Protein 4MIF (pdb70)

B-factor: mean 29.71, std 11.87, range [14.81, 108.56]

Nearest PDB structures (foldseek):
  4mif-assembly1_D  TM=1.000E+00  e=0.000E+00  Phanerodontia chrysosporium
  4mig-assembly1_D  TM=9.969E-01  e=0.000E+00  Phanerodontia chrysosporium
  4mig-assembly1_B  TM=9.946E-01  e=0.000E+00  Phanerodontia chrysosporium
  4mig-assembly1_C  TM=9.945E-01  e=0.000E+00  Phanerodontia chrysosporium
  4mih-assembly2_H  TM=9.963E-01  e=0.000E+00  Phanerodontia chrysosporium

Sequence (2297 aa):
PYDVFIAGSGPIGATFAKLCVDANLRVCMVEIGAADSFTSKPMKVQFGPGQVPIPGYHKKNEIEYQKDIDRFVNVIKGALSTCSIPTSNNHIATLDPSVVSNSLDKPFISLGKNPAQNPFVNLGAEAVTRGVGGMSTHWTCATPEFFAPADFNAPHRERPKLSTDAAEDARRIWKDDLYAQAKEIIGTSTTEFDHSIRHNLVLRKYNDIFQKENVIREFSPLPLACHRLTDPDYVEWHATDRILEELFTDPVKRGRFTLLTNHRCTKLVFKHYRPGEENEVDYALVEDLLPHSVKKIYARSYVVACGAVATAQVLANSHIPPERDATIPTPLMPMLGKYITEQPMTFCQVVLDSSLMEVVRRNPPWPGLDWWKEKVARHVEAFPNDPIPIPFRDPEPQVTIKFTEEHPWHVQIHRDAFSYGAVAENMDTRVIVDYRFFGYTEPQEANELVFQQHYRDAYDMPQPTFKFTMSQDDRARARRMMDDMCNIALKIGGYLPGSEPQFMTPGLALHLAGTTRCGLDTQKTVGNTHCKVHNFNNLYVGGNGVIETGFAANPTLTSICYAIRASNDIIAKFGPYDVFIAGSGPIGATFAKLCVDANLRVCMVEIGAADSFTSKPMKGDPNAPRSVQFGPGQVPIPGYHKKNEIEYQKDIDRFVNVIKGALSTCSIPTSNNHIATLDPSVVSNSLDKPFISLGKNPAQNPFVNLGAEAVTRGVGGMSTHWTCATPEFFAPADFNAPHRERPKLSTDAAEDARRIWKDLYAQAKEIIGTSTTEFDHSIRHNLVLRKYNDIFQKENVIREFSPLPLACHRLTDPDYVEWHATDRILEELFTDPVKRGRFTLLTNHRCTKLVFKHYRPGEENEVDYALVEDLLPHSVKKIYARSYVVACGAVATAQVLANSHIPPDERDATIPTPLMPMLGKYITEQPMTFCQVVLDSSLMEVVRNPPWPGLDWWKEKVARHVEAFPNDPIPIPFRDPEPQVTIKFTEEHPWHVQIHRDAFSYGAVAENMDTRVIVDYRFFGYTEPQEANELVFQQHYRDAYDMPQPTFKFTMSQDDRARARRMMDDMCNIALKIGGYLPGSEPQFMTPGLALHLAGTTRCGLDTQKTVGNTHCKVHNFNNLYVGGNGVIETGFAANPTLTSICYAIRASNDIIAKFGPYDVFIAGSGPIGATFAKLCVDANLRVCMVEIGAADSFTSKPMKVQFGPGQVPIPGYHKKNEIEYQKDIDRFVNVIKGALSTCSIPTSNNHIATLDPSVVSNSLDKPFISLGKNPAQNPFVNLGAEAVTRGVGGMSTHWTCATPEFFAPADFNAPHRERPKLSTDAAEDARIWKDLYAQAKEIIGTSTTEFDHSIRHNLVLRKYNDIFQKENVIREFSPLPLACHRLTDPDYVEWHATDRILEELFTDPVKRGRFTLLTNHRCTKLVFKHYRPGEENEVDYALVEDLLPHSVKKIYARSYVVACGAVATAQVLANSHIPPERDATIPTPLMPMLGKYITEQPMTFCQVVLDSSLMEVVRRNPPWPGLDWWKEKVARHVEAFPNDPIPIPFRDPEPQVTIKFTEEHPWHVQIHRDAFSYGAVAENMDTRVIVDYRFFGYTEPQEANELVFQQHYRDAYDMPQPTFKFTMSQDDRARARRMMDDMCNIALKIGGYLPGSEPQFMTPGLALHLAGTTRCGLDTQKTVGNTHCKVHNFNNLYVGGNGVIETGFAANPTLTSICYAIRASNDIIAKFGPYDVFIAGSGPIGATFAKLCVDANLRVCMVEIGAADSFTSKPMKVQFGPGQVPIPGYHKKNEIEYQKDIDRFVNVIKGALSTCSIPTSNNHIATLDPSVVSNSLDKPFISLGKNPAQNPFVNLGAEAVTRGVGGMSTHWTCATPEFFAPADFNAPHRERPKLSTDAAEDARIWKDDLYAQAKEIIGTSTTEFDHSIRHNLVLRKYNDIFQKENVIREFSPLPLACHRLTDPDYVEWHATDRILEELFTDPVKRGRFTLLTNHRCTKLVFKHYRPGEENEVDYALVEDLLPHSVKKIYARSYVVACGAVATAQVLANSHIPPERDATIPTPLMPMLGKYITEQPMTFCQVVLDSSLMEVVRRNPPWPGLDWWKEKVARHVEAFPNDPIPIPFRDPEPQVTIKFTEEHPWHVQIHRDAFSYGAVAENMDTRVIVDYRFFGYTEPQEANELVFQQHYRDAYDMPQPTFKFTMSQDDRARARRMMDDMCNIALKIGGYLPGSEPQFMTPGLALHLAGTTRCGLDTQKTVGNTHCKVHNFNNNLYVGGNGVIETGFAANPTLTSICYAIRASNDIIAKFG

Organism: Phanerodontia chrysosporium (NCBI:txid2822231)

InterPro domains:
  IPR007867 Glucose-methanol-choline oxidoreductase, C-terminal [PF05199] (492-604)
  IPR012814 Pyranose 2-oxidase [TIGR02462] (14-617)
  IPR036188 FAD/NAD(P)-binding domain superfamily [G3DSA:3.50.50.60] (3-357)
  IPR036188 FAD/NAD(P)-binding domain superfamily [G3DSA:3.50.50.60] (523-618)
  IPR036188 FAD/NAD(P)-binding domain superfamily [SSF51905] (12-617)
  IPR051473 Pyranose 2-oxidase-like [PTHR42784] (11-615)

Solvent-accessible surface area: 80624 Å² total; per-residue (Å²): 122,57,23,0,0,0,0,9,0,14,16,17,0,0,0,0,0,44,33,0,0,59,39,106,10,112,0,0,0,2,10,38,4,16,4,27,9,10,8,5,60,89,97,193,106,48,22,13,101,61,45,23,29,1,1,0,48,1,39,21,15,29,7,7,13,38,46,60,68,34,21,1,28,29,22,41,118,1,2,39,20,60,16,2,72,34,70,70,48,71,67,9,33,41,18,4,22,20,8,7,53,7,44,96,132,107,54,30,59,35,101,54,60,0,60,24,8,39,42,34,33,13,1,30,21,5,5,24,18,40,3,1,0,11,59,2,2,10,32,48,0,4,1,14,79,6,55,34,18,120,84,34,118,25,144,30,24,0,29,0,55,5,11,118,72,48,61,65,1,50,142,36,1,154,83,11,5,64,82,0,71,128,19,0,12,31,24,59,81,34,8,56,110,1,0,13,2,6,1,1,28,76,62,0,30,60,20,7,109,165,73,162,96,104,20,121,5,17,39,4,21,5,0,1,69,56,45,119,50,87,85,18,11,30,15,4,0,0,2,72,1,0,50,78,0,9,14,26,70,102,39,34,67,44,6,40,11,14,10,9,9,23,8,18,21,0,10,5,137,17,66,129,72,66,82,123,5,61,5,60,26,0,32,0,44,19,26,43,23,158,107,82,76,114,16,111,12,102,0,1,0,0,8,36,37,13,10,24,1,0,10,5,0,0,2,0,21,67,70,108,155,144,77,29,45,12,93,26,69,12,5,78,28,13,1,55,25,0,6,4,6,17,13,0,14,0,0,0,0,0,18,59,81,7,6,92,28,0,116,104,16,90,32,127,62,14,100,59,0,108,102,58,10,55,146,9,67,145,59,79,95,110,14,23,0,2,0,20,33,92,11,26,40,0,10,0,3,10,148,11,52,58,124,40,4,5,3,0,4,0,3,21,28,17,52,95,26,45,100,89,5,87,35,6,6,53,5,0,1,2,0,0,36,0,10,6,10,1,56,44,69,89,86,6,30,4,30,6,2,64,80,38,98,30,56,9,80,6,0,12,5,4,0,93,18,70,27,20,144,70,1,51,54,16,3,24,110,1,4,47,14,0,2,47,0,0,7,63,2,0,0,11,0,13,55,2,19,0,48,11,33,45,47,1,85,11,36,25,3,0,1,0,0,18,0,2,78,68,72,143,101,5,4,0,46,10,59,0,36,1,36,46,2,63,9,0,0,0,2,5,31,1,0,0,31,15,1,5,0,2,12,1,24,0,0,0,0,0,2,0,1,31,0,0,73,27,0,48,82,87,28,83,111,70,19,0,0,0,1,10,0,12,17,15,0,0,0,0,0,47,33,0,0,59,37,108,8,106,1,0,0,2,10,41,5,16,6,30,7,11,8,5,61,68,34,133,75,42,121,69,15,124,206,25,52,48,30,7,76,6,36,10,17,1,1,0,40,1,38,22,13,28,6,9,12,42,50,60,64,39,23,2,21,23,22,44,105,1,2,34,19,60,17,1,73,33,71,66,50,64,66,12,36,43,19,4,21,21,7,6,52,6,40,96,121,123,51,30,60,34,86,57,68,1,64,22,8,40,34,36,34,14,1,29,20,5,5,26,17,34,3,0,0,13,58,3,1,10,34,43,0,3,1,14,74,6,56,36,17,122,87,34,116,23,148,31,25,1,29,1,51,5,19,115,78,47,78,65,1,32,135,16,0,152,73,8,4,60,61,0,72,135,22,0,15,36,21,56,82,35,9,58,110,1,0,13,3,8,0,2,28,76,56,0,38,56,26,6,114,177,69,154,92,108,19,130,9,26,41,4,23,4,0,1,69,55,40,119,54,87,61,21,10,37,16,7,0,0,5,83,2,0,50,81,2,7,14,20,69,102,38,33,69,46,17,42,19,18,12,9,13,23,9,22,22,0,12,5,142,21,67,124,74,65,77,127,6,57,4,59,27,0,29,0,45,15,26,40,30,163,94,91,80,118,14,107,11,109,0,0,0,0,7,37,36,14,9,25,1,0,11,5,0,1,9,0,21,62,66,53,199,181,168,73,29,44,13,93,25,70,9,4,80,27,13,0,54,25,0,5,5,7,15,14,0,10,0,0,0,0,0,18,60,80,8,7,99,31,0,111,104,8,98,32,122,71,2,97,54,0,94,103,54,9,62,153,10,61,144,63,73,94,108,6,20,0,1,0,21,43,158,11,28,40,0,8,0,4,10,144,9,53,57,125,40,4,6,4,1,3,0,4,21,29,14,49,73,31,42,107,68,5,105,33,16,5,59,5,0,2,1,0,0,36,0,11,5,10,2,57,42,67,90,86,6,30,4,27,6,3,66,83,47,92,28,43,8,90,5,0,13,5,3,0,94,18,71,27,18,164,67,1,65,50,14,3,23,108,0,3,45,13,0,2,47,0,0,6,60,2,0,0,10,0,12,55,2,19,0,47,12,51,39,51,0,71,10,31,26,3,0,1,0,1,18,0,2,81,68,78,148,96,6,4,0,45,10,59,0,38,1,34,46,2,64,8,0,0,0,2,5,29,2,0,0,28,16,2,5,0,2,11,0,22,0,0,0,0,0,2,1,0,36,0,0,73,27,0,46,87,94,29,76,119,50,26,0,0,0,0,8,0,13,18,15,0,0,0,0,0,46,31,0,0,55,36,104,9,113,0,0,0,2,10,40,6,17,3,28,9,12,8,2,61,87,82,187,88,40,36,26,111,60,41,19,33,0,2,0,42,1,39,22,12,25,5,10,13,42,74,60,66,39,24,1,25,20,26,44,89,2,3,34,19,61,17,1,70,35,74,67,49,66,67,9,37,42,20,4,23,15,8,5,52,6,36,104,125,116,48,25,66,38,116,59,67,1,62,21,8,41,34,36,34,13,1,28,20,4,6,25,19,38,3,1,0,11,59,3,2,10,31,46,0,3,1,14,78,6,55,37,19,118,88,33,114,26,146,29,23,1,29,0,50,6,18,117,76,49,61,64,1,52,146,27,0,167,76,8,4,65,64,0,70,132,16,0,14,32,25,61,80,34,8,56,112,1,0,14,3,7,1,1,26,76,60,0,37,50,33,5,99,174,68,159,90,95,17,126,10,28,41,4,22,5,0,1,69,55,44,118,55,84,70,23,11,33,14,7,0,0,6,78,4,0,48,84,0,12,11,15,78,100,34,60,62,45,5,38,15,12,10,10,12,21,9,22,21,0,11,5,140,18,64,124,77,59,79,168,6,58,4,58,28,0,27,0,37,39,24,63,34,127,75,86,83,117,14,109,11,114,0,0,0,0,7,36,36,14,9,25,1,0,11,5,0,1,11,0,20,65,72,103,164,175,72,28,42,13,95,23,72,10,5,79,21,14,0,55,27,0,6,5,5,16,14,0,10,0,0,0,0,1,16,61,82,8,14,107,30,1,108,107,8,98,30,122,70,1,98,51,0,97,106,57,10,64,156,11,48,146,66,63,101,118,7,26,0,0,0,20,32,160,10,30,41,0,9,0,4,10,152,10,53,60,125,40,4,6,4,1,4,0,4,21,31,16,49,76,45,44,86,58,4,94,26,15,6,61,6,0,2,1,0,0,33,0,10,6,10,2,55,42,67,68,85,7,30,2,27,6,3,63,97,47,98,29,62,10,88,6,0,13,5,3,0,94,17,69,30,19,161,68,1,69,50,14,2,24,110,1,3,42,12,0,1,47,0,0,7,62,3,0,0,12,0,12,52,2,20,0,45,11,51,42,48,0,71,11,32,25,3,0,0,0,0,20,0,2,79,82,82,137,66,5,4,0,45,11,60,0,40,1,32,64,2,74,7,0,0,0,3,6,31,1,0,0,31,16,2,5,0,2,12,1,23,0,0,0,0,0,2,1,0,33,0,0,72,27,0,46,89,93,32,73,114,59,22,0,0,0,0,9,0,13,17,14,0,0,0,0,0,47,33,0,0,57,34,101,9,109,1,0,0,2,10,39,5,14,7,32,8,14,9,2,59,81,71,138,83,53,36,11,107,54,47,7,24,0,4,0,41,0,35,24,16,28,8,10,14,30,73,56,84,49,23,2,24,16,26,30,90,2,4,38,21,62,16,1,72,33,69,66,48,73,66,10,33,41,17,4,24,23,9,6,53,6,39,102,132,125,53,29,59,34,111,60,71,1,62,24,9,37,42,35,32,14,2,29,21,6,6,25,18,35,3,1,0,12,58,2,2,12,33,50,0,3,1,14,76,5,51,35,16,120,85,30,118,21,148,30,23,1,28,0,53,7,10,116,78,47,78,85,1,43,150,22,1,158,73,8,4,66,67,0,69,129,20,0,13,29,24,60,84,34,8,50,116,1,0,13,2,7,0,1,27,83,63,0,36,58,31,5,107,182,65,154,91,101,20,124,5,16,40,5,20,5,0,1,70,54,46,125,35,85,65,24,13,40,12,6,0,0,5,80,2,0,50,56,1,13,3,28,75,99,35,71,69,44,19,44,21,14,9,10,10,25,7,20,20,0,10,6,133,17,65,124,74,64,76,111,3,77,6,63,27,0,32,0,46,14,25,37,27,158,95,89,79,114,15,108,11,104,0,0,0,0,7,37,37,14,9,24,1,0,11,6,0,0,9,0,20,64,73,101,166,137,79,31,46,12,92,26,69,9,5,82,30,12,0,56,22,0,6,5,7,18,12,0,10,0,0,0,0,0,16,56,74,8,14,102,29,1,107,98,9,90,31,127,66,4,98,68,0,102,112,61,9,59,153,10,49,148,66,84,96,119,10,25,0,1,0,21,34,169,11,25,28,0,9,0,4,10,147,10,50,57,126,42,4,6,3,1,4,0,4,25,26,12,50,70,21,49,98,83,7,96,31,11,6,65,5,0,1,0,0,0,34,0,10,7,10,2,62,42,70,88,86,7,30,4,26,5,1,64,81,33,88,27,61,8,92,6,0,14,5,2,0,90,17,73,30,19,145,71,1,51,52,15,4,23,106,1,3,44,13,0,1,42,0,0,6,61,2,0,0,11,0,18,62,3,20,0,47,13,47,46,49,1,75,11,34,25,3,0,1,0,0,18,0,2,84,72,84,158,103,5,4,0,46,10,60,0,37,0,34,48,2,62,14,0,0,0,2,6,32,2,0,0,28,17,1,4,0,1,12,1,22,0,0,1,0,0,2,0,0,32,0,0,74,28,0,47,84,79,19,79

Structure (mmCIF, N/CA/C/O backbone):
data_4MIF
#
_entry.id   4MIF
#
_cell.length_a   164.034
_cell.length_b   164.034
_cell.length_c   232.521
_cell.angle_alpha   90.00
_cell.angle_beta   90.00
_cell.angle_gamma   120.00
#
_symmetry.space_group_name_H-M   'P 32 2 1'
#
loop_
_entity.id
_entity.type
_entity.pdbx_description
1 polymer 'Pyranose 2-oxidase'
2 non-polymer 'DIHYDROFLAVINE-ADENINE DINUCLEOTIDE'
3 non-polymer 'MAGNESIUM ION'
4 water water
#
loop_
_atom_site.group_PDB
_atom_site.id
_atom_site.type_symbol
_atom_site.label_atom_id
_atom_site.label_alt_id
_atom_site.label_comp_id
_atom_site.label_asym_id
_atom_site.label_entity_id
_atom_site.label_seq_id
_atom_site.pdbx_PDB_ins_code
_atom_site.Cartn_x
_atom_site.Cartn_y
_atom_site.Cartn_z
_atom_site.occupancy
_atom_site.B_iso_or_equiv
_atom_site.auth_seq_id
_atom_site.auth_comp_id
_atom_site.auth_asym_id
_atom_site.auth_atom_id
_atom_site.pdbx_PDB_model_num
ATOM 1 N N . PRO A 1 13 ? -17.649 -81.559 -12.588 1.00 54.53 13 PRO A N 1
ATOM 2 C CA . PRO A 1 13 ? -17.146 -80.510 -11.711 1.00 54.27 13 PRO A CA 1
ATOM 3 C C . PRO A 1 13 ? -17.653 -80.662 -10.256 1.00 50.56 13 PRO A C 1
ATOM 4 O O . PRO A 1 13 ? -18.833 -80.964 -10.019 1.00 50.91 13 PRO A O 1
ATOM 8 N N . TYR A 1 14 ? -16.781 -80.418 -9.291 1.00 42.20 14 TYR A N 1
ATOM 9 C CA . TYR A 1 14 ? -17.228 -80.199 -7.915 1.00 36.79 14 TYR A CA 1
ATOM 10 C C . TYR A 1 14 ? -18.167 -79.015 -7.821 1.00 34.26 14 TYR A C 1
ATOM 11 O O . TYR A 1 14 ? -18.185 -78.133 -8.666 1.00 34.89 14 TYR A O 1
ATOM 20 N N . ASP A 1 15 ? -18.927 -78.914 -6.733 1.00 32.75 15 ASP A N 1
ATOM 21 C CA . ASP A 1 15 ? -19.662 -77.688 -6.529 1.00 31.91 15 ASP A CA 1
ATOM 22 C C . ASP A 1 15 ? -18.795 -76.577 -5.992 1.00 31.25 15 ASP A C 1
ATOM 23 O O . ASP A 1 15 ? -18.990 -75.385 -6.318 1.00 32.02 15 ASP A O 1
ATOM 28 N N . VAL A 1 16 ? -17.863 -76.925 -5.107 1.00 29.57 16 VAL A N 1
ATOM 29 C CA . VAL A 1 16 ? -17.030 -75.891 -4.508 1.00 28.02 16 VAL A CA 1
ATOM 30 C C . VAL A 1 16 ? -15.615 -76.438 -4.445 1.00 27.99 16 VAL A C 1
ATOM 31 O O . VAL A 1 16 ? -15.394 -77.574 -4.009 1.00 28.79 16 VAL A O 1
ATOM 35 N N . PHE A 1 17 ? -14.679 -75.604 -4.843 1.00 27.42 17 PHE A N 1
ATOM 36 C CA . PHE A 1 17 ? -13.248 -75.876 -4.711 1.00 26.42 17 PHE A CA 1
ATOM 37 C C . PHE A 1 17 ? -12.747 -74.932 -3.582 1.00 26.15 17 PHE A C 1
ATOM 38 O O . PHE A 1 17 ? -13.029 -73.717 -3.635 1.00 24.59 17 PHE A O 1
ATOM 46 N N . ILE A 1 18 ? -11.928 -75.430 -2.654 1.00 24.95 18 ILE A N 1
ATOM 47 C CA . ILE A 1 18 ? -11.447 -74.571 -1.552 1.00 24.11 18 ILE A CA 1
ATOM 48 C C . ILE A 1 18 ? -9.915 -74.772 -1.464 1.00 23.64 18 ILE A C 1
ATOM 49 O O . ILE A 1 18 ? -9.440 -75.918 -1.409 1.00 27.20 18 ILE A O 1
ATOM 54 N N . ALA A 1 19 ? -9.192 -73.686 -1.561 1.00 22.59 19 ALA A N 1
ATOM 55 C CA . ALA A 1 19 ? -7.756 -73.675 -1.345 1.00 21.38 19 ALA A CA 1
ATOM 56 C C . ALA A 1 19 ? -7.578 -73.232 0.135 1.00 21.59 19 ALA A C 1
ATOM 57 O O . ALA A 1 19 ? -7.931 -72.081 0.523 1.00 22.73 19 ALA A O 1
ATOM 59 N N . GLY A 1 20 ? -6.936 -74.137 0.861 1.00 23.58 20 GLY A N 1
ATOM 60 C CA . GLY A 1 20 ? -6.590 -73.940 2.266 1.00 24.36 20 GLY A CA 1
ATOM 61 C C . GLY A 1 20 ? -7.453 -74.715 3.219 1.00 24.61 20 GLY A C 1
ATOM 62 O O . GLY A 1 20 ? -8.678 -74.752 3.109 1.00 22.78 20 GLY A O 1
ATOM 63 N N . SER A 1 21 ? -6.818 -75.338 4.233 1.00 24.35 21 SER A N 1
ATOM 64 C CA . SER A 1 21 ? -7.544 -76.110 5.219 1.00 23.29 21 SER A CA 1
ATOM 65 C C . SER A 1 21 ? -7.407 -75.648 6.666 1.00 23.92 21 SER A C 1
ATOM 66 O O . SER A 1 21 ? -7.531 -76.436 7.627 1.00 23.58 21 SER A O 1
ATOM 69 N N . GLY A 1 22 ? -7.273 -74.357 6.835 1.00 22.31 22 GLY A N 1
ATOM 70 C CA . GLY A 1 22 ? -7.361 -73.773 8.109 1.00 22.24 22 GLY A CA 1
ATOM 71 C C . GLY A 1 22 ? -8.800 -73.736 8.579 1.00 22.07 22 GLY A C 1
ATOM 72 O O . GLY A 1 22 ? -9.699 -74.251 7.861 1.00 21.80 22 GLY A O 1
ATOM 73 N N . PRO A 1 23 ? -9.054 -73.108 9.742 1.00 22.75 23 PRO A N 1
ATOM 74 C CA . PRO A 1 23 ? -10.374 -73.127 10.265 1.00 23.06 23 PRO A CA 1
ATOM 75 C C . PRO A 1 23 ? -11.387 -72.404 9.341 1.00 23.66 23 PRO A C 1
ATOM 76 O O . PRO A 1 23 ? -12.584 -72.774 9.359 1.00 23.96 23 PRO A O 1
ATOM 80 N N . ILE A 1 24 ? -10.927 -71.372 8.618 1.00 22.51 24 ILE A N 1
ATOM 81 C CA . ILE A 1 24 ? -11.810 -70.723 7.628 1.00 23.04 24 ILE A CA 1
ATOM 82 C C . ILE A 1 24 ? -12.173 -71.651 6.458 1.00 22.36 24 ILE A C 1
ATOM 83 O O . ILE A 1 24 ? -13.386 -71.852 6.190 1.00 22.62 24 ILE A O 1
ATOM 88 N N . GLY A 1 25 ? -11.213 -72.225 5.775 1.00 21.32 25 GLY A N 1
ATOM 89 C CA . GLY A 1 25 ? -11.498 -73.138 4.738 1.00 23.00 25 GLY A CA 1
ATOM 90 C C . GLY A 1 25 ? -12.400 -74.259 5.228 1.00 24.30 25 GLY A C 1
ATOM 91 O O . GLY A 1 25 ? -13.344 -74.748 4.501 1.00 23.39 25 GLY A O 1
ATOM 92 N N . ALA A 1 26 ? -12.085 -74.725 6.439 1.00 23.15 26 ALA A N 1
ATOM 93 C CA . ALA A 1 26 ? -12.873 -75.821 7.033 1.00 24.66 26 ALA A CA 1
ATOM 94 C C . ALA A 1 26 ? -14.317 -75.422 7.274 1.00 24.13 26 ALA A C 1
ATOM 95 O O . ALA A 1 26 ? -15.192 -76.260 7.095 1.00 22.78 26 ALA A O 1
ATOM 97 N N . THR A 1 27 ? -14.590 -74.145 7.620 1.00 21.72 27 THR A N 1
ATOM 98 C CA . THR A 1 27 ? -15.922 -73.708 7.880 1.00 23.59 27 THR A CA 1
ATOM 99 C C . THR A 1 27 ? -16.690 -73.780 6.531 1.00 24.95 27 THR A C 1
ATOM 100 O O . THR A 1 27 ? -17.809 -74.245 6.488 1.00 23.47 27 THR A O 1
ATOM 104 N N . PHE A 1 28 ? -16.047 -73.286 5.476 1.00 24.39 28 PHE A N 1
ATOM 105 C CA . PHE A 1 28 ? -16.749 -73.342 4.139 1.00 24.06 28 PHE A CA 1
ATOM 106 C C . PHE A 1 28 ? -17.032 -74.813 3.798 1.00 24.92 28 PHE A C 1
ATOM 107 O O . PHE A 1 28 ? -18.111 -75.164 3.339 1.00 27.40 28 PHE A O 1
ATOM 115 N N . ALA A 1 29 ? -16.031 -75.702 3.980 1.00 24.93 29 ALA A N 1
ATOM 116 C CA . ALA A 1 29 ? -16.220 -77.128 3.706 1.00 24.52 29 ALA A CA 1
ATOM 117 C C . ALA A 1 29 ? -17.410 -77.709 4.512 1.00 25.45 29 ALA A C 1
ATOM 118 O O . ALA A 1 29 ? -18.337 -78.380 3.944 1.00 27.13 29 ALA A O 1
ATOM 120 N N . LYS A 1 30 ? -17.423 -77.459 5.832 1.00 24.60 30 LYS A N 1
ATOM 121 C CA . LYS A 1 30 ? -18.448 -78.010 6.646 1.00 26.22 30 LYS A CA 1
ATOM 122 C C . LYS A 1 30 ? -19.837 -77.513 6.163 1.00 27.68 30 LYS A C 1
ATOM 123 O O . LYS A 1 30 ? -20.811 -78.293 6.076 1.00 27.13 30 LYS A O 1
ATOM 129 N N . LEU A 1 31 ? -19.971 -76.209 6.024 1.00 27.03 31 LEU A N 1
ATOM 130 C CA . LEU A 1 31 ? -21.325 -75.697 5.712 1.00 28.56 31 LEU A CA 1
ATOM 131 C C . LEU A 1 31 ? -21.772 -76.128 4.296 1.00 29.14 31 LEU A C 1
ATOM 132 O O . LEU A 1 31 ? -22.930 -76.445 4.098 1.00 30.18 31 LEU A O 1
ATOM 137 N N . CYS A 1 32 ? -20.842 -76.138 3.347 1.00 27.93 32 CYS A N 1
ATOM 138 C CA . CYS A 1 32 ? -21.211 -76.513 1.985 1.00 29.35 32 CYS A CA 1
ATOM 139 C C . CYS A 1 32 ? -21.566 -78.026 1.926 1.00 29.05 32 CYS A C 1
ATOM 140 O O . CYS A 1 32 ? -22.561 -78.397 1.330 1.00 29.60 32 CYS A O 1
ATOM 143 N N . VAL A 1 33 ? -20.753 -78.892 2.524 1.00 28.84 33 VAL A N 1
ATOM 144 C CA . VAL A 1 33 ? -21.080 -80.290 2.576 1.00 30.12 33 VAL A CA 1
ATOM 145 C C . VAL A 1 33 ? -22.379 -80.571 3.284 1.00 31.33 33 VAL A C 1
ATOM 146 O O . VAL A 1 33 ? -23.207 -81.336 2.789 1.00 34.22 33 VAL A O 1
ATOM 150 N N . ASP A 1 34 ? -22.623 -79.888 4.381 1.00 31.95 34 ASP A N 1
ATOM 151 C CA . ASP A 1 34 ? -23.892 -79.978 5.085 1.00 34.13 34 ASP A CA 1
ATOM 152 C C . ASP A 1 34 ? -25.070 -79.609 4.189 1.00 34.79 34 ASP A C 1
ATOM 153 O O . ASP A 1 34 ? -26.182 -80.121 4.362 1.00 33.03 34 ASP A O 1
ATOM 158 N N . ALA A 1 35 ? -24.830 -78.701 3.248 1.00 33.69 35 ALA A N 1
ATOM 159 C CA . ALA A 1 35 ? -25.919 -78.269 2.293 1.00 34.97 35 ALA A CA 1
ATOM 160 C C . ALA A 1 35 ? -25.976 -79.171 1.042 1.00 35.73 35 ALA A C 1
ATOM 161 O O . ALA A 1 35 ? -26.537 -78.803 0.007 1.00 34.98 35 ALA A O 1
ATOM 163 N N . ASN A 1 36 ? -25.316 -80.328 1.117 1.00 36.38 36 ASN A N 1
ATOM 164 C CA . ASN A 1 36 ? -25.315 -81.320 0.065 1.00 38.62 36 ASN A CA 1
ATOM 165 C C . ASN A 1 36 ? -24.505 -80.904 -1.185 1.00 38.06 36 ASN A C 1
ATOM 166 O O . ASN A 1 36 ? -24.796 -81.334 -2.308 1.00 38.41 36 ASN A O 1
ATOM 171 N N . LEU A 1 37 ? -23.505 -80.065 -1.010 1.00 33.20 37 LEU A N 1
ATOM 172 C CA . LEU A 1 37 ? -22.605 -79.722 -2.076 1.00 32.55 37 LEU A CA 1
ATOM 173 C C . LEU A 1 37 ? -21.362 -80.600 -2.007 1.00 35.08 37 LEU A C 1
ATOM 174 O O . LEU A 1 37 ? -20.952 -81.006 -0.890 1.00 36.00 37 LEU A O 1
ATOM 179 N N . ARG A 1 38 ? -20.778 -80.908 -3.168 1.00 34.13 38 ARG A N 1
ATOM 180 C CA . ARG A 1 38 ? -19.557 -81.734 -3.283 1.00 35.67 38 ARG A CA 1
ATOM 181 C C . ARG A 1 38 ? -18.385 -80.776 -3.278 1.00 33.34 38 ARG A C 1
ATOM 182 O O . ARG A 1 38 ? -18.349 -79.801 -4.067 1.00 32.96 38 ARG A O 1
ATOM 190 N N . VAL A 1 39 ? -17.451 -81.007 -2.337 1.00 30.02 39 VAL A N 1
ATOM 191 C CA . VAL A 1 39 ? -16.385 -80.068 -2.049 1.00 28.74 39 VAL A CA 1
ATOM 192 C C . VAL A 1 39 ? -15.024 -80.756 -2.265 1.00 26.69 39 VAL A C 1
ATOM 193 O O . VAL A 1 39 ? -14.853 -81.932 -1.916 1.00 25.81 39 VAL A O 1
ATOM 197 N N . CYS A 1 40 ? -14.158 -80.076 -2.984 1.00 28.38 40 CYS A N 1
ATOM 198 C CA . CYS A 1 40 ? -12.702 -80.433 -3.080 1.00 28.87 40 CYS A CA 1
ATOM 199 C C . CYS A 1 40 ? -11.878 -79.372 -2.424 1.00 27.77 40 CYS A C 1
ATOM 200 O O . CYS A 1 40 ? -11.922 -78.210 -2.772 1.00 27.67 40 CYS A O 1
ATOM 203 N N . MET A 1 41 ? -11.159 -79.750 -1.380 1.00 27.31 41 MET A N 1
ATOM 204 C CA . MET A 1 41 ? -10.310 -78.847 -0.656 1.00 25.27 41 MET A CA 1
ATOM 205 C C . MET A 1 41 ? -8.871 -79.298 -0.926 1.00 24.48 41 MET A C 1
ATOM 206 O O . MET A 1 41 ? -8.544 -80.490 -0.898 1.00 25.59 41 MET A O 1
ATOM 211 N N . VAL A 1 42 ? -7.997 -78.350 -1.173 1.00 24.39 42 VAL A N 1
ATOM 212 C CA . VAL A 1 42 ? -6.575 -78.652 -1.359 1.00 24.30 42 VAL A CA 1
ATOM 213 C C . VAL A 1 42 ? -5.812 -77.891 -0.274 1.00 23.36 42 VAL A C 1
ATOM 214 O O . VAL A 1 42 ? -6.170 -76.804 0.127 1.00 23.68 42 VAL A O 1
ATOM 218 N N . GLU A 1 43 ? -4.733 -78.505 0.245 1.00 23.23 43 GLU A N 1
ATOM 219 C CA . GLU A 1 43 ? -3.945 -77.975 1.342 1.00 22.94 43 GLU A CA 1
ATOM 220 C C . GLU A 1 43 ? -2.482 -78.228 0.966 1.00 22.93 43 GLU A C 1
ATOM 221 O O . GLU A 1 43 ? -2.078 -79.355 0.660 1.00 23.35 43 GLU A O 1
ATOM 227 N N . ILE A 1 44 ? -1.717 -77.156 0.930 1.00 21.99 44 ILE A N 1
ATOM 228 C CA . ILE A 1 44 ? -0.331 -77.198 0.538 1.00 22.83 44 ILE A CA 1
ATOM 229 C C . ILE A 1 44 ? 0.563 -78.035 1.469 1.00 21.23 44 ILE A C 1
ATOM 230 O O . ILE A 1 44 ? 1.488 -78.631 1.017 1.00 22.41 44 ILE A O 1
ATOM 235 N N . GLY A 1 45 ? 0.260 -78.047 2.752 1.00 20.73 45 GLY A N 1
ATOM 236 C CA . GLY A 1 45 ? 0.978 -78.792 3.692 1.00 22.69 45 GLY A CA 1
ATOM 237 C C . GLY A 1 45 ? 0.458 -80.188 3.918 1.00 24.55 45 GLY A C 1
ATOM 238 O O . GLY A 1 45 ? -0.516 -80.676 3.245 1.00 25.45 45 GLY A O 1
ATOM 239 N N . ALA A 1 46 ? 1.070 -80.809 4.925 1.00 23.80 46 ALA A N 1
ATOM 240 C CA . ALA A 1 46 ? 0.726 -82.192 5.307 1.00 25.80 46 ALA A CA 1
ATOM 241 C C . ALA A 1 46 ? -0.413 -82.247 6.361 1.00 25.40 46 ALA A C 1
ATOM 242 O O . ALA A 1 46 ? -0.588 -81.333 7.136 1.00 22.18 46 ALA A O 1
ATOM 244 N N . ALA A 1 47 ? -1.073 -83.388 6.430 1.00 25.24 47 ALA A N 1
ATOM 245 C CA . ALA A 1 47 ? -1.876 -83.725 7.624 1.00 25.82 47 ALA A CA 1
ATOM 246 C C . ALA A 1 47 ? -0.909 -84.203 8.591 1.00 26.68 47 ALA A C 1
ATOM 247 O O . ALA A 1 47 ? -0.372 -85.311 8.449 1.00 28.63 47 ALA A O 1
ATOM 249 N N . ASP A 1 48 ? -0.680 -83.471 9.651 1.00 25.75 48 ASP A N 1
ATOM 250 C CA . ASP A 1 48 ? 0.355 -83.878 10.565 1.00 28.10 48 ASP A CA 1
ATOM 251 C C . ASP A 1 48 ? -0.066 -83.844 12.022 1.00 28.93 48 ASP A C 1
ATOM 252 O O . ASP A 1 48 ? 0.798 -83.917 12.945 1.00 28.63 48 ASP A O 1
ATOM 257 N N . SER A 1 49 ? -1.354 -83.647 12.319 1.00 23.63 49 SER A N 1
ATOM 258 C CA . SER A 1 49 ? -1.776 -83.679 13.732 1.00 24.12 49 SER A CA 1
ATOM 259 C C . SER A 1 49 ? -3.201 -84.283 13.731 1.00 25.46 49 SER A C 1
ATOM 260 O O . SER A 1 49 ? -4.044 -83.717 13.057 1.00 25.59 49 SER A O 1
ATOM 263 N N . PHE A 1 50 ? -3.466 -85.340 14.464 1.00 26.01 50 PHE A N 1
ATOM 264 C CA . PHE A 1 50 ? -4.736 -86.119 14.333 1.00 25.94 50 PHE A CA 1
ATOM 265 C C . PHE A 1 50 ? -5.341 -86.429 15.696 1.00 26.46 50 PHE A C 1
ATOM 266 O O . PHE A 1 50 ? -4.648 -86.727 16.650 1.00 24.70 50 PHE A O 1
ATOM 274 N N . THR A 1 51 ? -6.667 -86.504 15.726 1.00 24.44 51 THR A N 1
ATOM 275 C CA . THR A 1 51 ? -7.323 -87.274 16.721 1.00 25.06 51 THR A CA 1
ATOM 276 C C . THR A 1 51 ? -8.111 -88.387 16.090 1.00 26.52 51 THR A C 1
ATOM 277 O O . THR A 1 51 ? -7.948 -88.648 14.884 1.00 25.73 51 THR A O 1
ATOM 281 N N . SER A 1 52 ? -8.928 -89.081 16.846 1.00 28.49 52 SER A N 1
ATOM 282 C CA . SER A 1 52 ? -9.733 -90.155 16.202 1.00 32.43 52 SER A CA 1
ATOM 283 C C . SER A 1 52 ? -11.098 -90.089 16.863 1.00 35.62 52 SER A C 1
ATOM 284 O O . SER A 1 52 ? -11.203 -89.723 18.050 1.00 31.75 52 SER A O 1
ATOM 287 N N . LYS A 1 53 ? -12.151 -90.396 16.095 1.00 34.62 53 LYS A N 1
ATOM 288 C CA . LYS A 1 53 ? -13.543 -90.363 16.639 1.00 37.47 53 LYS A CA 1
ATOM 289 C C . LYS A 1 53 ? -14.284 -91.570 16.071 1.00 40.21 53 LYS A C 1
ATOM 290 O O . LYS A 1 53 ? -13.854 -92.129 15.045 1.00 35.70 53 LYS A O 1
ATOM 296 N N . PRO A 1 54 ? -15.349 -92.011 16.766 1.00 42.80 54 PRO A N 1
ATOM 297 C CA . PRO A 1 54 ? -16.042 -93.158 16.159 1.00 48.96 54 PRO A CA 1
ATOM 298 C C . PRO A 1 54 ? -16.845 -92.737 14.932 1.00 45.53 54 PRO A C 1
ATOM 299 O O . PRO A 1 54 ? -17.372 -91.647 14.926 1.00 42.95 54 PRO A O 1
ATOM 303 N N . MET A 1 55 ? -16.791 -93.549 13.898 1.00 49.75 55 MET A N 1
ATOM 304 C CA . MET A 1 55 ? -17.807 -93.584 12.798 1.00 56.29 55 MET A CA 1
ATOM 305 C C . MET A 1 55 ? -19.273 -93.413 13.210 1.00 59.21 55 MET A C 1
ATOM 306 O O . MET A 1 55 ? -19.697 -94.016 14.210 1.00 62.21 55 MET A O 1
ATOM 311 N N . LYS A 1 56 ? -20.074 -92.664 12.451 1.00 58.94 56 LYS A N 1
ATOM 312 C CA . LYS A 1 56 ? -21.502 -92.553 12.754 1.00 62.27 56 LYS A CA 1
ATOM 313 C C . LYS A 1 56 ? -22.132 -93.947 12.502 1.00 65.20 56 LYS A C 1
ATOM 314 O O . LYS A 1 56 ? -21.593 -94.764 11.720 1.00 62.40 56 LYS A O 1
ATOM 320 N N . VAL A 1 65 ? -11.205 -98.078 20.418 1.00 59.35 65 VAL A N 1
ATOM 321 C CA . VAL A 1 65 ? -9.931 -97.464 20.955 1.00 59.67 65 VAL A CA 1
ATOM 322 C C . VAL A 1 65 ? -9.281 -96.562 19.905 1.00 56.76 65 VAL A C 1
ATOM 323 O O . VAL A 1 65 ? -9.194 -96.927 18.704 1.00 51.25 65 VAL A O 1
ATOM 327 N N . GLN A 1 66 ? -8.770 -95.417 20.343 1.00 57.29 66 GLN A N 1
ATOM 328 C CA . GLN A 1 66 ? -8.265 -94.422 19.374 1.00 58.55 66 GLN A CA 1
ATOM 329 C C . GLN A 1 66 ? -7.350 -95.072 18.384 1.00 56.67 66 GLN A C 1
ATOM 330 O O . GLN A 1 66 ? -6.515 -95.859 18.786 1.00 54.93 66 GLN A O 1
ATOM 336 N N . PHE A 1 67 ? -7.542 -94.755 17.104 1.00 49.85 67 PHE A N 1
ATOM 337 C CA . PHE A 1 67 ? -6.635 -95.196 15.989 1.00 56.03 67 PHE A CA 1
ATOM 338 C C . PHE A 1 67 ? -6.577 -96.740 15.786 1.00 56.71 67 PHE A C 1
ATOM 339 O O . PHE A 1 67 ? -5.635 -97.287 15.155 1.00 64.20 67 PHE A O 1
ATOM 347 N N . GLY A 1 68 ? -7.572 -97.411 16.295 1.00 56.10 68 GLY A N 1
ATOM 348 C CA . GLY A 1 68 ? -7.784 -98.829 15.973 1.00 64.07 68 GLY A CA 1
ATOM 349 C C . GLY A 1 68 ? -8.820 -99.029 14.874 1.00 68.67 68 GLY A C 1
ATOM 350 O O . GLY A 1 68 ? -9.259 -98.073 14.248 1.00 67.54 68 GLY A O 1
ATOM 351 N N . PRO A 1 69 ? -9.239 -100.278 14.628 1.00 75.20 69 PRO A N 1
ATOM 352 C CA . PRO A 1 69 ? -10.423 -100.416 13.713 1.00 76.68 69 PRO A CA 1
ATOM 353 C C . PRO A 1 69 ? -11.741 -99.924 14.394 1.00 73.34 69 PRO A C 1
ATOM 354 O O . PRO A 1 69 ? -11.804 -99.978 15.631 1.00 74.63 69 PRO A O 1
ATOM 358 N N . GLY A 1 70 ? -12.743 -99.446 13.617 1.00 66.39 70 GLY A N 1
ATOM 359 C CA . GLY A 1 70 ? -13.946 -98.714 14.150 1.00 59.24 70 GLY A CA 1
ATOM 360 C C . GLY A 1 70 ? -13.805 -97.166 14.291 1.00 55.01 70 GLY A C 1
ATOM 361 O O . GLY A 1 70 ? -14.770 -96.411 14.299 1.00 49.75 70 GLY A O 1
ATOM 362 N N . GLN A 1 71 ? -12.588 -96.665 14.417 1.00 49.96 71 GLN A N 1
ATOM 363 C CA . GLN A 1 71 ? -12.404 -95.226 14.716 1.00 46.60 71 GLN A CA 1
ATOM 364 C C . GLN A 1 71 ? -12.019 -94.537 13.440 1.00 42.51 71 GLN A C 1
ATOM 365 O O . GLN A 1 71 ? -11.498 -95.180 12.533 1.00 44.87 71 GLN A O 1
ATOM 371 N N . VAL A 1 72 ? -12.265 -93.243 13.309 1.00 37.39 72 VAL A N 1
ATOM 372 C CA . VAL A 1 72 ? -11.817 -92.597 12.121 1.00 35.71 72 VAL A CA 1
ATOM 373 C C . VAL A 1 72 ? -10.808 -91.503 12.514 1.00 35.09 72 VAL A C 1
ATOM 374 O O . VAL A 1 72 ? -11.084 -90.788 13.434 1.00 33.93 72 VAL A O 1
ATOM 378 N N . PRO A 1 73 ? -9.686 -91.372 11.812 1.00 33.10 73 PRO A N 1
ATOM 379 C CA . PRO A 1 73 ? -8.695 -90.328 12.071 1.00 32.68 73 PRO A CA 1
ATOM 380 C C . PRO A 1 73 ? -9.143 -88.992 11.547 1.00 30.70 73 PRO A C 1
ATOM 381 O O . PRO A 1 73 ? -9.645 -88.903 10.430 1.00 31.43 73 PRO A O 1
ATOM 385 N N . ILE A 1 74 ? -8.989 -87.979 12.357 1.00 26.59 74 ILE A N 1
ATOM 386 C CA . ILE A 1 74 ? -9.364 -86.637 11.976 1.00 25.84 74 ILE A CA 1
ATOM 387 C C . ILE A 1 74 ? -8.183 -85.694 12.074 1.00 24.22 74 ILE A C 1
ATOM 388 O O . ILE A 1 74 ? -7.588 -85.567 13.114 1.00 24.36 74 ILE A O 1
ATOM 393 N N . PRO A 1 75 ? -7.794 -85.098 10.963 1.00 23.29 75 PRO A N 1
ATOM 394 C CA . PRO A 1 75 ? -6.643 -84.199 10.902 1.00 24.67 75 PRO A CA 1
ATOM 395 C C . PRO A 1 75 ? -6.975 -82.827 11.389 1.00 22.00 75 PRO A C 1
ATOM 396 O O . PRO A 1 75 ? -8.147 -82.459 11.644 1.00 22.62 75 PRO A O 1
ATOM 400 N N . GLY A 1 76 ? -5.949 -82.037 11.618 1.00 21.37 76 GLY A N 1
ATOM 401 C CA . GLY A 1 76 ? -6.140 -80.638 12.013 1.00 20.44 76 GLY A CA 1
ATOM 402 C C . GLY A 1 76 ? -6.402 -80.509 13.535 1.00 20.35 76 GLY A C 1
ATOM 403 O O . GLY A 1 76 ? -6.952 -79.548 13.973 1.00 22.08 76 GLY A O 1
ATOM 404 N N . TYR A 1 77 ? -5.913 -81.463 14.303 1.00 20.55 77 TYR A N 1
ATOM 405 C CA . TYR A 1 77 ? -6.111 -81.493 15.766 1.00 20.61 77 TYR A CA 1
ATOM 406 C C . TYR A 1 77 ? -5.076 -80.590 16.438 1.00 19.60 77 TYR A C 1
ATOM 407 O O . TYR A 1 77 ? -3.923 -80.465 16.020 1.00 20.59 77 TYR A O 1
ATOM 416 N N . HIS A 1 78 ? -5.488 -79.960 17.494 1.00 19.24 78 HIS A N 1
ATOM 417 C CA . HIS A 1 78 ? -4.591 -79.055 18.217 1.00 18.65 78 HIS A CA 1
ATOM 418 C C . HIS A 1 78 ? -3.400 -79.820 18.823 1.00 18.54 78 HIS A C 1
ATOM 419 O O . HIS A 1 78 ? -3.538 -80.748 19.612 1.00 19.22 78 HIS A O 1
ATOM 426 N N . LYS A 1 79 ? -2.172 -79.335 18.487 1.00 17.96 79 LYS A N 1
ATOM 427 C CA . LYS A 1 79 ? -0.971 -79.938 18.985 1.00 18.74 79 LYS A CA 1
ATOM 428 C C . LYS A 1 79 ? -0.779 -79.879 20.477 1.00 18.63 79 LYS A C 1
ATOM 429 O O . LYS A 1 79 ? -0.070 -80.751 21.062 1.00 19.31 79 LYS A O 1
ATOM 435 N N . LYS A 1 80 ? -1.340 -78.939 21.141 1.00 18.29 80 LYS A N 1
ATOM 436 C CA . LYS A 1 80 ? -1.199 -78.800 22.561 1.00 19.09 80 LYS A CA 1
ATOM 437 C C . LYS A 1 80 ? -2.055 -79.815 23.294 1.00 19.25 80 LYS A C 1
ATOM 438 O O . LYS A 1 80 ? -1.981 -79.917 24.534 1.00 19.71 80 LYS A O 1
ATOM 444 N N . ASN A 1 81 ? -2.956 -80.526 22.586 1.00 18.68 81 ASN A N 1
ATOM 445 C CA . ASN A 1 81 ? -3.767 -81.518 23.267 1.00 19.65 81 ASN A CA 1
ATOM 446 C C . ASN A 1 81 ? -3.050 -82.770 23.693 1.00 21.28 81 ASN A C 1
ATOM 447 O O . ASN A 1 81 ? -3.536 -83.458 24.595 1.00 22.32 81 ASN A O 1
ATOM 452 N N . GLU A 1 82 ? -1.854 -82.974 23.195 1.00 20.29 82 GLU A N 1
ATOM 453 C CA . GLU A 1 82 ? -1.024 -84.089 23.596 1.00 22.33 82 GLU A CA 1
ATOM 454 C C . GLU A 1 82 ? -0.685 -83.951 25.093 1.00 22.04 82 GLU A C 1
ATOM 455 O O . GLU A 1 82 ? -0.258 -82.865 25.546 1.00 23.95 82 GLU A O 1
ATOM 461 N N . ILE A 1 83 ? -0.865 -84.965 25.893 1.00 22.97 83 ILE A N 1
ATOM 462 C CA . ILE A 1 83 ? -0.722 -84.870 27.291 1.00 25.49 83 ILE A CA 1
ATOM 463 C C . ILE A 1 83 ? 0.682 -84.283 27.691 1.00 24.85 83 ILE A C 1
ATOM 464 O O . ILE A 1 83 ? 0.802 -83.569 28.702 1.00 24.76 83 ILE A O 1
ATOM 469 N N . GLU A 1 84 ? 1.728 -84.670 26.943 1.00 24.97 84 GLU A N 1
ATOM 470 C CA . GLU A 1 84 ? 3.144 -84.241 27.164 1.00 28.07 84 GLU A CA 1
ATOM 471 C C . GLU A 1 84 ? 3.118 -82.714 27.335 1.00 26.81 84 GLU A C 1
ATOM 472 O O . GLU A 1 84 ? 3.844 -82.157 28.171 1.00 27.29 84 GLU A O 1
ATOM 478 N N . TYR A 1 85 ? 2.330 -82.015 26.516 1.00 24.28 85 TYR A N 1
ATOM 479 C CA . TYR A 1 85 ? 2.370 -80.522 26.503 1.00 24.13 85 TYR A CA 1
ATOM 480 C C . TYR A 1 85 ? 1.438 -79.941 27.590 1.00 28.94 85 TYR A C 1
ATOM 481 O O . TYR A 1 85 ? 1.547 -78.778 27.973 1.00 31.49 85 TYR A O 1
ATOM 490 N N . GLN A 1 86 ? 0.499 -80.731 28.037 1.00 27.56 86 GLN A N 1
ATOM 491 C CA . GLN A 1 86 ? -0.322 -80.280 29.193 1.00 30.64 86 GLN A CA 1
ATOM 492 C C . GLN A 1 86 ? 0.452 -80.435 30.495 1.00 30.86 86 GLN A C 1
ATOM 493 O O . GLN A 1 86 ? 0.251 -79.681 31.489 1.00 31.88 86 GLN A O 1
ATOM 499 N N . LYS A 1 87 ? 1.431 -81.347 30.513 1.00 29.34 87 LYS A N 1
ATOM 500 C CA . LYS A 1 87 ? 2.206 -81.626 31.719 1.00 31.48 87 LYS A CA 1
ATOM 501 C C . LYS A 1 87 ? 3.446 -80.715 31.703 1.00 37.16 87 LYS A C 1
ATOM 502 O O . LYS A 1 87 ? 3.973 -80.433 32.714 1.00 35.96 87 LYS A O 1
ATOM 508 N N . ASP A 1 88 ? 3.969 -80.341 30.527 1.00 35.57 88 ASP A N 1
ATOM 509 C CA . ASP A 1 88 ? 5.204 -79.536 30.417 1.00 38.39 88 ASP A CA 1
ATOM 510 C C . ASP A 1 88 ? 4.878 -78.381 29.427 1.00 38.05 88 ASP A C 1
ATOM 511 O O . ASP A 1 88 ? 5.274 -78.429 28.307 1.00 33.38 88 ASP A O 1
ATOM 516 N N . ILE A 1 89 ? 4.098 -77.398 29.849 1.00 37.27 89 ILE A N 1
ATOM 517 C CA . ILE A 1 89 ? 3.562 -76.391 28.968 1.00 36.81 89 ILE A CA 1
ATOM 518 C C . ILE A 1 89 ? 4.654 -75.504 28.312 1.00 33.28 89 ILE A C 1
ATOM 519 O O . ILE A 1 89 ? 4.529 -75.161 27.142 1.00 31.69 89 ILE A O 1
ATOM 524 N N . ASP A 1 90 ? 5.773 -75.340 28.973 1.00 32.10 90 ASP A N 1
ATOM 525 C CA . ASP A 1 90 ? 6.820 -74.442 28.385 1.00 33.12 90 ASP A CA 1
ATOM 526 C C . ASP A 1 90 ? 7.507 -75.109 27.189 1.00 29.00 90 ASP A C 1
ATOM 527 O O . ASP A 1 90 ? 7.984 -74.444 26.301 1.00 27.72 90 ASP A O 1
ATOM 532 N N . ARG A 1 91 ? 7.320 -76.440 27.046 1.00 27.84 91 ARG A N 1
ATOM 533 C CA . ARG A 1 91 ? 7.894 -77.120 25.902 1.00 27.00 91 ARG A CA 1
ATOM 534 C C . ARG A 1 91 ? 7.176 -76.804 24.620 1.00 22.37 91 ARG A C 1
ATOM 535 O O . ARG A 1 91 ? 7.699 -76.970 23.520 1.00 22.14 91 ARG A O 1
ATOM 543 N N . PHE A 1 92 ? 5.915 -76.387 24.731 1.00 22.01 92 PHE A N 1
ATOM 544 C CA . PHE A 1 92 ? 5.130 -76.133 23.572 1.00 21.71 92 PHE A CA 1
ATOM 545 C C . PHE A 1 92 ? 5.611 -74.911 22.768 1.00 21.33 92 PHE A C 1
ATOM 546 O O . PHE A 1 92 ? 5.352 -74.849 21.565 1.00 20.93 92 PHE A O 1
ATOM 554 N N . VAL A 1 93 ? 6.452 -74.061 23.375 1.00 20.97 93 VAL A N 1
ATOM 555 C CA . VAL A 1 93 ? 7.018 -72.966 22.571 1.00 22.28 93 VAL A CA 1
ATOM 556 C C . VAL A 1 93 ? 7.806 -73.527 21.355 1.00 20.46 93 VAL A C 1
ATOM 557 O O . VAL A 1 93 ? 7.836 -72.930 20.294 1.00 21.50 93 VAL A O 1
ATOM 561 N N . ASN A 1 94 ? 8.445 -74.701 21.528 1.00 20.41 94 ASN A N 1
ATOM 562 C CA . ASN A 1 94 ? 9.230 -75.279 20.419 1.00 20.22 94 ASN A CA 1
ATOM 563 C C . ASN A 1 94 ? 8.378 -75.710 19.287 1.00 20.84 94 ASN A C 1
ATOM 564 O O . ASN A 1 94 ? 8.736 -75.631 18.137 1.00 20.22 94 ASN A O 1
ATOM 569 N N . VAL A 1 95 ? 7.193 -76.232 19.603 1.00 19.42 95 VAL A N 1
ATOM 570 C CA . VAL A 1 95 ? 6.219 -76.608 18.583 1.00 20.84 95 VAL A CA 1
ATOM 571 C C . VAL A 1 95 ? 5.759 -75.445 17.763 1.00 21.19 95 VAL A C 1
ATOM 572 O O . VAL A 1 95 ? 5.735 -75.527 16.539 1.00 22.15 95 VAL A O 1
ATOM 576 N N . ILE A 1 96 ? 5.425 -74.339 18.409 1.00 20.64 96 ILE A N 1
ATOM 577 C CA . ILE A 1 96 ? 5.087 -73.102 17.701 1.00 21.36 96 ILE A CA 1
ATOM 578 C C . ILE A 1 96 ? 6.227 -72.576 16.804 1.00 20.94 96 ILE A C 1
ATOM 579 O O . ILE A 1 96 ? 6.003 -72.345 15.617 1.00 23.54 96 ILE A O 1
ATOM 584 N N . LYS A 1 97 ? 7.415 -72.529 17.353 1.00 21.49 97 LYS A N 1
ATOM 585 C CA . LYS A 1 97 ? 8.565 -72.077 16.550 1.00 23.78 97 LYS A CA 1
ATOM 586 C C . LYS A 1 97 ? 8.736 -73.067 15.381 1.00 23.33 97 LYS A C 1
ATOM 587 O O . LYS A 1 97 ? 9.064 -72.663 14.302 1.00 24.59 97 LYS A O 1
ATOM 593 N N . GLY A 1 98 ? 8.555 -74.341 15.589 1.00 21.63 98 GLY A N 1
ATOM 594 C CA . GLY A 1 98 ? 8.706 -75.235 14.480 1.00 23.58 98 GLY A CA 1
ATOM 595 C C . GLY A 1 98 ? 7.670 -75.101 13.387 1.00 24.77 98 GLY A C 1
ATOM 596 O O . GLY A 1 98 ? 7.873 -75.559 12.291 1.00 26.84 98 GLY A O 1
ATOM 597 N N . ALA A 1 99 ? 6.543 -74.520 13.711 1.00 22.36 99 ALA A N 1
ATOM 598 C CA . ALA A 1 99 ? 5.407 -74.447 12.830 1.00 22.66 99 ALA A CA 1
ATOM 599 C C . ALA A 1 99 ? 5.441 -73.186 11.966 1.00 22.82 99 ALA A C 1
ATOM 600 O O . ALA A 1 99 ? 4.604 -73.026 11.072 1.00 25.35 99 ALA A O 1
ATOM 602 N N . LEU A 1 100 ? 6.229 -72.193 12.317 1.00 21.16 100 LEU A N 1
ATOM 603 C CA . LEU A 1 100 ? 6.113 -70.816 11.671 1.00 21.93 100 LEU A CA 1
ATOM 604 C C . LEU A 1 100 ? 7.226 -70.551 10.700 1.00 22.98 100 LEU A C 1
ATOM 605 O O . LEU A 1 100 ? 8.392 -70.760 10.993 1.00 23.77 100 LEU A O 1
ATOM 610 N N . SER A 1 101 ? 6.829 -70.216 9.489 1.00 20.79 101 SER A N 1
ATOM 611 C CA . SER A 1 101 ? 7.718 -69.928 8.399 1.00 21.98 101 SER A CA 1
ATOM 612 C C . SER A 1 101 ? 7.640 -68.424 8.116 1.00 21.31 101 SER A C 1
ATOM 613 O O . SER A 1 101 ? 6.599 -67.900 7.692 1.00 21.58 101 SER A O 1
ATOM 616 N N . THR A 1 102 ? 8.727 -67.720 8.344 1.00 21.54 102 THR A N 1
ATOM 617 C CA . THR A 1 102 ? 8.793 -66.258 8.233 1.00 20.97 102 THR A CA 1
ATOM 618 C C . THR A 1 102 ? 8.547 -65.829 6.769 1.00 23.24 102 THR A C 1
ATOM 619 O O . THR A 1 102 ? 9.043 -66.422 5.843 1.00 21.42 102 THR A O 1
ATOM 623 N N . CYS A 1 103 ? 7.660 -64.870 6.574 1.00 21.76 103 CYS A N 1
ATOM 624 C CA . CYS A 1 103 ? 7.261 -64.469 5.235 1.00 22.28 103 CYS A CA 1
ATOM 625 C C . CYS A 1 103 ? 8.329 -63.759 4.412 1.00 23.44 103 CYS A C 1
ATOM 626 O O . CYS A 1 103 ? 8.588 -64.100 3.223 1.00 24.30 103 CYS A O 1
ATOM 629 N N . SER A 1 104 ? 8.951 -62.743 4.979 1.00 19.86 104 SER A N 1
ATOM 630 C CA . SER A 1 104 ? 9.856 -61.878 4.198 1.00 20.46 104 SER A CA 1
ATOM 631 C C . SER A 1 104 ? 11.082 -61.481 5.099 1.00 20.17 104 SER A C 1
ATOM 632 O O . SER A 1 104 ? 10.987 -60.753 6.102 1.00 20.47 104 SER A O 1
ATOM 635 N N . ILE A 1 105 ? 12.206 -62.015 4.724 1.00 22.23 105 ILE A N 1
ATOM 636 C CA . ILE A 1 105 ? 13.463 -61.845 5.477 1.00 20.92 105 ILE A CA 1
ATOM 637 C C . ILE A 1 105 ? 14.403 -61.065 4.563 1.00 22.83 105 ILE A C 1
ATOM 638 O O . ILE A 1 105 ? 14.748 -61.566 3.508 1.00 23.37 105 ILE A O 1
ATOM 643 N N . PRO A 1 106 ? 14.756 -59.842 4.943 1.00 23.31 106 PRO A N 1
ATOM 644 C CA . PRO A 1 106 ? 15.545 -59.045 3.993 1.00 22.39 106 PRO A CA 1
ATOM 645 C C . PRO A 1 106 ? 16.961 -59.592 3.876 1.00 22.76 106 PRO A C 1
ATOM 646 O O . PRO A 1 106 ? 17.388 -60.279 4.759 1.00 20.60 106 PRO A O 1
ATOM 650 N N . THR A 1 107 ? 17.594 -59.313 2.783 1.00 23.21 107 THR A N 1
ATOM 651 C CA . THR A 1 107 ? 19.043 -59.731 2.630 1.00 25.21 107 THR A CA 1
ATOM 652 C C . THR A 1 107 ? 19.886 -58.873 3.510 1.00 27.15 107 THR A C 1
ATOM 653 O O . THR A 1 107 ? 19.492 -57.765 3.939 1.00 26.59 107 THR A O 1
ATOM 657 N N . SER A 1 108 ? 21.099 -59.366 3.837 1.00 24.98 108 SER A N 1
ATOM 658 C CA . SER A 1 108 ? 22.041 -58.548 4.539 1.00 25.88 108 SER A CA 1
ATOM 659 C C . SER A 1 108 ? 23.445 -59.012 4.119 1.00 24.49 108 SER A C 1
ATOM 660 O O . SER A 1 108 ? 23.620 -60.075 3.534 1.00 24.27 108 SER A O 1
ATOM 663 N N . ASN A 1 109 ? 24.417 -58.157 4.385 1.00 24.85 109 ASN A N 1
ATOM 664 C CA . ASN A 1 109 ? 25.762 -58.462 3.977 1.00 23.30 109 ASN A CA 1
ATOM 665 C C . ASN A 1 109 ? 26.744 -58.062 5.100 1.00 25.41 109 ASN A C 1
ATOM 666 O O . ASN A 1 109 ? 27.643 -57.318 4.809 1.00 27.55 109 ASN A O 1
ATOM 671 N N . ASN A 1 110 ? 26.525 -58.586 6.272 1.00 24.70 110 ASN A N 1
ATOM 672 C CA . ASN A 1 110 ? 27.296 -58.233 7.489 1.00 27.41 110 ASN A CA 1
ATOM 673 C C . ASN A 1 110 ? 28.640 -58.921 7.420 1.00 24.59 110 ASN A C 1
ATOM 674 O O . ASN A 1 110 ? 28.730 -60.077 7.033 1.00 24.84 110 ASN A O 1
ATOM 679 N N . HIS A 1 111 ? 29.702 -58.174 7.768 1.00 25.75 111 HIS A N 1
ATOM 680 C CA . HIS A 1 111 ? 31.046 -58.735 7.890 1.00 24.91 111 HIS A CA 1
ATOM 681 C C . HIS A 1 111 ? 31.187 -59.501 9.143 1.00 25.04 111 HIS A C 1
ATOM 682 O O . HIS A 1 111 ? 30.785 -59.001 10.194 1.00 25.01 111 HIS A O 1
ATOM 689 N N . ILE A 1 112 ? 31.622 -60.762 9.068 1.00 22.03 112 ILE A N 1
ATOM 690 C CA . ILE A 1 112 ? 31.905 -61.592 10.271 1.00 21.76 112 ILE A CA 1
ATOM 691 C C . ILE A 1 112 ? 33.422 -61.531 10.505 1.00 22.59 112 ILE A C 1
ATOM 692 O O . ILE A 1 112 ? 34.196 -62.186 9.771 1.00 22.06 112 ILE A O 1
ATOM 697 N N . ALA A 1 113 ? 33.858 -60.681 11.426 1.00 22.53 113 ALA A N 1
ATOM 698 C CA . ALA A 1 113 ? 35.287 -60.332 11.552 1.00 22.35 113 ALA A CA 1
ATOM 699 C C . ALA A 1 113 ? 36.153 -61.464 12.018 1.00 20.29 113 ALA A C 1
ATOM 700 O O . ALA A 1 113 ? 37.328 -61.482 11.780 1.00 22.89 113 ALA A O 1
ATOM 702 N N . THR A 1 114 ? 35.537 -62.442 12.688 1.00 19.80 114 THR A N 1
ATOM 703 C CA . THR A 1 114 ? 36.319 -63.568 13.327 1.00 19.89 114 THR A CA 1
ATOM 704 C C . THR A 1 114 ? 36.236 -64.875 12.584 1.00 20.30 114 THR A C 1
ATOM 705 O O . THR A 1 114 ? 36.621 -65.898 13.102 1.00 19.54 114 THR A O 1
ATOM 709 N N . LEU A 1 115 ? 35.817 -64.834 11.321 1.00 20.28 115 LEU A N 1
ATOM 710 C CA . LEU A 1 115 ? 35.951 -66.057 10.517 1.00 20.32 115 LEU A CA 1
ATOM 711 C C . LEU A 1 115 ? 37.398 -66.422 10.415 1.00 19.49 115 LEU A C 1
ATOM 712 O O . LEU A 1 115 ? 38.342 -65.587 10.338 1.00 19.52 115 LEU A O 1
ATOM 717 N N . ASP A 1 116 ? 37.670 -67.717 10.362 1.00 17.34 116 ASP A N 1
ATOM 718 C CA . ASP A 1 116 ? 39.011 -68.178 10.031 1.00 18.48 116 ASP A CA 1
ATOM 719 C C . ASP A 1 116 ? 39.376 -67.630 8.621 1.00 20.33 116 ASP A C 1
ATOM 720 O O . ASP A 1 116 ? 38.551 -67.728 7.710 1.00 20.41 116 ASP A O 1
ATOM 725 N N . PRO A 1 117 ? 40.563 -67.083 8.438 1.00 20.81 117 PRO A N 1
ATOM 726 C CA . PRO A 1 117 ? 40.866 -66.307 7.186 1.00 21.59 117 PRO A CA 1
ATOM 727 C C . PRO A 1 117 ? 40.872 -67.190 5.937 1.00 21.06 117 PRO A C 1
ATOM 728 O O . PRO A 1 117 ? 40.910 -66.658 4.818 1.00 22.41 117 PRO A O 1
ATOM 732 N N . SER A 1 118 ? 40.911 -68.505 6.052 1.00 20.33 118 SER A N 1
ATOM 733 C CA . SER A 1 118 ? 40.896 -69.375 4.853 1.00 21.12 118 SER A CA 1
ATOM 734 C C . SER A 1 118 ? 39.491 -69.827 4.329 1.00 21.73 118 SER A C 1
ATOM 735 O O . SER A 1 118 ? 39.422 -70.461 3.238 1.00 23.09 118 SER A O 1
ATOM 738 N N . VAL A 1 119 ? 38.449 -69.493 5.041 1.00 19.30 119 VAL A N 1
ATOM 739 C CA . VAL A 1 119 ? 37.109 -70.044 4.764 1.00 19.16 119 VAL A CA 1
ATOM 740 C C . VAL A 1 119 ? 36.389 -69.119 3.735 1.00 20.26 119 VAL A C 1
ATOM 741 O O . VAL A 1 119 ? 36.763 -67.931 3.523 1.00 20.52 119 VAL A O 1
ATOM 745 N N . VAL A 1 120 ? 35.416 -69.719 3.105 1.00 20.68 120 VAL A N 1
ATOM 746 C CA . VAL A 1 120 ? 34.474 -69.013 2.219 1.00 21.77 120 VAL A CA 1
ATOM 747 C C . VAL A 1 120 ? 33.893 -67.832 2.986 1.00 22.49 120 VAL A C 1
ATOM 748 O O . VAL A 1 120 ? 33.409 -67.962 4.123 1.00 20.41 120 VAL A O 1
ATOM 752 N N . SER A 1 121 ? 33.885 -66.657 2.329 1.00 22.57 121 SER A N 1
ATOM 753 C CA . SER A 1 121 ? 33.347 -65.453 3.000 1.00 24.34 121 SER A CA 1
ATOM 754 C C . SER A 1 121 ? 32.657 -64.554 2.003 1.00 24.34 121 SER A C 1
ATOM 755 O O . SER A 1 121 ? 32.985 -64.621 0.833 1.00 24.33 121 SER A O 1
ATOM 758 N N . ASN A 1 122 ? 31.690 -63.812 2.477 1.00 25.87 122 ASN A N 1
ATOM 759 C CA . ASN A 1 122 ? 31.132 -62.668 1.769 1.00 24.20 122 ASN A CA 1
ATOM 760 C C . ASN A 1 122 ? 32.128 -61.524 1.695 1.00 27.39 122 ASN A C 1
ATOM 761 O O . ASN A 1 122 ? 33.151 -61.504 2.432 1.00 24.66 122 ASN A O 1
ATOM 766 N N . SER A 1 123 ? 31.901 -60.597 0.737 1.00 25.73 123 SER A N 1
ATOM 767 C CA . SER A 1 123 ? 32.756 -59.413 0.610 1.00 25.28 123 SER A CA 1
ATOM 768 C C . SER A 1 123 ? 31.800 -58.241 0.285 1.00 27.21 123 SER A C 1
ATOM 769 O O . SER A 1 123 ? 30.649 -58.469 -0.051 1.00 25.16 123 SER A O 1
ATOM 772 N N . LEU A 1 124 ? 32.336 -57.024 0.178 1.00 26.60 124 LEU A N 1
ATOM 773 C CA . LEU A 1 124 ? 31.518 -55.869 -0.086 1.00 30.56 124 LEU A CA 1
ATOM 774 C C . LEU A 1 124 ? 30.883 -55.990 -1.446 1.00 34.29 124 LEU A C 1
ATOM 775 O O . LEU A 1 124 ? 29.699 -55.772 -1.551 1.00 36.43 124 LEU A O 1
ATOM 780 N N . ASP A 1 125 ? 31.642 -56.459 -2.408 1.00 34.31 125 ASP A N 1
ATOM 781 C CA . ASP A 1 125 ? 31.173 -56.601 -3.787 1.00 42.28 125 ASP A CA 1
ATOM 782 C C . ASP A 1 125 ? 30.649 -57.955 -4.187 1.00 39.20 125 ASP A C 1
ATOM 783 O O . ASP A 1 125 ? 30.051 -58.086 -5.282 1.00 34.09 125 ASP A O 1
ATOM 788 N N . LYS A 1 126 ? 30.921 -58.998 -3.392 1.00 32.02 126 LYS A N 1
ATOM 789 C CA . LYS A 1 126 ? 30.342 -60.348 -3.662 1.00 31.92 126 LYS A CA 1
ATOM 790 C C . LYS A 1 126 ? 29.622 -60.858 -2.392 1.00 29.92 126 LYS A C 1
ATOM 791 O O . LYS A 1 126 ? 30.163 -61.703 -1.670 1.00 25.94 126 LYS A O 1
ATOM 797 N N . PRO A 1 127 ? 28.412 -60.362 -2.107 1.00 27.06 127 PRO A N 1
ATOM 798 C CA . PRO A 1 127 ? 27.616 -60.924 -1.010 1.00 26.58 127 PRO A CA 1
ATOM 799 C C . PRO A 1 127 ? 27.160 -62.304 -1.329 1.00 25.96 127 PRO A C 1
ATOM 800 O O . PRO A 1 127 ? 27.205 -62.744 -2.517 1.00 26.76 127 PRO A O 1
ATOM 804 N N . PHE A 1 128 ? 26.779 -63.019 -0.322 1.00 25.57 128 PHE A N 1
ATOM 805 C CA . PHE A 1 128 ? 26.164 -64.314 -0.480 1.00 24.72 128 PHE A CA 1
ATOM 806 C C . PHE A 1 128 ? 24.824 -64.140 -1.174 1.00 28.17 128 PHE A C 1
ATOM 807 O O . PHE A 1 128 ? 24.172 -63.097 -1.052 1.00 25.41 128 PHE A O 1
ATOM 815 N N . ILE A 1 129 ? 24.458 -65.179 -1.900 1.00 26.45 129 ILE A N 1
ATOM 816 C CA . ILE A 1 129 ? 23.159 -65.279 -2.535 1.00 27.58 129 ILE A CA 1
ATOM 817 C C . ILE A 1 129 ? 22.549 -66.484 -1.807 1.00 30.83 129 ILE A C 1
ATOM 818 O O . ILE A 1 129 ? 22.974 -67.590 -1.967 1.00 30.97 129 ILE A O 1
ATOM 823 N N . SER A 1 130 ? 21.578 -66.225 -0.981 1.00 32.04 130 SER A N 1
ATOM 824 C CA . SER A 1 130 ? 21.172 -67.242 -0.027 1.00 40.29 130 SER A CA 1
ATOM 825 C C . SER A 1 130 ? 19.723 -67.524 -0.167 1.00 36.42 130 SER A C 1
ATOM 826 O O . SER A 1 130 ? 18.906 -66.638 -0.423 1.00 38.52 130 SER A O 1
ATOM 829 N N . LEU A 1 131 ? 19.447 -68.830 -0.132 1.00 38.53 131 LEU A N 1
ATOM 830 C CA . LEU A 1 131 ? 18.122 -69.329 -0.264 1.00 42.19 131 LEU A CA 1
ATOM 831 C C . LEU A 1 131 ? 17.311 -68.769 0.952 1.00 40.86 131 LEU A C 1
ATOM 832 O O . LEU A 1 131 ? 17.779 -68.721 2.098 1.00 37.25 131 LEU A O 1
ATOM 837 N N . GLY A 1 132 ? 16.163 -68.224 0.649 1.00 37.30 132 GLY A N 1
ATOM 838 C CA . GLY A 1 132 ? 15.203 -67.908 1.670 1.00 39.31 132 GLY A CA 1
ATOM 839 C C . GLY A 1 132 ? 15.116 -66.419 2.061 1.00 36.46 132 GLY A C 1
ATOM 840 O O . GLY A 1 132 ? 14.388 -66.076 2.994 1.00 42.60 132 GLY A O 1
ATOM 841 N N . LYS A 1 133 ? 15.866 -65.579 1.373 1.00 30.02 133 LYS A N 1
ATOM 842 C CA . LYS A 1 133 ? 15.894 -64.156 1.640 1.00 28.98 133 LYS A CA 1
ATOM 843 C C . LYS A 1 133 ? 15.208 -63.410 0.514 1.00 28.76 133 LYS A C 1
ATOM 844 O O . LYS A 1 133 ? 15.163 -63.886 -0.595 1.00 34.22 133 LYS A O 1
ATOM 850 N N . ASN A 1 134 ? 14.713 -62.219 0.824 1.00 24.98 134 ASN A N 1
ATOM 851 C CA . ASN A 1 134 ? 13.942 -61.409 -0.099 1.00 24.80 134 ASN A CA 1
ATOM 852 C C . ASN A 1 134 ? 14.686 -60.146 -0.422 1.00 25.57 134 ASN A C 1
ATOM 853 O O . ASN A 1 134 ? 14.625 -59.195 0.352 1.00 24.90 134 ASN A O 1
ATOM 858 N N . PRO A 1 135 ? 15.376 -60.079 -1.593 1.00 27.64 135 PRO A N 1
ATOM 859 C CA . PRO A 1 135 ? 16.199 -58.904 -1.870 1.00 25.81 135 PRO A CA 1
ATOM 860 C C . PRO A 1 135 ? 15.419 -57.653 -2.014 1.00 26.32 135 PRO A C 1
ATOM 861 O O . PRO A 1 135 ? 15.988 -56.596 -1.989 1.00 26.80 135 PRO A O 1
ATOM 865 N N . ALA A 1 136 ? 14.115 -57.759 -2.342 1.00 26.71 136 ALA A N 1
ATOM 866 C CA . ALA A 1 136 ? 13.299 -56.599 -2.491 1.00 26.21 136 ALA A CA 1
ATOM 867 C C . ALA A 1 136 ? 12.764 -55.993 -1.218 1.00 25.52 136 ALA A C 1
ATOM 868 O O . ALA A 1 136 ? 12.233 -54.852 -1.268 1.00 23.73 136 ALA A O 1
ATOM 870 N N . GLN A 1 137 ? 12.939 -56.638 -0.064 1.00 25.38 137 GLN A N 1
ATOM 871 C CA . GLN A 1 137 ? 12.311 -56.089 1.163 1.00 23.02 137 GLN A CA 1
ATOM 872 C C . GLN A 1 137 ? 13.149 -55.010 1.816 1.00 23.62 137 GLN A C 1
ATOM 873 O O . GLN A 1 137 ? 14.310 -55.251 2.194 1.00 24.71 137 GLN A O 1
ATOM 879 N N . ASN A 1 138 ? 12.591 -53.850 1.991 1.00 22.89 138 ASN A N 1
ATOM 880 C CA . ASN A 1 138 ? 13.204 -52.799 2.804 1.00 22.82 138 ASN A CA 1
ATOM 881 C C . ASN A 1 138 ? 12.931 -53.178 4.273 1.00 22.93 138 ASN A C 1
ATOM 882 O O . ASN A 1 138 ? 11.746 -53.342 4.657 1.00 20.64 138 ASN A O 1
ATOM 887 N N . PRO A 1 139 ? 13.985 -53.371 5.094 1.00 23.47 139 PRO A N 1
ATOM 888 C CA . PRO A 1 139 ? 13.706 -53.763 6.477 1.00 24.45 139 PRO A CA 1
ATOM 889 C C . PRO A 1 139 ? 12.947 -52.755 7.290 1.00 24.36 139 PRO A C 1
ATOM 890 O O . PRO A 1 139 ? 12.237 -53.172 8.178 1.00 26.42 139 PRO A O 1
ATOM 894 N N . PHE A 1 140 ? 13.001 -51.469 6.960 1.00 22.25 140 PHE A N 1
ATOM 895 C CA . PHE A 1 140 ? 12.380 -50.434 7.802 1.00 21.62 140 PHE A CA 1
ATOM 896 C C . PHE A 1 140 ? 10.864 -50.374 7.591 1.00 23.81 140 PHE A C 1
ATOM 897 O O . PHE A 1 140 ? 10.173 -49.669 8.336 1.00 22.87 140 PHE A O 1
ATOM 905 N N . VAL A 1 141 ? 10.354 -51.069 6.584 1.00 21.92 141 VAL A N 1
ATOM 906 C CA . VAL A 1 141 ? 8.898 -51.053 6.343 1.00 21.17 141 VAL A CA 1
ATOM 907 C C . VAL A 1 141 ? 8.362 -52.481 6.297 1.00 21.77 141 VAL A C 1
ATOM 908 O O . VAL A 1 141 ? 7.247 -52.737 5.841 1.00 21.96 141 VAL A O 1
ATOM 912 N N . ASN A 1 142 ? 9.091 -53.385 6.857 1.00 20.23 142 ASN A N 1
ATOM 913 C CA . ASN A 1 142 ? 8.714 -54.777 6.914 1.00 21.83 142 ASN A CA 1
ATOM 914 C C . ASN A 1 142 ? 7.730 -55.051 8.090 1.00 22.00 142 ASN A C 1
ATOM 915 O O . ASN A 1 142 ? 7.652 -54.315 9.060 1.00 23.02 142 ASN A O 1
ATOM 920 N N . LEU A 1 143 ? 7.167 -56.246 8.000 1.00 21.73 143 LEU A N 1
ATOM 921 C CA . LEU A 1 143 ? 6.518 -56.941 9.168 1.00 20.96 143 LEU A CA 1
ATOM 922 C C . LEU A 1 143 ? 7.384 -58.154 9.316 1.00 21.76 143 LEU A C 1
ATOM 923 O O . LEU A 1 143 ? 7.087 -59.242 8.830 1.00 20.54 143 LEU A O 1
ATOM 928 N N . GLY A 1 144 ? 8.521 -57.941 9.963 1.00 20.82 144 GLY A N 1
ATOM 929 C CA . GLY A 1 144 ? 9.571 -58.925 10.016 1.00 21.37 144 GLY A CA 1
ATOM 930 C C . GLY A 1 144 ? 9.283 -60.247 10.745 1.00 21.23 144 GLY A C 1
ATOM 931 O O . GLY A 1 144 ? 9.931 -61.274 10.490 1.00 19.28 144 GLY A O 1
ATOM 932 N N . ALA A 1 145 ? 8.253 -60.279 11.610 1.00 20.70 145 ALA A N 1
ATOM 933 C CA . ALA A 1 145 ? 7.892 -61.453 12.306 1.00 21.94 145 ALA A CA 1
ATOM 934 C C . ALA A 1 145 ? 6.611 -62.071 11.722 1.00 19.49 145 ALA A C 1
ATOM 935 O O . ALA A 1 145 ? 6.134 -63.105 12.242 1.00 20.38 145 ALA A O 1
ATOM 937 N N . GLU A 1 146 ? 6.020 -61.461 10.657 1.00 19.86 146 GLU A N 1
ATOM 938 C CA . GLU A 1 146 ? 4.878 -62.104 9.987 1.00 20.71 146 GLU A CA 1
ATOM 939 C C . GLU A 1 146 ? 5.345 -63.455 9.507 1.00 20.38 146 GLU A C 1
ATOM 940 O O . GLU A 1 146 ? 6.408 -63.563 8.934 1.00 21.18 146 GLU A O 1
ATOM 946 N N . ALA A 1 147 ? 4.508 -64.464 9.697 1.00 20.12 147 ALA A N 1
ATOM 947 C CA . ALA A 1 147 ? 4.824 -65.878 9.371 1.00 19.22 147 ALA A CA 1
ATOM 948 C C . ALA A 1 147 ? 3.570 -66.627 9.006 1.00 21.17 147 ALA A C 1
ATOM 949 O O . ALA A 1 147 ? 2.455 -66.168 9.324 1.00 20.78 147 ALA A O 1
ATOM 951 N N . VAL A 1 148 ? 3.744 -67.778 8.377 1.00 19.39 148 VAL A N 1
ATOM 952 C CA . VAL A 1 148 ? 2.671 -68.684 8.044 1.00 19.99 148 VAL A CA 1
ATOM 953 C C . VAL A 1 148 ? 2.907 -70.066 8.583 1.00 21.55 148 VAL A C 1
ATOM 954 O O . VAL A 1 148 ? 4.053 -70.427 8.871 1.00 20.60 148 VAL A O 1
ATOM 958 N N . THR A 1 149 ? 1.836 -70.850 8.669 1.00 20.63 149 THR A N 1
ATOM 959 C CA . THR A 1 149 ? 1.936 -72.319 9.004 1.00 19.33 149 THR A CA 1
ATOM 960 C C . THR A 1 149 ? 1.286 -73.065 7.898 1.00 20.55 149 THR A C 1
ATOM 961 O O . THR A 1 149 ? 0.101 -72.738 7.536 1.00 24.32 149 THR A O 1
ATOM 965 N N . ARG A 1 150 ? 1.994 -74.081 7.366 1.00 19.74 150 ARG A N 1
ATOM 966 C CA . ARG A 1 150 ? 1.435 -74.880 6.294 1.00 20.14 150 ARG A CA 1
ATOM 967 C C . ARG A 1 150 ? 1.209 -76.281 6.812 1.00 23.38 150 ARG A C 1
ATOM 968 O O . ARG A 1 150 ? 2.137 -76.942 7.209 1.00 22.86 150 ARG A O 1
ATOM 976 N N . GLY A 1 151 ? -0.029 -76.708 6.831 1.00 22.00 151 GLY A N 1
ATOM 977 C CA . GLY A 1 151 ? -0.388 -78.059 7.321 1.00 23.13 151 GLY A CA 1
ATOM 978 C C . GLY A 1 151 ? -1.907 -78.099 7.422 1.00 21.97 151 GLY A C 1
ATOM 979 O O . GLY A 1 151 ? -2.556 -77.038 7.403 1.00 21.40 151 GLY A O 1
ATOM 980 N N . VAL A 1 152 ? -2.487 -79.291 7.509 1.00 20.54 152 VAL A N 1
ATOM 981 C CA . VAL A 1 152 ? -3.951 -79.345 7.678 1.00 20.63 152 VAL A CA 1
ATOM 982 C C . VAL A 1 152 ? -4.308 -78.648 8.983 1.00 22.94 152 VAL A C 1
ATOM 983 O O . VAL A 1 152 ? -3.669 -78.853 10.018 1.00 21.37 152 VAL A O 1
ATOM 987 N N . GLY A 1 153 ? -5.304 -77.743 8.893 1.00 20.72 153 GLY A N 1
ATOM 988 C CA . GLY A 1 153 ? -5.662 -76.899 9.997 1.00 20.92 153 GLY A CA 1
ATOM 989 C C . GLY A 1 153 ? -4.918 -75.617 10.113 1.00 21.17 153 GLY A C 1
ATOM 990 O O . GLY A 1 153 ? -5.256 -74.780 10.980 1.00 20.72 153 GLY A O 1
ATOM 991 N N . GLY A 1 154 ? -3.948 -75.362 9.206 1.00 19.56 154 GLY A N 1
ATOM 992 C CA . GLY A 1 154 ? -3.184 -74.118 9.245 1.00 19.26 154 GLY A CA 1
ATOM 993 C C . GLY A 1 154 ? -2.714 -73.776 10.653 1.00 19.78 154 GLY A C 1
ATOM 994 O O . GLY A 1 154 ? -2.177 -74.631 11.342 1.00 19.70 154 GLY A O 1
ATOM 995 N N . MET A 1 155 ? -2.891 -72.522 11.079 1.00 18.92 155 MET A N 1
ATOM 996 C CA . MET A 1 155 ? -2.315 -72.104 12.353 1.00 19.23 155 MET A CA 1
ATOM 997 C C . MET A 1 155 ? -3.166 -72.610 13.503 1.00 18.82 155 MET A C 1
ATOM 998 O O . MET A 1 155 ? -2.755 -72.453 14.678 1.00 18.64 155 MET A O 1
ATOM 1003 N N . SER A 1 156 ? -4.348 -73.149 13.206 1.00 19.40 156 SER A N 1
ATOM 1004 C CA . SER A 1 156 ? -5.222 -73.600 14.292 1.00 18.89 156 SER A CA 1
ATOM 1005 C C . SER A 1 156 ? -4.673 -74.818 14.992 1.00 21.12 156 SER A C 1
ATOM 1006 O O . SER A 1 156 ? -5.202 -75.166 16.023 1.00 21.39 156 SER A O 1
ATOM 1009 N N . THR A 1 157 ? -3.566 -75.433 14.510 1.00 20.25 157 THR A N 1
ATOM 1010 C CA . THR A 1 157 ? -3.038 -76.549 15.237 1.00 18.75 157 THR A CA 1
ATOM 1011 C C . THR A 1 157 ? -2.105 -76.067 16.375 1.00 19.47 157 THR A C 1
ATOM 1012 O O . THR A 1 157 ? -1.588 -76.869 17.112 1.00 19.24 157 THR A O 1
ATOM 1016 N N . HIS A 1 158 ? -1.804 -74.779 16.459 1.00 18.50 158 HIS A N 1
ATOM 1017 C CA . HIS A 1 158 ? -1.000 -74.283 17.573 1.00 19.03 158 HIS A CA 1
ATOM 1018 C C . HIS A 1 158 ? -1.535 -72.957 18.203 1.00 20.59 158 HIS A C 1
ATOM 1019 O O . HIS A 1 158 ? -0.994 -72.571 19.206 1.00 19.57 158 HIS A O 1
ATOM 1026 N N . TRP A 1 159 ? -2.640 -72.338 17.700 1.00 19.37 159 TRP A N 1
ATOM 1027 C CA . TRP A 1 159 ? -3.057 -71.021 18.192 1.00 18.21 159 TRP A CA 1
ATOM 1028 C C . TRP A 1 159 ? -3.486 -71.018 19.657 1.00 18.34 159 TRP A C 1
ATOM 1029 O O . TRP A 1 159 ? -3.723 -72.081 20.237 1.00 17.73 159 TRP A O 1
ATOM 1040 N N . THR A 1 160 ? -3.561 -69.860 20.260 1.00 19.27 160 THR A N 1
ATOM 1041 C CA . THR A 1 160 ? -3.937 -69.778 21.680 1.00 19.69 160 THR A CA 1
ATOM 1042 C C . THR A 1 160 ? -5.411 -69.719 21.924 1.00 21.54 160 THR A C 1
ATOM 1043 O O . THR A 1 160 ? -5.860 -69.742 23.073 1.00 21.20 160 THR A O 1
ATOM 1047 N N . CYS A 1 161 ? -6.201 -69.774 20.869 1.00 18.45 161 CYS A N 1
ATOM 1048 C CA . CYS A 1 161 ? -7.618 -70.035 20.968 1.00 19.33 161 CYS A CA 1
ATOM 1049 C C . CYS A 1 161 ? -8.485 -68.893 21.529 1.00 19.04 161 CYS A C 1
ATOM 1050 O O . CYS A 1 161 ? -9.698 -69.108 21.819 1.00 18.53 161 CYS A O 1
ATOM 1053 N N . ALA A 1 162 ? -7.943 -67.698 21.547 1.00 18.93 162 ALA A N 1
ATOM 1054 C CA . ALA A 1 162 ? -8.704 -66.549 22.006 1.00 21.21 162 ALA A CA 1
ATOM 1055 C C . ALA A 1 162 ? -9.717 -66.089 20.984 1.00 22.87 162 ALA A C 1
ATOM 1056 O O . ALA A 1 162 ? -9.344 -65.808 19.810 1.00 22.02 162 ALA A O 1
ATOM 1058 N N . THR A 1 163 ? -10.978 -65.985 21.411 1.00 20.83 163 THR A N 1
ATOM 1059 C CA . THR A 1 163 ? -12.028 -65.695 20.431 1.00 20.69 163 THR A CA 1
ATOM 1060 C C . THR A 1 163 ? -12.962 -64.630 20.955 1.00 21.14 163 THR A C 1
ATOM 1061 O O . THR A 1 163 ? -14.129 -64.876 21.247 1.00 21.36 163 THR A O 1
ATOM 1065 N N . PRO A 1 164 ? -12.443 -63.436 21.132 1.00 20.48 164 PRO A N 1
ATOM 1066 C CA . PRO A 1 164 ? -13.315 -62.292 21.424 1.00 20.58 164 PRO A CA 1
ATOM 1067 C C . PRO A 1 164 ? -14.092 -61.787 20.212 1.00 21.54 164 PRO A C 1
ATOM 1068 O O . PRO A 1 164 ? -13.675 -61.972 19.065 1.00 22.11 164 PRO A O 1
ATOM 1072 N N . GLU A 1 165 ? -15.196 -61.118 20.505 1.00 21.13 165 GLU A N 1
ATOM 1073 C CA . GLU A 1 165 ? -15.842 -60.258 19.482 1.00 24.12 165 GLU A CA 1
ATOM 1074 C C . GLU A 1 165 ? -15.109 -58.947 19.286 1.00 24.19 165 GLU A C 1
ATOM 1075 O O . GLU A 1 165 ? -14.477 -58.404 20.215 1.00 24.38 165 GLU A O 1
ATOM 1081 N N . PHE A 1 166 ? -15.331 -58.321 18.126 1.00 22.91 166 PHE A N 1
ATOM 1082 C CA . PHE A 1 166 ? -14.896 -56.991 17.875 1.00 21.77 166 PHE A CA 1
ATOM 1083 C C . PHE A 1 166 ? -15.847 -55.939 18.391 1.00 23.25 166 PHE A C 1
ATOM 1084 O O . PHE A 1 166 ? -17.089 -56.115 18.340 1.00 24.42 166 PHE A O 1
ATOM 1092 N N . PHE A 1 167 ? -15.284 -54.812 18.786 1.00 25.14 167 PHE A N 1
ATOM 1093 C CA . PHE A 1 167 ? -16.029 -53.658 19.342 1.00 25.19 167 PHE A CA 1
ATOM 1094 C C . PHE A 1 167 ? -16.860 -52.927 18.297 1.00 25.28 167 PHE A C 1
ATOM 1095 O O . PHE A 1 167 ? -16.362 -52.556 17.242 1.00 24.38 167 PHE A O 1
ATOM 1103 N N . ALA A 1 168 ? -18.124 -52.702 18.593 1.00 28.34 168 ALA A N 1
ATOM 1104 C CA . ALA A 1 168 ? -18.989 -51.886 17.776 1.00 28.80 168 ALA A CA 1
ATOM 1105 C C . ALA A 1 168 ? -19.441 -50.709 18.635 1.00 30.03 168 ALA A C 1
ATOM 1106 O O . ALA A 1 168 ? -20.108 -50.948 19.621 1.00 28.62 168 ALA A O 1
ATOM 1108 N N . PRO A 1 169 ? -19.048 -49.504 18.291 1.00 29.40 169 PRO A N 1
ATOM 1109 C CA . PRO A 1 169 ? -19.498 -48.366 19.168 1.00 34.00 169 PRO A CA 1
ATOM 1110 C C . PRO A 1 169 ? -20.970 -48.079 19.073 1.00 33.08 169 PRO A C 1
ATOM 1111 O O . PRO A 1 169 ? -21.546 -48.386 18.053 1.00 36.41 169 PRO A O 1
ATOM 1115 N N . ALA A 1 170 ? -21.513 -47.448 20.136 1.00 38.64 170 ALA A N 1
ATOM 1116 C CA . ALA A 1 170 ? -22.932 -47.036 20.248 1.00 40.38 170 ALA A CA 1
ATOM 1117 C C . ALA A 1 170 ? -23.333 -46.170 19.086 1.00 40.37 170 ALA A C 1
ATOM 1118 O O . ALA A 1 170 ? -24.354 -46.377 18.465 1.00 45.72 170 ALA A O 1
ATOM 1120 N N . ASP A 1 171 ? -22.498 -45.223 18.713 1.00 41.58 171 ASP A N 1
ATOM 1121 C CA . ASP A 1 171 ? -22.793 -44.437 17.531 1.00 40.56 171 ASP A CA 1
ATOM 1122 C C . ASP A 1 171 ? -22.294 -45.119 16.214 1.00 40.38 171 ASP A C 1
ATOM 1123 O O . ASP A 1 171 ? -21.066 -45.301 15.956 1.00 40.38 171 ASP A O 1
ATOM 1128 N N . PHE A 1 172 ? -23.233 -45.460 15.351 1.00 37.37 172 PHE A N 1
ATOM 1129 C CA . PHE A 1 172 ? -22.923 -46.156 14.131 1.00 38.78 172 PHE A CA 1
ATOM 1130 C C . PHE A 1 172 ? -22.007 -45.325 13.220 1.00 37.80 172 PHE A C 1
ATOM 1131 O O . PHE A 1 172 ? -21.324 -45.873 12.349 1.00 36.13 172 PHE A O 1
ATOM 1139 N N . ASN A 1 173 ? -21.980 -44.006 13.417 1.00 38.04 173 ASN A N 1
ATOM 1140 C CA . ASN A 1 173 ? -21.078 -43.145 12.635 1.00 41.08 173 ASN A CA 1
ATOM 1141 C C . ASN A 1 173 ? -19.872 -42.684 13.394 1.00 41.75 173 ASN A C 1
ATOM 1142 O O . ASN A 1 173 ? -19.182 -41.779 12.962 1.00 39.46 173 ASN A O 1
ATOM 1147 N N . ALA A 1 174 ? -19.559 -43.355 14.506 1.00 39.75 174 ALA A N 1
ATOM 1148 C CA . ALA A 1 174 ? -18.245 -43.130 15.181 1.00 39.09 174 ALA A CA 1
ATOM 1149 C C . ALA A 1 174 ? -17.036 -43.142 14.218 1.00 39.35 174 ALA A C 1
ATOM 1150 O O . ALA A 1 174 ? -16.977 -43.911 13.257 1.00 37.93 174 ALA A O 1
ATOM 1152 N N . PRO A 1 175 ? -16.045 -42.313 14.486 1.00 38.78 175 PRO A N 1
ATOM 1153 C CA . PRO A 1 175 ? -14.909 -42.317 13.569 1.00 38.20 175 PRO A CA 1
ATOM 1154 C C . PRO A 1 175 ? -14.115 -43.597 13.547 1.00 35.29 175 PRO A C 1
ATOM 1155 O O . PRO A 1 175 ? -13.440 -43.804 12.629 1.00 33.98 175 PRO A O 1
ATOM 1159 N N . HIS A 1 176 ? -14.129 -44.383 14.604 1.00 32.92 176 HIS A N 1
ATOM 1160 C CA . HIS A 1 176 ? -13.455 -45.726 14.535 1.00 30.07 176 HIS A CA 1
ATOM 1161 C C . HIS A 1 176 ? -14.401 -46.812 15.023 1.00 29.24 176 HIS A C 1
ATOM 1162 O O . HIS A 1 176 ? -15.122 -46.658 16.016 1.00 29.71 176 HIS A O 1
ATOM 1169 N N . ARG A 1 177 ? -14.316 -47.964 14.407 1.00 28.70 177 ARG A N 1
ATOM 1170 C CA . ARG A 1 177 ? -14.919 -49.161 14.921 1.00 28.99 177 ARG A CA 1
ATOM 1171 C C . ARG A 1 177 ? -14.025 -50.328 14.698 1.00 28.10 177 ARG A C 1
ATOM 1172 O O . ARG A 1 177 ? -13.270 -50.376 13.702 1.00 25.99 177 ARG A O 1
ATOM 1180 N N . GLU A 1 178 ? -14.061 -51.336 15.550 1.00 26.86 178 GLU A N 1
ATOM 1181 C CA . GLU A 1 178 ? -13.365 -52.575 15.178 1.00 26.42 178 GLU A CA 1
ATOM 1182 C C . GLU A 1 178 ? -14.203 -53.462 14.288 1.00 25.41 178 GLU A C 1
ATOM 1183 O O . GLU A 1 178 ? -13.687 -54.069 13.363 1.00 22.46 178 GLU A O 1
ATOM 1189 N N . ARG A 1 179 ? -15.509 -53.571 14.589 1.00 25.14 179 ARG A N 1
ATOM 1190 C CA . ARG A 1 179 ? -16.337 -54.533 13.870 1.00 24.07 179 ARG A CA 1
ATOM 1191 C C . ARG A 1 179 ? -16.776 -53.924 12.540 1.00 24.42 179 ARG A C 1
ATOM 1192 O O . ARG A 1 179 ? -17.345 -52.818 12.506 1.00 26.66 179 ARG A O 1
ATOM 1200 N N . PRO A 1 180 ? -16.480 -54.587 11.413 1.00 24.97 180 PRO A N 1
ATOM 1201 C CA . PRO A 1 180 ? -16.800 -53.911 10.146 1.00 23.89 180 PRO A CA 1
ATOM 1202 C C . PRO A 1 180 ? -18.331 -53.786 9.957 1.00 24.87 180 PRO A C 1
ATOM 1203 O O . PRO A 1 180 ? -19.056 -54.560 10.533 1.00 24.49 180 PRO A O 1
ATOM 1207 N N . LYS A 1 181 ? -18.766 -52.919 9.058 1.00 24.92 181 LYS A N 1
ATOM 1208 C CA . LYS A 1 181 ? -20.209 -52.833 8.767 1.00 26.66 181 LYS A CA 1
ATOM 1209 C C . LYS A 1 181 ? -20.532 -53.820 7.652 1.00 27.67 181 LYS A C 1
ATOM 1210 O O . LYS A 1 181 ? -19.815 -53.899 6.610 1.00 31.30 181 LYS A O 1
ATOM 1216 N N . LEU A 1 182 ? -21.590 -54.523 7.854 1.00 27.81 182 LEU A N 1
ATOM 1217 C CA . LEU A 1 182 ? -22.175 -55.469 6.843 1.00 28.34 182 LEU A CA 1
ATOM 1218 C C . LEU A 1 182 ? -23.468 -54.905 6.233 1.00 31.19 182 LEU A C 1
ATOM 1219 O O . LEU A 1 182 ? -23.944 -55.470 5.274 1.00 29.20 182 LEU A O 1
ATOM 1224 N N . SER A 1 183 ? -23.949 -53.809 6.764 1.00 31.30 183 SER A N 1
ATOM 1225 C CA . SER A 1 183 ? -25.106 -53.070 6.152 1.00 33.31 183 SER A CA 1
ATOM 1226 C C . SER A 1 183 ? -24.916 -51.600 6.451 1.00 35.36 183 SER A C 1
ATOM 1227 O O . SER A 1 183 ? -24.242 -51.199 7.424 1.00 33.75 183 SER A O 1
ATOM 1230 N N . THR A 1 184 ? -25.514 -50.754 5.620 1.00 36.80 184 THR A N 1
ATOM 1231 C CA . THR A 1 184 ? -25.505 -49.326 5.943 1.00 39.34 184 THR A CA 1
ATOM 1232 C C . THR A 1 184 ? -26.587 -49.008 6.965 1.00 38.08 184 THR A C 1
ATOM 1233 O O . THR A 1 184 ? -26.613 -47.912 7.515 1.00 36.70 184 THR A O 1
ATOM 1237 N N . ASP A 1 185 ? -27.429 -49.974 7.276 1.00 38.28 185 ASP A N 1
ATOM 1238 C CA . ASP A 1 185 ? -28.416 -49.808 8.325 1.00 39.04 185 ASP A CA 1
ATOM 1239 C C . ASP A 1 185 ? -27.983 -50.327 9.700 1.00 37.09 185 ASP A C 1
ATOM 1240 O O . ASP A 1 185 ? -27.665 -51.519 9.796 1.00 35.32 185 ASP A O 1
ATOM 1245 N N . ALA A 1 186 ? -27.985 -49.482 10.750 1.00 35.26 186 ALA A N 1
ATOM 1246 C CA . ALA A 1 186 ? -27.405 -49.877 12.026 1.00 35.72 186 ALA A CA 1
ATOM 1247 C C . ALA A 1 186 ? -28.072 -51.082 12.618 1.00 35.12 186 ALA A C 1
ATOM 1248 O O . ALA A 1 186 ? -27.434 -51.986 13.198 1.00 30.82 186 ALA A O 1
ATOM 1250 N N . ALA A 1 187 ? -29.400 -51.056 12.634 1.00 33.21 187 ALA A N 1
ATOM 1251 C CA . ALA A 1 187 ? -30.118 -52.145 13.295 1.00 34.99 187 ALA A CA 1
ATOM 1252 C C . ALA A 1 187 ? -29.883 -53.460 12.545 1.00 32.90 187 ALA A C 1
ATOM 1253 O O . ALA A 1 187 ? -29.803 -54.552 13.136 1.00 31.85 187 ALA A O 1
ATOM 1255 N N . GLU A 1 188 ? -29.894 -53.369 11.230 1.00 30.98 188 GLU A N 1
ATOM 1256 C CA . GLU A 1 188 ? -29.706 -54.558 10.450 1.00 33.55 188 GLU A CA 1
ATOM 1257 C C . GLU A 1 188 ? -28.267 -55.143 10.644 1.00 31.06 188 GLU A C 1
ATOM 1258 O O . GLU A 1 188 ? -28.059 -56.371 10.771 1.00 32.42 188 GLU A O 1
ATOM 1264 N N . ASP A 1 189 ? -27.321 -54.246 10.666 1.00 29.25 189 ASP A N 1
ATOM 1265 C CA . ASP A 1 189 ? -25.895 -54.615 10.926 1.00 30.40 189 ASP A CA 1
ATOM 1266 C C . ASP A 1 189 ? -25.817 -55.307 12.242 1.00 30.49 189 ASP A C 1
ATOM 1267 O O . ASP A 1 189 ? -25.235 -56.394 12.362 1.00 30.50 189 ASP A O 1
ATOM 1272 N N . ALA A 1 190 ? -26.413 -54.731 13.274 1.00 31.76 190 ALA A N 1
ATOM 1273 C CA . ALA A 1 190 ? -26.400 -55.408 14.563 1.00 31.98 190 ALA A CA 1
ATOM 1274 C C . ALA A 1 190 ? -27.059 -56.815 14.567 1.00 32.37 190 ALA A C 1
ATOM 1275 O O . ALA A 1 190 ? -26.605 -57.705 15.233 1.00 30.11 190 ALA A O 1
ATOM 1277 N N . ARG A 1 191 ? -28.151 -56.972 13.860 1.00 33.54 191 ARG A N 1
ATOM 1278 C CA A ARG A 1 191 ? -28.865 -58.239 13.768 0.50 32.93 191 ARG A CA 1
ATOM 1279 C CA B ARG A 1 191 ? -28.856 -58.264 13.788 0.50 32.72 191 ARG A CA 1
ATOM 1280 C C . ARG A 1 191 ? -28.001 -59.297 13.097 1.00 30.62 191 ARG A C 1
ATOM 1281 O O . ARG A 1 191 ? -27.896 -60.404 13.575 1.00 30.09 191 ARG A O 1
ATOM 1296 N N . ILE A 1 192 ? -27.381 -58.924 11.967 1.00 30.53 192 ILE A N 1
ATOM 1297 C CA . ILE A 1 192 ? -26.560 -59.836 11.219 1.00 30.00 192 ILE A CA 1
ATOM 1298 C C . ILE A 1 192 ? -25.391 -60.360 12.111 1.00 28.20 192 ILE A C 1
ATOM 1299 O O . ILE A 1 192 ? -25.170 -61.567 12.214 1.00 28.34 192 ILE A O 1
ATOM 1304 N N . TRP A 1 193 ? -24.694 -59.430 12.726 1.00 26.14 193 TRP A N 1
ATOM 1305 C CA . TRP A 1 193 ? -23.550 -59.789 13.596 1.00 27.80 193 TRP A CA 1
ATOM 1306 C C . TRP A 1 193 ? -23.947 -60.599 14.811 1.00 27.84 193 TRP A C 1
ATOM 1307 O O . TRP A 1 193 ? -23.238 -61.504 15.204 1.00 26.35 193 TRP A O 1
ATOM 1318 N N . LYS A 1 194 ? -25.073 -60.322 15.421 1.00 27.04 194 LYS A N 1
ATOM 1319 C CA . LYS A 1 194 ? -25.568 -61.146 16.478 1.00 29.38 194 LYS A CA 1
ATOM 1320 C C . LYS A 1 194 ? -25.770 -62.588 16.041 1.00 28.17 194 LYS A C 1
ATOM 1321 O O . LYS A 1 194 ? -25.396 -63.489 16.787 1.00 26.22 194 LYS A O 1
ATOM 1327 N N . ASP A 1 195 ? -26.317 -62.796 14.852 1.00 27.89 195 ASP A N 1
ATOM 1328 C CA A ASP A 1 195 ? -26.527 -64.148 14.417 0.50 29.64 195 ASP A CA 1
ATOM 1329 C CA B ASP A 1 195 ? -26.547 -64.115 14.261 0.50 29.74 195 ASP A CA 1
ATOM 1330 C C . ASP A 1 195 ? -25.182 -64.779 14.028 1.00 27.62 195 ASP A C 1
ATOM 1331 O O . ASP A 1 195 ? -24.931 -65.936 14.426 1.00 27.51 195 ASP A O 1
ATOM 1340 N N . LEU A 1 196 ? -24.340 -64.054 13.312 1.00 26.34 196 LEU A N 1
ATOM 1341 C CA . LEU A 1 196 ? -23.090 -64.651 12.830 1.00 25.41 196 LEU A CA 1
ATOM 1342 C C . LEU A 1 196 ? -22.216 -65.044 14.048 1.00 24.52 196 LEU A C 1
ATOM 1343 O O . LEU A 1 196 ? -21.617 -66.173 14.089 1.00 24.36 196 LEU A O 1
ATOM 1348 N N . TYR A 1 197 ? -22.087 -64.122 15.004 1.00 24.50 197 TYR A N 1
ATOM 1349 C CA . TYR A 1 197 ? -21.177 -64.430 16.133 1.00 25.25 197 TYR A CA 1
ATOM 1350 C C . TYR A 1 197 ? -21.685 -65.613 16.979 1.00 24.75 197 TYR A C 1
ATOM 1351 O O . TYR A 1 197 ? -20.924 -66.449 17.454 1.00 24.99 197 TYR A O 1
ATOM 1360 N N . ALA A 1 198 ? -22.992 -65.778 17.042 1.00 23.26 198 ALA A N 1
ATOM 1361 C CA . ALA A 1 198 ? -23.518 -66.926 17.757 1.00 25.18 198 ALA A CA 1
ATOM 1362 C C . ALA A 1 198 ? -23.198 -68.214 17.072 1.00 24.00 198 ALA A C 1
ATOM 1363 O O . ALA A 1 198 ? -22.811 -69.177 17.712 1.00 26.45 198 ALA A O 1
ATOM 1365 N N . GLN A 1 199 ? -23.285 -68.226 15.758 1.00 24.33 199 GLN A N 1
ATOM 1366 C CA . GLN A 1 199 ? -23.029 -69.397 15.022 1.00 24.52 199 GLN A CA 1
ATOM 1367 C C . GLN A 1 199 ? -21.482 -69.683 14.993 1.00 23.87 199 GLN A C 1
ATOM 1368 O O . GLN A 1 199 ? -21.082 -70.857 15.117 1.00 22.83 199 GLN A O 1
ATOM 1374 N N . ALA A 1 200 ? -20.693 -68.604 14.861 1.00 23.28 200 ALA A N 1
ATOM 1375 C CA . ALA A 1 200 ? -19.198 -68.707 14.869 1.00 23.79 200 ALA A CA 1
ATOM 1376 C C . ALA A 1 200 ? -18.734 -69.359 16.158 1.00 23.62 200 ALA A C 1
ATOM 1377 O O . ALA A 1 200 ? -17.826 -70.260 16.212 1.00 22.77 200 ALA A O 1
ATOM 1379 N N . LYS A 1 201 ? -19.258 -68.850 17.263 1.00 22.42 201 LYS A N 1
ATOM 1380 C CA . LYS A 1 201 ? -18.957 -69.417 18.608 1.00 21.84 201 LYS A CA 1
ATOM 1381 C C . LYS A 1 201 ? -19.314 -70.868 18.754 1.00 25.09 201 LYS A C 1
ATOM 1382 O O . LYS A 1 201 ? -18.603 -71.628 19.402 1.00 24.64 201 LYS A O 1
ATOM 1388 N N . GLU A 1 202 ? -20.389 -71.299 18.153 1.00 24.60 202 GLU A N 1
ATOM 1389 C CA . GLU A 1 202 ? -20.757 -72.707 18.191 1.00 27.90 202 GLU A CA 1
ATOM 1390 C C . GLU A 1 202 ? -19.807 -73.533 17.302 1.00 25.57 202 GLU A C 1
ATOM 1391 O O . GLU A 1 202 ? -19.410 -74.626 17.694 1.00 27.73 202 GLU A O 1
ATOM 1397 N N . ILE A 1 203 ? -19.418 -73.015 16.144 1.00 24.15 203 ILE A N 1
ATOM 1398 C CA . ILE A 1 203 ? -18.531 -73.721 15.242 1.00 23.91 203 ILE A CA 1
ATOM 1399 C C . ILE A 1 203 ? -17.192 -73.958 15.870 1.00 24.44 203 ILE A C 1
ATOM 1400 O O . ILE A 1 203 ? -16.735 -75.102 15.887 1.00 24.13 203 ILE A O 1
ATOM 1405 N N . ILE A 1 204 ? -16.622 -72.934 16.503 1.00 23.59 204 ILE A N 1
ATOM 1406 C CA . ILE A 1 204 ? -15.286 -73.068 17.005 1.00 22.56 204 ILE A CA 1
ATOM 1407 C C . ILE A 1 204 ? -15.290 -73.494 18.561 1.00 23.88 204 ILE A C 1
ATOM 1408 O O . ILE A 1 204 ? -14.274 -73.846 19.138 1.00 23.17 204 ILE A O 1
ATOM 1413 N N . GLY A 1 205 ? -16.433 -73.434 19.199 1.00 23.17 205 GLY A N 1
ATOM 1414 C CA . GLY A 1 205 ? -16.614 -73.847 20.633 1.00 23.94 205 GLY A CA 1
ATOM 1415 C C . GLY A 1 205 ? -16.108 -72.875 21.665 1.00 22.85 205 GLY A C 1
ATOM 1416 O O . GLY A 1 205 ? -15.504 -73.281 22.656 1.00 22.87 205 GLY A O 1
ATOM 1417 N N . THR A 1 206 ? -16.370 -71.615 21.472 1.00 20.73 206 THR A N 1
ATOM 1418 C CA . THR A 1 206 ? -15.988 -70.614 22.419 1.00 20.54 206 THR A CA 1
ATOM 1419 C C . THR A 1 206 ? -16.579 -70.803 23.808 1.00 22.98 206 THR A C 1
ATOM 1420 O O . THR A 1 206 ? -17.806 -71.042 23.970 1.00 21.10 206 THR A O 1
ATOM 1424 N N . SER A 1 207 ? -15.765 -70.624 24.814 1.00 21.08 207 SER A N 1
ATOM 1425 C CA . SER A 1 207 ? -16.259 -70.637 26.206 1.00 22.15 207 SER A CA 1
ATOM 1426 C C . SER A 1 207 ? -15.519 -69.660 27.082 1.00 21.50 207 SER A C 1
ATOM 1427 O O . SER A 1 207 ? -14.297 -69.469 26.923 1.00 21.60 207 SER A O 1
ATOM 1430 N N . THR A 1 208 ? -16.177 -69.062 28.069 1.00 19.92 208 THR A N 1
ATOM 1431 C CA . THR A 1 208 ? -15.513 -68.179 28.997 1.00 19.64 208 THR A CA 1
ATOM 1432 C C . THR A 1 208 ? -15.387 -68.787 30.406 1.00 21.43 208 THR A C 1
ATOM 1433 O O . THR A 1 208 ? -14.963 -68.083 31.332 1.00 22.56 208 THR A O 1
ATOM 1437 N N . THR A 1 209 ? -15.674 -70.080 30.557 1.00 21.49 209 THR A N 1
ATOM 1438 C CA . THR A 1 209 ? -15.736 -70.664 31.863 1.00 21.89 209 THR A CA 1
ATOM 1439 C C . THR A 1 209 ? -14.675 -71.728 32.172 1.00 23.53 209 THR A C 1
ATOM 1440 O O . THR A 1 209 ? -14.644 -72.257 33.291 1.00 22.78 209 THR A O 1
ATOM 1444 N N . GLU A 1 210 ? -13.749 -71.952 31.282 1.00 21.74 210 GLU A N 1
ATOM 1445 C CA . GLU A 1 210 ? -12.868 -73.145 31.414 1.00 21.94 210 GLU A CA 1
ATOM 1446 C C . GLU A 1 210 ? -11.760 -72.909 32.429 1.00 21.23 210 GLU A C 1
ATOM 1447 O O . GLU A 1 210 ? -11.115 -73.897 32.814 1.00 21.17 210 GLU A O 1
ATOM 1453 N N . PHE A 1 211 ? -11.557 -71.665 32.876 1.00 20.10 211 PHE A N 1
ATOM 1454 C CA . PHE A 1 211 ? -10.599 -71.332 33.948 1.00 20.37 211 PHE A CA 1
ATOM 1455 C C . PHE A 1 211 ? -11.217 -70.862 35.269 1.00 20.46 211 PHE A C 1
ATOM 1456 O O . PHE A 1 211 ? -10.539 -70.381 36.171 1.00 21.34 211 PHE A O 1
ATOM 1464 N N . ASP A 1 212 ? -12.509 -71.133 35.431 1.00 20.77 212 ASP A N 1
ATOM 1465 C CA . ASP A 1 212 ? -13.212 -70.582 36.592 1.00 21.74 212 ASP A CA 1
ATOM 1466 C C . ASP A 1 212 ? -12.860 -71.206 37.908 1.00 20.61 212 ASP A C 1
ATOM 1467 O O . ASP A 1 212 ? -13.150 -70.580 38.954 1.00 20.19 212 ASP A O 1
ATOM 1472 N N . HIS A 1 213 ? -12.230 -72.367 37.912 1.00 19.80 213 HIS A N 1
ATOM 1473 C CA . HIS A 1 213 ? -11.708 -72.978 39.131 1.00 19.07 213 HIS A CA 1
ATOM 1474 C C . HIS A 1 213 ? -10.193 -72.998 39.185 1.00 21.21 213 HIS A C 1
ATOM 1475 O O . HIS A 1 213 ? -9.620 -73.765 39.893 1.00 21.01 213 HIS A O 1
ATOM 1482 N N . SER A 1 214 ? -9.601 -72.020 38.539 1.00 18.90 214 SER A N 1
ATOM 1483 C CA . SER A 1 214 ? -8.174 -71.768 38.754 1.00 18.23 214 SER A CA 1
ATOM 1484 C C . SER A 1 214 ? -7.963 -70.721 39.792 1.00 18.49 214 SER A C 1
ATOM 1485 O O . SER A 1 214 ? -8.549 -69.611 39.692 1.00 19.94 214 SER A O 1
ATOM 1488 N N . ILE A 1 215 ? -7.061 -71.036 40.752 1.00 19.88 215 ILE A N 1
ATOM 1489 C CA . ILE A 1 215 ? -6.737 -70.067 41.777 1.00 19.19 215 ILE A CA 1
ATOM 1490 C C . ILE A 1 215 ? -6.073 -68.809 41.163 1.00 19.68 215 ILE A C 1
ATOM 1491 O O . ILE A 1 215 ? -6.485 -67.622 41.389 1.00 18.15 215 ILE A O 1
ATOM 1496 N N . ARG A 1 216 ? -5.090 -69.064 40.310 1.00 19.92 216 ARG A N 1
ATOM 1497 C CA . ARG A 1 216 ? -4.413 -67.941 39.637 1.00 19.41 216 ARG A CA 1
ATOM 1498 C C . ARG A 1 216 ? -5.326 -67.077 38.784 1.00 18.24 216 ARG A C 1
ATOM 1499 O O . ARG A 1 216 ? -5.269 -65.856 38.897 1.00 17.92 216 ARG A O 1
ATOM 1507 N N . HIS A 1 217 ? -6.214 -67.687 38.009 1.00 17.97 217 HIS A N 1
ATOM 1508 C CA . HIS A 1 217 ? -7.153 -66.948 37.199 1.00 18.73 217 HIS A CA 1
ATOM 1509 C C . HIS A 1 217 ? -8.039 -66.086 38.093 1.00 18.09 217 HIS A C 1
ATOM 1510 O O . HIS A 1 217 ? -8.218 -64.862 37.876 1.00 17.57 217 HIS A O 1
ATOM 1517 N N . ASN A 1 218 ? -8.604 -66.691 39.134 1.00 20.35 218 ASN A N 1
ATOM 1518 C CA . ASN A 1 218 ? -9.494 -65.935 40.040 1.00 20.14 218 ASN A CA 1
ATOM 1519 C C . ASN A 1 218 ? -8.778 -64.869 40.851 1.00 18.42 218 ASN A C 1
ATOM 1520 O O . ASN A 1 218 ? -9.356 -63.798 41.063 1.00 19.11 218 ASN A O 1
ATOM 1525 N N . LEU A 1 219 ? -7.563 -65.099 41.298 1.00 20.54 219 LEU A N 1
ATOM 1526 C CA . LEU A 1 219 ? -6.828 -64.070 42.043 1.00 19.79 219 LEU A CA 1
ATOM 1527 C C . LEU A 1 219 ? -6.607 -62.864 41.180 1.00 20.24 219 LEU A C 1
ATOM 1528 O O . LEU A 1 219 ? -6.858 -61.735 41.582 1.00 21.01 219 LEU A O 1
ATOM 1533 N N . VAL A 1 220 ? -6.134 -63.112 39.930 1.00 19.42 220 VAL A N 1
ATOM 1534 C CA . VAL A 1 220 ? -5.915 -61.996 38.987 1.00 18.64 220 VAL A CA 1
ATOM 1535 C C . VAL A 1 220 ? -7.153 -61.225 38.648 1.00 20.09 220 VAL A C 1
ATOM 1536 O O . VAL A 1 220 ? -7.204 -59.994 38.779 1.00 18.85 220 VAL A O 1
ATOM 1540 N N . LEU A 1 221 ? -8.215 -61.948 38.248 1.00 19.98 221 LEU A N 1
ATOM 1541 C CA . LEU A 1 221 ? -9.476 -61.316 37.795 1.00 21.07 221 LEU A CA 1
ATOM 1542 C C . LEU A 1 221 ? -10.101 -60.570 38.943 1.00 21.32 221 LEU A C 1
ATOM 1543 O O . LEU A 1 221 ? -10.440 -59.411 38.835 1.00 20.39 221 LEU A O 1
ATOM 1548 N N . ARG A 1 222 ? -10.206 -61.221 40.141 1.00 19.74 222 ARG A N 1
ATOM 1549 C CA . ARG A 1 222 ? -10.899 -60.581 41.207 1.00 21.31 222 ARG A CA 1
ATOM 1550 C C . ARG A 1 222 ? -10.143 -59.455 41.867 1.00 20.33 222 ARG A C 1
ATOM 1551 O O . ARG A 1 222 ? -10.723 -58.400 42.223 1.00 22.56 222 ARG A O 1
ATOM 1559 N N . LYS A 1 223 ? -8.800 -59.621 41.967 1.00 20.06 223 LYS A N 1
ATOM 1560 C CA . LYS A 1 223 ? -7.963 -58.529 42.438 1.00 21.13 223 LYS A CA 1
ATOM 1561 C C . LYS A 1 223 ? -8.041 -57.277 41.543 1.00 19.77 223 LYS A C 1
ATOM 1562 O O . LYS A 1 223 ? -8.209 -56.194 42.011 1.00 20.62 223 LYS A O 1
ATOM 1568 N N . TYR A 1 224 ? -7.918 -57.442 40.246 1.00 19.87 224 TYR A N 1
ATOM 1569 C CA . TYR A 1 224 ? -7.943 -56.315 39.334 1.00 20.04 224 TYR A CA 1
ATOM 1570 C C . TYR A 1 224 ? -9.295 -55.643 39.357 1.00 20.43 224 TYR A C 1
ATOM 1571 O O . TYR A 1 224 ? -9.368 -54.425 39.384 1.00 22.98 224 TYR A O 1
ATOM 1580 N N . ASN A 1 225 ? -10.389 -56.429 39.370 1.00 21.40 225 ASN A N 1
ATOM 1581 C CA . ASN A 1 225 ? -11.694 -55.777 39.468 1.00 21.93 225 ASN A CA 1
ATOM 1582 C C . ASN A 1 225 ? -11.815 -54.977 40.772 1.00 24.88 225 ASN A C 1
ATOM 1583 O O . ASN A 1 225 ? -12.348 -53.833 40.736 1.00 27.00 225 ASN A O 1
ATOM 1588 N N . ASP A 1 226 ? -11.316 -55.528 41.895 1.00 24.68 226 ASP A N 1
ATOM 1589 C CA . ASP A 1 226 ? -11.391 -54.837 43.235 1.00 24.03 226 ASP A CA 1
ATOM 1590 C C . ASP A 1 226 ? -10.592 -53.522 43.169 1.00 26.48 226 ASP A C 1
ATOM 1591 O O . ASP A 1 226 ? -11.005 -52.468 43.687 1.00 26.83 226 ASP A O 1
ATOM 1596 N N . ILE A 1 227 ? -9.443 -53.591 42.493 1.00 25.93 227 ILE A N 1
ATOM 1597 C CA . ILE A 1 227 ? -8.559 -52.420 42.400 1.00 27.78 227 ILE A CA 1
ATOM 1598 C C . ILE A 1 227 ? -9.235 -51.373 41.549 1.00 29.24 227 ILE A C 1
ATOM 1599 O O . ILE A 1 227 ? -9.330 -50.187 41.964 1.00 34.48 227 ILE A O 1
ATOM 1604 N N . PHE A 1 228 ? -9.737 -51.771 40.377 1.00 27.19 228 PHE A N 1
ATOM 1605 C CA . PHE A 1 228 ? -10.176 -50.773 39.390 1.00 31.59 228 PHE A CA 1
ATOM 1606 C C . PHE A 1 228 ? -11.649 -50.339 39.631 1.00 41.94 228 PHE A C 1
ATOM 1607 O O . PHE A 1 228 ? -12.128 -49.413 38.944 1.00 44.69 228 PHE A O 1
ATOM 1615 N N . GLN A 1 229 ? -12.336 -50.980 40.563 1.00 60.21 229 GLN A N 1
ATOM 1616 C CA . GLN A 1 229 ? -13.596 -50.395 41.039 1.00 67.98 229 GLN A CA 1
ATOM 1617 C C . GLN A 1 229 ? -13.365 -49.193 41.919 1.00 70.01 229 GLN A C 1
ATOM 1618 O O . GLN A 1 229 ? -14.217 -48.340 41.962 1.00 76.97 229 GLN A O 1
ATOM 1624 N N . LYS A 1 230 ? -12.213 -49.093 42.597 1.00 73.77 230 LYS A N 1
ATOM 1625 C CA . LYS A 1 230 ? -11.856 -47.906 43.420 1.00 76.64 230 LYS A CA 1
ATOM 1626 C C . LYS A 1 230 ? -11.148 -46.745 42.662 1.00 79.07 230 LYS A C 1
ATOM 1627 O O . LYS A 1 230 ? -10.594 -45.849 43.281 1.00 76.90 230 LYS A O 1
ATOM 1633 N N . GLU A 1 231 ? -11.120 -46.762 41.336 1.00 81.58 231 GLU A N 1
ATOM 1634 C CA . GLU A 1 231 ? -10.431 -45.701 40.612 1.00 78.65 231 GLU A CA 1
ATOM 1635 C C . GLU A 1 231 ? -11.421 -44.868 39.779 1.00 76.69 231 GLU A C 1
ATOM 1636 O O . GLU A 1 231 ? -12.546 -45.281 39.432 1.00 74.59 231 GLU A O 1
ATOM 1642 N N . ASN A 1 232 ? -10.999 -43.648 39.512 1.00 79.29 232 ASN A N 1
ATOM 1643 C CA . ASN A 1 232 ? -11.910 -42.659 38.945 1.00 80.57 232 ASN A CA 1
ATOM 1644 C C . ASN A 1 232 ? -12.203 -42.916 37.473 1.00 74.50 232 ASN A C 1
ATOM 1645 O O . ASN A 1 232 ? -13.239 -42.496 36.943 1.00 76.50 232 ASN A O 1
ATOM 1650 N N . VAL A 1 233 ? -11.293 -43.660 36.847 1.00 66.63 233 VAL A N 1
ATOM 1651 C CA . VAL A 1 233 ? -11.520 -44.251 35.542 1.00 57.77 233 VAL A CA 1
ATOM 1652 C C . VAL A 1 233 ? -11.637 -45.787 35.789 1.00 53.62 233 VAL A C 1
ATOM 1653 O O . VAL A 1 233 ? -10.611 -46.466 36.055 1.00 52.50 233 VAL A O 1
ATOM 1657 N N . ILE A 1 234 ? -12.872 -46.295 35.665 1.00 49.08 234 ILE A N 1
ATOM 1658 C CA . ILE A 1 234 ? -13.231 -47.672 35.800 1.00 46.81 234 ILE A CA 1
ATOM 1659 C C . ILE A 1 234 ? -12.705 -48.516 34.605 1.00 41.33 234 ILE A C 1
ATOM 1660 O O . ILE A 1 234 ? -12.755 -48.086 33.462 1.00 40.66 234 ILE A O 1
ATOM 1665 N N . ARG A 1 235 ? -12.192 -49.710 34.879 1.00 36.64 235 ARG A N 1
ATOM 1666 C CA . ARG A 1 235 ? -11.768 -50.604 33.857 1.00 31.99 235 ARG A CA 1
ATOM 1667 C C . ARG A 1 235 ? -12.317 -51.966 34.286 1.00 31.55 235 ARG A C 1
ATOM 1668 O O . ARG A 1 235 ? -12.300 -52.307 35.467 1.00 33.65 235 ARG A O 1
ATOM 1676 N N . GLU A 1 236 ? -12.852 -52.714 33.373 1.00 29.05 236 GLU A N 1
ATOM 1677 C CA . GLU A 1 236 ? -13.447 -54.020 33.703 1.00 29.60 236 GLU A CA 1
ATOM 1678 C C . GLU A 1 236 ? -12.682 -55.179 33.202 1.00 25.28 236 GLU A C 1
ATOM 1679 O O . GLU A 1 236 ? -12.407 -55.264 32.021 1.00 24.89 236 GLU A O 1
ATOM 1685 N N . PHE A 1 237 ? -12.360 -56.102 34.088 1.00 22.84 237 PHE A N 1
ATOM 1686 C CA . PHE A 1 237 ? -11.614 -57.324 33.701 1.00 21.48 237 PHE A CA 1
ATOM 1687 C C . PHE A 1 237 ? -12.573 -58.460 33.575 1.00 21.02 237 PHE A C 1
ATOM 1688 O O . PHE A 1 237 ? -13.487 -58.562 34.392 1.00 20.95 237 PHE A O 1
ATOM 1696 N N . SER A 1 238 ? -12.338 -59.342 32.604 1.00 20.83 238 SER A N 1
ATOM 1697 C CA . SER A 1 238 ? -13.270 -60.406 32.353 1.00 21.05 238 SER A CA 1
ATOM 1698 C C . SER A 1 238 ? -12.460 -61.596 31.907 1.00 20.13 238 SER A C 1
ATOM 1699 O O . SER A 1 238 ? -11.298 -61.468 31.447 1.00 19.48 238 SER A O 1
ATOM 1702 N N . PRO A 1 239 ? -13.066 -62.756 31.941 1.00 21.06 239 PRO A N 1
ATOM 1703 C CA . PRO A 1 239 ? -12.344 -63.934 31.402 1.00 20.05 239 PRO A CA 1
ATOM 1704 C C . PRO A 1 239 ? -12.229 -63.852 29.887 1.00 21.12 239 PRO A C 1
ATOM 1705 O O . PRO A 1 239 ? -13.140 -63.442 29.171 1.00 19.52 239 PRO A O 1
ATOM 1709 N N . LEU A 1 240 ? -11.092 -64.272 29.418 1.00 19.64 240 LEU A N 1
ATOM 1710 C CA . LEU A 1 240 ? -10.801 -64.259 27.964 1.00 20.55 240 LEU A CA 1
ATOM 1711 C C . LEU A 1 240 ? -11.661 -65.385 27.354 1.00 22.41 240 LEU A C 1
ATOM 1712 O O . LEU A 1 240 ? -11.675 -66.523 27.853 1.00 23.27 240 LEU A O 1
ATOM 1717 N N . PRO A 1 241 ? -12.454 -65.088 26.315 1.00 20.93 241 PRO A N 1
ATOM 1718 C CA . PRO A 1 241 ? -13.173 -66.206 25.625 1.00 20.81 241 PRO A CA 1
ATOM 1719 C C . PRO A 1 241 ? -12.162 -67.067 24.824 1.00 20.05 241 PRO A C 1
ATOM 1720 O O . PRO A 1 241 ? -11.321 -66.505 24.120 1.00 20.76 241 PRO A O 1
ATOM 1724 N N . LEU A 1 242 ? -12.238 -68.353 25.066 1.00 20.83 242 LEU A N 1
ATOM 1725 C CA . LEU A 1 242 ? -11.312 -69.397 24.506 1.00 19.19 242 LEU A CA 1
ATOM 1726 C C . LEU A 1 242 ? -12.042 -70.537 23.872 1.00 20.35 242 LEU A C 1
ATOM 1727 O O . LEU A 1 242 ? -13.033 -71.027 24.435 1.00 23.58 242 LEU A O 1
ATOM 1732 N N . ALA A 1 243 ? -11.604 -70.928 22.669 1.00 19.24 243 ALA A N 1
ATOM 1733 C CA . ALA A 1 243 ? -12.150 -72.089 21.948 1.00 20.78 243 ALA A CA 1
ATOM 1734 C C . ALA A 1 243 ? -11.501 -73.330 22.553 1.00 20.51 243 ALA A C 1
ATOM 1735 O O . ALA A 1 243 ? -10.445 -73.788 22.107 1.00 20.46 243 ALA A O 1
ATOM 1737 N N . CYS A 1 244 ? -12.027 -73.780 23.677 1.00 20.74 244 CYS A N 1
ATOM 1738 C CA . CYS A 1 244 ? -11.458 -74.936 24.390 1.00 21.23 244 CYS A CA 1
ATOM 1739 C C . CYS A 1 244 ? -12.520 -75.474 25.336 1.00 21.13 244 CYS A C 1
ATOM 1740 O O . CYS A 1 244 ? -13.588 -74.798 25.593 1.00 22.71 244 CYS A O 1
ATOM 1743 N N . HIS A 1 245 ? -12.323 -76.683 25.857 1.00 22.34 245 HIS A N 1
ATOM 1744 C CA . HIS A 1 245 ? -13.100 -77.153 26.970 1.00 22.29 245 HIS A CA 1
ATOM 1745 C C . HIS A 1 245 ? -12.270 -77.975 27.909 1.00 22.44 245 HIS A C 1
ATOM 1746 O O . HIS A 1 245 ? -11.502 -78.859 27.463 1.00 20.44 245 HIS A O 1
ATOM 1753 N N . ARG A 1 246 ? -12.424 -77.716 29.188 1.00 22.57 246 ARG A N 1
ATOM 1754 C CA . ARG A 1 246 ? -11.752 -78.509 30.204 1.00 22.33 246 ARG A CA 1
ATOM 1755 C C . ARG A 1 246 ? -12.376 -79.866 30.246 1.00 23.46 246 ARG A C 1
ATOM 1756 O O . ARG A 1 246 ? -13.614 -80.064 30.188 1.00 22.77 246 ARG A O 1
ATOM 1764 N N . LEU A 1 247 ? -11.551 -80.877 30.349 1.00 21.93 247 LEU A N 1
ATOM 1765 C CA . LEU A 1 247 ? -12.047 -82.243 30.364 1.00 24.47 247 LEU A CA 1
ATOM 1766 C C . LEU A 1 247 ? -12.504 -82.706 31.690 1.00 26.47 247 LEU A C 1
ATOM 1767 O O . LEU A 1 247 ? -12.353 -82.001 32.680 1.00 27.06 247 LEU A O 1
ATOM 1772 N N . THR A 1 248 ? -13.118 -83.888 31.750 1.00 29.95 248 THR A N 1
ATOM 1773 C CA . THR A 1 248 ? -13.678 -84.410 33.010 1.00 32.57 248 THR A CA 1
ATOM 1774 C C . THR A 1 248 ? -12.576 -84.664 34.047 1.00 33.47 248 THR A C 1
ATOM 1775 O O . THR A 1 248 ? -12.825 -84.700 35.245 1.00 32.12 248 THR A O 1
ATOM 1779 N N . ASP A 1 249 ? -11.376 -84.941 33.583 1.00 32.63 249 ASP A N 1
ATOM 1780 C CA . ASP A 1 249 ? -10.157 -84.873 34.417 1.00 33.68 249 ASP A CA 1
ATOM 1781 C C . ASP A 1 249 ? -9.646 -83.456 34.305 1.00 31.89 249 ASP A C 1
ATOM 1782 O O . ASP A 1 249 ? -9.160 -83.070 33.264 1.00 30.21 249 ASP A O 1
ATOM 1787 N N . PRO A 1 250 ? -9.923 -82.618 35.330 1.00 32.29 250 PRO A N 1
ATOM 1788 C CA . PRO A 1 250 ? -9.703 -81.187 35.144 1.00 30.25 250 PRO A CA 1
ATOM 1789 C C . PRO A 1 250 ? -8.267 -80.782 35.005 1.00 31.92 250 PRO A C 1
ATOM 1790 O O . PRO A 1 250 ? -8.039 -79.639 34.831 1.00 30.44 250 PRO A O 1
ATOM 1794 N N . ASP A 1 251 ? -7.256 -81.671 35.146 1.00 28.49 251 ASP A N 1
ATOM 1795 C CA . ASP A 1 251 ? -5.882 -81.272 34.801 1.00 29.04 251 ASP A CA 1
ATOM 1796 C C . ASP A 1 251 ? -5.683 -81.024 33.268 1.00 27.34 251 ASP A C 1
ATOM 1797 O O . ASP A 1 251 ? -4.562 -80.715 32.818 1.00 28.66 251 ASP A O 1
ATOM 1802 N N . TYR A 1 252 ? -6.642 -81.438 32.496 1.00 24.37 252 TYR A N 1
ATOM 1803 C CA . TYR A 1 252 ? -6.553 -81.400 31.004 1.00 24.06 252 TYR A CA 1
ATOM 1804 C C . TYR A 1 252 ? -7.593 -80.543 30.323 1.00 23.12 252 TYR A C 1
ATOM 1805 O O . TYR A 1 252 ? -8.711 -80.467 30.790 1.00 23.22 252 TYR A O 1
ATOM 1814 N N . VAL A 1 253 ? -7.179 -79.892 29.242 1.00 22.72 253 VAL A N 1
ATOM 1815 C CA . VAL A 1 253 ? -8.014 -79.054 28.375 1.00 21.74 253 VAL A CA 1
ATOM 1816 C C . VAL A 1 253 ? -7.885 -79.514 26.947 1.00 21.74 253 VAL A C 1
ATOM 1817 O O . VAL A 1 253 ? -6.766 -79.893 26.479 1.00 23.25 253 VAL A O 1
ATOM 1821 N N . GLU A 1 254 ? -9.020 -79.665 26.274 1.00 21.28 254 GLU A N 1
ATOM 1822 C CA . GLU A 1 254 ? -8.997 -79.862 24.871 1.00 23.58 254 GLU A CA 1
ATOM 1823 C C . GLU A 1 254 ? -9.083 -78.471 24.201 1.00 22.60 254 GLU A C 1
ATOM 1824 O O . GLU A 1 254 ? -10.132 -77.780 24.309 1.00 21.18 254 GLU A O 1
ATOM 1830 N N . TRP A 1 255 ? -7.988 -78.058 23.570 1.00 19.04 255 TRP A N 1
ATOM 1831 C CA . TRP A 1 255 ? -7.886 -76.820 22.762 1.00 19.72 255 TRP A CA 1
ATOM 1832 C C . TRP A 1 255 ? -8.510 -77.092 21.413 1.00 18.66 255 TRP A C 1
ATOM 1833 O O . TRP A 1 255 ? -8.235 -78.120 20.817 1.00 20.22 255 TRP A O 1
ATOM 1844 N N . HIS A 1 256 ? -9.384 -76.213 20.905 1.00 20.33 256 HIS A N 1
ATOM 1845 C CA . HIS A 1 256 ? -10.124 -76.549 19.666 1.00 19.51 256 HIS A CA 1
ATOM 1846 C C . HIS A 1 256 ? -9.344 -76.095 18.475 1.00 20.74 256 HIS A C 1
ATOM 1847 O O . HIS A 1 256 ? -8.611 -75.133 18.536 1.00 23.01 256 HIS A O 1
ATOM 1854 N N . ALA A 1 257 ? -9.585 -76.779 17.378 1.00 19.70 257 ALA A N 1
ATOM 1855 C CA . ALA A 1 257 ? -8.902 -76.519 16.139 1.00 20.18 257 ALA A CA 1
ATOM 1856 C C . ALA A 1 257 ? -9.776 -76.979 15.016 1.00 22.64 257 ALA A C 1
ATOM 1857 O O . ALA A 1 257 ? -10.990 -77.279 15.180 1.00 23.44 257 ALA A O 1
ATOM 1859 N N . THR A 1 258 ? -9.201 -77.097 13.826 1.00 22.43 258 THR A N 1
ATOM 1860 C CA . THR A 1 258 ? -9.956 -77.410 12.625 1.00 21.06 258 THR A CA 1
ATOM 1861 C C . THR A 1 258 ? -10.576 -78.800 12.678 1.00 21.87 258 THR A C 1
ATOM 1862 O O . THR A 1 258 ? -11.640 -79.019 12.076 1.00 23.47 258 THR A O 1
ATOM 1866 N N . ASP A 1 259 ? -9.997 -79.731 13.462 1.00 23.73 259 ASP A N 1
ATOM 1867 C CA . ASP A 1 259 ? -10.601 -81.013 13.625 1.00 24.18 259 ASP A CA 1
ATOM 1868 C C . ASP A 1 259 ? -12.063 -80.966 14.035 1.00 25.71 259 ASP A C 1
ATOM 1869 O O . ASP A 1 259 ? -12.870 -81.795 13.584 1.00 25.54 259 ASP A O 1
ATOM 1874 N N . ARG A 1 260 ? -12.394 -80.033 14.901 1.00 23.20 260 ARG A N 1
ATOM 1875 C CA . ARG A 1 260 ? -13.767 -79.964 15.363 1.00 27.06 260 ARG A CA 1
ATOM 1876 C C . ARG A 1 260 ? -14.713 -79.507 14.255 1.00 23.70 260 ARG A C 1
ATOM 1877 O O . ARG A 1 260 ? -15.892 -79.806 14.265 1.00 26.77 260 ARG A O 1
ATOM 1885 N N . ILE A 1 261 ? -14.208 -78.768 13.304 1.00 24.29 261 ILE A N 1
ATOM 1886 C CA . ILE A 1 261 ? -15.002 -78.230 12.241 1.00 23.79 261 ILE A CA 1
ATOM 1887 C C . ILE A 1 261 ? -15.191 -79.295 11.205 1.00 27.30 261 ILE A C 1
ATOM 1888 O O . ILE A 1 261 ? -16.267 -79.424 10.583 1.00 26.86 261 ILE A O 1
ATOM 1893 N N . LEU A 1 262 ? -14.110 -80.006 10.927 1.00 23.81 262 LEU A N 1
ATOM 1894 C CA . LEU A 1 262 ? -14.166 -81.086 9.914 1.00 27.84 262 LEU A CA 1
ATOM 1895 C C . LEU A 1 262 ? -14.723 -82.386 10.380 1.00 26.67 262 LEU A C 1
ATOM 1896 O O . LEU A 1 262 ? -15.057 -83.210 9.562 1.00 29.06 262 LEU A O 1
ATOM 1901 N N . GLU A 1 263 ? -14.946 -82.580 11.689 1.00 27.76 263 GLU A N 1
ATOM 1902 C CA . GLU A 1 263 ? -15.213 -83.898 12.264 1.00 30.15 263 GLU A CA 1
ATOM 1903 C C . GLU A 1 263 ? -16.244 -84.697 11.515 1.00 31.45 263 GLU A C 1
ATOM 1904 O O . GLU A 1 263 ? -16.009 -85.867 11.103 1.00 31.00 263 GLU A O 1
ATOM 1910 N N . GLU A 1 264 ? -17.406 -84.087 11.316 1.00 31.38 264 GLU A N 1
ATOM 1911 C CA . GLU A 1 264 ? -18.515 -84.806 10.637 1.00 37.17 264 GLU A CA 1
ATOM 1912 C C . GLU A 1 264 ? -18.262 -85.156 9.221 1.00 34.60 264 GLU A C 1
ATOM 1913 O O . GLU A 1 264 ? -18.851 -86.120 8.696 1.00 38.18 264 GLU A O 1
ATOM 1919 N N . LEU A 1 265 ? -17.429 -84.387 8.575 1.00 32.00 265 LEU A N 1
ATOM 1920 C CA . LEU A 1 265 ? -17.013 -84.705 7.232 1.00 32.48 265 LEU A CA 1
ATOM 1921 C C . LEU A 1 265 ? -16.174 -85.983 7.153 1.00 35.13 265 LEU A C 1
ATOM 1922 O O . LEU A 1 265 ? -16.058 -86.546 6.083 1.00 36.87 265 LEU A O 1
ATOM 1927 N N . PHE A 1 266 ? -15.616 -86.404 8.297 1.00 31.37 266 PHE A N 1
ATOM 1928 C CA . PHE A 1 266 ? -14.886 -87.646 8.417 1.00 33.14 266 PHE A CA 1
ATOM 1929 C C . PHE A 1 266 ? -15.743 -88.744 9.064 1.00 32.15 266 PHE A C 1
ATOM 1930 O O . PHE A 1 266 ? -15.608 -89.878 8.627 1.00 34.08 266 PHE A O 1
ATOM 1938 N N . THR A 1 267 ? -16.615 -88.429 10.032 1.00 32.08 267 THR A N 1
ATOM 1939 C CA . THR A 1 267 ? -17.231 -89.475 10.812 1.00 32.12 267 THR A CA 1
ATOM 1940 C C . THR A 1 267 ? -18.560 -89.973 10.165 1.00 34.17 267 THR A C 1
ATOM 1941 O O . THR A 1 267 ? -18.987 -91.131 10.367 1.00 34.08 267 THR A O 1
ATOM 1945 N N . ASP A 1 268 ? -19.157 -89.115 9.352 1.00 31.93 268 ASP A N 1
ATOM 1946 C CA . ASP A 1 268 ? -20.427 -89.474 8.661 1.00 34.55 268 ASP A CA 1
ATOM 1947 C C . ASP A 1 268 ? -20.139 -89.849 7.266 1.00 34.82 268 ASP A C 1
ATOM 1948 O O . ASP A 1 268 ? -19.778 -88.981 6.480 1.00 36.19 268 ASP A O 1
ATOM 1953 N N . PRO A 1 269 ? -20.285 -91.141 6.913 1.00 39.60 269 PRO A N 1
ATOM 1954 C CA . PRO A 1 269 ? -19.876 -91.663 5.566 1.00 43.14 269 PRO A CA 1
ATOM 1955 C C . PRO A 1 269 ? -20.606 -91.013 4.396 1.00 42.61 269 PRO A C 1
ATOM 1956 O O . PRO A 1 269 ? -20.042 -90.904 3.312 1.00 43.94 269 PRO A O 1
ATOM 1960 N N . VAL A 1 270 ? -21.823 -90.548 4.630 1.00 42.52 270 VAL A N 1
ATOM 1961 C CA . VAL A 1 270 ? -22.563 -89.779 3.585 1.00 43.52 270 VAL A CA 1
ATOM 1962 C C . VAL A 1 270 ? -21.887 -88.445 3.298 1.00 39.45 270 VAL A C 1
ATOM 1963 O O . VAL A 1 270 ? -21.664 -88.015 2.152 1.00 38.44 270 VAL A O 1
ATOM 1967 N N . LYS A 1 271 ? -21.464 -87.785 4.361 1.00 38.09 271 LYS A N 1
ATOM 1968 C CA . LYS A 1 271 ? -20.747 -86.524 4.206 1.00 36.09 271 LYS A CA 1
ATOM 1969 C C . LYS A 1 271 ? -19.341 -86.731 3.699 1.00 33.93 271 LYS A C 1
ATOM 1970 O O . LYS A 1 271 ? -18.898 -85.978 2.820 1.00 32.81 271 LYS A O 1
ATOM 1976 N N . ARG A 1 272 ? -18.694 -87.802 4.149 1.00 34.46 272 ARG A N 1
ATOM 1977 C CA . ARG A 1 272 ? -17.344 -88.143 3.714 1.00 35.43 272 ARG A CA 1
ATOM 1978 C C . ARG A 1 272 ? -17.328 -88.325 2.204 1.00 35.96 272 ARG A C 1
ATOM 1979 O O . ARG A 1 272 ? -16.397 -87.951 1.541 1.00 35.51 272 ARG A O 1
ATOM 1987 N N . GLY A 1 273 ? -18.387 -88.917 1.684 1.00 36.87 273 GLY A N 1
ATOM 1988 C CA . GLY A 1 273 ? -18.544 -89.129 0.267 1.00 37.18 273 GLY A CA 1
ATOM 1989 C C . GLY A 1 273 ? -18.663 -87.856 -0.577 1.00 38.56 273 GLY A C 1
ATOM 1990 O O . GLY A 1 273 ? -18.510 -87.932 -1.781 1.00 37.85 273 GLY A O 1
ATOM 1991 N N . ARG A 1 274 ? -18.938 -86.688 0.015 1.00 34.86 274 ARG A N 1
ATOM 1992 C CA . ARG A 1 274 ? -19.000 -85.468 -0.752 1.00 34.77 274 ARG A CA 1
ATOM 1993 C C . ARG A 1 274 ? -17.781 -84.576 -0.535 1.00 32.58 274 ARG A C 1
ATOM 1994 O O . ARG A 1 274 ? -17.832 -83.396 -0.857 1.00 34.00 274 ARG A O 1
ATOM 2002 N N . PHE A 1 275 ? -16.759 -85.071 0.139 1.00 31.13 275 PHE A N 1
ATOM 2003 C CA . PHE A 1 275 ? -15.637 -84.165 0.584 1.00 30.78 275 PHE A CA 1
ATOM 2004 C C . PHE A 1 275 ? -14.350 -84.862 0.191 1.00 31.52 275 PHE A C 1
ATOM 2005 O O . PHE A 1 275 ? -14.196 -86.007 0.553 1.00 35.07 275 PHE A O 1
ATOM 2013 N N . THR A 1 276 ? -13.489 -84.171 -0.536 1.00 30.44 276 THR A N 1
ATOM 2014 C CA . THR A 1 276 ? -12.177 -84.655 -0.875 1.00 31.27 276 THR A CA 1
ATOM 2015 C C . THR A 1 276 ? -11.192 -83.667 -0.348 1.00 27.68 276 THR A C 1
ATOM 2016 O O . THR A 1 276 ? -11.380 -82.496 -0.580 1.00 25.06 276 THR A O 1
ATOM 2020 N N . LEU A 1 277 ? -10.149 -84.169 0.313 1.00 27.85 277 LEU A N 1
ATOM 2021 C CA . LEU A 1 277 ? -9.097 -83.304 0.856 1.00 26.27 277 LEU A CA 1
ATOM 2022 C C . LEU A 1 277 ? -7.758 -83.773 0.287 1.00 27.15 277 LEU A C 1
ATOM 2023 O O . LEU A 1 277 ? -7.344 -84.954 0.520 1.00 31.19 277 LEU A O 1
ATOM 2028 N N . LEU A 1 278 ? -7.128 -82.953 -0.521 1.00 24.97 278 LEU A N 1
ATOM 2029 C CA . LEU A 1 278 ? -5.898 -83.317 -1.135 1.00 25.44 278 LEU A CA 1
ATOM 2030 C C . LEU A 1 278 ? -4.764 -82.562 -0.323 1.00 26.92 278 LEU A C 1
ATOM 2031 O O . LEU A 1 278 ? -4.699 -81.345 -0.375 1.00 26.90 278 LEU A O 1
ATOM 2036 N N . THR A 1 279 ? -3.908 -83.302 0.342 1.00 25.77 279 THR A N 1
ATOM 2037 C CA . THR A 1 279 ? -2.838 -82.703 1.159 1.00 24.54 279 THR A CA 1
ATOM 2038 C C . THR A 1 279 ? -1.585 -82.679 0.331 1.00 23.88 279 THR A C 1
ATOM 2039 O O . THR A 1 279 ? -1.490 -83.384 -0.727 1.00 26.18 279 THR A O 1
ATOM 2043 N N . ASN A 1 280 ? -0.637 -81.852 0.734 1.00 23.96 280 ASN A N 1
ATOM 2044 C CA . ASN A 1 280 ? 0.602 -81.599 -0.064 1.00 24.21 280 ASN A CA 1
ATOM 2045 C C . ASN A 1 280 ? 0.271 -81.195 -1.516 1.00 24.82 280 ASN A C 1
ATOM 2046 O O . ASN A 1 280 ? 0.987 -81.545 -2.448 1.00 25.22 280 ASN A O 1
ATOM 2051 N N . HIS A 1 281 ? -0.847 -80.511 -1.718 1.00 24.68 281 HIS A N 1
ATOM 2052 C CA . HIS A 1 281 ? -1.248 -80.034 -3.021 1.00 25.32 281 HIS A CA 1
ATOM 2053 C C . HIS A 1 281 ? -1.309 -78.504 -3.000 1.00 26.35 281 HIS A C 1
ATOM 2054 O O . HIS A 1 281 ? -2.068 -77.897 -2.225 1.00 24.20 281 HIS A O 1
ATOM 2061 N N . ARG A 1 282 ? -0.466 -77.882 -3.827 1.00 24.46 282 ARG A N 1
ATOM 2062 C CA . ARG A 1 282 ? -0.416 -76.406 -3.906 1.00 25.04 282 ARG A CA 1
ATOM 2063 C C . ARG A 1 282 ? -1.492 -75.905 -4.903 1.00 27.46 282 ARG A C 1
ATOM 2064 O O . ARG A 1 282 ? -1.613 -76.411 -6.011 1.00 27.10 282 ARG A O 1
ATOM 2072 N N . CYS A 1 283 ? -2.325 -74.981 -4.467 1.00 25.15 283 CYS A N 1
ATOM 2073 C CA . CYS A 1 283 ? -3.103 -74.179 -5.413 1.00 26.54 283 CYS A CA 1
ATOM 2074 C C . CYS A 1 283 ? -2.183 -73.143 -5.976 1.00 28.03 283 CYS A C 1
ATOM 2075 O O . CYS A 1 283 ? -1.832 -72.147 -5.284 1.00 27.42 283 CYS A O 1
ATOM 2078 N N . THR A 1 284 ? -1.717 -73.401 -7.188 1.00 26.89 284 THR A N 1
ATOM 2079 C CA . THR A 1 284 ? -0.685 -72.536 -7.777 1.00 27.62 284 THR A CA 1
ATOM 2080 C C . THR A 1 284 ? -1.344 -71.269 -8.220 1.00 29.10 284 THR A C 1
ATOM 2081 O O . THR A 1 284 ? -0.812 -70.153 -7.984 1.00 28.84 284 THR A O 1
ATOM 2085 N N . LYS A 1 285 ? -2.490 -71.396 -8.897 1.00 28.50 285 LYS A N 1
ATOM 2086 C CA . LYS A 1 285 ? -3.200 -70.219 -9.374 1.00 29.64 285 LYS A CA 1
ATOM 2087 C C . LYS A 1 285 ? -4.562 -70.621 -9.821 1.00 29.36 285 LYS A C 1
ATOM 2088 O O . LYS A 1 285 ? -4.851 -71.823 -9.961 1.00 29.14 285 LYS A O 1
ATOM 2094 N N . LEU A 1 286 ? -5.420 -69.624 -9.936 1.00 28.75 286 LEU A N 1
ATOM 2095 C CA . LEU A 1 286 ? -6.730 -69.838 -10.576 1.00 28.91 286 LEU A CA 1
ATOM 2096 C C . LEU A 1 286 ? -6.583 -69.327 -11.998 1.00 28.85 286 LEU A C 1
ATOM 2097 O O . LEU A 1 286 ? -5.848 -68.365 -12.255 1.00 29.63 286 LEU A O 1
ATOM 2102 N N . VAL A 1 287 ? -7.302 -69.930 -12.921 1.00 31.12 287 VAL A N 1
ATOM 2103 C CA . VAL A 1 287 ? -7.268 -69.472 -14.336 1.00 30.41 287 VAL A CA 1
ATOM 2104 C C . VAL A 1 287 ? -8.625 -68.936 -14.651 1.00 33.38 287 VAL A C 1
ATOM 2105 O O . VAL A 1 287 ? -9.656 -69.584 -14.357 1.00 31.73 287 VAL A O 1
ATOM 2109 N N . PHE A 1 288 ? -8.640 -67.741 -15.231 1.00 32.95 288 PHE A N 1
ATOM 2110 C CA . PHE A 1 288 ? -9.912 -66.979 -15.462 1.00 33.22 288 PHE A CA 1
ATOM 2111 C C . PHE A 1 288 ? -10.350 -67.086 -16.920 1.00 36.15 288 PHE A C 1
ATOM 2112 O O . PHE A 1 288 ? -9.530 -67.435 -17.813 1.00 33.57 288 PHE A O 1
ATOM 2120 N N . LYS A 1 289 ? -11.645 -66.825 -17.150 1.00 37.87 289 LYS A N 1
ATOM 2121 C CA . LYS A 1 289 ? -12.237 -66.820 -18.501 1.00 37.34 289 LYS A CA 1
ATOM 2122 C C . LYS A 1 289 ? -11.501 -65.832 -19.397 1.00 37.77 289 LYS A C 1
ATOM 2123 O O . LYS A 1 289 ? -11.233 -66.079 -20.582 1.00 37.60 289 LYS A O 1
ATOM 2129 N N . HIS A 1 290 ? -11.157 -64.706 -18.861 1.00 36.28 290 HIS A N 1
ATOM 2130 C CA . HIS A 1 290 ? -10.312 -63.807 -19.558 1.00 37.92 290 HIS A CA 1
ATOM 2131 C C . HIS A 1 290 ? -9.533 -62.898 -18.597 1.00 35.71 290 HIS A C 1
ATOM 2132 O O . HIS A 1 290 ? -9.708 -62.944 -17.333 1.00 33.91 290 HIS A O 1
ATOM 2139 N N . TYR A 1 291 ? -8.722 -61.989 -19.184 1.00 36.81 291 TYR A N 1
ATOM 2140 C CA . TYR A 1 291 ? -7.840 -61.108 -18.441 1.00 36.13 291 TYR A CA 1
ATOM 2141 C C . TYR A 1 291 ? -8.039 -59.652 -18.705 1.00 37.83 291 TYR A C 1
ATOM 2142 O O . TYR A 1 291 ? -7.049 -58.876 -18.614 1.00 38.26 291 TYR A O 1
ATOM 2151 N N . ARG A 1 292 ? -9.315 -59.255 -18.881 1.00 39.17 292 ARG A N 1
ATOM 2152 C CA . ARG A 1 292 ? -9.672 -57.861 -19.121 1.00 39.70 292 ARG A CA 1
ATOM 2153 C C . ARG A 1 292 ? -10.156 -57.225 -17.847 1.00 40.98 292 ARG A C 1
ATOM 2154 O O . ARG A 1 292 ? -11.169 -57.660 -17.302 1.00 39.40 292 ARG A O 1
ATOM 2162 N N . PRO A 1 293 ? -9.462 -56.194 -17.376 1.00 42.16 293 PRO A N 1
ATOM 2163 C CA . PRO A 1 293 ? -9.892 -55.550 -16.115 1.00 43.57 293 PRO A CA 1
ATOM 2164 C C . PRO A 1 293 ? -11.225 -54.843 -16.212 1.00 46.09 293 PRO A C 1
ATOM 2165 O O . PRO A 1 293 ? -11.609 -54.427 -17.275 1.00 43.17 293 PRO A O 1
ATOM 2169 N N . GLY A 1 294 ? -11.941 -54.736 -15.110 1.00 41.58 294 GLY A N 1
ATOM 2170 C CA . GLY A 1 294 ? -13.188 -53.964 -15.096 1.00 48.78 294 GLY A CA 1
ATOM 2171 C C . GLY A 1 294 ? -14.437 -54.603 -15.707 1.00 48.88 294 GLY A C 1
ATOM 2172 O O . GLY A 1 294 ? -15.483 -53.945 -15.756 1.00 57.05 294 GLY A O 1
ATOM 2173 N N . GLU A 1 295 ? -14.333 -55.844 -16.198 1.00 45.38 295 GLU A N 1
ATOM 2174 C CA . GLU A 1 295 ? -15.421 -56.506 -16.875 1.00 44.18 295 GLU A CA 1
ATOM 2175 C C . GLU A 1 295 ? -15.755 -57.732 -16.140 1.00 41.13 295 GLU A C 1
ATOM 2176 O O . GLU A 1 295 ? -14.823 -58.376 -15.573 1.00 38.10 295 GLU A O 1
ATOM 2182 N N . GLU A 1 296 ? -17.012 -58.155 -16.223 1.00 41.06 296 GLU A N 1
ATOM 2183 C CA . GLU A 1 296 ? -17.475 -59.394 -15.577 1.00 41.67 296 GLU A CA 1
ATOM 2184 C C . GLU A 1 296 ? -16.658 -60.595 -16.045 1.00 39.81 296 GLU A C 1
ATOM 2185 O O . GLU A 1 296 ? -16.305 -60.692 -17.254 1.00 36.71 296 GLU A O 1
ATOM 2191 N N . ASN A 1 297 ? -16.368 -61.492 -15.094 1.00 34.74 297 ASN A N 1
ATOM 2192 C CA . ASN A 1 297 ? -15.397 -62.565 -15.333 1.00 35.07 297 ASN A CA 1
ATOM 2193 C C . ASN A 1 297 ? -15.818 -63.742 -14.491 1.00 34.49 297 ASN A C 1
ATOM 2194 O O . ASN A 1 297 ? -16.788 -63.666 -13.726 1.00 35.00 297 ASN A O 1
ATOM 2199 N N . GLU A 1 298 ? -15.064 -64.824 -14.594 1.00 34.60 298 GLU A N 1
ATOM 2200 C CA . GLU A 1 298 ? -15.250 -65.994 -13.797 1.00 37.83 298 GLU A CA 1
ATOM 2201 C C . GLU A 1 298 ? -13.980 -66.834 -13.775 1.00 36.67 298 GLU A C 1
ATOM 2202 O O . GLU A 1 298 ? -13.112 -66.700 -14.654 1.00 34.32 298 GLU A O 1
ATOM 2208 N N . VAL A 1 299 ? -13.897 -67.665 -12.749 1.00 32.93 299 VAL A N 1
ATOM 2209 C CA . VAL A 1 299 ? -12.871 -68.642 -12.701 1.00 32.16 299 VAL A CA 1
ATOM 2210 C C . VAL A 1 299 ? -13.264 -69.846 -13.542 1.00 33.93 299 VAL A C 1
ATOM 2211 O O . VAL A 1 299 ? -14.360 -70.392 -13.387 1.00 33.27 299 VAL A O 1
ATOM 2215 N N . ASP A 1 300 ? -12.320 -70.267 -14.403 1.00 34.10 300 ASP A N 1
ATOM 2216 C CA . ASP A 1 300 ? -12.481 -71.444 -15.255 1.00 36.73 300 ASP A CA 1
ATOM 2217 C C . ASP A 1 300 ? -12.017 -72.730 -14.583 1.00 35.85 300 ASP A C 1
ATOM 2218 O O . ASP A 1 300 ? -12.684 -73.737 -14.633 1.00 36.40 300 ASP A O 1
ATOM 2223 N N . TYR A 1 301 ? -10.815 -72.700 -13.988 1.00 32.79 301 TYR A N 1
ATOM 2224 C CA . TYR A 1 301 ? -10.357 -73.805 -13.205 1.00 31.71 301 TYR A CA 1
ATOM 2225 C C . TYR A 1 301 ? -9.211 -73.443 -12.230 1.00 30.72 301 TYR A C 1
ATOM 2226 O O . TYR A 1 301 ? -8.614 -72.391 -12.348 1.00 30.96 301 TYR A O 1
ATOM 2235 N N . ALA A 1 302 ? -8.951 -74.332 -11.253 1.00 29.76 302 ALA A N 1
ATOM 2236 C CA . ALA A 1 302 ? -7.771 -74.166 -10.363 1.00 29.28 302 ALA A CA 1
ATOM 2237 C C . ALA A 1 302 ? -6.610 -74.995 -10.909 1.00 30.27 302 ALA A C 1
ATOM 2238 O O . ALA A 1 302 ? -6.787 -76.157 -11.256 1.00 31.72 302 ALA A O 1
ATOM 2240 N N . LEU A 1 303 ? -5.405 -74.408 -10.935 1.00 29.45 303 LEU A N 1
ATOM 2241 C CA . LEU A 1 303 ? -4.185 -75.127 -11.308 1.00 29.67 303 LEU A CA 1
ATOM 2242 C C . LEU A 1 303 ? -3.543 -75.605 -9.988 1.00 30.04 303 LEU A C 1
ATOM 2243 O O . LEU A 1 303 ? -3.166 -74.757 -9.164 1.00 29.80 303 LEU A O 1
ATOM 2248 N N . VAL A 1 304 ? -3.442 -76.912 -9.777 1.00 29.77 304 VAL A N 1
ATOM 2249 C CA . VAL A 1 304 ? -3.026 -77.497 -8.494 1.00 30.10 304 VAL A CA 1
ATOM 2250 C C . VAL A 1 304 ? -1.860 -78.452 -8.758 1.00 31.44 304 VAL A C 1
ATOM 2251 O O . VAL A 1 304 ? -1.791 -79.118 -9.819 1.00 34.38 304 VAL A O 1
ATOM 2255 N N . GLU A 1 305 ? -0.856 -78.437 -7.901 1.00 29.84 305 GLU A N 1
ATOM 2256 C CA . GLU A 1 305 ? 0.247 -79.323 -8.099 1.00 31.28 305 GLU A CA 1
ATOM 2257 C C . GLU A 1 305 ? 0.439 -80.214 -6.916 1.00 29.87 305 GLU A C 1
ATOM 2258 O O . GLU A 1 305 ? 0.524 -79.706 -5.805 1.00 28.61 305 GLU A O 1
ATOM 2264 N N . ASP A 1 306 ? 0.564 -81.509 -7.136 1.00 29.38 306 ASP A N 1
ATOM 2265 C CA . ASP A 1 306 ? 0.900 -82.477 -6.097 1.00 30.27 306 ASP A CA 1
ATOM 2266 C C . ASP A 1 306 ? 2.393 -82.365 -5.800 1.00 28.16 306 ASP A C 1
ATOM 2267 O O . ASP A 1 306 ? 3.234 -82.556 -6.656 1.00 29.64 306 ASP A O 1
ATOM 2272 N N . LEU A 1 307 ? 2.715 -81.936 -4.595 1.00 27.55 307 LEU A N 1
ATOM 2273 C CA . LEU A 1 307 ? 4.137 -81.676 -4.226 1.00 28.03 307 LEU A CA 1
ATOM 2274 C C . LEU A 1 307 ? 4.864 -82.941 -3.710 1.00 33.61 307 LEU A C 1
ATOM 2275 O O . LEU A 1 307 ? 6.093 -82.919 -3.629 1.00 33.60 307 LEU A O 1
ATOM 2280 N N . LEU A 1 308 ? 4.134 -84.019 -3.420 1.00 35.71 308 LEU A N 1
ATOM 2281 C CA . LEU A 1 308 ? 4.746 -85.206 -2.833 1.00 39.93 308 LEU A CA 1
ATOM 2282 C C . LEU A 1 308 ? 5.230 -86.093 -3.931 1.00 40.54 308 LEU A C 1
ATOM 2283 O O . LEU A 1 308 ? 4.520 -86.351 -4.920 1.00 38.48 308 LEU A O 1
ATOM 2288 N N . PRO A 1 309 ? 6.437 -86.652 -3.776 1.00 43.20 309 PRO A N 1
ATOM 2289 C CA . PRO A 1 309 ? 6.717 -87.727 -4.716 1.00 45.21 309 PRO A CA 1
ATOM 2290 C C . PRO A 1 309 ? 6.024 -89.019 -4.292 1.00 52.24 309 PRO A C 1
ATOM 2291 O O . PRO A 1 309 ? 5.869 -89.245 -3.076 1.00 55.17 309 PRO A O 1
ATOM 2295 N N . HIS A 1 310 ? 5.692 -89.887 -5.256 1.00 54.51 310 HIS A N 1
ATOM 2296 C CA . HIS A 1 310 ? 5.078 -91.210 -4.967 1.00 60.13 310 HIS A CA 1
ATOM 2297 C C . HIS A 1 310 ? 5.941 -92.424 -5.279 1.00 60.91 310 HIS A C 1
ATOM 2298 O O . HIS A 1 310 ? 6.798 -92.365 -6.152 1.00 67.64 310 HIS A O 1
ATOM 2305 N N . SER A 1 319 ? 2.966 -83.976 -10.075 1.00 53.84 319 SER A N 1
ATOM 2306 C CA . SER A 1 319 ? 2.342 -83.427 -11.291 1.00 60.13 319 SER A CA 1
ATOM 2307 C C . SER A 1 319 ? 1.050 -82.518 -11.075 1.00 51.73 319 SER A C 1
ATOM 2308 O O . SER A 1 319 ? 0.495 -82.306 -9.918 1.00 46.74 319 SER A O 1
ATOM 2311 N N . VAL A 1 320 ? 0.666 -81.916 -12.199 1.00 50.10 320 VAL A N 1
ATOM 2312 C CA . VAL A 1 320 ? -0.203 -80.711 -12.265 1.00 50.50 320 VAL A CA 1
ATOM 2313 C C . VAL A 1 320 ? -1.563 -81.133 -12.737 1.00 49.97 320 VAL A C 1
ATOM 2314 O O . VAL A 1 320 ? -1.643 -81.775 -13.743 1.00 50.85 320 VAL A O 1
ATOM 2318 N N . LYS A 1 321 ? -2.615 -80.763 -12.016 1.00 44.29 321 LYS A N 1
ATOM 2319 C CA . LYS A 1 321 ? -4.009 -81.136 -12.292 1.00 46.20 321 LYS A CA 1
ATOM 2320 C C . LYS A 1 321 ? -4.803 -79.837 -12.511 1.00 43.13 321 LYS A C 1
ATOM 2321 O O . LYS A 1 321 ? -4.579 -78.849 -11.831 1.00 36.75 321 LYS A O 1
ATOM 2327 N N . LYS A 1 322 ? -5.742 -79.812 -13.439 1.00 38.81 322 LYS A N 1
ATOM 2328 C CA . LYS A 1 322 ? -6.764 -78.755 -13.465 1.00 37.28 322 LYS A CA 1
ATOM 2329 C C . LYS A 1 322 ? -7.973 -79.280 -12.664 1.00 36.45 322 LYS A C 1
ATOM 2330 O O . LYS A 1 322 ? -8.480 -80.356 -12.966 1.00 39.86 322 LYS A O 1
ATOM 2336 N N . ILE A 1 323 ? -8.485 -78.523 -11.700 1.00 33.76 323 ILE A N 1
ATOM 2337 C CA . ILE A 1 323 ? -9.615 -78.963 -10.911 1.00 33.08 323 ILE A CA 1
ATOM 2338 C C . ILE A 1 323 ? -10.702 -77.928 -11.217 1.00 32.09 323 ILE A C 1
ATOM 2339 O O . ILE A 1 323 ? -10.506 -76.698 -11.063 1.00 31.14 323 ILE A O 1
ATOM 2344 N N . TYR A 1 324 ? -11.827 -78.452 -11.683 1.00 32.96 324 TYR A N 1
ATOM 2345 C CA . TYR A 1 324 ? -12.983 -77.678 -12.124 1.00 35.04 324 TYR A CA 1
ATOM 2346 C C . TYR A 1 324 ? -14.059 -77.777 -11.039 1.00 34.76 324 TYR A C 1
ATOM 2347 O O . TYR A 1 324 ? -14.330 -78.861 -10.507 1.00 33.64 324 TYR A O 1
ATOM 2356 N N . ALA A 1 325 ? -14.682 -76.641 -10.754 1.00 32.61 325 ALA A N 1
ATOM 2357 C CA . ALA A 1 325 ? -15.765 -76.579 -9.783 1.00 33.71 325 ALA A CA 1
ATOM 2358 C C . ALA A 1 325 ? -16.699 -75.465 -10.234 1.00 33.75 325 ALA A C 1
ATOM 2359 O O . ALA A 1 325 ? -16.301 -74.568 -11.008 1.00 33.10 325 ALA A O 1
ATOM 2361 N N . ARG A 1 326 ? -17.887 -75.460 -9.659 1.00 34.30 326 ARG A N 1
ATOM 2362 C CA . ARG A 1 326 ? -18.781 -74.364 -9.930 1.00 36.67 326 ARG A CA 1
ATOM 2363 C C . ARG A 1 326 ? -18.416 -73.078 -9.195 1.00 34.98 326 ARG A C 1
ATOM 2364 O O . ARG A 1 326 ? -18.681 -72.003 -9.687 1.00 31.64 326 ARG A O 1
ATOM 2372 N N . SER A 1 327 ? -17.796 -73.178 -8.026 1.00 31.91 327 SER A N 1
ATOM 2373 C CA . SER A 1 327 ? -17.358 -71.987 -7.343 1.00 30.98 327 SER A CA 1
ATOM 2374 C C . SER A 1 327 ? -15.998 -72.298 -6.687 1.00 28.33 327 SER A C 1
ATOM 2375 O O . SER A 1 327 ? -15.659 -73.469 -6.408 1.00 29.11 327 SER A O 1
ATOM 2378 N N . TYR A 1 328 ? -15.275 -71.215 -6.420 1.00 29.19 328 TYR A N 1
ATOM 2379 C CA . TYR A 1 328 ? -13.911 -71.293 -5.913 1.00 25.98 328 TYR A CA 1
ATOM 2380 C C . TYR A 1 328 ? -13.785 -70.405 -4.669 1.00 26.65 328 TYR A C 1
ATOM 2381 O O . TYR A 1 328 ? -14.166 -69.286 -4.662 1.00 26.89 328 TYR A O 1
ATOM 2390 N N . VAL A 1 329 ? -13.116 -70.930 -3.649 1.00 25.53 329 VAL A N 1
ATOM 2391 C CA . VAL A 1 329 ? -12.856 -70.175 -2.440 1.00 23.67 329 VAL A CA 1
ATOM 2392 C C . VAL A 1 329 ? -11.361 -70.275 -2.137 1.00 23.17 329 VAL A C 1
ATOM 2393 O O . VAL A 1 329 ? -10.834 -71.376 -2.096 1.00 24.24 329 VAL A O 1
ATOM 2397 N N . VAL A 1 330 ? -10.718 -69.135 -1.987 1.00 23.60 330 VAL A N 1
ATOM 2398 C CA . VAL A 1 330 ? -9.343 -69.017 -1.592 1.00 21.65 330 VAL A CA 1
ATOM 2399 C C . VAL A 1 330 ? -9.364 -68.627 -0.113 1.00 22.22 330 VAL A C 1
ATOM 2400 O O . VAL A 1 330 ? -9.690 -67.506 0.256 1.00 21.81 330 VAL A O 1
ATOM 2404 N N . ALA A 1 331 ? -8.967 -69.584 0.713 1.00 22.93 331 ALA A N 1
ATOM 2405 C CA . ALA A 1 331 ? -8.935 -69.372 2.191 1.00 21.47 331 ALA A CA 1
ATOM 2406 C C . ALA A 1 331 ? -7.506 -69.822 2.624 1.00 21.75 331 ALA A C 1
ATOM 2407 O O . ALA A 1 331 ? -7.339 -70.848 3.327 1.00 22.13 331 ALA A O 1
ATOM 2409 N N . CYS A 1 332 ? -6.496 -69.106 2.183 1.00 23.94 332 CYS A N 1
ATOM 2410 C CA . CYS A 1 332 ? -5.109 -69.534 2.425 1.00 23.24 332 CYS A CA 1
ATOM 2411 C C . CYS A 1 332 ? -4.379 -68.720 3.481 1.00 23.27 332 CYS A C 1
ATOM 2412 O O . CYS A 1 332 ? -3.163 -68.814 3.539 1.00 23.84 332 CYS A O 1
ATOM 2415 N N . GLY A 1 333 ? -5.117 -67.973 4.257 1.00 23.17 333 GLY A N 1
ATOM 2416 C CA . GLY A 1 333 ? -4.560 -66.982 5.209 1.00 24.40 333 GLY A CA 1
ATOM 2417 C C . GLY A 1 333 ? -4.343 -65.666 4.546 1.00 23.53 333 GLY A C 1
ATOM 2418 O O . GLY A 1 333 ? -4.430 -65.540 3.305 1.00 23.46 333 GLY A O 1
ATOM 2419 N N . ALA A 1 334 ? -3.993 -64.687 5.355 1.00 21.86 334 ALA A N 1
ATOM 2420 C CA . ALA A 1 334 ? -3.960 -63.278 4.900 1.00 22.29 334 ALA A CA 1
ATOM 2421 C C . ALA A 1 334 ? -2.877 -63.082 3.800 1.00 22.64 334 ALA A C 1
ATOM 2422 O O . ALA A 1 334 ? -3.119 -62.481 2.727 1.00 24.31 334 ALA A O 1
ATOM 2424 N N . VAL A 1 335 ? -1.681 -63.687 3.994 1.00 19.67 335 VAL A N 1
ATOM 2425 C CA . VAL A 1 335 ? -0.671 -63.501 2.995 1.00 20.55 335 VAL A CA 1
ATOM 2426 C C . VAL A 1 335 ? -0.945 -64.346 1.783 1.00 20.70 335 VAL A C 1
ATOM 2427 O O . VAL A 1 335 ? -0.861 -63.853 0.640 1.00 22.29 335 VAL A O 1
ATOM 2431 N N . ALA A 1 336 ? -1.211 -65.647 2.000 1.00 21.17 336 ALA A N 1
ATOM 2432 C CA . ALA A 1 336 ? -1.159 -66.624 0.911 1.00 20.08 336 ALA A CA 1
ATOM 2433 C C . ALA A 1 336 ? -2.447 -66.493 0.098 1.00 22.14 336 ALA A C 1
ATOM 2434 O O . ALA A 1 336 ? -2.383 -66.835 -1.124 1.00 21.27 336 ALA A O 1
ATOM 2436 N N . THR A 1 337 ? -3.526 -65.930 0.686 1.00 21.43 337 THR A N 1
ATOM 2437 C CA . THR A 1 337 ? -4.718 -65.664 -0.174 1.00 23.18 337 THR A CA 1
ATOM 2438 C C . THR A 1 337 ? -4.428 -64.668 -1.277 1.00 22.70 337 THR A C 1
ATOM 2439 O O . THR A 1 337 ? -4.704 -64.909 -2.507 1.00 23.67 337 THR A O 1
ATOM 2443 N N . ALA A 1 338 ? -3.831 -63.571 -0.879 1.00 21.49 338 ALA A N 1
ATOM 2444 C CA . ALA A 1 338 ? -3.406 -62.551 -1.804 1.00 23.15 338 ALA A CA 1
ATOM 2445 C C . ALA A 1 338 ? -2.341 -63.110 -2.723 1.00 24.26 338 ALA A C 1
ATOM 2446 O O . ALA A 1 338 ? -2.303 -62.748 -3.890 1.00 23.75 338 ALA A O 1
ATOM 2448 N N . GLN A 1 339 ? -1.477 -64.016 -2.235 1.00 22.79 339 GLN A N 1
ATOM 2449 C CA . GLN A 1 339 ? -0.436 -64.569 -3.070 1.00 24.10 339 GLN A CA 1
ATOM 2450 C C . GLN A 1 339 ? -1.023 -65.384 -4.237 1.00 25.77 339 GLN A C 1
ATOM 2451 O O . GLN A 1 339 ? -0.561 -65.265 -5.378 1.00 24.52 339 GLN A O 1
ATOM 2457 N N . VAL A 1 340 ? -2.013 -66.208 -3.927 1.00 23.98 340 VAL A N 1
ATOM 2458 C CA . VAL A 1 340 ? -2.632 -67.090 -4.990 1.00 26.31 340 VAL A CA 1
ATOM 2459 C C . VAL A 1 340 ? -3.282 -66.157 -6.004 1.00 25.77 340 VAL A C 1
ATOM 2460 O O . VAL A 1 340 ? -3.139 -66.313 -7.229 1.00 26.58 340 VAL A O 1
ATOM 2464 N N . LEU A 1 341 ? -3.949 -65.132 -5.500 1.00 24.77 341 LEU A N 1
ATOM 2465 C CA . LEU A 1 341 ? -4.700 -64.293 -6.424 1.00 26.64 341 LEU A CA 1
ATOM 2466 C C . LEU A 1 341 ? -3.798 -63.412 -7.284 1.00 27.00 341 LEU A C 1
ATOM 2467 O O . LEU A 1 341 ? -4.126 -63.157 -8.440 1.00 26.14 341 LEU A O 1
ATOM 2472 N N . ALA A 1 342 ? -2.663 -62.936 -6.715 1.00 24.57 342 ALA A N 1
ATOM 2473 C CA . ALA A 1 342 ? -1.619 -62.269 -7.480 1.00 24.42 342 ALA A CA 1
ATOM 2474 C C . ALA A 1 342 ? -1.049 -63.168 -8.571 1.00 27.32 342 ALA A C 1
ATOM 2475 O O . ALA A 1 342 ? -0.884 -62.716 -9.708 1.00 29.35 342 ALA A O 1
ATOM 2477 N N . ASN A 1 343 ? -0.750 -64.429 -8.222 1.00 25.65 343 ASN A N 1
ATOM 2478 C CA . ASN A 1 343 ? -0.113 -65.360 -9.138 1.00 28.08 343 ASN A CA 1
ATOM 2479 C C . ASN A 1 343 ? -1.121 -65.608 -10.260 1.00 28.57 343 ASN A C 1
ATOM 2480 O O . ASN A 1 343 ? -0.713 -65.915 -11.370 1.00 31.70 343 ASN A O 1
ATOM 2485 N N . SER A 1 344 ? -2.387 -65.469 -9.947 1.00 28.02 344 SER A N 1
ATOM 2486 C CA . SER A 1 344 ? -3.446 -65.766 -10.980 1.00 28.97 344 SER A CA 1
ATOM 2487 C C . SER A 1 344 ? -3.507 -64.648 -12.013 1.00 33.22 344 SER A C 1
ATOM 2488 O O . SER A 1 344 ? -4.039 -64.865 -13.120 1.00 34.81 344 SER A O 1
ATOM 2491 N N . HIS A 1 345 ? -2.962 -63.466 -11.734 1.00 31.18 345 HIS A N 1
ATOM 2492 C CA . HIS A 1 345 ? -2.886 -62.454 -12.728 1.00 35.62 345 HIS A CA 1
ATOM 2493 C C . HIS A 1 345 ? -1.987 -62.781 -13.891 1.00 38.65 345 HIS A C 1
ATOM 2494 O O . HIS A 1 345 ? -2.081 -62.096 -14.915 1.00 42.83 345 HIS A O 1
ATOM 2501 N N . ILE A 1 346 ? -1.149 -63.812 -13.749 1.00 38.87 346 ILE A N 1
ATOM 2502 C CA . ILE A 1 346 ? -0.357 -64.372 -14.817 1.00 40.97 346 ILE A CA 1
ATOM 2503 C C . ILE A 1 346 ? -1.115 -65.570 -15.501 1.00 40.77 346 ILE A C 1
ATOM 2504 O O . ILE A 1 346 ? -1.326 -66.594 -14.940 1.00 40.46 346 ILE A O 1
ATOM 2509 N N . PRO A 1 347 ? -1.553 -65.386 -16.770 1.00 44.16 347 PRO A N 1
ATOM 2510 C CA . PRO A 1 347 ? -2.134 -66.448 -17.575 1.00 48.93 347 PRO A CA 1
ATOM 2511 C C . PRO A 1 347 ? -1.205 -67.621 -17.666 1.00 53.76 347 PRO A C 1
ATOM 2512 O O . PRO A 1 347 ? -0.011 -67.427 -17.607 1.00 53.50 347 PRO A O 1
ATOM 2516 N N . PRO A 1 348 ? -1.727 -68.845 -17.837 1.00 63.20 348 PRO A N 1
ATOM 2517 C CA . PRO A 1 348 ? -0.767 -69.986 -17.762 1.00 66.30 348 PRO A CA 1
ATOM 2518 C C . PRO A 1 348 ? 0.080 -70.312 -19.031 1.00 60.49 348 PRO A C 1
ATOM 2519 O O . PRO A 1 348 ? -0.001 -69.614 -20.049 1.00 56.49 348 PRO A O 1
ATOM 2523 N N . GLU A 1 366 ? 13.930 -53.575 -13.149 1.00 62.37 366 GLU A N 1
ATOM 2524 C CA . GLU A 1 366 ? 13.234 -54.805 -13.506 1.00 61.79 366 GLU A CA 1
ATOM 2525 C C . GLU A 1 366 ? 13.403 -55.960 -12.468 1.00 56.03 366 GLU A C 1
ATOM 2526 O O . GLU A 1 366 ? 12.496 -56.815 -12.333 1.00 44.67 366 GLU A O 1
ATOM 2532 N N . ARG A 1 367 ? 14.532 -56.028 -11.769 1.00 53.15 367 ARG A N 1
ATOM 2533 C CA . ARG A 1 367 ? 14.748 -57.200 -10.930 1.00 55.12 367 ARG A CA 1
ATOM 2534 C C . ARG A 1 367 ? 13.716 -57.267 -9.781 1.00 42.68 367 ARG A C 1
ATOM 2535 O O . ARG A 1 367 ? 13.199 -58.348 -9.444 1.00 37.41 367 ARG A O 1
ATOM 2543 N N . ASP A 1 368 ? 13.491 -56.100 -9.187 1.00 39.03 368 ASP A N 1
ATOM 2544 C CA . ASP A 1 368 ? 12.554 -55.929 -8.118 1.00 36.86 368 ASP A CA 1
ATOM 2545 C C . ASP A 1 368 ? 11.104 -55.670 -8.553 1.00 34.23 368 ASP A C 1
ATOM 2546 O O . ASP A 1 368 ? 10.314 -55.380 -7.718 1.00 31.25 368 ASP A O 1
ATOM 2551 N N . ALA A 1 369 ? 10.753 -55.897 -9.800 1.00 34.94 369 ALA A N 1
ATOM 2552 C CA . ALA A 1 369 ? 9.340 -55.641 -10.223 1.00 33.23 369 ALA A CA 1
ATOM 2553 C C . ALA A 1 369 ? 8.323 -56.543 -9.560 1.00 31.23 369 ALA A C 1
ATOM 2554 O O . ALA A 1 369 ? 8.550 -57.751 -9.408 1.00 30.25 369 ALA A O 1
ATOM 2556 N N . THR A 1 370 ? 7.157 -55.993 -9.227 1.00 31.82 370 THR A N 1
ATOM 2557 C CA . THR A 1 370 ? 6.131 -56.759 -8.654 1.00 30.09 370 THR A CA 1
ATOM 2558 C C . THR A 1 370 ? 5.046 -57.129 -9.663 1.00 31.35 370 THR A C 1
ATOM 2559 O O . THR A 1 370 ? 4.966 -56.598 -10.766 1.00 30.52 370 THR A O 1
ATOM 2563 N N . ILE A 1 371 ? 4.198 -58.074 -9.286 1.00 30.01 371 ILE A N 1
ATOM 2564 C CA . ILE A 1 371 ? 3.130 -58.497 -10.191 1.00 31.97 371 ILE A CA 1
ATOM 2565 C C . ILE A 1 371 ? 2.001 -57.438 -10.132 1.00 30.95 371 ILE A C 1
ATOM 2566 O O . ILE A 1 371 ? 1.437 -57.174 -9.087 1.00 29.93 371 ILE A O 1
ATOM 2571 N N . PRO A 1 372 ? 1.671 -56.845 -11.277 1.00 32.70 372 PRO A N 1
ATOM 2572 C CA . PRO A 1 372 ? 0.520 -55.900 -11.222 1.00 33.20 372 PRO A CA 1
ATOM 2573 C C . PRO A 1 372 ? -0.790 -56.735 -11.079 1.00 32.40 372 PRO A C 1
ATOM 2574 O O . PRO A 1 372 ? -0.884 -57.841 -11.666 1.00 30.73 372 PRO A O 1
ATOM 2578 N N . THR A 1 373 ? -1.787 -56.209 -10.365 1.00 29.88 373 THR A N 1
ATOM 2579 C CA . THR A 1 373 ? -2.990 -56.923 -10.178 1.00 31.86 373 THR A CA 1
ATOM 2580 C C . THR A 1 373 ? -4.204 -56.037 -10.612 1.00 34.30 373 THR A C 1
ATOM 2581 O O . THR A 1 373 ? -5.083 -55.698 -9.808 1.00 38.10 373 THR A O 1
ATOM 2585 N N . PRO A 1 374 ? -4.261 -55.713 -11.910 1.00 33.06 374 PRO A N 1
ATOM 2586 C CA . PRO A 1 374 ? -5.344 -54.873 -12.338 1.00 34.97 374 PRO A CA 1
ATOM 2587 C C . PRO A 1 374 ? -6.731 -55.503 -12.373 1.00 35.18 374 PRO A C 1
ATOM 2588 O O . PRO A 1 374 ? -7.716 -54.766 -12.470 1.00 36.13 374 PRO A O 1
ATOM 2592 N N . LEU A 1 375 ? -6.854 -56.812 -12.340 1.00 34.31 375 LEU A N 1
ATOM 2593 C CA . LEU A 1 375 ? -8.155 -57.421 -12.308 1.00 33.31 375 LEU A CA 1
ATOM 2594 C C . LEU A 1 375 ? -8.767 -57.255 -10.911 1.00 35.19 375 LEU A C 1
ATOM 2595 O O . LEU A 1 375 ? -10.000 -57.324 -10.776 1.00 33.23 375 LEU A O 1
ATOM 2600 N N . MET A 1 376 ? -7.894 -57.080 -9.896 1.00 33.78 376 MET A N 1
ATOM 2601 C CA . MET A 1 376 ? -8.272 -56.917 -8.455 1.00 33.11 376 MET A CA 1
ATOM 2602 C C . MET A 1 376 ? -7.437 -55.795 -7.880 1.00 32.85 376 MET A C 1
ATOM 2603 O O . MET A 1 376 ? -6.469 -56.022 -7.178 1.00 28.79 376 MET A O 1
ATOM 2608 N N . PRO A 1 377 ? -7.748 -54.579 -8.253 1.00 32.58 377 PRO A N 1
ATOM 2609 C CA . PRO A 1 377 ? -6.769 -53.505 -8.046 1.00 33.10 377 PRO A CA 1
ATOM 2610 C C . PRO A 1 377 ? -6.550 -53.126 -6.574 1.00 31.25 377 PRO A C 1
ATOM 2611 O O . PRO A 1 377 ? -5.555 -52.522 -6.285 1.00 30.66 377 PRO A O 1
ATOM 2615 N N . MET A 1 378 ? -7.420 -53.511 -5.678 1.00 29.26 378 MET A N 1
ATOM 2616 C CA . MET A 1 378 ? -7.193 -53.229 -4.243 1.00 28.95 378 MET A CA 1
ATOM 2617 C C . MET A 1 378 ? -6.532 -54.411 -3.514 1.00 25.61 378 MET A C 1
ATOM 2618 O O . MET A 1 378 ? -6.362 -54.353 -2.295 1.00 26.42 378 MET A O 1
ATOM 2623 N N . LEU A 1 379 ? -6.116 -55.457 -4.255 1.00 25.61 379 LEU A N 1
ATOM 2624 C CA . LEU A 1 379 ? -5.467 -56.623 -3.631 1.00 24.99 379 LEU A CA 1
ATOM 2625 C C . LEU A 1 379 ? -4.188 -56.168 -2.928 1.00 23.82 379 LEU A C 1
ATOM 2626 O O . LEU A 1 379 ? -3.423 -55.365 -3.467 1.00 23.96 379 LEU A O 1
ATOM 2631 N N . GLY A 1 380 ? -4.030 -56.589 -1.686 1.00 24.89 380 GLY A N 1
ATOM 2632 C CA . GLY A 1 380 ? -2.879 -56.162 -0.911 1.00 23.59 380 GLY A CA 1
ATOM 2633 C C . GLY A 1 380 ? -2.770 -54.720 -0.479 1.00 25.90 380 GLY A C 1
ATOM 2634 O O . GLY A 1 380 ? -1.713 -54.338 0.004 1.00 28.87 380 GLY A O 1
ATOM 2635 N N . LYS A 1 381 ? -3.815 -53.902 -0.654 1.00 23.60 381 LYS A N 1
ATOM 2636 C CA . LYS A 1 381 ? -3.733 -52.497 -0.243 1.00 24.01 381 LYS A CA 1
ATOM 2637 C C . LYS A 1 381 ? -4.560 -52.333 1.048 1.00 24.60 381 LYS A C 1
ATOM 2638 O O . LYS A 1 381 ? -5.393 -53.141 1.355 1.00 23.95 381 LYS A O 1
ATOM 2644 N N . TYR A 1 382 ? -4.230 -51.321 1.839 1.00 23.03 382 TYR A N 1
ATOM 2645 C CA . TYR A 1 382 ? -4.876 -51.033 3.127 1.00 24.96 382 TYR A CA 1
ATOM 2646 C C . TYR A 1 382 ? -4.568 -52.102 4.211 1.00 23.18 382 TYR A C 1
ATOM 2647 O O . TYR A 1 382 ? -5.415 -52.401 5.073 1.00 25.29 382 TYR A O 1
ATOM 2656 N N . ILE A 1 383 ? -3.412 -52.770 4.130 1.00 24.00 383 ILE A N 1
ATOM 2657 C CA . ILE A 1 383 ? -3.109 -53.839 5.075 1.00 21.52 383 ILE A CA 1
ATOM 2658 C C . ILE A 1 383 ? -2.946 -53.268 6.469 1.00 20.65 383 ILE A C 1
ATOM 2659 O O . ILE A 1 383 ? -2.548 -52.114 6.642 1.00 23.47 383 ILE A O 1
ATOM 2664 N N . THR A 1 384 ? -3.339 -54.068 7.432 1.00 20.57 384 THR A N 1
ATOM 2665 C CA . THR A 1 384 ? -3.276 -53.651 8.882 1.00 22.42 384 THR A CA 1
ATOM 2666 C C . THR A 1 384 ? -2.553 -54.795 9.627 1.00 22.89 384 THR A C 1
ATOM 2667 O O . THR A 1 384 ? -2.720 -56.017 9.308 1.00 23.63 384 THR A O 1
ATOM 2671 N N . GLU A 1 385 ? -1.821 -54.403 10.658 1.00 21.77 385 GLU A N 1
ATOM 2672 C CA . GLU A 1 385 ? -1.232 -55.389 11.574 1.00 22.85 385 GLU A CA 1
ATOM 2673 C C . GLU A 1 385 ? -1.184 -54.698 12.933 1.00 22.12 385 GLU A C 1
ATOM 2674 O O . GLU A 1 385 ? -1.219 -53.488 13.043 1.00 27.43 385 GLU A O 1
ATOM 2680 N N . GLN A 1 386 ? -1.073 -55.439 13.971 1.00 20.76 386 GLN A N 1
ATOM 2681 C CA . GLN A 1 386 ? -1.198 -54.895 15.307 1.00 21.24 386 GLN A CA 1
ATOM 2682 C C . GLN A 1 386 ? 0.154 -54.715 15.983 1.00 23.11 386 GLN A C 1
ATOM 2683 O O . GLN A 1 386 ? 0.839 -55.693 16.146 1.00 22.70 386 GLN A O 1
ATOM 2689 N N . PRO A 1 387 ? 0.445 -53.538 16.471 1.00 21.88 387 PRO A N 1
ATOM 2690 C CA . PRO A 1 387 ? 1.617 -53.317 17.376 1.00 21.94 387 PRO A CA 1
ATOM 2691 C C . PRO A 1 387 ? 1.337 -54.032 18.687 1.00 20.79 387 PRO A C 1
ATOM 2692 O O . PRO A 1 387 ? 0.157 -54.194 19.058 1.00 19.55 387 PRO A O 1
ATOM 2696 N N . MET A 1 388 ? 2.382 -54.539 19.332 1.00 18.65 388 MET A N 1
ATOM 2697 C CA . MET A 1 388 ? 2.136 -55.322 20.522 1.00 20.39 388 MET A CA 1
ATOM 2698 C C . MET A 1 388 ? 3.200 -54.912 21.521 1.00 21.23 388 MET A C 1
ATOM 2699 O O . MET A 1 388 ? 4.430 -54.792 21.193 1.00 20.74 388 MET A O 1
ATOM 2704 N N . THR A 1 389 ? 2.751 -54.775 22.764 1.00 19.38 389 THR A N 1
ATOM 2705 C CA . THR A 1 389 ? 3.684 -54.628 23.908 1.00 18.17 389 THR A CA 1
ATOM 2706 C C . THR A 1 389 ? 3.577 -55.867 24.786 1.00 19.54 389 THR A C 1
ATOM 2707 O O . THR A 1 389 ? 2.527 -56.536 24.805 1.00 19.76 389 THR A O 1
ATOM 2711 N N . PHE A 1 390 ? 4.600 -56.144 25.568 1.00 17.57 390 PHE A N 1
ATOM 2712 C CA . PHE A 1 390 ? 4.683 -57.378 26.328 1.00 19.43 390 PHE A CA 1
ATOM 2713 C C . PHE A 1 390 ? 5.486 -57.118 27.589 1.00 18.73 390 PHE A C 1
ATOM 2714 O O . PHE A 1 390 ? 6.433 -56.359 27.612 1.00 18.09 390 PHE A O 1
ATOM 2722 N N . CYS A 1 391 ? 5.113 -57.757 28.688 1.00 17.80 391 CYS A N 1
ATOM 2723 C CA . CYS A 1 391 ? 5.976 -57.907 29.833 1.00 17.80 391 CYS A CA 1
ATOM 2724 C C . CYS A 1 391 ? 5.483 -59.100 30.672 1.00 17.57 391 CYS A C 1
ATOM 2725 O O . CYS A 1 391 ? 4.420 -59.682 30.355 1.00 17.42 391 CYS A O 1
ATOM 2728 N N . GLN A 1 392 ? 6.281 -59.523 31.598 1.00 17.12 392 GLN A N 1
ATOM 2729 C CA . GLN A 1 392 ? 5.882 -60.476 32.593 1.00 17.28 392 GLN A CA 1
ATOM 2730 C C . GLN A 1 392 ? 6.161 -59.901 33.988 1.00 17.03 392 GLN A C 1
ATOM 2731 O O . GLN A 1 392 ? 7.125 -59.182 34.174 1.00 18.50 392 GLN A O 1
ATOM 2737 N N . VAL A 1 393 ? 5.323 -60.251 34.950 1.00 16.68 393 VAL A N 1
ATOM 2738 C CA . VAL A 1 393 ? 5.520 -59.929 36.332 1.00 17.58 393 VAL A CA 1
ATOM 2739 C C . VAL A 1 393 ? 5.620 -61.168 37.189 1.00 17.71 393 VAL A C 1
ATOM 2740 O O . VAL A 1 393 ? 5.120 -62.209 36.831 1.00 18.15 393 VAL A O 1
ATOM 2744 N N . VAL A 1 394 ? 6.210 -60.971 38.345 1.00 17.37 394 VAL A N 1
ATOM 2745 C CA . VAL A 1 394 ? 6.122 -61.859 39.428 1.00 17.59 394 VAL A CA 1
ATOM 2746 C C . VAL A 1 394 ? 5.089 -61.295 40.386 1.00 18.48 394 VAL A C 1
ATOM 2747 O O . VAL A 1 394 ? 5.182 -60.117 40.740 1.00 17.69 394 VAL A O 1
ATOM 2751 N N . LEU A 1 395 ? 4.159 -62.114 40.832 1.00 17.64 395 LEU A N 1
ATOM 2752 C CA . LEU A 1 395 ? 3.128 -61.625 41.757 1.00 18.10 395 LEU A CA 1
ATOM 2753 C C . LEU A 1 395 ? 3.682 -61.088 43.096 1.00 18.85 395 LEU A C 1
ATOM 2754 O O . LEU A 1 395 ? 4.713 -61.561 43.611 1.00 19.63 395 LEU A O 1
ATOM 2759 N N . ASP A 1 396 ? 2.998 -60.087 43.655 1.00 18.48 396 ASP A N 1
ATOM 2760 C CA . ASP A 1 396 ? 3.375 -59.550 44.930 1.00 20.84 396 ASP A CA 1
ATOM 2761 C C . ASP A 1 396 ? 3.243 -60.628 46.052 1.00 19.80 396 ASP A C 1
ATOM 2762 O O . ASP A 1 396 ? 2.317 -61.408 46.057 1.00 18.94 396 ASP A O 1
ATOM 2767 N N . SER A 1 397 ? 4.218 -60.597 46.937 1.00 20.66 397 SER A N 1
ATOM 2768 C CA . SER A 1 397 ? 4.317 -61.488 48.075 1.00 22.87 397 SER A CA 1
ATOM 2769 C C . SER A 1 397 ? 3.029 -61.384 48.914 1.00 22.97 397 SER A C 1
ATOM 2770 O O . SER A 1 397 ? 2.508 -62.390 49.410 1.00 22.76 397 SER A O 1
ATOM 2773 N N . SER A 1 398 ? 2.451 -60.200 49.010 1.00 21.54 398 SER A N 1
ATOM 2774 C CA . SER A 1 398 ? 1.218 -60.012 49.818 1.00 23.95 398 SER A CA 1
ATOM 2775 C C . SER A 1 398 ? 0.049 -60.783 49.240 1.00 24.83 398 SER A C 1
ATOM 2776 O O . SER A 1 398 ? -0.897 -61.121 49.994 1.00 22.16 398 SER A O 1
ATOM 2779 N N . LEU A 1 399 ? 0.081 -61.107 47.956 1.00 21.73 399 LEU A N 1
ATOM 2780 C CA . LEU A 1 399 ? -0.972 -61.907 47.336 1.00 23.68 399 LEU A CA 1
ATOM 2781 C C . LEU A 1 399 ? -0.987 -63.355 47.762 1.00 22.09 399 LEU A C 1
ATOM 2782 O O . LEU A 1 399 ? -2.051 -64.024 47.634 1.00 22.12 399 LEU A O 1
ATOM 2787 N N . MET A 1 400 ? 0.138 -63.868 48.278 1.00 22.88 400 MET A N 1
ATOM 2788 C CA . MET A 1 400 ? 0.188 -65.224 48.751 1.00 22.64 400 MET A CA 1
ATOM 2789 C C . MET A 1 400 ? -0.704 -65.340 50.034 1.00 24.27 400 MET A C 1
ATOM 2790 O O . MET A 1 400 ? -1.267 -66.376 50.300 1.00 24.62 400 MET A O 1
ATOM 2795 N N . GLU A 1 401 ? -0.773 -64.275 50.816 1.00 24.51 401 GLU A N 1
ATOM 2796 C CA . GLU A 1 401 ? -1.612 -64.287 52.022 1.00 26.34 401 GLU A CA 1
ATOM 2797 C C . GLU A 1 401 ? -3.103 -64.265 51.541 1.00 25.46 401 GLU A C 1
ATOM 2798 O O . GLU A 1 401 ? -3.936 -64.875 52.207 1.00 25.15 401 GLU A O 1
ATOM 2804 N N . VAL A 1 402 ? -3.365 -63.622 50.394 1.00 22.38 402 VAL A N 1
ATOM 2805 C CA . VAL A 1 402 ? -4.711 -63.677 49.707 1.00 21.65 402 VAL A CA 1
ATOM 2806 C C . VAL A 1 402 ? -5.024 -65.084 49.341 1.00 22.33 402 VAL A C 1
ATOM 2807 O O . VAL A 1 402 ? -6.150 -65.577 49.594 1.00 22.21 402 VAL A O 1
ATOM 2811 N N . VAL A 1 403 ? -4.045 -65.815 48.738 1.00 19.56 403 VAL A N 1
ATOM 2812 C CA . VAL A 1 403 ? -4.269 -67.166 48.379 1.00 20.01 403 VAL A CA 1
ATOM 2813 C C . VAL A 1 403 ? -4.602 -67.979 49.632 1.00 22.09 403 VAL A C 1
ATOM 2814 O O . VAL A 1 403 ? -5.513 -68.876 49.623 1.00 21.25 403 VAL A O 1
ATOM 2818 N N . ARG A 1 404 ? -3.873 -67.739 50.731 1.00 21.42 404 ARG A N 1
ATOM 2819 C CA A ARG A 1 404 ? -4.080 -68.477 51.986 0.50 23.30 404 ARG A CA 1
ATOM 2820 C CA B ARG A 1 404 ? -4.122 -68.513 51.952 0.50 23.27 404 ARG A CA 1
ATOM 2821 C C . ARG A 1 404 ? -5.462 -68.178 52.605 1.00 24.31 404 ARG A C 1
ATOM 2822 O O . ARG A 1 404 ? -6.041 -69.042 53.297 1.00 25.46 404 ARG A O 1
ATOM 2837 N N . ASN A 1 405 ? -5.990 -66.986 52.374 1.00 24.96 405 ASN A N 1
ATOM 2838 C CA . ASN A 1 405 ? -7.205 -66.521 53.078 1.00 29.18 405 ASN A CA 1
ATOM 2839 C C . ASN A 1 405 ? -7.951 -65.609 52.239 1.00 27.08 405 ASN A C 1
ATOM 2840 O O . ASN A 1 405 ? -7.829 -64.403 52.395 1.00 26.45 405 ASN A O 1
ATOM 2845 N N . PRO A 1 406 ? -8.616 -66.112 51.170 1.00 25.09 406 PRO A N 1
ATOM 2846 C CA . PRO A 1 406 ? -9.188 -65.173 50.216 1.00 26.46 406 PRO A CA 1
ATOM 2847 C C . PRO A 1 406 ? -10.309 -64.323 50.848 1.00 28.56 406 PRO A C 1
ATOM 2848 O O . PRO A 1 406 ? -11.050 -64.865 51.687 1.00 26.16 406 PRO A O 1
ATOM 2852 N N . PRO A 1 407 ? -10.397 -63.057 50.461 1.00 25.66 407 PRO A N 1
ATOM 2853 C CA . PRO A 1 407 ? -11.393 -62.198 51.118 1.00 31.29 407 PRO A CA 1
ATOM 2854 C C . PRO A 1 407 ? -12.766 -62.286 50.398 1.00 33.21 407 PRO A C 1
ATOM 2855 O O . PRO A 1 407 ? -13.742 -61.733 50.842 1.00 39.70 407 PRO A O 1
ATOM 2859 N N . TRP A 1 408 ? -12.873 -62.984 49.299 1.00 27.33 408 TRP A N 1
ATOM 2860 C CA . TRP A 1 408 ? -14.181 -63.156 48.654 1.00 26.44 408 TRP A CA 1
ATOM 2861 C C . TRP A 1 408 ? -14.853 -64.381 49.245 1.00 28.31 408 TRP A C 1
ATOM 2862 O O . TRP A 1 408 ? -14.241 -65.434 49.305 1.00 27.72 408 TRP A O 1
ATOM 2873 N N . PRO A 1 409 ? -16.138 -64.276 49.657 1.00 25.98 409 PRO A N 1
ATOM 2874 C CA . PRO A 1 409 ? -16.783 -65.353 50.369 1.00 24.68 409 PRO A CA 1
ATOM 2875 C C . PRO A 1 409 ? -17.167 -66.502 49.429 1.00 24.29 409 PRO A C 1
ATOM 2876 O O . PRO A 1 409 ? -17.345 -66.313 48.201 1.00 22.53 409 PRO A O 1
ATOM 2880 N N . GLY A 1 410 ? -17.282 -67.713 50.018 1.00 23.74 410 GLY A N 1
ATOM 2881 C CA . GLY A 1 410 ? -17.913 -68.800 49.334 1.00 25.22 410 GLY A CA 1
ATOM 2882 C C . GLY A 1 410 ? -17.001 -69.578 48.400 1.00 27.44 410 GLY A C 1
ATOM 2883 O O . GLY A 1 410 ? -17.466 -70.416 47.658 1.00 27.20 410 GLY A O 1
ATOM 2884 N N . LEU A 1 411 ? -15.668 -69.375 48.482 1.00 22.30 411 LEU A N 1
ATOM 2885 C CA . LEU A 1 411 ? -14.794 -70.025 47.498 1.00 24.58 411 LEU A CA 1
ATOM 2886 C C . LEU A 1 411 ? -14.244 -71.295 48.097 1.00 22.90 411 LEU A C 1
ATOM 2887 O O . LEU A 1 411 ? -13.067 -71.472 48.269 1.00 22.32 411 LEU A O 1
ATOM 2892 N N . ASP A 1 412 ? -15.133 -72.215 48.406 1.00 23.54 412 ASP A N 1
ATOM 2893 C CA . ASP A 1 412 ? -14.768 -73.463 49.015 1.00 23.81 412 ASP A CA 1
ATOM 2894 C C . ASP A 1 412 ? -13.767 -74.213 48.094 1.00 22.84 412 ASP A C 1
ATOM 2895 O O . ASP A 1 412 ? -12.889 -74.825 48.625 1.00 21.41 412 ASP A O 1
ATOM 2900 N N . TRP A 1 413 ? -13.982 -74.188 46.787 1.00 21.06 413 TRP A N 1
ATOM 2901 C CA . TRP A 1 413 ? -13.105 -74.995 45.914 1.00 22.82 413 TRP A CA 1
ATOM 2902 C C . TRP A 1 413 ? -11.681 -74.517 46.047 1.00 22.70 413 TRP A C 1
ATOM 2903 O O . TRP A 1 413 ? -10.713 -75.286 45.991 1.00 23.14 413 TRP A O 1
ATOM 2914 N N . TRP A 1 414 ? -11.527 -73.204 46.172 1.00 21.06 414 TRP A N 1
ATOM 2915 C CA . TRP A 1 414 ? -10.174 -72.620 46.395 1.00 20.20 414 TRP A CA 1
ATOM 2916 C C . TRP A 1 414 ? -9.577 -72.982 47.700 1.00 22.03 414 TRP A C 1
ATOM 2917 O O . TRP A 1 414 ? -8.401 -73.408 47.790 1.00 21.86 414 TRP A O 1
ATOM 2928 N N . LYS A 1 415 ? -10.342 -72.822 48.777 1.00 20.96 415 LYS A N 1
ATOM 2929 C CA . LYS A 1 415 ? -9.805 -73.098 50.073 1.00 22.05 415 LYS A CA 1
ATOM 2930 C C . LYS A 1 415 ? -9.455 -74.603 50.178 1.00 23.68 415 LYS A C 1
ATOM 2931 O O . LYS A 1 415 ? -8.483 -74.946 50.868 1.00 25.05 415 LYS A O 1
ATOM 2937 N N . GLU A 1 416 ? -10.245 -75.492 49.568 1.00 23.24 416 GLU A N 1
ATOM 2938 C CA . GLU A 1 416 ? -9.942 -76.893 49.651 1.00 27.07 416 GLU A CA 1
ATOM 2939 C C . GLU A 1 416 ? -8.611 -77.213 48.902 1.00 26.21 416 GLU A C 1
ATOM 2940 O O . GLU A 1 416 ? -7.799 -77.973 49.424 1.00 24.76 416 GLU A O 1
ATOM 2946 N N . LYS A 1 417 ? -8.445 -76.637 47.721 1.00 22.96 417 LYS A N 1
ATOM 2947 C CA . LYS A 1 417 ? -7.187 -76.916 46.964 1.00 24.76 417 LYS A CA 1
ATOM 2948 C C . LYS A 1 417 ? -5.962 -76.363 47.695 1.00 23.87 417 LYS A C 1
ATOM 2949 O O . LYS A 1 417 ? -4.910 -76.996 47.711 1.00 23.65 417 LYS A O 1
ATOM 2955 N N . VAL A 1 418 ? -6.086 -75.189 48.262 1.00 21.48 418 VAL A N 1
ATOM 2956 C CA . VAL A 1 418 ? -4.986 -74.563 49.039 1.00 23.75 418 VAL A CA 1
ATOM 2957 C C . VAL A 1 418 ? -4.669 -75.416 50.267 1.00 26.34 418 VAL A C 1
ATOM 2958 O O . VAL A 1 418 ? -3.486 -75.764 50.537 1.00 25.17 418 VAL A O 1
ATOM 2962 N N . ALA A 1 419 ? -5.688 -75.865 50.947 1.00 23.79 419 ALA A N 1
ATOM 2963 C CA . ALA A 1 419 ? -5.526 -76.722 52.160 1.00 27.21 419 ALA A CA 1
ATOM 2964 C C . ALA A 1 419 ? -4.822 -78.003 51.825 1.00 27.97 419 ALA A C 1
ATOM 2965 O O . ALA A 1 419 ? -3.922 -78.399 52.596 1.00 29.96 419 ALA A O 1
ATOM 2967 N N . ARG A 1 420 ? -5.183 -78.652 50.723 1.00 26.23 420 ARG A N 1
ATOM 2968 C CA . ARG A 1 420 ? -4.536 -79.915 50.332 1.00 29.98 420 ARG A CA 1
ATOM 2969 C C . ARG A 1 420 ? -3.047 -79.630 50.029 1.00 29.25 420 ARG A C 1
ATOM 2970 O O . ARG A 1 420 ? -2.180 -80.435 50.375 1.00 28.95 420 ARG A O 1
ATOM 2978 N N . HIS A 1 421 ? -2.787 -78.523 49.316 1.00 27.17 421 HIS A N 1
ATOM 2979 C CA . HIS A 1 421 ? -1.372 -78.172 48.956 1.00 26.12 421 HIS A CA 1
ATOM 2980 C C . HIS A 1 421 ? -0.509 -77.933 50.170 1.00 26.92 421 HIS A C 1
ATOM 2981 O O . HIS A 1 421 ? 0.630 -78.449 50.296 1.00 29.60 421 HIS A O 1
ATOM 2988 N N . VAL A 1 422 ? -1.019 -77.129 51.072 1.00 27.27 422 VAL A N 1
ATOM 2989 C CA . VAL A 1 422 ? -0.319 -76.712 52.232 1.00 33.71 422 VAL A CA 1
ATOM 2990 C C . VAL A 1 422 ? -0.044 -77.890 53.177 1.00 36.59 422 VAL A C 1
ATOM 2991 O O . VAL A 1 422 ? 1.017 -77.929 53.752 1.00 36.84 422 VAL A O 1
ATOM 2995 N N . GLU A 1 423 ? -0.931 -78.866 53.191 1.00 35.81 423 GLU A N 1
ATOM 2996 C CA . GLU A 1 423 ? -0.775 -80.079 53.987 1.00 40.02 423 GLU A CA 1
ATOM 2997 C C . GLU A 1 423 ? 0.259 -80.990 53.328 1.00 37.30 423 GLU A C 1
ATOM 2998 O O . GLU A 1 423 ? 1.059 -81.584 54.016 1.00 38.74 423 GLU A O 1
ATOM 3004 N N . ALA A 1 424 ? 0.246 -81.138 52.005 1.00 30.88 424 ALA A N 1
ATOM 3005 C CA . ALA A 1 424 ? 1.166 -82.016 51.369 1.00 32.67 424 ALA A CA 1
ATOM 3006 C C . ALA A 1 424 ? 2.579 -81.382 51.302 1.00 33.85 424 ALA A C 1
ATOM 3007 O O . ALA A 1 424 ? 3.518 -82.123 51.385 1.00 36.44 424 ALA A O 1
ATOM 3009 N N . PHE A 1 425 ? 2.717 -80.055 51.183 1.00 29.96 425 PHE A N 1
ATOM 3010 C CA . PHE A 1 425 ? 4.003 -79.320 50.949 1.00 31.34 425 PHE A CA 1
ATOM 3011 C C . PHE A 1 425 ? 4.060 -78.190 51.894 1.00 28.91 425 PHE A C 1
ATOM 3012 O O . PHE A 1 425 ? 3.963 -77.002 51.563 1.00 30.63 425 PHE A O 1
ATOM 3020 N N . PRO A 1 426 ? 4.174 -78.522 53.151 1.00 31.15 426 PRO A N 1
ATOM 3021 C CA . PRO A 1 426 ? 4.206 -77.480 54.199 1.00 32.61 426 PRO A CA 1
ATOM 3022 C C . PRO A 1 426 ? 5.366 -76.508 54.136 1.00 33.73 426 PRO A C 1
ATOM 3023 O O . PRO A 1 426 ? 5.226 -75.341 54.499 1.00 37.11 426 PRO A O 1
ATOM 3027 N N . ASN A 1 427 ? 6.476 -76.904 53.574 1.00 36.39 427 ASN A N 1
ATOM 3028 C CA . ASN A 1 427 ? 7.529 -75.883 53.410 1.00 36.58 427 ASN A CA 1
ATOM 3029 C C . ASN A 1 427 ? 7.569 -75.170 52.057 1.00 35.44 427 ASN A C 1
ATOM 3030 O O . ASN A 1 427 ? 8.528 -74.496 51.763 1.00 33.50 427 ASN A O 1
ATOM 3035 N N . ASP A 1 428 ? 6.550 -75.334 51.225 1.00 30.31 428 ASP A N 1
ATOM 3036 C CA . ASP A 1 428 ? 6.475 -74.539 49.965 1.00 28.00 428 ASP A CA 1
ATOM 3037 C C . ASP A 1 428 ? 6.120 -73.124 50.336 1.00 30.50 428 ASP A C 1
ATOM 3038 O O . ASP A 1 428 ? 5.050 -72.868 50.908 1.00 32.00 428 ASP A O 1
ATOM 3043 N N . PRO A 1 429 ? 6.958 -72.159 50.015 1.00 28.23 429 PRO A N 1
ATOM 3044 C CA . PRO A 1 429 ? 6.509 -70.776 50.181 1.00 29.26 429 PRO A CA 1
ATOM 3045 C C . PRO A 1 429 ? 5.375 -70.259 49.290 1.00 27.65 429 PRO A C 1
ATOM 3046 O O . PRO A 1 429 ? 4.828 -69.237 49.543 1.00 29.55 429 PRO A O 1
ATOM 3050 N N . ILE A 1 430 ? 5.025 -70.979 48.242 1.00 24.81 430 ILE A N 1
ATOM 3051 C CA . ILE A 1 430 ? 3.945 -70.619 47.436 1.00 21.94 430 ILE A CA 1
ATOM 3052 C C . ILE A 1 430 ? 2.768 -71.537 47.768 1.00 21.55 430 ILE A C 1
ATOM 3053 O O . ILE A 1 430 ? 2.852 -72.758 47.688 1.00 21.01 430 ILE A O 1
ATOM 3058 N N . PRO A 1 431 ? 1.637 -70.972 48.175 1.00 22.63 431 PRO A N 1
ATOM 3059 C CA . PRO A 1 431 ? 0.515 -71.814 48.564 1.00 22.25 431 PRO A CA 1
ATOM 3060 C C . PRO A 1 431 ? -0.447 -72.157 47.451 1.00 22.43 431 PRO A C 1
ATOM 3061 O O . PRO A 1 431 ? -1.467 -72.829 47.681 1.00 23.71 431 PRO A O 1
ATOM 3065 N N . ILE A 1 432 ? -0.173 -71.682 46.225 1.00 22.47 432 ILE A N 1
ATOM 3066 C CA . ILE A 1 432 ? -0.950 -72.053 45.041 1.00 20.93 432 ILE A CA 1
ATOM 3067 C C . ILE A 1 432 ? -0.634 -73.527 44.738 1.00 21.73 432 ILE A C 1
ATOM 3068 O O . ILE A 1 432 ? 0.555 -73.977 44.730 1.00 22.87 432 ILE A O 1
ATOM 3073 N N . PRO A 1 433 ? -1.649 -74.359 44.432 1.00 22.61 433 PRO A N 1
ATOM 3074 C CA . PRO A 1 433 ? -1.360 -75.721 44.110 1.00 23.26 433 PRO A CA 1
ATOM 3075 C C . PRO A 1 433 ? -0.588 -75.942 42.866 1.00 21.94 433 PRO A C 1
ATOM 3076 O O . PRO A 1 433 ? -0.623 -75.123 41.952 1.00 20.22 433 PRO A O 1
ATOM 3080 N N . PHE A 1 434 ? 0.117 -77.062 42.816 1.00 22.84 434 PHE A N 1
ATOM 3081 C CA . PHE A 1 434 ? 0.952 -77.367 41.703 1.00 24.29 434 PHE A CA 1
ATOM 3082 C C . PHE A 1 434 ? 0.283 -77.401 40.323 1.00 29.26 434 PHE A C 1
ATOM 3083 O O . PHE A 1 434 ? 0.808 -76.957 39.296 1.00 32.59 434 PHE A O 1
ATOM 3091 N N . ARG A 1 435 ? -0.858 -77.904 40.206 1.00 32.33 435 ARG A N 1
ATOM 3092 C CA . ARG A 1 435 ? -1.080 -77.918 38.694 1.00 33.15 435 ARG A CA 1
ATOM 3093 C C . ARG A 1 435 ? -2.154 -76.848 38.369 1.00 28.12 435 ARG A C 1
ATOM 3094 O O . ARG A 1 435 ? -2.928 -76.980 37.399 1.00 27.60 435 ARG A O 1
ATOM 3102 N N . ASP A 1 436 ? -2.200 -75.835 39.193 1.00 23.77 436 ASP A N 1
ATOM 3103 C CA . ASP A 1 436 ? -3.251 -74.754 39.074 1.00 22.70 436 ASP A CA 1
ATOM 3104 C C . ASP A 1 436 ? -3.075 -74.052 37.684 1.00 23.93 436 ASP A C 1
ATOM 3105 O O . ASP A 1 436 ? -1.942 -73.586 37.314 1.00 22.39 436 ASP A O 1
ATOM 3110 N N . PRO A 1 437 ? -4.158 -74.003 36.896 1.00 22.75 437 PRO A N 1
ATOM 3111 C CA . PRO A 1 437 ? -4.120 -73.416 35.566 1.00 22.18 437 PRO A CA 1
ATOM 3112 C C . PRO A 1 437 ? -3.759 -71.944 35.584 1.00 21.56 437 PRO A C 1
ATOM 3113 O O . PRO A 1 437 ? -3.985 -71.215 36.515 1.00 20.11 437 PRO A O 1
ATOM 3117 N N . GLU A 1 438 ? -3.200 -71.474 34.463 1.00 21.73 438 GLU A N 1
ATOM 3118 C CA . GLU A 1 438 ? -2.856 -70.072 34.335 1.00 23.12 438 GLU A CA 1
ATOM 3119 C C . GLU A 1 438 ? -4.087 -69.168 34.316 1.00 22.18 438 GLU A C 1
ATOM 3120 O O . GLU A 1 438 ? -5.179 -69.595 33.991 1.00 21.90 438 GLU A O 1
ATOM 3126 N N . PRO A 1 439 ? -3.896 -67.918 34.508 1.00 22.29 439 PRO A N 1
ATOM 3127 C CA . PRO A 1 439 ? -4.928 -66.976 34.376 1.00 22.43 439 PRO A CA 1
ATOM 3128 C C . PRO A 1 439 ? -5.251 -66.760 32.932 1.00 21.42 439 PRO A C 1
ATOM 3129 O O . PRO A 1 439 ? -4.419 -67.003 32.038 1.00 18.24 439 PRO A O 1
ATOM 3133 N N . GLN A 1 440 ? -6.512 -66.449 32.650 1.00 20.72 440 GLN A N 1
ATOM 3134 C CA . GLN A 1 440 ? -6.952 -66.204 31.263 1.00 20.46 440 GLN A CA 1
ATOM 3135 C C . GLN A 1 440 ? -7.877 -65.010 31.287 1.00 20.74 440 GLN A C 1
ATOM 3136 O O . GLN A 1 440 ? -9.142 -65.149 31.258 1.00 20.28 440 GLN A O 1
ATOM 3142 N N . VAL A 1 441 ? -7.312 -63.844 31.368 1.00 18.39 441 VAL A N 1
ATOM 3143 C CA . VAL A 1 441 ? -8.020 -62.610 31.692 1.00 18.43 441 VAL A CA 1
ATOM 3144 C C . VAL A 1 441 ? -7.903 -61.589 30.554 1.00 18.68 441 VAL A C 1
ATOM 3145 O O . VAL A 1 441 ? -6.837 -61.565 29.859 1.00 20.43 441 VAL A O 1
ATOM 3149 N N . THR A 1 442 ? -8.923 -60.775 30.309 1.00 19.79 442 THR A N 1
ATOM 3150 C CA . THR A 1 442 ? -8.902 -59.730 29.265 1.00 19.09 442 THR A CA 1
ATOM 3151 C C . THR A 1 442 ? -9.551 -58.478 29.810 1.00 21.75 442 THR A C 1
ATOM 3152 O O . THR A 1 442 ? -10.228 -58.495 30.868 1.00 19.50 442 THR A O 1
ATOM 3156 N N . ILE A 1 443 ? -9.231 -57.379 29.170 1.00 20.59 443 ILE A N 1
ATOM 3157 C CA . ILE A 1 443 ? -10.046 -56.127 29.227 1.00 21.75 443 ILE A CA 1
ATOM 3158 C C . ILE A 1 443 ? -10.520 -55.910 27.764 1.00 22.12 443 ILE A C 1
ATOM 3159 O O . ILE A 1 443 ? -9.752 -55.794 26.821 1.00 24.46 443 ILE A O 1
ATOM 3164 N N . LYS A 1 444 ? -11.812 -55.876 27.603 1.00 22.86 444 LYS A N 1
ATOM 3165 C CA . LYS A 1 444 ? -12.410 -55.677 26.282 1.00 24.80 444 LYS A CA 1
ATOM 3166 C C . LYS A 1 444 ? -12.087 -54.264 25.797 1.00 24.31 444 LYS A C 1
ATOM 3167 O O . LYS A 1 444 ? -12.135 -53.303 26.570 1.00 25.31 444 LYS A O 1
ATOM 3173 N N . PHE A 1 445 ? -11.688 -54.210 24.526 1.00 23.29 445 PHE A N 1
ATOM 3174 C CA . PHE A 1 445 ? -11.437 -52.981 23.791 1.00 22.38 445 PHE A CA 1
ATOM 3175 C C . PHE A 1 445 ? -12.602 -51.995 24.039 1.00 23.32 445 PHE A C 1
ATOM 3176 O O . PHE A 1 445 ? -13.751 -52.381 23.999 1.00 25.42 445 PHE A O 1
ATOM 3184 N N . THR A 1 446 ? -12.244 -50.742 24.303 1.00 24.09 446 THR A N 1
ATOM 3185 C CA . THR A 1 446 ? -13.240 -49.617 24.326 1.00 26.92 446 THR A CA 1
ATOM 3186 C C . THR A 1 446 ? -12.634 -48.494 23.541 1.00 29.06 446 THR A C 1
ATOM 3187 O O . THR A 1 446 ? -11.394 -48.460 23.340 1.00 25.82 446 THR A O 1
ATOM 3191 N N . GLU A 1 447 ? -13.427 -47.503 23.136 1.00 27.96 447 GLU A N 1
ATOM 3192 C CA . GLU A 1 447 ? -12.788 -46.386 22.473 1.00 30.69 447 GLU A CA 1
ATOM 3193 C C . GLU A 1 447 ? -11.977 -45.505 23.372 1.00 28.77 447 GLU A C 1
ATOM 3194 O O . GLU A 1 447 ? -11.081 -44.843 22.870 1.00 29.37 447 GLU A O 1
ATOM 3200 N N . GLU A 1 448 ? -12.238 -45.488 24.663 1.00 28.76 448 GLU A N 1
ATOM 3201 C CA . GLU A 1 448 ? -11.414 -44.694 25.599 1.00 31.32 448 GLU A CA 1
ATOM 3202 C C . GLU A 1 448 ? -10.020 -45.330 25.824 1.00 31.06 448 GLU A C 1
ATOM 3203 O O . GLU A 1 448 ? -9.072 -44.633 26.123 1.00 29.47 448 GLU A O 1
ATOM 3209 N N . HIS A 1 449 ? -9.902 -46.667 25.691 1.00 27.78 449 HIS A N 1
ATOM 3210 C CA . HIS A 1 449 ? -8.580 -47.365 25.810 1.00 25.30 449 HIS A CA 1
ATOM 3211 C C . HIS A 1 449 ? -8.549 -48.377 24.695 1.00 22.81 449 HIS A C 1
ATOM 3212 O O . HIS A 1 449 ? -8.802 -49.591 24.892 1.00 22.76 449 HIS A O 1
ATOM 3219 N N . PRO A 1 450 ? -8.211 -47.888 23.509 1.00 22.66 450 PRO A N 1
ATOM 3220 C CA . PRO A 1 450 ? -8.457 -48.661 22.299 1.00 23.58 450 PRO A CA 1
ATOM 3221 C C . PRO A 1 450 ? -7.331 -49.628 21.921 1.00 22.62 450 PRO A C 1
ATOM 3222 O O . PRO A 1 450 ? -6.703 -49.473 20.902 1.00 22.09 450 PRO A O 1
ATOM 3226 N N . TRP A 1 451 ? -7.228 -50.659 22.723 1.00 22.71 451 TRP A N 1
ATOM 3227 C CA . TRP A 1 451 ? -6.358 -51.785 22.519 1.00 21.16 451 TRP A CA 1
ATOM 3228 C C . TRP A 1 451 ? -6.987 -52.963 23.140 1.00 20.96 451 TRP A C 1
ATOM 3229 O O . TRP A 1 451 ? -7.986 -52.845 23.883 1.00 22.03 451 TRP A O 1
ATOM 3240 N N . HIS A 1 452 ? -6.396 -54.147 22.952 1.00 20.48 452 HIS A N 1
ATOM 3241 C CA . HIS A 1 452 ? -6.914 -55.422 23.425 1.00 19.36 452 HIS A CA 1
ATOM 3242 C C . HIS A 1 452 ? -5.874 -55.970 24.403 1.00 20.31 452 HIS A C 1
ATOM 3243 O O . HIS A 1 452 ? -4.654 -56.028 24.040 1.00 21.49 452 HIS A O 1
ATOM 3250 N N . VAL A 1 453 ? -6.305 -56.366 25.554 1.00 20.48 453 VAL A N 1
ATOM 3251 C CA . VAL A 1 453 ? -5.394 -56.767 26.695 1.00 20.10 453 VAL A CA 1
ATOM 3252 C C . VAL A 1 453 ? -5.603 -58.199 26.968 1.00 21.44 453 VAL A C 1
ATOM 3253 O O . VAL A 1 453 ? -6.797 -58.667 27.119 1.00 21.83 453 VAL A O 1
ATOM 3257 N N . GLN A 1 454 ? -4.517 -58.994 27.004 1.00 19.88 454 GLN A N 1
ATOM 3258 C CA . GLN A 1 454 ? -4.578 -60.355 27.511 1.00 20.88 454 GLN A CA 1
ATOM 3259 C C . GLN A 1 454 ? -3.613 -60.441 28.717 1.00 22.56 454 GLN A C 1
ATOM 3260 O O . GLN A 1 454 ? -2.430 -59.983 28.627 1.00 20.87 454 GLN A O 1
ATOM 3266 N N . ILE A 1 455 ? -4.108 -61.051 29.787 1.00 19.97 455 ILE A N 1
ATOM 3267 C CA . ILE A 1 455 ? -3.352 -61.231 31.069 1.00 21.09 455 ILE A CA 1
ATOM 3268 C C . ILE A 1 455 ? -3.438 -62.715 31.310 1.00 23.88 455 ILE A C 1
ATOM 3269 O O . ILE A 1 455 ? -4.526 -63.261 31.616 1.00 25.00 455 ILE A O 1
ATOM 3274 N N . HIS A 1 456 ? -2.342 -63.411 31.083 1.00 22.17 456 HIS A N 1
ATOM 3275 C CA . HIS A 1 456 ? -2.398 -64.894 30.969 1.00 23.05 456 HIS A CA 1
ATOM 3276 C C . HIS A 1 456 ? -1.017 -65.479 31.044 1.00 27.87 456 HIS A C 1
ATOM 3277 O O . HIS A 1 456 ? -0.169 -64.860 31.658 1.00 26.85 456 HIS A O 1
ATOM 3284 N N . ARG A 1 457 ? -0.818 -66.730 30.636 1.00 28.54 457 ARG A N 1
ATOM 3285 C CA . ARG A 1 457 ? 0.485 -67.327 30.444 1.00 40.19 457 ARG A CA 1
ATOM 3286 C C . ARG A 1 457 ? 0.438 -67.975 29.127 1.00 51.82 457 ARG A C 1
ATOM 3287 O O . ARG A 1 457 ? -0.557 -68.688 28.830 1.00 62.30 457 ARG A O 1
ATOM 3295 N N . ASP A 1 458 ? 1.387 -67.558 28.308 1.00 48.55 458 ASP A N 1
ATOM 3296 C CA . ASP A 1 458 ? 1.768 -68.298 27.117 1.00 61.64 458 ASP A CA 1
ATOM 3297 C C . ASP A 1 458 ? 3.005 -69.074 27.480 1.00 61.99 458 ASP A C 1
ATOM 3298 O O . ASP A 1 458 ? 3.870 -68.620 28.327 1.00 58.75 458 ASP A O 1
ATOM 3303 N N . ALA A 1 459 ? 3.070 -70.269 26.892 1.00 62.75 459 ALA A N 1
ATOM 3304 C CA . ALA A 1 459 ? 4.335 -70.994 26.752 1.00 60.78 459 ALA A CA 1
ATOM 3305 C C . ALA A 1 459 ? 5.487 -69.954 26.549 1.00 61.62 459 ALA A C 1
ATOM 3306 O O . ALA A 1 459 ? 5.308 -69.008 25.716 1.00 49.26 459 ALA A O 1
ATOM 3308 N N . PHE A 1 460 ? 6.611 -70.110 27.303 1.00 53.81 460 PHE A N 1
ATOM 3309 C CA . PHE A 1 460 ? 7.766 -69.154 27.276 1.00 55.01 460 PHE A CA 1
ATOM 3310 C C . PHE A 1 460 ? 9.082 -69.820 27.689 1.00 60.12 460 PHE A C 1
ATOM 3311 O O . PHE A 1 460 ? 9.142 -70.573 28.680 1.00 55.86 460 PHE A O 1
ATOM 3319 N N . SER A 1 461 ? 10.133 -69.519 26.917 1.00 58.53 461 SER A N 1
ATOM 3320 C CA . SER A 1 461 ? 11.486 -69.988 27.200 1.00 59.72 461 SER A CA 1
ATOM 3321 C C . SER A 1 461 ? 12.299 -68.933 28.050 1.00 66.44 461 SER A C 1
ATOM 3322 O O . SER A 1 461 ? 12.737 -67.875 27.494 1.00 57.98 461 SER A O 1
ATOM 3325 N N . TYR A 1 462 ? 12.418 -69.219 29.377 1.00 59.41 462 TYR A N 1
ATOM 3326 C CA . TYR A 1 462 ? 13.093 -68.360 30.395 1.00 58.24 462 TYR A CA 1
ATOM 3327 C C . TYR A 1 462 ? 14.584 -68.351 30.325 1.00 56.77 462 TYR A C 1
ATOM 3328 O O . TYR A 1 462 ? 15.209 -69.409 30.313 1.00 57.33 462 TYR A O 1
ATOM 3337 N N . GLY A 1 463 ? 15.159 -67.157 30.354 1.00 56.32 463 GLY A N 1
ATOM 3338 C CA . GLY A 1 463 ? 16.612 -67.038 30.383 1.00 56.95 463 GLY A CA 1
ATOM 3339 C C . GLY A 1 463 ? 17.191 -67.554 31.681 1.00 53.88 463 GLY A C 1
ATOM 3340 O O . GLY A 1 463 ? 16.443 -68.018 32.614 1.00 56.50 463 GLY A O 1
ATOM 3341 N N . ALA A 1 464 ? 18.521 -67.386 31.749 1.00 56.71 464 ALA A N 1
ATOM 3342 C CA . ALA A 1 464 ? 19.372 -67.786 32.887 1.00 67.05 464 ALA A CA 1
ATOM 3343 C C . ALA A 1 464 ? 18.952 -67.064 34.209 1.00 70.65 464 ALA A C 1
ATOM 3344 O O . ALA A 1 464 ? 18.951 -67.711 35.250 1.00 70.30 464 ALA A O 1
ATOM 3346 N N . VAL A 1 465 ? 18.561 -65.766 34.161 1.00 76.20 465 VAL A N 1
ATOM 3347 C CA . VAL A 1 465 ? 18.065 -65.028 35.379 1.00 72.32 465 VAL A CA 1
ATOM 3348 C C . VAL A 1 465 ? 16.596 -65.490 35.673 1.00 67.78 465 VAL A C 1
ATOM 3349 O O . VAL A 1 465 ? 16.341 -66.108 36.711 1.00 54.90 465 VAL A O 1
ATOM 3353 N N . ALA A 1 466 ? 15.685 -65.288 34.718 1.00 58.32 466 ALA A N 1
ATOM 3354 C CA . ALA A 1 466 ? 14.295 -65.594 34.903 1.00 53.54 466 ALA A CA 1
ATOM 3355 C C . ALA A 1 466 ? 13.996 -67.049 35.316 1.00 51.41 466 ALA A C 1
ATOM 3356 O O . ALA A 1 466 ? 13.133 -67.219 36.205 1.00 49.15 466 ALA A O 1
ATOM 3358 N N . GLU A 1 467 ? 14.606 -68.131 34.782 1.00 57.25 467 GLU A N 1
ATOM 3359 C CA . GLU A 1 467 ? 13.993 -69.439 35.234 1.00 63.18 467 GLU A CA 1
ATOM 3360 C C . GLU A 1 467 ? 14.378 -69.959 36.618 1.00 51.25 467 GLU A C 1
ATOM 3361 O O . GLU A 1 467 ? 14.094 -71.104 36.989 1.00 50.26 467 GLU A O 1
ATOM 3367 N N . ASN A 1 468 ? 14.949 -69.081 37.417 1.00 41.98 468 ASN A N 1
ATOM 3368 C CA . ASN A 1 468 ? 15.013 -69.384 38.839 1.00 40.44 468 ASN A CA 1
ATOM 3369 C C . ASN A 1 468 ? 13.717 -69.101 39.564 1.00 32.14 468 ASN A C 1
ATOM 3370 O O . ASN A 1 468 ? 13.694 -69.207 40.760 1.00 36.50 468 ASN A O 1
ATOM 3375 N N . MET A 1 469 ? 12.655 -68.707 38.867 1.00 31.99 469 MET A N 1
ATOM 3376 C CA . MET A 1 469 ? 11.435 -68.196 39.533 1.00 29.32 469 MET A CA 1
ATOM 3377 C C . MET A 1 469 ? 10.440 -69.319 39.284 1.00 32.86 469 MET A C 1
ATOM 3378 O O . MET A 1 469 ? 10.412 -69.858 38.225 1.00 33.19 469 MET A O 1
ATOM 3383 N N . ASP A 1 470 ? 9.568 -69.581 40.224 1.00 29.22 470 ASP A N 1
ATOM 3384 C CA . ASP A 1 470 ? 8.489 -70.567 40.091 1.00 26.20 470 ASP A CA 1
ATOM 3385 C C . ASP A 1 470 ? 7.336 -70.022 39.198 1.00 25.50 470 ASP A C 1
ATOM 3386 O O . ASP A 1 470 ? 6.822 -68.877 39.309 1.00 23.67 470 ASP A O 1
ATOM 3391 N N . THR A 1 471 ? 6.977 -70.857 38.247 1.00 23.39 471 THR A N 1
ATOM 3392 C CA . THR A 1 471 ? 5.959 -70.561 37.283 1.00 26.38 471 THR A CA 1
ATOM 3393 C C . THR A 1 471 ? 4.560 -70.167 37.799 1.00 22.49 471 THR A C 1
ATOM 3394 O O . THR A 1 471 ? 3.754 -69.399 37.229 1.00 23.49 471 THR A O 1
ATOM 3398 N N . ARG A 1 472 ? 4.231 -70.624 39.005 1.00 22.20 472 ARG A N 1
ATOM 3399 C CA . ARG A 1 472 ? 2.966 -70.314 39.577 1.00 19.50 472 ARG A CA 1
ATOM 3400 C C . ARG A 1 472 ? 2.711 -68.843 39.885 1.00 19.44 472 ARG A C 1
ATOM 3401 O O . ARG A 1 472 ? 1.576 -68.397 40.001 1.00 19.70 472 ARG A O 1
ATOM 3409 N N . VAL A 1 473 ? 3.808 -68.112 40.046 1.00 18.32 473 VAL A N 1
ATOM 3410 C CA . VAL A 1 473 ? 3.712 -66.711 40.409 1.00 18.17 473 VAL A CA 1
ATOM 3411 C C . VAL A 1 473 ? 4.075 -65.782 39.258 1.00 19.61 473 VAL A C 1
ATOM 3412 O O . VAL A 1 473 ? 4.249 -64.587 39.506 1.00 19.64 473 VAL A O 1
ATOM 3416 N N . ILE A 1 474 ? 4.188 -66.273 38.033 1.00 19.13 474 ILE A N 1
ATOM 3417 C CA . ILE A 1 474 ? 4.458 -65.407 36.886 1.00 19.37 474 ILE A CA 1
ATOM 3418 C C . ILE A 1 474 ? 3.196 -65.181 36.129 1.00 20.70 474 ILE A C 1
ATOM 3419 O O . ILE A 1 474 ? 2.383 -66.083 35.955 1.00 20.68 474 ILE A O 1
ATOM 3424 N N . VAL A 1 475 ? 2.985 -63.926 35.685 1.00 17.89 475 VAL A N 1
ATOM 3425 C CA . VAL A 1 475 ? 1.808 -63.580 34.809 1.00 17.95 475 VAL A CA 1
ATOM 3426 C C . VAL A 1 475 ? 2.312 -62.741 33.666 1.00 19.08 475 VAL A C 1
ATOM 3427 O O . VAL A 1 475 ? 3.244 -61.914 33.865 1.00 20.45 475 VAL A O 1
ATOM 3431 N N . ASP A 1 476 ? 1.794 -63.002 32.439 1.00 17.43 476 ASP A N 1
ATOM 3432 C CA . ASP A 1 476 ? 2.246 -62.354 31.234 1.00 19.33 476 ASP A CA 1
ATOM 3433 C C . ASP A 1 476 ? 1.165 -61.349 30.824 1.00 19.16 476 ASP A C 1
ATOM 3434 O O . ASP A 1 476 ? -0.035 -61.595 31.076 1.00 20.33 476 ASP A O 1
ATOM 3439 N N . TYR A 1 477 ? 1.580 -60.283 30.109 1.00 17.17 477 TYR A N 1
ATOM 3440 C CA . TYR A 1 477 ? 0.744 -59.206 29.690 1.00 17.58 477 TYR A CA 1
ATOM 3441 C C . TYR A 1 477 ? 1.077 -59.084 28.198 1.00 18.20 477 TYR A C 1
ATOM 3442 O O . TYR A 1 477 ? 2.280 -58.940 27.796 1.00 18.16 477 TYR A O 1
ATOM 3451 N N . ARG A 1 478 ? 0.054 -59.140 27.360 1.00 18.72 478 ARG A N 1
ATOM 3452 C CA . ARG A 1 478 ? 0.185 -58.825 25.960 1.00 20.02 478 ARG A CA 1
ATOM 3453 C C . ARG A 1 478 ? -0.854 -57.807 25.537 1.00 20.46 478 ARG A C 1
ATOM 3454 O O . ARG A 1 478 ? -2.055 -58.036 25.782 1.00 19.54 478 ARG A O 1
ATOM 3462 N N . PHE A 1 479 ? -0.398 -56.614 25.101 1.00 18.68 479 PHE A N 1
ATOM 3463 C CA . PHE A 1 479 ? -1.354 -55.576 24.738 1.00 19.77 479 PHE A CA 1
ATOM 3464 C C . PHE A 1 479 ? -1.211 -55.412 23.218 1.00 22.24 479 PHE A C 1
ATOM 3465 O O . PHE A 1 479 ? -0.083 -55.214 22.743 1.00 18.34 479 PHE A O 1
ATOM 3473 N N . PHE A 1 480 ? -2.327 -55.480 22.495 1.00 18.48 480 PHE A N 1
ATOM 3474 C CA . PHE A 1 480 ? -2.362 -55.372 21.061 1.00 18.57 480 PHE A CA 1
ATOM 3475 C C . PHE A 1 480 ? -3.071 -54.116 20.689 1.00 19.82 480 PHE A C 1
ATOM 3476 O O . PHE A 1 480 ? -4.181 -53.874 21.166 1.00 18.76 480 PHE A O 1
ATOM 3484 N N . GLY A 1 481 ? -2.476 -53.321 19.856 1.00 19.06 481 GLY A N 1
ATOM 3485 C CA . GLY A 1 481 ? -3.106 -52.074 19.357 1.00 21.84 481 GLY A CA 1
ATOM 3486 C C . GLY A 1 481 ? -3.659 -52.293 17.924 1.00 20.95 481 GLY A C 1
ATOM 3487 O O . GLY A 1 481 ? -3.699 -53.452 17.446 1.00 21.92 481 GLY A O 1
ATOM 3488 N N . TYR A 1 482 ? -4.242 -51.240 17.354 1.00 21.48 482 TYR A N 1
ATOM 3489 C CA . TYR A 1 482 ? -4.650 -51.365 15.975 1.00 20.77 482 TYR A CA 1
ATOM 3490 C C . TYR A 1 482 ? -3.945 -50.345 15.140 1.00 22.03 482 TYR A C 1
ATOM 3491 O O . TYR A 1 482 ? -3.401 -49.376 15.651 1.00 22.87 482 TYR A O 1
ATOM 3500 N N . THR A 1 483 ? -3.979 -50.586 13.822 1.00 21.61 483 THR A N 1
ATOM 3501 C CA . THR A 1 483 ? -3.480 -49.636 12.859 1.00 23.62 483 THR A CA 1
ATOM 3502 C C . THR A 1 483 ? -4.586 -49.307 11.849 1.00 21.83 483 THR A C 1
ATOM 3503 O O . THR A 1 483 ? -5.395 -50.156 11.463 1.00 24.80 483 THR A O 1
ATOM 3507 N N . GLU A 1 484 ? -4.653 -48.034 11.521 1.00 24.35 484 GLU A N 1
ATOM 3508 C CA . GLU A 1 484 ? -5.670 -47.540 10.577 1.00 25.14 484 GLU A CA 1
ATOM 3509 C C . GLU A 1 484 ? -5.338 -48.137 9.212 1.00 24.96 484 GLU A C 1
ATOM 3510 O O . GLU A 1 484 ? -4.207 -48.082 8.708 1.00 22.90 484 GLU A O 1
ATOM 3516 N N . PRO A 1 485 ? -6.373 -48.566 8.507 1.00 23.01 485 PRO A N 1
ATOM 3517 C CA . PRO A 1 485 ? -6.181 -48.893 7.087 1.00 25.31 485 PRO A CA 1
ATOM 3518 C C . PRO A 1 485 ? -5.755 -47.664 6.247 1.00 26.12 485 PRO A C 1
ATOM 3519 O O . PRO A 1 485 ? -6.491 -46.644 6.187 1.00 27.46 485 PRO A O 1
ATOM 3523 N N . GLN A 1 486 ? -4.688 -47.794 5.475 1.00 25.22 486 GLN A N 1
ATOM 3524 C CA . GLN A 1 486 ? -4.232 -46.726 4.602 1.00 27.28 486 GLN A CA 1
ATOM 3525 C C . GLN A 1 486 ? -3.838 -47.340 3.325 1.00 25.04 486 GLN A C 1
ATOM 3526 O O . GLN A 1 486 ? -3.119 -48.368 3.267 1.00 25.20 486 GLN A O 1
ATOM 3532 N N . GLU A 1 487 ? -4.215 -46.669 2.235 1.00 25.46 487 GLU A N 1
ATOM 3533 C CA . GLU A 1 487 ? -3.999 -47.221 0.855 1.00 29.26 487 GLU A CA 1
ATOM 3534 C C . GLU A 1 487 ? -2.495 -47.554 0.567 1.00 27.32 487 GLU A C 1
ATOM 3535 O O . GLU A 1 487 ? -2.196 -48.564 -0.025 1.00 30.50 487 GLU A O 1
ATOM 3541 N N . ALA A 1 488 ? -1.586 -46.739 1.056 1.00 28.01 488 ALA A N 1
ATOM 3542 C CA . ALA A 1 488 ? -0.135 -46.880 0.774 1.00 28.61 488 ALA A CA 1
ATOM 3543 C C . ALA A 1 488 ? 0.492 -48.076 1.538 1.00 26.82 488 ALA A C 1
ATOM 3544 O O . ALA A 1 488 ? 1.691 -48.431 1.265 1.00 28.03 488 ALA A O 1
ATOM 3546 N N . ASN A 1 489 ? -0.209 -48.607 2.559 1.00 26.10 489 ASN A N 1
ATOM 3547 C CA . ASN A 1 489 ? 0.297 -49.774 3.285 1.00 24.58 489 ASN A CA 1
ATOM 3548 C C . ASN A 1 489 ? -0.088 -50.994 2.463 1.00 26.59 489 ASN A C 1
ATOM 3549 O O . ASN A 1 489 ? -1.297 -51.252 2.225 1.00 23.82 489 ASN A O 1
ATOM 3554 N N . GLU A 1 490 ? 0.917 -51.708 1.971 1.00 24.09 490 GLU A N 1
ATOM 3555 C CA . GLU A 1 490 ? 0.657 -52.777 1.077 1.00 26.48 490 GLU A CA 1
ATOM 3556 C C . GLU A 1 490 ? 1.493 -54.017 1.206 1.00 26.40 490 GLU A C 1
ATOM 3557 O O . GLU A 1 490 ? 2.605 -53.990 1.744 1.00 23.53 490 GLU A O 1
ATOM 3563 N N . LEU A 1 491 ? 0.904 -55.069 0.702 1.00 23.27 491 LEU A N 1
ATOM 3564 C CA . LEU A 1 491 ? 1.526 -56.337 0.451 1.00 22.86 491 LEU A CA 1
ATOM 3565 C C . LEU A 1 491 ? 1.544 -56.500 -1.051 1.00 23.90 491 LEU A C 1
ATOM 3566 O O . LEU A 1 491 ? 0.467 -56.522 -1.691 1.00 23.01 491 LEU A O 1
ATOM 3571 N N . VAL A 1 492 ? 2.713 -56.689 -1.594 1.00 23.58 492 VAL A N 1
ATOM 3572 C CA . VAL A 1 492 ? 2.928 -56.893 -3.046 1.00 25.24 492 VAL A CA 1
ATOM 3573 C C . VAL A 1 492 ? 3.744 -58.154 -3.257 1.00 25.31 492 VAL A C 1
ATOM 3574 O O . VAL A 1 492 ? 4.381 -58.726 -2.300 1.00 23.72 492 VAL A O 1
ATOM 3578 N N . PHE A 1 493 ? 3.659 -58.671 -4.451 1.00 24.43 493 PHE A N 1
ATOM 3579 C CA . PHE A 1 493 ? 4.343 -59.934 -4.809 1.00 25.56 493 PHE A CA 1
ATOM 3580 C C . PHE A 1 493 ? 5.359 -59.808 -5.932 1.00 26.70 493 PHE A C 1
ATOM 3581 O O . PHE A 1 493 ? 5.134 -59.197 -6.976 1.00 24.87 493 PHE A O 1
ATOM 3589 N N . GLN A 1 494 ? 6.529 -60.408 -5.701 1.00 26.42 494 GLN A N 1
ATOM 3590 C CA . GLN A 1 494 ? 7.606 -60.278 -6.621 1.00 26.72 494 GLN A CA 1
ATOM 3591 C C . GLN A 1 494 ? 7.443 -61.170 -7.861 1.00 29.39 494 GLN A C 1
ATOM 3592 O O . GLN A 1 494 ? 7.115 -62.370 -7.778 1.00 29.32 494 GLN A O 1
ATOM 3598 N N . GLN A 1 495 ? 7.696 -60.581 -9.034 1.00 32.85 495 GLN A N 1
ATOM 3599 C CA . GLN A 1 495 ? 7.849 -61.343 -10.270 1.00 34.09 495 GLN A CA 1
ATOM 3600 C C . GLN A 1 495 ? 9.001 -62.329 -10.336 1.00 35.40 495 GLN A C 1
ATOM 3601 O O . GLN A 1 495 ? 8.811 -63.366 -10.906 1.00 38.63 495 GLN A O 1
ATOM 3607 N N . HIS A 1 496 ? 10.184 -61.991 -9.816 1.00 32.39 496 HIS A N 1
ATOM 3608 C CA . HIS A 1 496 ? 11.407 -62.798 -10.075 1.00 35.23 496 HIS A CA 1
ATOM 3609 C C . HIS A 1 496 ? 11.985 -63.470 -8.856 1.00 37.35 496 HIS A C 1
ATOM 3610 O O . HIS A 1 496 ? 13.073 -64.065 -8.939 1.00 38.86 496 HIS A O 1
ATOM 3617 N N . TYR A 1 497 ? 11.330 -63.320 -7.705 1.00 32.54 497 TYR A N 1
ATOM 3618 C CA . TYR A 1 497 ? 11.741 -63.988 -6.476 1.00 31.10 497 TYR A CA 1
ATOM 3619 C C . TYR A 1 497 ? 10.585 -64.838 -6.027 1.00 31.74 497 TYR A C 1
ATOM 3620 O O . TYR A 1 497 ? 9.395 -64.419 -6.113 1.00 27.74 497 TYR A O 1
ATOM 3629 N N . ARG A 1 498 ? 10.898 -65.982 -5.435 1.00 31.94 498 ARG A N 1
ATOM 3630 C CA . ARG A 1 498 ? 9.862 -66.951 -5.112 1.00 33.45 498 ARG A CA 1
ATOM 3631 C C . ARG A 1 498 ? 10.121 -67.536 -3.770 1.00 33.54 498 ARG A C 1
ATOM 3632 O O . ARG A 1 498 ? 11.234 -67.545 -3.339 1.00 30.77 498 ARG A O 1
ATOM 3640 N N . ASP A 1 499 ? 9.095 -67.966 -3.072 1.00 30.50 499 ASP A N 1
ATOM 3641 C CA . ASP A 1 499 ? 9.276 -68.645 -1.748 1.00 29.23 499 ASP A CA 1
ATOM 3642 C C . ASP A 1 499 ? 9.622 -70.105 -1.933 1.00 29.88 499 ASP A C 1
ATOM 3643 O O . ASP A 1 499 ? 9.853 -70.516 -3.015 1.00 27.25 499 ASP A O 1
ATOM 3648 N N . ALA A 1 500 ? 9.764 -70.852 -0.837 1.00 33.26 500 ALA A N 1
ATOM 3649 C CA . ALA A 1 500 ? 10.299 -72.221 -0.886 1.00 32.77 500 ALA A CA 1
ATOM 3650 C C . ALA A 1 500 ? 9.289 -73.158 -1.559 1.00 32.79 500 ALA A C 1
ATOM 3651 O O . ALA A 1 500 ? 9.636 -74.269 -1.958 1.00 32.02 500 ALA A O 1
ATOM 3653 N N . TYR A 1 501 ? 8.034 -72.707 -1.730 1.00 30.93 501 TYR A N 1
ATOM 3654 C CA . TYR A 1 501 ? 7.046 -73.522 -2.454 1.00 30.22 501 TYR A CA 1
ATOM 3655 C C . TYR A 1 501 ? 6.784 -72.997 -3.852 1.00 32.04 501 TYR A C 1
ATOM 3656 O O . TYR A 1 501 ? 5.786 -73.291 -4.459 1.00 30.94 501 TYR A O 1
ATOM 3665 N N . ASP A 1 502 ? 7.717 -72.187 -4.347 1.00 31.60 502 ASP A N 1
ATOM 3666 C CA . ASP A 1 502 ? 7.677 -71.675 -5.672 1.00 33.63 502 ASP A CA 1
ATOM 3667 C C . ASP A 1 502 ? 6.549 -70.686 -5.940 1.00 29.80 502 ASP A C 1
ATOM 3668 O O . ASP A 1 502 ? 6.173 -70.486 -7.049 1.00 30.04 502 ASP A O 1
ATOM 3673 N N . MET A 1 503 ? 6.025 -70.048 -4.927 1.00 28.34 503 MET A N 1
ATOM 3674 C CA . MET A 1 503 ? 5.074 -68.997 -5.122 1.00 28.11 503 MET A CA 1
ATOM 3675 C C . MET A 1 503 ? 5.774 -67.629 -5.061 1.00 28.57 503 MET A C 1
ATOM 3676 O O . MET A 1 503 ? 6.873 -67.474 -4.456 1.00 26.77 503 MET A O 1
ATOM 3681 N N . PRO A 1 504 ? 5.130 -66.587 -5.657 1.00 28.51 504 PRO A N 1
ATOM 3682 C CA . PRO A 1 504 ? 5.694 -65.243 -5.656 1.00 28.64 504 PRO A CA 1
ATOM 3683 C C . PRO A 1 504 ? 5.956 -64.761 -4.262 1.00 25.18 504 PRO A C 1
ATOM 3684 O O . PRO A 1 504 ? 5.116 -64.816 -3.359 1.00 24.22 504 PRO A O 1
ATOM 3688 N N . GLN A 1 505 ? 7.176 -64.289 -4.093 1.00 25.38 505 GLN A N 1
ATOM 3689 C CA . GLN A 1 505 ? 7.668 -63.840 -2.804 1.00 23.65 505 GLN A CA 1
ATOM 3690 C C . GLN A 1 505 ? 6.887 -62.598 -2.312 1.00 21.84 505 GLN A C 1
ATOM 3691 O O . GLN A 1 505 ? 6.802 -61.584 -3.065 1.00 22.79 505 GLN A O 1
ATOM 3697 N N . PRO A 1 506 ? 6.415 -62.602 -1.073 1.00 21.30 506 PRO A N 1
ATOM 3698 C CA . PRO A 1 506 ? 5.711 -61.429 -0.532 1.00 21.61 506 PRO A CA 1
ATOM 3699 C C . PRO A 1 506 ? 6.657 -60.393 -0.089 1.00 25.69 506 PRO A C 1
ATOM 3700 O O . PRO A 1 506 ? 7.718 -60.743 0.481 1.00 22.12 506 PRO A O 1
ATOM 3704 N N . THR A 1 507 ? 6.259 -59.138 -0.249 1.00 22.40 507 THR A N 1
ATOM 3705 C CA . THR A 1 507 ? 7.092 -58.022 0.174 1.00 24.23 507 THR A CA 1
ATOM 3706 C C . THR A 1 507 ? 6.106 -57.042 0.856 1.00 22.89 507 THR A C 1
ATOM 3707 O O . THR A 1 507 ? 5.017 -56.759 0.326 1.00 24.31 507 THR A O 1
ATOM 3711 N N . PHE A 1 508 ? 6.496 -56.571 2.038 1.00 21.38 508 PHE A N 1
ATOM 3712 C CA . PHE A 1 508 ? 5.659 -55.713 2.803 1.00 20.60 508 PHE A CA 1
ATOM 3713 C C . PHE A 1 508 ? 6.150 -54.279 2.654 1.00 23.38 508 PHE A C 1
ATOM 3714 O O . PHE A 1 508 ? 7.387 -54.006 2.658 1.00 23.60 508 PHE A O 1
ATOM 3722 N N . LYS A 1 509 ? 5.187 -53.374 2.603 1.00 23.20 509 LYS A N 1
ATOM 3723 C CA . LYS A 1 509 ? 5.467 -51.946 2.765 1.00 22.92 509 LYS A CA 1
ATOM 3724 C C . LYS A 1 509 ? 4.466 -51.389 3.736 1.00 23.39 509 LYS A C 1
ATOM 3725 O O . LYS A 1 509 ? 3.391 -50.965 3.326 1.00 25.38 509 LYS A O 1
ATOM 3731 N N . PHE A 1 510 ? 4.879 -51.317 4.997 1.00 21.51 510 PHE A N 1
ATOM 3732 C CA . PHE A 1 510 ? 4.039 -50.987 6.106 1.00 22.86 510 PHE A CA 1
ATOM 3733 C C . PHE A 1 510 ? 4.623 -49.907 6.972 1.00 25.07 510 PHE A C 1
ATOM 3734 O O . PHE A 1 510 ? 5.730 -50.113 7.501 1.00 24.74 510 PHE A O 1
ATOM 3742 N N . THR A 1 511 ? 3.924 -48.767 7.146 1.00 24.59 511 THR A N 1
ATOM 3743 C CA . THR A 1 511 ? 4.344 -47.742 7.997 1.00 23.89 511 THR A CA 1
ATOM 3744 C C . THR A 1 511 ? 3.105 -47.280 8.755 1.00 25.60 511 THR A C 1
ATOM 3745 O O . THR A 1 511 ? 2.138 -46.866 8.139 1.00 24.35 511 THR A O 1
ATOM 3749 N N . MET A 1 512 ? 3.190 -47.242 10.085 1.00 23.95 512 MET A N 1
ATOM 3750 C CA . MET A 1 512 ? 2.054 -46.805 10.949 1.00 24.07 512 MET A CA 1
ATOM 3751 C C . MET A 1 512 ? 1.835 -45.287 10.827 1.00 20.95 512 MET A C 1
ATOM 3752 O O . MET A 1 512 ? 2.745 -44.540 10.485 1.00 26.30 512 MET A O 1
ATOM 3757 N N . SER A 1 513 ? 0.607 -44.822 11.009 1.00 22.17 513 SER A N 1
ATOM 3758 C CA . SER A 1 513 ? 0.321 -43.392 11.042 1.00 24.65 513 SER A CA 1
ATOM 3759 C C . SER A 1 513 ? 0.688 -42.734 12.337 1.00 25.48 513 SER A C 1
ATOM 3760 O O . SER A 1 513 ? 0.937 -43.391 13.360 1.00 25.29 513 SER A O 1
ATOM 3763 N N . GLN A 1 514 ? 0.577 -41.397 12.323 1.00 25.14 514 GLN A N 1
ATOM 3764 C CA . GLN A 1 514 ? 0.799 -40.651 13.529 1.00 29.27 514 GLN A CA 1
ATOM 3765 C C . GLN A 1 514 ? -0.172 -40.997 14.641 1.00 26.63 514 GLN A C 1
ATOM 3766 O O . GLN A 1 514 ? 0.243 -41.080 15.800 1.00 26.80 514 GLN A O 1
ATOM 3772 N N . ASP A 1 515 ? -1.478 -41.143 14.324 1.00 25.59 515 ASP A N 1
ATOM 3773 C CA . ASP A 1 515 ? -2.453 -41.526 15.379 1.00 26.02 515 ASP A CA 1
ATOM 3774 C C . ASP A 1 515 ? -2.176 -42.981 15.900 1.00 24.13 515 ASP A C 1
ATOM 3775 O O . ASP A 1 515 ? -2.304 -43.269 17.075 1.00 24.36 515 ASP A O 1
ATOM 3780 N N . ASP A 1 516 ? -1.726 -43.891 15.024 1.00 22.88 516 ASP A N 1
ATOM 3781 C CA . ASP A 1 516 ? -1.420 -45.254 15.403 1.00 21.57 516 ASP A CA 1
ATOM 3782 C C . ASP A 1 516 ? -0.257 -45.225 16.459 1.00 21.88 516 ASP A C 1
ATOM 3783 O O . ASP A 1 516 ? -0.295 -45.879 17.444 1.00 19.64 516 ASP A O 1
ATOM 3788 N N . ARG A 1 517 ? 0.731 -44.381 16.213 1.00 21.34 517 ARG A N 1
ATOM 3789 C CA . ARG A 1 517 ? 1.881 -44.204 17.119 1.00 21.30 517 ARG A CA 1
ATOM 3790 C C . ARG A 1 517 ? 1.486 -43.590 18.455 1.00 22.57 517 ARG A C 1
ATOM 3791 O O . ARG A 1 517 ? 1.894 -44.069 19.528 1.00 21.90 517 ARG A O 1
ATOM 3799 N N . ALA A 1 518 ? 0.646 -42.575 18.426 1.00 22.56 518 ALA A N 1
ATOM 3800 C CA . ALA A 1 518 ? 0.149 -41.924 19.662 1.00 23.74 518 ALA A CA 1
ATOM 3801 C C . ALA A 1 518 ? -0.582 -42.995 20.494 1.00 22.98 518 ALA A C 1
ATOM 3802 O O . ALA A 1 518 ? -0.342 -43.085 21.726 1.00 24.11 518 ALA A O 1
ATOM 3804 N N . ARG A 1 519 ? -1.464 -43.816 19.863 1.00 22.79 519 ARG A N 1
ATOM 3805 C CA . ARG A 1 519 ? -2.120 -44.835 20.589 1.00 22.58 519 ARG A CA 1
ATOM 3806 C C . ARG A 1 519 ? -1.154 -45.861 21.143 1.00 20.98 519 ARG A C 1
ATOM 3807 O O . ARG A 1 519 ? -1.342 -46.335 22.252 1.00 20.06 519 ARG A O 1
ATOM 3815 N N . ALA A 1 520 ? -0.143 -46.192 20.372 1.00 20.05 520 ALA A N 1
ATOM 3816 C CA . ALA A 1 520 ? 0.786 -47.227 20.850 1.00 20.59 520 ALA A CA 1
ATOM 3817 C C . ALA A 1 520 ? 1.538 -46.746 22.101 1.00 19.37 520 ALA A C 1
ATOM 3818 O O . ALA A 1 520 ? 1.853 -47.587 22.983 1.00 19.66 520 ALA A O 1
ATOM 3820 N N . ARG A 1 521 ? 1.893 -45.458 22.156 1.00 20.71 521 ARG A N 1
ATOM 3821 C CA . ARG A 1 521 ? 2.537 -44.939 23.405 1.00 22.21 521 ARG A CA 1
ATOM 3822 C C . ARG A 1 521 ? 1.598 -45.000 24.564 1.00 22.69 521 ARG A C 1
ATOM 3823 O O . ARG A 1 521 ? 1.955 -45.440 25.681 1.00 20.29 521 ARG A O 1
ATOM 3831 N N . ARG A 1 522 ? 0.357 -44.623 24.339 1.00 21.52 522 ARG A N 1
ATOM 3832 C CA . ARG A 1 522 ? -0.655 -44.789 25.414 1.00 20.36 522 ARG A CA 1
ATOM 3833 C C . ARG A 1 522 ? -0.859 -46.204 25.873 1.00 18.77 522 ARG A C 1
ATOM 3834 O O . ARG A 1 522 ? -1.028 -46.453 27.117 1.00 19.49 522 ARG A O 1
ATOM 3842 N N . MET A 1 523 ? -0.754 -47.172 24.998 1.00 18.90 523 MET A N 1
ATOM 3843 C CA . MET A 1 523 ? -0.895 -48.569 25.267 1.00 19.92 523 MET A CA 1
ATOM 3844 C C . MET A 1 523 ? 0.213 -49.069 26.121 1.00 20.55 523 MET A C 1
ATOM 3845 O O . MET A 1 523 ? -0.006 -49.797 27.091 1.00 19.36 523 MET A O 1
ATOM 3850 N N . MET A 1 524 ? 1.457 -48.666 25.751 1.00 18.83 524 MET A N 1
ATOM 3851 C CA . MET A 1 524 ? 2.590 -48.976 26.628 1.00 19.40 524 MET A CA 1
ATOM 3852 C C . MET A 1 524 ? 2.484 -48.433 27.993 1.00 20.01 524 MET A C 1
ATOM 3853 O O . MET A 1 524 ? 2.694 -49.130 28.992 1.00 18.40 524 MET A O 1
ATOM 3858 N N . ASP A 1 525 ? 2.090 -47.194 28.084 1.00 20.19 525 ASP A N 1
ATOM 3859 C CA . ASP A 1 525 ? 1.857 -46.617 29.451 1.00 21.10 525 ASP A CA 1
ATOM 3860 C C . ASP A 1 525 ? 0.800 -47.360 30.268 1.00 20.79 525 ASP A C 1
ATOM 3861 O O . ASP A 1 525 ? 0.956 -47.602 31.463 1.00 20.70 525 ASP A O 1
ATOM 3866 N N . ASP A 1 526 ? -0.296 -47.750 29.598 1.00 19.80 526 ASP A N 1
ATOM 3867 C CA . ASP A 1 526 ? -1.373 -48.521 30.187 1.00 20.79 526 ASP A CA 1
ATOM 3868 C C . ASP A 1 526 ? -0.877 -49.860 30.663 1.00 19.11 526 ASP A C 1
ATOM 3869 O O . ASP A 1 526 ? -1.205 -50.276 31.789 1.00 20.65 526 ASP A O 1
ATOM 3874 N N . MET A 1 527 ? -0.039 -50.525 29.869 1.00 19.36 527 MET A N 1
ATOM 3875 C CA . MET A 1 527 ? 0.463 -51.822 30.277 1.00 19.44 527 MET A CA 1
ATOM 3876 C C . MET A 1 527 ? 1.336 -51.656 31.576 1.00 18.96 527 MET A C 1
ATOM 3877 O O . MET A 1 527 ? 1.251 -52.503 32.483 1.00 18.02 527 MET A O 1
ATOM 3882 N N . CYS A 1 528 ? 2.236 -50.697 31.609 1.00 20.18 528 CYS A N 1
ATOM 3883 C CA . CYS A 1 528 ? 3.062 -50.462 32.810 1.00 21.32 528 CYS A CA 1
ATOM 3884 C C . CYS A 1 528 ? 2.162 -50.243 34.054 1.00 21.06 528 CYS A C 1
ATOM 3885 O O . CYS A 1 528 ? 2.354 -50.853 35.118 1.00 23.39 528 CYS A O 1
ATOM 3888 N N . ASN A 1 529 ? 1.170 -49.387 33.895 1.00 22.04 529 ASN A N 1
ATOM 3889 C CA . ASN A 1 529 ? 0.293 -49.083 34.993 1.00 23.31 529 ASN A CA 1
ATOM 3890 C C . ASN A 1 529 ? -0.457 -50.325 35.532 1.00 21.27 529 ASN A C 1
ATOM 3891 O O . ASN A 1 529 ? -0.527 -50.561 36.757 1.00 22.06 529 ASN A O 1
ATOM 3896 N N . ILE A 1 530 ? -0.978 -51.095 34.585 1.00 18.05 530 ILE A N 1
ATOM 3897 C CA . ILE A 1 530 ? -1.837 -52.254 34.932 1.00 18.13 530 ILE A CA 1
ATOM 3898 C C . ILE A 1 530 ? -0.986 -53.346 35.549 1.00 17.63 530 ILE A C 1
ATOM 3899 O O . ILE A 1 530 ? -1.310 -53.925 36.625 1.00 18.54 530 ILE A O 1
ATOM 3904 N N . ALA A 1 531 ? 0.146 -53.613 34.941 1.00 19.31 531 ALA A N 1
ATOM 3905 C CA . ALA A 1 531 ? 0.948 -54.740 35.398 1.00 19.68 531 ALA A CA 1
ATOM 3906 C C . ALA A 1 531 ? 1.429 -54.510 36.832 1.00 18.04 531 ALA A C 1
ATOM 3907 O O . ALA A 1 531 ? 1.456 -55.448 37.670 1.00 19.39 531 ALA A O 1
ATOM 3909 N N . LEU A 1 532 ? 1.807 -53.293 37.119 1.00 17.84 532 LEU A N 1
ATOM 3910 C CA . LEU A 1 532 ? 2.397 -52.968 38.426 1.00 18.75 532 LEU A CA 1
ATOM 3911 C C . LEU A 1 532 ? 1.417 -52.936 39.574 1.00 19.48 532 LEU A C 1
ATOM 3912 O O . LEU A 1 532 ? 1.772 -52.777 40.737 1.00 18.69 532 LEU A O 1
ATOM 3917 N N . LYS A 1 533 ? 0.131 -53.085 39.289 1.00 19.48 533 LYS A N 1
ATOM 3918 C CA . LYS A 1 533 ? -0.824 -53.212 40.385 1.00 19.76 533 LYS A CA 1
ATOM 3919 C C . LYS A 1 533 ? -0.729 -54.454 41.168 1.00 20.51 533 LYS A C 1
ATOM 3920 O O . LYS A 1 533 ? -1.099 -54.480 42.368 1.00 21.13 533 LYS A O 1
ATOM 3926 N N . ILE A 1 534 ? -0.289 -55.539 40.533 1.00 19.40 534 ILE A N 1
ATOM 3927 C CA . ILE A 1 534 ? -0.281 -56.853 41.181 1.00 19.63 534 ILE A CA 1
ATOM 3928 C C . ILE A 1 534 ? 1.081 -57.529 41.267 1.00 18.61 534 ILE A C 1
ATOM 3929 O O . ILE A 1 534 ? 1.231 -58.548 41.889 1.00 20.09 534 ILE A O 1
ATOM 3934 N N . GLY A 1 535 ? 2.034 -56.969 40.584 1.00 19.86 535 GLY A N 1
ATOM 3935 C CA . GLY A 1 535 ? 3.363 -57.580 40.590 1.00 20.75 535 GLY A CA 1
ATOM 3936 C C . GLY A 1 535 ? 4.404 -56.629 40.071 1.00 19.30 535 GLY A C 1
ATOM 3937 O O . GLY A 1 535 ? 4.153 -55.484 39.793 1.00 19.24 535 GLY A O 1
ATOM 3938 N N . GLY A 1 536 ? 5.628 -57.160 40.040 1.00 18.47 536 GLY A N 1
ATOM 3939 C CA . GLY A 1 536 ? 6.779 -56.451 39.605 1.00 17.46 536 GLY A CA 1
ATOM 3940 C C . GLY A 1 536 ? 7.456 -57.171 38.464 1.00 17.36 536 GLY A C 1
ATOM 3941 O O . GLY A 1 536 ? 7.461 -58.421 38.358 1.00 16.88 536 GLY A O 1
ATOM 3942 N N . TYR A 1 537 ? 8.015 -56.382 37.535 1.00 19.82 537 TYR A N 1
ATOM 3943 C CA . TYR A 1 537 ? 8.549 -56.929 36.251 1.00 19.49 537 TYR A CA 1
ATOM 3944 C C . TYR A 1 537 ? 9.620 -57.996 36.505 1.00 19.46 537 TYR A C 1
ATOM 3945 O O . TYR A 1 537 ? 10.494 -57.851 37.351 1.00 18.13 537 TYR A O 1
ATOM 3954 N N . LEU A 1 538 ? 9.489 -59.125 35.804 1.00 19.25 538 LEU A N 1
ATOM 3955 C CA . LEU A 1 538 ? 10.411 -60.243 35.909 1.00 19.55 538 LEU A CA 1
ATOM 3956 C C . LEU A 1 538 ? 11.637 -59.832 35.096 1.00 19.55 538 LEU A C 1
ATOM 3957 O O . LEU A 1 538 ? 11.467 -59.371 33.957 1.00 19.03 538 LEU A O 1
ATOM 3962 N N . PRO A 1 539 ? 12.797 -59.930 35.682 1.00 20.14 539 PRO A N 1
ATOM 3963 C CA . PRO A 1 539 ? 14.003 -59.565 34.914 1.00 23.54 539 PRO A CA 1
ATOM 3964 C C . PRO A 1 539 ? 14.109 -60.302 33.583 1.00 23.50 539 PRO A C 1
ATOM 3965 O O . PRO A 1 539 ? 13.825 -61.525 33.498 1.00 22.98 539 PRO A O 1
ATOM 3969 N N . GLY A 1 540 ? 14.374 -59.549 32.519 1.00 22.74 540 GLY A N 1
ATOM 3970 C CA . GLY A 1 540 ? 14.395 -60.064 31.155 1.00 23.86 540 GLY A CA 1
ATOM 3971 C C . GLY A 1 540 ? 13.099 -59.902 30.387 1.00 23.07 540 GLY A C 1
ATOM 3972 O O . GLY A 1 540 ? 13.035 -59.951 29.144 1.00 22.54 540 GLY A O 1
ATOM 3973 N N . SER A 1 541 ? 12.013 -59.640 31.120 1.00 18.69 541 SER A N 1
ATOM 3974 C CA . SER A 1 541 ? 10.698 -59.458 30.527 1.00 18.72 541 SER A CA 1
ATOM 3975 C C . SER A 1 541 ? 10.047 -58.173 30.986 1.00 18.77 541 SER A C 1
ATOM 3976 O O . SER A 1 541 ? 8.852 -58.081 31.171 1.00 19.60 541 SER A O 1
ATOM 3979 N N . GLU A 1 542 ? 10.858 -57.116 31.019 1.00 18.27 542 GLU A N 1
ATOM 3980 C CA . GLU A 1 542 ? 10.391 -55.793 31.277 1.00 19.19 542 GLU A CA 1
ATOM 3981 C C . GLU A 1 542 ? 9.622 -55.239 30.051 1.00 16.86 542 GLU A C 1
ATOM 3982 O O . GLU A 1 542 ? 9.694 -55.807 28.921 1.00 18.84 542 GLU A O 1
ATOM 3988 N N . PRO A 1 543 ? 8.828 -54.220 30.251 1.00 20.45 543 PRO A N 1
ATOM 3989 C CA . PRO A 1 543 ? 7.942 -53.695 29.212 1.00 19.09 543 PRO A CA 1
ATOM 3990 C C . PRO A 1 543 ? 8.722 -53.358 27.914 1.00 18.53 543 PRO A C 1
ATOM 3991 O O . PRO A 1 543 ? 9.698 -52.684 27.940 1.00 19.63 543 PRO A O 1
ATOM 3995 N N . GLN A 1 544 ? 8.217 -53.881 26.809 1.00 18.08 544 GLN A N 1
ATOM 3996 C CA . GLN A 1 544 ? 8.826 -53.772 25.503 1.00 17.04 544 GLN A CA 1
ATOM 3997 C C . GLN A 1 544 ? 7.886 -53.975 24.364 1.00 16.70 544 GLN A C 1
ATOM 3998 O O . GLN A 1 544 ? 6.885 -54.689 24.538 1.00 18.62 544 GLN A O 1
ATOM 4004 N N . PHE A 1 545 ? 8.168 -53.309 23.248 1.00 18.16 545 PHE A N 1
ATOM 4005 C CA . PHE A 1 545 ? 7.495 -53.615 22.009 1.00 17.24 545 PHE A CA 1
ATOM 4006 C C . PHE A 1 545 ? 8.039 -54.858 21.414 1.00 22.22 545 PHE A C 1
ATOM 4007 O O . PHE A 1 545 ? 9.233 -55.131 21.502 1.00 19.68 545 PHE A O 1
ATOM 4015 N N . MET A 1 546 ? 7.191 -55.589 20.731 1.00 18.91 546 MET A N 1
ATOM 4016 C CA . MET A 1 546 ? 7.629 -56.761 19.977 1.00 19.43 546 MET A CA 1
ATOM 4017 C C . MET A 1 546 ? 7.885 -56.419 18.485 1.00 18.18 546 MET A C 1
ATOM 4018 O O . MET A 1 546 ? 7.436 -55.415 17.968 1.00 20.47 546 MET A O 1
ATOM 4023 N N . THR A 1 547 ? 8.542 -57.346 17.799 1.00 19.76 547 THR A N 1
ATOM 4024 C CA . THR A 1 547 ? 8.816 -57.130 16.356 1.00 18.86 547 THR A CA 1
ATOM 4025 C C . THR A 1 547 ? 7.503 -56.996 15.586 1.00 19.92 547 THR A C 1
ATOM 4026 O O . THR A 1 547 ? 6.648 -57.811 15.778 1.00 19.46 547 THR A O 1
ATOM 4030 N N . PRO A 1 548 ? 7.395 -56.031 14.696 1.00 20.97 548 PRO A N 1
ATOM 4031 C CA . PRO A 1 548 ? 6.143 -55.971 13.937 1.00 23.09 548 PRO A CA 1
ATOM 4032 C C . PRO A 1 548 ? 5.852 -57.272 13.176 1.00 21.54 548 PRO A C 1
ATOM 4033 O O . PRO A 1 548 ? 6.721 -57.906 12.594 1.00 19.49 548 PRO A O 1
ATOM 4037 N N . GLY A 1 549 ? 4.578 -57.634 13.208 1.00 20.62 549 GLY A N 1
ATOM 4038 C CA . GLY A 1 549 ? 4.097 -58.878 12.643 1.00 20.18 549 GLY A CA 1
ATOM 4039 C C . GLY A 1 549 ? 3.988 -60.047 13.549 1.00 19.03 549 GLY A C 1
ATOM 4040 O O . GLY A 1 549 ? 3.401 -61.041 13.211 1.00 19.89 549 GLY A O 1
ATOM 4041 N N . LEU A 1 550 ? 4.554 -59.944 14.750 1.00 19.68 550 LEU A N 1
ATOM 4042 C CA . LEU A 1 550 ? 4.542 -61.080 15.629 1.00 20.76 550 LEU A CA 1
ATOM 4043 C C . LEU A 1 550 ? 3.146 -61.482 16.037 1.00 20.75 550 LEU A C 1
ATOM 4044 O O . LEU A 1 550 ? 2.897 -62.656 16.365 1.00 20.91 550 LEU A O 1
ATOM 4049 N N . ALA A 1 551 ? 2.199 -60.580 16.001 1.00 19.27 551 ALA A N 1
ATOM 4050 C CA . ALA A 1 551 ? 0.833 -60.925 16.379 1.00 21.88 551 ALA A CA 1
ATOM 4051 C C . ALA A 1 551 ? 0.182 -61.920 15.414 1.00 22.23 551 ALA A C 1
ATOM 4052 O O . ALA A 1 551 ? -0.762 -62.612 15.761 1.00 22.62 551 ALA A O 1
ATOM 4054 N N . LEU A 1 552 ? 0.601 -61.903 14.168 1.00 18.70 552 LEU A N 1
ATOM 4055 C CA . LEU A 1 552 ? 0.113 -62.795 13.078 1.00 19.43 552 LEU A CA 1
ATOM 4056 C C . LEU A 1 552 ? -1.358 -62.439 12.836 1.00 22.89 552 LEU A C 1
ATOM 4057 O O . LEU A 1 552 ? -2.148 -63.298 12.375 1.00 24.26 552 LEU A O 1
ATOM 4062 N N . HIS A 1 553 ? -1.700 -61.178 13.091 1.00 20.45 553 HIS A N 1
ATOM 4063 C CA . HIS A 1 553 ? -3.117 -60.723 12.862 1.00 21.17 553 HIS A CA 1
ATOM 4064 C C . HIS A 1 553 ? -3.243 -59.817 11.655 1.00 23.96 553 HIS A C 1
ATOM 4065 O O . HIS A 1 553 ? -4.205 -59.033 11.567 1.00 24.99 553 HIS A O 1
ATOM 4072 N N . LEU A 1 554 ? -2.319 -59.974 10.712 1.00 20.61 554 LEU A N 1
ATOM 4073 C CA . LEU A 1 554 ? -2.370 -59.350 9.432 1.00 20.69 554 LEU A CA 1
ATOM 4074 C C . LEU A 1 554 ? -3.775 -59.450 8.839 1.00 19.27 554 LEU A C 1
ATOM 4075 O O . LEU A 1 554 ? -4.322 -60.547 8.730 1.00 20.72 554 LEU A O 1
ATOM 4080 N N . ALA A 1 555 ? -4.250 -58.293 8.393 1.00 21.47 555 ALA A N 1
ATOM 4081 C CA . ALA A 1 555 ? -5.616 -58.176 7.852 1.00 20.37 555 ALA A CA 1
ATOM 4082 C C . ALA A 1 555 ? -5.644 -57.246 6.664 1.00 21.97 555 ALA A C 1
ATOM 4083 O O . ALA A 1 555 ? -4.683 -56.531 6.356 1.00 21.02 555 ALA A O 1
ATOM 4085 N N . GLY A 1 556 ? -6.810 -57.233 5.997 1.00 20.93 556 GLY A N 1
ATOM 4086 C CA . GLY A 1 556 ? -7.008 -56.265 4.954 1.00 22.36 556 GLY A CA 1
ATOM 4087 C C . GLY A 1 556 ? -6.281 -56.521 3.650 1.00 24.31 556 GLY A C 1
ATOM 4088 O O . GLY A 1 556 ? -6.261 -55.629 2.808 1.00 26.81 556 GLY A O 1
ATOM 4089 N N . THR A 1 557 ? -5.746 -57.725 3.444 1.00 22.84 557 THR A N 1
ATOM 4090 C CA . THR A 1 557 ? -5.029 -58.063 2.185 1.00 23.73 557 THR A CA 1
ATOM 4091 C C . THR A 1 557 ? -5.971 -58.424 1.040 1.00 22.91 557 THR A C 1
ATOM 4092 O O . THR A 1 557 ? -5.585 -58.337 -0.122 1.00 24.90 557 THR A O 1
ATOM 4096 N N . THR A 1 558 ? -7.204 -58.789 1.343 1.00 23.45 558 THR A N 1
ATOM 4097 C CA . THR A 1 558 ? -8.255 -59.090 0.375 1.00 23.77 558 THR A CA 1
ATOM 4098 C C . THR A 1 558 ? -9.543 -58.491 0.940 1.00 24.47 558 THR A C 1
ATOM 4099 O O . THR A 1 558 ? -10.478 -59.227 1.215 1.00 25.17 558 THR A O 1
ATOM 4103 N N . ARG A 1 559 ? -9.539 -57.162 1.238 1.00 23.44 559 ARG A N 1
ATOM 4104 C CA . ARG A 1 559 ? -10.510 -56.576 2.139 1.00 23.62 559 ARG A CA 1
ATOM 4105 C C . ARG A 1 559 ? -11.931 -56.589 1.572 1.00 24.07 559 ARG A C 1
ATOM 4106 O O . ARG A 1 559 ? -12.087 -56.433 0.365 1.00 25.36 559 ARG A O 1
ATOM 4114 N N . CYS A 1 560 ? -12.892 -56.878 2.398 1.00 24.06 560 CYS A N 1
ATOM 4115 C CA . CYS A 1 560 ? -14.312 -57.097 1.938 1.00 24.55 560 CYS A CA 1
ATOM 4116 C C . CYS A 1 560 ? -15.176 -56.156 2.660 1.00 24.83 560 CYS A C 1
ATOM 4117 O O . CYS A 1 560 ? -15.034 -55.912 3.858 1.00 26.40 560 CYS A O 1
ATOM 4120 N N . GLY A 1 561 ? -16.088 -55.520 1.898 1.00 27.24 561 GLY A N 1
ATOM 4121 C CA . GLY A 1 561 ? -16.986 -54.596 2.531 1.00 26.78 561 GLY A CA 1
ATOM 4122 C C . GLY A 1 561 ? -17.930 -53.882 1.513 1.00 26.67 561 GLY A C 1
ATOM 4123 O O . GLY A 1 561 ? -18.005 -54.234 0.329 1.00 27.08 561 GLY A O 1
ATOM 4124 N N . LEU A 1 562 ? -18.594 -52.849 2.008 1.00 30.08 562 LEU A N 1
ATOM 4125 C CA . LEU A 1 562 ? -19.647 -52.092 1.234 1.00 33.58 562 LEU A CA 1
ATOM 4126 C C . LEU A 1 562 ? -19.047 -51.100 0.199 1.00 34.64 562 LEU A C 1
ATOM 4127 O O . LEU A 1 562 ? -19.699 -50.766 -0.773 1.00 33.12 562 LEU A O 1
ATOM 4132 N N . ASP A 1 563 ? -17.854 -50.568 0.465 1.00 34.53 563 ASP A N 1
ATOM 4133 C CA . ASP A 1 563 ? -17.234 -49.599 -0.448 1.00 38.26 563 ASP A CA 1
ATOM 4134 C C . ASP A 1 563 ? -16.563 -50.295 -1.581 1.00 39.00 563 ASP A C 1
ATOM 4135 O O . ASP A 1 563 ? -15.383 -50.631 -1.518 1.00 35.83 563 ASP A O 1
ATOM 4140 N N . THR A 1 564 ? -17.293 -50.439 -2.666 1.00 34.82 564 THR A N 1
ATOM 4141 C CA . THR A 1 564 ? -16.812 -51.239 -3.765 1.00 36.84 564 THR A CA 1
ATOM 4142 C C . THR A 1 564 ? -15.491 -50.699 -4.315 1.00 38.60 564 THR A C 1
ATOM 4143 O O . THR A 1 564 ? -14.583 -51.481 -4.688 1.00 41.18 564 THR A O 1
ATOM 4147 N N . GLN A 1 565 ? -15.333 -49.395 -4.292 1.00 34.50 565 GLN A N 1
ATOM 4148 C CA . GLN A 1 565 ? -14.187 -48.822 -4.911 1.00 36.55 565 GLN A CA 1
ATOM 4149 C C . GLN A 1 565 ? -12.907 -49.084 -4.076 1.00 35.00 565 GLN A C 1
ATOM 4150 O O . GLN A 1 565 ? -11.849 -49.026 -4.625 1.00 31.79 565 GLN A O 1
ATOM 4156 N N . LYS A 1 566 ? -13.049 -49.343 -2.787 1.00 31.17 566 LYS A N 1
ATOM 4157 C CA . LYS A 1 566 ? -11.866 -49.533 -1.971 1.00 31.18 566 LYS A CA 1
ATOM 4158 C C . LYS A 1 566 ? -11.657 -50.963 -1.446 1.00 30.19 566 LYS A C 1
ATOM 4159 O O . LYS A 1 566 ? -10.814 -51.166 -0.568 1.00 31.16 566 LYS A O 1
ATOM 4165 N N . THR A 1 567 ? -12.389 -51.906 -1.995 1.00 29.17 567 THR A N 1
ATOM 4166 C CA . THR A 1 567 ? -12.413 -53.288 -1.534 1.00 27.10 567 THR A CA 1
ATOM 4167 C C . THR A 1 567 ? -12.090 -54.298 -2.627 1.00 28.20 567 THR A C 1
ATOM 4168 O O . THR A 1 567 ? -12.205 -54.027 -3.825 1.00 29.22 567 THR A O 1
ATOM 4172 N N . VAL A 1 568 ? -11.644 -55.466 -2.215 1.00 24.51 568 VAL A N 1
ATOM 4173 C CA . VAL A 1 568 ? -11.467 -56.551 -3.137 1.00 26.78 568 VAL A CA 1
ATOM 4174 C C . VAL A 1 568 ? -12.784 -57.285 -3.358 1.00 26.08 568 VAL A C 1
ATOM 4175 O O . VAL A 1 568 ? -13.058 -57.813 -4.444 1.00 27.19 568 VAL A O 1
ATOM 4179 N N . GLY A 1 569 ? -13.550 -57.413 -2.271 1.00 26.73 569 GLY A N 1
ATOM 4180 C CA . GLY A 1 569 ? -14.794 -58.151 -2.319 1.00 26.58 569 GLY A CA 1
ATOM 4181 C C . GLY A 1 569 ? -15.943 -57.478 -1.613 1.00 26.96 569 GLY A C 1
ATOM 4182 O O . GLY A 1 569 ? -15.740 -56.503 -0.871 1.00 27.12 569 GLY A O 1
ATOM 4183 N N . ASN A 1 570 ? -17.160 -57.993 -1.862 1.00 26.19 570 ASN A N 1
ATOM 4184 C CA . ASN A 1 570 ? -18.316 -57.460 -1.183 1.00 27.49 570 ASN A CA 1
ATOM 4185 C C . ASN A 1 570 ? -18.501 -58.059 0.250 1.00 28.58 570 ASN A C 1
ATOM 4186 O O . ASN A 1 570 ? -17.608 -58.792 0.768 1.00 28.14 570 ASN A O 1
ATOM 4191 N N . THR A 1 571 ? -19.676 -57.767 0.892 1.00 29.69 571 THR A N 1
ATOM 4192 C CA . THR A 1 571 ? -19.844 -58.175 2.305 1.00 26.46 571 THR A CA 1
ATOM 4193 C C . THR A 1 571 ? -20.168 -59.644 2.385 1.00 28.12 571 THR A C 1
ATOM 4194 O O . THR A 1 571 ? -20.149 -60.166 3.485 1.00 28.53 571 THR A O 1
ATOM 4198 N N . HIS A 1 572 ? -20.304 -60.334 1.229 1.00 26.74 572 HIS A N 1
ATOM 4199 C CA . HIS A 1 572 ? -20.373 -61.796 1.182 1.00 26.80 572 HIS A CA 1
ATOM 4200 C C . HIS A 1 572 ? -19.065 -62.392 0.740 1.00 25.00 572 HIS A C 1
ATOM 4201 O O . HIS A 1 572 ? -19.005 -63.619 0.539 1.00 25.04 572 HIS A O 1
ATOM 4208 N N . CYS A 1 573 ? -18.024 -61.542 0.632 1.00 26.44 573 CYS A N 1
ATOM 4209 C CA . CYS A 1 573 ? -16.654 -61.971 0.315 1.00 25.88 573 CYS A CA 1
ATOM 4210 C C . CYS A 1 573 ? -16.537 -62.482 -1.118 1.00 26.35 573 CYS A C 1
ATOM 4211 O O . CYS A 1 573 ? -15.631 -63.218 -1.443 1.00 25.63 573 CYS A O 1
ATOM 4214 N N . LYS A 1 574 ? -17.493 -62.142 -1.976 1.00 25.92 574 LYS A N 1
ATOM 4215 C CA . LYS A 1 574 ? -17.363 -62.429 -3.413 1.00 26.92 574 LYS A CA 1
ATOM 4216 C C . LYS A 1 574 ? -16.459 -61.361 -4.026 1.00 26.93 574 LYS A C 1
ATOM 4217 O O . LYS A 1 574 ? -16.710 -60.165 -3.899 1.00 27.77 574 LYS A O 1
ATOM 4223 N N . VAL A 1 575 ? -15.444 -61.806 -4.751 1.00 26.59 575 VAL A N 1
ATOM 4224 C CA . VAL A 1 575 ? -14.510 -60.884 -5.415 1.00 27.56 575 VAL A CA 1
ATOM 4225 C C . VAL A 1 575 ? -15.257 -60.109 -6.514 1.00 27.86 575 VAL A C 1
ATOM 4226 O O . VAL A 1 575 ? -15.976 -60.724 -7.324 1.00 28.65 575 VAL A O 1
ATOM 4230 N N . HIS A 1 576 ? -15.091 -58.792 -6.550 1.00 28.61 576 HIS A N 1
ATOM 4231 C CA . HIS A 1 576 ? -15.692 -57.938 -7.571 1.00 30.52 576 HIS A CA 1
ATOM 4232 C C . HIS A 1 576 ? -15.373 -58.380 -8.968 1.00 32.49 576 HIS A C 1
ATOM 4233 O O . HIS A 1 576 ? -14.234 -58.638 -9.307 1.00 30.49 576 HIS A O 1
ATOM 4240 N N . ASN A 1 577 ? -16.428 -58.440 -9.758 1.00 33.09 577 ASN A N 1
ATOM 4241 C CA . ASN A 1 577 ? -16.383 -58.799 -11.173 1.00 34.06 577 ASN A CA 1
ATOM 4242 C C . ASN A 1 577 ? -16.190 -60.296 -11.407 1.00 37.63 577 ASN A C 1
ATOM 4243 O O . ASN A 1 577 ? -16.150 -60.733 -12.581 1.00 40.67 577 ASN A O 1
ATOM 4248 N N . PHE A 1 578 ? -16.151 -61.116 -10.352 1.00 33.29 578 PHE A N 1
ATOM 4249 C CA . PHE A 1 578 ? -16.120 -62.594 -10.572 1.00 34.82 578 PHE A CA 1
ATOM 4250 C C . PHE A 1 578 ? -17.358 -63.165 -9.969 1.00 36.97 578 PHE A C 1
ATOM 4251 O O . PHE A 1 578 ? -17.615 -62.938 -8.786 1.00 39.11 578 PHE A O 1
ATOM 4259 N N . ASN A 1 579 ? -18.163 -63.869 -10.761 1.00 36.07 579 ASN A N 1
ATOM 4260 C CA . ASN A 1 579 ? -19.391 -64.427 -10.180 1.00 37.25 579 ASN A CA 1
ATOM 4261 C C . ASN A 1 579 ? -19.169 -65.659 -9.351 1.00 35.97 579 ASN A C 1
ATOM 4262 O O . ASN A 1 579 ? -20.105 -66.086 -8.703 1.00 36.17 579 ASN A O 1
ATOM 4267 N N . ASN A 1 580 ? -17.978 -66.285 -9.376 1.00 31.52 580 ASN A N 1
ATOM 4268 C CA . ASN A 1 580 ? -17.853 -67.546 -8.718 1.00 30.25 580 ASN A CA 1
ATOM 4269 C C . ASN A 1 580 ? -16.564 -67.658 -7.884 1.00 29.74 580 ASN A C 1
ATOM 4270 O O . ASN A 1 580 ? -16.059 -68.767 -7.747 1.00 28.67 580 ASN A O 1
ATOM 4275 N N . LEU A 1 581 ? -16.097 -66.524 -7.389 1.00 26.75 581 LEU A N 1
ATOM 4276 C CA . LEU A 1 581 ? -14.788 -66.488 -6.643 1.00 27.12 581 LEU A CA 1
ATOM 4277 C C . LEU A 1 581 ? -14.999 -65.796 -5.334 1.00 27.35 581 LEU A C 1
ATOM 4278 O O . LEU A 1 581 ? -15.447 -64.622 -5.304 1.00 26.92 581 LEU A O 1
ATOM 4283 N N . TYR A 1 582 ? -14.624 -66.482 -4.212 1.00 26.57 582 TYR A N 1
ATOM 4284 C CA . TYR A 1 582 ? -14.793 -65.952 -2.893 1.00 24.79 582 TYR A CA 1
ATOM 4285 C C . TYR A 1 582 ? -13.425 -66.028 -2.175 1.00 23.82 582 TYR A C 1
ATOM 4286 O O . TYR A 1 582 ? -12.629 -66.930 -2.499 1.00 25.60 582 TYR A O 1
ATOM 4295 N N . VAL A 1 583 ? -13.234 -65.182 -1.203 1.00 23.91 583 VAL A N 1
ATOM 4296 C CA . VAL A 1 583 ? -12.024 -65.167 -0.349 1.00 22.14 583 VAL A CA 1
ATOM 4297 C C . VAL A 1 583 ? -12.454 -65.353 1.134 1.00 23.85 583 VAL A C 1
ATOM 4298 O O . VAL A 1 583 ? -13.642 -65.014 1.536 1.00 22.87 583 VAL A O 1
ATOM 4302 N N . GLY A 1 584 ? -11.508 -65.854 1.938 1.00 23.58 584 GLY A N 1
ATOM 4303 C CA . GLY A 1 584 ? -11.775 -66.026 3.361 1.00 21.00 584 GLY A CA 1
ATOM 4304 C C . GLY A 1 584 ? -10.486 -65.753 4.135 1.00 22.03 584 GLY A C 1
ATOM 4305 O O . GLY A 1 584 ? -9.394 -65.871 3.607 1.00 22.23 584 GLY A O 1
ATOM 4306 N N . GLY A 1 585 ? -10.685 -65.421 5.413 1.00 22.57 585 GLY A N 1
ATOM 4307 C CA . GLY A 1 585 ? -9.634 -65.286 6.356 1.00 23.60 585 GLY A CA 1
ATOM 4308 C C . GLY A 1 585 ? -9.539 -63.853 6.866 1.00 23.33 585 GLY A C 1
ATOM 4309 O O . GLY A 1 585 ? -10.289 -62.991 6.512 1.00 21.63 585 GLY A O 1
ATOM 4310 N N . ASN A 1 586 ? -8.530 -63.618 7.707 1.00 20.83 586 ASN A N 1
ATOM 4311 C CA . ASN A 1 586 ? -8.317 -62.349 8.277 1.00 20.92 586 ASN A CA 1
ATOM 4312 C C . ASN A 1 586 ? -8.072 -61.293 7.224 1.00 21.53 586 ASN A C 1
ATOM 4313 O O . ASN A 1 586 ? -8.337 -60.122 7.503 1.00 21.47 586 ASN A O 1
ATOM 4318 N N . GLY A 1 587 ? -7.654 -61.690 6.008 1.00 21.20 587 GLY A N 1
ATOM 4319 C CA . GLY A 1 587 ? -7.434 -60.733 4.989 1.00 20.31 587 GLY A CA 1
ATOM 4320 C C . GLY A 1 587 ? -8.693 -60.029 4.491 1.00 21.80 587 GLY A C 1
ATOM 4321 O O . GLY A 1 587 ? -8.629 -58.976 3.855 1.00 23.51 587 GLY A O 1
ATOM 4322 N N . VAL A 1 588 ? -9.828 -60.606 4.795 1.00 21.08 588 VAL A N 1
ATOM 4323 C CA . VAL A 1 588 ? -11.056 -60.009 4.365 1.00 23.05 588 VAL A CA 1
ATOM 4324 C C . VAL A 1 588 ? -11.446 -58.862 5.232 1.00 22.34 588 VAL A C 1
ATOM 4325 O O . VAL A 1 588 ? -12.309 -58.019 4.870 1.00 23.89 588 VAL A O 1
ATOM 4329 N N . ILE A 1 589 ? -10.957 -58.853 6.471 1.00 21.47 589 ILE A N 1
ATOM 4330 C CA . ILE A 1 589 ? -11.392 -57.829 7.413 1.00 21.08 589 ILE A CA 1
ATOM 4331 C C . ILE A 1 589 ? -10.848 -56.442 7.045 1.00 22.70 589 ILE A C 1
ATOM 4332 O O . ILE A 1 589 ? -9.640 -56.248 6.888 1.00 22.64 589 ILE A O 1
ATOM 4337 N N . GLU A 1 590 ? -11.716 -55.459 6.928 1.00 22.76 590 GLU A N 1
ATOM 4338 C CA . GLU A 1 590 ? -11.348 -54.136 6.323 1.00 22.89 590 GLU A CA 1
ATOM 4339 C C . GLU A 1 590 ? -11.055 -53.054 7.356 1.00 22.16 590 GLU A C 1
ATOM 4340 O O . GLU A 1 590 ? -10.703 -51.934 6.987 1.00 24.75 590 GLU A O 1
ATOM 4346 N N . THR A 1 591 ? -11.278 -53.349 8.634 1.00 21.88 591 THR A N 1
ATOM 4347 C CA . THR A 1 591 ? -11.118 -52.348 9.684 1.00 22.52 591 THR A CA 1
ATOM 4348 C C . THR A 1 591 ? -9.718 -52.440 10.342 1.00 23.37 591 THR A C 1
ATOM 4349 O O . THR A 1 591 ? -9.039 -53.449 10.237 1.00 23.56 591 THR A O 1
ATOM 4353 N N . GLY A 1 592 ? -9.385 -51.398 11.072 1.00 23.16 592 GLY A N 1
ATOM 4354 C CA . GLY A 1 592 ? -8.252 -51.507 12.004 1.00 24.81 592 GLY A CA 1
ATOM 4355 C C . GLY A 1 592 ? -8.797 -52.016 13.323 1.00 23.32 592 GLY A C 1
ATOM 4356 O O . GLY A 1 592 ? -9.636 -51.369 13.989 1.00 26.16 592 GLY A O 1
ATOM 4357 N N . PHE A 1 593 ? -8.354 -53.193 13.683 1.00 23.05 593 PHE A N 1
ATOM 4358 C CA . PHE A 1 593 ? -8.806 -53.850 14.913 1.00 23.13 593 PHE A CA 1
ATOM 4359 C C . PHE A 1 593 ? -7.619 -54.277 15.757 1.00 21.59 593 PHE A C 1
ATOM 4360 O O . PHE A 1 593 ? -6.528 -54.529 15.274 1.00 21.72 593 PHE A O 1
ATOM 4368 N N . ALA A 1 594 ? -7.895 -54.434 17.046 1.00 20.62 594 ALA A N 1
ATOM 4369 C CA . ALA A 1 594 ? -6.888 -54.810 18.064 1.00 21.40 594 ALA A CA 1
ATOM 4370 C C . ALA A 1 594 ? -7.088 -56.258 18.565 1.00 22.77 594 ALA A C 1
ATOM 4371 O O . ALA A 1 594 ? -6.163 -56.925 18.971 1.00 23.60 594 ALA A O 1
ATOM 4373 N N . ALA A 1 595 ? -8.332 -56.702 18.621 1.00 22.57 595 ALA A N 1
ATOM 4374 C CA . ALA A 1 595 ? -8.646 -58.013 19.140 1.00 21.06 595 ALA A CA 1
ATOM 4375 C C . ALA A 1 595 ? -8.242 -59.149 18.178 1.00 22.08 595 ALA A C 1
ATOM 4376 O O . ALA A 1 595 ? -7.947 -58.950 17.019 1.00 23.90 595 ALA A O 1
ATOM 4378 N N . ASN A 1 596 ? -8.268 -60.374 18.677 1.00 18.94 596 ASN A N 1
ATOM 4379 C CA . ASN A 1 596 ? -7.896 -61.547 17.924 1.00 20.34 596 ASN A CA 1
ATOM 4380 C C . ASN A 1 596 ? -8.965 -61.779 16.864 1.00 20.29 596 ASN A C 1
ATOM 4381 O O . ASN A 1 596 ? -10.151 -61.776 17.176 1.00 20.29 596 ASN A O 1
ATOM 4386 N N . PRO A 1 597 ? -8.526 -61.989 15.600 1.00 19.17 597 PRO A N 1
ATOM 4387 C CA . PRO A 1 597 ? -9.489 -61.919 14.451 1.00 20.47 597 PRO A CA 1
ATOM 4388 C C . PRO A 1 597 ? -10.217 -63.219 14.086 1.00 20.56 597 PRO A C 1
ATOM 4389 O O . PRO A 1 597 ? -11.205 -63.094 13.331 1.00 19.62 597 PRO A O 1
ATOM 4393 N N . THR A 1 598 ? -9.830 -64.410 14.563 1.00 20.16 598 THR A N 1
ATOM 4394 C CA . THR A 1 598 ? -10.299 -65.642 13.978 1.00 19.33 598 THR A CA 1
ATOM 4395 C C . THR A 1 598 ? -11.817 -65.735 14.042 1.00 20.54 598 THR A C 1
ATOM 4396 O O . THR A 1 598 ? -12.471 -66.183 13.082 1.00 22.17 598 THR A O 1
ATOM 4400 N N . LEU A 1 599 ? -12.391 -65.385 15.173 1.00 22.19 599 LEU A N 1
ATOM 4401 C CA . LEU A 1 599 ? -13.883 -65.521 15.310 1.00 22.71 599 LEU A CA 1
ATOM 4402 C C . LEU A 1 599 ? -14.642 -64.690 14.275 1.00 21.93 599 LEU A C 1
ATOM 4403 O O . LEU A 1 599 ? -15.588 -65.184 13.650 1.00 21.81 599 LEU A O 1
ATOM 4408 N N . THR A 1 600 ? -14.250 -63.418 14.125 1.00 20.88 600 THR A N 1
ATOM 4409 C CA . THR A 1 600 ? -14.754 -62.532 13.118 1.00 22.18 600 THR A CA 1
ATOM 4410 C C . THR A 1 600 ? -14.562 -63.068 11.676 1.00 24.15 600 THR A C 1
ATOM 4411 O O . THR A 1 600 ? -15.479 -63.024 10.877 1.00 22.91 600 THR A O 1
ATOM 4415 N N . SER A 1 601 ? -13.404 -63.667 11.383 1.00 21.25 601 SER A N 1
ATOM 4416 C CA . SER A 1 601 ? -13.204 -64.301 10.063 1.00 21.10 601 SER A CA 1
ATOM 4417 C C . SER A 1 601 ? -14.100 -65.485 9.856 1.00 21.84 601 SER A C 1
ATOM 4418 O O . SER A 1 601 ? -14.602 -65.687 8.739 1.00 22.09 601 SER A O 1
ATOM 4421 N N . ILE A 1 602 ? -14.374 -66.228 10.913 1.00 20.38 602 ILE A N 1
ATOM 4422 C CA . ILE A 1 602 ? -15.348 -67.309 10.851 1.00 21.27 602 ILE A CA 1
ATOM 4423 C C . ILE A 1 602 ? -16.743 -66.769 10.491 1.00 21.62 602 ILE A C 1
ATOM 4424 O O . ILE A 1 602 ? -17.464 -67.356 9.645 1.00 23.25 602 ILE A O 1
ATOM 4429 N N . CYS A 1 603 ? -17.108 -65.601 11.060 1.00 21.87 603 CYS A N 1
ATOM 4430 C CA . CYS A 1 603 ? -18.382 -65.001 10.679 1.00 23.85 603 CYS A CA 1
ATOM 4431 C C . CYS A 1 603 ? -18.468 -64.738 9.184 1.00 23.68 603 CYS A C 1
ATOM 4432 O O . CYS A 1 603 ? -19.462 -64.950 8.549 1.00 24.18 603 CYS A O 1
ATOM 4435 N N . TYR A 1 604 ? -17.381 -64.250 8.649 1.00 23.24 604 TYR A N 1
ATOM 4436 C CA . TYR A 1 604 ? -17.365 -63.977 7.200 1.00 24.01 604 TYR A CA 1
ATOM 4437 C C . TYR A 1 604 ? -17.394 -65.221 6.404 1.00 25.50 604 TYR A C 1
ATOM 4438 O O . TYR A 1 604 ? -17.928 -65.210 5.308 1.00 25.53 604 TYR A O 1
ATOM 4447 N N . ALA A 1 605 ? -16.801 -66.298 6.889 1.00 22.41 605 ALA A N 1
ATOM 4448 C CA . ALA A 1 605 ? -16.858 -67.578 6.173 1.00 23.72 605 ALA A CA 1
ATOM 4449 C C . ALA A 1 605 ? -18.268 -68.151 6.146 1.00 24.15 605 ALA A C 1
ATOM 4450 O O . ALA A 1 605 ? -18.686 -68.721 5.152 1.00 24.76 605 ALA A O 1
ATOM 4452 N N . ILE A 1 606 ? -18.993 -67.975 7.258 1.00 23.55 606 ILE A N 1
ATOM 4453 C CA . ILE A 1 606 ? -20.439 -68.345 7.338 1.00 25.33 606 ILE A CA 1
ATOM 4454 C C . ILE A 1 606 ? -21.257 -67.584 6.275 1.00 25.62 606 ILE A C 1
ATOM 4455 O O . ILE A 1 606 ? -22.022 -68.141 5.461 1.00 26.10 606 ILE A O 1
ATOM 4460 N N . ARG A 1 607 ? -21.081 -66.273 6.287 1.00 29.02 607 ARG A N 1
ATOM 4461 C CA . ARG A 1 607 ? -21.834 -65.395 5.423 1.00 30.13 607 ARG A CA 1
ATOM 4462 C C . ARG A 1 607 ? -21.510 -65.721 3.946 1.00 31.92 607 ARG A C 1
ATOM 4463 O O . ARG A 1 607 ? -22.426 -65.784 3.082 1.00 28.73 607 ARG A O 1
ATOM 4471 N N . ALA A 1 608 ? -20.226 -65.917 3.626 1.00 26.51 608 ALA A N 1
ATOM 4472 C CA . ALA A 1 608 ? -19.842 -66.315 2.258 1.00 26.46 608 ALA A CA 1
ATOM 4473 C C . ALA A 1 608 ? -20.420 -67.675 1.909 1.00 25.85 608 ALA A C 1
ATOM 4474 O O . ALA A 1 608 ? -20.895 -67.887 0.789 1.00 27.93 608 ALA A O 1
ATOM 4476 N N . SER A 1 609 ? -20.314 -68.624 2.828 1.00 24.62 609 SER A N 1
ATOM 4477 C CA . SER A 1 609 ? -20.814 -69.942 2.572 1.00 26.38 609 SER A CA 1
ATOM 4478 C C . SER A 1 609 ? -22.311 -69.910 2.217 1.00 27.28 609 SER A C 1
ATOM 4479 O O . SER A 1 609 ? -22.755 -70.558 1.280 1.00 27.18 609 SER A O 1
ATOM 4482 N N . ASN A 1 610 ? -23.049 -69.159 2.988 1.00 28.13 610 ASN A N 1
ATOM 4483 C CA . ASN A 1 610 ? -24.484 -69.001 2.721 1.00 29.71 610 ASN A CA 1
ATOM 4484 C C . ASN A 1 610 ? -24.766 -68.405 1.349 1.00 29.52 610 ASN A C 1
ATOM 4485 O O . ASN A 1 610 ? -25.769 -68.771 0.720 1.00 29.24 610 ASN A O 1
ATOM 4490 N N . ASP A 1 611 ? -23.968 -67.450 0.902 1.00 29.80 611 ASP A N 1
ATOM 4491 C CA . ASP A 1 611 ? -24.079 -66.926 -0.482 1.00 31.10 611 ASP A CA 1
ATOM 4492 C C . ASP A 1 611 ? -23.778 -67.969 -1.556 1.00 31.92 611 ASP A C 1
ATOM 4493 O O . ASP A 1 611 ? -24.461 -68.055 -2.583 1.00 31.31 611 ASP A O 1
ATOM 4498 N N . ILE A 1 612 ? -22.696 -68.724 -1.384 1.00 30.07 612 ILE A N 1
ATOM 4499 C CA . ILE A 1 612 ? -22.442 -69.856 -2.219 1.00 30.25 612 ILE A CA 1
ATOM 4500 C C . ILE A 1 612 ? -23.623 -70.900 -2.248 1.00 30.05 612 ILE A C 1
ATOM 4501 O O . ILE A 1 612 ? -24.091 -71.324 -3.336 1.00 35.64 612 ILE A O 1
ATOM 4506 N N . ILE A 1 613 ? -24.119 -71.250 -1.075 1.00 30.53 613 ILE A N 1
ATOM 4507 C CA . ILE A 1 613 ? -25.197 -72.239 -0.963 1.00 30.31 613 ILE A CA 1
ATOM 4508 C C . ILE A 1 613 ? -26.438 -71.722 -1.688 1.00 33.25 613 ILE A C 1
ATOM 4509 O O . ILE A 1 613 ? -27.087 -72.484 -2.460 1.00 34.57 613 ILE A O 1
ATOM 4514 N N . ALA A 1 614 ? -26.751 -70.439 -1.498 1.00 33.06 614 ALA A N 1
ATOM 4515 C CA . ALA A 1 614 ? -27.946 -69.812 -2.178 1.00 34.34 614 ALA A CA 1
ATOM 4516 C C . ALA A 1 614 ? -27.794 -69.831 -3.656 1.00 37.37 614 ALA A C 1
ATOM 4517 O O . ALA A 1 614 ? -28.752 -70.028 -4.384 1.00 37.15 614 ALA A O 1
ATOM 4519 N N . LYS A 1 615 ? -26.614 -69.492 -4.136 1.00 38.11 615 LYS A N 1
ATOM 4520 C CA . LYS A 1 615 ? -26.364 -69.319 -5.579 1.00 41.73 615 LYS A CA 1
ATOM 4521 C C . LYS A 1 615 ? -26.068 -70.588 -6.323 1.00 46.20 615 LYS A C 1
ATOM 4522 O O . LYS A 1 615 ? -26.340 -70.674 -7.501 1.00 42.22 615 LYS A O 1
ATOM 4528 N N . PHE A 1 616 ? -25.386 -71.527 -5.697 1.00 44.82 616 PHE A N 1
ATOM 4529 C CA . PHE A 1 616 ? -24.861 -72.701 -6.395 1.00 47.02 616 PHE A CA 1
ATOM 4530 C C . PHE A 1 616 ? -25.502 -73.940 -5.781 1.00 49.79 616 PHE A C 1
ATOM 4531 O O . PHE A 1 616 ? -25.135 -75.028 -6.125 1.00 52.58 616 PHE A O 1
ATOM 4539 N N . GLY A 1 617 ? -26.436 -73.760 -4.857 1.00 51.32 617 GLY A N 1
ATOM 4540 C CA . GLY A 1 617 ? -27.467 -74.754 -4.634 1.00 62.85 617 GLY A CA 1
ATOM 4541 C C . GLY A 1 617 ? -28.678 -74.285 -5.433 1.00 53.35 617 GLY A C 1
ATOM 4542 O O . GLY A 1 617 ? -29.590 -75.048 -5.623 1.00 75.00 617 GLY A O 1
ATOM 4543 N N . PRO B 1 13 ? -5.806 -115.152 27.392 1.00 53.31 13 PRO B N 1
ATOM 4544 C CA . PRO B 1 13 ? -4.705 -114.176 27.428 1.00 51.02 13 PRO B CA 1
ATOM 4545 C C . PRO B 1 13 ? -4.076 -113.915 26.022 1.00 45.69 13 PRO B C 1
ATOM 4546 O O . PRO B 1 13 ? -4.031 -114.838 25.221 1.00 47.78 13 PRO B O 1
ATOM 4550 N N . TYR B 1 14 ? -3.582 -112.695 25.764 1.00 37.17 14 TYR B N 1
ATOM 4551 C CA . TYR B 1 14 ? -2.727 -112.379 24.595 1.00 31.51 14 TYR B CA 1
ATOM 4552 C C . TYR B 1 14 ? -1.540 -113.296 24.631 1.00 29.30 14 TYR B C 1
ATOM 4553 O O . TYR B 1 14 ? -1.159 -113.825 25.692 1.00 30.40 14 TYR B O 1
ATOM 4562 N N . ASP B 1 15 ? -0.897 -113.477 23.510 1.00 27.66 15 ASP B N 1
ATOM 4563 C CA . ASP B 1 15 ? 0.368 -114.235 23.518 1.00 27.03 15 ASP B CA 1
ATOM 4564 C C . ASP B 1 15 ? 1.539 -113.378 24.054 1.00 26.65 15 ASP B C 1
ATOM 4565 O O . ASP B 1 15 ? 2.385 -113.883 24.854 1.00 27.95 15 ASP B O 1
ATOM 4570 N N . VAL B 1 16 ? 1.577 -112.097 23.687 1.00 25.57 16 VAL B N 1
ATOM 4571 C CA . VAL B 1 16 ? 2.667 -111.212 24.069 1.00 24.20 16 VAL B CA 1
ATOM 4572 C C . VAL B 1 16 ? 2.124 -109.851 24.432 1.00 25.52 16 VAL B C 1
ATOM 4573 O O . VAL B 1 16 ? 1.299 -109.330 23.647 1.00 24.87 16 VAL B O 1
ATOM 4577 N N . PHE B 1 17 ? 2.510 -109.344 25.614 1.00 24.39 17 PHE B N 1
ATOM 4578 C CA . PHE B 1 17 ? 2.224 -107.982 26.067 1.00 23.73 17 PHE B CA 1
ATOM 4579 C C . PHE B 1 17 ? 3.543 -107.199 25.816 1.00 21.69 17 PHE B C 1
ATOM 4580 O O . PHE B 1 17 ? 4.593 -107.671 26.230 1.00 21.83 17 PHE B O 1
ATOM 4588 N N . ILE B 1 18 ? 3.484 -106.007 25.228 1.00 21.18 18 ILE B N 1
ATOM 4589 C CA . ILE B 1 18 ? 4.678 -105.198 25.033 1.00 21.31 18 ILE B CA 1
ATOM 4590 C C . ILE B 1 18 ? 4.407 -103.801 25.550 1.00 22.96 18 ILE B C 1
ATOM 4591 O O . ILE B 1 18 ? 3.420 -103.188 25.157 1.00 21.59 18 ILE B O 1
ATOM 4596 N N . ALA B 1 19 ? 5.246 -103.310 26.461 1.00 21.83 19 ALA B N 1
ATOM 4597 C CA . ALA B 1 19 ? 5.228 -101.940 26.892 1.00 22.24 19 ALA B CA 1
ATOM 4598 C C . ALA B 1 19 ? 6.245 -101.150 26.087 1.00 21.10 19 ALA B C 1
ATOM 4599 O O . ALA B 1 19 ? 7.449 -101.482 26.154 1.00 20.79 19 ALA B O 1
ATOM 4601 N N . GLY B 1 20 ? 5.793 -100.130 25.354 1.00 19.84 20 GLY B N 1
ATOM 4602 C CA . GLY B 1 20 ? 6.612 -99.277 24.555 1.00 19.84 20 GLY B CA 1
ATOM 4603 C C . GLY B 1 20 ? 6.475 -99.544 23.078 1.00 20.15 20 GLY B C 1
ATOM 4604 O O . GLY B 1 20 ? 6.506 -100.685 22.638 1.00 19.83 20 GLY B O 1
ATOM 4605 N N . SER B 1 21 ? 6.386 -98.461 22.306 1.00 20.14 21 SER B N 1
ATOM 4606 C CA . SER B 1 21 ? 6.129 -98.494 20.869 1.00 19.86 21 SER B CA 1
ATOM 4607 C C . SER B 1 21 ? 7.203 -97.775 20.039 1.00 20.70 21 SER B C 1
ATOM 4608 O O . SER B 1 21 ? 6.971 -97.273 18.884 1.00 22.21 21 SER B O 1
ATOM 4611 N N . GLY B 1 22 ? 8.396 -97.734 20.597 1.00 21.42 22 GLY B N 1
ATOM 4612 C CA . GLY B 1 22 ? 9.523 -97.331 19.807 1.00 20.22 22 GLY B CA 1
ATOM 4613 C C . GLY B 1 22 ? 9.927 -98.421 18.818 1.00 19.89 22 GLY B C 1
ATOM 4614 O O . GLY B 1 22 ? 9.273 -99.479 18.728 1.00 19.61 22 GLY B O 1
ATOM 4615 N N . PRO B 1 23 ? 11.065 -98.272 18.180 1.00 20.86 23 PRO B N 1
ATOM 4616 C CA . PRO B 1 23 ? 11.403 -99.231 17.109 1.00 19.91 23 PRO B CA 1
ATOM 4617 C C . PRO B 1 23 ? 11.706 -100.611 17.678 1.00 20.27 23 PRO B C 1
ATOM 4618 O O . PRO B 1 23 ? 11.481 -101.619 16.996 1.00 19.80 23 PRO B O 1
ATOM 4622 N N . ILE B 1 24 ? 12.148 -100.676 18.937 1.00 19.14 24 ILE B N 1
ATOM 4623 C CA . ILE B 1 24 ? 12.368 -101.996 19.570 1.00 19.11 24 ILE B CA 1
ATOM 4624 C C . ILE B 1 24 ? 11.072 -102.710 19.899 1.00 20.02 24 ILE B C 1
ATOM 4625 O O . ILE B 1 24 ? 10.869 -103.897 19.432 1.00 20.68 24 ILE B O 1
ATOM 4630 N N . GLY B 1 25 ? 10.143 -102.004 20.553 1.00 20.83 25 GLY B N 1
ATOM 4631 C CA . GLY B 1 25 ? 8.842 -102.594 20.838 1.00 21.76 25 GLY B CA 1
ATOM 4632 C C . GLY B 1 25 ? 8.176 -102.989 19.532 1.00 21.68 25 GLY B C 1
ATOM 4633 O O . GLY B 1 25 ? 7.562 -104.058 19.402 1.00 22.37 25 GLY B O 1
ATOM 4634 N N . ALA B 1 26 ? 8.274 -102.143 18.522 1.00 19.57 26 ALA B N 1
ATOM 4635 C CA . ALA B 1 26 ? 7.707 -102.459 17.237 1.00 20.95 26 ALA B CA 1
ATOM 4636 C C . ALA B 1 26 ? 8.327 -103.670 16.529 1.00 21.59 26 ALA B C 1
ATOM 4637 O O . ALA B 1 26 ? 7.603 -104.434 15.826 1.00 21.68 26 ALA B O 1
ATOM 4639 N N . THR B 1 27 ? 9.614 -103.917 16.716 1.00 20.75 27 THR B N 1
ATOM 4640 C CA . THR B 1 27 ? 10.220 -105.089 16.186 1.00 21.79 27 THR B CA 1
ATOM 4641 C C . THR B 1 27 ? 9.651 -106.326 16.866 1.00 22.69 27 THR B C 1
ATOM 4642 O O . THR B 1 27 ? 9.281 -107.292 16.184 1.00 22.66 27 THR B O 1
ATOM 4646 N N . PHE B 1 28 ? 9.583 -106.345 18.187 1.00 22.09 28 PHE B N 1
ATOM 4647 C CA . PHE B 1 28 ? 8.892 -107.456 18.834 1.00 21.44 28 PHE B CA 1
ATOM 4648 C C . PHE B 1 28 ? 7.473 -107.655 18.255 1.00 22.78 28 PHE B C 1
ATOM 4649 O O . PHE B 1 28 ? 7.049 -108.777 17.966 1.00 24.85 28 PHE B O 1
ATOM 4657 N N . ALA B 1 29 ? 6.713 -106.580 18.062 1.00 21.57 29 ALA B N 1
ATOM 4658 C CA . ALA B 1 29 ? 5.344 -106.720 17.595 1.00 23.37 29 ALA B CA 1
ATOM 4659 C C . ALA B 1 29 ? 5.311 -107.322 16.201 1.00 23.47 29 ALA B C 1
ATOM 4660 O O . ALA B 1 29 ? 4.510 -108.233 15.910 1.00 23.22 29 ALA B O 1
ATOM 4662 N N . LYS B 1 30 ? 6.123 -106.794 15.302 1.00 22.45 30 LYS B N 1
ATOM 4663 C CA . LYS B 1 30 ? 6.159 -107.239 13.965 1.00 23.67 30 LYS B CA 1
ATOM 4664 C C . LYS B 1 30 ? 6.487 -108.734 13.892 1.00 24.02 30 LYS B C 1
ATOM 4665 O O . LYS B 1 30 ? 5.801 -109.509 13.193 1.00 25.08 30 LYS B O 1
ATOM 4671 N N . LEU B 1 31 ? 7.550 -109.129 14.576 1.00 22.95 31 LEU B N 1
ATOM 4672 C CA . LEU B 1 31 ? 8.001 -110.533 14.510 1.00 25.66 31 LEU B CA 1
ATOM 4673 C C . LEU B 1 31 ? 7.023 -111.500 15.115 1.00 26.04 31 LEU B C 1
ATOM 4674 O O . LEU B 1 31 ? 6.789 -112.629 14.595 1.00 23.83 31 LEU B O 1
ATOM 4679 N N . CYS B 1 32 ? 6.404 -111.060 16.197 1.00 25.09 32 CYS B N 1
ATOM 4680 C CA . CYS B 1 32 ? 5.497 -111.927 16.900 1.00 26.18 32 CYS B CA 1
ATOM 4681 C C . CYS B 1 32 ? 4.186 -112.052 16.130 1.00 26.17 32 CYS B C 1
ATOM 4682 O O . CYS B 1 32 ? 3.657 -113.186 15.956 1.00 26.15 32 CYS B O 1
ATOM 4685 N N . VAL B 1 33 ? 3.657 -110.942 15.636 1.00 26.80 33 VAL B N 1
ATOM 4686 C CA . VAL B 1 33 ? 2.395 -110.988 14.845 1.00 27.47 33 VAL B CA 1
ATOM 4687 C C . VAL B 1 33 ? 2.671 -111.764 13.563 1.00 29.40 33 VAL B C 1
ATOM 4688 O O . VAL B 1 33 ? 1.799 -112.587 13.098 1.00 28.85 33 VAL B O 1
ATOM 4692 N N . ASP B 1 34 ? 3.857 -111.592 12.946 1.00 29.60 34 ASP B N 1
ATOM 4693 C CA . ASP B 1 34 ? 4.175 -112.366 11.712 1.00 30.77 34 ASP B CA 1
ATOM 4694 C C . ASP B 1 34 ? 4.242 -113.873 12.005 1.00 31.19 34 ASP B C 1
ATOM 4695 O O . ASP B 1 34 ? 4.024 -114.662 11.089 1.00 33.01 34 ASP B O 1
ATOM 4700 N N . ALA B 1 35 ? 4.505 -114.292 13.256 1.00 30.21 35 ALA B N 1
ATOM 4701 C CA . ALA B 1 35 ? 4.549 -115.697 13.663 1.00 30.56 35 ALA B CA 1
ATOM 4702 C C . ALA B 1 35 ? 3.178 -116.200 14.183 1.00 32.07 35 ALA B C 1
ATOM 4703 O O . ALA B 1 35 ? 3.078 -117.211 14.913 1.00 30.04 35 ALA B O 1
ATOM 4705 N N . ASN B 1 36 ? 2.150 -115.419 13.875 1.00 31.83 36 ASN B N 1
ATOM 4706 C CA . ASN B 1 36 ? 0.735 -115.702 14.228 1.00 33.93 36 ASN B CA 1
ATOM 4707 C C . ASN B 1 36 ? 0.455 -115.583 15.723 1.00 34.29 36 ASN B C 1
ATOM 4708 O O . ASN B 1 36 ? -0.511 -116.175 16.225 1.00 34.03 36 ASN B O 1
ATOM 4713 N N . LEU B 1 37 ? 1.274 -114.832 16.473 1.00 30.39 37 LEU B N 1
ATOM 4714 C CA . LEU B 1 37 ? 0.917 -114.548 17.864 1.00 31.04 37 LEU B CA 1
ATOM 4715 C C . LEU B 1 37 ? 0.007 -113.299 17.969 1.00 30.86 37 LEU B C 1
ATOM 4716 O O . LEU B 1 37 ? 0.070 -112.392 17.133 1.00 32.35 37 LEU B O 1
ATOM 4721 N N . ARG B 1 38 ? -0.805 -113.241 19.012 1.00 31.56 38 ARG B N 1
ATOM 4722 C CA . ARG B 1 38 ? -1.664 -112.107 19.291 1.00 31.75 38 ARG B CA 1
ATOM 4723 C C . ARG B 1 38 ? -0.936 -111.204 20.249 1.00 30.67 38 ARG B C 1
ATOM 4724 O O . ARG B 1 38 ? -0.565 -111.645 21.345 1.00 28.21 38 ARG B O 1
ATOM 4732 N N . VAL B 1 39 ? -0.831 -109.934 19.891 1.00 29.85 39 VAL B N 1
ATOM 4733 C CA . VAL B 1 39 ? -0.005 -108.980 20.637 1.00 26.60 39 VAL B CA 1
ATOM 4734 C C . VAL B 1 39 ? -0.791 -107.816 21.140 1.00 26.41 39 VAL B C 1
ATOM 4735 O O . VAL B 1 39 ? -1.627 -107.288 20.403 1.00 27.51 39 VAL B O 1
ATOM 4739 N N . CYS B 1 40 ? -0.554 -107.412 22.402 1.00 25.12 40 CYS B N 1
ATOM 4740 C CA . CYS B 1 40 ? -1.105 -106.228 22.964 1.00 24.97 40 CYS B CA 1
ATOM 4741 C C . CYS B 1 40 ? 0.096 -105.314 23.291 1.00 25.82 40 CYS B C 1
ATOM 4742 O O . CYS B 1 40 ? 0.938 -105.691 24.085 1.00 26.96 40 CYS B O 1
ATOM 4745 N N . MET B 1 41 ? 0.123 -104.153 22.660 1.00 22.96 41 MET B N 1
ATOM 4746 C CA . MET B 1 41 ? 1.163 -103.125 22.906 1.00 23.58 41 MET B CA 1
ATOM 4747 C C . MET B 1 41 ? 0.534 -101.914 23.564 1.00 23.31 41 MET B C 1
ATOM 4748 O O . MET B 1 41 ? -0.518 -101.432 23.089 1.00 24.79 41 MET B O 1
ATOM 4753 N N . VAL B 1 42 ? 1.183 -101.402 24.625 1.00 21.29 42 VAL B N 1
ATOM 4754 C CA . VAL B 1 42 ? 0.789 -100.164 25.255 1.00 21.62 42 VAL B CA 1
ATOM 4755 C C . VAL B 1 42 ? 1.868 -99.132 25.100 1.00 20.24 42 VAL B C 1
ATOM 4756 O O . VAL B 1 42 ? 3.044 -99.462 25.200 1.00 21.61 42 VAL B O 1
ATOM 4760 N N . GLU B 1 43 ? 1.473 -97.883 24.867 1.00 19.95 43 GLU B N 1
ATOM 4761 C CA . GLU B 1 43 ? 2.354 -96.768 24.697 1.00 20.76 43 GLU B CA 1
ATOM 4762 C C . GLU B 1 43 ? 1.821 -95.617 25.530 1.00 20.19 43 GLU B C 1
ATOM 4763 O O . GLU B 1 43 ? 0.652 -95.277 25.429 1.00 19.80 43 GLU B O 1
ATOM 4769 N N . ILE B 1 44 ? 2.707 -95.085 26.366 1.00 20.56 44 ILE B N 1
ATOM 4770 C CA . ILE B 1 44 ? 2.348 -94.068 27.326 1.00 20.22 44 ILE B CA 1
ATOM 4771 C C . ILE B 1 44 ? 1.989 -92.741 26.653 1.00 20.99 44 ILE B C 1
ATOM 4772 O O . ILE B 1 44 ? 1.111 -91.978 27.129 1.00 22.98 44 ILE B O 1
ATOM 4777 N N . GLY B 1 45 ? 2.620 -92.491 25.510 1.00 20.73 45 GLY B N 1
ATOM 4778 C CA . GLY B 1 45 ? 2.418 -91.218 24.728 1.00 20.12 45 GLY B CA 1
ATOM 4779 C C . GLY B 1 45 ? 1.351 -91.330 23.691 1.00 20.65 45 GLY B C 1
ATOM 4780 O O . GLY B 1 45 ? 0.721 -92.405 23.560 1.00 18.80 45 GLY B O 1
ATOM 4781 N N . ALA B 1 46 ? 1.141 -90.256 22.913 1.00 21.08 46 ALA B N 1
ATOM 4782 C CA . ALA B 1 46 ? 0.081 -90.269 21.918 1.00 22.43 46 ALA B CA 1
ATOM 4783 C C . ALA B 1 46 ? 0.692 -90.713 20.597 1.00 23.54 46 ALA B C 1
ATOM 4784 O O . ALA B 1 46 ? 1.890 -90.648 20.364 1.00 22.53 46 ALA B O 1
ATOM 4786 N N . ALA B 1 47 ? -0.172 -91.180 19.711 1.00 24.25 47 ALA B N 1
ATOM 4787 C CA . ALA B 1 47 ? 0.176 -91.214 18.274 1.00 26.83 47 ALA B CA 1
ATOM 4788 C C . ALA B 1 47 ? 0.157 -89.797 17.723 1.00 29.19 47 ALA B C 1
ATOM 4789 O O . ALA B 1 47 ? -0.890 -89.120 17.699 1.00 29.94 47 ALA B O 1
ATOM 4791 N N . ASP B 1 48 ? 1.286 -89.269 17.327 1.00 24.92 48 ASP B N 1
ATOM 4792 C CA . ASP B 1 48 ? 1.403 -87.868 16.973 1.00 28.40 48 ASP B CA 1
ATOM 4793 C C . ASP B 1 48 ? 2.146 -87.572 15.664 1.00 28.30 48 ASP B C 1
ATOM 4794 O O . ASP B 1 48 ? 2.524 -86.421 15.381 1.00 30.18 48 ASP B O 1
ATOM 4799 N N . SER B 1 49 ? 2.502 -88.636 14.923 1.00 24.06 49 SER B N 1
ATOM 4800 C CA . SER B 1 49 ? 3.137 -88.439 13.626 1.00 24.25 49 SER B CA 1
ATOM 4801 C C . SER B 1 49 ? 2.701 -89.606 12.719 1.00 23.86 49 SER B C 1
ATOM 4802 O O . SER B 1 49 ? 2.915 -90.729 13.096 1.00 23.91 49 SER B O 1
ATOM 4805 N N . PHE B 1 50 ? 2.198 -89.326 11.523 1.00 24.34 50 PHE B N 1
ATOM 4806 C CA . PHE B 1 50 ? 1.530 -90.334 10.733 1.00 25.27 50 PHE B CA 1
ATOM 4807 C C . PHE B 1 50 ? 1.941 -90.203 9.287 1.00 23.99 50 PHE B C 1
ATOM 4808 O O . PHE B 1 50 ? 2.231 -89.108 8.808 1.00 25.31 50 PHE B O 1
ATOM 4816 N N . THR B 1 51 ? 1.915 -91.337 8.608 1.00 23.85 51 THR B N 1
ATOM 4817 C CA . THR B 1 51 ? 1.851 -91.346 7.165 1.00 24.59 51 THR B CA 1
ATOM 4818 C C . THR B 1 51 ? 0.548 -92.088 6.848 1.00 26.41 51 THR B C 1
ATOM 4819 O O . THR B 1 51 ? -0.211 -92.482 7.763 1.00 27.84 51 THR B O 1
ATOM 4823 N N . SER B 1 52 ? 0.311 -92.335 5.581 1.00 27.82 52 SER B N 1
ATOM 4824 C CA . SER B 1 52 ? -0.883 -92.993 5.125 1.00 28.80 52 SER B CA 1
ATOM 4825 C C . SER B 1 52 ? -0.450 -94.001 4.092 1.00 29.84 52 SER B C 1
ATOM 4826 O O . SER B 1 52 ? 0.366 -93.679 3.212 1.00 28.97 52 SER B O 1
ATOM 4829 N N . LYS B 1 53 ? -1.010 -95.218 4.171 1.00 29.54 53 LYS B N 1
ATOM 4830 C CA . LYS B 1 53 ? -0.720 -96.252 3.173 1.00 29.03 53 LYS B CA 1
ATOM 4831 C C . LYS B 1 53 ? -2.031 -96.894 2.741 1.00 30.22 53 LYS B C 1
ATOM 4832 O O . LYS B 1 53 ? -2.967 -96.960 3.516 1.00 30.94 53 LYS B O 1
ATOM 4838 N N . PRO B 1 54 ? -2.093 -97.403 1.501 1.00 33.09 54 PRO B N 1
ATOM 4839 C CA . PRO B 1 54 ? -3.275 -98.201 1.091 1.00 32.93 54 PRO B CA 1
ATOM 4840 C C . PRO B 1 54 ? -3.517 -99.456 1.978 1.00 33.35 54 PRO B C 1
ATOM 4841 O O . PRO B 1 54 ? -2.608 -100.084 2.448 1.00 30.33 54 PRO B O 1
ATOM 4845 N N . MET B 1 55 ? -4.751 -99.649 2.378 1.00 33.10 55 MET B N 1
ATOM 4846 C CA . MET B 1 55 ? -5.132 -100.794 3.090 1.00 35.29 55 MET B CA 1
ATOM 4847 C C . MET B 1 55 ? -5.255 -101.951 2.052 1.00 35.94 55 MET B C 1
ATOM 4848 O O . MET B 1 55 ? -5.898 -101.810 0.995 1.00 36.88 55 MET B O 1
ATOM 4853 N N . LYS B 1 56 ? -4.678 -103.086 2.388 1.00 34.99 56 LYS B N 1
ATOM 4854 C CA . LYS B 1 56 ? -4.621 -104.214 1.509 1.00 38.47 56 LYS B CA 1
ATOM 4855 C C . LYS B 1 56 ? -6.022 -104.724 1.354 1.00 39.89 56 LYS B C 1
ATOM 4856 O O . LYS B 1 56 ? -6.699 -104.881 2.310 1.00 37.87 56 LYS B O 1
ATOM 4862 N N . GLY B 1 57 ? -6.431 -105.028 0.143 1.00 44.08 57 GLY B N 1
ATOM 4863 C CA . GLY B 1 57 ? -7.725 -105.642 -0.059 1.00 44.71 57 GLY B CA 1
ATOM 4864 C C . GLY B 1 57 ? -8.884 -104.652 -0.093 1.00 48.24 57 GLY B C 1
ATOM 4865 O O . GLY B 1 57 ? -9.988 -105.027 -0.412 1.00 47.06 57 GLY B O 1
ATOM 4866 N N . ASP B 1 58 ? -8.675 -103.379 0.228 1.00 43.58 58 ASP B N 1
ATOM 4867 C CA . ASP B 1 58 ? -9.782 -102.409 0.131 1.00 43.70 58 ASP B CA 1
ATOM 4868 C C . ASP B 1 58 ? -9.990 -101.955 -1.321 1.00 42.47 58 ASP B C 1
ATOM 4869 O O . ASP B 1 58 ? -9.093 -101.451 -1.939 1.00 43.19 58 ASP B O 1
ATOM 4874 N N . PRO B 1 59 ? -11.184 -102.120 -1.884 1.00 45.34 59 PRO B N 1
ATOM 4875 C CA . PRO B 1 59 ? -11.287 -101.797 -3.327 1.00 45.41 59 PRO B CA 1
ATOM 4876 C C . PRO B 1 59 ? -11.098 -100.297 -3.684 1.00 45.55 59 PRO B C 1
ATOM 4877 O O . PRO B 1 59 ? -10.799 -99.989 -4.855 1.00 43.47 59 PRO B O 1
ATOM 4881 N N . ASN B 1 60 ? -11.199 -99.395 -2.691 1.00 42.91 60 ASN B N 1
ATOM 4882 C CA . ASN B 1 60 ? -10.830 -97.978 -2.868 1.00 45.22 60 ASN B CA 1
ATOM 4883 C C . ASN B 1 60 ? -9.300 -97.687 -2.850 1.00 43.12 60 ASN B C 1
ATOM 4884 O O . ASN B 1 60 ? -8.861 -96.590 -3.111 1.00 44.39 60 ASN B O 1
ATOM 4889 N N . ALA B 1 61 ? -8.506 -98.673 -2.503 1.00 39.29 61 ALA B N 1
ATOM 4890 C CA . ALA B 1 61 ? -7.064 -98.466 -2.311 1.00 41.39 61 ALA B CA 1
ATOM 4891 C C . ALA B 1 61 ? -6.370 -97.950 -3.571 1.00 45.73 61 ALA B C 1
ATOM 4892 O O . ALA B 1 61 ? -5.691 -96.946 -3.490 1.00 43.91 61 ALA B O 1
ATOM 4894 N N . PRO B 1 62 ? -6.527 -98.629 -4.743 1.00 45.27 62 PRO B N 1
ATOM 4895 C CA . PRO B 1 62 ? -5.915 -98.137 -6.020 1.00 48.14 62 PRO B CA 1
ATOM 4896 C C . PRO B 1 62 ? -6.164 -96.651 -6.346 1.00 50.03 62 PRO B C 1
ATOM 4897 O O . PRO B 1 62 ? -5.246 -95.952 -6.754 1.00 58.24 62 PRO B O 1
ATOM 4901 N N . ARG B 1 63 ? -7.377 -96.196 -6.140 1.00 50.10 63 ARG B N 1
ATOM 4902 C CA . ARG B 1 63 ? -7.782 -94.818 -6.413 1.00 59.68 63 ARG B CA 1
ATOM 4903 C C . ARG B 1 63 ? -7.214 -93.801 -5.420 1.00 54.63 63 ARG B C 1
ATOM 4904 O O . ARG B 1 63 ? -6.986 -92.661 -5.787 1.00 54.63 63 ARG B O 1
ATOM 4912 N N . SER B 1 64 ? -6.953 -94.262 -4.184 1.00 51.76 64 SER B N 1
ATOM 4913 C CA . SER B 1 64 ? -6.913 -93.467 -2.983 1.00 46.95 64 SER B CA 1
ATOM 4914 C C . SER B 1 64 ? -5.881 -92.329 -2.912 1.00 45.09 64 SER B C 1
ATOM 4915 O O . SER B 1 64 ? -4.779 -92.415 -3.420 1.00 45.21 64 SER B O 1
ATOM 4918 N N . VAL B 1 65 ? -6.234 -91.286 -2.211 1.00 43.77 65 VAL B N 1
ATOM 4919 C CA . VAL B 1 65 ? -5.206 -90.262 -1.806 1.00 41.15 65 VAL B CA 1
ATOM 4920 C C . VAL B 1 65 ? -4.827 -90.428 -0.368 1.00 38.96 65 VAL B C 1
ATOM 4921 O O . VAL B 1 65 ? -5.588 -90.929 0.453 1.00 37.21 65 VAL B O 1
ATOM 4925 N N . GLN B 1 66 ? -3.685 -89.859 0.009 1.00 38.44 66 GLN B N 1
ATOM 4926 C CA . GLN B 1 66 ? -3.316 -89.986 1.359 1.00 36.26 66 GLN B CA 1
ATOM 4927 C C . GLN B 1 66 ? -4.393 -89.489 2.305 1.00 34.70 66 GLN B C 1
ATOM 4928 O O . GLN B 1 66 ? -4.952 -88.372 2.156 1.00 36.04 66 GLN B O 1
ATOM 4934 N N . PHE B 1 67 ? -4.580 -90.266 3.363 1.00 32.28 67 PHE B N 1
ATOM 4935 C CA . PHE B 1 67 ? -5.578 -90.068 4.433 1.00 34.73 67 PHE B CA 1
ATOM 4936 C C . PHE B 1 67 ? -7.042 -90.048 3.972 1.00 35.90 67 PHE B C 1
ATOM 4937 O O . PHE B 1 67 ? -7.876 -89.599 4.728 1.00 38.37 67 PHE B O 1
ATOM 4945 N N . GLY B 1 68 ? -7.260 -90.486 2.757 1.00 38.89 68 GLY B N 1
ATOM 4946 C CA . GLY B 1 68 ? -8.602 -90.604 2.144 1.00 41.32 68 GLY B CA 1
ATOM 4947 C C . GLY B 1 68 ? -9.082 -92.047 2.216 1.00 43.31 68 GLY B C 1
ATOM 4948 O O . GLY B 1 68 ? -8.356 -92.947 2.703 1.00 38.21 68 GLY B O 1
ATOM 4949 N N . PRO B 1 69 ? -10.319 -92.287 1.736 1.00 44.37 69 PRO B N 1
ATOM 4950 C CA . PRO B 1 69 ? -10.834 -93.654 1.906 1.00 41.40 69 PRO B CA 1
ATOM 4951 C C . PRO B 1 69 ? -10.024 -94.633 1.076 1.00 40.14 69 PRO B C 1
ATOM 4952 O O . PRO B 1 69 ? -9.587 -94.355 -0.074 1.00 40.23 69 PRO B O 1
ATOM 4956 N N . GLY B 1 70 ? -9.775 -95.819 1.612 1.00 38.41 70 GLY B N 1
ATOM 4957 C CA . GLY B 1 70 ? -8.896 -96.762 0.928 1.00 38.56 70 GLY B CA 1
ATOM 4958 C C . GLY B 1 70 ? -7.518 -96.781 1.580 1.00 37.28 70 GLY B C 1
ATOM 4959 O O . GLY B 1 70 ? -6.697 -97.682 1.315 1.00 35.41 70 GLY B O 1
ATOM 4960 N N . GLN B 1 71 ? -7.260 -95.778 2.412 1.00 37.05 71 GLN B N 1
ATOM 4961 C CA . GLN B 1 71 ? -5.935 -95.635 3.064 1.00 35.87 71 GLN B CA 1
ATOM 4962 C C . GLN B 1 71 ? -6.067 -95.815 4.585 1.00 35.59 71 GLN B C 1
ATOM 4963 O O . GLN B 1 71 ? -7.111 -95.627 5.164 1.00 35.31 71 GLN B O 1
ATOM 4969 N N . VAL B 1 72 ? -4.993 -96.157 5.272 1.00 31.96 72 VAL B N 1
ATOM 4970 C CA . VAL B 1 72 ? -5.039 -96.210 6.721 1.00 31.30 72 VAL B CA 1
ATOM 4971 C C . VAL B 1 72 ? -3.875 -95.375 7.213 1.00 31.33 72 VAL B C 1
ATOM 4972 O O . VAL B 1 72 ? -2.797 -95.393 6.599 1.00 28.26 72 VAL B O 1
ATOM 4976 N N . PRO B 1 73 ? -4.071 -94.647 8.347 1.00 31.94 73 PRO B N 1
ATOM 4977 C CA . PRO B 1 73 ? -2.910 -93.927 8.920 1.00 30.73 73 PRO B CA 1
ATOM 4978 C C . PRO B 1 73 ? -2.013 -94.827 9.710 1.00 29.76 73 PRO B C 1
ATOM 4979 O O . PRO B 1 73 ? -2.446 -95.768 10.404 1.00 30.43 73 PRO B O 1
ATOM 4983 N N . ILE B 1 74 ? -0.727 -94.564 9.621 1.00 26.93 74 ILE B N 1
ATOM 4984 C CA . ILE B 1 74 ? 0.289 -95.436 10.216 1.00 26.13 74 ILE B CA 1
ATOM 4985 C C . ILE B 1 74 ? 1.070 -94.499 11.104 1.00 24.72 74 ILE B C 1
ATOM 4986 O O . ILE B 1 74 ? 1.693 -93.495 10.629 1.00 23.01 74 ILE B O 1
ATOM 4991 N N . PRO B 1 75 ? 0.999 -94.736 12.410 1.00 23.44 75 PRO B N 1
ATOM 4992 C CA . PRO B 1 75 ? 1.745 -93.878 13.360 1.00 24.04 75 PRO B CA 1
ATOM 4993 C C . PRO B 1 75 ? 3.197 -94.219 13.447 1.00 23.43 75 PRO B C 1
ATOM 4994 O O . PRO B 1 75 ? 3.689 -95.248 12.930 1.00 24.20 75 PRO B O 1
ATOM 4998 N N . GLY B 1 76 ? 3.922 -93.349 14.148 1.00 22.01 76 GLY B N 1
ATOM 4999 C CA . GLY B 1 76 ? 5.368 -93.505 14.271 1.00 20.97 76 GLY B CA 1
ATOM 5000 C C . GLY B 1 76 ? 6.205 -93.133 13.063 1.00 22.15 76 GLY B C 1
ATOM 5001 O O . GLY B 1 76 ? 7.330 -93.588 12.951 1.00 23.00 76 GLY B O 1
ATOM 5002 N N . TYR B 1 77 ? 5.689 -92.259 12.222 1.00 20.71 77 TYR B N 1
ATOM 5003 C CA . TYR B 1 77 ? 6.331 -91.771 11.058 1.00 21.53 77 TYR B CA 1
ATOM 5004 C C . TYR B 1 77 ? 7.342 -90.686 11.437 1.00 20.68 77 TYR B C 1
ATOM 5005 O O . TYR B 1 77 ? 7.161 -89.895 12.380 1.00 19.67 77 TYR B O 1
ATOM 5014 N N . HIS B 1 78 ? 8.435 -90.619 10.672 1.00 18.50 78 HIS B N 1
ATOM 5015 C CA . HIS B 1 78 ? 9.454 -89.657 10.981 1.00 19.17 78 HIS B CA 1
ATOM 5016 C C . HIS B 1 78 ? 9.041 -88.205 10.714 1.00 19.57 78 HIS B C 1
ATOM 5017 O O . HIS B 1 78 ? 8.512 -87.864 9.643 1.00 19.85 78 HIS B O 1
ATOM 5024 N N . LYS B 1 79 ? 9.151 -87.361 11.726 1.00 20.62 79 LYS B N 1
ATOM 5025 C CA . LYS B 1 79 ? 8.653 -86.022 11.589 1.00 20.20 79 LYS B CA 1
ATOM 5026 C C . LYS B 1 79 ? 9.388 -85.167 10.578 1.00 21.27 79 LYS B C 1
ATOM 5027 O O . LYS B 1 79 ? 8.838 -84.168 10.083 1.00 21.63 79 LYS B O 1
ATOM 5033 N N . LYS B 1 80 ? 10.628 -85.518 10.237 1.00 20.68 80 LYS B N 1
ATOM 5034 C CA . LYS B 1 80 ? 11.423 -84.820 9.276 1.00 20.65 80 LYS B CA 1
ATOM 5035 C C . LYS B 1 80 ? 10.987 -85.085 7.825 1.00 20.51 80 LYS B C 1
ATOM 5036 O O . LYS B 1 80 ? 11.480 -84.463 6.863 1.00 20.47 80 LYS B O 1
ATOM 5042 N N . ASN B 1 81 ? 10.066 -86.023 7.659 1.00 20.58 81 ASN B N 1
ATOM 5043 C CA . ASN B 1 81 ? 9.562 -86.336 6.331 1.00 20.66 81 ASN B CA 1
ATOM 5044 C C . ASN B 1 81 ? 8.600 -85.319 5.785 1.00 21.80 81 ASN B C 1
ATOM 5045 O O . ASN B 1 81 ? 8.393 -85.277 4.578 1.00 21.39 81 ASN B O 1
ATOM 5050 N N . GLU B 1 82 ? 8.050 -84.503 6.644 1.00 22.95 82 GLU B N 1
ATOM 5051 C CA . GLU B 1 82 ? 7.138 -83.443 6.190 1.00 25.29 82 GLU B CA 1
ATOM 5052 C C . GLU B 1 82 ? 7.949 -82.482 5.273 1.00 24.15 82 GLU B C 1
ATOM 5053 O O . GLU B 1 82 ? 9.051 -82.065 5.608 1.00 25.04 82 GLU B O 1
ATOM 5059 N N . ILE B 1 83 ? 7.405 -82.133 4.149 1.00 23.84 83 ILE B N 1
ATOM 5060 C CA . ILE B 1 83 ? 8.086 -81.319 3.152 1.00 26.71 83 ILE B CA 1
ATOM 5061 C C . ILE B 1 83 ? 8.611 -79.992 3.746 1.00 26.58 83 ILE B C 1
ATOM 5062 O O . ILE B 1 83 ? 9.761 -79.608 3.462 1.00 25.89 83 ILE B O 1
ATOM 5067 N N . GLU B 1 84 ? 7.859 -79.362 4.649 1.00 26.99 84 GLU B N 1
ATOM 5068 C CA . GLU B 1 84 ? 8.306 -78.114 5.271 1.00 28.45 84 GLU B CA 1
ATOM 5069 C C . GLU B 1 84 ? 9.713 -78.253 5.851 1.00 26.61 84 GLU B C 1
ATOM 5070 O O . GLU B 1 84 ? 10.486 -77.310 5.830 1.00 25.45 84 GLU B O 1
ATOM 5076 N N . TYR B 1 85 ? 9.990 -79.396 6.451 1.00 25.39 85 TYR B N 1
ATOM 5077 C CA . TYR B 1 85 ? 11.324 -79.593 7.074 1.00 25.27 85 TYR B CA 1
ATOM 5078 C C . TYR B 1 85 ? 12.429 -80.040 6.085 1.00 29.21 85 TYR B C 1
ATOM 5079 O O . TYR B 1 85 ? 13.592 -79.931 6.380 1.00 31.37 85 TYR B O 1
ATOM 5088 N N . GLN B 1 86 ? 12.050 -80.519 4.944 1.00 27.05 86 GLN B N 1
ATOM 5089 C CA . GLN B 1 86 ? 13.010 -80.892 3.875 1.00 29.34 86 GLN B CA 1
ATOM 5090 C C . GLN B 1 86 ? 13.359 -79.606 3.153 1.00 32.40 86 GLN B C 1
ATOM 5091 O O . GLN B 1 86 ? 14.463 -79.470 2.653 1.00 35.00 86 GLN B O 1
ATOM 5097 N N . LYS B 1 87 ? 12.475 -78.634 3.148 1.00 29.30 87 LYS B N 1
ATOM 5098 C CA . LYS B 1 87 ? 12.792 -77.342 2.600 1.00 34.02 87 LYS B CA 1
ATOM 5099 C C . LYS B 1 87 ? 13.508 -76.357 3.536 1.00 37.51 87 LYS B C 1
ATOM 5100 O O . LYS B 1 87 ? 14.303 -75.577 3.060 1.00 40.01 87 LYS B O 1
ATOM 5106 N N . ASP B 1 88 ? 13.204 -76.387 4.822 1.00 38.01 88 ASP B N 1
ATOM 5107 C CA . ASP B 1 88 ? 13.700 -75.413 5.818 1.00 37.94 88 ASP B CA 1
ATOM 5108 C C . ASP B 1 88 ? 14.251 -76.312 6.957 1.00 35.74 88 ASP B C 1
ATOM 5109 O O . ASP B 1 88 ? 13.645 -76.512 7.973 1.00 29.34 88 ASP B O 1
ATOM 5114 N N . ILE B 1 89 ? 15.403 -76.867 6.733 1.00 36.06 89 ILE B N 1
ATOM 5115 C CA . ILE B 1 89 ? 15.902 -77.909 7.569 1.00 37.81 89 ILE B CA 1
ATOM 5116 C C . ILE B 1 89 ? 16.270 -77.436 8.976 1.00 32.58 89 ILE B C 1
ATOM 5117 O O . ILE B 1 89 ? 16.030 -78.177 9.950 1.00 28.55 89 ILE B O 1
ATOM 5122 N N . ASP B 1 90 ? 16.701 -76.192 9.091 1.00 30.59 90 ASP B N 1
ATOM 5123 C CA . ASP B 1 90 ? 17.078 -75.710 10.446 1.00 31.86 90 ASP B CA 1
ATOM 5124 C C . ASP B 1 90 ? 15.877 -75.511 11.368 1.00 28.58 90 ASP B C 1
ATOM 5125 O O . ASP B 1 90 ? 15.987 -75.662 12.590 1.00 26.92 90 ASP B O 1
ATOM 5130 N N . ARG B 1 91 ? 14.655 -75.471 10.799 1.00 26.47 91 ARG B N 1
ATOM 5131 C CA . ARG B 1 91 ? 13.508 -75.421 11.651 1.00 25.35 91 ARG B CA 1
ATOM 5132 C C . ARG B 1 91 ? 13.272 -76.695 12.385 1.00 22.21 91 ARG B C 1
ATOM 5133 O O . ARG B 1 91 ? 12.586 -76.678 13.455 1.00 23.88 91 ARG B O 1
ATOM 5141 N N . PHE B 1 92 ? 13.819 -77.822 11.912 1.00 22.49 92 PHE B N 1
ATOM 5142 C CA . PHE B 1 92 ? 13.561 -79.092 12.596 1.00 22.60 92 PHE B CA 1
ATOM 5143 C C . PHE B 1 92 ? 14.164 -79.162 13.990 1.00 21.32 92 PHE B C 1
ATOM 5144 O O . PHE B 1 92 ? 13.732 -79.927 14.832 1.00 20.69 92 PHE B O 1
ATOM 5152 N N . VAL B 1 93 ? 15.152 -78.314 14.278 1.00 21.84 93 VAL B N 1
ATOM 5153 C CA . VAL B 1 93 ? 15.753 -78.356 15.594 1.00 22.78 93 VAL B CA 1
ATOM 5154 C C . VAL B 1 93 ? 14.669 -78.107 16.691 1.00 20.28 93 VAL B C 1
ATOM 5155 O O . VAL B 1 93 ? 14.686 -78.647 17.805 1.00 20.55 93 VAL B O 1
ATOM 5159 N N . ASN B 1 94 ? 13.708 -77.231 16.319 1.00 19.40 94 ASN B N 1
ATOM 5160 C CA . ASN B 1 94 ? 12.578 -76.954 17.226 1.00 20.61 94 ASN B CA 1
ATOM 5161 C C . ASN B 1 94 ? 11.686 -78.127 17.481 1.00 20.03 94 ASN B C 1
ATOM 5162 O O . ASN B 1 94 ? 11.189 -78.339 18.566 1.00 20.53 94 ASN B O 1
ATOM 5167 N N . VAL B 1 95 ? 11.485 -78.966 16.442 1.00 19.71 95 VAL B N 1
ATOM 5168 C CA . VAL B 1 95 ? 10.770 -80.228 16.662 1.00 19.82 95 VAL B CA 1
ATOM 5169 C C . VAL B 1 95 ? 11.435 -81.167 17.628 1.00 20.75 95 VAL B C 1
ATOM 5170 O O . VAL B 1 95 ? 10.762 -81.704 18.542 1.00 22.33 95 VAL B O 1
ATOM 5174 N N . ILE B 1 96 ? 12.736 -81.336 17.501 1.00 20.32 96 ILE B N 1
ATOM 5175 C CA . ILE B 1 96 ? 13.498 -82.169 18.393 1.00 20.69 96 ILE B CA 1
ATOM 5176 C C . ILE B 1 96 ? 13.420 -81.662 19.848 1.00 22.15 96 ILE B C 1
ATOM 5177 O O . ILE B 1 96 ? 13.135 -82.371 20.800 1.00 23.13 96 ILE B O 1
ATOM 5182 N N . LYS B 1 97 ? 13.587 -80.364 19.983 1.00 21.86 97 LYS B N 1
ATOM 5183 C CA . LYS B 1 97 ? 13.502 -79.766 21.317 1.00 22.30 97 LYS B CA 1
ATOM 5184 C C . LYS B 1 97 ? 12.130 -79.942 21.912 1.00 21.69 97 LYS B C 1
ATOM 5185 O O . LYS B 1 97 ? 12.028 -80.288 23.113 1.00 22.66 97 LYS B O 1
ATOM 5191 N N . GLY B 1 98 ? 11.098 -79.858 21.135 1.00 20.45 98 GLY B N 1
ATOM 5192 C CA . GLY B 1 98 ? 9.740 -80.056 21.572 1.00 22.65 98 GLY B CA 1
ATOM 5193 C C . GLY B 1 98 ? 9.456 -81.508 21.963 1.00 22.42 98 GLY B C 1
ATOM 5194 O O . GLY B 1 98 ? 8.588 -81.788 22.748 1.00 26.16 98 GLY B O 1
ATOM 5195 N N . ALA B 1 99 ? 10.215 -82.438 21.466 1.00 21.26 99 ALA B N 1
ATOM 5196 C CA . ALA B 1 99 ? 9.948 -83.858 21.687 1.00 21.66 99 ALA B CA 1
ATOM 5197 C C . ALA B 1 99 ? 10.737 -84.427 22.892 1.00 22.41 99 ALA B C 1
ATOM 5198 O O . ALA B 1 99 ? 10.501 -85.599 23.273 1.00 24.28 99 ALA B O 1
ATOM 5200 N N . LEU B 1 100 ? 11.684 -83.730 23.443 1.00 19.94 100 LEU B N 1
ATOM 5201 C CA . LEU B 1 100 ? 12.555 -84.265 24.488 1.00 20.41 100 LEU B CA 1
ATOM 5202 C C . LEU B 1 100 ? 12.206 -83.825 25.885 1.00 21.49 100 LEU B C 1
ATOM 5203 O O . LEU B 1 100 ? 12.137 -82.611 26.154 1.00 22.97 100 LEU B O 1
ATOM 5208 N N . SER B 1 101 ? 11.942 -84.777 26.762 1.00 19.36 101 SER B N 1
ATOM 5209 C CA . SER B 1 101 ? 11.622 -84.528 28.175 1.00 20.22 101 SER B CA 1
ATOM 5210 C C . SER B 1 101 ? 12.838 -84.931 29.033 1.00 19.56 101 SER B C 1
ATOM 5211 O O . SER B 1 101 ? 13.166 -86.132 29.140 1.00 17.75 101 SER B O 1
ATOM 5214 N N . THR B 1 102 ? 13.492 -83.951 29.658 1.00 19.41 102 THR B N 1
ATOM 5215 C CA . THR B 1 102 ? 14.723 -84.178 30.444 1.00 18.90 102 THR B CA 1
ATOM 5216 C C . THR B 1 102 ? 14.427 -85.057 31.674 1.00 19.25 102 THR B C 1
ATOM 5217 O O . THR B 1 102 ? 13.341 -84.856 32.306 1.00 19.61 102 THR B O 1
ATOM 5221 N N . CYS B 1 103 ? 15.240 -86.039 31.952 1.00 18.24 103 CYS B N 1
ATOM 5222 C CA . CYS B 1 103 ? 14.939 -87.118 32.917 1.00 18.15 103 CYS B CA 1
ATOM 5223 C C . CYS B 1 103 ? 15.035 -86.539 34.382 1.00 17.63 103 CYS B C 1
ATOM 5224 O O . CYS B 1 103 ? 14.176 -86.797 35.213 1.00 18.51 103 CYS B O 1
ATOM 5227 N N . SER B 1 104 ? 16.142 -85.853 34.619 1.00 17.31 104 SER B N 1
ATOM 5228 C CA . SER B 1 104 ? 16.551 -85.465 35.997 1.00 16.88 104 SER B CA 1
ATOM 5229 C C . SER B 1 104 ? 17.141 -84.100 36.086 1.00 17.63 104 SER B C 1
ATOM 5230 O O . SER B 1 104 ? 18.269 -83.856 35.676 1.00 19.17 104 SER B O 1
ATOM 5233 N N . ILE B 1 105 ? 16.352 -83.210 36.614 1.00 17.59 105 ILE B N 1
ATOM 5234 C CA . ILE B 1 105 ? 16.744 -81.756 36.695 1.00 20.18 105 ILE B CA 1
ATOM 5235 C C . ILE B 1 105 ? 16.993 -81.451 38.196 1.00 19.71 105 ILE B C 1
ATOM 5236 O O . ILE B 1 105 ? 16.042 -81.513 38.998 1.00 18.73 105 ILE B O 1
ATOM 5241 N N . PRO B 1 106 ? 18.214 -81.103 38.553 1.00 20.48 106 PRO B N 1
ATOM 5242 C CA . PRO B 1 106 ? 18.448 -80.884 39.997 1.00 20.91 106 PRO B CA 1
ATOM 5243 C C . PRO B 1 106 ? 17.820 -79.561 40.489 1.00 22.19 106 PRO B C 1
ATOM 5244 O O . PRO B 1 106 ? 17.586 -78.671 39.719 1.00 19.54 106 PRO B O 1
ATOM 5248 N N . THR B 1 107 ? 17.638 -79.435 41.779 1.00 21.03 107 THR B N 1
ATOM 5249 C CA . THR B 1 107 ? 17.076 -78.185 42.385 1.00 21.52 107 THR B CA 1
ATOM 5250 C C . THR B 1 107 ? 18.192 -77.164 42.482 1.00 23.38 107 THR B C 1
ATOM 5251 O O . THR B 1 107 ? 19.410 -77.493 42.472 1.00 20.97 107 THR B O 1
ATOM 5255 N N . SER B 1 108 ? 17.819 -75.906 42.610 1.00 22.42 108 SER B N 1
ATOM 5256 C CA . SER B 1 108 ? 18.840 -74.850 42.876 1.00 22.50 108 SER B CA 1
ATOM 5257 C C . SER B 1 108 ? 18.103 -73.767 43.701 1.00 21.78 108 SER B C 1
ATOM 5258 O O . SER B 1 108 ? 16.871 -73.730 43.698 1.00 23.08 108 SER B O 1
ATOM 5261 N N . ASN B 1 109 ? 18.871 -72.899 44.337 1.00 19.56 109 ASN B N 1
ATOM 5262 C CA . ASN B 1 109 ? 18.228 -71.852 45.114 1.00 20.17 109 ASN B CA 1
ATOM 5263 C C . ASN B 1 109 ? 18.994 -70.515 44.852 1.00 23.58 109 ASN B C 1
ATOM 5264 O O . ASN B 1 109 ? 19.486 -69.889 45.790 1.00 24.20 109 ASN B O 1
ATOM 5269 N N . ASN B 1 110 ? 19.163 -70.163 43.601 1.00 23.42 110 ASN B N 1
ATOM 5270 C CA . ASN B 1 110 ? 19.921 -68.936 43.282 1.00 26.32 110 ASN B CA 1
ATOM 5271 C C . ASN B 1 110 ? 19.114 -67.717 43.576 1.00 23.64 110 ASN B C 1
ATOM 5272 O O . ASN B 1 110 ? 17.889 -67.669 43.409 1.00 22.25 110 ASN B O 1
ATOM 5277 N N . HIS B 1 111 ? 19.819 -66.708 44.078 1.00 22.89 111 HIS B N 1
ATOM 5278 C CA . HIS B 1 111 ? 19.235 -65.415 44.404 1.00 23.98 111 HIS B CA 1
ATOM 5279 C C . HIS B 1 111 ? 19.080 -64.603 43.144 1.00 23.83 111 HIS B C 1
ATOM 5280 O O . HIS B 1 111 ? 20.064 -64.480 42.433 1.00 23.40 111 HIS B O 1
ATOM 5287 N N . ILE B 1 112 ? 17.943 -63.966 42.861 1.00 20.97 112 ILE B N 1
ATOM 5288 C CA . ILE B 1 112 ? 17.774 -63.039 41.743 1.00 22.19 112 ILE B CA 1
ATOM 5289 C C . ILE B 1 112 ? 17.828 -61.664 42.363 1.00 22.94 112 ILE B C 1
ATOM 5290 O O . ILE B 1 112 ? 16.918 -61.195 42.969 1.00 20.86 112 ILE B O 1
ATOM 5295 N N . ALA B 1 113 ? 18.945 -60.963 42.207 1.00 22.35 113 ALA B N 1
ATOM 5296 C CA . ALA B 1 113 ? 19.128 -59.764 43.011 1.00 22.15 113 ALA B CA 1
ATOM 5297 C C . ALA B 1 113 ? 18.303 -58.588 42.525 1.00 23.25 113 ALA B C 1
ATOM 5298 O O . ALA B 1 113 ? 18.097 -57.635 43.283 1.00 22.50 113 ALA B O 1
ATOM 5300 N N . THR B 1 114 ? 17.807 -58.624 41.295 1.00 19.32 114 THR B N 1
ATOM 5301 C CA . THR B 1 114 ? 17.134 -57.459 40.762 1.00 19.50 114 THR B CA 1
ATOM 5302 C C . THR B 1 114 ? 15.566 -57.657 40.667 1.00 21.00 114 THR B C 1
ATOM 5303 O O . THR B 1 114 ? 14.865 -56.921 39.999 1.00 21.59 114 THR B O 1
ATOM 5307 N N . LEU B 1 115 ? 15.043 -58.620 41.385 1.00 19.06 115 LEU B N 1
ATOM 5308 C CA . LEU B 1 115 ? 13.586 -58.657 41.661 1.00 20.11 115 LEU B CA 1
ATOM 5309 C C . LEU B 1 115 ? 13.085 -57.373 42.211 1.00 19.36 115 LEU B C 1
ATOM 5310 O O . LEU B 1 115 ? 13.666 -56.744 43.069 1.00 18.75 115 LEU B O 1
ATOM 5315 N N . ASP B 1 116 ? 11.884 -56.988 41.790 1.00 17.92 116 ASP B N 1
ATOM 5316 C CA . ASP B 1 116 ? 11.146 -55.912 42.474 1.00 18.11 116 ASP B CA 1
ATOM 5317 C C . ASP B 1 116 ? 10.971 -56.352 43.938 1.00 18.22 116 ASP B C 1
ATOM 5318 O O . ASP B 1 116 ? 10.640 -57.496 44.213 1.00 17.72 116 ASP B O 1
ATOM 5323 N N . PRO B 1 117 ? 11.241 -55.456 44.875 1.00 19.09 117 PRO B N 1
ATOM 5324 C CA . PRO B 1 117 ? 11.266 -55.890 46.279 1.00 21.54 117 PRO B CA 1
ATOM 5325 C C . PRO B 1 117 ? 9.932 -56.310 46.906 1.00 21.09 117 PRO B C 1
ATOM 5326 O O . PRO B 1 117 ? 9.978 -56.872 48.010 1.00 22.17 117 PRO B O 1
ATOM 5330 N N . SER B 1 118 ? 8.807 -56.122 46.219 1.00 19.10 118 SER B N 1
ATOM 5331 C CA . SER B 1 118 ? 7.527 -56.538 46.719 1.00 20.30 118 SER B CA 1
ATOM 5332 C C . SER B 1 118 ? 7.137 -57.902 46.272 1.00 20.40 118 SER B C 1
ATOM 5333 O O . SER B 1 118 ? 6.116 -58.431 46.750 1.00 20.32 118 SER B O 1
ATOM 5336 N N . VAL B 1 119 ? 7.878 -58.553 45.398 1.00 17.34 119 VAL B N 1
ATOM 5337 C CA . VAL B 1 119 ? 7.355 -59.774 44.758 1.00 18.10 119 VAL B CA 1
ATOM 5338 C C . VAL B 1 119 ? 7.758 -61.021 45.526 1.00 19.93 119 VAL B C 1
ATOM 5339 O O . VAL B 1 119 ? 8.716 -60.997 46.333 1.00 19.58 119 VAL B O 1
ATOM 5343 N N . VAL B 1 120 ? 7.073 -62.150 45.244 1.00 18.02 120 VAL B N 1
ATOM 5344 C CA . VAL B 1 120 ? 7.409 -63.437 45.784 1.00 20.21 120 VAL B CA 1
ATOM 5345 C C . VAL B 1 120 ? 8.886 -63.696 45.509 1.00 20.90 120 VAL B C 1
ATOM 5346 O O . VAL B 1 120 ? 9.365 -63.557 44.387 1.00 19.29 120 VAL B O 1
ATOM 5350 N N . SER B 1 121 ? 9.564 -64.170 46.538 1.00 20.87 121 SER B N 1
ATOM 5351 C CA . SER B 1 121 ? 10.941 -64.500 46.360 1.00 22.62 121 SER B CA 1
ATOM 5352 C C . SER B 1 121 ? 11.328 -65.802 47.140 1.00 20.32 121 SER B C 1
ATOM 5353 O O . SER B 1 121 ? 10.768 -66.033 48.214 1.00 22.13 121 SER B O 1
ATOM 5356 N N . ASN B 1 122 ? 12.278 -66.552 46.625 1.00 20.40 122 ASN B N 1
ATOM 5357 C CA . ASN B 1 122 ? 12.983 -67.588 47.400 1.00 19.61 122 ASN B CA 1
ATOM 5358 C C . ASN B 1 122 ? 13.886 -66.901 48.470 1.00 20.37 122 ASN B C 1
ATOM 5359 O O . ASN B 1 122 ? 14.135 -65.670 48.454 1.00 21.38 122 ASN B O 1
ATOM 5364 N N . SER B 1 123 ? 14.277 -67.687 49.449 1.00 21.66 123 SER B N 1
ATOM 5365 C CA . SER B 1 123 ? 15.172 -67.180 50.481 1.00 20.60 123 SER B CA 1
ATOM 5366 C C . SER B 1 123 ? 16.104 -68.396 50.841 1.00 22.19 123 SER B C 1
ATOM 5367 O O . SER B 1 123 ? 15.935 -69.535 50.421 1.00 20.25 123 SER B O 1
ATOM 5370 N N . LEU B 1 124 ? 16.995 -68.113 51.779 1.00 22.26 124 LEU B N 1
ATOM 5371 C CA . LEU B 1 124 ? 17.979 -69.076 52.163 1.00 25.48 124 LEU B CA 1
ATOM 5372 C C . LEU B 1 124 ? 17.296 -70.220 52.813 1.00 26.74 124 LEU B C 1
ATOM 5373 O O . LEU B 1 124 ? 17.572 -71.335 52.531 1.00 30.43 124 LEU B O 1
ATOM 5378 N N . ASP B 1 125 ? 16.366 -70.022 53.693 1.00 32.30 125 ASP B N 1
ATOM 5379 C CA . ASP B 1 125 ? 15.813 -71.240 54.153 1.00 37.31 125 ASP B CA 1
ATOM 5380 C C . ASP B 1 125 ? 14.378 -71.479 53.749 1.00 37.66 125 ASP B C 1
ATOM 5381 O O . ASP B 1 125 ? 13.833 -72.419 54.272 1.00 31.86 125 ASP B O 1
ATOM 5386 N N . LYS B 1 126 ? 13.781 -70.655 52.862 1.00 29.74 126 LYS B N 1
ATOM 5387 C CA . LYS B 1 126 ? 12.586 -71.130 52.075 1.00 26.65 126 LYS B CA 1
ATOM 5388 C C . LYS B 1 126 ? 12.868 -71.067 50.625 1.00 23.74 126 LYS B C 1
ATOM 5389 O O . LYS B 1 126 ? 12.446 -70.142 49.960 1.00 23.83 126 LYS B O 1
ATOM 5395 N N . PRO B 1 127 ? 13.533 -72.069 50.083 1.00 22.83 127 PRO B N 1
ATOM 5396 C CA . PRO B 1 127 ? 13.683 -72.169 48.682 1.00 22.13 127 PRO B CA 1
ATOM 5397 C C . PRO B 1 127 ? 12.331 -72.497 48.053 1.00 22.24 127 PRO B C 1
ATOM 5398 O O . PRO B 1 127 ? 11.414 -72.993 48.751 1.00 21.82 127 PRO B O 1
ATOM 5402 N N . PHE B 1 128 ? 12.240 -72.302 46.746 1.00 22.13 128 PHE B N 1
ATOM 5403 C CA . PHE B 1 128 ? 11.056 -72.716 45.993 1.00 22.49 128 PHE B CA 1
ATOM 5404 C C . PHE B 1 128 ? 11.053 -74.256 46.018 1.00 25.80 128 PHE B C 1
ATOM 5405 O O . PHE B 1 128 ? 12.117 -74.925 46.039 1.00 23.12 128 PHE B O 1
ATOM 5413 N N . ILE B 1 129 ? 9.859 -74.793 45.973 1.00 23.46 129 ILE B N 1
ATOM 5414 C CA . ILE B 1 129 ? 9.592 -76.208 45.709 1.00 23.67 129 ILE B CA 1
ATOM 5415 C C . ILE B 1 129 ? 8.902 -76.236 44.374 1.00 25.20 129 ILE B C 1
ATOM 5416 O O . ILE B 1 129 ? 7.813 -75.753 44.257 1.00 26.86 129 ILE B O 1
ATOM 5421 N N . SER B 1 130 ? 9.589 -76.730 43.373 1.00 25.09 130 SER B N 1
ATOM 5422 C CA . SER B 1 130 ? 9.149 -76.491 42.002 1.00 31.50 130 SER B CA 1
ATOM 5423 C C . SER B 1 130 ? 8.898 -77.767 41.312 1.00 29.96 130 SER B C 1
ATOM 5424 O O . SER B 1 130 ? 9.607 -78.743 41.468 1.00 27.84 130 SER B O 1
ATOM 5427 N N . LEU B 1 131 ? 7.769 -77.807 40.617 1.00 30.28 131 LEU B N 1
ATOM 5428 C CA . LEU B 1 131 ? 7.365 -78.974 39.910 1.00 30.37 131 LEU B CA 1
ATOM 5429 C C . LEU B 1 131 ? 8.380 -79.322 38.873 1.00 31.38 131 LEU B C 1
ATOM 5430 O O . LEU B 1 131 ? 8.894 -78.482 38.164 1.00 30.95 131 LEU B O 1
ATOM 5435 N N . GLY B 1 132 ? 8.709 -80.571 38.771 1.00 28.14 132 GLY B N 1
ATOM 5436 C CA . GLY B 1 132 ? 9.583 -80.918 37.685 1.00 28.38 132 GLY B CA 1
ATOM 5437 C C . GLY B 1 132 ? 11.071 -81.126 38.090 1.00 30.16 132 GLY B C 1
ATOM 5438 O O . GLY B 1 132 ? 11.849 -81.452 37.232 1.00 34.98 132 GLY B O 1
ATOM 5439 N N . LYS B 1 133 ? 11.463 -80.719 39.296 1.00 23.53 133 LYS B N 1
ATOM 5440 C CA . LYS B 1 133 ? 12.890 -80.844 39.706 1.00 23.52 133 LYS B CA 1
ATOM 5441 C C . LYS B 1 133 ? 13.026 -82.117 40.561 1.00 27.23 133 LYS B C 1
ATOM 5442 O O . LYS B 1 133 ? 12.094 -82.516 41.260 1.00 28.62 133 LYS B O 1
ATOM 5448 N N . ASN B 1 134 ? 14.220 -82.689 40.611 1.00 21.58 134 ASN B N 1
ATOM 5449 C CA . ASN B 1 134 ? 14.523 -83.857 41.420 1.00 20.22 134 ASN B CA 1
ATOM 5450 C C . ASN B 1 134 ? 15.383 -83.503 42.545 1.00 21.69 134 ASN B C 1
ATOM 5451 O O . ASN B 1 134 ? 16.571 -83.321 42.380 1.00 21.35 134 ASN B O 1
ATOM 5456 N N . PRO B 1 135 ? 14.821 -83.360 43.759 1.00 21.11 135 PRO B N 1
ATOM 5457 C CA . PRO B 1 135 ? 15.631 -82.963 44.873 1.00 24.15 135 PRO B CA 1
ATOM 5458 C C . PRO B 1 135 ? 16.740 -83.933 45.242 1.00 23.36 135 PRO B C 1
ATOM 5459 O O . PRO B 1 135 ? 17.673 -83.559 45.947 1.00 23.66 135 PRO B O 1
ATOM 5463 N N . ALA B 1 136 ? 16.684 -85.186 44.792 1.00 20.06 136 ALA B N 1
ATOM 5464 C CA . ALA B 1 136 ? 17.679 -86.162 45.194 1.00 20.58 136 ALA B CA 1
ATOM 5465 C C . ALA B 1 136 ? 18.887 -86.138 44.235 1.00 20.53 136 ALA B C 1
ATOM 5466 O O . ALA B 1 136 ? 19.889 -86.798 44.511 1.00 22.88 136 ALA B O 1
ATOM 5468 N N . GLN B 1 137 ? 18.793 -85.451 43.106 1.00 19.65 137 GLN B N 1
ATOM 5469 C CA . GLN B 1 137 ? 19.863 -85.471 42.127 1.00 18.72 137 GLN B CA 1
ATOM 5470 C C . GLN B 1 137 ? 21.026 -84.614 42.530 1.00 19.87 137 GLN B C 1
ATOM 5471 O O . GLN B 1 137 ? 20.926 -83.387 42.611 1.00 20.90 137 GLN B O 1
ATOM 5477 N N . ASN B 1 138 ? 22.179 -85.207 42.629 1.00 19.47 138 ASN B N 1
ATOM 5478 C CA . ASN B 1 138 ? 23.428 -84.472 42.761 1.00 19.05 138 ASN B CA 1
ATOM 5479 C C . ASN B 1 138 ? 23.851 -83.993 41.344 1.00 19.98 138 ASN B C 1
ATOM 5480 O O . ASN B 1 138 ? 24.093 -84.807 40.477 1.00 17.35 138 ASN B O 1
ATOM 5485 N N . PRO B 1 139 ? 23.930 -82.651 41.107 1.00 18.55 139 PRO B N 1
ATOM 5486 C CA . PRO B 1 139 ? 24.230 -82.153 39.766 1.00 19.25 139 PRO B CA 1
ATOM 5487 C C . PRO B 1 139 ? 25.559 -82.622 39.218 1.00 19.26 139 PRO B C 1
ATOM 5488 O O . PRO B 1 139 ? 25.751 -82.713 37.995 1.00 21.90 139 PRO B O 1
ATOM 5492 N N . PHE B 1 140 ? 26.476 -82.907 40.104 1.00 18.43 140 PHE B N 1
ATOM 5493 C CA . PHE B 1 140 ? 27.826 -83.264 39.657 1.00 19.46 140 PHE B CA 1
ATOM 5494 C C . PHE B 1 140 ? 28.025 -84.661 39.102 1.00 19.99 140 PHE B C 1
ATOM 5495 O O . PHE B 1 140 ? 29.125 -84.996 38.576 1.00 20.21 140 PHE B O 1
ATOM 5503 N N . VAL B 1 141 ? 27.060 -85.551 39.342 1.00 18.35 141 VAL B N 1
ATOM 5504 C CA . VAL B 1 141 ? 27.166 -86.969 38.866 1.00 18.04 141 VAL B CA 1
ATOM 5505 C C . VAL B 1 141 ? 25.933 -87.259 37.998 1.00 18.28 141 VAL B C 1
ATOM 5506 O O . VAL B 1 141 ? 25.540 -88.391 37.735 1.00 19.48 141 VAL B O 1
ATOM 5510 N N . ASN B 1 142 ? 25.304 -86.201 37.514 1.00 19.01 142 ASN B N 1
ATOM 5511 C CA . ASN B 1 142 ? 24.079 -86.344 36.695 1.00 18.62 142 ASN B CA 1
ATOM 5512 C C . ASN B 1 142 ? 24.421 -86.651 35.222 1.00 19.21 142 ASN B C 1
ATOM 5513 O O . ASN B 1 142 ? 25.559 -86.395 34.730 1.00 18.58 142 ASN B O 1
ATOM 5518 N N . LEU B 1 143 ? 23.424 -87.095 34.504 1.00 18.51 143 LEU B N 1
ATOM 5519 C CA . LEU B 1 143 ? 23.411 -87.019 33.041 1.00 17.94 143 LEU B CA 1
ATOM 5520 C C . LEU B 1 143 ? 22.373 -85.999 32.705 1.00 16.95 143 LEU B C 1
ATOM 5521 O O . LEU B 1 143 ? 21.203 -86.312 32.422 1.00 16.73 143 LEU B O 1
ATOM 5526 N N . GLY B 1 144 ? 22.819 -84.737 32.752 1.00 17.52 144 GLY B N 1
ATOM 5527 C CA . GLY B 1 144 ? 21.844 -83.665 32.793 1.00 18.44 144 GLY B CA 1
ATOM 5528 C C . GLY B 1 144 ? 21.045 -83.431 31.529 1.00 18.49 144 GLY B C 1
ATOM 5529 O O . GLY B 1 144 ? 19.981 -82.830 31.563 1.00 19.77 144 GLY B O 1
ATOM 5530 N N . ALA B 1 145 ? 21.525 -83.970 30.433 1.00 17.59 145 ALA B N 1
ATOM 5531 C CA . ALA B 1 145 ? 20.831 -83.891 29.151 1.00 17.31 145 ALA B CA 1
ATOM 5532 C C . ALA B 1 145 ? 20.168 -85.137 28.708 1.00 16.35 145 ALA B C 1
ATOM 5533 O O . ALA B 1 145 ? 19.556 -85.157 27.629 1.00 18.47 145 ALA B O 1
ATOM 5535 N N . GLU B 1 146 ? 20.221 -86.195 29.517 1.00 16.62 146 GLU B N 1
ATOM 5536 C CA . GLU B 1 146 ? 19.537 -87.454 29.210 1.00 16.09 146 GLU B CA 1
ATOM 5537 C C . GLU B 1 146 ? 18.029 -87.107 29.232 1.00 17.07 146 GLU B C 1
ATOM 5538 O O . GLU B 1 146 ? 17.565 -86.334 30.098 1.00 18.41 146 GLU B O 1
ATOM 5544 N N . ALA B 1 147 ? 17.316 -87.565 28.255 1.00 17.38 147 ALA B N 1
ATOM 5545 C CA . ALA B 1 147 ? 15.925 -87.140 28.007 1.00 16.75 147 ALA B CA 1
ATOM 5546 C C . ALA B 1 147 ? 15.189 -88.282 27.350 1.00 17.97 147 ALA B C 1
ATOM 5547 O O . ALA B 1 147 ? 15.795 -89.208 26.788 1.00 18.21 147 ALA B O 1
ATOM 5549 N N . VAL B 1 148 ? 13.853 -88.222 27.377 1.00 17.43 148 VAL B N 1
ATOM 5550 C CA . VAL B 1 148 ? 13.032 -89.258 26.752 1.00 18.00 148 VAL B CA 1
ATOM 5551 C C . VAL B 1 148 ? 11.993 -88.641 25.852 1.00 18.58 148 VAL B C 1
ATOM 5552 O O . VAL B 1 148 ? 11.692 -87.436 25.941 1.00 19.91 148 VAL B O 1
ATOM 5556 N N . THR B 1 149 ? 11.522 -89.427 24.899 1.00 16.60 149 THR B N 1
ATOM 5557 C CA . THR B 1 149 ? 10.467 -88.982 24.041 1.00 17.67 149 THR B CA 1
ATOM 5558 C C . THR B 1 149 ? 9.291 -89.930 24.184 1.00 18.89 149 THR B C 1
ATOM 5559 O O . THR B 1 149 ? 9.450 -91.161 23.982 1.00 19.25 149 THR B O 1
ATOM 5563 N N . ARG B 1 150 ? 8.114 -89.399 24.512 1.00 18.30 150 ARG B N 1
ATOM 5564 C CA . ARG B 1 150 ? 6.943 -90.236 24.688 1.00 20.39 150 ARG B CA 1
ATOM 5565 C C . ARG B 1 150 ? 5.968 -90.021 23.566 1.00 21.52 150 ARG B C 1
ATOM 5566 O O . ARG B 1 150 ? 5.509 -88.931 23.344 1.00 21.78 150 ARG B O 1
ATOM 5574 N N . GLY B 1 151 ? 5.680 -91.058 22.800 1.00 19.62 151 GLY B N 1
ATOM 5575 C CA . GLY B 1 151 ? 4.867 -90.920 21.617 1.00 20.32 151 GLY B CA 1
ATOM 5576 C C . GLY B 1 151 ? 4.961 -92.223 20.865 1.00 19.80 151 GLY B C 1
ATOM 5577 O O . GLY B 1 151 ? 5.922 -92.984 21.072 1.00 19.70 151 GLY B O 1
ATOM 5578 N N . VAL B 1 152 ? 4.022 -92.560 19.979 1.00 19.54 152 VAL B N 1
ATOM 5579 C CA . VAL B 1 152 ? 4.182 -93.774 19.199 1.00 19.25 152 VAL B CA 1
ATOM 5580 C C . VAL B 1 152 ? 5.425 -93.611 18.341 1.00 19.63 152 VAL B C 1
ATOM 5581 O O . VAL B 1 152 ? 5.706 -92.542 17.756 1.00 19.13 152 VAL B O 1
ATOM 5585 N N . GLY B 1 153 ? 6.283 -94.635 18.379 1.00 18.71 153 GLY B N 1
ATOM 5586 C CA . GLY B 1 153 ? 7.549 -94.603 17.716 1.00 17.16 153 GLY B CA 1
ATOM 5587 C C . GLY B 1 153 ? 8.706 -94.105 18.553 1.00 17.79 153 GLY B C 1
ATOM 5588 O O . GLY B 1 153 ? 9.883 -94.130 18.130 1.00 19.08 153 GLY B O 1
ATOM 5589 N N . GLY B 1 154 ? 8.421 -93.666 19.780 1.00 17.53 154 GLY B N 1
ATOM 5590 C CA . GLY B 1 154 ? 9.490 -93.228 20.636 1.00 17.92 154 GLY B CA 1
ATOM 5591 C C . GLY B 1 154 ? 10.381 -92.143 20.041 1.00 17.03 154 GLY B C 1
ATOM 5592 O O . GLY B 1 154 ? 9.876 -91.236 19.370 1.00 19.52 154 GLY B O 1
ATOM 5593 N N . MET B 1 155 ? 11.711 -92.287 20.211 1.00 16.38 155 MET B N 1
ATOM 5594 C CA . MET B 1 155 ? 12.589 -91.341 19.655 1.00 17.30 155 MET B CA 1
ATOM 5595 C C . MET B 1 155 ? 12.798 -91.497 18.137 1.00 19.47 155 MET B C 1
ATOM 5596 O O . MET B 1 155 ? 13.406 -90.600 17.523 1.00 19.56 155 MET B O 1
ATOM 5601 N N . SER B 1 156 ? 12.311 -92.603 17.603 1.00 16.60 156 SER B N 1
ATOM 5602 C CA . SER B 1 156 ? 12.454 -92.796 16.136 1.00 17.95 156 SER B CA 1
ATOM 5603 C C . SER B 1 156 ? 11.714 -91.786 15.261 1.00 18.62 156 SER B C 1
ATOM 5604 O O . SER B 1 156 ? 11.957 -91.742 14.035 1.00 19.40 156 SER B O 1
ATOM 5607 N N . THR B 1 157 ? 10.804 -90.985 15.830 1.00 19.50 157 THR B N 1
ATOM 5608 C CA . THR B 1 157 ? 10.143 -89.957 15.067 1.00 18.67 157 THR B CA 1
ATOM 5609 C C . THR B 1 157 ? 10.995 -88.743 14.854 1.00 17.92 157 THR B C 1
ATOM 5610 O O . THR B 1 157 ? 10.582 -87.869 14.101 1.00 18.49 157 THR B O 1
ATOM 5614 N N . HIS B 1 158 ? 12.182 -88.647 15.498 1.00 17.99 158 HIS B N 1
ATOM 5615 C CA . HIS B 1 158 ? 13.051 -87.551 15.259 1.00 17.64 158 HIS B CA 1
ATOM 5616 C C . HIS B 1 158 ? 14.525 -87.923 15.086 1.00 19.11 158 HIS B C 1
ATOM 5617 O O . HIS B 1 158 ? 15.330 -87.057 14.763 1.00 19.13 158 HIS B O 1
ATOM 5624 N N . TRP B 1 159 ? 14.902 -89.183 15.218 1.00 18.46 159 TRP B N 1
ATOM 5625 C CA . TRP B 1 159 ? 16.348 -89.561 15.272 1.00 18.35 159 TRP B CA 1
ATOM 5626 C C . TRP B 1 159 ? 17.073 -89.270 13.980 1.00 18.82 159 TRP B C 1
ATOM 5627 O O . TRP B 1 159 ? 16.461 -89.115 12.948 1.00 18.41 159 TRP B O 1
ATOM 5638 N N . THR B 1 160 ? 18.414 -89.279 13.992 1.00 18.83 160 THR B N 1
ATOM 5639 C CA . THR B 1 160 ? 19.109 -88.979 12.770 1.00 20.99 160 THR B CA 1
ATOM 5640 C C . THR B 1 160 ? 19.332 -90.199 11.910 1.00 20.79 160 THR B C 1
ATOM 5641 O O . THR B 1 160 ? 20.039 -90.083 10.891 1.00 21.30 160 THR B O 1
ATOM 5645 N N . CYS B 1 161 ? 18.844 -91.381 12.352 1.00 17.73 161 CYS B N 1
ATOM 5646 C CA . CYS B 1 161 ? 18.838 -92.590 11.506 1.00 18.20 161 CYS B CA 1
ATOM 5647 C C . CYS B 1 161 ? 20.203 -93.244 11.223 1.00 18.03 161 CYS B C 1
ATOM 5648 O O . CYS B 1 161 ? 20.311 -94.061 10.321 1.00 18.23 161 CYS B O 1
ATOM 5651 N N . ALA B 1 162 ? 21.233 -92.891 11.944 1.00 17.73 162 ALA B N 1
ATOM 5652 C CA . ALA B 1 162 ? 22.529 -93.557 11.765 1.00 17.68 162 ALA B CA 1
ATOM 5653 C C . ALA B 1 162 ? 22.475 -94.980 12.264 1.00 19.13 162 ALA B C 1
ATOM 5654 O O . ALA B 1 162 ? 22.101 -95.257 13.442 1.00 19.05 162 ALA B O 1
ATOM 5656 N N . THR B 1 163 ? 22.874 -95.930 11.435 1.00 17.53 163 THR B N 1
ATOM 5657 C CA . THR B 1 163 ? 22.851 -97.320 11.834 1.00 17.88 163 THR B CA 1
ATOM 5658 C C . THR B 1 163 ? 24.147 -98.085 11.554 1.00 19.17 163 THR B C 1
ATOM 5659 O O . THR B 1 163 ? 24.218 -98.995 10.720 1.00 20.24 163 THR B O 1
ATOM 5663 N N . PRO B 1 164 ? 25.235 -97.743 12.242 1.00 18.03 164 PRO B N 1
ATOM 5664 C CA . PRO B 1 164 ? 26.469 -98.505 12.164 1.00 19.42 164 PRO B CA 1
ATOM 5665 C C . PRO B 1 164 ? 26.317 -99.843 12.925 1.00 19.85 164 PRO B C 1
ATOM 5666 O O . PRO B 1 164 ? 25.570 -99.945 13.857 1.00 20.42 164 PRO B O 1
ATOM 5670 N N . GLU B 1 165 ? 27.170 -100.828 12.554 1.00 18.55 165 GLU B N 1
ATOM 5671 C CA . GLU B 1 165 ? 27.476 -101.968 13.403 1.00 19.89 165 GLU B CA 1
ATOM 5672 C C . GLU B 1 165 ? 28.494 -101.582 14.485 1.00 21.22 165 GLU B C 1
ATOM 5673 O O . GLU B 1 165 ? 29.239 -100.602 14.324 1.00 23.18 165 GLU B O 1
ATOM 5679 N N . PHE B 1 166 ? 28.526 -102.384 15.534 1.00 22.51 166 PHE B N 1
ATOM 5680 C CA . PHE B 1 166 ? 29.515 -102.249 16.598 1.00 21.03 166 PHE B CA 1
ATOM 5681 C C . PHE B 1 166 ? 30.749 -103.011 16.240 1.00 23.04 166 PHE B C 1
ATOM 5682 O O . PHE B 1 166 ? 30.662 -104.082 15.591 1.00 22.15 166 PHE B O 1
ATOM 5690 N N . PHE B 1 167 ? 31.870 -102.463 16.648 1.00 22.20 167 PHE B N 1
ATOM 5691 C CA . PHE B 1 167 ? 33.181 -103.048 16.388 1.00 23.17 167 PHE B CA 1
ATOM 5692 C C . PHE B 1 167 ? 33.423 -104.340 17.195 1.00 21.83 167 PHE B C 1
ATOM 5693 O O . PHE B 1 167 ? 33.211 -104.408 18.415 1.00 23.53 167 PHE B O 1
ATOM 5701 N N . ALA B 1 168 ? 33.872 -105.366 16.496 1.00 22.72 168 ALA B N 1
ATOM 5702 C CA . ALA B 1 168 ? 34.327 -106.628 17.112 1.00 24.63 168 ALA B CA 1
ATOM 5703 C C . ALA B 1 168 ? 35.802 -106.832 16.794 1.00 26.43 168 ALA B C 1
ATOM 5704 O O . ALA B 1 168 ? 36.154 -106.918 15.639 1.00 29.92 168 ALA B O 1
ATOM 5706 N N . PRO B 1 169 ? 36.655 -106.829 17.798 1.00 28.04 169 PRO B N 1
ATOM 5707 C CA . PRO B 1 169 ? 38.118 -106.933 17.505 1.00 31.77 169 PRO B CA 1
ATOM 5708 C C . PRO B 1 169 ? 38.474 -108.291 16.918 1.00 31.86 169 PRO B C 1
ATOM 5709 O O . PRO B 1 169 ? 37.777 -109.262 17.177 1.00 30.39 169 PRO B O 1
ATOM 5713 N N . ALA B 1 170 ? 39.584 -108.339 16.202 1.00 34.24 170 ALA B N 1
ATOM 5714 C CA . ALA B 1 170 ? 40.072 -109.641 15.630 1.00 38.03 170 ALA B CA 1
ATOM 5715 C C . ALA B 1 170 ? 40.329 -110.662 16.748 1.00 35.67 170 ALA B C 1
ATOM 5716 O O . ALA B 1 170 ? 40.043 -111.800 16.604 1.00 39.44 170 ALA B O 1
ATOM 5718 N N . ASP B 1 171 ? 40.873 -110.252 17.880 1.00 37.63 171 ASP B N 1
ATOM 5719 C CA . ASP B 1 171 ? 41.042 -111.134 19.016 1.00 40.03 171 ASP B CA 1
ATOM 5720 C C . ASP B 1 171 ? 39.811 -111.167 19.933 1.00 37.56 171 ASP B C 1
ATOM 5721 O O . ASP B 1 171 ? 39.458 -110.165 20.539 1.00 34.77 171 ASP B O 1
ATOM 5726 N N . PHE B 1 172 ? 39.175 -112.333 20.041 1.00 34.30 172 PHE B N 1
ATOM 5727 C CA . PHE B 1 172 ? 38.016 -112.481 20.897 1.00 34.95 172 PHE B CA 1
ATOM 5728 C C . PHE B 1 172 ? 38.222 -112.221 22.369 1.00 35.63 172 PHE B C 1
ATOM 5729 O O . PHE B 1 172 ? 37.257 -111.896 23.030 1.00 32.48 172 PHE B O 1
ATOM 5737 N N . ASN B 1 173 ? 39.453 -112.282 22.880 1.00 34.85 173 ASN B N 1
ATOM 5738 C CA . ASN B 1 173 ? 39.740 -111.847 24.255 1.00 36.78 173 ASN B CA 1
ATOM 5739 C C . ASN B 1 173 ? 40.458 -110.544 24.388 1.00 37.22 173 ASN B C 1
ATOM 5740 O O . ASN B 1 173 ? 40.996 -110.274 25.455 1.00 35.46 173 ASN B O 1
ATOM 5745 N N . ALA B 1 174 ? 40.365 -109.675 23.360 1.00 36.02 174 ALA B N 1
ATOM 5746 C CA . ALA B 1 174 ? 40.804 -108.275 23.467 1.00 34.91 174 ALA B CA 1
ATOM 5747 C C . ALA B 1 174 ? 40.202 -107.617 24.685 1.00 35.60 174 ALA B C 1
ATOM 5748 O O . ALA B 1 174 ? 39.048 -107.902 25.086 1.00 33.04 174 ALA B O 1
ATOM 5750 N N . PRO B 1 175 ? 40.940 -106.697 25.297 1.00 33.21 175 PRO B N 1
ATOM 5751 C CA . PRO B 1 175 ? 40.438 -106.115 26.548 1.00 34.13 175 PRO B CA 1
ATOM 5752 C C . PRO B 1 175 ? 39.171 -105.198 26.405 1.00 29.08 175 PRO B C 1
ATOM 5753 O O . PRO B 1 175 ? 38.480 -104.972 27.360 1.00 33.42 175 PRO B O 1
ATOM 5757 N N . HIS B 1 176 ? 38.902 -104.711 25.210 1.00 28.23 176 HIS B N 1
ATOM 5758 C CA . HIS B 1 176 ? 37.665 -103.971 24.911 1.00 26.32 176 HIS B CA 1
ATOM 5759 C C . HIS B 1 176 ? 37.057 -104.421 23.624 1.00 26.00 176 HIS B C 1
ATOM 5760 O O . HIS B 1 176 ? 37.733 -104.626 22.616 1.00 28.16 176 HIS B O 1
ATOM 5767 N N . ARG B 1 177 ? 35.729 -104.418 23.577 1.00 24.81 177 ARG B N 1
ATOM 5768 C CA . ARG B 1 177 ? 34.991 -104.628 22.329 1.00 24.14 177 ARG B CA 1
ATOM 5769 C C . ARG B 1 177 ? 33.749 -103.757 22.427 1.00 21.76 177 ARG B C 1
ATOM 5770 O O . ARG B 1 177 ? 33.190 -103.578 23.544 1.00 23.53 177 ARG B O 1
ATOM 5778 N N . GLU B 1 178 ? 33.244 -103.251 21.342 1.00 21.35 178 GLU B N 1
ATOM 5779 C CA . GLU B 1 178 ? 31.944 -102.621 21.358 1.00 20.95 178 GLU B CA 1
ATOM 5780 C C . GLU B 1 178 ? 30.836 -103.645 21.259 1.00 23.08 178 GLU B C 1
ATOM 5781 O O . GLU B 1 178 ? 29.834 -103.517 21.889 1.00 21.60 178 GLU B O 1
ATOM 5787 N N . ARG B 1 179 ? 31.019 -104.643 20.397 1.00 23.89 179 ARG B N 1
ATOM 5788 C CA . ARG B 1 179 ? 29.933 -105.660 20.166 1.00 21.10 179 ARG B CA 1
ATOM 5789 C C . ARG B 1 179 ? 29.952 -106.679 21.283 1.00 21.43 179 ARG B C 1
ATOM 5790 O O . ARG B 1 179 ? 30.957 -107.393 21.522 1.00 22.62 179 ARG B O 1
ATOM 5798 N N . PRO B 1 180 ? 28.828 -106.818 21.987 1.00 19.68 180 PRO B N 1
ATOM 5799 C CA . PRO B 1 180 ? 28.833 -107.769 23.081 1.00 21.40 180 PRO B CA 1
ATOM 5800 C C . PRO B 1 180 ? 28.944 -109.224 22.556 1.00 22.46 180 PRO B C 1
ATOM 5801 O O . PRO B 1 180 ? 28.620 -109.517 21.373 1.00 23.13 180 PRO B O 1
ATOM 5805 N N . LYS B 1 181 ? 29.359 -110.107 23.452 1.00 24.32 181 LYS B N 1
ATOM 5806 C CA . LYS B 1 181 ? 29.428 -111.522 23.122 1.00 25.16 181 LYS B CA 1
ATOM 5807 C C . LYS B 1 181 ? 28.069 -112.153 23.345 1.00 26.06 181 LYS B C 1
ATOM 5808 O O . LYS B 1 181 ? 27.456 -112.013 24.407 1.00 25.07 181 LYS B O 1
ATOM 5814 N N . LEU B 1 182 ? 27.676 -112.922 22.349 1.00 25.99 182 LEU B N 1
ATOM 5815 C CA . LEU B 1 182 ? 26.432 -113.719 22.426 1.00 26.85 182 LEU B CA 1
ATOM 5816 C C . LEU B 1 182 ? 26.758 -115.216 22.662 1.00 29.50 182 LEU B C 1
ATOM 5817 O O . LEU B 1 182 ? 25.842 -115.975 22.895 1.00 29.26 182 LEU B O 1
ATOM 5822 N N . SER B 1 183 ? 28.028 -115.590 22.548 1.00 28.21 183 SER B N 1
ATOM 5823 C CA . SER B 1 183 ? 28.469 -116.966 22.778 1.00 31.65 183 SER B CA 1
ATOM 5824 C C . SER B 1 183 ? 29.883 -116.938 23.298 1.00 31.74 183 SER B C 1
ATOM 5825 O O . SER B 1 183 ? 30.608 -115.963 23.033 1.00 31.70 183 SER B O 1
ATOM 5828 N N . THR B 1 184 ? 30.322 -117.991 24.004 1.00 32.75 184 THR B N 1
ATOM 5829 C CA . THR B 1 184 ? 31.696 -118.025 24.421 1.00 34.13 184 THR B CA 1
ATOM 5830 C C . THR B 1 184 ? 32.554 -118.611 23.307 1.00 35.97 184 THR B C 1
ATOM 5831 O O . THR B 1 184 ? 33.785 -118.590 23.409 1.00 37.32 184 THR B O 1
ATOM 5835 N N . ASP B 1 185 ? 31.948 -119.108 22.247 1.00 36.83 185 ASP B N 1
ATOM 5836 C CA . ASP B 1 185 ? 32.739 -119.551 21.104 1.00 36.27 185 ASP B CA 1
ATOM 5837 C C . ASP B 1 185 ? 32.807 -118.454 20.050 1.00 33.67 185 ASP B C 1
ATOM 5838 O O . ASP B 1 185 ? 31.782 -117.964 19.598 1.00 31.24 185 ASP B O 1
ATOM 5843 N N . ALA B 1 186 ? 33.992 -118.057 19.654 1.00 33.33 186 ALA B N 1
ATOM 5844 C CA . ALA B 1 186 ? 34.180 -116.876 18.758 1.00 35.80 186 ALA B CA 1
ATOM 5845 C C . ALA B 1 186 ? 33.485 -117.078 17.417 1.00 35.96 186 ALA B C 1
ATOM 5846 O O . ALA B 1 186 ? 32.781 -116.206 16.939 1.00 32.23 186 ALA B O 1
ATOM 5848 N N . ALA B 1 187 ? 33.639 -118.293 16.826 1.00 34.64 187 ALA B N 1
ATOM 5849 C CA . ALA B 1 187 ? 32.998 -118.565 15.540 1.00 34.29 187 ALA B CA 1
ATOM 5850 C C . ALA B 1 187 ? 31.474 -118.490 15.609 1.00 31.78 187 ALA B C 1
ATOM 5851 O O . ALA B 1 187 ? 30.877 -117.918 14.683 1.00 33.12 187 ALA B O 1
ATOM 5853 N N . GLU B 1 188 ? 30.851 -119.046 16.643 1.00 31.86 188 GLU B N 1
ATOM 5854 C CA . GLU B 1 188 ? 29.401 -119.017 16.758 1.00 32.28 188 GLU B CA 1
ATOM 5855 C C . GLU B 1 188 ? 28.979 -117.536 16.982 1.00 29.40 188 GLU B C 1
ATOM 5856 O O . GLU B 1 188 ? 28.020 -117.087 16.400 1.00 28.43 188 GLU B O 1
ATOM 5862 N N . ASP B 1 189 ? 29.714 -116.827 17.813 1.00 31.04 189 ASP B N 1
ATOM 5863 C CA . ASP B 1 189 ? 29.367 -115.399 18.079 1.00 28.43 189 ASP B CA 1
ATOM 5864 C C . ASP B 1 189 ? 29.308 -114.689 16.756 1.00 28.33 189 ASP B C 1
ATOM 5865 O O . ASP B 1 189 ? 28.354 -113.962 16.476 1.00 25.77 189 ASP B O 1
ATOM 5870 N N . ALA B 1 190 ? 30.325 -114.890 15.895 1.00 26.63 190 ALA B N 1
ATOM 5871 C CA . ALA B 1 190 ? 30.397 -114.181 14.587 1.00 27.81 190 ALA B CA 1
ATOM 5872 C C . ALA B 1 190 ? 29.205 -114.563 13.706 1.00 29.16 190 ALA B C 1
ATOM 5873 O O . ALA B 1 190 ? 28.596 -113.720 13.014 1.00 28.48 190 ALA B O 1
ATOM 5875 N N . ARG B 1 191 ? 28.847 -115.845 13.710 1.00 29.22 191 ARG B N 1
ATOM 5876 C CA A ARG B 1 191 ? 27.733 -116.379 12.913 0.50 30.58 191 ARG B CA 1
ATOM 5877 C CA B ARG B 1 191 ? 27.777 -116.270 12.835 0.50 29.76 191 ARG B CA 1
ATOM 5878 C C . ARG B 1 191 ? 26.436 -115.685 13.300 1.00 27.58 191 ARG B C 1
ATOM 5879 O O . ARG B 1 191 ? 25.609 -115.267 12.450 1.00 27.29 191 ARG B O 1
ATOM 5894 N N . ILE B 1 192 ? 26.235 -115.618 14.619 1.00 27.66 192 ILE B N 1
ATOM 5895 C CA . ILE B 1 192 ? 24.996 -115.127 15.191 1.00 26.49 192 ILE B CA 1
ATOM 5896 C C . ILE B 1 192 ? 24.880 -113.658 14.811 1.00 25.51 192 ILE B C 1
ATOM 5897 O O . ILE B 1 192 ? 23.847 -113.221 14.362 1.00 25.72 192 ILE B O 1
ATOM 5902 N N . TRP B 1 193 ? 25.961 -112.886 15.005 1.00 23.73 193 TRP B N 1
ATOM 5903 C CA . TRP B 1 193 ? 25.879 -111.481 14.709 1.00 22.42 193 TRP B CA 1
ATOM 5904 C C . TRP B 1 193 ? 25.661 -111.222 13.250 1.00 23.20 193 TRP B C 1
ATOM 5905 O O . TRP B 1 193 ? 24.960 -110.291 12.895 1.00 24.56 193 TRP B O 1
ATOM 5916 N N . LYS B 1 194 ? 26.303 -111.980 12.389 1.00 25.08 194 LYS B N 1
ATOM 5917 C CA . LYS B 1 194 ? 26.134 -111.711 10.960 1.00 26.94 194 LYS B CA 1
ATOM 5918 C C . LYS B 1 194 ? 24.647 -111.919 10.544 1.00 27.72 194 LYS B C 1
ATOM 5919 O O . LYS B 1 194 ? 24.096 -111.171 9.729 1.00 25.69 194 LYS B O 1
ATOM 5925 N N . ASP B 1 195 ? 24.017 -112.952 11.060 1.00 27.24 195 ASP B N 1
ATOM 5926 C CA . ASP B 1 195 ? 22.590 -113.162 10.788 1.00 26.74 195 ASP B CA 1
ATOM 5927 C C . ASP B 1 195 ? 21.699 -112.037 11.356 1.00 27.35 195 ASP B C 1
ATOM 5928 O O . ASP B 1 195 ? 20.770 -111.529 10.749 1.00 25.97 195 ASP B O 1
ATOM 5933 N N . LEU B 1 196 ? 21.991 -111.633 12.597 1.00 25.55 196 LEU B N 1
ATOM 5934 C CA . LEU B 1 196 ? 21.124 -110.638 13.244 1.00 22.80 196 LEU B CA 1
ATOM 5935 C C . LEU B 1 196 ? 21.286 -109.265 12.563 1.00 21.48 196 LEU B C 1
ATOM 5936 O O . LEU B 1 196 ? 20.243 -108.584 12.272 1.00 22.80 196 LEU B O 1
ATOM 5941 N N . TYR B 1 197 ? 22.514 -108.862 12.311 1.00 21.72 197 TYR B N 1
ATOM 5942 C CA . TYR B 1 197 ? 22.734 -107.578 11.660 1.00 21.55 197 TYR B CA 1
ATOM 5943 C C . TYR B 1 197 ? 22.123 -107.543 10.307 1.00 22.35 197 TYR B C 1
ATOM 5944 O O . TYR B 1 197 ? 21.552 -106.498 9.929 1.00 21.53 197 TYR B O 1
ATOM 5953 N N . ALA B 1 198 ? 22.163 -108.650 9.582 1.00 22.04 198 ALA B N 1
ATOM 5954 C CA . ALA B 1 198 ? 21.560 -108.661 8.269 1.00 22.38 198 ALA B CA 1
ATOM 5955 C C . ALA B 1 198 ? 20.056 -108.406 8.399 1.00 22.86 198 ALA B C 1
ATOM 5956 O O . ALA B 1 198 ? 19.469 -107.637 7.642 1.00 24.27 198 ALA B O 1
ATOM 5958 N N . GLN B 1 199 ? 19.420 -109.051 9.347 1.00 22.28 199 GLN B N 1
ATOM 5959 C CA . GLN B 1 199 ? 17.990 -108.893 9.498 1.00 23.08 199 GLN B CA 1
ATOM 5960 C C . GLN B 1 199 ? 17.563 -107.542 10.086 1.00 22.32 199 GLN B C 1
ATOM 5961 O O . GLN B 1 199 ? 16.545 -106.960 9.666 1.00 21.93 199 GLN B O 1
ATOM 5967 N N . ALA B 1 200 ? 18.422 -107.021 11.008 1.00 20.53 200 ALA B N 1
ATOM 5968 C CA . ALA B 1 200 ? 18.179 -105.691 11.580 1.00 20.10 200 ALA B CA 1
ATOM 5969 C C . ALA B 1 200 ? 18.280 -104.606 10.496 1.00 20.58 200 ALA B C 1
ATOM 5970 O O . ALA B 1 200 ? 17.421 -103.669 10.435 1.00 20.87 200 ALA B O 1
ATOM 5972 N N . LYS B 1 201 ? 19.272 -104.741 9.615 1.00 19.91 201 LYS B N 1
ATOM 5973 C CA . LYS B 1 201 ? 19.399 -103.788 8.513 1.00 19.58 201 LYS B CA 1
ATOM 5974 C C . LYS B 1 201 ? 18.241 -103.826 7.551 1.00 20.10 201 LYS B C 1
ATOM 5975 O O . LYS B 1 201 ? 17.780 -102.781 7.007 1.00 20.95 201 LYS B O 1
ATOM 5981 N N . GLU B 1 202 ? 17.685 -105.025 7.398 1.00 20.08 202 GLU B N 1
ATOM 5982 C CA . GLU B 1 202 ? 16.542 -105.151 6.494 1.00 22.90 202 GLU B CA 1
ATOM 5983 C C . GLU B 1 202 ? 15.319 -104.538 7.162 1.00 21.83 202 GLU B C 1
ATOM 5984 O O . GLU B 1 202 ? 14.501 -103.910 6.473 1.00 23.52 202 GLU B O 1
ATOM 5990 N N . ILE B 1 203 ? 15.142 -104.723 8.487 1.00 22.50 203 ILE B N 1
ATOM 5991 C CA . ILE B 1 203 ? 13.963 -104.227 9.166 1.00 22.57 203 ILE B CA 1
ATOM 5992 C C . ILE B 1 203 ? 13.948 -102.702 9.120 1.00 21.55 203 ILE B C 1
ATOM 5993 O O . ILE B 1 203 ? 12.902 -102.036 8.837 1.00 23.19 203 ILE B O 1
ATOM 5998 N N . ILE B 1 204 ? 15.100 -102.073 9.418 1.00 20.85 204 ILE B N 1
ATOM 5999 C CA . ILE B 1 204 ? 15.187 -100.629 9.493 1.00 21.47 204 ILE B CA 1
ATOM 6000 C C . ILE B 1 204 ? 15.490 -99.905 8.193 1.00 21.95 204 ILE B C 1
ATOM 6001 O O . ILE B 1 204 ? 15.277 -98.679 8.061 1.00 21.62 204 ILE B O 1
ATOM 6006 N N . GLY B 1 205 ? 16.003 -100.651 7.218 1.00 19.44 205 GLY B N 1
ATOM 6007 C CA . GLY B 1 205 ? 16.234 -100.182 5.886 1.00 19.82 205 GLY B CA 1
ATOM 6008 C C . GLY B 1 205 ? 17.550 -99.392 5.767 1.00 21.67 205 GLY B C 1
ATOM 6009 O O . GLY B 1 205 ? 17.598 -98.293 5.175 1.00 23.96 205 GLY B O 1
ATOM 6010 N N . THR B 1 206 ? 18.654 -99.924 6.281 1.00 21.65 206 THR B N 1
ATOM 6011 C CA . THR B 1 206 ? 19.998 -99.240 6.198 1.00 20.17 206 THR B CA 1
ATOM 6012 C C . THR B 1 206 ? 20.475 -99.048 4.761 1.00 21.27 206 THR B C 1
ATOM 6013 O O . THR B 1 206 ? 20.372 -99.985 3.945 1.00 18.85 206 THR B O 1
ATOM 6017 N N . SER B 1 207 ? 21.021 -97.855 4.410 1.00 19.51 207 SER B N 1
ATOM 6018 C CA . SER B 1 207 ? 21.688 -97.596 3.136 1.00 20.74 207 SER B CA 1
ATOM 6019 C C . SER B 1 207 ? 22.883 -96.688 3.344 1.00 22.44 207 SER B C 1
ATOM 6020 O O . SER B 1 207 ? 22.730 -95.700 4.098 1.00 22.05 207 SER B O 1
ATOM 6023 N N . THR B 1 208 ? 23.949 -96.984 2.626 1.00 19.80 208 THR B N 1
ATOM 6024 C CA . THR B 1 208 ? 25.123 -96.134 2.548 1.00 20.28 208 THR B CA 1
ATOM 6025 C C . THR B 1 208 ? 25.173 -95.364 1.200 1.00 21.82 208 THR B C 1
ATOM 6026 O O . THR B 1 208 ? 26.142 -94.714 0.907 1.00 23.40 208 THR B O 1
ATOM 6030 N N . THR B 1 209 ? 24.133 -95.445 0.372 1.00 22.26 209 THR B N 1
ATOM 6031 C CA . THR B 1 209 ? 24.221 -94.878 -0.970 1.00 24.22 209 THR B CA 1
ATOM 6032 C C . THR B 1 209 ? 23.293 -93.696 -1.247 1.00 24.03 209 THR B C 1
ATOM 6033 O O . THR B 1 209 ? 23.276 -93.159 -2.366 1.00 24.97 209 THR B O 1
ATOM 6037 N N . GLU B 1 210 ? 22.559 -93.231 -0.217 1.00 21.70 210 GLU B N 1
ATOM 6038 C CA . GLU B 1 210 ? 21.534 -92.218 -0.514 1.00 23.28 210 GLU B CA 1
ATOM 6039 C C . GLU B 1 210 ? 22.089 -90.816 -0.670 1.00 25.48 210 GLU B C 1
ATOM 6040 O O . GLU B 1 210 ? 21.363 -89.923 -1.041 1.00 24.45 210 GLU B O 1
ATOM 6046 N N . PHE B 1 211 ? 23.386 -90.613 -0.470 1.00 21.35 211 PHE B N 1
ATOM 6047 C CA . PHE B 1 211 ? 23.997 -89.301 -0.692 1.00 21.95 211 PHE B CA 1
ATOM 6048 C C . PHE B 1 211 ? 25.077 -89.386 -1.743 1.00 24.28 211 PHE B C 1
ATOM 6049 O O . PHE B 1 211 ? 25.858 -88.451 -1.938 1.00 21.58 211 PHE B O 1
ATOM 6057 N N . ASP B 1 212 ? 25.008 -90.416 -2.579 1.00 25.36 212 ASP B N 1
ATOM 6058 C CA . ASP B 1 212 ? 26.044 -90.625 -3.589 1.00 27.12 212 ASP B CA 1
ATOM 6059 C C . ASP B 1 212 ? 26.081 -89.617 -4.694 1.00 26.24 212 ASP B C 1
ATOM 6060 O O . ASP B 1 212 ? 27.121 -89.495 -5.345 1.00 25.92 212 ASP B O 1
ATOM 6065 N N . HIS B 1 213 ? 24.997 -88.876 -4.904 1.00 26.67 213 HIS B N 1
ATOM 6066 C CA . HIS B 1 213 ? 24.948 -87.752 -5.823 1.00 28.60 213 HIS B CA 1
ATOM 6067 C C . HIS B 1 213 ? 24.836 -86.385 -5.203 1.00 28.34 213 HIS B C 1
ATOM 6068 O O . HIS B 1 213 ? 24.450 -85.407 -5.884 1.00 26.55 213 HIS B O 1
ATOM 6075 N N . SER B 1 214 ? 25.361 -86.261 -3.975 1.00 25.04 214 SER B N 1
ATOM 6076 C CA . SER B 1 214 ? 25.569 -84.965 -3.345 1.00 23.51 214 SER B CA 1
ATOM 6077 C C . SER B 1 214 ? 27.012 -84.486 -3.610 1.00 23.41 214 SER B C 1
ATOM 6078 O O . SER B 1 214 ? 27.970 -85.260 -3.380 1.00 23.96 214 SER B O 1
ATOM 6081 N N . ILE B 1 215 ? 27.167 -83.234 -4.078 1.00 22.18 215 ILE B N 1
ATOM 6082 C CA . ILE B 1 215 ? 28.432 -82.638 -4.257 1.00 23.82 215 ILE B CA 1
ATOM 6083 C C . ILE B 1 215 ? 29.133 -82.509 -2.933 1.00 24.51 215 ILE B C 1
ATOM 6084 O O . ILE B 1 215 ? 30.328 -82.853 -2.814 1.00 24.05 215 ILE B O 1
ATOM 6089 N N . ARG B 1 216 ? 28.403 -81.999 -1.937 1.00 23.66 216 ARG B N 1
ATOM 6090 C CA . ARG B 1 216 ? 29.043 -81.800 -0.621 1.00 24.20 216 ARG B CA 1
ATOM 6091 C C . ARG B 1 216 ? 29.522 -83.118 -0.019 1.00 23.11 216 ARG B C 1
ATOM 6092 O O . ARG B 1 216 ? 30.630 -83.212 0.512 1.00 22.13 216 ARG B O 1
ATOM 6100 N N . HIS B 1 217 ? 28.716 -84.149 -0.095 1.00 21.15 217 HIS B N 1
ATOM 6101 C CA . HIS B 1 217 ? 29.100 -85.418 0.452 1.00 22.15 217 HIS B CA 1
ATOM 6102 C C . HIS B 1 217 ? 30.326 -85.935 -0.245 1.00 22.78 217 HIS B C 1
ATOM 6103 O O . HIS B 1 217 ? 31.301 -86.344 0.370 1.00 21.62 217 HIS B O 1
ATOM 6110 N N . ASN B 1 218 ? 30.339 -85.986 -1.585 1.00 22.30 218 ASN B N 1
ATOM 6111 C CA . ASN B 1 218 ? 31.469 -86.504 -2.274 1.00 21.84 218 ASN B CA 1
ATOM 6112 C C . ASN B 1 218 ? 32.742 -85.633 -2.071 1.00 24.09 218 ASN B C 1
ATOM 6113 O O . ASN B 1 218 ? 33.831 -86.168 -2.036 1.00 22.91 218 ASN B O 1
ATOM 6118 N N . LEU B 1 219 ? 32.597 -84.302 -2.075 1.00 23.96 219 LEU B N 1
ATOM 6119 C CA . LEU B 1 219 ? 33.666 -83.380 -1.790 1.00 23.83 219 LEU B CA 1
ATOM 6120 C C . LEU B 1 219 ? 34.360 -83.719 -0.442 1.00 24.64 219 LEU B C 1
ATOM 6121 O O . LEU B 1 219 ? 35.566 -83.885 -0.402 1.00 25.16 219 LEU B O 1
ATOM 6126 N N . VAL B 1 220 ? 33.569 -83.890 0.602 1.00 23.50 220 VAL B N 1
ATOM 6127 C CA . VAL B 1 220 ? 34.103 -84.107 1.950 1.00 23.19 220 VAL B CA 1
ATOM 6128 C C . VAL B 1 220 ? 34.733 -85.504 2.008 1.00 23.96 220 VAL B C 1
ATOM 6129 O O . VAL B 1 220 ? 35.870 -85.679 2.405 1.00 23.52 220 VAL B O 1
ATOM 6133 N N . LEU B 1 221 ? 33.990 -86.499 1.522 1.00 23.94 221 LEU B N 1
ATOM 6134 C CA . LEU B 1 221 ? 34.432 -87.887 1.630 1.00 24.48 221 LEU B CA 1
ATOM 6135 C C . LEU B 1 221 ? 35.752 -88.071 0.859 1.00 24.25 221 LEU B C 1
ATOM 6136 O O . LEU B 1 221 ? 36.744 -88.638 1.364 1.00 25.80 221 LEU B O 1
ATOM 6141 N N . ARG B 1 222 ? 35.769 -87.629 -0.385 1.00 24.55 222 ARG B N 1
ATOM 6142 C CA . ARG B 1 222 ? 36.930 -87.858 -1.222 1.00 25.87 222 ARG B CA 1
ATOM 6143 C C . ARG B 1 222 ? 38.121 -87.041 -0.817 1.00 24.65 222 ARG B C 1
ATOM 6144 O O . ARG B 1 222 ? 39.249 -87.502 -0.867 1.00 26.49 222 ARG B O 1
ATOM 6152 N N . LYS B 1 223 ? 37.902 -85.788 -0.464 1.00 23.70 223 LYS B N 1
ATOM 6153 C CA . LYS B 1 223 ? 38.962 -85.000 0.027 1.00 26.80 223 LYS B CA 1
ATOM 6154 C C . LYS B 1 223 ? 39.599 -85.542 1.293 1.00 24.82 223 LYS B C 1
ATOM 6155 O O . LYS B 1 223 ? 40.841 -85.547 1.397 1.00 24.64 223 LYS B O 1
ATOM 6161 N N . TYR B 1 224 ? 38.789 -85.935 2.258 1.00 22.30 224 TYR B N 1
ATOM 6162 C CA . TYR B 1 224 ? 39.341 -86.525 3.443 1.00 22.10 224 TYR B CA 1
ATOM 6163 C C . TYR B 1 224 ? 40.152 -87.786 3.141 1.00 24.64 224 TYR B C 1
ATOM 6164 O O . TYR B 1 224 ? 41.247 -87.932 3.666 1.00 25.18 224 TYR B O 1
ATOM 6173 N N . ASN B 1 225 ? 39.627 -88.668 2.329 1.00 23.34 225 ASN B N 1
ATOM 6174 C CA . ASN B 1 225 ? 40.424 -89.845 2.009 1.00 23.91 225 ASN B CA 1
ATOM 6175 C C . ASN B 1 225 ? 41.732 -89.507 1.303 1.00 26.34 225 ASN B C 1
ATOM 6176 O O . ASN B 1 225 ? 42.803 -90.142 1.592 1.00 27.42 225 ASN B O 1
ATOM 6181 N N . ASP B 1 226 ? 41.709 -88.545 0.386 1.00 26.12 226 ASP B N 1
ATOM 6182 C CA . ASP B 1 226 ? 42.968 -88.088 -0.266 1.00 28.24 226 ASP B CA 1
ATOM 6183 C C . ASP B 1 226 ? 44.000 -87.496 0.715 1.00 30.56 226 ASP B C 1
ATOM 6184 O O . ASP B 1 226 ? 45.218 -87.724 0.594 1.00 28.03 226 ASP B O 1
ATOM 6189 N N . ILE B 1 227 ? 43.516 -86.712 1.656 1.00 26.84 227 ILE B N 1
ATOM 6190 C CA . ILE B 1 227 ? 44.371 -86.089 2.699 1.00 29.90 227 ILE B CA 1
ATOM 6191 C C . ILE B 1 227 ? 44.944 -87.146 3.551 1.00 30.02 227 ILE B C 1
ATOM 6192 O O . ILE B 1 227 ? 46.143 -87.178 3.746 1.00 36.34 227 ILE B O 1
ATOM 6197 N N . PHE B 1 228 ? 44.111 -88.036 4.058 1.00 30.15 228 PHE B N 1
ATOM 6198 C CA . PHE B 1 228 ? 44.566 -89.008 5.008 1.00 32.23 228 PHE B CA 1
ATOM 6199 C C . PHE B 1 228 ? 45.350 -90.203 4.424 1.00 41.70 228 PHE B C 1
ATOM 6200 O O . PHE B 1 228 ? 45.998 -90.957 5.219 1.00 45.44 228 PHE B O 1
ATOM 6208 N N . GLN B 1 229 ? 45.328 -90.354 3.105 1.00 52.57 229 GLN B N 1
ATOM 6209 C CA . GLN B 1 229 ? 46.246 -91.302 2.446 1.00 58.54 229 GLN B CA 1
ATOM 6210 C C . GLN B 1 229 ? 47.656 -90.814 2.538 1.00 59.77 229 GLN B C 1
ATOM 6211 O O . GLN B 1 229 ? 48.558 -91.609 2.506 1.00 61.47 229 GLN B O 1
ATOM 6217 N N . LYS B 1 230 ? 47.860 -89.500 2.573 1.00 62.62 230 LYS B N 1
ATOM 6218 C CA . LYS B 1 230 ? 49.213 -88.945 2.661 1.00 65.85 230 LYS B CA 1
ATOM 6219 C C . LYS B 1 230 ? 49.766 -88.825 4.108 1.00 65.40 230 LYS B C 1
ATOM 6220 O O . LYS B 1 230 ? 50.897 -88.458 4.302 1.00 65.94 230 LYS B O 1
ATOM 6226 N N . GLU B 1 231 ? 48.996 -89.142 5.132 1.00 63.64 231 GLU B N 1
ATOM 6227 C CA . GLU B 1 231 ? 49.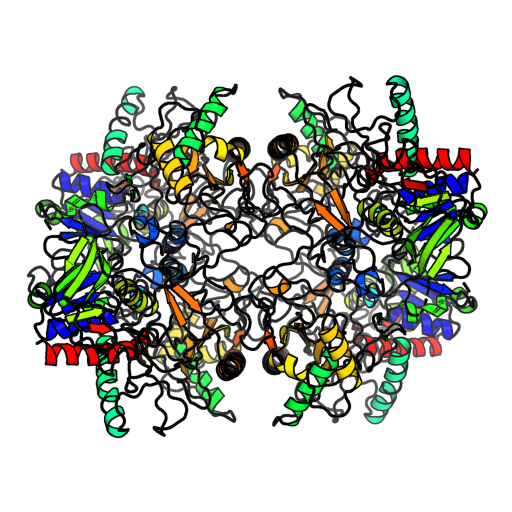547 -89.018 6.490 1.00 65.88 231 GLU B CA 1
ATOM 6228 C C . GLU B 1 231 ? 50.154 -90.295 7.131 1.00 63.63 231 GLU B C 1
ATOM 6229 O O . GLU B 1 231 ? 49.913 -91.442 6.686 1.00 56.86 231 GLU B O 1
ATOM 6235 N N . ASN B 1 232 ? 50.978 -90.036 8.164 1.00 65.86 232 ASN B N 1
ATOM 6236 C CA . ASN B 1 232 ? 51.728 -91.067 8.926 1.00 66.06 232 ASN B CA 1
ATOM 6237 C C . ASN B 1 232 ? 50.840 -92.158 9.543 1.00 61.49 232 ASN B C 1
ATOM 6238 O O . ASN B 1 232 ? 51.208 -93.330 9.557 1.00 62.19 232 ASN B O 1
ATOM 6243 N N . VAL B 1 233 ? 49.656 -91.766 10.031 1.00 56.90 233 VAL B N 1
ATOM 6244 C CA . VAL B 1 233 ? 48.583 -92.708 10.422 1.00 51.78 233 VAL B CA 1
ATOM 6245 C C . VAL B 1 233 ? 47.403 -92.509 9.427 1.00 48.87 233 VAL B C 1
ATOM 6246 O O . VAL B 1 233 ? 46.852 -91.384 9.329 1.00 47.57 233 VAL B O 1
ATOM 6250 N N . ILE B 1 234 ? 47.017 -93.604 8.759 1.00 45.22 234 ILE B N 1
ATOM 6251 C CA . ILE B 1 234 ? 45.991 -93.671 7.783 1.00 44.04 234 ILE B CA 1
ATOM 6252 C C . ILE B 1 234 ? 44.593 -93.732 8.496 1.00 39.26 234 ILE B C 1
ATOM 6253 O O . ILE B 1 234 ? 44.425 -94.368 9.528 1.00 38.07 234 ILE B O 1
ATOM 6258 N N . ARG B 1 235 ? 43.603 -93.042 7.980 1.00 36.25 235 ARG B N 1
ATOM 6259 C CA . ARG B 1 235 ? 42.275 -93.072 8.603 1.00 32.43 235 ARG B CA 1
ATOM 6260 C C . ARG B 1 235 ? 41.333 -93.176 7.419 1.00 31.69 235 ARG B C 1
ATOM 6261 O O . ARG B 1 235 ? 41.617 -92.577 6.394 1.00 32.52 235 ARG B O 1
ATOM 6269 N N . GLU B 1 236 ? 40.336 -94.024 7.537 1.00 29.96 236 GLU B N 1
ATOM 6270 C CA . GLU B 1 236 ? 39.445 -94.317 6.458 1.00 30.78 236 GLU B CA 1
ATOM 6271 C C . GLU B 1 236 ? 38.095 -93.624 6.650 1.00 26.62 236 GLU B C 1
ATOM 6272 O O . GLU B 1 236 ? 37.443 -93.847 7.656 1.00 25.37 236 GLU B O 1
ATOM 6278 N N . PHE B 1 237 ? 37.681 -92.859 5.653 1.00 24.96 237 PHE B N 1
ATOM 6279 C CA . PHE B 1 237 ? 36.380 -92.218 5.700 1.00 23.63 237 PHE B CA 1
ATOM 6280 C C . PHE B 1 237 ? 35.391 -92.948 4.824 1.00 23.89 237 PHE B C 1
ATOM 6281 O O . PHE B 1 237 ? 35.792 -93.371 3.681 1.00 24.33 237 PHE B O 1
ATOM 6289 N N . SER B 1 238 ? 34.152 -93.103 5.263 1.00 22.48 238 SER B N 1
ATOM 6290 C CA . SER B 1 238 ? 33.163 -93.900 4.527 1.00 23.20 238 SER B CA 1
ATOM 6291 C C . SER B 1 238 ? 31.800 -93.286 4.670 1.00 21.89 238 SER B C 1
ATOM 6292 O O . SER B 1 238 ? 31.542 -92.405 5.531 1.00 20.42 238 SER B O 1
ATOM 6295 N N . PRO B 1 239 ? 30.883 -93.637 3.777 1.00 21.28 239 PRO B N 1
ATOM 6296 C CA . PRO B 1 239 ? 29.502 -93.113 3.972 1.00 20.57 239 PRO B CA 1
ATOM 6297 C C . PRO B 1 239 ? 28.868 -93.626 5.265 1.00 20.58 239 PRO B C 1
ATOM 6298 O O . PRO B 1 239 ? 28.960 -94.801 5.660 1.00 20.14 239 PRO B O 1
ATOM 6302 N N . LEU B 1 240 ? 28.189 -92.737 5.947 1.00 20.08 240 LEU B N 1
ATOM 6303 C CA . LEU B 1 240 ? 27.488 -93.082 7.159 1.00 21.52 240 LEU B CA 1
ATOM 6304 C C . LEU B 1 240 ? 26.284 -93.956 6.735 1.00 21.20 240 LEU B C 1
ATOM 6305 O O . LEU B 1 240 ? 25.552 -93.537 5.897 1.00 23.28 240 LEU B O 1
ATOM 6310 N N . PRO B 1 241 ? 26.120 -95.137 7.360 1.00 20.84 241 PRO B N 1
ATOM 6311 C CA . PRO B 1 241 ? 24.935 -95.955 7.062 1.00 21.23 241 PRO B CA 1
ATOM 6312 C C . PRO B 1 241 ? 23.718 -95.252 7.703 1.00 19.69 241 PRO B C 1
ATOM 6313 O O . PRO B 1 241 ? 23.756 -94.937 8.939 1.00 19.46 241 PRO B O 1
ATOM 6317 N N . LEU B 1 242 ? 22.706 -95.051 6.910 1.00 18.82 242 LEU B N 1
ATOM 6318 C CA . LEU B 1 242 ? 21.534 -94.330 7.360 1.00 18.92 242 LEU B CA 1
ATOM 6319 C C . LEU B 1 242 ? 20.238 -95.143 7.001 1.00 19.13 242 LEU B C 1
ATOM 6320 O O . LEU B 1 242 ? 20.127 -95.682 5.884 1.00 19.00 242 LEU B O 1
ATOM 6325 N N . ALA B 1 243 ? 19.314 -95.150 7.949 1.00 19.95 243 ALA B N 1
ATOM 6326 C CA . ALA B 1 243 ? 17.993 -95.738 7.714 1.00 20.05 243 ALA B CA 1
ATOM 6327 C C . ALA B 1 243 ? 17.089 -94.715 6.980 1.00 20.70 243 ALA B C 1
ATOM 6328 O O . ALA B 1 243 ? 16.394 -93.917 7.585 1.00 21.60 243 ALA B O 1
ATOM 6330 N N . CYS B 1 244 ? 17.233 -94.655 5.669 1.00 21.43 244 CYS B N 1
ATOM 6331 C CA . CYS B 1 244 ? 16.509 -93.676 4.844 1.00 21.38 244 CYS B CA 1
ATOM 6332 C C . CYS B 1 244 ? 16.582 -94.104 3.381 1.00 22.43 244 CYS B C 1
ATOM 6333 O O . CYS B 1 244 ? 17.363 -95.020 3.029 1.00 22.38 244 CYS B O 1
ATOM 6336 N N . HIS B 1 245 ? 15.730 -93.534 2.546 1.00 22.34 245 HIS B N 1
ATOM 6337 C CA . HIS B 1 245 ? 15.864 -93.670 1.141 1.00 23.20 245 HIS B CA 1
ATOM 6338 C C . HIS B 1 245 ? 15.534 -92.413 0.435 1.00 23.51 245 HIS B C 1
ATOM 6339 O O . HIS B 1 245 ? 14.568 -91.733 0.726 1.00 22.85 245 HIS B O 1
ATOM 6346 N N . ARG B 1 246 ? 16.331 -92.051 -0.578 1.00 25.02 246 ARG B N 1
ATOM 6347 C CA . ARG B 1 246 ? 16.053 -90.856 -1.302 1.00 25.96 246 ARG B CA 1
ATOM 6348 C C . ARG B 1 246 ? 14.923 -91.175 -2.292 1.00 28.54 246 ARG B C 1
ATOM 6349 O O . ARG B 1 246 ? 14.847 -92.305 -2.876 1.00 27.34 246 ARG B O 1
ATOM 6357 N N . LEU B 1 247 ? 14.030 -90.204 -2.479 1.00 28.79 247 LEU B N 1
ATOM 6358 C CA . LEU B 1 247 ? 12.841 -90.422 -3.262 1.00 32.51 247 LEU B CA 1
ATOM 6359 C C . LEU B 1 247 ? 12.954 -90.168 -4.717 1.00 36.22 247 LEU B C 1
ATOM 6360 O O . LEU B 1 247 ? 13.920 -89.591 -5.195 1.00 40.84 247 LEU B O 1
ATOM 6365 N N . THR B 1 248 ? 11.928 -90.598 -5.459 1.00 42.63 248 THR B N 1
ATOM 6366 C CA . THR B 1 248 ? 11.974 -90.469 -6.913 1.00 47.31 248 THR B CA 1
ATOM 6367 C C . THR B 1 248 ? 12.183 -89.012 -7.340 1.00 50.02 248 THR B C 1
ATOM 6368 O O . THR B 1 248 ? 12.761 -88.758 -8.384 1.00 49.86 248 THR B O 1
ATOM 6372 N N . ASP B 1 249 ? 11.696 -88.048 -6.540 1.00 46.12 249 ASP B N 1
ATOM 6373 C CA . ASP B 1 249 ? 12.167 -86.655 -6.636 1.00 44.21 249 ASP B CA 1
ATOM 6374 C C . ASP B 1 249 ? 13.380 -86.546 -5.744 1.00 42.81 249 ASP B C 1
ATOM 6375 O O . ASP B 1 249 ? 13.198 -86.598 -4.537 1.00 40.34 249 ASP B O 1
ATOM 6380 N N . PRO B 1 250 ? 14.600 -86.439 -6.327 1.00 44.22 250 PRO B N 1
ATOM 6381 C CA . PRO B 1 250 ? 15.752 -86.582 -5.431 1.00 42.28 250 PRO B CA 1
ATOM 6382 C C . PRO B 1 250 ? 15.917 -85.447 -4.441 1.00 41.04 250 PRO B C 1
ATOM 6383 O O . PRO B 1 250 ? 16.802 -85.569 -3.694 1.00 40.11 250 PRO B O 1
ATOM 6387 N N . ASP B 1 251 ? 15.161 -84.320 -4.518 1.00 42.90 251 ASP B N 1
ATOM 6388 C CA . ASP B 1 251 ? 15.215 -83.230 -3.471 1.00 41.40 251 ASP B CA 1
ATOM 6389 C C . ASP B 1 251 ? 14.692 -83.740 -2.103 1.00 37.02 251 ASP B C 1
ATOM 6390 O O . ASP B 1 251 ? 14.852 -83.024 -1.087 1.00 35.47 251 ASP B O 1
ATOM 6395 N N . TYR B 1 252 ? 14.090 -84.925 -2.081 1.00 31.46 252 TYR B N 1
ATOM 6396 C CA . TYR B 1 252 ? 13.427 -85.414 -0.855 1.00 29.46 252 TYR B CA 1
ATOM 6397 C C . TYR B 1 252 ? 13.968 -86.744 -0.426 1.00 27.17 252 TYR B C 1
ATOM 6398 O O . TYR B 1 252 ? 14.279 -87.597 -1.292 1.00 26.32 252 TYR B O 1
ATOM 6407 N N . VAL B 1 253 ? 14.025 -86.963 0.904 1.00 24.59 253 VAL B N 1
ATOM 6408 C CA . VAL B 1 253 ? 14.442 -88.240 1.448 1.00 23.88 253 VAL B CA 1
ATOM 6409 C C . VAL B 1 253 ? 13.350 -88.685 2.373 1.00 25.48 253 VAL B C 1
ATOM 6410 O O . VAL B 1 253 ? 12.807 -87.838 3.141 1.00 24.08 253 VAL B O 1
ATOM 6414 N N . GLU B 1 254 ? 13.084 -89.991 2.393 1.00 24.74 254 GLU B N 1
ATOM 6415 C CA . GLU B 1 254 ? 12.252 -90.542 3.439 1.00 24.33 254 GLU B CA 1
ATOM 6416 C C . GLU B 1 254 ? 13.141 -91.142 4.494 1.00 22.23 254 GLU B C 1
ATOM 6417 O O . GLU B 1 254 ? 13.903 -92.153 4.270 1.00 21.26 254 GLU B O 1
ATOM 6423 N N . TRP B 1 255 ? 13.140 -90.471 5.672 1.00 20.47 255 TRP B N 1
ATOM 6424 C CA . TRP B 1 255 ? 13.875 -90.936 6.870 1.00 20.15 255 TRP B CA 1
ATOM 6425 C C . TRP B 1 255 ? 13.052 -92.057 7.504 1.00 19.90 255 TRP B C 1
ATOM 6426 O O . TRP B 1 255 ? 11.800 -91.915 7.655 1.00 20.91 255 TRP B O 1
ATOM 6437 N N . HIS B 1 256 ? 13.662 -93.153 7.858 1.00 18.76 256 HIS B N 1
ATOM 6438 C CA . HIS B 1 256 ? 12.918 -94.262 8.357 1.00 19.33 256 HIS B CA 1
ATOM 6439 C C . HIS B 1 256 ? 12.648 -94.182 9.829 1.00 21.04 256 HIS B C 1
ATOM 6440 O O . HIS B 1 256 ? 13.410 -93.585 10.584 1.00 20.86 256 HIS B O 1
ATOM 6447 N N . ALA B 1 257 ? 11.502 -94.764 10.234 1.00 21.70 257 ALA B N 1
ATOM 6448 C CA . ALA B 1 257 ? 11.078 -94.764 11.636 1.00 20.93 257 ALA B CA 1
ATOM 6449 C C . ALA B 1 257 ? 10.227 -95.995 11.955 1.00 21.66 257 ALA B C 1
ATOM 6450 O O . ALA B 1 257 ? 10.219 -96.962 11.162 1.00 22.31 257 ALA B O 1
ATOM 6452 N N . THR B 1 258 ? 9.518 -95.972 13.083 1.00 21.30 258 THR B N 1
ATOM 6453 C CA . THR B 1 258 ? 8.744 -97.161 13.524 1.00 21.94 258 THR B CA 1
ATOM 6454 C C . THR B 1 258 ? 7.639 -97.481 12.562 1.00 21.69 258 THR B C 1
ATOM 6455 O O . THR B 1 258 ? 7.171 -98.575 12.483 1.00 21.21 258 THR B O 1
ATOM 6459 N N . ASP B 1 259 ? 7.199 -96.454 11.830 1.00 22.96 259 ASP B N 1
ATOM 6460 C CA . ASP B 1 259 ? 6.112 -96.692 10.798 1.00 24.21 259 ASP B CA 1
ATOM 6461 C C . ASP B 1 259 ? 6.430 -97.828 9.860 1.00 23.82 259 ASP B C 1
ATOM 6462 O O . ASP B 1 259 ? 5.549 -98.638 9.489 1.00 24.55 259 ASP B O 1
ATOM 6467 N N . ARG B 1 260 ? 7.688 -97.931 9.419 1.00 24.08 260 ARG B N 1
ATOM 6468 C CA . ARG B 1 260 ? 7.987 -98.982 8.493 1.00 25.62 260 ARG B CA 1
ATOM 6469 C C . ARG B 1 260 ? 8.003 -100.338 9.184 1.00 25.46 260 ARG B C 1
ATOM 6470 O O . ARG B 1 260 ? 7.795 -101.355 8.534 1.00 24.60 260 ARG B O 1
ATOM 6478 N N . ILE B 1 261 ? 8.269 -100.359 10.470 1.00 23.48 261 ILE B N 1
ATOM 6479 C CA . ILE B 1 261 ? 8.227 -101.627 11.231 1.00 23.40 261 ILE B CA 1
ATOM 6480 C C . ILE B 1 261 ? 6.747 -102.100 11.513 1.00 25.21 261 ILE B C 1
ATOM 6481 O O . ILE B 1 261 ? 6.438 -103.292 11.340 1.00 25.21 261 ILE B O 1
ATOM 6486 N N . LEU B 1 262 ? 5.884 -101.168 11.863 1.00 23.80 262 LEU B N 1
ATOM 6487 C CA . LEU B 1 262 ? 4.505 -101.407 12.146 1.00 25.06 262 LEU B CA 1
ATOM 6488 C C . LEU B 1 262 ? 3.566 -101.520 10.937 1.00 25.03 262 LEU B C 1
ATOM 6489 O O . LEU B 1 262 ? 2.400 -101.954 11.058 1.00 26.05 262 LEU B O 1
ATOM 6494 N N . GLU B 1 263 ? 4.061 -101.099 9.759 1.00 25.92 263 GLU B N 1
ATOM 6495 C CA . GLU B 1 263 ? 3.243 -100.848 8.601 1.00 25.82 263 GLU B CA 1
ATOM 6496 C C . GLU B 1 263 ? 2.206 -101.942 8.357 1.00 26.27 263 GLU B C 1
ATOM 6497 O O . GLU B 1 263 ? 0.988 -101.651 8.260 1.00 25.01 263 GLU B O 1
ATOM 6503 N N . GLU B 1 264 ? 2.675 -103.176 8.186 1.00 27.18 264 GLU B N 1
ATOM 6504 C CA . GLU B 1 264 ? 1.747 -104.272 7.869 1.00 28.78 264 GLU B CA 1
ATOM 6505 C C . GLU B 1 264 ? 0.775 -104.632 8.941 1.00 27.50 264 GLU B C 1
ATOM 6506 O O . GLU B 1 264 ? -0.279 -105.211 8.651 1.00 27.91 264 GLU B O 1
ATOM 6512 N N . LEU B 1 265 ? 1.069 -104.316 10.199 1.00 26.53 265 LEU B N 1
ATOM 6513 C CA . LEU B 1 265 ? 0.121 -104.482 11.267 1.00 28.52 265 LEU B CA 1
ATOM 6514 C C . LEU B 1 265 ? -1.050 -103.513 11.183 1.00 28.38 265 LEU B C 1
ATOM 6515 O O . LEU B 1 265 ? -2.056 -103.707 11.856 1.00 30.69 265 LEU B O 1
ATOM 6520 N N . PHE B 1 266 ? -0.915 -102.502 10.358 1.00 26.93 266 PHE B N 1
ATOM 6521 C CA . PHE B 1 266 ? -2.018 -101.623 10.052 1.00 27.70 266 PHE B CA 1
ATOM 6522 C C . PHE B 1 266 ? -2.638 -101.911 8.660 1.00 27.82 266 PHE B C 1
ATOM 6523 O O . PHE B 1 266 ? -3.836 -101.756 8.499 1.00 28.09 266 PHE B O 1
ATOM 6531 N N . THR B 1 267 ? -1.808 -102.224 7.678 1.00 27.11 267 THR B N 1
ATOM 6532 C CA . THR B 1 267 ? -2.318 -102.323 6.282 1.00 28.15 267 THR B CA 1
ATOM 6533 C C . THR B 1 267 ? -2.917 -103.657 5.943 1.00 28.81 267 THR B C 1
ATOM 6534 O O . THR B 1 267 ? -3.698 -103.754 4.956 1.00 30.70 267 THR B O 1
ATOM 6538 N N . ASP B 1 268 ? -2.526 -104.698 6.671 1.00 28.80 268 ASP B N 1
ATOM 6539 C CA . ASP B 1 268 ? -2.912 -106.108 6.376 1.00 31.21 268 ASP B CA 1
ATOM 6540 C C . ASP B 1 268 ? -3.994 -106.506 7.343 1.00 31.70 268 ASP B C 1
ATOM 6541 O O . ASP B 1 268 ? -3.743 -106.575 8.546 1.00 31.13 268 ASP B O 1
ATOM 6546 N N . PRO B 1 269 ? -5.200 -106.747 6.844 1.00 34.88 269 PRO B N 1
ATOM 6547 C CA . PRO B 1 269 ? -6.304 -106.958 7.817 1.00 36.35 269 PRO B CA 1
ATOM 6548 C C . PRO B 1 269 ? -6.098 -108.191 8.707 1.00 37.32 269 PRO B C 1
ATOM 6549 O O . PRO B 1 269 ? -6.572 -108.194 9.849 1.00 38.87 269 PRO B O 1
ATOM 6553 N N . VAL B 1 270 ? -5.377 -109.201 8.208 1.00 35.21 270 VAL B N 1
ATOM 6554 C CA . VAL B 1 270 ? -5.155 -110.398 9.011 1.00 36.72 270 VAL B CA 1
ATOM 6555 C C . VAL B 1 270 ? -4.202 -110.083 10.168 1.00 35.52 270 VAL B C 1
ATOM 6556 O O . VAL B 1 270 ? -4.472 -110.380 11.321 1.00 33.67 270 VAL B O 1
ATOM 6560 N N . LYS B 1 271 ? -3.129 -109.388 9.864 1.00 34.74 271 LYS B N 1
ATOM 6561 C CA . LYS B 1 271 ? -2.182 -108.995 10.906 1.00 33.53 271 LYS B CA 1
ATOM 6562 C C . LYS B 1 271 ? -2.834 -108.013 11.857 1.00 33.19 271 LYS B C 1
ATOM 6563 O O . LYS B 1 271 ? -2.624 -108.063 13.048 1.00 31.27 271 LYS B O 1
ATOM 6569 N N . ARG B 1 272 ? -3.591 -107.056 11.348 1.00 34.05 272 ARG B N 1
ATOM 6570 C CA . ARG B 1 272 ? -4.275 -106.137 12.222 1.00 34.98 272 ARG B CA 1
ATOM 6571 C C . ARG B 1 272 ? -5.161 -106.762 13.212 1.00 35.12 272 ARG B C 1
ATOM 6572 O O . ARG B 1 272 ? -5.246 -106.260 14.319 1.00 33.60 272 ARG B O 1
ATOM 6580 N N . GLY B 1 273 ? -5.851 -107.854 12.877 1.00 33.05 273 GLY B N 1
ATOM 6581 C CA . GLY B 1 273 ? -6.685 -108.523 13.871 1.00 34.69 273 GLY B CA 1
ATOM 6582 C C . GLY B 1 273 ? -5.920 -109.243 14.992 1.00 34.89 273 GLY B C 1
ATOM 6583 O O . GLY B 1 273 ? -6.534 -109.706 15.915 1.00 35.33 273 GLY B O 1
ATOM 6584 N N . ARG B 1 274 ? -4.603 -109.387 14.895 1.00 34.13 274 ARG B N 1
ATOM 6585 C CA . ARG B 1 274 ? -3.808 -110.001 15.923 1.00 34.94 274 ARG B CA 1
ATOM 6586 C C . ARG B 1 274 ? -2.999 -108.907 16.683 1.00 33.59 274 ARG B C 1
ATOM 6587 O O . ARG B 1 274 ? -2.285 -109.225 17.518 1.00 32.86 274 ARG B O 1
ATOM 6595 N N . PHE B 1 275 ? -3.178 -107.639 16.398 1.00 27.77 275 PHE B N 1
ATOM 6596 C CA . PHE B 1 275 ? -2.402 -106.586 17.022 1.00 26.40 275 PHE B CA 1
ATOM 6597 C C . PHE B 1 275 ? -3.334 -105.501 17.643 1.00 27.47 275 PHE B C 1
ATOM 6598 O O . PHE B 1 275 ? -4.274 -105.029 17.021 1.00 28.27 275 PHE B O 1
ATOM 6606 N N . THR B 1 276 ? -3.055 -105.158 18.877 1.00 25.74 276 THR B N 1
ATOM 6607 C CA . THR B 1 276 ? -3.805 -104.109 19.574 1.00 27.06 276 THR B CA 1
ATOM 6608 C C . THR B 1 276 ? -2.768 -103.116 20.050 1.00 26.45 276 THR B C 1
ATOM 6609 O O . THR B 1 276 ? -1.823 -103.515 20.722 1.00 24.51 276 THR B O 1
ATOM 6613 N N . LEU B 1 277 ? -2.996 -101.821 19.772 1.00 25.28 277 LEU B N 1
ATOM 6614 C CA . LEU B 1 277 ? -2.078 -100.789 20.207 1.00 24.97 277 LEU B CA 1
ATOM 6615 C C . LEU B 1 277 ? -2.878 -99.764 21.030 1.00 26.72 277 LEU B C 1
ATOM 6616 O O . LEU B 1 277 ? -3.759 -99.095 20.499 1.00 28.12 277 LEU B O 1
ATOM 6621 N N . LEU B 1 278 ? -2.594 -99.662 22.321 1.00 24.13 278 LEU B N 1
ATOM 6622 C CA . LEU B 1 278 ? -3.315 -98.773 23.190 1.00 23.69 278 LEU B CA 1
ATOM 6623 C C . LEU B 1 278 ? -2.382 -97.568 23.486 1.00 24.79 278 LEU B C 1
ATOM 6624 O O . LEU B 1 278 ? -1.397 -97.713 24.157 1.00 23.89 278 LEU B O 1
ATOM 6629 N N . THR B 1 279 ? -2.728 -96.445 22.914 1.00 23.36 279 THR B N 1
ATOM 6630 C CA . THR B 1 279 ? -1.992 -95.244 23.173 1.00 23.70 279 THR B CA 1
ATOM 6631 C C . THR B 1 279 ? -2.502 -94.473 24.453 1.00 22.59 279 THR B C 1
ATOM 6632 O O . THR B 1 279 ? -3.591 -94.700 24.949 1.00 21.44 279 THR B O 1
ATOM 6636 N N . ASN B 1 280 ? -1.630 -93.601 24.988 1.00 23.96 280 ASN B N 1
ATOM 6637 C CA . ASN B 1 280 ? -1.918 -92.872 26.219 1.00 23.04 280 ASN B CA 1
ATOM 6638 C C . ASN B 1 280 ? -2.253 -93.853 27.306 1.00 22.42 280 ASN B C 1
ATOM 6639 O O . ASN B 1 280 ? -3.092 -93.583 28.148 1.00 24.63 280 ASN B O 1
ATOM 6644 N N . HIS B 1 281 ? -1.568 -95.001 27.268 1.00 20.69 281 HIS B N 1
ATOM 6645 C CA . HIS B 1 281 ? -1.699 -96.040 28.283 1.00 21.04 281 HIS B CA 1
ATOM 6646 C C . HIS B 1 281 ? -0.325 -96.297 28.918 1.00 20.70 281 HIS B C 1
ATOM 6647 O O . HIS B 1 281 ? 0.639 -96.732 28.238 1.00 20.09 281 HIS B O 1
ATOM 6654 N N . ARG B 1 282 ? -0.228 -96.058 30.214 1.00 22.46 282 ARG B N 1
ATOM 6655 C CA . ARG B 1 282 ? 1.012 -96.241 30.928 1.00 20.92 282 ARG B CA 1
ATOM 6656 C C . ARG B 1 282 ? 1.102 -97.710 31.433 1.00 23.77 282 ARG B C 1
ATOM 6657 O O . ARG B 1 282 ? 0.185 -98.163 32.094 1.00 23.46 282 ARG B O 1
ATOM 6665 N N . CYS B 1 283 ? 2.187 -98.416 31.165 1.00 23.28 283 CYS B N 1
ATOM 6666 C CA . CYS B 1 283 ? 2.475 -99.628 31.935 1.00 21.94 283 CYS B CA 1
ATOM 6667 C C . CYS B 1 283 ? 3.077 -99.140 33.262 1.00 24.37 283 CYS B C 1
ATOM 6668 O O . CYS B 1 283 ? 4.164 -98.564 33.292 1.00 22.39 283 CYS B O 1
ATOM 6671 N N . THR B 1 284 ? 2.317 -99.277 34.330 1.00 23.29 284 THR B N 1
ATOM 6672 C CA . THR B 1 284 ? 2.709 -98.765 35.630 1.00 23.32 284 THR B CA 1
ATOM 6673 C C . THR B 1 284 ? 3.741 -99.715 36.248 1.00 24.00 284 THR B C 1
ATOM 6674 O O . THR B 1 284 ? 4.702 -99.291 36.901 1.00 24.01 284 THR B O 1
ATOM 6678 N N . LYS B 1 285 ? 3.462 -100.982 36.115 1.00 25.06 285 LYS B N 1
ATOM 6679 C CA . LYS B 1 285 ? 4.244 -102.069 36.742 1.00 25.80 285 LYS B CA 1
ATOM 6680 C C . LYS B 1 285 ? 3.742 -103.409 36.221 1.00 26.74 285 LYS B C 1
ATOM 6681 O O . LYS B 1 285 ? 2.644 -103.508 35.716 1.00 25.76 285 LYS B O 1
ATOM 6687 N N . LEU B 1 286 ? 4.568 -104.413 36.395 1.00 24.73 286 LEU B N 1
ATOM 6688 C CA . LEU B 1 286 ? 4.217 -105.782 36.198 1.00 26.15 286 LEU B CA 1
ATOM 6689 C C . LEU B 1 286 ? 4.021 -106.350 37.599 1.00 26.48 286 LEU B C 1
ATOM 6690 O O . LEU B 1 286 ? 4.690 -105.934 38.580 1.00 28.31 286 LEU B O 1
ATOM 6695 N N . VAL B 1 287 ? 3.069 -107.280 37.724 1.00 25.37 287 VAL B N 1
ATOM 6696 C CA . VAL B 1 287 ? 2.757 -107.952 38.968 1.00 26.49 287 VAL B CA 1
ATOM 6697 C C . VAL B 1 287 ? 3.271 -109.379 38.832 1.00 27.94 287 VAL B C 1
ATOM 6698 O O . VAL B 1 287 ? 3.027 -110.117 37.839 1.00 26.80 287 VAL B O 1
ATOM 6702 N N . PHE B 1 288 ? 3.989 -109.808 39.867 1.00 28.68 288 PHE B N 1
ATOM 6703 C CA . PHE B 1 288 ? 4.666 -111.081 39.777 1.00 28.43 288 PHE B CA 1
ATOM 6704 C C . PHE B 1 288 ? 3.935 -112.131 40.618 1.00 31.36 288 PHE B C 1
ATOM 6705 O O . PHE B 1 288 ? 3.186 -111.793 41.514 1.00 31.42 288 PHE B O 1
ATOM 6713 N N . LYS B 1 289 ? 4.291 -113.402 40.367 1.00 32.96 289 LYS B N 1
ATOM 6714 C CA . LYS B 1 289 ? 3.719 -114.546 41.122 1.00 34.26 289 LYS B CA 1
ATOM 6715 C C . LYS B 1 289 ? 4.062 -114.410 42.638 1.00 34.78 289 LYS B C 1
ATOM 6716 O O . LYS B 1 289 ? 3.233 -114.710 43.487 1.00 33.99 289 LYS B O 1
ATOM 6722 N N . HIS B 1 290 ? 5.295 -114.026 42.973 1.00 33.95 290 HIS B N 1
ATOM 6723 C CA . HIS B 1 290 ? 5.739 -113.797 44.347 1.00 34.38 290 HIS B CA 1
ATOM 6724 C C . HIS B 1 290 ? 6.890 -112.849 44.322 1.00 33.31 290 HIS B C 1
ATOM 6725 O O . HIS B 1 290 ? 7.295 -112.337 43.234 1.00 33.33 290 HIS B O 1
ATOM 6732 N N . TYR B 1 291 ? 7.371 -112.462 45.497 1.00 32.27 291 TYR B N 1
ATOM 6733 C CA . TYR B 1 291 ? 8.345 -111.417 45.652 1.00 31.72 291 TYR B CA 1
ATOM 6734 C C . TYR B 1 291 ? 9.592 -111.893 46.424 1.00 34.51 291 TYR B C 1
ATOM 6735 O O . TYR B 1 291 ? 10.243 -111.098 47.120 1.00 34.59 291 TYR B O 1
ATOM 6744 N N . ARG B 1 292 ? 9.936 -113.166 46.229 1.00 33.95 292 ARG B N 1
ATOM 6745 C CA . ARG B 1 292 ? 11.073 -113.763 46.875 1.00 37.22 292 ARG B CA 1
ATOM 6746 C C . ARG B 1 292 ? 12.268 -113.731 45.945 1.00 35.87 292 ARG B C 1
ATOM 6747 O O . ARG B 1 292 ? 12.239 -114.381 44.894 1.00 34.60 292 ARG B O 1
ATOM 6755 N N . PRO B 1 293 ? 13.326 -113.041 46.360 1.00 35.34 293 PRO B N 1
ATOM 6756 C CA . PRO B 1 293 ? 14.530 -113.020 45.530 1.00 35.27 293 PRO B CA 1
ATOM 6757 C C . PRO B 1 293 ? 15.232 -114.341 45.302 1.00 36.91 293 PRO B C 1
ATOM 6758 O O . PRO B 1 293 ? 15.174 -115.207 46.132 1.00 35.38 293 PRO B O 1
ATOM 6762 N N . GLY B 1 294 ? 15.802 -114.536 44.128 1.00 34.92 294 GLY B N 1
ATOM 6763 C CA . GLY B 1 294 ? 16.620 -115.738 43.859 1.00 39.36 294 GLY B CA 1
ATOM 6764 C C . GLY B 1 294 ? 15.871 -116.987 43.440 1.00 40.57 294 GLY B C 1
ATOM 6765 O O . GLY B 1 294 ? 16.466 -118.046 43.318 1.00 49.37 294 GLY B O 1
ATOM 6766 N N . GLU B 1 295 ? 14.549 -116.915 43.329 1.00 39.32 295 GLU B N 1
ATOM 6767 C CA . GLU B 1 295 ? 13.734 -118.081 43.104 1.00 40.19 295 GLU B CA 1
ATOM 6768 C C . GLU B 1 295 ? 13.054 -117.891 41.810 1.00 39.18 295 GLU B C 1
ATOM 6769 O O . GLU B 1 295 ? 12.691 -116.752 41.464 1.00 36.18 295 GLU B O 1
ATOM 6775 N N . GLU B 1 296 ? 12.808 -118.987 41.122 1.00 37.10 296 GLU B N 1
ATOM 6776 C CA . GLU B 1 296 ? 12.034 -118.940 39.871 1.00 41.57 296 GLU B CA 1
ATOM 6777 C C . GLU B 1 296 ? 10.690 -118.252 40.088 1.00 37.80 296 GLU B C 1
ATOM 6778 O O . GLU B 1 296 ? 9.970 -118.477 41.112 1.00 37.72 296 GLU B O 1
ATOM 6784 N N . ASN B 1 297 ? 10.327 -117.444 39.102 1.00 33.71 297 ASN B N 1
ATOM 6785 C CA . ASN B 1 297 ? 9.171 -116.537 39.229 1.00 30.92 297 ASN B CA 1
ATOM 6786 C C . ASN B 1 297 ? 8.528 -116.392 37.852 1.00 32.10 297 ASN B C 1
ATOM 6787 O O . ASN B 1 297 ? 9.048 -116.857 36.801 1.00 31.65 297 ASN B O 1
ATOM 6792 N N . GLU B 1 298 ? 7.497 -115.591 37.801 1.00 30.66 298 GLU B N 1
ATOM 6793 C CA . GLU B 1 298 ? 6.775 -115.375 36.600 1.00 32.51 298 GLU B CA 1
ATOM 6794 C C . GLU B 1 298 ? 6.013 -114.071 36.715 1.00 30.53 298 GLU B C 1
ATOM 6795 O O . GLU B 1 298 ? 5.590 -113.720 37.804 1.00 31.22 298 GLU B O 1
ATOM 6801 N N . VAL B 1 299 ? 5.762 -113.419 35.594 1.00 29.50 299 VAL B N 1
ATOM 6802 C CA . VAL B 1 299 ? 4.861 -112.296 35.582 1.00 29.01 299 VAL B CA 1
ATOM 6803 C C . VAL B 1 299 ? 3.444 -112.859 35.526 1.00 29.34 299 VAL B C 1
ATOM 6804 O O . VAL B 1 299 ? 3.136 -113.714 34.708 1.00 30.12 299 VAL B O 1
ATOM 6808 N N . ASP B 1 300 ? 2.566 -112.339 36.377 1.00 31.71 300 ASP B N 1
ATOM 6809 C CA . ASP B 1 300 ? 1.135 -112.706 36.360 1.00 35.39 300 ASP B CA 1
ATOM 6810 C C . ASP B 1 300 ? 0.264 -111.785 35.524 1.00 31.64 300 ASP B C 1
ATOM 6811 O O . ASP B 1 300 ? -0.694 -112.228 34.938 1.00 31.77 300 ASP B O 1
ATOM 6816 N N . TYR B 1 301 ? 0.557 -110.479 35.537 1.00 27.50 301 TYR B N 1
ATOM 6817 C CA . TYR B 1 301 ? -0.137 -109.546 34.684 1.00 26.46 301 TYR B CA 1
ATOM 6818 C C . TYR B 1 301 ? 0.589 -108.205 34.679 1.00 26.02 301 TYR B C 1
ATOM 6819 O O . TYR B 1 301 ? 1.491 -107.996 35.482 1.00 25.90 301 TYR B O 1
ATOM 6828 N N . ALA B 1 302 ? 0.244 -107.365 33.692 1.00 25.78 302 ALA B N 1
ATOM 6829 C CA . ALA B 1 302 ? 0.685 -105.979 33.601 1.00 25.18 302 ALA B CA 1
ATOM 6830 C C . ALA B 1 302 ? -0.418 -105.074 34.091 1.00 25.37 302 ALA B C 1
ATOM 6831 O O . ALA B 1 302 ? -1.596 -105.299 33.823 1.00 28.81 302 ALA B O 1
ATOM 6833 N N . LEU B 1 303 ? -0.025 -104.098 34.929 1.00 24.87 303 LEU B N 1
ATOM 6834 C CA . LEU B 1 303 ? -0.966 -103.106 35.453 1.00 26.54 303 LEU B CA 1
ATOM 6835 C C . LEU B 1 303 ? -0.821 -101.849 34.585 1.00 24.82 303 LEU B C 1
ATOM 6836 O O . LEU B 1 303 ? 0.271 -101.268 34.550 1.00 25.90 303 LEU B O 1
ATOM 6841 N N . VAL B 1 304 ? -1.866 -101.509 33.851 1.00 26.23 304 VAL B N 1
ATOM 6842 C CA . VAL B 1 304 ? -1.826 -100.456 32.839 1.00 24.90 304 VAL B CA 1
ATOM 6843 C C . VAL B 1 304 ? -2.908 -99.428 33.177 1.00 27.78 304 VAL B C 1
ATOM 6844 O O . VAL B 1 304 ? -4.042 -99.798 33.552 1.00 31.45 304 VAL B O 1
ATOM 6848 N N . GLU B 1 305 ? -2.602 -98.134 33.002 1.00 25.75 305 GLU B N 1
ATOM 6849 C CA . GLU B 1 305 ? -3.586 -97.128 33.261 1.00 27.30 305 GLU B CA 1
ATOM 6850 C C . GLU B 1 305 ? -3.831 -96.269 32.057 1.00 25.98 305 GLU B C 1
ATOM 6851 O O . GLU B 1 305 ? -2.863 -95.751 31.455 1.00 24.47 305 GLU B O 1
ATOM 6857 N N . ASP B 1 306 ? -5.080 -96.064 31.691 1.00 24.57 306 ASP B N 1
ATOM 6858 C CA . ASP B 1 306 ? -5.410 -95.208 30.638 1.00 25.88 306 ASP B CA 1
ATOM 6859 C C . ASP B 1 306 ? -5.307 -93.781 31.131 1.00 27.33 306 ASP B C 1
ATOM 6860 O O . ASP B 1 306 ? -6.079 -93.363 32.007 1.00 30.99 306 ASP B O 1
ATOM 6865 N N . LEU B 1 307 ? -4.437 -93.002 30.529 1.00 24.56 307 LEU B N 1
ATOM 6866 C CA . LEU B 1 307 ? -4.193 -91.623 30.971 1.00 24.36 307 LEU B CA 1
ATOM 6867 C C . LEU B 1 307 ? -5.162 -90.617 30.443 1.00 28.79 307 LEU B C 1
ATOM 6868 O O . LEU B 1 307 ? -5.350 -89.587 31.094 1.00 29.55 307 LEU B O 1
ATOM 6873 N N . LEU B 1 308 ? -5.930 -90.939 29.404 1.00 32.30 308 LEU B N 1
ATOM 6874 C CA . LEU B 1 308 ? -6.930 -89.947 28.942 1.00 37.73 308 LEU B CA 1
ATOM 6875 C C . LEU B 1 308 ? -8.259 -90.146 29.619 1.00 40.88 308 LEU B C 1
ATOM 6876 O O . LEU B 1 308 ? -8.677 -91.274 29.908 1.00 37.65 308 LEU B O 1
ATOM 6881 N N . PRO B 1 309 ? -8.952 -89.043 29.898 1.00 44.13 309 PRO B N 1
ATOM 6882 C CA . PRO B 1 309 ? -10.286 -89.154 30.490 1.00 52.17 309 PRO B CA 1
ATOM 6883 C C . PRO B 1 309 ? -11.244 -89.524 29.366 1.00 56.22 309 PRO B C 1
ATOM 6884 O O . PRO B 1 309 ? -10.954 -89.225 28.206 1.00 64.25 309 PRO B O 1
ATOM 6888 N N . HIS B 1 310 ? -12.308 -90.217 29.648 1.00 65.07 310 HIS B N 1
ATOM 6889 C CA . HIS B 1 310 ? -13.269 -90.464 28.564 1.00 69.62 310 HIS B CA 1
ATOM 6890 C C . HIS B 1 310 ? -14.637 -90.039 28.992 1.00 63.72 310 HIS B C 1
ATOM 6891 O O . HIS B 1 310 ? -14.804 -88.873 29.369 1.00 62.70 310 HIS B O 1
ATOM 6898 N N . SER B 1 319 ? -10.413 -96.974 34.631 1.00 38.16 319 SER B N 1
ATOM 6899 C CA . SER B 1 319 ? -9.235 -96.627 33.817 1.00 42.59 319 SER B CA 1
ATOM 6900 C C . SER B 1 319 ? -7.957 -97.483 34.127 1.00 39.96 319 SER B C 1
ATOM 6901 O O . SER B 1 319 ? -6.994 -97.439 33.346 1.00 38.26 319 SER B O 1
ATOM 6904 N N . VAL B 1 320 ? -7.974 -98.282 35.199 1.00 40.51 320 VAL B N 1
ATOM 6905 C CA . VAL B 1 320 ? -6.810 -99.111 35.593 1.00 42.82 320 VAL B CA 1
ATOM 6906 C C . VAL B 1 320 ? -7.155 -100.508 35.145 1.00 44.20 320 VAL B C 1
ATOM 6907 O O . VAL B 1 320 ? -8.242 -100.981 35.463 1.00 44.04 320 VAL B O 1
ATOM 6911 N N . LYS B 1 321 ? -6.264 -101.175 34.439 1.00 36.56 321 LYS B N 1
ATOM 6912 C CA . LYS B 1 321 ? -6.605 -102.419 33.734 1.00 36.35 321 LYS B CA 1
ATOM 6913 C C . LYS B 1 321 ? -5.490 -103.432 34.016 1.00 33.90 321 LYS B C 1
ATOM 6914 O O . LYS B 1 321 ? -4.332 -103.033 34.074 1.00 33.24 321 LYS B O 1
ATOM 6920 N N . LYS B 1 322 ? -5.855 -104.703 34.143 1.00 32.53 322 LYS B N 1
ATOM 6921 C CA . LYS B 1 322 ? -4.889 -105.771 34.268 1.00 29.72 322 LYS B CA 1
ATOM 6922 C C . LYS B 1 322 ? -4.873 -106.416 32.899 1.00 30.40 322 LYS B C 1
ATOM 6923 O O . LYS B 1 322 ? -5.909 -106.835 32.383 1.00 31.26 322 LYS B O 1
ATOM 6929 N N . ILE B 1 323 ? -3.699 -106.539 32.309 1.00 27.75 323 ILE B N 1
ATOM 6930 C CA . ILE B 1 323 ? -3.537 -107.171 31.021 1.00 25.87 323 ILE B CA 1
ATOM 6931 C C . ILE B 1 323 ? -2.759 -108.433 31.195 1.00 26.80 323 ILE B C 1
ATOM 6932 O O . ILE B 1 323 ? -1.640 -108.446 31.704 1.00 25.45 323 ILE B O 1
ATOM 6937 N N . TYR B 1 324 ? -3.406 -109.519 30.781 1.00 27.95 324 TYR B N 1
ATOM 6938 C CA . TYR B 1 324 ? -2.825 -110.852 30.911 1.00 28.81 324 TYR B CA 1
ATOM 6939 C C . TYR B 1 324 ? -2.290 -111.317 29.563 1.00 28.28 324 TYR B C 1
ATOM 6940 O O . TYR B 1 324 ? -2.975 -111.288 28.507 1.00 32.06 324 TYR B O 1
ATOM 6949 N N . ALA B 1 325 ? -1.121 -111.873 29.594 1.00 27.67 325 ALA B N 1
ATOM 6950 C CA . ALA B 1 325 ? -0.518 -112.453 28.427 1.00 26.67 325 ALA B CA 1
ATOM 6951 C C . ALA B 1 325 ? 0.364 -113.579 28.847 1.00 28.84 325 ALA B C 1
ATOM 6952 O O . ALA B 1 325 ? 0.728 -113.737 30.017 1.00 31.43 325 ALA B O 1
ATOM 6954 N N . ARG B 1 326 ? 0.817 -114.338 27.871 1.00 30.65 326 ARG B N 1
ATOM 6955 C CA . ARG B 1 326 ? 1.670 -115.444 28.172 1.00 32.00 326 ARG B CA 1
ATOM 6956 C C . ARG B 1 326 ? 3.123 -114.981 28.375 1.00 32.11 326 ARG B C 1
ATOM 6957 O O . ARG B 1 326 ? 3.896 -115.642 29.059 1.00 33.13 326 ARG B O 1
ATOM 6965 N N . SER B 1 327 ? 3.517 -113.917 27.686 1.00 26.93 327 SER B N 1
ATOM 6966 C CA . SER B 1 327 ? 4.861 -113.358 27.845 1.00 26.93 327 SER B CA 1
ATOM 6967 C C . SER B 1 327 ? 4.793 -111.817 27.841 1.00 24.27 327 SER B C 1
ATOM 6968 O O . SER B 1 327 ? 3.813 -111.239 27.316 1.00 25.29 327 SER B O 1
ATOM 6971 N N . TYR B 1 328 ? 5.820 -111.175 28.407 1.00 23.79 328 TYR B N 1
ATOM 6972 C CA . TYR B 1 328 ? 5.815 -109.773 28.685 1.00 23.32 328 TYR B CA 1
ATOM 6973 C C . TYR B 1 328 ? 7.144 -109.224 28.233 1.00 24.51 328 TYR B C 1
ATOM 6974 O O . TYR B 1 328 ? 8.151 -109.792 28.602 1.00 24.40 328 TYR B O 1
ATOM 6983 N N . VAL B 1 329 ? 7.114 -108.127 27.469 1.00 21.99 329 VAL B N 1
ATOM 6984 C CA . VAL B 1 329 ? 8.312 -107.493 26.993 1.00 21.18 329 VAL B CA 1
ATOM 6985 C C . VAL B 1 329 ? 8.189 -106.012 27.474 1.00 22.32 329 VAL B C 1
ATOM 6986 O O . VAL B 1 329 ? 7.240 -105.299 27.165 1.00 22.39 329 VAL B O 1
ATOM 6990 N N . VAL B 1 330 ? 9.244 -105.559 28.143 1.00 22.04 330 VAL B N 1
ATOM 6991 C CA . VAL B 1 330 ? 9.401 -104.173 28.516 1.00 21.16 330 VAL B CA 1
ATOM 6992 C C . VAL B 1 330 ? 10.436 -103.575 27.600 1.00 20.58 330 VAL B C 1
ATOM 6993 O O . VAL B 1 330 ? 11.606 -103.853 27.690 1.00 19.42 330 VAL B O 1
ATOM 6997 N N . ALA B 1 331 ? 9.967 -102.695 26.732 1.00 19.97 331 ALA B N 1
ATOM 6998 C CA . ALA B 1 331 ? 10.754 -102.049 25.651 1.00 20.21 331 ALA B CA 1
ATOM 6999 C C . ALA B 1 331 ? 10.414 -100.558 25.684 1.00 19.60 331 ALA B C 1
ATOM 7000 O O . ALA B 1 331 ? 9.903 -99.932 24.733 1.00 19.62 331 ALA B O 1
ATOM 7002 N N . CYS B 1 332 ? 10.710 -99.968 26.841 1.00 20.00 332 CYS B N 1
ATOM 7003 C CA . CYS B 1 332 ? 10.334 -98.579 27.121 1.00 19.86 332 CYS B CA 1
ATOM 7004 C C . CYS B 1 332 ? 11.547 -97.616 27.028 1.00 20.15 332 CYS B C 1
ATOM 7005 O O . CYS B 1 332 ? 11.443 -96.525 27.525 1.00 22.75 332 CYS B O 1
ATOM 7008 N N . GLY B 1 333 ? 12.644 -98.035 26.411 1.00 21.80 333 GLY B N 1
ATOM 7009 C CA . GLY B 1 333 ? 13.887 -97.252 26.379 1.00 21.96 333 GLY B CA 1
ATOM 7010 C C . GLY B 1 333 ? 14.694 -97.472 27.629 1.00 21.27 333 GLY B C 1
ATOM 7011 O O . GLY B 1 333 ? 14.261 -98.087 28.567 1.00 18.79 333 GLY B O 1
ATOM 7012 N N . ALA B 1 334 ? 15.922 -96.956 27.607 1.00 21.23 334 ALA B N 1
ATOM 7013 C CA . ALA B 1 334 ? 16.864 -97.339 28.618 1.00 21.05 334 ALA B CA 1
ATOM 7014 C C . ALA B 1 334 ? 16.469 -96.807 30.030 1.00 18.54 334 ALA B C 1
ATOM 7015 O O . ALA B 1 334 ? 16.596 -97.557 31.022 1.00 22.85 334 ALA B O 1
ATOM 7017 N N . VAL B 1 335 ? 15.941 -95.616 30.178 1.00 17.83 335 VAL B N 1
ATOM 7018 C CA . VAL B 1 335 ? 15.535 -95.143 31.472 1.00 17.60 335 VAL B CA 1
ATOM 7019 C C . VAL B 1 335 ? 14.230 -95.875 31.902 1.00 17.81 335 VAL B C 1
ATOM 7020 O O . VAL B 1 335 ? 14.102 -96.422 33.008 1.00 18.48 335 VAL B O 1
ATOM 7024 N N . ALA B 1 336 ? 13.234 -95.768 31.064 1.00 16.89 336 ALA B N 1
ATOM 7025 C CA . ALA B 1 336 ? 11.918 -96.188 31.432 1.00 19.22 336 ALA B CA 1
ATOM 7026 C C . ALA B 1 336 ? 11.706 -97.682 31.562 1.00 18.73 336 ALA B C 1
ATOM 7027 O O . ALA B 1 336 ? 10.817 -98.093 32.333 1.00 19.33 336 ALA B O 1
ATOM 7029 N N . THR B 1 337 ? 12.501 -98.506 30.876 1.00 19.18 337 THR B N 1
ATOM 7030 C CA . THR B 1 337 ? 12.430 -99.928 31.055 1.00 18.69 337 THR B CA 1
ATOM 7031 C C . THR B 1 337 ? 12.840 -100.282 32.495 1.00 20.73 337 THR B C 1
ATOM 7032 O O . THR B 1 337 ? 12.171 -101.051 33.197 1.00 20.84 337 THR B O 1
ATOM 7036 N N . ALA B 1 338 ? 13.955 -99.705 32.934 1.00 19.93 338 ALA B N 1
ATOM 7037 C CA . ALA B 1 338 ? 14.394 -99.841 34.290 1.00 20.47 338 ALA B CA 1
ATOM 7038 C C . ALA B 1 338 ? 13.360 -99.260 35.254 1.00 20.04 338 ALA B C 1
ATOM 7039 O O . ALA B 1 338 ? 13.091 -99.825 36.354 1.00 20.82 338 ALA B O 1
ATOM 7041 N N . GLN B 1 339 ? 12.733 -98.188 34.886 1.00 20.42 339 GLN B N 1
ATOM 7042 C CA . GLN B 1 339 ? 11.767 -97.560 35.747 1.00 19.83 339 GLN B CA 1
ATOM 7043 C C . GLN B 1 339 ? 10.551 -98.474 36.050 1.00 20.40 339 GLN B C 1
ATOM 7044 O O . GLN B 1 339 ? 10.093 -98.551 37.218 1.00 20.06 339 GLN B O 1
ATOM 7050 N N . VAL B 1 340 ? 10.020 -99.017 34.994 1.00 21.09 340 VAL B N 1
ATOM 7051 C CA . VAL B 1 340 ? 8.872 -100.012 35.087 1.00 20.43 340 VAL B CA 1
ATOM 7052 C C . VAL B 1 340 ? 9.252 -101.187 35.965 1.00 20.58 340 VAL B C 1
ATOM 7053 O O . VAL B 1 340 ? 8.521 -101.606 36.871 1.00 22.00 340 VAL B O 1
ATOM 7057 N N . LEU B 1 341 ? 10.460 -101.723 35.730 1.00 21.23 341 LEU B N 1
ATOM 7058 C CA . LEU B 1 341 ? 10.875 -102.903 36.490 1.00 20.93 341 LEU B CA 1
ATOM 7059 C C . LEU B 1 341 ? 11.152 -102.515 37.921 1.00 22.05 341 LEU B C 1
ATOM 7060 O O . LEU B 1 341 ? 10.865 -103.329 38.801 1.00 23.14 341 LEU B O 1
ATOM 7065 N N . ALA B 1 342 ? 11.701 -101.325 38.192 1.00 21.10 342 ALA B N 1
ATOM 7066 C CA . ALA B 1 342 ? 11.859 -100.839 39.612 1.00 21.05 342 ALA B CA 1
ATOM 7067 C C . ALA B 1 342 ? 10.506 -100.667 40.329 1.00 23.22 342 ALA B C 1
ATOM 7068 O O . ALA B 1 342 ? 10.299 -101.154 41.458 1.00 22.95 342 ALA B O 1
ATOM 7070 N N . ASN B 1 343 ? 9.549 -100.063 39.623 1.00 22.03 343 ASN B N 1
ATOM 7071 C CA . ASN B 1 343 ? 8.244 -99.832 40.155 1.00 22.57 343 ASN B CA 1
ATOM 7072 C C . ASN B 1 343 ? 7.532 -101.164 40.509 1.00 26.28 343 ASN B C 1
ATOM 7073 O O . ASN B 1 343 ? 6.699 -101.213 41.441 1.00 28.44 343 ASN B O 1
ATOM 7078 N N . SER B 1 344 ? 7.876 -102.186 39.754 1.00 25.48 344 SER B N 1
ATOM 7079 C CA . SER B 1 344 ? 7.269 -103.527 39.866 1.00 27.14 344 SER B CA 1
ATOM 7080 C C . SER B 1 344 ? 7.772 -104.196 41.161 1.00 29.29 344 SER B C 1
ATOM 7081 O O . SER B 1 344 ? 7.194 -105.200 41.578 1.00 27.08 344 SER B O 1
ATOM 7084 N N . HIS B 1 345 ? 8.850 -103.678 41.764 1.00 26.77 345 HIS B N 1
ATOM 7085 C CA . HIS B 1 345 ? 9.275 -104.206 43.065 1.00 30.24 345 HIS B CA 1
ATOM 7086 C C . HIS B 1 345 ? 8.416 -103.774 44.223 1.00 35.52 345 HIS B C 1
ATOM 7087 O O . HIS B 1 345 ? 8.580 -104.278 45.369 1.00 42.12 345 HIS B O 1
ATOM 7094 N N . ILE B 1 346 ? 7.480 -102.881 43.959 1.00 36.62 346 ILE B N 1
ATOM 7095 C CA . ILE B 1 346 ? 6.500 -102.460 44.953 1.00 37.46 346 ILE B CA 1
ATOM 7096 C C . ILE B 1 346 ? 5.203 -103.263 44.628 1.00 41.03 346 ILE B C 1
ATOM 7097 O O . ILE B 1 346 ? 4.544 -103.013 43.653 1.00 39.20 346 ILE B O 1
ATOM 7102 N N . PRO B 1 347 ? 4.891 -104.276 45.409 1.00 42.51 347 PRO B N 1
ATOM 7103 C CA . PRO B 1 347 ? 3.704 -105.071 45.015 1.00 44.63 347 PRO B CA 1
ATOM 7104 C C . PRO B 1 347 ? 2.408 -104.188 45.032 1.00 46.47 347 PRO B C 1
ATOM 7105 O O . PRO B 1 347 ? 2.368 -103.149 45.706 1.00 42.65 347 PRO B O 1
ATOM 7109 N N . PRO B 1 348 ? 1.362 -104.584 44.310 1.00 47.24 348 PRO B N 1
ATOM 7110 C CA . PRO B 1 348 ? 0.110 -103.807 44.490 1.00 54.21 348 PRO B CA 1
ATOM 7111 C C . PRO B 1 348 ? -0.571 -104.011 45.871 1.00 51.35 348 PRO B C 1
ATOM 7112 O O . PRO B 1 348 ? -0.228 -104.928 46.641 1.00 44.31 348 PRO B O 1
ATOM 7116 N N . ASP B 1 349 ? -1.525 -103.157 46.195 1.00 60.71 349 ASP B N 1
ATOM 7117 C CA . ASP B 1 349 ? -2.334 -103.288 47.466 1.00 67.34 349 ASP B CA 1
ATOM 7118 C C . ASP B 1 349 ? -3.453 -104.369 47.533 1.00 66.58 349 ASP B C 1
ATOM 7119 O O . ASP B 1 349 ? -3.256 -105.588 47.308 1.00 62.68 349 ASP B O 1
ATOM 7124 N N . GLU B 1 366 ? 13.326 -91.855 55.144 1.00 58.50 366 GLU B N 1
ATOM 7125 C CA . GLU B 1 366 ? 14.378 -91.066 54.458 1.00 59.11 366 GLU B CA 1
ATOM 7126 C C . GLU B 1 366 ? 13.826 -90.524 53.121 1.00 49.76 366 GLU B C 1
ATOM 7127 O O . GLU B 1 366 ? 13.401 -91.277 52.253 1.00 43.62 366 GLU B O 1
ATOM 7133 N N . ARG B 1 367 ? 13.806 -89.203 53.001 1.00 47.90 367 ARG B N 1
ATOM 7134 C CA . ARG B 1 367 ? 13.092 -88.526 51.946 1.00 50.91 367 ARG B CA 1
ATOM 7135 C C . ARG B 1 367 ? 13.662 -88.971 50.590 1.00 40.12 367 ARG B C 1
ATOM 7136 O O . ARG B 1 367 ? 12.937 -89.139 49.649 1.00 38.19 367 ARG B O 1
ATOM 7144 N N . ASP B 1 368 ? 14.966 -89.188 50.552 1.00 38.02 368 ASP B N 1
ATOM 7145 C CA . ASP B 1 368 ? 15.670 -89.463 49.327 1.00 35.28 368 ASP B CA 1
ATOM 7146 C C . ASP B 1 368 ? 15.847 -90.958 49.155 1.00 30.43 368 ASP B C 1
ATOM 7147 O O . ASP B 1 368 ? 16.591 -91.363 48.267 1.00 29.36 368 ASP B O 1
ATOM 7152 N N . ALA B 1 369 ? 15.125 -91.782 49.884 1.00 29.27 369 ALA B N 1
ATOM 7153 C CA . ALA B 1 369 ? 15.295 -93.253 49.730 1.00 28.77 369 ALA B CA 1
ATOM 7154 C C . ALA B 1 369 ? 14.944 -93.707 48.310 1.00 26.68 369 ALA B C 1
ATOM 7155 O O . ALA B 1 369 ? 13.982 -93.184 47.714 1.00 26.62 369 ALA B O 1
ATOM 7157 N N . THR B 1 370 ? 15.677 -94.691 47.789 1.00 26.38 370 THR B N 1
ATOM 7158 C CA . THR B 1 370 ? 15.415 -95.265 46.480 1.00 24.82 370 THR B CA 1
ATOM 7159 C C . THR B 1 370 ? 14.787 -96.648 46.599 1.00 25.40 370 THR B C 1
ATOM 7160 O O . THR B 1 370 ? 14.784 -97.235 47.658 1.00 26.56 370 THR B O 1
ATOM 7164 N N . ILE B 1 371 ? 14.229 -97.131 45.522 1.00 25.88 371 ILE B N 1
ATOM 7165 C CA . ILE B 1 371 ? 13.505 -98.407 45.508 1.00 25.79 371 ILE B CA 1
ATOM 7166 C C . ILE B 1 371 ? 14.538 -99.515 45.387 1.00 24.37 371 ILE B C 1
ATOM 7167 O O . ILE B 1 371 ? 15.268 -99.591 44.438 1.00 26.51 371 ILE B O 1
ATOM 7172 N N . PRO B 1 372 ? 14.567 -100.397 46.384 1.00 28.31 372 PRO B N 1
ATOM 7173 C CA . PRO B 1 372 ? 15.480 -101.575 46.295 1.00 28.43 372 PRO B CA 1
ATOM 7174 C C . PRO B 1 372 ? 14.935 -102.540 45.272 1.00 27.43 372 PRO B C 1
ATOM 7175 O O . PRO B 1 372 ? 13.719 -102.720 45.180 1.00 26.94 372 PRO B O 1
ATOM 7179 N N . THR B 1 373 ? 15.805 -103.187 44.485 1.00 26.77 373 THR B N 1
ATOM 7180 C CA . THR B 1 373 ? 15.298 -104.063 43.427 1.00 27.10 373 THR B CA 1
ATOM 7181 C C . THR B 1 373 ? 15.980 -105.467 43.594 1.00 29.18 373 THR B C 1
ATOM 7182 O O . THR B 1 373 ? 16.671 -105.923 42.704 1.00 29.03 373 THR B O 1
ATOM 7186 N N . PRO B 1 374 ? 15.659 -106.155 44.704 1.00 29.81 374 PRO B N 1
ATOM 7187 C CA . PRO B 1 374 ? 16.352 -107.450 45.050 1.00 31.89 374 PRO B CA 1
ATOM 7188 C C . PRO B 1 374 ? 15.911 -108.582 44.129 1.00 30.61 374 PRO B C 1
ATOM 7189 O O . PRO B 1 374 ? 16.594 -109.587 44.004 1.00 32.63 374 PRO B O 1
ATOM 7193 N N . LEU B 1 375 ? 14.786 -108.457 43.459 1.00 32.11 375 LEU B N 1
ATOM 7194 C CA . LEU B 1 375 ? 14.448 -109.460 42.485 1.00 30.56 375 LEU B CA 1
ATOM 7195 C C . LEU B 1 375 ? 15.289 -109.425 41.240 1.00 32.06 375 LEU B C 1
ATOM 7196 O O . LEU B 1 375 ? 15.365 -110.500 40.582 1.00 30.94 375 LEU B O 1
ATOM 7201 N N . MET B 1 376 ? 15.858 -108.219 40.919 1.00 28.66 376 MET B N 1
ATOM 7202 C CA . MET B 1 376 ? 16.678 -107.944 39.745 1.00 28.23 376 MET B CA 1
ATOM 7203 C C . MET B 1 376 ? 17.869 -107.106 40.206 1.00 30.14 376 MET B C 1
ATOM 7204 O O . MET B 1 376 ? 17.972 -105.933 39.917 1.00 28.36 376 MET B O 1
ATOM 7209 N N . PRO B 1 377 ? 18.752 -107.716 40.944 1.00 30.07 377 PRO B N 1
ATOM 7210 C CA . PRO B 1 377 ? 19.743 -106.884 41.676 1.00 28.96 377 PRO B CA 1
ATOM 7211 C C . PRO B 1 377 ? 20.695 -106.079 40.831 1.00 26.70 377 PRO B C 1
ATOM 7212 O O .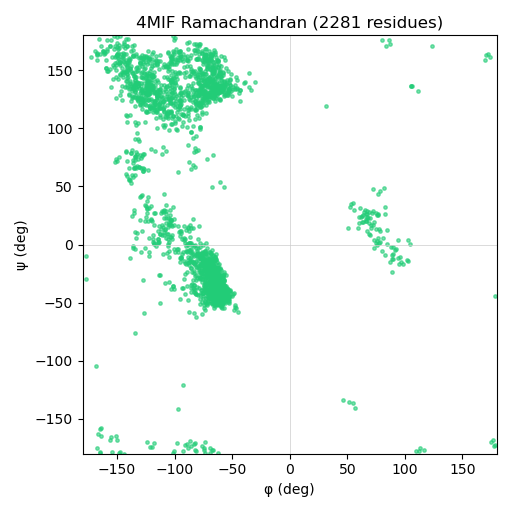 PRO B 1 377 ? 21.297 -105.153 41.358 1.00 26.79 377 PRO B O 1
ATOM 7216 N N . MET B 1 378 ? 20.890 -106.420 39.564 1.00 24.39 378 MET B N 1
ATOM 7217 C CA . MET B 1 378 ? 21.795 -105.664 38.677 1.00 24.56 378 MET B CA 1
ATOM 7218 C C . MET B 1 378 ? 21.064 -104.566 37.898 1.00 22.50 378 MET B C 1
ATOM 7219 O O . MET B 1 378 ? 21.666 -103.844 37.108 1.00 23.03 378 MET B O 1
ATOM 7224 N N . LEU B 1 379 ? 19.763 -104.381 38.160 1.00 23.18 379 LEU B N 1
ATOM 7225 C CA . LEU B 1 379 ? 19.018 -103.382 37.459 1.00 22.46 379 LEU B CA 1
ATOM 7226 C C . LEU B 1 379 ? 19.625 -101.995 37.723 1.00 22.23 379 LEU B C 1
ATOM 7227 O O . LEU B 1 379 ? 19.869 -101.614 38.902 1.00 22.27 379 LEU B O 1
ATOM 7232 N N . GLY B 1 380 ? 19.787 -101.259 36.650 1.00 21.29 380 GLY B N 1
ATOM 7233 C CA . GLY B 1 380 ? 20.328 -99.911 36.791 1.00 20.88 380 GLY B CA 1
ATOM 7234 C C . GLY B 1 380 ? 21.804 -99.794 37.182 1.00 23.04 380 GLY B C 1
ATOM 7235 O O . GLY B 1 380 ? 22.282 -98.711 37.483 1.00 26.35 380 GLY B O 1
ATOM 7236 N N . LYS B 1 381 ? 22.523 -100.883 37.202 1.00 21.08 381 LYS B N 1
ATOM 7237 C CA . LYS B 1 381 ? 23.947 -100.877 37.544 1.00 22.13 381 LYS B CA 1
ATOM 7238 C C . LYS B 1 381 ? 24.748 -101.014 36.224 1.00 20.42 381 LYS B C 1
ATOM 7239 O O . LYS B 1 381 ? 24.283 -101.620 35.263 1.00 20.66 381 LYS B O 1
ATOM 7245 N N . TYR B 1 382 ? 25.984 -100.550 36.256 1.00 21.40 382 TYR B N 1
ATOM 7246 C CA . TYR B 1 382 ? 26.908 -100.623 35.096 1.00 21.29 382 TYR B CA 1
ATOM 7247 C C . TYR B 1 382 ? 26.429 -99.737 33.969 1.00 21.28 382 TYR B C 1
ATOM 7248 O O . TYR B 1 382 ? 26.699 -100.001 32.801 1.00 22.47 382 TYR B O 1
ATOM 7257 N N . ILE B 1 383 ? 25.719 -98.658 34.268 1.00 20.42 383 ILE B N 1
ATOM 7258 C CA . ILE B 1 383 ? 25.223 -97.845 33.210 1.00 19.41 383 ILE B CA 1
ATOM 7259 C C . ILE B 1 383 ? 26.342 -97.159 32.433 1.00 19.04 383 ILE B C 1
ATOM 7260 O O . ILE B 1 383 ? 27.348 -96.826 32.981 1.00 17.69 383 ILE B O 1
ATOM 7265 N N . THR B 1 384 ? 26.095 -96.968 31.155 1.00 18.15 384 THR B N 1
ATOM 7266 C CA . THR B 1 384 ? 27.071 -96.311 30.260 1.00 18.74 384 THR B CA 1
ATOM 7267 C C . THR B 1 384 ? 26.384 -95.165 29.505 1.00 19.16 384 THR B C 1
ATOM 7268 O O . THR B 1 384 ? 25.188 -95.263 29.106 1.00 19.52 384 THR B O 1
ATOM 7272 N N . GLU B 1 385 ? 27.148 -94.136 29.198 1.00 19.32 385 GLU B N 1
ATOM 7273 C CA . GLU B 1 385 ? 26.665 -93.097 28.296 1.00 18.01 385 GLU B CA 1
ATOM 7274 C C . GLU B 1 385 ? 27.871 -92.490 27.600 1.00 20.69 385 GLU B C 1
ATOM 7275 O O . GLU B 1 385 ? 28.953 -92.598 28.107 1.00 21.83 385 GLU B O 1
ATOM 7281 N N . GLN B 1 386 ? 27.671 -91.892 26.437 1.00 18.00 386 GLN B N 1
ATOM 7282 C CA . GLN B 1 386 ? 28.756 -91.468 25.615 1.00 18.15 386 GLN B CA 1
ATOM 7283 C C . GLN B 1 386 ? 29.111 -89.985 25.823 1.00 18.24 386 GLN B C 1
ATOM 7284 O O . GLN B 1 386 ? 28.275 -89.105 25.631 1.00 19.67 386 GLN B O 1
ATOM 7290 N N . PRO B 1 387 ? 30.371 -89.665 26.074 1.00 18.51 387 PRO B N 1
ATOM 7291 C CA . PRO B 1 387 ? 30.791 -88.291 26.031 1.00 18.64 387 PRO B CA 1
ATOM 7292 C C . PRO B 1 387 ? 30.726 -87.861 24.559 1.00 18.60 387 PRO B C 1
ATOM 7293 O O . PRO B 1 387 ? 30.947 -88.688 23.674 1.00 18.31 387 PRO B O 1
ATOM 7297 N N . MET B 1 388 ? 30.491 -86.599 24.259 1.00 16.99 388 MET B N 1
ATOM 7298 C CA . MET B 1 388 ? 30.374 -86.123 22.894 1.00 17.47 388 MET B CA 1
ATOM 7299 C C . MET B 1 388 ? 31.007 -84.773 22.719 1.00 17.51 388 MET B C 1
ATOM 7300 O O . MET B 1 388 ? 30.853 -83.854 23.580 1.00 18.74 388 MET B O 1
ATOM 7305 N N . THR B 1 389 ? 31.768 -84.605 21.633 1.00 16.25 389 THR B N 1
ATOM 7306 C CA . THR B 1 389 ? 32.297 -83.338 21.275 1.00 16.57 389 THR B CA 1
ATOM 7307 C C . THR B 1 389 ? 31.683 -82.892 19.949 1.00 16.67 389 THR B C 1
ATOM 7308 O O . THR B 1 389 ? 31.253 -83.773 19.125 1.00 17.23 389 THR B O 1
ATOM 7312 N N . PHE B 1 390 ? 31.652 -81.595 19.746 1.00 17.61 390 PHE B N 1
ATOM 7313 C CA . PHE B 1 390 ? 30.986 -80.997 18.603 1.00 18.51 390 PHE B CA 1
ATOM 7314 C C . PHE B 1 390 ? 31.654 -79.780 18.159 1.00 17.18 390 PHE B C 1
ATOM 7315 O O . PHE B 1 390 ? 32.276 -79.011 18.913 1.00 16.72 390 PHE B O 1
ATOM 7323 N N . CYS B 1 391 ? 31.627 -79.550 16.850 1.00 18.43 391 CYS B N 1
ATOM 7324 C CA . CYS B 1 391 ? 32.008 -78.266 16.289 1.00 16.84 391 CYS B CA 1
ATOM 7325 C C . CYS B 1 391 ? 31.365 -78.171 14.888 1.00 16.57 391 CYS B C 1
ATOM 7326 O O . CYS B 1 391 ? 30.879 -79.187 14.305 1.00 17.07 391 CYS B O 1
ATOM 7329 N N . GLN B 1 392 ? 31.363 -76.979 14.334 1.00 15.81 392 GLN B N 1
ATOM 7330 C CA . GLN B 1 392 ? 31.078 -76.784 12.932 1.00 16.73 392 GLN B CA 1
ATOM 7331 C C . GLN B 1 392 ? 32.197 -75.998 12.281 1.00 17.89 392 GLN B C 1
ATOM 7332 O O . GLN B 1 392 ? 32.773 -75.146 12.925 1.00 17.99 392 GLN B O 1
ATOM 7338 N N . VAL B 1 393 ? 32.390 -76.228 10.999 1.00 17.51 393 VAL B N 1
ATOM 7339 C CA . VAL B 1 393 ? 33.281 -75.428 10.223 1.00 18.76 393 VAL B CA 1
ATOM 7340 C C . VAL B 1 393 ? 32.615 -74.829 8.995 1.00 18.35 393 VAL B C 1
ATOM 7341 O O . VAL B 1 393 ? 31.582 -75.285 8.511 1.00 18.33 393 VAL B O 1
ATOM 7345 N N . VAL B 1 394 ? 33.284 -73.813 8.491 1.00 18.26 394 VAL B N 1
ATOM 7346 C CA . VAL B 1 394 ? 33.048 -73.235 7.163 1.00 18.37 394 VAL B CA 1
ATOM 7347 C C . VAL B 1 394 ? 34.089 -73.817 6.285 1.00 18.73 394 VAL B C 1
ATOM 7348 O O . VAL B 1 394 ? 35.312 -73.729 6.550 1.00 19.12 394 VAL B O 1
ATOM 7352 N N . LEU B 1 395 ? 33.698 -74.368 5.133 1.00 18.08 395 LEU B N 1
ATOM 7353 C CA . LEU B 1 395 ? 34.660 -74.903 4.182 1.00 18.63 395 LEU B CA 1
ATOM 7354 C C . LEU B 1 395 ? 35.631 -73.912 3.650 1.00 20.23 395 LEU B C 1
ATOM 7355 O O . LEU B 1 395 ? 35.340 -72.735 3.466 1.00 19.49 395 LEU B O 1
ATOM 7360 N N . ASP B 1 396 ? 36.855 -74.363 3.415 1.00 20.63 396 ASP B N 1
ATOM 7361 C CA . ASP B 1 396 ? 37.869 -73.536 2.841 1.00 23.39 396 ASP B CA 1
ATOM 7362 C C . ASP B 1 396 ? 37.491 -73.007 1.462 1.00 21.12 396 ASP B C 1
ATOM 7363 O O . ASP B 1 396 ? 36.924 -73.731 0.622 1.00 21.60 396 ASP B O 1
ATOM 7368 N N . SER B 1 397 ? 37.877 -71.771 1.239 1.00 22.93 397 SER B N 1
ATOM 7369 C CA . SER B 1 397 ? 37.644 -71.094 -0.030 1.00 24.70 397 SER B CA 1
ATOM 7370 C C . SER B 1 397 ? 38.247 -71.902 -1.206 1.00 25.89 397 SER B C 1
ATOM 7371 O O . SER B 1 397 ? 37.624 -72.080 -2.312 1.00 25.67 397 SER B O 1
ATOM 7374 N N . SER B 1 398 ? 39.449 -72.466 -0.957 1.00 25.75 398 SER B N 1
ATOM 7375 C CA . SER B 1 398 ? 40.161 -73.289 -1.949 1.00 28.14 398 SER B CA 1
ATOM 7376 C C . SER B 1 398 ? 39.342 -74.486 -2.425 1.00 27.95 398 SER B C 1
ATOM 7377 O O . SER B 1 398 ? 39.474 -74.940 -3.591 1.00 27.78 398 SER B O 1
ATOM 7380 N N . LEU B 1 399 ? 38.485 -75.020 -1.590 1.00 25.26 399 LEU B N 1
ATOM 7381 C CA . LEU B 1 399 ? 37.638 -76.136 -1.977 1.00 26.72 399 LEU B CA 1
ATOM 7382 C C . LEU B 1 399 ? 36.570 -75.732 -2.973 1.00 27.78 399 LEU B C 1
ATOM 7383 O O . LEU B 1 399 ? 36.047 -76.584 -3.738 1.00 28.82 399 LEU B O 1
ATOM 7388 N N . MET B 1 400 ? 36.270 -74.442 -3.086 1.00 25.65 400 MET B N 1
ATOM 7389 C CA . MET B 1 400 ? 35.279 -74.029 -4.047 1.00 28.03 400 MET B CA 1
ATOM 7390 C C . MET B 1 400 ? 35.830 -74.246 -5.459 1.00 29.54 400 MET B C 1
ATOM 7391 O O . MET B 1 400 ? 35.066 -74.471 -6.403 1.00 28.73 400 MET B O 1
ATOM 7396 N N . GLU B 1 401 ? 37.135 -74.083 -5.626 1.00 31.79 401 GLU B N 1
ATOM 7397 C CA . GLU B 1 401 ? 37.781 -74.389 -6.919 1.00 33.54 401 GLU B CA 1
ATOM 7398 C C . GLU B 1 401 ? 37.735 -75.899 -7.269 1.00 30.72 401 GLU B C 1
ATOM 7399 O O . GLU B 1 401 ? 37.615 -76.283 -8.447 1.00 32.00 401 GLU B O 1
ATOM 7405 N N . VAL B 1 402 ? 37.786 -76.751 -6.267 1.00 28.42 402 VAL B N 1
ATOM 7406 C CA . VAL B 1 402 ? 37.617 -78.157 -6.446 1.00 28.53 402 VAL B CA 1
ATOM 7407 C C . VAL B 1 402 ? 36.186 -78.400 -6.909 1.00 30.80 402 VAL B C 1
ATOM 7408 O O . VAL B 1 402 ? 35.945 -79.253 -7.823 1.00 31.51 402 VAL B O 1
ATOM 7412 N N . VAL B 1 403 ? 35.213 -77.723 -6.280 1.00 28.32 403 VAL B N 1
ATOM 7413 C CA . VAL B 1 403 ? 33.815 -77.821 -6.797 1.00 27.24 403 VAL B CA 1
ATOM 7414 C C . VAL B 1 403 ? 33.656 -77.453 -8.277 1.00 28.49 403 VAL B C 1
ATOM 7415 O O . VAL B 1 403 ? 32.974 -78.148 -9.081 1.00 29.49 403 VAL B O 1
ATOM 7419 N N . ARG B 1 404 ? 34.328 -76.394 -8.674 1.00 28.75 404 ARG B N 1
ATOM 7420 C CA . ARG B 1 404 ? 34.287 -75.961 -10.099 1.00 32.39 404 ARG B CA 1
ATOM 7421 C C . ARG B 1 404 ? 35.026 -76.860 -11.039 1.00 35.07 404 ARG B C 1
ATOM 7422 O O . ARG B 1 404 ? 34.722 -76.828 -12.204 1.00 37.65 404 ARG B O 1
ATOM 7430 N N . ASN B 1 405 ? 36.016 -77.587 -10.557 1.00 35.72 405 ASN B N 1
ATOM 7431 C CA . ASN B 1 405 ? 36.914 -78.408 -11.381 1.00 40.26 405 ASN B CA 1
ATOM 7432 C C . ASN B 1 405 ? 37.440 -79.602 -10.615 1.00 36.90 405 ASN B C 1
ATOM 7433 O O . ASN B 1 405 ? 38.580 -79.623 -10.150 1.00 39.31 405 ASN B O 1
ATOM 7438 N N . PRO B 1 406 ? 36.590 -80.605 -10.386 1.00 35.22 406 PRO B N 1
ATOM 7439 C CA . PRO B 1 406 ? 36.948 -81.695 -9.493 1.00 34.40 406 PRO B CA 1
ATOM 7440 C C . PRO B 1 406 ? 37.956 -82.657 -10.137 1.00 40.14 406 PRO B C 1
ATOM 7441 O O . PRO B 1 406 ? 37.851 -82.893 -11.346 1.00 39.31 406 PRO B O 1
ATOM 7445 N N . PRO B 1 407 ? 38.930 -83.162 -9.379 1.00 40.62 407 PRO B N 1
ATOM 7446 C CA . PRO B 1 407 ? 39.932 -83.997 -10.027 1.00 45.15 407 PRO B CA 1
ATOM 7447 C C . PRO B 1 407 ? 39.584 -85.472 -10.194 1.00 48.64 407 PRO B C 1
ATOM 7448 O O . PRO B 1 407 ? 40.316 -86.131 -10.921 1.00 52.11 407 PRO B O 1
ATOM 7452 N N . TRP B 1 408 ? 38.551 -86.002 -9.520 1.00 44.76 408 TRP B N 1
ATOM 7453 C CA . TRP B 1 408 ? 38.270 -87.459 -9.507 1.00 43.82 408 TRP B CA 1
ATOM 7454 C C . TRP B 1 408 ? 37.433 -87.869 -10.713 1.00 47.61 408 TRP B C 1
ATOM 7455 O O . TRP B 1 408 ? 36.574 -87.097 -11.151 1.00 42.46 408 TRP B O 1
ATOM 7466 N N . PRO B 1 409 ? 37.637 -89.103 -11.247 1.00 47.22 409 PRO B N 1
ATOM 7467 C CA . PRO B 1 409 ? 36.828 -89.529 -12.427 1.00 48.20 409 PRO B CA 1
ATOM 7468 C C . PRO B 1 409 ? 35.363 -89.927 -12.047 1.00 48.37 409 PRO B C 1
ATOM 7469 O O . PRO B 1 409 ? 35.020 -90.050 -10.848 1.00 47.96 409 PRO B O 1
ATOM 7473 N N . GLY B 1 410 ? 34.523 -90.048 -13.069 1.00 47.68 410 GLY B N 1
ATOM 7474 C CA . GLY B 1 410 ? 33.137 -90.511 -12.905 1.00 49.75 410 GLY B CA 1
ATOM 7475 C C . GLY B 1 410 ? 32.198 -89.459 -12.328 1.00 46.70 410 GLY B C 1
ATOM 7476 O O . GLY B 1 410 ? 31.198 -89.813 -11.716 1.00 45.58 410 GLY B O 1
ATOM 7477 N N . LEU B 1 411 ? 32.521 -88.178 -12.531 1.00 45.32 411 LEU B N 1
ATOM 7478 C CA . LEU B 1 411 ? 31.797 -87.056 -11.875 1.00 41.67 411 LEU B CA 1
ATOM 7479 C C . LEU B 1 411 ? 31.132 -86.152 -12.862 1.00 41.68 411 LEU B C 1
ATOM 7480 O O . LEU B 1 411 ? 30.909 -84.978 -12.599 1.00 38.31 411 LEU B O 1
ATOM 7485 N N . ASP B 1 412 ? 30.773 -86.640 -14.023 1.00 41.00 412 ASP B N 1
ATOM 7486 C CA . ASP B 1 412 ? 30.017 -85.778 -14.894 1.00 43.56 412 ASP B CA 1
ATOM 7487 C C . ASP B 1 412 ? 28.669 -85.270 -14.335 1.00 38.69 412 ASP B C 1
ATOM 7488 O O . ASP B 1 412 ? 28.245 -84.202 -14.713 1.00 38.01 412 ASP B O 1
ATOM 7493 N N . TRP B 1 413 ? 27.971 -86.049 -13.496 1.00 37.53 413 TRP B N 1
ATOM 7494 C CA . TRP B 1 413 ? 26.745 -85.523 -12.840 1.00 35.76 413 TRP B CA 1
ATOM 7495 C C . TRP B 1 413 ? 27.055 -84.294 -12.041 1.00 32.15 413 TRP B C 1
ATOM 7496 O O . TRP B 1 413 ? 26.286 -83.336 -12.027 1.00 33.37 413 TRP B O 1
ATOM 7507 N N . TRP B 1 414 ? 28.261 -84.265 -11.475 1.00 30.91 414 TRP B N 1
ATOM 7508 C CA . TRP B 1 414 ? 28.700 -83.124 -10.595 1.00 28.83 414 TRP B CA 1
ATOM 7509 C C . TRP B 1 414 ? 28.992 -81.942 -11.429 1.00 30.66 414 TRP B C 1
ATOM 7510 O O . TRP B 1 414 ? 28.422 -80.836 -11.251 1.00 29.01 414 TRP B O 1
ATOM 7521 N N . LYS B 1 415 ? 29.779 -82.170 -12.479 1.00 32.68 415 LYS B N 1
ATOM 7522 C CA . LYS B 1 415 ? 30.037 -81.055 -13.412 1.00 35.69 415 LYS B CA 1
ATOM 7523 C C . LYS B 1 415 ? 28.834 -80.422 -14.002 1.00 36.48 415 LYS B C 1
ATOM 7524 O O . LYS B 1 415 ? 28.819 -79.205 -14.121 1.00 36.35 415 LYS B O 1
ATOM 7530 N N . GLU B 1 416 ? 27.839 -81.210 -14.375 1.00 36.72 416 GLU B N 1
ATOM 7531 C CA . GLU B 1 416 ? 26.623 -80.696 -14.941 1.00 41.42 416 GLU B CA 1
ATOM 7532 C C . GLU B 1 416 ? 25.781 -79.859 -13.984 1.00 36.91 416 GLU B C 1
ATOM 7533 O O . GLU B 1 416 ? 25.297 -78.776 -14.340 1.00 35.42 416 GLU B O 1
ATOM 7539 N N . LYS B 1 417 ? 25.654 -80.350 -12.755 1.00 36.33 417 LYS B N 1
ATOM 7540 C CA . LYS B 1 417 ? 24.960 -79.593 -11.709 1.00 33.86 417 LYS B CA 1
ATOM 7541 C C . LYS B 1 417 ? 25.607 -78.237 -11.437 1.00 30.89 417 LYS B C 1
ATOM 7542 O O . LYS B 1 417 ? 24.913 -77.219 -11.320 1.00 32.05 417 LYS B O 1
ATOM 7548 N N . VAL B 1 418 ? 26.927 -78.234 -11.336 1.00 29.58 418 VAL B N 1
ATOM 7549 C CA . VAL B 1 418 ? 27.686 -77.016 -11.125 1.00 29.41 418 VAL B CA 1
ATOM 7550 C C . VAL B 1 418 ? 27.544 -76.043 -12.258 1.00 31.47 418 VAL B C 1
ATOM 7551 O O . VAL B 1 418 ? 27.346 -74.865 -12.029 1.00 30.79 418 VAL B O 1
ATOM 7555 N N . ALA B 1 419 ? 27.585 -76.541 -13.495 1.00 32.69 419 ALA B N 1
ATOM 7556 C CA . ALA B 1 419 ? 27.483 -75.687 -14.666 1.00 35.07 419 ALA B CA 1
ATOM 7557 C C . ALA B 1 419 ? 26.103 -75.110 -14.680 1.00 35.82 419 ALA B C 1
ATOM 7558 O O . ALA B 1 419 ? 25.941 -73.939 -14.946 1.00 36.13 419 ALA B O 1
ATOM 7560 N N . ARG B 1 420 ? 25.079 -75.911 -14.351 1.00 36.44 420 ARG B N 1
ATOM 7561 C CA . ARG B 1 420 ? 23.725 -75.326 -14.306 1.00 38.25 420 ARG B CA 1
ATOM 7562 C C . ARG B 1 420 ? 23.626 -74.193 -13.295 1.00 36.46 420 ARG B C 1
ATOM 7563 O O . ARG B 1 420 ? 23.043 -73.133 -13.568 1.00 36.01 420 ARG B O 1
ATOM 7571 N N . HIS B 1 421 ? 24.182 -74.414 -12.099 1.00 34.68 421 HIS B N 1
ATOM 7572 C CA . HIS B 1 421 ? 24.062 -73.412 -11.054 1.00 32.79 421 HIS B CA 1
ATOM 7573 C C . HIS B 1 421 ? 24.820 -72.142 -11.442 1.00 32.68 421 HIS B C 1
ATOM 7574 O O . HIS B 1 421 ? 24.273 -71.057 -11.267 1.00 33.09 421 HIS B O 1
ATOM 7581 N N . VAL B 1 422 ? 26.052 -72.273 -11.952 1.00 33.75 422 VAL B N 1
ATOM 7582 C CA . VAL B 1 422 ? 26.904 -71.138 -12.271 1.00 38.05 422 VAL B CA 1
ATOM 7583 C C . VAL B 1 422 ? 26.267 -70.320 -13.414 1.00 43.24 422 VAL B C 1
ATOM 7584 O O . VAL B 1 422 ? 26.351 -69.078 -13.443 1.00 39.36 422 VAL B O 1
ATOM 7588 N N . GLU B 1 423 ? 25.533 -70.975 -14.298 1.00 44.70 423 GLU B N 1
ATOM 7589 C CA . GLU B 1 423 ? 24.924 -70.191 -15.347 1.00 49.44 423 GLU B CA 1
ATOM 7590 C C . GLU B 1 423 ? 23.577 -69.551 -14.875 1.00 48.56 423 GLU B C 1
ATOM 7591 O O . GLU B 1 423 ? 23.260 -68.448 -15.277 1.00 44.82 423 GLU B O 1
ATOM 7597 N N . ALA B 1 424 ? 22.856 -70.197 -13.960 1.00 42.18 424 ALA B N 1
ATOM 7598 C CA . ALA B 1 424 ? 21.670 -69.612 -13.351 1.00 42.54 424 ALA B CA 1
ATOM 7599 C C . ALA B 1 424 ? 22.014 -68.459 -12.336 1.00 44.60 424 ALA B C 1
ATOM 7600 O O . ALA B 1 424 ? 21.255 -67.522 -12.239 1.00 43.68 424 ALA B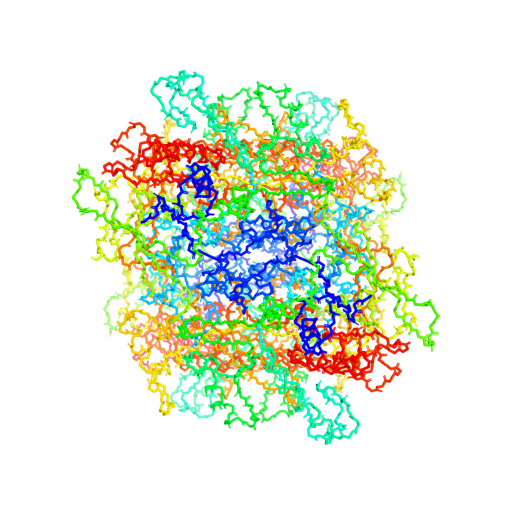 O 1
ATOM 7602 N N . PHE B 1 425 ? 23.151 -68.551 -11.609 1.00 39.44 425 PHE B N 1
ATOM 7603 C CA . PHE B 1 425 ? 23.563 -67.582 -10.597 1.00 37.17 425 PHE B CA 1
ATOM 7604 C C . PHE B 1 425 ? 25.004 -67.204 -10.719 1.00 35.60 425 PHE B C 1
ATOM 7605 O O . PHE B 1 425 ? 25.855 -67.571 -9.929 1.00 33.17 425 PHE B O 1
ATOM 7613 N N . PRO B 1 426 ? 25.332 -66.423 -11.751 1.00 39.73 426 PRO B N 1
ATOM 7614 C CA . PRO B 1 426 ? 26.725 -66.183 -12.041 1.00 38.36 426 PRO B CA 1
ATOM 7615 C C . PRO B 1 426 ? 27.362 -65.256 -10.999 1.00 39.10 426 PRO B C 1
ATOM 7616 O O . PRO B 1 426 ? 28.577 -65.235 -10.891 1.00 41.52 426 PRO B O 1
ATOM 7620 N N . ASN B 1 427 ? 26.556 -64.548 -10.201 1.00 39.73 427 ASN B N 1
ATOM 7621 C CA . ASN B 1 427 ? 27.151 -63.745 -9.115 1.00 41.42 427 ASN B CA 1
ATOM 7622 C C . ASN B 1 427 ? 27.277 -64.431 -7.744 1.00 40.02 427 ASN B C 1
ATOM 7623 O O . ASN B 1 427 ? 27.781 -63.850 -6.806 1.00 38.55 427 ASN B O 1
ATOM 7628 N N . ASP B 1 428 ? 26.941 -65.702 -7.704 1.00 37.86 428 ASP B N 1
ATOM 7629 C CA . ASP B 1 428 ? 27.033 -66.431 -6.452 1.00 35.30 428 ASP B CA 1
ATOM 7630 C C . ASP B 1 428 ? 28.473 -66.813 -6.208 1.00 33.80 428 ASP B C 1
ATOM 7631 O O . ASP B 1 428 ? 29.042 -67.534 -6.944 1.00 35.06 428 ASP B O 1
ATOM 7636 N N . PRO B 1 429 ? 29.059 -66.367 -5.098 1.00 32.95 429 PRO B N 1
ATOM 7637 C CA . PRO B 1 429 ? 30.422 -66.829 -4.819 1.00 30.92 429 PRO B CA 1
ATOM 7638 C C . PRO B 1 429 ? 30.517 -68.281 -4.529 1.00 30.28 429 PRO B C 1
ATOM 7639 O O . PRO B 1 429 ? 31.610 -68.830 -4.509 1.00 32.20 429 PRO B O 1
ATOM 7643 N N . ILE B 1 430 ? 29.430 -68.950 -4.201 1.00 27.69 430 ILE B N 1
ATOM 7644 C CA . ILE B 1 430 ? 29.501 -70.378 -3.901 1.00 25.86 430 ILE B CA 1
ATOM 7645 C C . ILE B 1 430 ? 28.961 -71.173 -5.126 1.00 27.14 430 ILE B C 1
ATOM 7646 O O . ILE B 1 430 ? 27.841 -70.940 -5.564 1.00 28.19 430 ILE B O 1
ATOM 7651 N N . PRO B 1 431 ? 29.753 -72.058 -5.707 1.00 28.06 431 PRO B N 1
ATOM 7652 C CA . PRO B 1 431 ? 29.338 -72.842 -6.916 1.00 27.87 431 PRO B CA 1
ATOM 7653 C C . PRO B 1 431 ? 28.590 -74.109 -6.636 1.00 28.90 431 PRO B C 1
ATOM 7654 O O . PRO B 1 431 ? 28.252 -74.820 -7.597 1.00 27.51 431 PRO B O 1
ATOM 7658 N N . ILE B 1 432 ? 28.457 -74.465 -5.350 1.00 28.51 432 ILE B N 1
ATOM 7659 C CA . ILE B 1 432 ? 27.598 -75.587 -4.952 1.00 26.60 432 ILE B CA 1
ATOM 7660 C C . ILE B 1 432 ? 26.137 -75.279 -5.303 1.00 26.77 432 ILE B C 1
ATOM 7661 O O . ILE B 1 432 ? 25.608 -74.187 -4.963 1.00 28.03 432 ILE B O 1
ATOM 7666 N N . PRO B 1 433 ? 25.421 -76.217 -5.960 1.00 28.62 433 PRO B N 1
ATOM 7667 C CA . PRO B 1 433 ? 23.971 -75.864 -6.210 1.00 29.80 433 PRO B CA 1
ATOM 7668 C C . PRO B 1 433 ? 23.142 -75.713 -4.961 1.00 27.93 433 PRO B C 1
ATOM 7669 O O . PRO B 1 433 ? 23.415 -76.290 -3.912 1.00 26.19 433 PRO B O 1
ATOM 7673 N N . PHE B 1 434 ? 22.056 -74.997 -5.082 1.00 28.98 434 PHE B N 1
ATOM 7674 C CA . PHE B 1 434 ? 21.275 -74.668 -3.926 1.00 30.31 434 PHE B CA 1
ATOM 7675 C C . PHE B 1 434 ? 20.636 -75.861 -3.337 1.00 34.20 434 PHE B C 1
ATOM 7676 O O . PHE B 1 434 ? 20.449 -75.981 -2.131 1.00 36.38 434 PHE B O 1
ATOM 7684 N N . ARG B 1 435 ? 20.270 -76.836 -4.059 1.00 32.84 435 ARG B N 1
ATOM 7685 C CA . ARG B 1 435 ? 19.653 -77.762 -2.957 1.00 37.23 435 ARG B CA 1
ATOM 7686 C C . ARG B 1 435 ? 20.531 -78.971 -2.668 1.00 33.89 435 ARG B C 1
ATOM 7687 O O . ARG B 1 435 ? 20.051 -79.983 -2.296 1.00 34.93 435 ARG B O 1
ATOM 7695 N N . ASP B 1 436 ? 21.835 -78.794 -2.754 1.00 28.81 436 ASP B N 1
ATOM 7696 C CA . ASP B 1 436 ? 22.696 -79.937 -2.674 1.00 28.59 436 ASP B CA 1
ATOM 7697 C C . ASP B 1 436 ? 22.607 -80.579 -1.281 1.00 27.28 436 ASP B C 1
ATOM 7698 O O . ASP B 1 436 ? 22.774 -79.915 -0.288 1.00 27.92 436 ASP B O 1
ATOM 7703 N N . PRO B 1 437 ? 22.384 -81.901 -1.212 1.00 27.74 437 PRO B N 1
ATOM 7704 C CA . PRO B 1 437 ? 22.300 -82.526 0.169 1.00 26.46 437 PRO B CA 1
ATOM 7705 C C . PRO B 1 437 ? 23.563 -82.390 0.938 1.00 25.83 437 PRO B C 1
ATOM 7706 O O . PRO B 1 437 ? 24.678 -82.243 0.447 1.00 23.78 437 PRO B O 1
ATOM 7710 N N . GLU B 1 438 ? 23.421 -82.374 2.259 1.00 25.71 438 GLU B N 1
ATOM 7711 C CA . GLU B 1 438 ? 24.560 -82.328 3.074 1.00 27.69 438 GLU B CA 1
ATOM 7712 C C . GLU B 1 438 ? 25.450 -83.588 3.050 1.00 24.89 438 GLU B C 1
ATOM 7713 O O . GLU B 1 438 ? 25.012 -84.660 2.615 1.00 23.97 438 GLU B O 1
ATOM 7719 N N . PRO B 1 439 ? 26.648 -83.440 3.510 1.00 23.90 439 PRO B N 1
ATOM 7720 C CA . PRO B 1 439 ? 27.464 -84.663 3.635 1.00 22.67 439 PRO B CA 1
ATOM 7721 C C . PRO B 1 439 ? 26.979 -85.629 4.672 1.00 21.61 439 PRO B C 1
ATOM 7722 O O . PRO B 1 439 ? 26.300 -85.221 5.647 1.00 20.51 439 PRO B O 1
ATOM 7726 N N . GLN B 1 440 ? 27.295 -86.914 4.494 1.00 21.17 440 GLN B N 1
ATOM 7727 C CA . GLN B 1 440 ? 26.931 -87.962 5.499 1.00 19.93 440 GLN B CA 1
ATOM 7728 C C . GLN B 1 440 ? 28.065 -88.957 5.589 1.00 19.89 440 GLN B C 1
ATOM 7729 O O . GLN B 1 440 ? 28.012 -90.016 4.968 1.00 19.52 440 GLN B O 1
ATOM 7735 N N . VAL B 1 441 ? 29.083 -88.580 6.343 1.00 18.27 441 VAL B N 1
ATOM 7736 C CA . VAL B 1 441 ? 30.391 -89.217 6.368 1.00 17.59 441 VAL B CA 1
ATOM 7737 C C . VAL B 1 441 ? 30.673 -89.719 7.748 1.00 18.68 441 VAL B C 1
ATOM 7738 O O . VAL B 1 441 ? 30.248 -89.112 8.767 1.00 21.09 441 VAL B O 1
ATOM 7742 N N . THR B 1 442 ? 31.361 -90.870 7.842 1.00 19.23 442 THR B N 1
ATOM 7743 C CA . THR B 1 442 ? 31.795 -91.418 9.103 1.00 19.83 442 THR B CA 1
ATOM 7744 C C . THR B 1 442 ? 33.239 -91.917 9.030 1.00 20.80 442 THR B C 1
ATOM 7745 O O . THR B 1 442 ? 33.806 -92.156 7.978 1.00 20.85 442 THR B O 1
ATOM 7749 N N . ILE B 1 443 ? 33.826 -92.089 10.208 1.00 20.69 443 ILE B N 1
ATOM 7750 C CA . ILE B 1 443 ? 35.046 -92.927 10.312 1.00 21.59 443 ILE B CA 1
ATOM 7751 C C . ILE B 1 443 ? 34.637 -94.018 11.269 1.00 24.03 443 ILE B C 1
ATOM 7752 O O . ILE B 1 443 ? 34.179 -93.725 12.413 1.00 23.77 443 ILE B O 1
ATOM 7757 N N . LYS B 1 444 ? 34.749 -95.268 10.858 1.00 24.13 444 LYS B N 1
ATOM 7758 C CA . LYS B 1 444 ? 34.332 -96.325 11.799 1.00 26.67 444 LYS B CA 1
ATOM 7759 C C . LYS B 1 444 ? 35.270 -96.472 12.967 1.00 25.66 444 LYS B C 1
ATOM 7760 O O . LYS B 1 444 ? 36.478 -96.427 12.760 1.00 26.48 444 LYS B O 1
ATOM 7766 N N . PHE B 1 445 ? 34.712 -96.786 14.154 1.00 23.53 445 PHE B N 1
ATOM 7767 C CA . PHE B 1 445 ? 35.445 -97.036 15.357 1.00 22.42 445 PHE B CA 1
ATOM 7768 C C . PHE B 1 445 ? 36.551 -98.108 15.068 1.00 24.62 445 PHE B C 1
ATOM 7769 O O . PHE B 1 445 ? 36.309 -99.103 14.477 1.00 24.21 445 PHE B O 1
ATOM 7777 N N . THR B 1 446 ? 37.728 -97.865 15.605 1.00 25.21 446 THR B N 1
ATOM 7778 C CA . THR B 1 446 ? 38.855 -98.824 15.702 1.00 26.67 446 THR B CA 1
ATOM 7779 C C . THR B 1 446 ? 39.411 -98.783 17.099 1.00 25.75 446 THR B C 1
ATOM 7780 O O . THR B 1 446 ? 39.225 -97.790 17.798 1.00 25.29 446 THR B O 1
ATOM 7784 N N . GLU B 1 447 ? 40.169 -99.817 17.497 1.00 26.58 447 GLU B N 1
ATOM 7785 C CA . GLU B 1 447 ? 40.840 -99.744 18.798 1.00 29.83 447 GLU B CA 1
ATOM 7786 C C . GLU B 1 447 ? 41.906 -98.708 18.855 1.00 28.77 447 GLU B C 1
ATOM 7787 O O . GLU B 1 447 ? 42.055 -98.151 19.906 1.00 29.75 447 GLU B O 1
ATOM 7793 N N . GLU B 1 448 ? 42.532 -98.354 17.741 1.00 27.77 448 GLU B N 1
ATOM 7794 C CA . GLU B 1 448 ? 43.544 -97.350 17.743 1.00 30.39 448 GLU B CA 1
ATOM 7795 C C . GLU B 1 448 ? 42.931 -95.932 17.907 1.00 28.87 448 GLU B C 1
ATOM 7796 O O . GLU B 1 448 ? 43.583 -95.086 18.472 1.00 26.76 448 GLU B O 1
ATOM 7802 N N . HIS B 1 449 ? 41.690 -95.675 17.433 1.00 25.24 449 HIS B N 1
ATOM 7803 C CA . HIS B 1 449 ? 40.976 -94.392 17.586 1.00 24.49 449 HIS B CA 1
ATOM 7804 C C . HIS B 1 449 ? 39.527 -94.669 18.030 1.00 22.66 449 HIS B C 1
ATOM 7805 O O . HIS B 1 449 ? 38.624 -94.745 17.225 1.00 23.42 449 HIS B O 1
ATOM 7812 N N . PRO B 1 450 ? 39.362 -95.024 19.327 1.00 21.82 450 PRO B N 1
ATOM 7813 C CA . PRO B 1 450 ? 38.202 -95.729 19.807 1.00 21.47 450 PRO B CA 1
ATOM 7814 C C . PRO B 1 450 ? 37.031 -94.729 20.156 1.00 21.01 450 PRO B C 1
ATOM 7815 O O . PRO B 1 450 ? 36.603 -94.625 21.294 1.00 22.03 450 PRO B O 1
ATOM 7819 N N . TRP B 1 451 ? 36.563 -94.082 19.093 1.00 19.57 451 TRP B N 1
ATOM 7820 C CA . TRP B 1 451 ? 35.335 -93.284 19.154 1.00 18.53 451 TRP B CA 1
ATOM 7821 C C . TRP B 1 451 ? 34.663 -93.326 17.826 1.00 18.89 451 TRP B C 1
ATOM 7822 O O . TRP B 1 451 ? 35.194 -93.878 16.888 1.00 20.73 451 TRP B O 1
ATOM 7833 N N . HIS B 1 452 ? 33.434 -92.783 17.744 1.00 19.45 452 HIS B N 1
ATOM 7834 C CA . HIS B 1 452 ? 32.638 -92.784 16.549 1.00 20.15 452 HIS B CA 1
ATOM 7835 C C . HIS B 1 452 ? 32.483 -91.383 16.029 1.00 19.79 452 HIS B C 1
ATOM 7836 O O . HIS B 1 452 ? 32.178 -90.501 16.748 1.00 18.79 452 HIS B O 1
ATOM 7843 N N . VAL B 1 453 ? 32.722 -91.196 14.749 1.00 19.90 453 VAL B N 1
ATOM 7844 C CA . VAL B 1 453 ? 32.853 -89.885 14.089 1.00 20.83 453 VAL B CA 1
ATOM 7845 C C . VAL B 1 453 ? 31.714 -89.746 13.102 1.00 22.13 453 VAL B C 1
ATOM 7846 O O . VAL B 1 453 ? 31.510 -90.662 12.240 1.00 23.23 453 VAL B O 1
ATOM 7850 N N . GLN B 1 454 ? 30.954 -88.627 13.181 1.00 20.81 454 GLN B N 1
ATOM 7851 C CA . GLN B 1 454 ? 29.977 -88.277 12.173 1.00 20.99 454 GLN B CA 1
ATOM 7852 C C . GLN B 1 454 ? 30.348 -86.892 11.645 1.00 24.77 454 GLN B C 1
ATOM 7853 O O . GLN B 1 454 ? 30.694 -85.981 12.457 1.00 23.83 454 GLN B O 1
ATOM 7859 N N . ILE B 1 455 ? 30.275 -86.730 10.312 1.00 20.48 455 ILE B N 1
ATOM 7860 C CA . ILE B 1 455 ? 30.698 -85.489 9.654 1.00 21.71 455 ILE B CA 1
ATOM 7861 C C . ILE B 1 455 ? 29.550 -85.254 8.715 1.00 25.82 455 ILE B C 1
ATOM 7862 O O . ILE B 1 455 ? 29.334 -86.082 7.805 1.00 24.42 455 ILE B O 1
ATOM 7867 N N . HIS B 1 456 ? 28.686 -84.294 9.022 1.00 22.70 456 HIS B N 1
ATOM 7868 C CA . HIS B 1 456 ? 27.420 -84.268 8.409 1.00 25.77 456 HIS B CA 1
ATOM 7869 C C . HIS B 1 456 ? 26.795 -82.950 8.616 1.00 27.39 456 HIS B C 1
ATOM 7870 O O . HIS B 1 456 ? 27.538 -81.943 8.734 1.00 25.36 456 HIS B O 1
ATOM 7877 N N . ARG B 1 457 ? 25.468 -82.848 8.510 1.00 31.03 457 ARG B N 1
ATOM 7878 C CA . ARG B 1 457 ? 24.804 -81.750 9.065 1.00 38.57 457 ARG B CA 1
ATOM 7879 C C . ARG B 1 457 ? 23.594 -82.384 9.673 1.00 54.60 457 ARG B C 1
ATOM 7880 O O . ARG B 1 457 ? 23.020 -83.417 9.063 1.00 47.81 457 ARG B O 1
ATOM 7888 N N . ASP B 1 458 ? 23.325 -81.805 10.849 1.00 46.17 458 ASP B N 1
ATOM 7889 C CA . ASP B 1 458 ? 22.021 -81.769 11.574 1.00 57.59 458 ASP B CA 1
ATOM 7890 C C . ASP B 1 458 ? 21.445 -80.347 11.545 1.00 57.23 458 ASP B C 1
ATOM 7891 O O . ASP B 1 458 ? 22.164 -79.323 11.429 1.00 47.88 458 ASP B O 1
ATOM 7896 N N . ALA B 1 459 ? 20.127 -80.249 11.629 1.00 65.63 459 ALA B N 1
ATOM 7897 C CA . ALA B 1 459 ? 19.507 -78.956 11.929 1.00 55.49 459 ALA B CA 1
ATOM 7898 C C . ALA B 1 459 ? 20.265 -78.282 13.123 1.00 52.30 459 ALA B C 1
ATOM 7899 O O . ALA B 1 459 ? 20.750 -78.986 14.097 1.00 43.93 459 ALA B O 1
ATOM 7901 N N . PHE B 1 460 ? 20.429 -76.950 13.030 1.00 51.44 460 PHE B N 1
ATOM 7902 C CA . PHE B 1 460 ? 21.205 -76.152 14.059 1.00 45.59 460 PHE B CA 1
ATOM 7903 C C . PHE B 1 460 ? 20.653 -74.768 14.119 1.00 50.28 460 PHE B C 1
ATOM 7904 O O . PHE B 1 460 ? 20.037 -74.284 13.182 1.00 49.98 460 PHE B O 1
ATOM 7912 N N . SER B 1 461 ? 20.754 -74.172 15.292 1.00 55.54 461 SER B N 1
ATOM 7913 C CA . SER B 1 461 ? 20.156 -72.892 15.537 1.00 56.93 461 SER B CA 1
ATOM 7914 C C . SER B 1 461 ? 21.283 -71.842 15.533 1.00 57.70 461 SER B C 1
ATOM 7915 O O . SER B 1 461 ? 21.938 -71.674 16.557 1.00 57.56 461 SER B O 1
ATOM 7918 N N . TYR B 1 462 ? 21.464 -71.155 14.402 1.00 49.57 462 TYR B N 1
ATOM 7919 C CA . TYR B 1 462 ? 22.463 -70.108 14.223 1.00 52.65 462 TYR B CA 1
ATOM 7920 C C . TYR B 1 462 ? 22.260 -68.870 15.061 1.00 58.78 462 TYR B C 1
ATOM 7921 O O . TYR B 1 462 ? 21.174 -68.274 15.052 1.00 59.70 462 TYR B O 1
ATOM 7930 N N . GLY B 1 463 ? 23.321 -68.478 15.777 1.00 56.42 463 GLY B N 1
ATOM 7931 C CA . GLY B 1 463 ? 23.345 -67.183 16.431 1.00 54.39 463 GLY B CA 1
ATOM 7932 C C . GLY B 1 463 ? 23.533 -66.014 15.450 1.00 56.89 463 GLY B C 1
ATOM 7933 O O . GLY B 1 463 ? 23.636 -66.190 14.173 1.00 50.82 463 GLY B O 1
ATOM 7934 N N . ALA B 1 464 ? 23.560 -64.835 16.089 1.00 56.67 464 ALA B N 1
ATOM 7935 C CA . ALA B 1 464 ? 23.624 -63.499 15.475 1.00 65.39 464 ALA B CA 1
ATOM 7936 C C . ALA B 1 464 ? 24.894 -63.247 14.643 1.00 68.67 464 ALA B C 1
ATOM 7937 O O . ALA B 1 464 ? 24.869 -62.408 13.716 1.00 70.96 464 ALA B O 1
ATOM 7939 N N . VAL B 1 465 ? 25.999 -63.919 15.003 1.00 60.36 465 VAL B N 1
ATOM 7940 C CA . VAL B 1 465 ? 27.225 -63.861 14.196 1.00 62.09 465 VAL B CA 1
ATOM 7941 C C . VAL B 1 465 ? 27.130 -64.969 13.112 1.00 57.83 465 VAL B C 1
ATOM 7942 O O . VAL B 1 465 ? 27.117 -64.648 11.901 1.00 54.74 465 VAL B O 1
ATOM 7946 N N . ALA B 1 466 ? 26.970 -66.234 13.523 1.00 56.26 466 ALA B N 1
ATOM 7947 C CA . ALA B 1 466 ? 26.956 -67.341 12.569 1.00 50.89 466 ALA B CA 1
ATOM 7948 C C . ALA B 1 466 ? 25.755 -67.374 11.557 1.00 48.44 466 ALA B C 1
ATOM 7949 O O . ALA B 1 466 ? 25.933 -67.940 10.473 1.00 47.01 466 ALA B O 1
ATOM 7951 N N . GLU B 1 467 ? 24.584 -66.747 11.796 1.00 51.21 467 GLU B N 1
ATOM 7952 C CA . GLU B 1 467 ? 23.539 -66.890 10.722 1.00 55.86 467 GLU B CA 1
ATOM 7953 C C . GLU B 1 467 ? 23.837 -66.008 9.477 1.00 49.52 467 GLU B C 1
ATOM 7954 O O . GLU B 1 467 ? 23.119 -66.020 8.489 1.00 41.83 467 GLU B O 1
ATOM 7960 N N . ASN B 1 468 ? 24.921 -65.260 9.523 1.00 47.28 468 ASN B N 1
ATOM 7961 C CA . ASN B 1 468 ? 25.299 -64.542 8.325 1.00 43.04 468 ASN B CA 1
ATOM 7962 C C . ASN B 1 468 ? 26.001 -65.407 7.255 1.00 35.36 468 ASN B C 1
ATOM 7963 O O . ASN B 1 468 ? 26.438 -64.896 6.232 1.00 34.26 468 ASN B O 1
ATOM 7968 N N . MET B 1 469 ? 26.169 -66.703 7.517 1.00 36.89 469 MET B N 1
ATOM 7969 C CA . MET B 1 469 ? 26.914 -67.627 6.638 1.00 36.22 469 MET B CA 1
ATOM 7970 C C . MET B 1 469 ? 25.939 -68.581 5.885 1.00 36.06 469 MET B C 1
ATOM 7971 O O . MET B 1 469 ? 24.936 -69.053 6.384 1.00 34.59 469 MET B O 1
ATOM 7976 N N . ASP B 1 470 ? 26.270 -68.886 4.678 1.00 32.63 470 ASP B N 1
ATOM 7977 C CA . ASP B 1 470 ? 25.478 -69.761 3.795 1.00 29.85 470 ASP B CA 1
ATOM 7978 C C . ASP B 1 470 ? 25.651 -71.205 4.196 1.00 29.17 470 ASP B C 1
ATOM 7979 O O . ASP B 1 470 ? 26.755 -71.748 4.312 1.00 27.98 470 ASP B O 1
ATOM 7984 N N . THR B 1 471 ? 24.506 -71.866 4.300 1.00 28.18 471 THR B N 1
ATOM 7985 C CA . THR B 1 471 ? 24.382 -73.242 4.732 1.00 28.67 471 THR B CA 1
ATOM 7986 C C . THR B 1 471 ? 25.164 -74.272 3.881 1.00 25.89 471 THR B C 1
ATOM 7987 O O . THR B 1 471 ? 25.639 -75.301 4.364 1.00 24.15 471 THR B O 1
ATOM 7991 N N . ARG B 1 472 ? 25.352 -73.970 2.584 1.00 23.16 472 ARG B N 1
ATOM 7992 C CA . ARG B 1 472 ? 26.029 -74.832 1.758 1.00 22.81 472 ARG B CA 1
ATOM 7993 C C . ARG B 1 472 ? 27.471 -75.103 2.128 1.00 22.18 472 ARG B C 1
ATOM 7994 O O . ARG B 1 472 ? 27.970 -76.135 1.734 1.00 20.65 472 ARG B O 1
ATOM 8002 N N . VAL B 1 473 ? 28.112 -74.185 2.840 1.00 20.34 473 VAL B N 1
ATOM 8003 C CA . VAL B 1 473 ? 29.559 -74.357 3.115 1.00 20.82 473 VAL B CA 1
ATOM 8004 C C . VAL B 1 473 ? 29.791 -74.663 4.612 1.00 21.80 473 VAL B C 1
ATOM 8005 O O . VAL B 1 473 ? 30.909 -74.493 5.053 1.00 22.45 473 VAL B O 1
ATOM 8009 N N . ILE B 1 474 ? 28.757 -75.033 5.343 1.00 19.08 474 ILE B N 1
ATOM 8010 C CA . ILE B 1 474 ? 28.919 -75.445 6.735 1.00 20.58 474 ILE B CA 1
ATOM 8011 C C . ILE B 1 474 ? 28.955 -76.980 6.781 1.00 21.46 474 ILE B C 1
ATOM 8012 O O . ILE B 1 474 ? 28.165 -77.632 6.101 1.00 22.96 474 ILE B O 1
ATOM 8017 N N . VAL B 1 475 ? 29.801 -77.525 7.663 1.00 18.72 475 VAL B N 1
ATOM 8018 C CA . VAL B 1 475 ? 29.909 -78.972 7.920 1.00 18.50 475 VAL B CA 1
ATOM 8019 C C . VAL B 1 475 ? 29.995 -79.126 9.438 1.00 19.88 475 VAL B C 1
ATOM 8020 O O . VAL B 1 475 ? 30.693 -78.331 10.107 1.00 18.96 475 VAL B O 1
ATOM 8024 N N . ASP B 1 476 ? 29.236 -80.087 9.957 1.00 18.57 476 ASP B N 1
ATOM 8025 C CA . ASP B 1 476 ? 29.223 -80.343 11.423 1.00 22.03 476 ASP B CA 1
ATOM 8026 C C . ASP B 1 476 ? 30.000 -81.582 11.735 1.00 19.05 476 ASP B C 1
ATOM 8027 O O . ASP B 1 476 ? 30.094 -82.519 10.950 1.00 19.69 476 ASP B O 1
ATOM 8032 N N . TYR B 1 477 ? 30.521 -81.637 12.954 1.00 18.12 477 TYR B N 1
ATOM 8033 C CA . TYR B 1 477 ? 31.294 -82.748 13.421 1.00 17.96 477 TYR B CA 1
ATOM 8034 C C . TYR B 1 477 ? 30.724 -83.153 14.754 1.00 19.01 477 TYR B C 1
ATOM 8035 O O . TYR B 1 477 ? 30.601 -82.335 15.659 1.00 18.22 477 TYR B O 1
ATOM 8044 N N . ARG B 1 478 ? 30.459 -84.469 14.911 1.00 17.76 478 ARG B N 1
ATOM 8045 C CA . ARG B 1 478 ? 30.066 -84.994 16.188 1.00 19.40 478 ARG B CA 1
ATOM 8046 C C . ARG B 1 478 ? 30.819 -86.234 16.490 1.00 19.89 478 ARG B C 1
ATOM 8047 O O . ARG B 1 478 ? 30.806 -87.152 15.678 1.00 18.62 478 ARG B O 1
ATOM 8055 N N . PHE B 1 479 ? 31.592 -86.246 17.577 1.00 17.29 479 PHE B N 1
ATOM 8056 C CA . PHE B 1 479 ? 32.450 -87.353 17.922 1.00 16.84 479 PHE B CA 1
ATOM 8057 C C . PHE B 1 479 ? 31.859 -87.896 19.251 1.00 17.51 479 PHE B C 1
ATOM 8058 O O . PHE B 1 479 ? 31.701 -87.161 20.206 1.00 17.64 479 PHE B O 1
ATOM 8066 N N . PHE B 1 480 ? 31.640 -89.191 19.284 1.00 17.41 480 PHE B N 1
ATOM 8067 C CA . PHE B 1 480 ? 31.083 -89.868 20.439 1.00 17.30 480 PHE B CA 1
ATOM 8068 C C . PHE B 1 480 ? 32.094 -90.874 20.969 1.00 16.94 480 PHE B C 1
ATOM 8069 O O . PHE B 1 480 ? 32.688 -91.692 20.222 1.00 17.96 480 PHE B O 1
ATOM 8077 N N . GLY B 1 481 ? 32.316 -90.832 22.293 1.00 16.93 481 GLY B N 1
ATOM 8078 C CA . GLY B 1 481 ? 33.224 -91.703 22.933 1.00 17.04 481 GLY B CA 1
ATOM 8079 C C . GLY B 1 481 ? 32.433 -92.860 23.646 1.00 18.33 481 GLY B C 1
ATOM 8080 O O . GLY B 1 481 ? 31.216 -92.869 23.639 1.00 21.12 481 GLY B O 1
ATOM 8081 N N . TYR B 1 482 ? 33.165 -93.767 24.288 1.00 17.98 482 TYR B N 1
ATOM 8082 C CA . TYR B 1 482 ? 32.514 -94.792 25.095 1.00 18.39 482 TYR B CA 1
ATOM 8083 C C . TYR B 1 482 ? 32.916 -94.608 26.559 1.00 20.13 482 TYR B C 1
ATOM 8084 O O . TYR B 1 482 ? 33.991 -94.018 26.889 1.00 17.55 482 TYR B O 1
ATOM 8093 N N . THR B 1 483 ? 32.081 -95.157 27.431 1.00 18.44 483 THR B N 1
ATOM 8094 C CA . THR B 1 483 ? 32.438 -95.308 28.838 1.00 18.88 483 THR B CA 1
ATOM 8095 C C . THR B 1 483 ? 32.412 -96.748 29.265 1.00 19.64 483 THR B C 1
ATOM 8096 O O . THR B 1 483 ? 31.538 -97.534 28.812 1.00 20.15 483 THR B O 1
ATOM 8100 N N . GLU B 1 484 ? 33.393 -97.124 30.069 1.00 19.01 484 GLU B N 1
ATOM 8101 C CA . GLU B 1 484 ? 33.530 -98.467 30.607 1.00 23.79 484 GLU B CA 1
ATOM 8102 C C . GLU B 1 484 ? 32.339 -98.743 31.543 1.00 20.96 484 GLU B C 1
ATOM 8103 O O . GLU B 1 484 ? 32.004 -97.999 32.454 1.00 21.20 484 GLU B O 1
ATOM 8109 N N . PRO B 1 485 ? 31.736 -99.966 31.448 1.00 21.31 485 PRO B N 1
ATOM 8110 C CA . PRO B 1 485 ? 30.725 -100.361 32.469 1.00 20.91 485 PRO B CA 1
ATOM 8111 C C . PRO B 1 485 ? 31.355 -100.534 33.844 1.00 21.08 485 PRO B C 1
ATOM 8112 O O . PRO B 1 485 ? 32.357 -101.270 33.992 1.00 21.72 485 PRO B O 1
ATOM 8116 N N . GLN B 1 486 ? 30.824 -99.867 34.839 1.00 22.60 486 GLN B N 1
ATOM 8117 C CA . GLN B 1 486 ? 31.332 -99.913 36.200 1.00 24.77 486 GLN B CA 1
ATOM 8118 C C . GLN B 1 486 ? 30.154 -100.068 37.091 1.00 22.68 486 GLN B C 1
ATOM 8119 O O . GLN B 1 486 ? 29.170 -99.387 36.917 1.00 20.34 486 GLN B O 1
ATOM 8125 N N . GLU B 1 487 ? 30.238 -100.984 38.066 1.00 24.17 487 GLU B N 1
ATOM 8126 C CA . GLU B 1 487 ? 29.130 -101.313 38.898 1.00 24.80 487 GLU B CA 1
ATOM 8127 C C . GLU B 1 487 ? 28.553 -100.114 39.680 1.00 25.29 487 GLU B C 1
ATOM 8128 O O . GLU B 1 487 ? 27.338 -100.039 39.889 1.00 24.19 487 GLU B O 1
ATOM 8134 N N . ALA B 1 488 ? 29.436 -99.214 40.106 1.00 24.36 488 ALA B N 1
ATOM 8135 C CA . ALA B 1 488 ? 29.061 -98.012 40.853 1.00 26.60 488 ALA B CA 1
ATOM 8136 C C . ALA B 1 488 ? 28.333 -96.936 40.029 1.00 23.68 488 ALA B C 1
ATOM 8137 O O . ALA B 1 488 ? 27.751 -96.015 40.632 1.00 22.37 488 ALA B O 1
ATOM 8139 N N . ASN B 1 489 ? 28.384 -97.030 38.706 1.00 19.44 489 ASN B N 1
ATOM 8140 C CA . ASN B 1 489 ? 27.630 -96.099 37.888 1.00 20.14 489 ASN B CA 1
ATOM 8141 C C . ASN B 1 489 ? 26.204 -96.628 37.840 1.00 21.18 489 ASN B C 1
ATOM 8142 O O . ASN B 1 489 ? 25.988 -97.725 37.318 1.00 20.95 489 ASN B O 1
ATOM 8147 N N . GLU B 1 490 ? 25.233 -95.822 38.293 1.00 19.61 490 GLU B N 1
ATOM 8148 C CA . GLU B 1 490 ? 23.930 -96.357 38.412 1.00 18.90 490 GLU B CA 1
ATOM 8149 C C . GLU B 1 490 ? 22.831 -95.384 38.160 1.00 19.99 490 GLU B C 1
ATOM 8150 O O . GLU B 1 490 ? 23.009 -94.157 38.181 1.00 18.67 490 GLU B O 1
ATOM 8156 N N . LEU B 1 491 ? 21.743 -95.978 37.750 1.00 18.03 491 LEU B N 1
ATOM 8157 C CA . LEU B 1 491 ? 20.425 -95.341 37.665 1.00 19.74 491 LEU B CA 1
ATOM 8158 C C . LEU B 1 491 ? 19.552 -95.922 38.739 1.00 19.92 491 LEU B C 1
ATOM 8159 O O . LEU B 1 491 ? 19.373 -97.187 38.786 1.00 20.97 491 LEU B O 1
ATOM 8164 N N . VAL B 1 492 ? 18.996 -95.087 39.604 1.00 18.66 492 VAL B N 1
ATOM 8165 C CA . VAL B 1 492 ? 18.196 -95.535 40.689 1.00 20.09 492 VAL B CA 1
ATOM 8166 C C . VAL B 1 492 ? 16.862 -94.755 40.647 1.00 20.86 492 VAL B C 1
ATOM 8167 O O . VAL B 1 492 ? 16.780 -93.728 39.933 1.00 21.08 492 VAL B O 1
ATOM 8171 N N . PHE B 1 493 ? 15.868 -95.258 41.343 1.00 20.79 493 PHE B N 1
ATOM 8172 C CA . PHE B 1 493 ? 14.534 -94.694 41.273 1.00 19.80 493 PHE B CA 1
ATOM 8173 C C . PHE B 1 493 ? 14.035 -94.323 42.682 1.00 21.37 493 PHE B C 1
ATOM 8174 O O . PHE B 1 493 ? 14.175 -95.046 43.669 1.00 22.69 493 PHE B O 1
ATOM 8182 N N . GLN B 1 494 ? 13.537 -93.098 42.792 1.00 20.55 494 GLN B N 1
ATOM 8183 C CA . GLN B 1 494 ? 13.149 -92.564 44.071 1.00 22.07 494 GLN B CA 1
ATOM 8184 C C . GLN B 1 494 ? 11.830 -93.114 44.570 1.00 24.69 494 GLN B C 1
ATOM 8185 O O . GLN B 1 494 ? 10.835 -93.223 43.802 1.00 25.35 494 GLN B O 1
ATOM 8191 N N . GLN B 1 495 ? 11.791 -93.452 45.856 1.00 24.60 495 GLN B N 1
ATOM 8192 C CA . GLN B 1 495 ? 10.520 -93.890 46.465 1.00 26.90 495 GLN B CA 1
ATOM 8193 C C . GLN B 1 495 ? 9.499 -92.750 46.607 1.00 28.10 495 GLN B C 1
ATOM 8194 O O . GLN B 1 495 ? 8.297 -92.960 46.559 1.00 28.22 495 GLN B O 1
ATOM 8200 N N . HIS B 1 496 ? 9.974 -91.539 46.824 1.00 28.04 496 HIS B N 1
ATOM 8201 C CA . HIS B 1 496 ? 9.091 -90.472 47.252 1.00 31.94 496 HIS B CA 1
ATOM 8202 C C . HIS B 1 496 ? 9.001 -89.345 46.305 1.00 30.32 496 HIS B C 1
ATOM 8203 O O . HIS B 1 496 ? 8.338 -88.342 46.658 1.00 33.19 496 HIS B O 1
ATOM 8210 N N . TYR B 1 497 ? 9.704 -89.406 45.180 1.00 26.31 497 TYR B N 1
ATOM 8211 C CA . TYR B 1 497 ? 9.597 -88.337 44.157 1.00 26.10 497 TYR B CA 1
ATOM 8212 C C . TYR B 1 497 ? 9.106 -89.047 42.927 1.00 25.93 497 TYR B C 1
ATOM 8213 O O . TYR B 1 497 ? 9.571 -90.135 42.632 1.00 22.77 497 TYR B O 1
ATOM 8222 N N . ARG B 1 498 ? 8.294 -88.364 42.131 1.00 26.26 498 ARG B N 1
ATOM 8223 C CA . ARG B 1 498 ? 7.773 -88.950 40.870 1.00 26.80 498 ARG B CA 1
ATOM 8224 C C . ARG B 1 498 ? 7.897 -88.022 39.697 1.00 26.56 498 ARG B C 1
ATOM 8225 O O . ARG B 1 498 ? 8.026 -86.823 39.884 1.00 27.05 498 ARG B O 1
ATOM 8233 N N . ASP B 1 499 ? 7.997 -88.580 38.496 1.00 24.25 499 ASP B N 1
ATOM 8234 C CA . ASP B 1 499 ? 8.015 -87.804 37.300 1.00 25.23 499 ASP B CA 1
ATOM 8235 C C . ASP B 1 499 ? 6.583 -87.311 36.951 1.00 24.32 499 ASP B C 1
ATOM 8236 O O . ASP B 1 499 ? 5.659 -87.530 37.674 1.00 24.15 499 ASP B O 1
ATOM 8241 N N . ALA B 1 500 ? 6.458 -86.682 35.774 1.00 27.34 500 ALA B N 1
ATOM 8242 C CA . ALA B 1 500 ? 5.202 -86.012 35.390 1.00 28.61 500 ALA B CA 1
ATOM 8243 C C . ALA B 1 500 ? 4.101 -87.021 35.067 1.00 27.76 500 ALA B C 1
ATOM 8244 O O . ALA B 1 500 ? 2.914 -86.705 35.160 1.00 28.03 500 ALA B O 1
ATOM 8246 N N . TYR B 1 501 ? 4.519 -88.279 34.857 1.00 26.26 501 TYR B N 1
ATOM 8247 C CA . TYR B 1 501 ? 3.616 -89.384 34.638 1.00 26.34 501 TYR B CA 1
ATOM 8248 C C . TYR B 1 501 ? 3.406 -90.317 35.841 1.00 28.30 501 TYR B C 1
ATOM 8249 O O . TYR B 1 501 ? 2.834 -91.429 35.720 1.00 30.13 501 TYR B O 1
ATOM 8258 N N . ASP B 1 502 ? 3.719 -89.817 37.050 1.00 25.91 502 ASP B N 1
ATOM 8259 C CA . ASP B 1 502 ? 3.541 -90.522 38.277 1.00 27.33 502 ASP B CA 1
ATOM 8260 C C . ASP B 1 502 ? 4.366 -91.801 38.380 1.00 26.84 502 ASP B C 1
ATOM 8261 O O . ASP B 1 502 ? 4.011 -92.685 39.089 1.00 27.58 502 ASP B O 1
ATOM 8266 N N . MET B 1 503 ? 5.448 -91.884 37.642 1.00 25.20 503 MET B N 1
ATOM 8267 C CA . MET B 1 503 ? 6.383 -93.024 37.741 1.00 24.29 503 MET B CA 1
ATOM 8268 C C . MET B 1 503 ? 7.617 -92.545 38.630 1.00 23.70 503 MET B C 1
ATOM 8269 O O . MET B 1 503 ? 7.884 -91.336 38.780 1.00 21.70 503 MET B O 1
ATOM 8274 N N . PRO B 1 504 ? 8.269 -93.491 39.243 1.00 24.18 504 PRO B N 1
ATOM 8275 C CA . PRO B 1 504 ? 9.385 -93.142 40.211 1.00 24.44 504 PRO B CA 1
ATOM 8276 C C . PRO B 1 504 ? 10.420 -92.314 39.520 1.00 21.30 504 PRO B C 1
ATOM 8277 O O . PRO B 1 504 ? 10.875 -92.663 38.441 1.00 21.52 504 PRO B O 1
ATOM 8281 N N . GLN B 1 505 ? 10.786 -91.214 40.174 1.00 21.23 505 GLN B N 1
ATOM 8282 C CA . GLN B 1 505 ? 11.743 -90.253 39.637 1.00 19.21 505 GLN B CA 1
ATOM 8283 C C . GLN B 1 505 ? 13.100 -90.914 39.402 1.00 19.41 505 GLN B C 1
ATOM 8284 O O . GLN B 1 505 ? 13.653 -91.513 40.362 1.00 19.89 505 GLN B O 1
ATOM 8290 N N . PRO B 1 506 ? 13.658 -90.841 38.184 1.00 17.74 506 PRO B N 1
ATOM 8291 C CA . PRO B 1 506 ? 15.030 -91.381 37.999 1.00 18.20 506 PRO B CA 1
ATOM 8292 C C . PRO B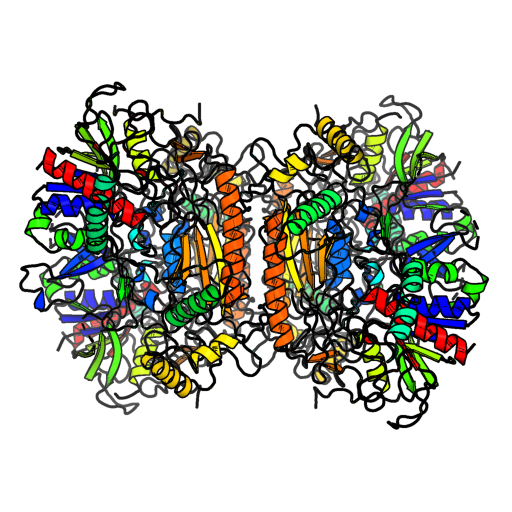 1 506 ? 16.115 -90.474 38.561 1.00 19.66 506 PRO B C 1
ATOM 8293 O O . PRO B 1 506 ? 15.956 -89.261 38.484 1.00 18.75 506 PRO B O 1
ATOM 8297 N N . THR B 1 507 ? 17.166 -91.089 39.100 1.00 18.34 507 THR B N 1
ATOM 8298 C CA . THR B 1 507 ? 18.334 -90.346 39.574 1.00 18.60 507 THR B CA 1
ATOM 8299 C C . THR B 1 507 ? 19.555 -91.034 39.050 1.00 19.10 507 THR B C 1
ATOM 8300 O O . THR B 1 507 ? 19.623 -92.266 39.075 1.00 20.45 507 THR B O 1
ATOM 8304 N N . PHE B 1 508 ? 20.487 -90.242 38.559 1.00 18.46 508 PHE B N 1
ATOM 8305 C CA . PHE B 1 508 ? 21.690 -90.737 37.982 1.00 17.79 508 PHE B CA 1
ATOM 8306 C C . PHE B 1 508 ? 22.858 -90.539 39.010 1.00 18.19 508 PHE B C 1
ATOM 8307 O O . PHE B 1 508 ? 22.947 -89.494 39.689 1.00 18.12 508 PHE B O 1
ATOM 8315 N N . LYS B 1 509 ? 23.744 -91.535 39.061 1.00 20.02 509 LYS B N 1
ATOM 8316 C CA . LYS B 1 509 ? 25.025 -91.395 39.800 1.00 21.20 509 LYS B CA 1
ATOM 8317 C C . LYS B 1 509 ? 26.072 -91.910 38.786 1.00 20.51 509 LYS B C 1
ATOM 8318 O O . LYS B 1 509 ? 26.301 -93.153 38.712 1.00 20.38 509 LYS B O 1
ATOM 8324 N N . PHE B 1 510 ? 26.600 -91.009 37.986 1.00 20.30 510 PHE B N 1
ATOM 8325 C CA . PHE B 1 510 ? 27.458 -91.366 36.882 1.00 20.09 510 PHE B CA 1
ATOM 8326 C C . PHE B 1 510 ? 28.788 -90.637 36.956 1.00 22.61 510 PHE B C 1
ATOM 8327 O O . PHE B 1 510 ? 28.781 -89.419 36.940 1.00 22.39 510 PHE B O 1
ATOM 8335 N N . THR B 1 511 ? 29.897 -91.385 37.020 1.00 20.58 511 THR B N 1
ATOM 8336 C CA . THR B 1 511 ? 31.230 -90.751 36.954 1.00 20.92 511 THR B CA 1
ATOM 8337 C C . THR B 1 511 ? 32.125 -91.580 36.021 1.00 21.89 511 THR B C 1
ATOM 8338 O O . THR B 1 511 ? 32.228 -92.777 36.252 1.00 21.74 511 THR B O 1
ATOM 8342 N N . MET B 1 512 ? 32.734 -90.957 35.018 1.00 20.56 512 MET B N 1
ATOM 8343 C CA . MET B 1 512 ? 33.568 -91.653 34.066 1.00 22.22 512 MET B CA 1
ATOM 8344 C C . MET B 1 512 ? 34.865 -92.066 34.729 1.00 20.82 512 MET B C 1
ATOM 8345 O O . MET B 1 512 ? 35.299 -91.486 35.738 1.00 23.08 512 MET B O 1
ATOM 8350 N N . SER B 1 513 ? 35.466 -93.088 34.217 1.00 20.42 513 SER B N 1
ATOM 8351 C CA . SER B 1 513 ? 36.763 -93.607 34.743 1.00 22.08 513 SER B CA 1
ATOM 8352 C C . SER B 1 513 ? 37.941 -92.785 34.255 1.00 22.22 513 SER B C 1
ATOM 8353 O O . SER B 1 513 ? 37.840 -91.992 33.312 1.00 20.21 513 SER B O 1
ATOM 8356 N N . GLN B 1 514 ? 39.133 -92.976 34.864 1.00 22.61 514 GLN B N 1
ATOM 8357 C CA . GLN B 1 514 ? 40.312 -92.288 34.366 1.00 22.75 514 GLN B CA 1
ATOM 8358 C C . GLN B 1 514 ? 40.602 -92.604 32.862 1.00 22.80 514 GLN B C 1
ATOM 8359 O O . GLN B 1 514 ? 40.935 -91.696 32.096 1.00 20.93 514 GLN B O 1
ATOM 8365 N N . ASP B 1 515 ? 40.440 -93.847 32.430 1.00 21.83 515 ASP B N 1
ATOM 8366 C CA . ASP B 1 515 ? 40.640 -94.260 31.031 1.00 22.63 515 ASP B CA 1
ATOM 8367 C C . ASP B 1 515 ? 39.588 -93.645 30.105 1.00 20.57 515 ASP B C 1
ATOM 8368 O O . ASP B 1 515 ? 39.941 -93.259 28.981 1.00 18.74 515 ASP B O 1
ATOM 8373 N N . ASP B 1 516 ? 38.359 -93.530 30.578 1.00 19.09 516 ASP B N 1
ATOM 8374 C CA . ASP B 1 516 ? 37.274 -92.877 29.834 1.00 18.11 516 ASP B CA 1
ATOM 8375 C C . ASP B 1 516 ? 37.693 -91.387 29.535 1.00 18.12 516 ASP B C 1
ATOM 8376 O O . ASP B 1 516 ? 37.496 -90.894 28.442 1.00 18.09 516 ASP B O 1
ATOM 8381 N N . ARG B 1 517 ? 38.202 -90.758 30.550 1.00 17.63 517 ARG B N 1
ATOM 8382 C CA . ARG B 1 517 ? 38.650 -89.334 30.466 1.00 18.71 517 ARG B CA 1
ATOM 8383 C C . ARG B 1 517 ? 39.758 -89.154 29.515 1.00 19.79 517 ARG B C 1
ATOM 8384 O O . ARG B 1 517 ? 39.770 -88.222 28.691 1.00 18.42 517 ARG B O 1
ATOM 8392 N N . ALA B 1 518 ? 40.687 -90.092 29.561 1.00 18.36 518 ALA B N 1
ATOM 8393 C CA . ALA B 1 518 ? 41.856 -89.994 28.698 1.00 19.97 518 ALA B CA 1
ATOM 8394 C C . ALA B 1 518 ? 41.488 -90.156 27.227 1.00 18.60 518 ALA B C 1
ATOM 8395 O O . ALA B 1 518 ? 41.957 -89.413 26.336 1.00 19.42 518 ALA B O 1
ATOM 8397 N N . ARG B 1 519 ? 40.618 -91.118 26.958 1.00 19.08 519 ARG B N 1
ATOM 8398 C CA . ARG B 1 519 ? 40.081 -91.245 25.623 1.00 17.43 519 ARG B CA 1
ATOM 8399 C C . ARG B 1 519 ? 39.291 -90.033 25.175 1.00 17.74 519 ARG B C 1
ATOM 8400 O O . ARG B 1 519 ? 39.404 -89.633 24.028 1.00 18.33 519 ARG B O 1
ATOM 8408 N N . ALA B 1 520 ? 38.487 -89.463 26.054 1.00 17.91 520 ALA B N 1
ATOM 8409 C CA . ALA B 1 520 ? 37.707 -88.270 25.730 1.00 17.29 520 ALA B CA 1
ATOM 8410 C C . ALA B 1 520 ? 38.644 -87.122 25.321 1.00 16.58 520 ALA B C 1
ATOM 8411 O O . ALA B 1 520 ? 38.290 -86.385 24.428 1.00 16.46 520 ALA B O 1
ATOM 8413 N N . ARG B 1 521 ? 39.741 -86.925 26.023 1.00 18.07 521 ARG B N 1
ATOM 8414 C CA . ARG B 1 521 ? 40.723 -85.901 25.593 1.00 17.30 521 ARG B CA 1
ATOM 8415 C C . ARG B 1 521 ? 41.265 -86.191 24.204 1.00 17.49 521 ARG B C 1
ATOM 8416 O O . ARG B 1 521 ? 41.333 -85.311 23.361 1.00 17.39 521 ARG B O 1
ATOM 8424 N N . ARG B 1 522 ? 41.657 -87.444 23.961 1.00 18.87 522 ARG B N 1
ATOM 8425 C CA . ARG B 1 522 ? 42.181 -87.793 22.644 1.00 18.79 522 ARG B CA 1
ATOM 8426 C C . ARG B 1 522 ? 41.165 -87.542 21.550 1.00 18.63 522 ARG B C 1
ATOM 8427 O O . ARG B 1 522 ? 41.500 -87.151 20.430 1.00 18.18 522 ARG B O 1
ATOM 8435 N N . MET B 1 523 ? 39.911 -87.857 21.883 1.00 16.96 523 MET B N 1
ATOM 8436 C CA . MET B 1 523 ? 38.822 -87.647 20.994 1.00 17.43 523 MET B CA 1
ATOM 8437 C C . MET B 1 523 ? 38.658 -86.162 20.569 1.00 17.80 523 MET B C 1
ATOM 8438 O O . MET B 1 523 ? 38.449 -85.813 19.405 1.00 17.17 523 MET B O 1
ATOM 8443 N N . MET B 1 524 ? 38.709 -85.274 21.544 1.00 17.07 524 MET B N 1
ATOM 8444 C CA . MET B 1 524 ? 38.636 -83.826 21.285 1.00 17.15 524 MET B CA 1
ATOM 8445 C C . MET B 1 524 ? 39.805 -83.388 20.390 1.00 17.13 524 MET B C 1
ATOM 8446 O O . MET B 1 524 ? 39.580 -82.709 19.394 1.00 18.20 524 MET B O 1
ATOM 8451 N N . ASP B 1 525 ? 41.008 -83.872 20.690 1.00 18.47 525 ASP B N 1
ATOM 8452 C CA . ASP B 1 525 ? 42.137 -83.589 19.873 1.00 20.34 525 ASP B CA 1
ATOM 8453 C C . ASP B 1 525 ? 41.941 -84.008 18.425 1.00 19.33 525 ASP B C 1
ATOM 8454 O O . ASP B 1 525 ? 42.305 -83.294 17.448 1.00 18.75 525 ASP B O 1
ATOM 8459 N N . ASP B 1 526 ? 41.412 -85.211 18.248 1.00 18.02 526 ASP B N 1
ATOM 8460 C CA . ASP B 1 526 ? 41.174 -85.794 16.940 1.00 18.03 526 ASP B CA 1
ATOM 8461 C C . ASP B 1 526 ? 40.183 -84.976 16.174 1.00 17.99 526 ASP B C 1
ATOM 8462 O O . ASP B 1 526 ? 40.340 -84.721 14.997 1.00 16.89 526 ASP B O 1
ATOM 8467 N N . MET B 1 527 ? 39.123 -84.526 16.854 1.00 18.17 527 MET B N 1
ATOM 8468 C CA . MET B 1 527 ? 38.099 -83.691 16.219 1.00 16.67 527 MET B CA 1
ATOM 8469 C C . MET B 1 527 ? 38.662 -82.350 15.715 1.00 17.56 527 MET B C 1
ATOM 8470 O O . MET B 1 527 ? 38.438 -81.984 14.547 1.00 18.57 527 MET B O 1
ATOM 8475 N N . CYS B 1 528 ? 39.528 -81.719 16.497 1.00 18.24 528 CYS B N 1
ATOM 8476 C CA . CYS B 1 528 ? 40.146 -80.479 16.082 1.00 19.10 528 CYS B CA 1
ATOM 8477 C C . CYS B 1 528 ? 41.009 -80.739 14.845 1.00 19.09 528 CYS B C 1
ATOM 8478 O O . CYS B 1 528 ? 40.951 -79.989 13.876 1.00 20.94 528 CYS B O 1
ATOM 8481 N N . ASN B 1 529 ? 41.822 -81.810 14.930 1.00 20.24 529 ASN B N 1
ATOM 8482 C CA . ASN B 1 529 ? 42.769 -82.123 13.861 1.00 21.05 529 ASN B CA 1
ATOM 8483 C C . ASN B 1 529 ? 42.004 -82.360 12.556 1.00 20.46 529 ASN B C 1
ATOM 8484 O O . ASN B 1 529 ? 42.363 -81.869 11.453 1.00 20.47 529 ASN B O 1
ATOM 8489 N N . ILE B 1 530 ? 40.929 -83.153 12.646 1.00 20.18 530 ILE B N 1
ATOM 8490 C CA . ILE B 1 530 ? 40.189 -83.554 11.450 1.00 18.12 530 ILE B CA 1
ATOM 8491 C C . ILE B 1 530 ? 39.420 -82.388 10.876 1.00 18.36 530 ILE B C 1
ATOM 8492 O O . ILE B 1 530 ? 39.439 -82.182 9.642 1.00 16.93 530 ILE B O 1
ATOM 8497 N N . ALA B 1 531 ? 38.707 -81.623 11.723 1.00 18.29 531 ALA B N 1
ATOM 8498 C CA . ALA B 1 531 ? 37.866 -80.562 11.233 1.00 19.06 531 ALA B CA 1
ATOM 8499 C C . ALA B 1 531 ? 38.679 -79.513 10.447 1.00 19.26 531 ALA B C 1
ATOM 8500 O O . ALA B 1 531 ? 38.270 -79.044 9.388 1.00 18.66 531 ALA B O 1
ATOM 8502 N N . LEU B 1 532 ? 39.867 -79.248 10.947 1.00 16.91 532 LEU B N 1
ATOM 8503 C CA . LEU B 1 532 ? 40.715 -78.161 10.432 1.00 18.20 532 LEU B CA 1
ATOM 8504 C C . LEU B 1 532 ? 41.397 -78.506 9.103 1.00 18.71 532 LEU B C 1
ATOM 8505 O O . LEU B 1 532 ? 41.966 -77.615 8.470 1.00 20.52 532 LEU B O 1
ATOM 8510 N N . LYS B 1 533 ? 41.262 -79.752 8.680 1.00 18.56 533 LYS B N 1
ATOM 8511 C CA . LYS B 1 533 ? 41.815 -80.181 7.329 1.00 20.57 533 LYS B CA 1
ATOM 8512 C C . LYS B 1 533 ? 41.012 -79.574 6.195 1.00 23.31 533 LYS B C 1
ATOM 8513 O O . LYS B 1 533 ? 41.579 -79.307 5.115 1.00 21.55 533 LYS B O 1
ATOM 8519 N N . ILE B 1 534 ? 39.737 -79.251 6.417 1.00 18.68 534 ILE B N 1
ATOM 8520 C CA . ILE B 1 534 ? 38.925 -78.776 5.284 1.00 19.78 534 ILE B CA 1
ATOM 8521 C C . ILE B 1 534 ? 38.179 -77.485 5.548 1.00 21.18 534 ILE B C 1
ATOM 8522 O O . ILE B 1 534 ? 37.578 -76.966 4.672 1.00 21.13 534 ILE B O 1
ATOM 8527 N N . GLY B 1 535 ? 38.217 -76.994 6.799 1.00 20.17 535 GLY B N 1
ATOM 8528 C CA . GLY B 1 535 ? 37.571 -75.752 7.079 1.00 21.30 535 GLY B CA 1
ATOM 8529 C C . GLY B 1 535 ? 38.016 -75.174 8.393 1.00 20.56 535 GLY B C 1
ATOM 8530 O O . GLY B 1 535 ? 38.870 -75.706 9.021 1.00 19.69 535 GLY B O 1
ATOM 8531 N N . GLY B 1 536 ? 37.453 -74.032 8.720 1.00 19.69 536 GLY B N 1
ATOM 8532 C CA . GLY B 1 536 ? 37.740 -73.282 9.941 1.00 18.76 536 GLY B CA 1
ATOM 8533 C C . GLY B 1 536 ? 36.540 -73.105 10.772 1.00 18.18 536 GLY B C 1
ATOM 8534 O O . GLY B 1 536 ? 35.368 -73.022 10.284 1.00 17.35 536 GLY B O 1
ATOM 8535 N N . TYR B 1 537 ? 36.766 -73.110 12.077 1.00 18.67 537 TYR B N 1
ATOM 8536 C CA . TYR B 1 537 ? 35.578 -73.138 12.945 1.00 18.58 537 TYR B CA 1
ATOM 8537 C C . TYR B 1 537 ? 34.633 -71.985 12.747 1.00 17.98 537 TYR B C 1
ATOM 8538 O O . TYR B 1 537 ? 35.011 -70.820 12.656 1.00 17.87 537 TYR B O 1
ATOM 8547 N N . LEU B 1 538 ? 33.352 -72.326 12.714 1.00 19.02 538 LEU B N 1
ATOM 8548 C CA . LEU B 1 538 ? 32.343 -71.294 12.667 1.00 20.10 538 LEU B CA 1
ATOM 8549 C C . LEU B 1 538 ? 32.141 -70.628 14.015 1.00 19.85 538 LEU B C 1
ATOM 8550 O O . LEU B 1 538 ? 31.944 -71.335 14.994 1.00 20.11 538 LEU B O 1
ATOM 8555 N N . PRO B 1 539 ? 32.160 -69.309 14.059 1.00 21.39 539 PRO B N 1
ATOM 8556 C CA . PRO B 1 539 ? 31.970 -68.603 15.291 1.00 22.13 539 PRO B CA 1
ATOM 8557 C C . PRO B 1 539 ? 30.690 -69.060 16.002 1.00 24.26 539 PRO B C 1
ATOM 8558 O O . PRO B 1 539 ? 29.658 -69.201 15.374 1.00 24.23 539 PRO B O 1
ATOM 8562 N N . GLY B 1 540 ? 30.821 -69.373 17.290 1.00 21.35 540 GLY B N 1
ATOM 8563 C CA . GLY B 1 540 ? 29.784 -69.892 18.102 1.00 21.87 540 GLY B CA 1
ATOM 8564 C C . GLY B 1 540 ? 29.677 -71.377 18.080 1.00 21.46 540 GLY B C 1
ATOM 8565 O O . GLY B 1 540 ? 29.033 -71.969 18.975 1.00 24.26 540 GLY B O 1
ATOM 8566 N N . SER B 1 541 ? 30.409 -72.133 17.184 1.00 18.48 541 SER B N 1
ATOM 8567 C CA . SER B 1 541 ? 30.378 -73.590 17.158 1.00 18.91 541 SER B CA 1
ATOM 8568 C C . SER B 1 541 ? 31.811 -74.126 17.164 1.00 16.64 541 SER B C 1
ATOM 8569 O O . SER B 1 541 ? 32.177 -75.045 16.453 1.00 17.44 541 SER B O 1
ATOM 8572 N N . GLU B 1 542 ? 32.645 -73.495 17.971 1.00 17.90 542 GLU B N 1
ATOM 8573 C CA . GLU B 1 542 ? 34.054 -73.934 18.152 1.00 17.48 542 GLU B CA 1
ATOM 8574 C C . GLU B 1 542 ? 34.029 -75.233 19.026 1.00 18.74 542 GLU B C 1
ATOM 8575 O O . GLU B 1 542 ? 33.019 -75.532 19.649 1.00 17.67 542 GLU B O 1
ATOM 8581 N N . PRO B 1 543 ? 35.123 -75.984 19.023 1.00 17.70 543 PRO B N 1
ATOM 8582 C CA . PRO B 1 543 ? 35.181 -77.301 19.606 1.00 17.10 543 PRO B CA 1
ATOM 8583 C C . PRO B 1 543 ? 34.777 -77.281 21.086 1.00 19.08 543 PRO B C 1
ATOM 8584 O O . PRO B 1 543 ? 35.239 -76.417 21.867 1.00 18.28 543 PRO B O 1
ATOM 8588 N N . GLN B 1 544 ? 33.832 -78.167 21.414 1.00 16.10 544 GLN B N 1
ATOM 8589 C CA . GLN B 1 544 ? 33.292 -78.138 22.766 1.00 16.73 544 GLN B CA 1
ATOM 8590 C C . GLN B 1 544 ? 32.730 -79.502 23.119 1.00 16.45 544 GLN B C 1
ATOM 8591 O O . GLN B 1 544 ? 32.336 -80.255 22.236 1.00 17.25 544 GLN B O 1
ATOM 8597 N N . PHE B 1 545 ? 32.751 -79.822 24.408 1.00 16.46 545 PHE B N 1
ATOM 8598 C CA . PHE B 1 545 ? 31.980 -80.922 24.954 1.00 16.07 545 PHE B CA 1
ATOM 8599 C C . PHE B 1 545 ? 30.526 -80.537 25.123 1.00 18.07 545 PHE B C 1
ATOM 8600 O O . PHE B 1 545 ? 30.201 -79.395 25.430 1.00 18.75 545 PHE B O 1
ATOM 8608 N N . MET B 1 546 ? 29.652 -81.485 24.901 1.00 18.80 546 MET B N 1
ATOM 8609 C CA . MET B 1 546 ? 28.223 -81.251 25.178 1.00 18.29 546 MET B CA 1
ATOM 8610 C C . MET B 1 546 ? 27.843 -81.771 26.557 1.00 18.23 546 MET B C 1
ATOM 8611 O O . MET B 1 546 ? 28.592 -82.495 27.217 1.00 18.36 546 MET B O 1
ATOM 8616 N N . THR B 1 547 ? 26.665 -81.363 27.040 1.00 17.72 547 THR B N 1
ATOM 8617 C CA . THR B 1 547 ? 26.200 -81.774 28.341 1.00 17.60 547 THR B CA 1
ATOM 8618 C C . THR B 1 547 ? 26.107 -83.308 28.394 1.00 17.48 547 THR B C 1
ATOM 8619 O O . THR B 1 547 ? 25.573 -83.926 27.437 1.00 18.00 547 THR B O 1
ATOM 8623 N N . PRO B 1 548 ? 26.588 -83.955 29.461 1.00 17.75 548 PRO B N 1
ATOM 8624 C CA . PRO B 1 548 ? 26.501 -85.420 29.552 1.00 18.83 548 PRO B CA 1
ATOM 8625 C C . PRO B 1 548 ? 25.028 -85.847 29.408 1.00 17.99 548 PRO B C 1
ATOM 8626 O O . PRO B 1 548 ? 24.119 -85.259 30.025 1.00 17.86 548 PRO B O 1
ATOM 8630 N N . GLY B 1 549 ? 24.867 -86.898 28.612 1.00 18.64 549 GLY B N 1
ATOM 8631 C CA . GLY B 1 549 ? 23.537 -87.414 28.333 1.00 19.15 549 GLY B CA 1
ATOM 8632 C C . GLY B 1 549 ? 22.933 -86.922 27.062 1.00 20.87 549 GLY B C 1
ATOM 8633 O O . GLY B 1 549 ? 22.005 -87.536 26.545 1.00 20.00 549 GLY B O 1
ATOM 8634 N N . LEU B 1 550 ? 23.456 -85.874 26.463 1.00 18.53 550 LEU B N 1
ATOM 8635 C CA . LEU B 1 550 ? 22.896 -85.396 25.185 1.00 18.95 550 LEU B CA 1
ATOM 8636 C C . LEU B 1 550 ? 22.918 -86.373 24.067 1.00 20.02 550 LEU B C 1
ATOM 8637 O O . LEU B 1 550 ? 22.057 -86.283 23.161 1.00 18.45 550 LEU B O 1
ATOM 8642 N N . ALA B 1 551 ? 23.840 -87.319 24.064 1.00 18.33 551 ALA B N 1
ATOM 8643 C CA . ALA B 1 551 ? 23.819 -88.360 23.053 1.00 18.87 551 ALA B CA 1
ATOM 8644 C C . ALA B 1 551 ? 22.587 -89.205 23.043 1.00 18.25 551 ALA B C 1
ATOM 8645 O O . ALA B 1 551 ? 22.249 -89.827 22.009 1.00 19.31 551 ALA B O 1
ATOM 8647 N N . LEU B 1 552 ? 21.961 -89.346 24.180 1.00 17.88 552 LEU B N 1
ATOM 8648 C CA . LEU B 1 552 ? 20.782 -90.227 24.379 1.00 18.35 552 LEU B CA 1
ATOM 8649 C C . LEU B 1 552 ? 21.071 -91.676 24.146 1.00 20.87 552 LEU B C 1
ATOM 8650 O O . LEU B 1 552 ? 20.180 -92.470 23.729 1.00 20.92 552 LEU B O 1
ATOM 8655 N N . HIS B 1 553 ? 22.336 -92.053 24.305 1.00 17.99 553 HIS B N 1
ATOM 8656 C CA . HIS B 1 553 ? 22.735 -93.439 24.029 1.00 19.60 553 HIS B CA 1
ATOM 8657 C C . HIS B 1 553 ? 23.038 -94.201 25.291 1.00 19.62 553 HIS B C 1
ATOM 8658 O O . HIS B 1 553 ? 23.780 -95.192 25.312 1.00 23.28 553 HIS B O 1
ATOM 8665 N N . LEU B 1 554 ? 22.381 -93.791 26.338 1.00 18.31 554 LEU B N 1
ATOM 8666 C CA . LEU B 1 554 ? 22.411 -94.451 27.639 1.00 19.10 554 LEU B CA 1
ATOM 8667 C C . LEU B 1 554 ? 22.210 -95.953 27.454 1.00 19.56 554 LEU B C 1
ATOM 8668 O O . LEU B 1 554 ? 21.221 -96.333 26.819 1.00 19.63 554 LEU B O 1
ATOM 8673 N N . ALA B 1 555 ? 23.023 -96.766 28.113 1.00 18.70 555 ALA B N 1
ATOM 8674 C CA . ALA B 1 555 ? 22.933 -98.228 28.009 1.00 17.89 555 ALA B CA 1
ATOM 8675 C C . ALA B 1 555 ? 23.242 -98.916 29.248 1.00 18.46 555 ALA B C 1
ATOM 8676 O O . ALA B 1 555 ? 23.605 -98.290 30.239 1.00 17.53 555 ALA B O 1
ATOM 8678 N N . GLY B 1 556 ? 22.998 -100.229 29.260 1.00 19.21 556 GLY B N 1
ATOM 8679 C CA . GLY B 1 556 ? 23.368 -101.015 30.386 1.00 19.93 556 GLY B CA 1
ATOM 8680 C C . GLY B 1 556 ? 22.447 -100.915 31.587 1.00 19.64 556 GLY B C 1
ATOM 8681 O O . GLY B 1 556 ? 22.796 -101.408 32.608 1.00 23.45 556 GLY B O 1
ATOM 8682 N N . THR B 1 557 ? 21.260 -100.352 31.456 1.00 19.59 557 THR B N 1
ATOM 8683 C CA . THR B 1 557 ? 20.334 -100.228 32.567 1.00 18.53 557 THR B CA 1
ATOM 8684 C C . THR B 1 557 ? 19.578 -101.517 32.882 1.00 21.62 557 THR B C 1
ATOM 8685 O O . THR B 1 557 ? 19.048 -101.718 34.006 1.00 20.93 557 THR B O 1
ATOM 8689 N N . THR B 1 558 ? 19.529 -102.427 31.893 1.00 21.95 558 THR B N 1
ATOM 8690 C CA . THR B 1 558 ? 18.936 -103.787 32.082 1.00 21.36 558 THR B CA 1
ATOM 8691 C C . THR B 1 558 ? 19.836 -104.732 31.304 1.00 20.80 558 THR B C 1
ATOM 8692 O O . THR B 1 558 ? 19.400 -105.408 30.329 1.00 22.67 558 THR B O 1
ATOM 8696 N N . ARG B 1 559 ? 21.111 -104.744 31.681 1.00 20.49 559 ARG B N 1
ATOM 8697 C CA . ARG B 1 559 ? 22.109 -105.282 30.803 1.00 20.90 559 ARG B CA 1
ATOM 8698 C C . ARG B 1 559 ? 21.974 -106.846 30.635 1.00 21.47 559 ARG B C 1
ATOM 8699 O O . ARG B 1 559 ? 21.649 -107.548 31.600 1.00 23.08 559 ARG B O 1
ATOM 8707 N N . CYS B 1 560 ? 22.149 -107.335 29.378 1.00 21.77 560 CYS B N 1
ATOM 8708 C CA . CYS B 1 560 ? 21.946 -108.705 29.045 1.00 22.78 560 CYS B CA 1
ATOM 8709 C C . CYS B 1 560 ? 23.240 -109.309 28.474 1.00 22.82 560 CYS B C 1
ATOM 8710 O O . CYS B 1 560 ? 24.002 -108.699 27.771 1.00 23.88 560 CYS B O 1
ATOM 8713 N N . GLY B 1 561 ? 23.513 -110.517 28.924 1.00 23.98 561 GLY B N 1
ATOM 8714 C CA . GLY B 1 561 ? 24.763 -111.187 28.498 1.00 23.87 561 GLY B CA 1
ATOM 8715 C C . GLY B 1 561 ? 24.978 -112.516 29.207 1.00 26.17 561 GLY B C 1
ATOM 8716 O O . GLY B 1 561 ? 24.066 -113.085 29.790 1.00 27.23 561 GLY B O 1
ATOM 8717 N N . LEU B 1 562 ? 26.177 -113.056 29.023 1.00 26.45 562 LEU B N 1
ATOM 8718 C CA . LEU B 1 562 ? 26.506 -114.430 29.436 1.00 30.27 562 LEU B CA 1
ATOM 8719 C C . LEU B 1 562 ? 26.874 -114.497 30.909 1.00 33.56 562 LEU B C 1
ATOM 8720 O O . LEU B 1 562 ? 26.664 -115.564 31.527 1.00 31.62 562 LEU B O 1
ATOM 8725 N N . ASP B 1 563 ? 27.341 -113.381 31.490 1.00 29.69 563 ASP B N 1
ATOM 8726 C CA . ASP B 1 563 ? 27.755 -113.410 32.867 1.00 33.75 563 ASP B CA 1
ATOM 8727 C C . ASP B 1 563 ? 26.539 -113.185 33.735 1.00 34.33 563 ASP B C 1
ATOM 8728 O O . ASP B 1 563 ? 26.191 -112.022 34.049 1.00 31.65 563 ASP B O 1
ATOM 8733 N N . THR B 1 564 ? 25.971 -114.289 34.210 1.00 32.19 564 THR B N 1
ATOM 8734 C CA . THR B 1 564 ? 24.718 -114.246 34.970 1.00 32.90 564 THR B CA 1
ATOM 8735 C C . THR B 1 564 ? 24.775 -113.403 36.226 1.00 34.10 564 THR B C 1
ATOM 8736 O O . THR B 1 564 ? 23.824 -112.680 36.488 1.00 33.25 564 THR B O 1
ATOM 8740 N N . GLN B 1 565 ? 25.924 -113.363 36.917 1.00 32.20 565 GLN B N 1
ATOM 8741 C CA . GLN B 1 565 ? 25.979 -112.631 38.180 1.00 34.97 565 GLN B CA 1
ATOM 8742 C C . GLN B 1 565 ? 25.997 -111.093 38.001 1.00 32.41 565 GLN B C 1
ATOM 8743 O O . GLN B 1 565 ? 25.760 -110.362 38.980 1.00 32.48 565 GLN B O 1
ATOM 8749 N N . LYS B 1 566 ? 26.360 -110.611 36.810 1.00 27.25 566 LYS B N 1
ATOM 8750 C CA . LYS B 1 566 ? 26.507 -109.206 36.611 1.00 28.10 566 LYS B CA 1
ATOM 8751 C C . LYS B 1 566 ? 25.486 -108.663 35.636 1.00 25.00 566 LYS B C 1
ATOM 8752 O O . LYS B 1 566 ? 25.619 -107.511 35.184 1.00 23.98 566 LYS B O 1
ATOM 8758 N N . THR B 1 567 ? 24.463 -109.441 35.271 1.00 23.78 567 THR B N 1
ATOM 8759 C CA . THR B 1 567 ? 23.519 -108.998 34.233 1.00 24.03 567 THR B CA 1
ATOM 8760 C C . THR B 1 567 ? 22.124 -109.103 34.791 1.00 24.06 567 THR B C 1
ATOM 8761 O O . THR B 1 567 ? 21.850 -109.813 35.787 1.00 25.41 567 THR B O 1
ATOM 8765 N N . VAL B 1 568 ? 21.220 -108.406 34.131 1.00 22.15 568 VAL B N 1
ATOM 8766 C CA . VAL B 1 568 ? 19.745 -108.497 34.436 1.00 21.13 568 VAL B CA 1
ATOM 8767 C C . VAL B 1 568 ? 19.103 -109.583 33.632 1.00 22.55 568 VAL B C 1
ATOM 8768 O O . VAL B 1 568 ? 18.220 -110.270 34.148 1.00 21.73 568 VAL B O 1
ATOM 8772 N N . GLY B 1 569 ? 19.529 -109.813 32.375 1.00 23.63 569 GLY B N 1
ATOM 8773 C CA . GLY B 1 569 ? 18.978 -110.870 31.578 1.00 23.95 569 GLY B CA 1
ATOM 8774 C C . GLY B 1 569 ? 20.042 -111.691 30.841 1.00 25.43 569 GLY B C 1
ATOM 8775 O O . GLY B 1 569 ? 21.235 -111.353 30.831 1.00 24.75 569 GLY B O 1
ATOM 8776 N N . ASN B 1 570 ? 19.602 -112.791 30.233 1.00 24.70 570 ASN B N 1
ATOM 8777 C CA . ASN B 1 570 ? 20.521 -113.606 29.423 1.00 23.49 570 ASN B CA 1
ATOM 8778 C C . ASN B 1 570 ? 20.718 -113.114 28.016 1.00 24.46 570 ASN B C 1
ATOM 8779 O O . ASN B 1 570 ? 20.296 -112.013 27.703 1.00 23.68 570 ASN B O 1
ATOM 8784 N N . THR B 1 571 ? 21.407 -113.878 27.141 1.00 23.63 571 THR B N 1
ATOM 8785 C CA . THR B 1 571 ? 21.622 -113.347 25.778 1.00 25.18 571 THR B CA 1
ATOM 8786 C C . THR B 1 571 ? 20.403 -113.322 24.885 1.00 25.58 571 THR B C 1
ATOM 8787 O O . THR B 1 571 ? 20.488 -112.792 23.773 1.00 25.15 571 THR B O 1
ATOM 8791 N N . HIS B 1 572 ? 19.285 -113.902 25.325 1.00 25.26 572 HIS B N 1
ATOM 8792 C CA . HIS B 1 572 ? 17.998 -113.725 24.738 1.00 23.97 572 HIS B CA 1
ATOM 8793 C C . HIS B 1 572 ? 17.152 -112.642 25.377 1.00 24.18 572 HIS B C 1
ATOM 8794 O O . HIS B 1 572 ? 15.972 -112.540 25.075 1.00 23.88 572 HIS B O 1
ATOM 8801 N N . CYS B 1 573 ? 17.775 -111.846 26.265 1.00 23.03 573 CYS B N 1
ATOM 8802 C CA . CYS B 1 573 ? 17.097 -110.800 26.972 1.00 23.61 573 CYS B CA 1
ATOM 8803 C C . CYS B 1 573 ? 15.935 -111.250 27.861 1.00 23.31 573 CYS B C 1
ATOM 8804 O O . CYS B 1 573 ? 15.086 -110.420 28.246 1.00 23.43 573 CYS B O 1
ATOM 8807 N N . LYS B 1 574 ? 15.948 -112.511 28.279 1.00 24.02 574 LYS B N 1
ATOM 8808 C CA . LYS B 1 574 ? 15.044 -112.986 29.275 1.00 24.22 574 LYS B CA 1
ATOM 8809 C C . LYS B 1 574 ? 15.621 -112.614 30.641 1.00 23.92 574 LYS B C 1
ATOM 8810 O O . LYS B 1 574 ? 16.793 -112.966 31.009 1.00 25.58 574 LYS B O 1
ATOM 8816 N N . VAL B 1 575 ? 14.814 -112.007 31.458 1.00 23.82 575 VAL B N 1
ATOM 8817 C CA . VAL B 1 575 ? 15.242 -111.585 32.798 1.00 23.18 575 VAL B CA 1
ATOM 8818 C C . VAL B 1 575 ? 15.459 -112.797 33.673 1.00 24.71 575 VAL B C 1
ATOM 8819 O O . VAL B 1 575 ? 14.612 -113.755 33.718 1.00 25.13 575 VAL B O 1
ATOM 8823 N N . HIS B 1 576 ? 16.546 -112.768 34.395 1.00 23.54 576 HIS B N 1
ATOM 8824 C CA . HIS B 1 576 ? 16.880 -113.971 35.271 1.00 26.73 576 HIS B CA 1
ATOM 8825 C C . HIS B 1 576 ? 15.850 -114.286 36.303 1.00 26.94 576 HIS B C 1
ATOM 8826 O O . HIS B 1 576 ? 15.294 -113.411 36.975 1.00 27.57 576 HIS B O 1
ATOM 8833 N N . ASN B 1 577 ? 15.561 -115.572 36.423 1.00 29.82 577 ASN B N 1
ATOM 8834 C CA . ASN B 1 577 ? 14.573 -116.100 37.321 1.00 30.88 577 ASN B CA 1
ATOM 8835 C C . ASN B 1 577 ? 13.113 -115.892 36.855 1.00 34.27 577 ASN B C 1
ATOM 8836 O O . ASN B 1 577 ? 12.203 -116.301 37.558 1.00 35.64 577 ASN B O 1
ATOM 8841 N N . PHE B 1 578 ? 12.885 -115.265 35.706 1.00 30.91 578 PHE B N 1
ATOM 8842 C CA . PHE B 1 578 ? 11.521 -115.000 35.269 1.00 30.29 578 PHE B CA 1
ATOM 8843 C C . PHE B 1 578 ? 11.314 -115.748 33.983 1.00 31.89 578 PHE B C 1
ATOM 8844 O O . PHE B 1 578 ? 12.027 -115.547 33.013 1.00 33.81 578 PHE B O 1
ATOM 8852 N N . ASN B 1 579 ? 10.335 -116.643 33.948 1.00 32.37 579 ASN B N 1
ATOM 8853 C CA . ASN B 1 579 ? 10.267 -117.500 32.705 1.00 31.86 579 ASN B CA 1
ATOM 8854 C C . ASN B 1 579 ? 9.672 -116.751 31.527 1.00 31.01 579 ASN B C 1
ATOM 8855 O O . ASN B 1 579 ? 9.748 -117.185 30.432 1.00 31.99 579 ASN B O 1
ATOM 8860 N N . ASN B 1 580 ? 8.978 -115.629 31.780 1.00 26.55 580 ASN B N 1
ATOM 8861 C CA . ASN B 1 580 ? 8.169 -115.046 30.727 1.00 25.40 580 ASN B CA 1
ATOM 8862 C C . ASN B 1 580 ? 8.343 -113.518 30.636 1.00 24.34 580 ASN B C 1
ATOM 8863 O O . ASN B 1 580 ? 7.398 -112.838 30.159 1.00 25.65 580 ASN B O 1
ATOM 8868 N N . LEU B 1 581 ? 9.498 -112.999 31.054 1.00 24.25 581 LEU B N 1
ATOM 8869 C CA . LEU B 1 581 ? 9.748 -111.550 31.119 1.00 22.42 581 LEU B CA 1
ATOM 8870 C C . LEU B 1 581 ? 10.990 -111.250 30.322 1.00 22.95 581 LEU B C 1
ATOM 8871 O O . LEU B 1 581 ? 12.098 -111.857 30.558 1.00 23.33 581 LEU B O 1
ATOM 8876 N N . TYR B 1 582 ? 10.822 -110.413 29.289 1.00 23.26 582 TYR B N 1
ATOM 8877 C CA . TYR B 1 582 ? 11.877 -110.024 28.415 1.00 21.81 582 TYR B CA 1
ATOM 8878 C C . TYR B 1 582 ? 12.047 -108.495 28.445 1.00 22.15 582 TYR B C 1
ATOM 8879 O O . TYR B 1 582 ? 11.126 -107.735 28.702 1.00 20.64 582 TYR B O 1
ATOM 8888 N N . VAL B 1 583 ? 13.296 -108.067 28.237 1.00 20.46 583 VAL B N 1
ATOM 8889 C CA . VAL B 1 583 ? 13.579 -106.623 28.037 1.00 20.12 583 VAL B CA 1
ATOM 8890 C C . VAL B 1 583 ? 14.156 -106.308 26.633 1.00 20.09 583 VAL B C 1
ATOM 8891 O O . VAL B 1 583 ? 14.726 -107.153 25.914 1.00 22.77 583 VAL B O 1
ATOM 8895 N N . GLY B 1 584 ? 13.999 -105.037 26.245 1.00 19.31 584 GLY B N 1
ATOM 8896 C CA . GLY B 1 584 ? 14.564 -104.556 24.990 1.00 20.37 584 GLY B CA 1
ATOM 8897 C C . GLY B 1 584 ? 15.048 -103.146 25.050 1.00 20.25 584 GLY B C 1
ATOM 8898 O O . GLY B 1 584 ? 14.553 -102.354 25.907 1.00 22.07 584 GLY B O 1
ATOM 8899 N N . GLY B 1 585 ? 15.840 -102.765 24.067 1.00 18.39 585 GLY B N 1
ATOM 8900 C CA . GLY B 1 585 ? 16.330 -101.382 23.974 1.00 19.35 585 GLY B CA 1
ATOM 8901 C C . GLY B 1 585 ? 17.771 -101.276 24.265 1.00 18.66 585 GLY B C 1
ATOM 8902 O O . GLY B 1 585 ? 18.464 -102.257 24.602 1.00 18.49 585 GLY B O 1
ATOM 8903 N N . ASN B 1 586 ? 18.252 -100.035 24.237 1.00 18.21 586 ASN B N 1
ATOM 8904 C CA . ASN B 1 586 ? 19.718 -99.854 24.482 1.00 18.64 586 ASN B CA 1
ATOM 8905 C C . ASN B 1 586 ? 20.171 -100.226 25.842 1.00 17.96 586 ASN B C 1
ATOM 8906 O O . ASN B 1 586 ? 21.328 -100.535 26.072 1.00 17.78 586 ASN B O 1
ATOM 8911 N N . GLY B 1 587 ? 19.213 -100.269 26.780 1.00 17.58 587 GLY B N 1
ATOM 8912 C CA . GLY B 1 587 ? 19.529 -100.756 28.073 1.00 19.65 587 GLY B CA 1
ATOM 8913 C C . GLY B 1 587 ? 20.035 -102.176 28.165 1.00 20.55 587 GLY B C 1
ATOM 8914 O O . GLY B 1 587 ? 20.638 -102.521 29.192 1.00 19.76 587 GLY B O 1
ATOM 8915 N N . VAL B 1 588 ? 19.750 -103.030 27.168 1.00 18.84 588 VAL B N 1
ATOM 8916 C CA . VAL B 1 588 ? 20.216 -104.425 27.247 1.00 18.85 588 VAL B CA 1
ATOM 8917 C C . VAL B 1 588 ? 21.684 -104.496 26.972 1.00 21.46 588 VAL B C 1
ATOM 8918 O O . VAL B 1 588 ? 22.316 -105.528 27.216 1.00 21.68 588 VAL B O 1
ATOM 8922 N N . ILE B 1 589 ? 22.206 -103.476 26.306 1.00 19.42 589 ILE B N 1
ATOM 8923 C CA . ILE B 1 589 ? 23.605 -103.571 25.793 1.00 22.68 589 ILE B CA 1
ATOM 8924 C C . ILE B 1 589 ? 24.563 -103.461 26.969 1.00 20.38 589 ILE B C 1
ATOM 8925 O O . ILE B 1 589 ? 24.503 -102.478 27.718 1.00 19.52 589 ILE B O 1
ATOM 8930 N N . GLU B 1 590 ? 25.444 -104.419 27.136 1.00 20.17 590 GLU B N 1
ATOM 8931 C CA . GLU B 1 590 ? 26.312 -104.490 28.337 1.00 21.93 590 GLU B CA 1
ATOM 8932 C C . GLU B 1 590 ? 27.738 -103.977 28.161 1.00 20.57 590 GLU B C 1
ATOM 8933 O O . GLU B 1 590 ? 28.496 -103.945 29.131 1.00 21.68 590 GLU B O 1
ATOM 8939 N N . THR B 1 591 ? 28.129 -103.579 26.962 1.00 19.45 591 THR B N 1
ATOM 8940 C CA . THR B 1 591 ? 29.485 -103.070 26.646 1.00 20.69 591 THR B CA 1
ATOM 8941 C C . THR B 1 591 ? 29.540 -101.560 26.728 1.00 19.34 591 THR B C 1
ATOM 8942 O O . THR B 1 591 ? 28.537 -100.854 26.669 1.00 20.52 591 THR B O 1
ATOM 8946 N N . GLY B 1 592 ? 30.743 -101.052 26.819 1.00 19.90 592 GLY B N 1
ATOM 8947 C CA . GLY B 1 592 ? 30.930 -99.596 26.565 1.00 20.69 592 GLY B CA 1
ATOM 8948 C C . GLY B 1 592 ? 31.108 -99.442 25.056 1.00 20.82 592 GLY B C 1
ATOM 8949 O O . GLY B 1 592 ? 32.077 -100.054 24.459 1.00 24.76 592 GLY B O 1
ATOM 8950 N N . PHE B 1 593 ? 30.223 -98.719 24.411 1.00 18.44 593 PHE B N 1
ATOM 8951 C CA . PHE B 1 593 ? 30.358 -98.559 22.932 1.00 17.84 593 PHE B CA 1
ATOM 8952 C C . PHE B 1 593 ? 30.230 -97.079 22.624 1.00 18.65 593 PHE B C 1
ATOM 8953 O O . PHE B 1 593 ? 29.637 -96.297 23.406 1.00 19.91 593 PHE B O 1
ATOM 8961 N N . ALA B 1 594 ? 30.705 -96.701 21.457 1.00 19.66 594 ALA B N 1
ATOM 8962 C CA . ALA B 1 594 ? 30.728 -95.324 20.982 1.00 18.81 594 ALA B CA 1
ATOM 8963 C C . ALA B 1 594 ? 29.776 -95.076 19.768 1.00 19.13 594 ALA B C 1
ATOM 8964 O O . ALA B 1 594 ? 29.294 -93.964 19.595 1.00 20.23 594 ALA B O 1
ATOM 8966 N N . ALA B 1 595 ? 29.492 -96.116 18.995 1.00 19.16 595 ALA B N 1
ATOM 8967 C CA . ALA B 1 595 ? 28.661 -96.014 17.809 1.00 17.40 595 ALA B CA 1
ATOM 8968 C C . ALA B 1 595 ? 27.098 -95.899 18.270 1.00 16.87 595 ALA B C 1
ATOM 8969 O O . ALA B 1 595 ? 26.731 -96.164 19.438 1.00 20.16 595 ALA B O 1
ATOM 8971 N N . ASN B 1 596 ? 26.292 -95.492 17.347 1.00 19.54 596 ASN B N 1
ATOM 8972 C CA . ASN B 1 596 ? 24.839 -95.341 17.565 1.00 18.88 596 ASN B CA 1
ATOM 8973 C C . ASN B 1 596 ? 24.246 -96.766 17.782 1.00 18.73 596 ASN B C 1
ATOM 8974 O O . ASN B 1 596 ? 24.497 -97.626 16.972 1.00 19.86 596 ASN B O 1
ATOM 8979 N N . PRO B 1 597 ? 23.475 -96.967 18.862 1.00 18.89 597 PRO B N 1
ATOM 8980 C CA . PRO B 1 597 ? 23.119 -98.339 19.320 1.00 18.15 597 PRO B CA 1
ATOM 8981 C C . PRO B 1 597 ? 21.902 -98.967 18.693 1.00 20.47 597 PRO B C 1
ATOM 8982 O O . PRO B 1 597 ? 21.663 -100.153 18.892 1.00 19.27 597 PRO B O 1
ATOM 8986 N N . THR B 1 598 ? 21.087 -98.180 18.017 1.00 19.98 598 THR B N 1
ATOM 8987 C CA . THR B 1 598 ? 19.755 -98.659 17.615 1.00 20.16 598 THR B CA 1
ATOM 8988 C C . THR B 1 598 ? 19.806 -99.952 16.809 1.00 19.27 598 THR B C 1
ATOM 8989 O O . THR B 1 598 ? 19.044 -100.920 17.083 1.00 19.29 598 THR B O 1
ATOM 8993 N N . LEU B 1 599 ? 20.687 -100.049 15.843 1.00 19.20 599 LEU B N 1
ATOM 8994 C CA . LEU B 1 599 ? 20.771 -101.231 15.039 1.00 20.09 599 LEU B CA 1
ATOM 8995 C C . LEU B 1 599 ? 21.080 -102.479 15.884 1.00 20.12 599 LEU B C 1
ATOM 8996 O O . LEU B 1 599 ? 20.485 -103.579 15.718 1.00 20.59 599 LEU B O 1
ATOM 9001 N N . THR B 1 600 ? 22.060 -102.338 16.809 1.00 18.53 600 THR B N 1
ATOM 9002 C CA . THR B 1 600 ? 22.395 -103.442 17.690 1.00 19.56 600 THR B CA 1
ATOM 9003 C C . THR B 1 600 ? 21.218 -103.820 18.640 1.00 19.39 600 THR B C 1
ATOM 9004 O O . THR B 1 600 ? 21.006 -104.994 18.952 1.00 20.39 600 THR B O 1
ATOM 9008 N N . SER B 1 601 ? 20.481 -102.811 19.125 1.00 18.93 601 SER B N 1
ATOM 9009 C CA . SER B 1 601 ? 19.338 -103.088 19.955 1.00 19.15 601 SER B CA 1
ATOM 9010 C C . SER B 1 601 ? 18.249 -103.831 19.190 1.00 18.82 601 SER B C 1
ATOM 9011 O O . SER B 1 601 ? 17.585 -104.700 19.741 1.00 19.65 601 SER B O 1
ATOM 9014 N N . ILE B 1 602 ? 18.098 -103.516 17.882 1.00 20.10 602 ILE B N 1
ATOM 9015 C CA . ILE B 1 602 ? 17.176 -104.280 17.004 1.00 20.66 602 ILE B CA 1
ATOM 9016 C C . ILE B 1 602 ? 17.644 -105.730 16.929 1.00 19.81 602 ILE B C 1
ATOM 9017 O O . ILE B 1 602 ? 16.833 -106.639 16.949 1.00 21.62 602 ILE B O 1
ATOM 9022 N N . CYS B 1 603 ? 18.952 -105.976 16.796 1.00 20.69 603 CYS B N 1
ATOM 9023 C CA . CYS B 1 603 ? 19.436 -107.340 16.839 1.00 22.41 603 CYS B CA 1
ATOM 9024 C C . CYS B 1 603 ? 18.977 -108.093 18.088 1.00 22.79 603 CYS B C 1
ATOM 9025 O O . CYS B 1 603 ? 18.484 -109.253 18.037 1.00 22.98 603 CYS B O 1
ATOM 9028 N N . TYR B 1 604 ? 19.068 -107.452 19.250 1.00 20.61 604 TYR B N 1
ATOM 9029 C CA . TYR B 1 604 ? 18.636 -108.121 20.469 1.00 21.59 604 TYR B CA 1
ATOM 9030 C C . TYR B 1 604 ? 17.144 -108.341 20.465 1.00 21.65 604 TYR B C 1
ATOM 9031 O O . TYR B 1 604 ? 16.637 -109.321 21.044 1.00 21.83 604 TYR B O 1
ATOM 9040 N N . ALA B 1 605 ? 16.380 -107.418 19.923 1.00 20.45 605 ALA B N 1
ATOM 9041 C CA . ALA B 1 605 ? 14.923 -107.581 19.843 1.00 21.50 605 ALA B CA 1
ATOM 9042 C C . ALA B 1 605 ? 14.523 -108.786 18.932 1.00 22.61 605 ALA B C 1
ATOM 9043 O O . ALA B 1 605 ? 13.615 -109.575 19.210 1.00 22.88 605 ALA B O 1
ATOM 9045 N N . ILE B 1 606 ? 15.276 -108.965 17.849 1.00 23.28 606 ILE B N 1
ATOM 9046 C CA . ILE B 1 606 ? 15.139 -110.170 17.001 1.00 23.79 606 ILE B CA 1
ATOM 9047 C C . ILE B 1 606 ? 15.341 -111.430 17.800 1.00 24.16 606 ILE B C 1
ATOM 9048 O O . ILE B 1 606 ? 14.570 -112.411 17.729 1.00 25.07 606 ILE B O 1
ATOM 9053 N N . ARG B 1 607 ? 16.482 -111.444 18.457 1.00 25.21 607 ARG B N 1
ATOM 9054 C CA . ARG B 1 607 ? 16.946 -112.616 19.201 1.00 27.35 607 ARG B CA 1
ATOM 9055 C C . ARG B 1 607 ? 15.980 -112.948 20.302 1.00 26.48 607 ARG B C 1
ATOM 9056 O O . ARG B 1 607 ? 15.562 -114.144 20.455 1.00 24.94 607 ARG B O 1
ATOM 9064 N N . ALA B 1 608 ? 15.510 -111.927 21.023 1.00 22.99 608 ALA B N 1
ATOM 9065 C CA . ALA B 1 608 ? 14.489 -112.111 22.086 1.00 23.24 608 ALA B CA 1
ATOM 9066 C C . ALA B 1 608 ? 13.152 -112.573 21.476 1.00 25.02 608 ALA B C 1
ATOM 9067 O O . ALA B 1 608 ? 12.505 -113.484 22.000 1.00 24.66 608 ALA B O 1
ATOM 9069 N N . SER B 1 609 ? 12.723 -111.932 20.381 1.00 23.84 609 SER B N 1
ATOM 9070 C CA . SER B 1 609 ? 11.481 -112.325 19.784 1.00 24.86 609 SER B CA 1
ATOM 9071 C C . SER B 1 609 ? 11.502 -113.816 19.362 1.00 25.84 609 SER B C 1
ATOM 9072 O O . SER B 1 609 ? 10.506 -114.547 19.474 1.00 27.36 609 SER B O 1
ATOM 9075 N N . ASN B 1 610 ? 12.581 -114.217 18.744 1.00 27.49 610 ASN B N 1
ATOM 9076 C CA . ASN B 1 610 ? 12.756 -115.615 18.383 1.00 29.18 610 ASN B CA 1
ATOM 9077 C C . ASN B 1 610 ? 12.684 -116.585 19.541 1.00 29.13 610 ASN B C 1
ATOM 9078 O O . ASN B 1 610 ? 12.057 -117.618 19.415 1.00 30.25 610 ASN B O 1
ATOM 9083 N N . ASP B 1 611 ? 13.218 -116.224 20.678 1.00 27.76 611 ASP B N 1
ATOM 9084 C CA . ASP B 1 611 ? 13.057 -116.985 21.891 1.00 28.32 611 ASP B CA 1
ATOM 9085 C C . ASP B 1 611 ? 11.575 -117.063 22.306 1.00 28.30 611 ASP B C 1
ATOM 9086 O O . ASP B 1 611 ? 11.091 -118.144 22.640 1.00 28.37 611 ASP B O 1
ATOM 9091 N N . ILE B 1 612 ? 10.868 -115.928 22.291 1.00 26.97 612 ILE B N 1
ATOM 9092 C CA . ILE B 1 612 ? 9.444 -115.889 22.635 1.00 27.15 612 ILE B CA 1
ATOM 9093 C C . ILE B 1 612 ? 8.650 -116.802 21.711 1.00 28.36 612 ILE B C 1
ATOM 9094 O O . ILE B 1 612 ? 7.878 -117.634 22.188 1.00 28.86 612 ILE B O 1
ATOM 9099 N N . ILE B 1 613 ? 8.882 -116.680 20.405 1.00 29.44 613 ILE B N 1
ATOM 9100 C CA . ILE B 1 613 ? 8.200 -117.496 19.390 1.00 29.81 613 ILE B CA 1
ATOM 9101 C C . ILE B 1 613 ? 8.408 -118.972 19.658 1.00 33.46 613 ILE B C 1
ATOM 9102 O O . ILE B 1 613 ? 7.409 -119.713 19.687 1.00 31.39 613 ILE B O 1
ATOM 9107 N N . ALA B 1 614 ? 9.670 -119.392 19.895 1.00 32.75 614 ALA B N 1
ATOM 9108 C CA . ALA B 1 614 ? 10.012 -120.785 20.187 1.00 34.17 614 ALA B CA 1
ATOM 9109 C C . ALA B 1 614 ? 9.355 -121.297 21.451 1.00 36.68 614 ALA B C 1
ATOM 9110 O O . ALA B 1 614 ? 8.847 -122.423 21.494 1.00 36.23 614 ALA B O 1
ATOM 9112 N N . LYS B 1 615 ? 9.313 -120.468 22.478 1.00 36.51 615 LYS B N 1
ATOM 9113 C CA . LYS B 1 615 ? 8.724 -120.875 23.769 1.00 41.61 615 LYS B CA 1
ATOM 9114 C C . LYS B 1 615 ? 7.214 -120.737 23.845 1.00 43.74 615 LYS B C 1
ATOM 9115 O O . LYS B 1 615 ? 6.550 -121.589 24.432 1.00 44.56 615 LYS B O 1
ATOM 9121 N N . PHE B 1 616 ? 6.662 -119.720 23.193 1.00 41.84 616 PHE B N 1
ATOM 9122 C CA . PHE B 1 616 ? 5.256 -119.337 23.389 1.00 43.09 616 PHE B CA 1
ATOM 9123 C C . PHE B 1 616 ? 4.368 -119.421 22.130 1.00 45.32 616 PHE B C 1
ATOM 9124 O O . PHE B 1 616 ? 3.150 -119.119 22.200 1.00 45.96 616 PHE B O 1
ATOM 9132 N N . GLY B 1 617 ? 4.942 -119.865 21.011 1.00 47.93 617 GLY B N 1
ATOM 9133 C CA . GLY B 1 617 ? 4.192 -119.946 19.744 1.00 50.40 617 GLY B CA 1
ATOM 9134 C C . GLY B 1 617 ? 3.407 -121.243 19.641 1.00 56.60 617 GLY B C 1
ATOM 9135 O O . GLY B 1 617 ? 3.986 -122.306 19.897 1.00 56.85 617 GLY B O 1
ATOM 9136 N N . PRO C 1 13 ? 53.452 -34.507 68.774 1.00 57.61 13 PRO C N 1
ATOM 9137 C CA . PRO C 1 13 ? 52.431 -35.167 67.999 1.00 55.64 13 PRO C CA 1
ATOM 9138 C C . PRO C 1 13 ? 51.688 -34.158 67.154 1.00 47.28 13 PRO C C 1
ATOM 9139 O O . PRO C 1 13 ? 51.653 -32.979 67.477 1.00 48.83 13 PRO C O 1
ATOM 9143 N N . TYR C 1 14 ? 51.070 -34.655 66.104 1.00 37.34 14 TYR C N 1
ATOM 9144 C CA . TYR C 1 14 ? 50.179 -33.864 65.275 1.00 33.33 14 TYR C CA 1
ATOM 9145 C C . TYR C 1 14 ? 48.980 -33.378 66.070 1.00 30.77 14 TYR C C 1
ATOM 9146 O O . TYR C 1 14 ? 48.616 -34.007 67.014 1.00 31.44 14 TYR C O 1
ATOM 9155 N N . ASP C 1 15 ? 48.314 -32.312 65.631 1.00 28.43 15 ASP C N 1
ATOM 9156 C CA . ASP C 1 15 ? 47.067 -31.931 66.207 1.00 28.00 15 ASP C CA 1
ATOM 9157 C C . ASP C 1 15 ? 45.904 -32.865 65.847 1.00 28.36 15 ASP C C 1
ATOM 9158 O O . ASP C 1 15 ? 45.064 -33.181 66.702 1.00 28.32 15 ASP C O 1
ATOM 9163 N N . VAL C 1 16 ? 45.826 -33.225 64.565 1.00 26.96 16 VAL C N 1
ATOM 9164 C CA . VAL C 1 16 ? 44.736 -34.050 64.024 1.00 26.07 16 VAL C CA 1
ATOM 9165 C C . VAL C 1 16 ? 45.297 -35.161 63.144 1.00 26.78 16 VAL C C 1
ATOM 9166 O O . VAL C 1 16 ? 46.199 -34.928 62.272 1.00 27.34 16 VAL C O 1
ATOM 9170 N N . PHE C 1 17 ? 44.883 -36.419 63.406 1.00 24.75 17 PHE C N 1
ATOM 9171 C CA . PHE C 1 17 ? 45.168 -37.509 62.557 1.00 24.53 17 PHE C CA 1
ATOM 9172 C C . PHE C 1 17 ? 43.866 -37.785 61.808 1.00 24.87 17 PHE C C 1
ATOM 9173 O O . PHE C 1 17 ? 42.834 -37.890 62.457 1.00 24.16 17 PHE C O 1
ATOM 9181 N N . ILE C 1 18 ? 43.916 -37.938 60.469 1.00 23.64 18 ILE C N 1
ATOM 9182 C CA . ILE C 1 18 ? 42.743 -38.316 59.663 1.00 23.47 18 ILE C CA 1
ATOM 9183 C C . ILE C 1 18 ? 43.011 -39.579 58.852 1.00 22.50 18 ILE C C 1
ATOM 9184 O O . ILE C 1 18 ? 44.048 -39.657 58.152 1.00 22.55 18 ILE C O 1
ATOM 9189 N N . ALA C 1 19 ? 42.188 -40.608 58.993 1.00 20.58 19 ALA C N 1
ATOM 9190 C CA . ALA C 1 19 ? 42.258 -41.792 58.159 1.00 22.11 19 ALA C CA 1
ATOM 9191 C C . ALA C 1 19 ? 41.232 -41.551 57.053 1.00 20.23 19 ALA C C 1
ATOM 9192 O O . ALA C 1 19 ? 40.039 -41.403 57.301 1.00 21.70 19 ALA C O 1
ATOM 9194 N N . GLY C 1 20 ? 41.685 -41.513 55.811 1.00 20.51 20 GLY C N 1
ATOM 9195 C CA . GLY C 1 20 ? 40.873 -41.369 54.636 1.00 19.82 20 GLY C CA 1
ATOM 9196 C C . GLY C 1 20 ? 41.060 -40.036 53.943 1.00 21.83 20 GLY C C 1
ATOM 9197 O O . GLY C 1 20 ? 41.066 -38.977 54.600 1.00 22.32 20 GLY C O 1
ATOM 9198 N N . SER C 1 21 ? 41.247 -40.096 52.596 1.00 22.79 21 SER C N 1
ATOM 9199 C CA . SER C 1 21 ? 41.461 -38.901 51.796 1.00 23.05 21 SER C CA 1
ATOM 9200 C C . SER C 1 21 ? 40.398 -38.649 50.776 1.00 23.67 21 SER C C 1
ATOM 9201 O O . SER C 1 21 ? 40.628 -37.957 49.767 1.00 22.91 21 SER C O 1
ATOM 9204 N N . GLY C 1 22 ? 39.204 -39.138 51.065 1.00 22.21 22 GLY C N 1
ATOM 9205 C CA . GLY C 1 22 ? 37.994 -38.705 50.333 1.00 20.76 22 GLY C CA 1
ATOM 9206 C C . GLY C 1 22 ? 37.646 -37.258 50.588 1.00 22.47 22 GLY C C 1
ATOM 9207 O O . GLY C 1 22 ? 38.337 -36.509 51.333 1.00 21.38 22 GLY C O 1
ATOM 9208 N N . PRO C 1 23 ? 36.531 -36.808 50.018 1.00 21.33 23 PRO C N 1
ATOM 9209 C CA . PRO C 1 23 ? 36.165 -35.398 50.118 1.00 23.14 23 PRO C CA 1
ATOM 9210 C C . PRO C 1 23 ? 35.872 -35.009 51.579 1.00 23.00 23 PRO C C 1
ATOM 9211 O O . PRO C 1 23 ? 36.039 -33.840 51.979 1.00 22.78 23 PRO C O 1
ATOM 9215 N N . ILE C 1 24 ? 35.468 -35.983 52.389 1.00 21.83 24 ILE C N 1
ATOM 9216 C CA . ILE C 1 24 ? 35.140 -35.721 53.791 1.00 21.57 24 ILE C CA 1
ATOM 9217 C C . ILE C 1 24 ? 36.409 -35.585 54.602 1.00 21.11 24 ILE C C 1
ATOM 9218 O O . ILE C 1 24 ? 36.555 -34.547 55.262 1.00 22.07 24 ILE C O 1
ATOM 9223 N N . GLY C 1 25 ? 37.342 -36.537 54.501 1.00 20.12 25 GLY C N 1
ATOM 9224 C CA . GLY C 1 25 ? 38.685 -36.416 55.128 1.00 20.29 25 GLY C CA 1
ATOM 9225 C C . GLY C 1 25 ? 39.357 -35.108 54.697 1.00 21.62 25 GLY C C 1
ATOM 9226 O O . GLY C 1 25 ? 39.984 -34.389 55.493 1.00 21.64 25 GLY C O 1
ATOM 9227 N N . ALA C 1 26 ? 39.245 -34.796 53.412 1.00 20.94 26 ALA C N 1
ATOM 9228 C CA . ALA C 1 26 ? 39.889 -33.598 52.870 1.00 21.78 26 ALA C CA 1
ATOM 9229 C C . ALA C 1 26 ? 39.286 -32.371 53.499 1.00 22.42 26 ALA C C 1
ATOM 9230 O O . ALA C 1 26 ? 39.956 -31.364 53.697 1.00 23.63 26 ALA C O 1
ATOM 9232 N N . THR C 1 27 ? 37.966 -32.362 53.722 1.00 21.37 27 THR C N 1
ATOM 9233 C CA . THR C 1 27 ? 37.292 -31.233 54.378 1.00 22.14 27 THR C CA 1
ATOM 9234 C C . THR C 1 27 ? 37.800 -30.974 55.809 1.00 22.84 27 THR C C 1
ATOM 9235 O O . THR C 1 27 ? 38.116 -29.824 56.146 1.00 23.27 27 THR C O 1
ATOM 9239 N N . PHE C 1 28 ? 37.906 -32.047 56.601 1.00 22.55 28 PHE C N 1
ATOM 9240 C CA . PHE C 1 28 ? 38.616 -31.969 57.909 1.00 23.69 28 PHE C CA 1
ATOM 9241 C C . PHE C 1 28 ? 40.020 -31.395 57.764 1.00 24.78 28 PHE C C 1
ATOM 9242 O O . PHE C 1 28 ? 40.383 -30.475 58.494 1.00 26.01 28 PHE C O 1
ATOM 9250 N N . ALA C 1 29 ? 40.776 -31.888 56.773 1.00 24.31 29 ALA C N 1
ATOM 9251 C CA . ALA C 1 29 ? 42.187 -31.438 56.599 1.00 26.58 29 ALA C CA 1
ATOM 9252 C C . ALA C 1 29 ? 42.193 -29.984 56.305 1.00 27.01 29 ALA C C 1
ATOM 9253 O O . ALA C 1 29 ? 42.957 -29.228 56.902 1.00 27.18 29 ALA C O 1
ATOM 9255 N N . LYS C 1 30 ? 41.350 -29.558 55.361 1.00 26.12 30 LYS C N 1
ATOM 9256 C CA . LYS C 1 30 ? 41.371 -28.169 54.916 1.00 27.37 30 LYS C CA 1
ATOM 9257 C C . LYS C 1 30 ? 41.015 -27.243 56.111 1.00 27.64 30 LYS C C 1
ATOM 9258 O O . LYS C 1 30 ? 41.679 -26.220 56.382 1.00 26.48 30 LYS C O 1
ATOM 9264 N N . LEU C 1 31 ? 39.910 -27.554 56.775 1.00 26.48 31 LEU C N 1
ATOM 9265 C CA . LEU C 1 31 ? 39.467 -26.670 57.848 1.00 27.73 31 LEU C CA 1
ATOM 9266 C C . LEU C 1 31 ? 40.461 -26.608 58.987 1.00 27.37 31 LEU C C 1
ATOM 9267 O O . LEU C 1 31 ? 40.686 -25.530 59.587 1.00 29.65 31 LEU C O 1
ATOM 9272 N N . CYS C 1 32 ? 40.982 -27.764 59.354 1.00 26.82 32 CYS C N 1
ATOM 9273 C CA . CYS C 1 32 ? 41.929 -27.821 60.421 1.00 28.48 32 CYS C CA 1
ATOM 9274 C C . CYS C 1 32 ? 43.227 -27.088 60.118 1.00 29.97 32 CYS C C 1
ATOM 9275 O O . CYS C 1 32 ? 43.711 -26.290 60.915 1.00 28.25 32 CYS C O 1
ATOM 9278 N N . VAL C 1 33 ? 43.808 -27.353 58.972 1.00 28.93 33 VAL C N 1
ATOM 9279 C CA . VAL C 1 33 ? 45.039 -26.640 58.556 1.00 28.59 33 VAL C CA 1
ATOM 9280 C C . VAL C 1 33 ? 44.767 -25.137 58.458 1.00 29.23 33 VAL C C 1
ATOM 9281 O O . VAL C 1 33 ? 45.635 -24.341 58.890 1.00 27.92 33 VAL C O 1
ATOM 9285 N N . ASP C 1 34 ? 43.638 -24.718 57.899 1.00 30.25 34 ASP C N 1
ATOM 9286 C CA . ASP C 1 34 ? 43.312 -23.312 57.797 1.00 34.47 34 ASP C CA 1
ATOM 9287 C C . ASP C 1 34 ? 43.281 -22.713 59.198 1.00 34.85 34 ASP C C 1
ATOM 9288 O O . ASP C 1 34 ? 43.650 -21.596 59.351 1.00 35.26 34 ASP C O 1
ATOM 9293 N N . ALA C 1 35 ? 42.894 -23.474 60.219 1.00 33.65 35 ALA C N 1
ATOM 9294 C CA . ALA C 1 35 ? 42.856 -22.984 61.582 1.00 35.49 35 ALA C CA 1
ATOM 9295 C C . ALA C 1 35 ? 44.225 -23.147 62.312 1.00 36.89 35 ALA C C 1
ATOM 9296 O O . ALA C 1 35 ? 44.258 -23.097 63.520 1.00 35.45 35 ALA C O 1
ATOM 9298 N N . ASN C 1 36 ? 45.314 -23.369 61.588 1.00 36.87 36 ASN C N 1
ATOM 9299 C CA . ASN C 1 36 ? 46.663 -23.485 62.129 1.00 36.83 36 ASN C CA 1
ATOM 9300 C C . ASN C 1 36 ? 46.947 -24.764 62.870 1.00 38.57 36 ASN C C 1
ATOM 9301 O O . ASN C 1 36 ? 47.897 -24.838 63.644 1.00 36.41 36 ASN C O 1
ATOM 9306 N N . LEU C 1 37 ? 46.131 -25.804 62.642 1.00 32.93 37 LEU C N 1
ATOM 9307 C CA . LEU C 1 37 ? 46.498 -27.093 63.192 1.00 32.27 37 LEU C CA 1
ATOM 9308 C C . LEU C 1 37 ? 47.361 -27.957 62.265 1.00 32.16 37 LEU C C 1
ATOM 9309 O O . LEU C 1 37 ? 47.254 -27.887 61.025 1.00 32.78 37 LEU C O 1
ATOM 9314 N N . ARG C 1 38 ? 48.230 -28.764 62.853 1.00 30.20 38 ARG C N 1
ATOM 9315 C CA . ARG C 1 38 ? 49.048 -29.673 62.133 1.00 30.79 38 ARG C CA 1
ATOM 9316 C C . ARG C 1 38 ? 48.295 -31.003 61.930 1.00 29.51 38 ARG C C 1
ATOM 9317 O O . ARG C 1 38 ? 47.928 -31.626 62.917 1.00 28.43 38 ARG C O 1
ATOM 9325 N N . VAL C 1 39 ? 48.175 -31.433 60.650 1.00 27.90 39 VAL C N 1
ATOM 9326 C CA . VAL C 1 39 ? 47.364 -32.577 60.272 1.00 27.11 39 VAL C CA 1
ATOM 9327 C C . VAL C 1 39 ? 48.206 -33.634 59.636 1.00 27.91 39 VAL C C 1
ATOM 9328 O O . VAL C 1 39 ? 49.062 -33.340 58.737 1.00 29.57 39 VAL C O 1
ATOM 9332 N N . CYS C 1 40 ? 48.006 -34.890 60.076 1.00 26.95 40 CYS C N 1
ATOM 9333 C CA . CYS C 1 40 ? 48.542 -36.035 59.385 1.00 26.47 40 CYS C CA 1
ATOM 9334 C C . CYS C 1 40 ? 47.380 -36.831 58.821 1.00 26.36 40 CYS C C 1
ATOM 9335 O O . CYS C 1 40 ? 46.464 -37.209 59.547 1.00 25.46 40 CYS C O 1
ATOM 9338 N N . MET C 1 41 ? 47.387 -37.108 57.507 1.00 24.09 41 MET C N 1
ATOM 9339 C CA . MET C 1 41 ? 46.316 -37.867 56.831 1.00 24.50 41 MET C CA 1
ATOM 9340 C C . MET C 1 41 ? 46.910 -39.106 56.236 1.00 24.72 41 MET C C 1
ATOM 9341 O O . MET C 1 41 ? 47.964 -39.022 55.556 1.00 26.67 41 MET C O 1
ATOM 9346 N N . VAL C 1 42 ? 46.284 -40.261 56.403 1.00 22.23 42 VAL C N 1
ATOM 9347 C CA . VAL C 1 42 ? 46.722 -41.457 55.826 1.00 22.31 42 VAL C CA 1
ATOM 9348 C C . VAL C 1 42 ? 45.634 -41.941 54.849 1.00 21.57 42 VAL C C 1
ATOM 9349 O O . VAL C 1 42 ? 44.404 -41.884 55.159 1.00 23.44 42 VAL C O 1
ATOM 9353 N N . GLU C 1 43 ? 46.060 -42.477 53.717 1.00 20.46 43 GLU C N 1
ATOM 9354 C CA . GLU C 1 43 ? 45.202 -43.018 52.687 1.00 20.65 43 GLU C CA 1
ATOM 9355 C C . GLU C 1 43 ? 45.736 -44.374 52.258 1.00 22.17 43 GLU C C 1
ATOM 9356 O O . GLU C 1 43 ? 46.922 -44.538 51.936 1.00 21.26 43 GLU C O 1
ATOM 9362 N N . ILE C 1 44 ? 44.890 -45.352 52.313 1.00 19.57 44 ILE C N 1
ATOM 9363 C CA . ILE C 1 44 ? 45.243 -46.711 52.023 1.00 19.71 44 ILE C CA 1
ATOM 9364 C C . ILE C 1 44 ? 45.569 -46.983 50.560 1.00 20.60 44 ILE C C 1
ATOM 9365 O O . ILE C 1 44 ? 46.402 -47.840 50.290 1.00 22.71 44 ILE C O 1
ATOM 9370 N N . GLY C 1 45 ? 44.942 -46.253 49.686 1.00 19.53 45 GLY C N 1
ATOM 9371 C CA . GLY C 1 45 ? 45.228 -46.332 48.254 1.00 20.96 45 GLY C CA 1
ATOM 9372 C C . GLY C 1 45 ? 46.350 -45.399 47.792 1.00 21.04 45 GLY C C 1
ATOM 9373 O O . GLY C 1 45 ? 46.907 -44.617 48.568 1.00 22.15 45 GLY C O 1
ATOM 9374 N N . ALA C 1 46 ? 46.548 -45.399 46.477 1.00 22.90 46 ALA C N 1
ATOM 9375 C CA . ALA C 1 46 ? 47.594 -44.546 45.813 1.00 24.75 46 ALA C CA 1
ATOM 9376 C C . ALA C 1 46 ? 47.034 -43.202 45.400 1.00 25.93 46 ALA C C 1
ATOM 9377 O O . ALA C 1 46 ? 45.816 -43.024 45.149 1.00 24.49 46 ALA C O 1
ATOM 9379 N N . ALA C 1 47 ? 47.944 -42.287 45.185 1.00 25.15 47 ALA C N 1
ATOM 9380 C CA . ALA C 1 47 ? 47.609 -41.009 44.489 1.00 27.96 47 ALA C CA 1
ATOM 9381 C C . ALA C 1 47 ? 47.665 -41.361 43.054 1.00 31.99 47 ALA C C 1
ATOM 9382 O O . ALA C 1 47 ? 48.757 -41.580 42.549 1.00 34.64 47 ALA C O 1
ATOM 9384 N N . ASP C 1 48 ? 46.515 -41.433 42.379 1.00 28.35 48 ASP C N 1
ATOM 9385 C CA . ASP C 1 48 ? 46.491 -41.922 41.024 1.00 35.97 48 ASP C CA 1
ATOM 9386 C C . ASP C 1 48 ? 45.779 -40.992 40.050 1.00 36.84 48 ASP C C 1
ATOM 9387 O O . ASP C 1 48 ? 45.479 -41.439 38.938 1.00 41.12 48 ASP C O 1
ATOM 9392 N N . SER C 1 49 ? 45.476 -39.751 40.455 1.00 27.46 49 SER C N 1
ATOM 9393 C CA . SER C 1 49 ? 44.836 -38.834 39.522 1.00 26.52 49 SER C CA 1
ATOM 9394 C C . SER C 1 49 ? 45.257 -37.417 39.926 1.00 27.26 49 SER C C 1
ATOM 9395 O O . SER C 1 49 ? 45.069 -37.048 41.074 1.00 28.05 49 SER C O 1
ATOM 9398 N N . PHE C 1 50 ? 45.793 -36.627 39.031 1.00 27.38 50 PHE C N 1
ATOM 9399 C CA . PHE C 1 50 ? 46.421 -35.388 39.444 1.00 27.57 50 PHE C CA 1
ATOM 9400 C C . PHE C 1 50 ? 46.054 -34.279 38.509 1.00 28.21 50 PHE C C 1
ATOM 9401 O O . PHE C 1 50 ? 45.885 -34.483 37.276 1.00 26.49 50 PHE C O 1
ATOM 9409 N N . THR C 1 51 ? 46.086 -33.087 39.048 1.00 26.07 51 THR C N 1
ATOM 9410 C CA . THR C 1 51 ? 46.184 -31.908 38.225 1.00 27.47 51 THR C CA 1
ATOM 9411 C C . THR C 1 51 ? 47.431 -31.152 38.726 1.00 29.96 51 THR C C 1
ATOM 9412 O O . THR C 1 51 ? 48.212 -31.705 39.510 1.00 30.44 51 THR C O 1
ATOM 9416 N N . SER C 1 52 ? 47.619 -29.951 38.268 1.00 30.34 52 SER C N 1
ATOM 9417 C CA . SER C 1 52 ? 48.770 -29.170 38.721 1.00 36.57 52 SER C CA 1
ATOM 9418 C C . SER C 1 52 ? 48.340 -27.713 38.792 1.00 35.82 52 SER C C 1
ATOM 9419 O O . SER C 1 52 ? 47.494 -27.295 38.023 1.00 34.16 52 SER C O 1
ATOM 9422 N N . LYS C 1 53 ? 48.840 -26.953 39.782 1.00 35.08 53 LYS C N 1
ATOM 9423 C CA . LYS C 1 53 ? 48.420 -25.583 39.973 1.00 36.09 53 LYS C CA 1
ATOM 9424 C C . LYS C 1 53 ? 49.698 -24.833 40.377 1.00 37.44 53 LYS C C 1
ATOM 9425 O O . LYS C 1 53 ? 50.634 -25.458 40.918 1.00 35.66 53 LYS C O 1
ATOM 9431 N N . PRO C 1 54 ? 49.724 -23.530 40.118 1.00 42.46 54 PRO C N 1
ATOM 9432 C CA . PRO C 1 54 ? 50.836 -22.647 40.498 1.00 43.31 54 PRO C CA 1
ATOM 9433 C C . PRO C 1 54 ? 50.960 -22.519 42.017 1.00 42.41 54 PRO C C 1
ATOM 9434 O O . PRO C 1 54 ? 49.937 -22.469 42.694 1.00 40.18 54 PRO C O 1
ATOM 9438 N N . MET C 1 55 ? 52.200 -22.519 42.537 1.00 45.80 55 MET C N 1
ATOM 9439 C CA . MET C 1 55 ? 52.521 -22.122 43.938 1.00 47.38 55 MET C CA 1
ATOM 9440 C C . MET C 1 55 ? 51.986 -20.723 44.267 1.00 47.22 55 MET C C 1
ATOM 9441 O O . MET C 1 55 ? 52.026 -19.832 43.422 1.00 45.37 55 MET C O 1
ATOM 9446 N N . LYS C 1 56 ? 51.480 -20.505 45.489 1.00 46.13 56 LYS C N 1
ATOM 9447 C CA . LYS C 1 56 ? 50.900 -19.203 45.866 1.00 52.11 56 LYS C CA 1
ATOM 9448 C C . LYS C 1 56 ? 51.959 -18.119 45.647 1.00 52.82 56 LYS C C 1
ATOM 9449 O O . LYS C 1 56 ? 53.119 -18.436 45.889 1.00 49.49 56 LYS C O 1
ATOM 9455 N N . VAL C 1 65 ? 53.483 -24.026 32.917 1.00 54.80 65 VAL C N 1
ATOM 9456 C CA . VAL C 1 65 ? 52.888 -25.289 32.317 1.00 53.17 65 VAL C CA 1
ATOM 9457 C C . VAL C 1 65 ? 52.712 -26.454 33.278 1.00 51.98 65 VAL C C 1
ATOM 9458 O O . VAL C 1 65 ? 53.531 -26.749 34.163 1.00 48.91 65 VAL C O 1
ATOM 9462 N N . GLN C 1 66 ? 51.671 -27.225 33.018 1.00 51.51 66 GLN C N 1
ATOM 9463 C CA . GLN C 1 66 ? 51.343 -28.299 33.895 1.00 51.18 66 GLN C CA 1
ATOM 9464 C C . GLN C 1 66 ? 52.477 -29.240 34.174 1.00 53.92 66 GLN C C 1
ATOM 9465 O O . GLN C 1 66 ? 53.222 -29.609 33.300 1.00 49.86 66 GLN C O 1
ATOM 9471 N N . PHE C 1 67 ? 52.666 -29.547 35.453 1.00 54.26 67 PHE C N 1
ATOM 9472 C CA . PHE C 1 67 ? 53.664 -30.514 35.858 1.00 56.00 67 PHE C CA 1
ATOM 9473 C C . PHE C 1 67 ? 55.063 -30.124 35.441 1.00 52.62 67 PHE C C 1
ATOM 9474 O O . PHE C 1 67 ? 55.925 -30.997 35.463 1.00 58.15 67 PHE C O 1
ATOM 9482 N N . GLY C 1 68 ? 55.239 -28.842 35.130 1.00 58.55 68 GLY C N 1
ATOM 9483 C CA . GLY C 1 68 ? 56.517 -28.205 34.764 1.00 61.58 68 GLY C CA 1
ATOM 9484 C C . GLY C 1 68 ? 57.196 -27.606 35.985 1.00 77.53 68 GLY C C 1
ATOM 9485 O O . GLY C 1 68 ? 57.483 -28.392 36.912 1.00 80.34 68 GLY C O 1
ATOM 9486 N N . PRO C 1 69 ? 57.471 -26.245 35.991 1.00 73.76 69 PRO C N 1
ATOM 9487 C CA . PRO C 1 69 ? 58.203 -25.470 37.017 1.00 70.15 69 PRO C CA 1
ATOM 9488 C C . PRO C 1 69 ? 57.444 -24.247 37.602 1.00 64.49 69 PRO C C 1
ATOM 9489 O O . PRO C 1 69 ? 56.908 -23.387 36.863 1.00 58.09 69 PRO C O 1
ATOM 9493 N N . GLY C 1 70 ? 57.425 -24.128 38.919 1.00 55.21 70 GLY C N 1
ATOM 9494 C CA . GLY C 1 70 ? 56.518 -23.154 39.540 1.00 54.24 70 GLY C CA 1
ATOM 9495 C C . GLY C 1 70 ? 55.148 -23.826 39.816 1.00 47.21 70 GLY C C 1
ATOM 9496 O O . GLY C 1 70 ? 54.290 -23.205 40.509 1.00 51.47 70 GLY C O 1
ATOM 9497 N N . GLN C 1 71 ? 54.916 -25.014 39.240 1.00 47.94 71 GLN C N 1
ATOM 9498 C CA . GLN C 1 71 ? 53.629 -25.761 39.425 1.00 43.23 71 GLN C CA 1
ATOM 9499 C C . GLN C 1 71 ? 53.676 -26.806 40.513 1.00 44.25 71 GLN C C 1
ATOM 9500 O O . GLN C 1 71 ? 54.679 -27.507 40.649 1.00 43.42 71 GLN C O 1
ATOM 9506 N N . VAL C 1 72 ? 52.534 -27.050 41.202 1.00 36.48 72 VAL C N 1
ATOM 9507 C CA . VAL C 1 72 ? 52.540 -28.107 42.214 1.00 35.19 72 VAL C CA 1
ATOM 9508 C C . VAL C 1 72 ? 51.556 -29.174 41.768 1.00 34.14 72 VAL C C 1
ATOM 9509 O O . VAL C 1 72 ? 50.503 -28.832 41.391 1.00 32.87 72 VAL C O 1
ATOM 9513 N N . PRO C 1 73 ? 51.873 -30.441 41.876 1.00 34.54 73 PRO C N 1
ATOM 9514 C CA . PRO C 1 73 ? 50.960 -31.530 41.580 1.00 33.75 73 PRO C CA 1
ATOM 9515 C C . PRO C 1 73 ? 49.902 -31.659 42.682 1.00 32.48 73 PRO C C 1
ATOM 9516 O O . PRO C 1 73 ? 50.266 -31.664 43.870 1.00 31.98 73 PRO C O 1
ATOM 9520 N N . ILE C 1 74 ? 48.632 -31.750 42.322 1.00 30.22 74 ILE C N 1
ATOM 9521 C CA . ILE C 1 74 ? 47.570 -31.897 43.327 1.00 28.35 74 ILE C CA 1
ATOM 9522 C C . ILE C 1 74 ? 46.802 -33.174 43.082 1.00 26.67 74 ILE C C 1
ATOM 9523 O O . ILE C 1 74 ? 46.198 -33.341 42.008 1.00 26.02 74 ILE C O 1
ATOM 9528 N N . PRO C 1 75 ? 46.788 -34.064 44.024 1.00 25.36 75 PRO C N 1
ATOM 9529 C CA . PRO C 1 75 ? 46.091 -35.336 43.861 1.00 25.02 75 PRO C CA 1
ATOM 9530 C C . PRO C 1 75 ? 44.591 -35.255 44.121 1.00 24.12 75 PRO C C 1
ATOM 9531 O O . PRO C 1 75 ? 44.068 -34.211 44.486 1.00 25.03 75 PRO C O 1
ATOM 9535 N N . GLY C 1 76 ? 43.887 -36.357 43.843 1.00 22.91 76 GLY C N 1
ATOM 9536 C CA . GLY C 1 76 ? 42.451 -36.392 43.968 1.00 23.10 76 GLY C CA 1
ATOM 9537 C C . GLY C 1 76 ? 41.660 -35.635 42.938 1.00 23.60 76 GLY C C 1
ATOM 9538 O O . GLY C 1 76 ? 40.514 -35.279 43.192 1.00 25.40 76 GLY C O 1
ATOM 9539 N N . TYR C 1 77 ? 42.188 -35.501 41.730 1.00 22.13 77 TYR C N 1
ATOM 9540 C CA . TYR C 1 77 ? 41.504 -34.797 40.646 1.00 21.90 77 TYR C CA 1
ATOM 9541 C C . TYR C 1 77 ? 40.496 -35.741 39.977 1.00 21.07 77 TYR C C 1
ATOM 9542 O O . TYR C 1 77 ? 40.696 -36.964 39.907 1.00 21.19 77 TYR C O 1
ATOM 9551 N N . HIS C 1 78 ? 39.420 -35.207 39.457 1.00 19.83 78 HIS C N 1
ATOM 9552 C CA . HIS C 1 78 ? 38.365 -36.050 38.918 1.00 19.92 78 HIS C CA 1
ATOM 9553 C C . HIS C 1 78 ? 38.824 -36.611 37.591 1.00 20.27 78 HIS C C 1
ATOM 9554 O O . HIS C 1 78 ? 39.328 -35.911 36.702 1.00 20.88 78 HIS C O 1
ATOM 9561 N N . LYS C 1 79 ? 38.699 -37.929 37.451 1.00 20.15 79 LYS C N 1
ATOM 9562 C CA . LYS C 1 79 ? 39.175 -38.665 36.313 1.00 21.63 79 LYS C CA 1
ATOM 9563 C C . LYS C 1 79 ? 38.406 -38.343 35.046 1.00 21.24 79 LYS C C 1
ATOM 9564 O O . LYS C 1 79 ? 38.934 -38.485 33.925 1.00 21.74 79 LYS C O 1
ATOM 9570 N N . LYS C 1 80 ? 37.201 -37.789 35.155 1.00 20.66 80 LYS C N 1
ATOM 9571 C CA . LYS C 1 80 ? 36.440 -37.393 33.984 1.00 22.38 80 LYS C CA 1
ATOM 9572 C C . LYS C 1 80 ? 36.830 -36.092 33.435 1.00 21.08 80 LYS C C 1
ATOM 9573 O O . LYS C 1 80 ? 36.394 -35.703 32.343 1.00 22.48 80 LYS C O 1
ATOM 9579 N N . ASN C 1 81 ? 37.787 -35.401 34.096 1.00 20.18 81 ASN C N 1
ATOM 9580 C CA . ASN C 1 81 ? 38.306 -34.204 33.515 1.00 22.17 81 ASN C CA 1
ATOM 9581 C C . ASN C 1 81 ? 39.300 -34.416 32.408 1.00 21.92 81 ASN C C 1
ATOM 9582 O O . ASN C 1 81 ? 39.649 -33.470 31.703 1.00 23.51 81 ASN C O 1
ATOM 9587 N N . GLU C 1 82 ? 39.851 -35.599 32.326 1.00 22.04 82 GLU C N 1
ATOM 9588 C CA . GLU C 1 82 ? 40.787 -35.928 31.236 1.00 25.86 82 GLU C CA 1
ATOM 9589 C C . GLU C 1 82 ? 40.014 -35.771 29.944 1.00 24.00 82 GLU C C 1
ATOM 9590 O O . GLU C 1 82 ? 38.908 -36.327 29.764 1.00 25.25 82 GLU C O 1
ATOM 9596 N N . ILE C 1 83 ? 40.571 -35.079 28.984 1.00 23.50 83 ILE C N 1
ATOM 9597 C CA . ILE C 1 83 ? 39.900 -34.738 27.739 1.00 26.31 83 ILE C CA 1
ATOM 9598 C C . ILE C 1 83 ? 39.331 -35.939 27.033 1.00 26.94 83 ILE C C 1
ATOM 9599 O O . ILE C 1 83 ? 38.226 -35.850 26.386 1.00 25.60 83 ILE C O 1
ATOM 9604 N N . GLU C 1 84 ? 40.059 -37.050 27.065 1.00 26.47 84 GLU C N 1
ATOM 9605 C CA . GLU C 1 84 ? 39.524 -38.201 26.346 1.00 27.55 84 GLU C CA 1
ATOM 9606 C C . GLU C 1 84 ? 38.102 -38.586 26.798 1.00 27.47 84 GLU C C 1
ATOM 9607 O O . GLU C 1 84 ? 37.265 -39.035 25.982 1.00 26.67 84 GLU C O 1
ATOM 9613 N N . TYR C 1 85 ? 37.809 -38.444 28.080 1.00 24.09 85 TYR C N 1
ATOM 9614 C CA . TYR C 1 85 ? 36.501 -38.764 28.525 1.00 24.47 85 TYR C CA 1
ATOM 9615 C C . TYR C 1 85 ? 35.459 -37.664 28.322 1.00 27.53 85 TYR C C 1
ATOM 9616 O O . TYR C 1 85 ? 34.241 -37.952 28.362 1.00 32.49 85 TYR C O 1
ATOM 9625 N N . GLN C 1 86 ? 35.865 -36.430 28.090 1.00 29.60 86 GLN C N 1
ATOM 9626 C CA . GLN C 1 86 ? 34.894 -35.385 27.712 1.00 31.63 86 GLN C CA 1
ATOM 9627 C C . GLN C 1 86 ? 34.579 -35.608 26.220 1.00 32.84 86 GLN C C 1
ATOM 9628 O O . GLN C 1 86 ? 33.524 -35.296 25.758 1.00 32.74 86 GLN C O 1
ATOM 9634 N N . LYS C 1 87 ? 35.507 -36.162 25.460 1.00 32.03 87 LYS C N 1
ATOM 9635 C CA . LYS C 1 87 ? 35.241 -36.463 24.039 1.00 34.73 87 LYS C CA 1
ATOM 9636 C C . LYS C 1 87 ? 34.484 -37.785 23.806 1.00 40.09 87 LYS C C 1
ATOM 9637 O O . LYS C 1 87 ? 33.678 -37.834 22.880 1.00 36.93 87 LYS C O 1
ATOM 9643 N N . ASP C 1 88 ? 34.796 -38.832 24.566 1.00 39.11 88 ASP C N 1
ATOM 9644 C CA . ASP C 1 88 ? 34.169 -40.179 24.409 1.00 38.43 88 ASP C CA 1
ATOM 9645 C C . ASP C 1 88 ? 33.634 -40.586 25.823 1.00 34.33 88 ASP C C 1
ATOM 9646 O O . ASP C 1 88 ? 34.216 -41.388 26.511 1.00 31.84 88 ASP C O 1
ATOM 9651 N N . ILE C 1 89 ? 32.530 -40.023 26.182 1.00 33.02 89 ILE C N 1
ATOM 9652 C CA . ILE C 1 89 ? 31.910 -40.100 27.475 1.00 38.48 89 ILE C CA 1
ATOM 9653 C C . ILE C 1 89 ? 31.562 -41.537 27.888 1.00 33.63 89 ILE C C 1
ATOM 9654 O O . ILE C 1 89 ? 31.768 -41.909 29.027 1.00 28.71 89 ILE C O 1
ATOM 9659 N N . ASP C 1 90 ? 31.114 -42.356 26.939 1.00 31.88 90 ASP C N 1
ATOM 9660 C CA . ASP C 1 90 ? 30.759 -43.745 27.285 1.00 33.16 90 ASP C CA 1
ATOM 9661 C C . ASP C 1 90 ? 31.948 -44.595 27.615 1.00 28.31 90 ASP C C 1
ATOM 9662 O O . ASP C 1 90 ? 31.814 -45.570 28.343 1.00 28.04 90 ASP C O 1
ATOM 9667 N N . ARG C 1 91 ? 33.174 -44.128 27.315 1.00 27.20 91 ARG C N 1
ATOM 9668 C CA . ARG C 1 91 ? 34.313 -44.909 27.762 1.00 25.30 91 ARG C CA 1
ATOM 9669 C C . ARG C 1 91 ? 34.566 -44.797 29.235 1.00 21.56 91 ARG C C 1
ATOM 9670 O O . ARG C 1 91 ? 35.257 -45.651 29.845 1.00 22.36 91 ARG C O 1
ATOM 9678 N N . PHE C 1 92 ? 34.005 -43.779 29.877 1.00 21.56 92 PHE C N 1
ATOM 9679 C CA . PHE C 1 92 ? 34.211 -43.565 31.330 1.00 21.43 92 PHE C CA 1
ATOM 9680 C C . PHE C 1 92 ? 33.577 -44.601 32.180 1.00 21.36 92 PHE C C 1
ATOM 9681 O O . PHE C 1 92 ? 34.035 -44.854 33.320 1.00 20.55 92 PHE C O 1
ATOM 9689 N N . VAL C 1 93 ? 32.618 -45.342 31.618 1.00 20.77 93 VAL C N 1
ATOM 9690 C CA . VAL C 1 93 ? 32.107 -46.519 32.390 1.00 21.50 93 VAL C CA 1
ATOM 9691 C C . VAL C 1 93 ? 33.149 -47.440 32.830 1.00 19.07 93 VAL C C 1
ATOM 9692 O O . VAL C 1 93 ? 33.136 -48.027 33.893 1.00 20.05 93 VAL C O 1
ATOM 9696 N N . ASN C 1 94 ? 34.140 -47.653 31.955 1.00 20.06 94 ASN C N 1
ATOM 9697 C CA . ASN C 1 94 ? 35.264 -48.499 32.270 1.00 20.44 94 ASN C CA 1
ATOM 9698 C C . ASN C 1 94 ? 36.131 -48.007 33.444 1.00 20.39 94 ASN C C 1
ATOM 9699 O O . ASN C 1 94 ? 36.591 -48.802 34.226 1.00 20.38 94 ASN C O 1
ATOM 9704 N N . VAL C 1 95 ? 36.293 -46.682 33.565 1.00 20.16 95 VAL C N 1
ATOM 9705 C CA . VAL C 1 95 ? 36.973 -46.160 34.634 1.00 22.12 95 VAL C CA 1
ATOM 9706 C C . VAL C 1 95 ? 36.273 -46.424 35.969 1.00 20.91 95 VAL C C 1
ATOM 9707 O O . VAL C 1 95 ? 36.925 -46.768 36.978 1.00 21.34 95 VAL C O 1
ATOM 9711 N N . ILE C 1 96 ? 34.976 -46.186 35.981 1.00 20.29 96 ILE C N 1
ATOM 9712 C CA . ILE C 1 96 ? 34.207 -46.430 37.174 1.00 21.73 96 ILE C CA 1
ATOM 9713 C C . ILE C 1 96 ? 34.255 -47.924 37.580 1.00 21.21 96 ILE C C 1
ATOM 9714 O O . ILE C 1 96 ? 34.562 -48.269 38.728 1.00 21.86 96 ILE C O 1
ATOM 9719 N N . LYS C 1 97 ? 34.084 -48.806 36.609 1.00 21.66 97 LYS C N 1
ATOM 9720 C CA . LYS C 1 97 ? 34.164 -50.219 36.931 1.00 22.36 97 LYS C CA 1
ATOM 9721 C C . LYS C 1 97 ? 35.544 -50.621 37.407 1.00 22.15 97 LYS C C 1
ATOM 9722 O O . LYS C 1 97 ? 35.708 -51.336 38.400 1.00 23.04 97 LYS C O 1
ATOM 9728 N N . GLY C 1 98 ? 36.566 -50.000 36.888 1.00 19.44 98 GLY C N 1
ATOM 9729 C CA . GLY C 1 98 ? 37.875 -50.235 37.378 1.00 20.67 98 GLY C CA 1
ATOM 9730 C C . GLY C 1 98 ? 38.207 -49.726 38.758 1.00 22.14 98 GLY C C 1
ATOM 9731 O O . GLY C 1 98 ? 39.153 -50.228 39.375 1.00 23.30 98 GLY C O 1
ATOM 9732 N N . ALA C 1 99 ? 37.418 -48.780 39.238 1.00 20.78 99 ALA C N 1
ATOM 9733 C CA . ALA C 1 99 ? 37.640 -48.092 40.500 1.00 22.16 99 ALA C CA 1
ATOM 9734 C C . ALA C 1 99 ? 36.924 -48.775 41.659 1.00 23.13 99 ALA C C 1
ATOM 9735 O O . ALA C 1 99 ? 37.182 -48.416 42.826 1.00 25.30 99 ALA C O 1
ATOM 9737 N N . LEU C 1 100 ? 35.995 -49.676 41.377 1.00 21.55 100 LEU C N 1
ATOM 9738 C CA . LEU C 1 100 ? 35.054 -50.159 42.400 1.00 19.95 100 LEU C CA 1
ATOM 9739 C C . LEU C 1 100 ? 35.478 -51.555 42.831 1.00 21.45 100 LEU C C 1
ATOM 9740 O O . LEU C 1 100 ? 35.564 -52.486 42.039 1.00 22.94 100 LEU C O 1
ATOM 9745 N N . SER C 1 101 ? 35.683 -51.718 44.124 1.00 18.24 101 SER C N 1
ATOM 9746 C CA . SER C 1 101 ? 35.980 -53.007 44.729 1.00 19.41 101 SER C CA 1
ATOM 9747 C C . SER C 1 101 ? 34.774 -53.521 45.565 1.00 20.33 101 SER C C 1
ATOM 9748 O O . SER C 1 101 ? 34.389 -52.933 46.540 1.00 18.73 101 SER C O 1
ATOM 9751 N N . THR C 1 102 ? 34.119 -54.563 45.108 1.00 19.16 102 THR C N 1
ATOM 9752 C CA . THR C 1 102 ? 32.911 -55.071 45.739 1.00 18.97 102 THR C CA 1
ATOM 9753 C C . THR C 1 102 ? 33.170 -55.560 47.187 1.00 20.74 102 THR C C 1
ATOM 9754 O O . THR C 1 102 ? 34.165 -56.245 47.424 1.00 19.89 102 THR C O 1
ATOM 9758 N N . CYS C 1 103 ? 32.326 -55.157 48.109 1.00 18.04 103 CYS C N 1
ATOM 9759 C CA . CYS C 1 103 ? 32.570 -55.343 49.512 1.00 18.62 103 CYS C CA 1
ATOM 9760 C C . CYS C 1 103 ? 32.393 -56.809 49.901 1.00 19.14 103 CYS C C 1
ATOM 9761 O O . CYS C 1 103 ? 33.243 -57.359 50.630 1.00 19.61 103 CYS C O 1
ATOM 9764 N N . SER C 1 104 ? 31.273 -57.399 49.530 1.00 17.70 104 SER C N 1
ATOM 9765 C CA . SER C 1 104 ? 30.935 -58.766 50.038 1.00 17.32 104 SER C CA 1
ATOM 9766 C C . SER C 1 104 ? 30.339 -59.632 48.936 1.00 18.23 104 SER C C 1
ATOM 9767 O O . SER C 1 104 ? 29.191 -59.419 48.434 1.00 19.34 104 SER C O 1
ATOM 9770 N N . ILE C 1 105 ? 31.113 -60.645 48.543 1.00 17.79 105 ILE C N 1
ATOM 9771 C CA . ILE C 1 105 ? 30.709 -61.536 47.422 1.00 19.27 105 ILE C CA 1
ATOM 9772 C C . ILE C 1 105 ? 30.464 -62.909 48.057 1.00 20.18 105 ILE C C 1
ATOM 9773 O O . ILE C 1 105 ? 31.388 -63.540 48.542 1.00 19.81 105 ILE C O 1
ATOM 9778 N N . PRO C 1 106 ? 29.257 -63.376 47.945 1.00 19.08 106 PRO C N 1
ATOM 9779 C CA . PRO C 1 106 ? 28.917 -64.704 48.533 1.00 20.96 106 PRO C CA 1
ATOM 9780 C C . PRO C 1 106 ? 29.522 -65.864 47.765 1.00 19.54 106 PRO C C 1
ATOM 9781 O O . PRO C 1 106 ? 29.933 -65.715 46.613 1.00 20.51 106 PRO C O 1
ATOM 9785 N N . THR C 1 107 ? 29.776 -66.961 48.470 1.00 21.16 107 THR C N 1
ATOM 9786 C CA . THR C 1 107 ? 30.255 -68.196 47.826 1.00 21.93 107 THR C CA 1
ATOM 9787 C C . THR C 1 107 ? 29.162 -68.824 47.035 1.00 21.49 107 THR C C 1
ATOM 9788 O O . THR C 1 107 ? 27.926 -68.599 47.252 1.00 22.18 107 THR C O 1
ATOM 9792 N N . SER C 1 108 ? 29.580 -69.660 46.102 1.00 21.85 108 SER C N 1
ATOM 9793 C CA . SER C 1 108 ? 28.623 -70.422 45.287 1.00 24.90 108 SER C CA 1
ATOM 9794 C C . SER C 1 108 ? 29.306 -71.743 44.837 1.00 23.87 108 SER C C 1
ATOM 9795 O O . SER C 1 108 ? 30.564 -71.860 44.879 1.00 24.85 108 SER C O 1
ATOM 9798 N N . ASN C 1 109 ? 28.503 -72.729 44.418 1.00 24.09 109 ASN C N 1
ATOM 9799 C CA . ASN C 1 109 ? 29.130 -73.947 43.996 1.00 21.89 109 ASN C CA 1
ATOM 9800 C C . ASN C 1 109 ? 28.396 -74.474 42.743 1.00 23.40 109 ASN C C 1
ATOM 9801 O O . ASN C 1 109 ? 27.913 -75.582 42.740 1.00 24.00 109 ASN C O 1
ATOM 9806 N N . ASN C 1 110 ? 28.325 -73.656 41.751 1.00 25.33 110 ASN C N 1
ATOM 9807 C CA . ASN C 1 110 ? 27.577 -74.017 40.490 1.00 27.66 110 ASN C CA 1
ATOM 9808 C C . ASN C 1 110 ? 28.364 -75.046 39.683 1.00 24.65 110 ASN C C 1
ATOM 9809 O O . ASN C 1 110 ? 29.592 -75.005 39.570 1.00 25.45 110 ASN C O 1
ATOM 9814 N N . HIS C 1 111 ? 27.644 -75.950 39.076 1.00 24.11 111 HIS C N 1
ATOM 9815 C CA . HIS C 1 111 ? 28.191 -76.970 38.247 1.00 25.05 111 HIS C CA 1
ATOM 9816 C C . HIS C 1 111 ? 28.303 -76.492 36.811 1.00 25.16 111 HIS C C 1
ATOM 9817 O O . HIS C 1 111 ? 27.324 -76.011 36.269 1.00 25.67 111 HIS C O 1
ATOM 9824 N N . ILE C 1 112 ? 29.479 -76.634 36.200 1.00 23.42 112 ILE C N 1
ATOM 9825 C CA . ILE C 1 112 ? 29.656 -76.313 34.794 1.00 24.50 112 ILE C CA 1
ATOM 9826 C C . ILE C 1 112 ? 29.595 -77.641 34.073 1.00 22.23 112 ILE C C 1
ATOM 9827 O O . ILE C 1 112 ? 30.564 -78.427 34.108 1.00 22.51 112 ILE C O 1
ATOM 9832 N N . ALA C 1 113 ? 28.501 -77.858 33.399 1.00 22.57 113 ALA C N 1
ATOM 9833 C CA . ALA C 1 113 ? 28.191 -79.214 32.882 1.00 22.39 113 ALA C CA 1
ATOM 9834 C C . ALA C 1 113 ? 28.969 -79.587 31.659 1.00 22.34 113 ALA C C 1
ATOM 9835 O O . ALA C 1 113 ? 29.207 -80.764 31.375 1.00 23.53 113 ALA C O 1
ATOM 9837 N N . THR C 1 114 ? 29.537 -78.588 30.977 1.00 19.49 114 THR C N 1
ATOM 9838 C CA . THR C 1 114 ? 30.248 -78.835 29.683 1.00 19.18 114 THR C CA 1
ATOM 9839 C C . THR C 1 114 ? 31.788 -78.703 29.820 1.00 18.95 114 THR C C 1
ATOM 9840 O O . THR C 1 114 ? 32.533 -78.717 28.828 1.00 18.60 114 THR C O 1
ATOM 9844 N N . LEU C 1 115 ? 32.270 -78.863 31.019 1.00 18.67 115 LEU C N 1
ATOM 9845 C CA . LEU C 1 115 ? 33.764 -79.013 31.185 1.00 18.86 115 LEU C CA 1
ATOM 9846 C C . LEU C 1 115 ? 34.266 -80.243 30.521 1.00 21.48 115 LEU C C 1
ATOM 9847 O O . LEU C 1 115 ? 33.635 -81.316 30.475 1.00 19.10 115 LEU C O 1
ATOM 9852 N N . ASP C 1 116 ? 35.483 -80.202 29.977 1.00 19.66 116 ASP C N 1
ATOM 9853 C CA . ASP C 1 116 ? 36.135 -81.338 29.434 1.00 18.59 116 ASP C CA 1
ATOM 9854 C C . ASP C 1 116 ? 36.282 -82.287 30.657 1.00 19.76 116 ASP C C 1
ATOM 9855 O O . ASP C 1 116 ? 36.649 -81.883 31.725 1.00 17.05 116 ASP C O 1
ATOM 9860 N N . PRO C 1 117 ? 35.956 -83.561 30.506 1.00 20.13 117 PRO C N 1
ATOM 9861 C CA . PRO C 1 117 ? 35.902 -84.514 31.647 1.00 21.39 117 PRO C CA 1
ATOM 9862 C C . PRO C 1 117 ? 37.264 -84.734 32.330 1.00 21.51 117 PRO C C 1
ATOM 9863 O O . PRO C 1 117 ? 37.278 -85.259 33.471 1.00 22.47 117 PRO C O 1
ATOM 9867 N N . SER C 1 118 ? 38.412 -84.355 31.724 1.00 20.32 118 SER C N 1
ATOM 9868 C CA . SER C 1 118 ? 39.689 -84.559 32.384 1.00 20.99 118 SER C CA 1
ATOM 9869 C C . SER C 1 118 ? 40.117 -83.426 33.259 1.00 19.76 118 SER C C 1
ATOM 9870 O O . SER C 1 118 ? 41.173 -83.595 33.966 1.00 19.96 118 SER C O 1
ATOM 9873 N N . VAL C 1 119 ? 39.401 -82.311 33.278 1.00 18.19 119 VAL C N 1
ATOM 9874 C CA . VAL C 1 119 ? 39.856 -81.048 33.941 1.00 18.11 119 VAL C CA 1
ATOM 9875 C C . VAL C 1 119 ? 39.455 -81.028 35.378 1.00 19.77 119 VAL C C 1
ATOM 9876 O O . VAL C 1 119 ? 38.477 -81.682 35.799 1.00 19.36 119 VAL C O 1
ATOM 9880 N N . VAL C 1 120 ? 40.146 -80.237 36.162 1.00 19.11 120 VAL C N 1
ATOM 9881 C CA . VAL C 1 120 ? 39.811 -79.913 37.521 1.00 19.15 120 VAL C CA 1
ATOM 9882 C C . VAL C 1 120 ? 38.379 -79.413 37.612 1.00 22.27 120 VAL C C 1
ATOM 9883 O O . VAL C 1 120 ? 37.938 -78.520 36.866 1.00 20.60 120 VAL C O 1
ATOM 9887 N N . SER C 1 121 ? 37.623 -79.928 38.599 1.00 20.18 121 SER C N 1
ATOM 9888 C CA . SER C 1 121 ? 36.246 -79.485 38.765 1.00 21.74 121 SER C CA 1
ATOM 9889 C C . SER C 1 121 ? 35.862 -79.452 40.248 1.00 20.60 121 SER C C 1
ATOM 9890 O O . SER C 1 121 ? 36.415 -80.239 41.036 1.00 21.61 121 SER C O 1
ATOM 9893 N N . ASN C 1 122 ? 34.994 -78.527 40.579 1.00 20.69 122 ASN C N 1
ATOM 9894 C CA . ASN C 1 122 ? 34.353 -78.538 41.859 1.00 21.20 122 ASN C CA 1
ATOM 9895 C C . ASN C 1 122 ? 33.436 -79.789 41.941 1.00 20.90 122 ASN C C 1
ATOM 9896 O O . ASN C 1 122 ? 33.175 -80.457 40.918 1.00 22.35 122 ASN C O 1
ATOM 9901 N N . SER C 1 123 ? 32.988 -80.084 43.143 1.00 21.97 123 SER C N 1
ATOM 9902 C CA . SER C 1 123 ? 32.055 -81.178 43.348 1.00 20.79 123 SER C CA 1
ATOM 9903 C C . SER C 1 123 ? 31.122 -80.820 44.520 1.00 21.69 123 SER C C 1
ATOM 9904 O O . SER C 1 123 ? 31.273 -79.814 45.135 1.00 22.47 123 SER C O 1
ATOM 9907 N N . LEU C 1 124 ? 30.181 -81.715 44.835 1.00 21.81 124 LEU C N 1
ATOM 9908 C CA . LEU C 1 124 ? 29.229 -81.460 45.842 1.00 23.38 124 LEU C CA 1
ATOM 9909 C C . LEU C 1 124 ? 29.913 -81.345 47.150 1.00 26.80 124 LEU C C 1
ATOM 9910 O O . LEU C 1 124 ? 29.634 -80.396 47.908 1.00 30.99 124 LEU C O 1
ATOM 9915 N N . ASP C 1 125 ? 30.822 -82.237 47.462 1.00 30.69 125 ASP C N 1
ATOM 9916 C CA . ASP C 1 125 ? 31.458 -82.108 48.748 1.00 36.03 125 ASP C CA 1
ATOM 9917 C C . ASP C 1 125 ? 32.799 -81.430 48.759 1.00 38.37 125 ASP C C 1
ATOM 9918 O O . ASP C 1 125 ? 33.282 -81.135 49.875 1.00 31.96 125 ASP C O 1
ATOM 9923 N N . LYS C 1 126 ? 33.348 -81.065 47.572 1.00 29.57 126 LYS C N 1
ATOM 9924 C CA . LYS C 1 126 ? 34.594 -80.263 47.495 1.00 29.52 126 LYS C CA 1
ATOM 9925 C C . LYS C 1 126 ? 34.314 -79.054 46.572 1.00 25.52 126 LYS C C 1
ATOM 9926 O O . LYS C 1 126 ? 34.712 -79.069 45.421 1.00 24.38 126 LYS C O 1
ATOM 9932 N N . PRO C 1 127 ? 33.618 -78.047 47.028 1.00 24.70 127 PRO C N 1
ATOM 9933 C CA . PRO C 1 127 ? 33.554 -76.817 46.331 1.00 24.26 127 PRO C CA 1
ATOM 9934 C C . PRO C 1 127 ? 34.915 -76.119 46.233 1.00 23.45 127 PRO C C 1
ATOM 9935 O O . PRO C 1 127 ? 35.875 -76.527 46.934 1.00 26.12 127 PRO C O 1
ATOM 9939 N N . PHE C 1 128 ? 35.050 -75.288 45.234 1.00 24.41 128 PHE C N 1
ATOM 9940 C CA . PHE C 1 128 ? 36.274 -74.451 45.209 1.00 24.41 128 PHE C CA 1
ATOM 9941 C C . PHE C 1 128 ? 36.310 -73.549 46.488 1.00 27.31 128 PHE C C 1
ATOM 9942 O O . PHE C 1 128 ? 35.265 -73.128 47.054 1.00 25.86 128 PHE C O 1
ATOM 9950 N N . ILE C 1 129 ? 37.514 -73.264 46.902 1.00 27.92 129 ILE C N 1
ATOM 9951 C CA . ILE C 1 129 ? 37.754 -72.261 47.939 1.00 29.47 129 ILE C CA 1
ATOM 9952 C C . ILE C 1 129 ? 38.395 -71.100 47.192 1.00 31.39 129 ILE C C 1
ATOM 9953 O O . ILE C 1 129 ? 39.477 -71.198 46.649 1.00 30.40 129 ILE C O 1
ATOM 9958 N N . SER C 1 130 ? 37.729 -69.998 47.135 1.00 29.98 130 SER C N 1
ATOM 9959 C CA . SER C 1 130 ? 38.214 -69.045 46.165 1.00 42.30 130 SER C CA 1
ATOM 9960 C C . SER C 1 130 ? 38.480 -67.760 46.906 1.00 37.25 130 SER C C 1
ATOM 9961 O O . SER C 1 130 ? 37.835 -67.335 47.909 1.00 34.74 130 SER C O 1
ATOM 9964 N N . LEU C 1 131 ? 39.645 -67.237 46.549 1.00 42.09 131 LEU C N 1
ATOM 9965 C CA . LEU C 1 131 ? 40.128 -66.041 47.142 1.00 40.91 131 LEU C CA 1
ATOM 9966 C C . LEU C 1 131 ? 39.081 -64.986 46.819 1.00 37.32 131 LEU C C 1
ATOM 9967 O O . LEU C 1 131 ? 38.535 -64.941 45.707 1.00 36.43 131 LEU C O 1
ATOM 9972 N N . GLY C 1 132 ? 38.688 -64.235 47.801 1.00 28.18 132 GLY C N 1
ATOM 9973 C CA . GLY C 1 132 ? 37.964 -63.060 47.486 1.00 28.16 132 GLY C CA 1
ATOM 9974 C C . GLY C 1 132 ? 36.449 -63.189 47.769 1.00 28.75 132 GLY C C 1
ATOM 9975 O O . GLY C 1 132 ? 35.734 -62.224 47.547 1.00 32.09 132 GLY C O 1
ATOM 9976 N N . LYS C 1 133 ? 35.998 -64.329 48.272 1.00 25.26 133 LYS C N 1
ATOM 9977 C CA . LYS C 1 133 ? 34.578 -64.510 48.624 1.00 23.50 133 LYS C CA 1
ATOM 9978 C C . LYS C 1 133 ? 34.446 -64.434 50.100 1.00 24.75 133 LYS C C 1
ATOM 9979 O O . LYS C 1 133 ? 35.391 -64.678 50.791 1.00 25.43 133 LYS C O 1
ATOM 9985 N N . ASN C 1 134 ? 33.253 -64.106 50.591 1.00 21.25 134 ASN C N 1
ATOM 9986 C CA . ASN C 1 134 ? 32.893 -64.067 51.957 1.00 18.43 134 ASN C CA 1
ATOM 9987 C C . ASN C 1 134 ? 31.960 -65.219 52.304 1.00 19.96 134 ASN C C 1
ATOM 9988 O O . ASN C 1 134 ? 30.742 -65.179 52.016 1.00 20.94 134 ASN C O 1
ATOM 9993 N N . PRO C 1 135 ? 32.475 -66.255 52.941 1.00 21.12 135 PRO C N 1
ATOM 9994 C CA . PRO C 1 135 ? 31.664 -67.460 53.237 1.00 21.17 135 PRO C CA 1
ATOM 9995 C C . PRO C 1 135 ? 30.608 -67.175 54.238 1.00 20.32 135 PRO C C 1
ATOM 9996 O O . PRO C 1 135 ? 29.607 -67.896 54.328 1.00 22.88 135 PRO C O 1
ATOM 10000 N N . ALA C 1 136 ? 30.697 -66.048 54.980 1.00 20.80 136 ALA C N 1
ATOM 10001 C CA . ALA C 1 136 ? 29.647 -65.735 55.920 1.00 20.30 136 ALA C CA 1
ATOM 10002 C C . ALA C 1 136 ? 28.443 -64.978 55.349 1.00 19.39 136 ALA C C 1
ATOM 10003 O O . ALA C 1 136 ? 27.444 -64.810 56.011 1.00 22.36 136 ALA C O 1
ATOM 10005 N N . GLN C 1 137 ? 28.520 -64.475 54.125 1.00 18.36 137 GLN C N 1
ATOM 10006 C CA . GLN C 1 137 ? 27.453 -63.666 53.579 1.00 18.13 137 GLN C CA 1
ATOM 10007 C C . GLN C 1 137 ? 26.297 -64.498 53.022 1.00 19.60 137 GLN C C 1
ATOM 10008 O O . GLN C 1 137 ? 26.479 -65.279 52.119 1.00 20.70 137 GLN C O 1
ATOM 10014 N N . ASN C 1 138 ? 25.100 -64.274 53.561 1.00 19.16 138 ASN C N 1
ATOM 10015 C CA . ASN C 1 138 ? 23.865 -64.790 53.007 1.00 19.74 138 ASN C CA 1
ATOM 10016 C C . ASN C 1 138 ? 23.507 -63.915 51.816 1.00 18.04 138 ASN C C 1
ATOM 10017 O O . ASN C 1 138 ? 23.287 -62.701 51.941 1.00 17.41 138 ASN C O 1
ATOM 10022 N N . PRO C 1 139 ? 23.442 -64.503 50.631 1.00 18.76 139 PRO C N 1
ATOM 10023 C CA . PRO C 1 139 ? 23.203 -63.687 49.449 1.00 19.65 139 PRO C CA 1
ATOM 10024 C C . PRO C 1 139 ? 21.858 -62.984 49.435 1.00 19.85 139 PRO C C 1
ATOM 10025 O O . PRO C 1 139 ? 21.723 -61.932 48.814 1.00 22.42 139 PRO C O 1
ATOM 10029 N N . PHE C 1 140 ? 20.930 -63.504 50.205 1.00 17.34 140 PHE C N 1
ATOM 10030 C CA . PHE C 1 140 ? 19.557 -62.972 50.190 1.00 19.28 140 PHE C CA 1
ATOM 10031 C C . PHE C 1 140 ? 19.370 -61.645 50.987 1.00 20.71 140 PHE C C 1
ATOM 10032 O O . PHE C 1 140 ? 18.338 -61.007 50.885 1.00 21.74 140 PHE C O 1
ATOM 10040 N N . VAL C 1 141 ? 20.337 -61.335 51.845 1.00 20.26 141 VAL C N 1
ATOM 10041 C CA . VAL C 1 141 ? 20.282 -60.171 52.709 1.00 19.46 141 VAL C CA 1
ATOM 10042 C C . VAL C 1 141 ? 21.512 -59.338 52.487 1.00 19.87 141 VAL C C 1
ATOM 10043 O O . VAL C 1 141 ? 21.873 -58.468 53.294 1.00 19.22 141 VAL C O 1
ATOM 10047 N N . ASN C 1 142 ? 22.104 -59.499 51.309 1.00 19.24 142 ASN C N 1
ATOM 10048 C CA . ASN C 1 142 ? 23.332 -58.788 50.937 1.00 18.44 142 ASN C CA 1
ATOM 10049 C C . ASN C 1 142 ? 23.010 -57.394 50.358 1.00 19.60 142 ASN C C 1
ATOM 10050 O O . ASN C 1 142 ? 21.864 -57.131 49.898 1.00 19.07 142 ASN C O 1
ATOM 10055 N N . LEU C 1 143 ? 24.006 -56.546 50.304 1.00 19.82 143 LEU C N 1
ATOM 10056 C CA . LEU C 1 143 ? 24.071 -55.393 49.377 1.00 20.02 143 LEU C CA 1
ATOM 10057 C C . LEU C 1 143 ? 25.168 -55.728 48.374 1.00 18.60 143 LEU C C 1
ATOM 10058 O O . LEU C 1 143 ? 26.367 -55.336 48.468 1.00 19.30 143 LEU C O 1
ATOM 10063 N N . GLY C 1 144 ? 24.775 -56.594 47.437 1.00 19.59 144 GLY C N 1
ATOM 10064 C CA . GLY C 1 144 ? 25.675 -57.173 46.497 1.00 18.81 144 GLY C CA 1
ATOM 10065 C C . GLY C 1 144 ? 26.479 -56.271 45.622 1.00 19.43 144 GLY C C 1
ATOM 10066 O O . GLY C 1 144 ? 27.557 -56.707 45.163 1.00 19.23 144 GLY C O 1
ATOM 10067 N N . ALA C 1 145 ? 26.013 -55.028 45.385 1.00 18.41 145 ALA C N 1
ATOM 10068 C CA . ALA C 1 145 ? 26.758 -54.150 44.517 1.00 18.04 145 ALA C CA 1
ATOM 10069 C C . ALA C 1 145 ? 27.423 -53.072 45.336 1.00 18.05 145 ALA C C 1
ATOM 10070 O O . ALA C 1 145 ? 28.067 -52.186 44.764 1.00 19.49 145 ALA C O 1
ATOM 10072 N N . GLU C 1 146 ? 27.333 -53.139 46.693 1.00 17.30 146 GLU C N 1
ATOM 10073 C CA . GLU C 1 146 ? 27.993 -52.142 47.518 1.00 17.46 146 GLU C CA 1
ATOM 10074 C C . GLU C 1 146 ? 29.508 -52.304 47.261 1.00 17.49 146 GLU C C 1
ATOM 10075 O O . GLU C 1 146 ? 30.010 -53.419 47.230 1.00 17.47 146 GLU C O 1
ATOM 10081 N N . ALA C 1 147 ? 30.257 -51.224 47.102 1.00 17.07 147 ALA C N 1
ATOM 10082 C CA . ALA C 1 147 ? 31.658 -51.363 46.726 1.00 17.48 147 ALA C CA 1
ATOM 10083 C C . ALA C 1 147 ? 32.373 -50.139 47.274 1.00 17.99 147 ALA C C 1
ATOM 10084 O O . ALA C 1 147 ? 31.701 -49.131 47.638 1.00 18.70 147 ALA C O 1
ATOM 10086 N N . VAL C 1 148 ? 33.701 -50.167 47.263 1.00 17.08 148 VAL C N 1
ATOM 10087 C CA . VAL C 1 148 ? 34.511 -49.072 47.747 1.00 17.81 148 VAL C CA 1
ATOM 10088 C C . VAL C 1 148 ? 35.555 -48.694 46.685 1.00 20.27 148 VAL C C 1
ATOM 10089 O O . VAL C 1 148 ? 35.853 -49.505 45.825 1.00 20.43 148 VAL C O 1
ATOM 10093 N N . THR C 1 149 ? 36.093 -47.475 46.794 1.00 19.94 149 THR C N 1
ATOM 10094 C CA . THR C 1 149 ? 37.189 -47.066 45.948 1.00 19.97 149 THR C CA 1
ATOM 10095 C C . THR C 1 149 ? 38.351 -46.637 46.841 1.00 20.21 149 THR C C 1
ATOM 10096 O O . THR C 1 149 ? 38.153 -45.785 47.748 1.00 20.56 149 THR C O 1
ATOM 10100 N N . ARG C 1 150 ? 39.535 -47.208 46.569 1.00 19.29 150 ARG C N 1
ATOM 10101 C CA . ARG C 1 150 ? 40.694 -46.865 47.368 1.00 19.57 150 ARG C CA 1
ATOM 10102 C C . ARG C 1 150 ? 41.620 -46.076 46.534 1.00 23.15 150 ARG C C 1
ATOM 10103 O O . ARG C 1 150 ? 42.181 -46.584 45.558 1.00 23.02 150 ARG C O 1
ATOM 10111 N N . GLY C 1 151 ? 41.862 -44.844 46.931 1.00 20.38 151 GLY C N 1
ATOM 10112 C CA . GLY C 1 151 ? 42.754 -43.937 46.183 1.00 20.97 151 GLY C CA 1
ATOM 10113 C C . GLY C 1 151 ? 42.690 -42.592 46.812 1.00 20.82 151 GLY C C 1
ATOM 10114 O O . GLY C 1 151 ? 41.752 -42.289 47.487 1.00 20.71 151 GLY C O 1
ATOM 10115 N N . VAL C 1 152 ? 43.640 -41.724 46.571 1.00 21.97 152 VAL C N 1
ATOM 10116 C CA . VAL C 1 152 ? 43.494 -40.379 47.040 1.00 21.55 152 VAL C CA 1
ATOM 10117 C C . VAL C 1 152 ? 42.289 -39.755 46.372 1.00 21.03 152 VAL C C 1
ATOM 10118 O O . VAL C 1 152 ? 42.050 -39.848 45.137 1.00 20.61 152 VAL C O 1
ATOM 10122 N N . GLY C 1 153 ? 41.458 -39.172 47.204 1.00 20.03 153 GLY C N 1
ATOM 10123 C CA . GLY C 1 153 ? 40.135 -38.616 46.773 1.00 19.32 153 GLY C CA 1
ATOM 10124 C C . GLY C 1 153 ? 38.957 -39.561 46.833 1.00 19.50 153 GLY C C 1
ATOM 10125 O O . GLY C 1 153 ? 37.770 -39.149 46.638 1.00 20.81 153 GLY C O 1
ATOM 10126 N N . GLY C 1 154 ? 39.239 -40.808 47.222 1.00 19.21 154 GLY C N 1
ATOM 10127 C CA . GLY C 1 154 ? 38.196 -41.788 47.372 1.00 19.31 154 GLY C CA 1
ATOM 10128 C C . GLY C 1 154 ? 37.329 -41.875 46.132 1.00 18.80 154 GLY C C 1
ATOM 10129 O O . GLY C 1 154 ? 37.779 -41.919 44.998 1.00 18.21 154 GLY C O 1
ATOM 10130 N N . MET C 1 155 ? 36.044 -41.919 46.347 1.00 17.67 155 MET C N 1
ATOM 10131 C CA . MET C 1 155 ? 35.124 -42.023 45.237 1.00 20.09 155 MET C CA 1
ATOM 10132 C C . MET C 1 155 ? 34.959 -40.738 44.521 1.00 19.51 155 MET C C 1
ATOM 10133 O O . MET C 1 155 ? 34.371 -40.726 43.427 1.00 19.94 155 MET C O 1
ATOM 10138 N N . SER C 1 156 ? 35.425 -39.618 45.057 1.00 19.56 156 SER C N 1
ATOM 10139 C CA . SER C 1 156 ? 35.253 -38.349 44.382 1.00 19.27 156 SER C CA 1
ATOM 10140 C C . SER C 1 156 ? 36.022 -38.205 43.062 1.00 20.58 156 SER C C 1
ATOM 10141 O O . SER C 1 156 ? 35.812 -37.234 42.308 1.00 19.87 156 SER C O 1
ATOM 10144 N N . THR C 1 157 ? 36.910 -39.135 42.775 1.00 20.06 157 THR C N 1
ATOM 10145 C CA . THR C 1 157 ? 37.621 -39.104 41.510 1.00 20.36 157 THR C CA 1
ATOM 10146 C C . THR C 1 157 ? 36.790 -39.718 40.380 1.00 19.99 157 THR C C 1
ATOM 10147 O O . THR C 1 157 ? 37.233 -39.584 39.222 1.00 19.32 157 THR C O 1
ATOM 10151 N N . HIS C 1 158 ? 35.553 -40.204 40.666 1.00 18.63 158 HIS C N 1
ATOM 10152 C CA . HIS C 1 158 ? 34.706 -40.683 39.575 1.00 17.83 158 HIS C CA 1
ATOM 10153 C C . HIS C 1 158 ? 33.248 -40.246 39.761 1.00 18.29 158 HIS C C 1
ATOM 10154 O O . HIS C 1 158 ? 32.496 -40.539 38.890 1.00 20.23 158 HIS C O 1
ATOM 10161 N N . TRP C 1 159 ? 32.822 -39.725 40.916 1.00 18.12 159 TRP C N 1
ATOM 10162 C CA . TRP C 1 159 ? 31.408 -39.452 41.132 1.00 18.25 159 TRP C CA 1
ATOM 10163 C C . TRP C 1 159 ? 30.743 -38.537 40.161 1.00 18.40 159 TRP C C 1
ATOM 10164 O O . TRP C 1 159 ? 31.376 -37.745 39.430 1.00 19.39 159 TRP C O 1
ATOM 10175 N N . THR C 1 160 ? 29.410 -38.605 40.146 1.00 20.37 160 THR C N 1
ATOM 10176 C CA . THR C 1 160 ? 28.679 -37.818 39.223 1.00 23.44 160 THR C CA 1
ATOM 10177 C C . THR C 1 160 ? 28.383 -36.398 39.699 1.00 22.30 160 THR C C 1
ATOM 10178 O O . THR C 1 160 ? 27.814 -35.635 38.924 1.00 22.53 160 THR C O 1
ATOM 10182 N N . CYS C 1 161 ? 28.837 -36.021 40.894 1.00 20.01 161 CYS C N 1
ATOM 10183 C CA . CYS C 1 161 ? 28.865 -34.646 41.375 1.00 20.89 161 CYS C CA 1
ATOM 10184 C C . CYS C 1 161 ? 27.506 -34.043 41.687 1.00 20.48 161 CYS C C 1
ATOM 10185 O O . CYS C 1 161 ? 27.429 -32.841 41.928 1.00 21.56 161 CYS C O 1
ATOM 10188 N N . ALA C 1 162 ? 26.500 -34.852 41.837 1.00 20.28 162 ALA C N 1
ATOM 10189 C CA . ALA C 1 162 ? 25.160 -34.344 42.222 1.00 19.53 162 ALA C CA 1
ATOM 10190 C C . ALA C 1 162 ? 25.146 -33.975 43.685 1.00 18.88 162 ALA C C 1
ATOM 10191 O O . ALA C 1 162 ? 25.490 -34.822 44.579 1.00 20.53 162 ALA C O 1
ATOM 10193 N N . THR C 1 163 ? 24.750 -32.733 43.982 1.00 19.04 163 THR C N 1
ATOM 10194 C CA . THR C 1 163 ? 24.806 -32.207 45.370 1.00 19.77 163 THR C CA 1
ATOM 10195 C C . THR C 1 163 ? 23.497 -31.470 45.724 1.00 21.03 163 THR C C 1
ATOM 10196 O O . THR C 1 163 ? 23.493 -30.255 45.956 1.00 22.27 163 THR C O 1
ATOM 10200 N N . PRO C 1 164 ? 22.421 -32.229 45.799 1.00 22.72 164 PRO C N 1
ATOM 10201 C CA . PRO C 1 164 ? 21.150 -31.657 46.360 1.00 22.28 164 PRO C CA 1
ATOM 10202 C C . PRO C 1 164 ? 21.247 -31.514 47.905 1.00 22.35 164 PRO C C 1
ATOM 10203 O O . PRO C 1 164 ? 21.995 -32.251 48.571 1.00 22.84 164 PRO C O 1
ATOM 10207 N N . GLU C 1 165 ? 20.377 -30.669 48.468 1.00 22.05 165 GLU C N 1
ATOM 10208 C CA . GLU C 1 165 ? 20.095 -30.680 49.890 1.00 24.40 165 GLU C CA 1
ATOM 10209 C C . GLU C 1 165 ? 19.106 -31.800 50.201 1.00 24.33 165 GLU C C 1
ATOM 10210 O O . GLU C 1 165 ? 18.344 -32.212 49.331 1.00 24.06 165 GLU C O 1
ATOM 10216 N N . PHE C 1 166 ? 19.084 -32.191 51.462 1.00 23.87 166 PHE C N 1
ATOM 10217 C CA . PHE C 1 166 ? 18.080 -33.105 51.993 1.00 22.65 166 PHE C CA 1
ATOM 10218 C C . PHE C 1 166 ? 16.799 -32.354 52.362 1.00 25.33 166 PHE C C 1
ATOM 10219 O O . PHE C 1 166 ? 16.841 -31.218 52.845 1.00 24.35 166 PHE C O 1
ATOM 10227 N N . PHE C 1 167 ? 15.695 -33.049 52.204 1.00 24.36 167 PHE C N 1
ATOM 10228 C CA . PHE C 1 167 ? 14.321 -32.508 52.483 1.00 24.27 167 PHE C CA 1
ATOM 10229 C C . PHE C 1 167 ? 14.062 -32.383 53.966 1.00 24.62 167 PHE C C 1
ATOM 10230 O O . PHE C 1 167 ? 14.266 -33.404 54.711 1.00 23.65 167 PHE C O 1
ATOM 10238 N N . ALA C 1 168 ? 13.632 -31.215 54.372 1.00 23.94 168 ALA C N 1
ATOM 10239 C CA . ALA C 1 168 ? 13.167 -30.938 55.697 1.00 25.73 168 ALA C CA 1
ATOM 10240 C C . ALA C 1 168 ? 11.673 -30.620 55.613 1.00 29.27 168 ALA C C 1
ATOM 10241 O O . ALA C 1 168 ? 11.325 -29.636 55.036 1.00 29.80 168 ALA C O 1
ATOM 10243 N N . PRO C 1 169 ? 10.837 -31.376 56.297 1.00 29.75 169 PRO C N 1
ATOM 10244 C CA . PRO C 1 169 ? 9.431 -31.064 56.192 1.00 32.41 169 PRO C CA 1
ATOM 10245 C C . PRO C 1 169 ? 9.023 -29.821 56.990 1.00 34.12 169 PRO C C 1
ATOM 10246 O O . PRO C 1 169 ? 9.701 -29.447 57.965 1.00 32.86 169 PRO C O 1
ATOM 10250 N N . ALA C 1 170 ? 7.898 -29.213 56.588 1.00 37.42 170 ALA C N 1
ATOM 10251 C CA . ALA C 1 170 ? 7.327 -28.043 57.316 1.00 38.17 170 ALA C CA 1
ATOM 10252 C C . ALA C 1 170 ? 7.081 -28.326 58.793 1.00 37.19 170 ALA C C 1
ATOM 10253 O O . ALA C 1 170 ? 7.337 -27.494 59.671 1.00 39.90 170 ALA C O 1
ATOM 10255 N N . ASP C 1 171 ? 6.566 -29.493 59.093 1.00 39.50 171 ASP C N 1
ATOM 10256 C CA . ASP C 1 171 ? 6.391 -29.868 60.479 1.00 40.06 171 ASP C CA 1
ATOM 10257 C C . ASP C 1 171 ? 7.628 -30.566 61.020 1.00 39.55 171 ASP C C 1
ATOM 10258 O O . ASP C 1 171 ? 8.005 -31.642 60.592 1.00 36.32 171 ASP C O 1
ATOM 10263 N N . PHE C 1 172 ? 8.219 -29.955 62.008 1.00 36.35 172 PHE C N 1
ATOM 10264 C CA . PHE C 1 172 ? 9.411 -30.470 62.599 1.00 37.93 172 PHE C CA 1
ATOM 10265 C C . PHE C 1 172 ? 9.156 -31.820 63.238 1.00 37.28 172 PHE C C 1
ATOM 10266 O O . PHE C 1 172 ? 10.062 -32.618 63.397 1.00 36.50 172 PHE C O 1
ATOM 10274 N N . ASN C 1 173 ? 7.927 -32.111 63.583 1.00 37.08 173 ASN C N 1
ATOM 10275 C CA . ASN C 1 173 ? 7.639 -33.465 64.093 1.00 39.11 173 ASN C CA 1
ATOM 10276 C C . ASN C 1 173 ? 6.939 -34.423 63.107 1.00 38.72 173 ASN C C 1
ATOM 10277 O O . ASN C 1 173 ? 6.338 -35.424 63.517 1.00 36.46 173 ASN C O 1
ATOM 10282 N N . ALA C 1 174 ? 7.119 -34.177 61.803 1.00 33.98 174 ALA C N 1
ATOM 10283 C CA . ALA C 1 174 ? 6.649 -35.137 60.786 1.00 34.19 174 ALA C CA 1
ATOM 10284 C C . ALA C 1 174 ? 7.276 -36.512 60.994 1.00 34.24 174 ALA C C 1
ATOM 10285 O O . ALA C 1 174 ? 8.429 -36.631 61.436 1.00 35.05 174 ALA C O 1
ATOM 10287 N N . PRO C 1 175 ? 6.553 -37.562 60.641 1.00 34.77 175 PRO C N 1
ATOM 10288 C CA . PRO C 1 175 ? 7.035 -38.939 60.853 1.00 39.20 175 PRO C CA 1
ATOM 10289 C C . PRO C 1 175 ? 8.270 -39.300 60.007 1.00 34.63 175 PRO C C 1
ATOM 10290 O O . PRO C 1 175 ? 8.938 -40.247 60.330 1.00 38.09 175 PRO C O 1
ATOM 10294 N N . HIS C 1 176 ? 8.492 -38.595 58.899 1.00 31.17 176 HIS C N 1
ATOM 10295 C CA . HIS C 1 176 ? 9.726 -38.826 58.104 1.00 28.74 176 HIS C CA 1
ATOM 10296 C C . HIS C 1 176 ? 10.376 -37.543 57.703 1.00 29.23 176 HIS C C 1
ATOM 10297 O O . HIS C 1 176 ? 9.708 -36.568 57.337 1.00 31.29 176 HIS C O 1
ATOM 10304 N N . ARG C 1 177 ? 11.713 -37.513 57.734 1.00 27.96 177 ARG C N 1
ATOM 10305 C CA . ARG C 1 177 ? 12.468 -36.389 57.184 1.00 25.64 177 ARG C CA 1
ATOM 10306 C C . ARG C 1 177 ? 13.699 -36.983 56.569 1.00 24.47 177 ARG C C 1
ATOM 10307 O O . ARG C 1 177 ? 14.173 -38.010 57.020 1.00 23.75 177 ARG C O 1
ATOM 10315 N N . GLU C 1 178 ? 14.227 -36.395 55.521 1.00 24.84 178 GLU C N 1
ATOM 10316 C CA . GLU C 1 178 ? 15.596 -36.738 55.059 1.00 23.64 178 GLU C CA 1
ATOM 10317 C C . GLU C 1 178 ? 16.666 -36.125 55.862 1.00 23.69 178 GLU C C 1
ATOM 10318 O O . GLU C 1 178 ? 17.671 -36.735 56.138 1.00 24.75 178 GLU C O 1
ATOM 10324 N N . ARG C 1 179 ? 16.497 -34.813 56.116 1.00 24.18 179 ARG C N 1
ATOM 10325 C CA . ARG C 1 179 ? 17.548 -33.989 56.750 1.00 23.18 179 ARG C CA 1
ATOM 10326 C C . ARG C 1 179 ? 17.540 -34.307 58.257 1.00 24.37 179 ARG C C 1
ATOM 10327 O O . ARG C 1 179 ? 16.541 -34.079 58.932 1.00 23.17 179 ARG C O 1
ATOM 10335 N N . PRO C 1 180 ? 18.635 -34.831 58.764 1.00 22.12 180 PRO C N 1
ATOM 10336 C CA . PRO C 1 180 ? 18.593 -35.097 60.233 1.00 23.68 180 PRO C CA 1
ATOM 10337 C C . PRO C 1 180 ? 18.438 -33.832 61.084 1.00 24.12 180 PRO C C 1
ATOM 10338 O O . PRO C 1 180 ? 18.816 -32.728 60.672 1.00 24.03 180 PRO C O 1
ATOM 10342 N N . LYS C 1 181 ? 17.957 -34.031 62.300 1.00 24.87 181 LYS C N 1
ATOM 10343 C CA . LYS C 1 181 ? 17.946 -32.982 63.344 1.00 26.04 181 LYS C CA 1
ATOM 10344 C C . LYS C 1 181 ? 19.316 -32.800 63.990 1.00 26.15 181 LYS C C 1
ATOM 10345 O O . LYS C 1 181 ? 19.955 -33.763 64.475 1.00 26.78 181 LYS C O 1
ATOM 10351 N N . LEU C 1 182 ? 19.737 -31.530 64.038 1.00 26.60 182 LEU C N 1
ATOM 10352 C CA . LEU C 1 182 ? 20.954 -31.129 64.741 1.00 27.83 182 LEU C CA 1
ATOM 10353 C C . LEU C 1 182 ? 20.632 -30.418 66.075 1.00 31.52 182 LEU C C 1
ATOM 10354 O O . LEU C 1 182 ? 21.558 -30.205 66.872 1.00 29.92 182 LEU C O 1
ATOM 10359 N N . SER C 1 183 ? 19.344 -30.172 66.335 1.00 30.03 183 SER C N 1
ATOM 10360 C CA . SER C 1 183 ? 18.894 -29.523 67.546 1.00 33.97 183 SER C CA 1
ATOM 10361 C C . SER C 1 183 ? 17.501 -29.975 67.818 1.00 35.56 183 SER C C 1
ATOM 10362 O O . SER C 1 183 ? 16.763 -30.277 66.887 1.00 34.09 183 SER C O 1
ATOM 10365 N N . THR C 1 184 ? 17.062 -29.957 69.075 1.00 35.63 184 THR C N 1
ATOM 10366 C CA . THR C 1 184 ? 15.638 -30.217 69.346 1.00 33.93 184 THR C CA 1
ATOM 10367 C C . THR C 1 184 ? 14.776 -28.983 69.081 1.00 36.88 184 THR C C 1
ATOM 10368 O O . THR C 1 184 ? 13.556 -29.047 69.109 1.00 36.26 184 THR C O 1
ATOM 10372 N N . ASP C 1 185 ? 15.375 -27.844 68.810 1.00 35.40 185 ASP C N 1
ATOM 10373 C CA . ASP C 1 185 ? 14.596 -26.652 68.548 1.00 34.89 185 ASP C CA 1
ATOM 10374 C C . ASP C 1 185 ? 14.553 -26.487 66.990 1.00 34.88 185 ASP C C 1
ATOM 10375 O O . ASP C 1 185 ? 15.619 -26.408 66.351 1.00 33.68 185 ASP C O 1
ATOM 10380 N N . ALA C 1 186 ? 13.362 -26.368 66.414 1.00 34.82 186 ALA C N 1
ATOM 10381 C CA . ALA C 1 186 ? 13.192 -26.241 64.971 1.00 34.05 186 ALA C CA 1
ATOM 10382 C C . ALA C 1 186 ? 13.932 -25.083 64.397 1.00 34.94 186 ALA C C 1
ATOM 10383 O O . ALA C 1 186 ? 14.567 -25.205 63.358 1.00 32.97 186 ALA C O 1
ATOM 10385 N N . ALA C 1 187 ? 13.819 -23.917 65.029 1.00 34.91 187 ALA C N 1
ATOM 10386 C CA . ALA C 1 187 ? 14.382 -22.682 64.456 1.00 35.57 187 ALA C CA 1
ATOM 10387 C C . ALA C 1 187 ? 15.922 -22.768 64.477 1.00 34.97 187 ALA C C 1
ATOM 10388 O O . ALA C 1 187 ? 16.586 -22.349 63.508 1.00 34.62 187 ALA C O 1
ATOM 10390 N N . GLU C 1 188 ? 16.483 -23.321 65.548 1.00 31.87 188 GLU C N 1
ATOM 10391 C CA . GLU C 1 188 ? 17.934 -23.475 65.666 1.00 34.93 188 GLU C CA 1
ATOM 10392 C C . GLU C 1 188 ? 18.451 -24.522 64.640 1.00 32.49 188 GLU C C 1
ATOM 10393 O O . GLU C 1 188 ? 19.453 -24.325 64.008 1.00 31.66 188 GLU C O 1
ATOM 10399 N N . ASP C 1 189 ? 17.707 -25.621 64.495 1.00 31.92 189 ASP C N 1
ATOM 10400 C CA . ASP C 1 189 ? 18.023 -26.638 63.479 1.00 30.42 189 ASP C CA 1
ATOM 10401 C C . ASP C 1 189 ? 18.069 -25.972 62.103 1.00 29.89 189 ASP C C 1
ATOM 10402 O O . ASP C 1 189 ? 19.028 -26.172 61.345 1.00 30.50 189 ASP C O 1
ATOM 10407 N N . ALA C 1 190 ? 17.089 -25.122 61.792 1.00 30.16 190 ALA C N 1
ATOM 10408 C CA . ALA C 1 190 ? 17.031 -24.517 60.474 1.00 31.91 190 ALA C CA 1
ATOM 10409 C C . ALA C 1 190 ? 18.207 -23.553 60.227 1.00 34.13 190 ALA C C 1
ATOM 10410 O O . ALA C 1 190 ? 18.743 -23.486 59.094 1.00 30.85 190 ALA C O 1
ATOM 10412 N N . ARG C 1 191 ? 18.608 -22.824 61.280 1.00 33.48 191 ARG C N 1
ATOM 10413 C CA . ARG C 1 191 ? 19.730 -21.853 61.203 1.00 32.89 191 ARG C CA 1
ATOM 10414 C C . ARG C 1 191 ? 21.067 -22.552 61.035 1.00 31.11 191 ARG C C 1
ATOM 10415 O O . ARG C 1 191 ? 21.845 -22.145 60.170 1.00 30.71 191 ARG C O 1
ATOM 10423 N N . ILE C 1 192 ? 21.258 -23.689 61.720 1.00 29.47 192 ILE C N 1
ATOM 10424 C CA . ILE C 1 192 ? 22.441 -24.441 61.622 1.00 28.94 192 ILE C CA 1
ATOM 10425 C C . ILE C 1 192 ? 22.594 -24.973 60.187 1.00 28.62 192 ILE C C 1
ATOM 10426 O O . ILE C 1 192 ? 23.626 -24.760 59.600 1.00 26.47 192 ILE C O 1
ATOM 10431 N N . TRP C 1 193 ? 21.546 -25.597 59.630 1.00 27.41 193 TRP C N 1
ATOM 10432 C CA . TRP C 1 193 ? 21.654 -26.225 58.300 1.00 27.71 193 TRP C CA 1
ATOM 10433 C C . TRP C 1 193 ? 21.842 -25.178 57.243 1.00 29.86 193 TRP C C 1
ATOM 10434 O O . TRP C 1 193 ? 22.562 -25.395 56.264 1.00 28.55 193 TRP C O 1
ATOM 10445 N N . LYS C 1 194 ? 21.223 -24.024 57.426 1.00 26.91 194 LYS C N 1
ATOM 10446 C CA . LYS C 1 194 ? 21.310 -22.971 56.412 1.00 29.75 194 LYS C CA 1
ATOM 10447 C C . LYS C 1 194 ? 22.791 -22.561 56.279 1.00 29.38 194 LYS C C 1
ATOM 10448 O O . LYS C 1 194 ? 23.368 -22.465 55.162 1.00 31.90 194 LYS C O 1
ATOM 10454 N N . ASP C 1 195 ? 23.422 -22.400 57.413 1.00 30.84 195 ASP C N 1
ATOM 10455 C CA . ASP C 1 195 ? 24.841 -22.027 57.497 1.00 31.62 195 ASP C CA 1
ATOM 10456 C C . ASP C 1 195 ? 25.741 -23.138 56.932 1.00 30.28 195 ASP C C 1
ATOM 10457 O O . ASP C 1 195 ? 26.688 -22.881 56.133 1.00 28.55 195 ASP C O 1
ATOM 10462 N N . LEU C 1 196 ? 25.434 -24.390 57.310 1.00 26.11 196 LEU C N 1
ATOM 10463 C CA . LEU C 1 196 ? 26.306 -25.499 56.909 1.00 25.56 196 LEU C CA 1
ATOM 10464 C C . LEU C 1 196 ? 26.205 -25.745 55.437 1.00 25.14 196 LEU C C 1
ATOM 10465 O O . LEU C 1 196 ? 27.235 -25.897 54.800 1.00 25.07 196 LEU C O 1
ATOM 10470 N N . TYR C 1 197 ? 25.002 -25.686 54.875 1.00 24.34 197 TYR C N 1
ATOM 10471 C CA . TYR C 1 197 ? 24.873 -26.027 53.461 1.00 24.71 197 TYR C CA 1
ATOM 10472 C C . TYR C 1 197 ? 25.510 -24.954 52.574 1.00 24.26 197 TYR C C 1
ATOM 10473 O O . TYR C 1 197 ? 26.044 -25.252 51.526 1.00 25.28 197 TYR C O 1
ATOM 10482 N N . ALA C 1 198 ? 25.414 -23.697 52.993 1.00 24.45 198 ALA C N 1
ATOM 10483 C CA . ALA C 1 198 ? 26.090 -22.603 52.282 1.00 26.29 198 ALA C CA 1
ATOM 10484 C C . ALA C 1 198 ? 27.563 -22.867 52.240 1.00 27.48 198 ALA C C 1
ATOM 10485 O O . ALA C 1 198 ? 28.200 -22.677 51.201 1.00 27.29 198 ALA C O 1
ATOM 10487 N N . GLN C 1 199 ? 28.129 -23.264 53.355 1.00 25.24 199 GLN C N 1
ATOM 10488 C CA . GLN C 1 199 ? 29.573 -23.477 53.421 1.00 25.46 199 GLN C CA 1
ATOM 10489 C C . GLN C 1 199 ? 29.951 -24.684 52.598 1.00 25.51 199 GLN C C 1
ATOM 10490 O O . GLN C 1 199 ? 31.014 -24.679 51.898 1.00 25.17 199 GLN C O 1
ATOM 10496 N N . ALA C 1 200 ? 29.094 -25.722 52.674 1.00 24.57 200 ALA C N 1
ATOM 10497 C CA . ALA C 1 200 ? 29.387 -27.005 52.009 1.00 23.69 200 ALA C CA 1
ATOM 10498 C C . ALA C 1 200 ? 29.377 -26.777 50.504 1.00 23.80 200 ALA C C 1
ATOM 10499 O O . ALA C 1 200 ? 30.219 -27.332 49.773 1.00 24.31 200 ALA C O 1
ATOM 10501 N N . LYS C 1 201 ? 28.392 -26.022 50.055 1.00 23.62 201 LYS C N 1
ATOM 10502 C CA . LYS C 1 201 ? 28.275 -25.715 48.641 1.00 25.79 201 LYS C CA 1
ATOM 10503 C C . LYS C 1 201 ? 29.448 -24.957 48.096 1.00 30.00 201 LYS C C 1
ATOM 10504 O O . LYS C 1 201 ? 29.837 -25.159 46.918 1.00 27.01 201 LYS C O 1
ATOM 10510 N N . GLU C 1 202 ? 29.997 -24.098 48.933 1.00 28.21 202 GLU C N 1
ATOM 10511 C CA . GLU C 1 202 ? 31.205 -23.384 48.551 1.00 32.47 202 GLU C CA 1
ATOM 10512 C C . GLU C 1 202 ? 32.438 -24.271 48.549 1.00 29.90 202 GLU C C 1
ATOM 10513 O O . GLU C 1 202 ? 33.255 -24.152 47.630 1.00 28.27 202 GLU C O 1
ATOM 10519 N N . ILE C 1 203 ? 32.584 -25.154 49.536 1.00 27.39 203 ILE C N 1
ATOM 10520 C CA . ILE C 1 203 ? 33.704 -26.116 49.546 1.00 25.62 203 ILE C CA 1
ATOM 10521 C C . ILE C 1 203 ? 33.755 -27.026 48.292 1.00 24.77 203 ILE C C 1
ATOM 10522 O O . ILE C 1 203 ? 34.813 -27.162 47.671 1.00 24.75 203 ILE C O 1
ATOM 10527 N N . ILE C 1 204 ? 32.594 -27.558 47.916 1.00 23.48 204 ILE C N 1
ATOM 10528 C CA . ILE C 1 204 ? 32.505 -28.528 46.825 1.00 24.80 204 ILE C CA 1
ATOM 10529 C C . ILE C 1 204 ? 32.169 -27.870 45.495 1.00 24.43 204 ILE C C 1
ATOM 10530 O O . ILE C 1 204 ? 32.443 -28.442 44.466 1.00 26.12 204 ILE C O 1
ATOM 10535 N N . GLY C 1 205 ? 31.793 -26.615 45.526 1.00 25.04 205 GLY C N 1
ATOM 10536 C CA . GLY C 1 205 ? 31.520 -25.816 44.332 1.00 27.13 205 GLY C CA 1
ATOM 10537 C C . GLY C 1 205 ? 30.266 -26.125 43.585 1.00 26.63 205 GLY C C 1
ATOM 10538 O O . GLY C 1 205 ? 30.277 -26.166 42.332 1.00 27.22 205 GLY C O 1
ATOM 10539 N N . THR C 1 206 ? 29.144 -26.240 44.297 1.00 24.54 206 THR C N 1
ATOM 10540 C CA . THR C 1 206 ? 27.850 -26.519 43.715 1.00 24.01 206 THR C CA 1
ATOM 10541 C C . THR C 1 206 ? 27.350 -25.411 42.785 1.00 26.77 206 THR C C 1
ATOM 10542 O O . THR C 1 206 ? 27.388 -24.257 43.141 1.00 25.54 206 THR C O 1
ATOM 10546 N N . SER C 1 207 ? 26.820 -25.765 41.649 1.00 24.40 207 SER C N 1
ATOM 10547 C CA . SER C 1 207 ? 26.128 -24.820 40.778 1.00 26.73 207 SER C CA 1
ATOM 10548 C C . SER C 1 207 ? 24.893 -25.487 40.103 1.00 25.25 207 SER C C 1
ATOM 10549 O O . SER C 1 207 ? 24.921 -26.675 39.745 1.00 24.42 207 SER C O 1
ATOM 10552 N N . THR C 1 208 ? 23.852 -24.717 39.798 1.00 24.88 208 THR C N 1
ATOM 10553 C CA . THR C 1 208 ? 22.692 -25.180 39.067 1.00 24.66 208 THR C CA 1
ATOM 10554 C C . THR C 1 208 ? 22.580 -24.576 37.668 1.00 25.52 208 THR C C 1
ATOM 10555 O O . THR C 1 208 ? 21.618 -24.801 36.963 1.00 26.70 208 THR C O 1
ATOM 10559 N N . THR C 1 209 ? 23.599 -23.868 37.223 1.00 27.12 209 THR C N 1
ATOM 10560 C CA . THR C 1 209 ? 23.516 -23.161 35.928 1.00 27.50 209 THR C CA 1
ATOM 10561 C C . THR C 1 209 ? 24.458 -23.674 34.843 1.00 30.03 209 THR C C 1
ATOM 10562 O O . THR C 1 209 ? 24.505 -23.105 33.740 1.00 28.00 209 THR C O 1
ATOM 10566 N N . GLU C 1 210 ? 25.250 -24.704 35.125 1.00 27.24 210 GLU C N 1
ATOM 10567 C CA . GLU C 1 210 ? 26.300 -25.116 34.215 1.00 26.59 210 GLU C CA 1
ATOM 10568 C C . GLU C 1 210 ? 25.744 -25.821 32.932 1.00 28.71 210 GLU C C 1
ATOM 10569 O O . GLU C 1 210 ? 26.495 -26.022 31.988 1.00 29.37 210 GLU C O 1
ATOM 10575 N N . PHE C 1 211 ? 24.451 -26.111 32.874 1.00 23.94 211 PHE C N 1
ATOM 10576 C CA . PHE C 1 211 ? 23.858 -26.741 31.682 1.00 27.47 211 PHE C CA 1
ATOM 10577 C C . PHE C 1 211 ? 22.762 -25.863 31.049 1.00 28.75 211 PHE C C 1
ATOM 10578 O O . PHE C 1 211 ? 22.007 -26.326 30.150 1.00 27.21 211 PHE C O 1
ATOM 10586 N N . ASP C 1 212 ? 22.814 -24.563 31.385 1.00 28.53 212 ASP C N 1
ATOM 10587 C CA . ASP C 1 212 ? 21.761 -23.661 31.018 1.00 32.56 212 ASP C CA 1
ATOM 10588 C C . ASP C 1 212 ? 21.819 -23.353 29.576 1.00 29.73 212 ASP C C 1
ATOM 10589 O O . ASP C 1 212 ? 20.812 -22.864 29.114 1.00 29.62 212 ASP C O 1
ATOM 10594 N N . HIS C 1 213 ? 22.935 -23.586 28.888 1.00 27.57 213 HIS C N 1
ATOM 10595 C CA . HIS C 1 213 ? 22.944 -23.404 27.477 1.00 28.89 213 HIS C CA 1
ATOM 10596 C C . HIS C 1 213 ? 23.025 -24.714 26.711 1.00 27.77 213 HIS C C 1
ATOM 10597 O O . HIS C 1 213 ? 23.466 -24.731 25.555 1.00 29.46 213 HIS C O 1
ATOM 10604 N N . SER C 1 214 ? 22.489 -25.798 27.270 1.00 25.28 214 SER C N 1
ATOM 10605 C CA . SER C 1 214 ? 22.336 -27.040 26.521 1.00 25.35 214 SER C CA 1
ATOM 10606 C C . SER C 1 214 ? 20.948 -27.105 25.945 1.00 27.16 214 SER C C 1
ATOM 10607 O O . SER C 1 214 ? 19.954 -26.886 26.699 1.00 26.03 214 SER C O 1
ATOM 10610 N N . ILE C 1 215 ? 20.827 -27.485 24.686 1.00 25.20 215 ILE C N 1
ATOM 10611 C CA . ILE C 1 215 ? 19.516 -27.637 24.085 1.00 26.15 215 ILE C CA 1
ATOM 10612 C C . ILE C 1 215 ? 18.775 -28.863 24.735 1.00 24.90 215 ILE C C 1
ATOM 10613 O O . ILE C 1 215 ? 17.600 -28.751 25.117 1.00 26.37 215 ILE C O 1
ATOM 10618 N N . ARG C 1 216 ? 19.465 -29.989 24.884 1.00 25.33 216 ARG C N 1
ATOM 10619 C CA . ARG C 1 216 ? 18.826 -31.210 25.492 1.00 25.82 216 ARG C CA 1
ATOM 10620 C C . ARG C 1 216 ? 18.388 -30.909 26.909 1.00 23.14 216 ARG C C 1
ATOM 10621 O O . ARG C 1 216 ? 17.250 -31.235 27.295 1.00 23.68 216 ARG C O 1
ATOM 10629 N N . HIS C 1 217 ? 19.197 -30.169 27.659 1.00 23.18 217 HIS C N 1
ATOM 10630 C CA . HIS C 1 217 ? 18.814 -29.855 29.033 1.00 22.81 217 HIS C CA 1
ATOM 10631 C C . HIS C 1 217 ? 17.560 -28.984 29.075 1.00 23.42 217 HIS C C 1
ATOM 10632 O O . HIS C 1 217 ? 16.638 -29.255 29.823 1.00 24.01 217 HIS C O 1
ATOM 10639 N N . ASN C 1 218 ? 17.528 -27.925 28.280 1.00 22.77 218 ASN C N 1
ATOM 10640 C CA . ASN C 1 218 ? 16.362 -27.040 28.261 1.00 25.94 218 ASN C CA 1
ATOM 10641 C C . ASN C 1 218 ? 15.142 -27.703 27.673 1.00 24.23 218 ASN C C 1
ATOM 10642 O O . ASN C 1 218 ? 14.036 -27.480 28.183 1.00 26.79 218 ASN C O 1
ATOM 10647 N N . LEU C 1 219 ? 15.336 -28.514 26.646 1.00 23.10 219 LEU C N 1
ATOM 10648 C CA . LEU C 1 219 ? 14.183 -29.174 26.010 1.00 25.72 219 LEU C CA 1
ATOM 10649 C C . LEU C 1 219 ? 13.548 -30.063 27.117 1.00 26.02 219 LEU C C 1
ATOM 10650 O O . LEU C 1 219 ? 12.323 -30.042 27.321 1.00 28.09 219 LEU C O 1
ATOM 10655 N N . VAL C 1 220 ? 14.367 -30.859 27.788 1.00 24.85 220 VAL C N 1
ATOM 10656 C CA . VAL C 1 220 ? 13.860 -31.770 28.804 1.00 24.56 220 VAL C CA 1
ATOM 10657 C C . VAL C 1 220 ? 13.145 -31.094 29.952 1.00 25.37 220 VAL C C 1
ATOM 10658 O O . VAL C 1 220 ? 11.959 -31.424 30.294 1.00 24.76 220 VAL C O 1
ATOM 10662 N N . LEU C 1 221 ? 13.832 -30.152 30.539 1.00 25.65 221 LEU C N 1
ATOM 10663 C CA . LEU C 1 221 ? 13.324 -29.396 31.692 1.00 27.45 221 LEU C CA 1
ATOM 10664 C C . LEU C 1 221 ? 12.097 -28.615 31.326 1.00 27.35 221 LEU C C 1
ATOM 10665 O O . LEU C 1 221 ? 11.079 -28.700 32.018 1.00 25.22 221 LEU C O 1
ATOM 10670 N N . ARG C 1 222 ? 12.105 -27.887 30.216 1.00 28.54 222 ARG C N 1
ATOM 10671 C CA . ARG C 1 222 ? 10.934 -27.010 29.911 1.00 28.62 222 ARG C CA 1
ATOM 10672 C C . ARG C 1 222 ? 9.727 -27.794 29.436 1.00 29.21 222 ARG C C 1
ATOM 10673 O O . ARG C 1 222 ? 8.601 -27.510 29.817 1.00 31.41 222 ARG C O 1
ATOM 10681 N N . LYS C 1 223 ? 9.962 -28.879 28.694 1.00 29.05 223 LYS C N 1
ATOM 10682 C CA . LYS C 1 223 ? 8.878 -29.733 28.269 1.00 28.08 223 LYS C CA 1
ATOM 10683 C C . LYS C 1 223 ? 8.195 -30.470 29.476 1.00 26.50 223 LYS C C 1
ATOM 10684 O O . LYS C 1 223 ? 6.927 -30.491 29.587 1.00 27.05 223 LYS C O 1
ATOM 10690 N N . TYR C 1 224 ? 9.015 -31.008 30.383 1.00 23.42 224 TYR C N 1
ATOM 10691 C CA . TYR C 1 224 ? 8.406 -31.670 31.529 1.00 24.74 224 TYR C CA 1
ATOM 10692 C C . TYR C 1 224 ? 7.630 -30.683 32.385 1.00 26.39 224 TYR C C 1
ATOM 10693 O O . TYR C 1 224 ? 6.549 -31.012 32.872 1.00 25.88 224 TYR C O 1
ATOM 10702 N N . ASN C 1 225 ? 8.157 -29.448 32.564 1.00 27.25 225 ASN C N 1
ATOM 10703 C CA . ASN C 1 225 ? 7.352 -28.504 33.361 1.00 27.93 225 ASN C CA 1
ATOM 10704 C C . ASN C 1 225 ? 6.024 -28.163 32.642 1.00 28.81 225 ASN C C 1
ATOM 10705 O O . ASN C 1 225 ? 4.960 -28.090 33.311 1.00 30.64 225 ASN C O 1
ATOM 10710 N N . ASP C 1 226 ? 6.049 -28.009 31.331 1.00 28.92 226 ASP C N 1
ATOM 10711 C CA . ASP C 1 226 ? 4.823 -27.744 30.579 1.00 33.59 226 ASP C CA 1
ATOM 10712 C C . ASP C 1 226 ? 3.805 -28.873 30.705 1.00 32.81 226 ASP C C 1
ATOM 10713 O O . ASP C 1 226 ? 2.583 -28.661 30.793 1.00 33.35 226 ASP C O 1
ATOM 10718 N N . ILE C 1 227 ? 4.292 -30.105 30.579 1.00 29.05 227 ILE C N 1
ATOM 10719 C CA . ILE C 1 227 ? 3.420 -31.229 30.642 1.00 31.92 227 ILE C CA 1
ATOM 10720 C C . ILE C 1 227 ? 2.789 -31.283 32.005 1.00 32.62 227 ILE C C 1
ATOM 10721 O O . ILE C 1 227 ? 1.567 -31.438 32.098 1.00 34.30 227 ILE C O 1
ATOM 10726 N N . PHE C 1 228 ? 3.602 -31.217 33.071 1.00 33.37 228 PHE C N 1
ATOM 10727 C CA . PHE C 1 228 ? 3.059 -31.441 34.439 1.00 36.08 228 PHE C CA 1
ATOM 10728 C C . PHE C 1 228 ? 2.271 -30.275 35.041 1.00 43.56 228 PHE C C 1
ATOM 10729 O O . PHE C 1 228 ? 1.506 -30.467 36.070 1.00 46.88 228 PHE C O 1
ATOM 10737 N N . GLN C 1 229 ? 2.378 -29.108 34.396 1.00 53.79 229 GLN C N 1
ATOM 10738 C CA . GLN C 1 229 ? 1.513 -27.985 34.733 1.00 59.79 229 GLN C CA 1
ATOM 10739 C C . GLN C 1 229 ? 0.075 -28.288 34.346 1.00 62.57 229 GLN C C 1
ATOM 10740 O O . GLN C 1 229 ? -0.836 -27.886 35.030 1.00 61.04 229 GLN C O 1
ATOM 10746 N N . LYS C 1 230 ? -0.131 -28.990 33.241 1.00 66.45 230 LYS C N 1
ATOM 10747 C CA . LYS C 1 230 ? -1.485 -29.351 32.771 1.00 70.16 230 LYS C CA 1
ATOM 10748 C C . LYS C 1 230 ? -2.052 -30.628 33.429 1.00 71.38 230 LYS C C 1
ATOM 10749 O O . LYS C 1 230 ? -2.916 -31.294 32.877 1.00 64.74 230 LYS C O 1
ATOM 10755 N N . GLU C 1 231 ? -1.555 -31.012 34.596 1.00 74.69 231 GLU C N 1
ATOM 10756 C CA . GLU C 1 231 ? -2.056 -32.240 35.187 1.00 72.49 231 GLU C CA 1
ATOM 10757 C C . GLU C 1 231 ? -2.475 -32.058 36.637 1.00 70.09 231 GLU C C 1
ATOM 10758 O O . GLU C 1 231 ? -2.087 -31.083 37.298 1.00 68.19 231 GLU C O 1
ATOM 10764 N N . ASN C 1 232 ? -3.286 -33.035 37.062 1.00 72.05 232 ASN C N 1
ATOM 10765 C CA . ASN C 1 232 ? -3.926 -33.127 38.393 1.00 74.87 232 ASN C CA 1
ATOM 10766 C C . ASN C 1 232 ? -2.979 -32.907 39.526 1.00 67.83 232 ASN C C 1
ATOM 10767 O O . ASN C 1 232 ? -3.194 -32.037 40.371 1.00 68.71 232 ASN C O 1
ATOM 10772 N N . VAL C 1 233 ? -1.927 -33.728 39.519 1.00 63.98 233 VAL C N 1
ATOM 10773 C CA . VAL C 1 233 ? -0.860 -33.658 40.506 1.00 56.21 233 VAL C CA 1
ATOM 10774 C C . VAL C 1 233 ? 0.316 -32.996 39.763 1.00 51.78 233 VAL C C 1
ATOM 10775 O O . VAL C 1 233 ? 0.849 -33.533 38.766 1.00 50.36 233 VAL C O 1
ATOM 10779 N N . ILE C 1 234 ? 0.643 -31.797 40.223 1.00 47.07 234 ILE C N 1
ATOM 10780 C CA . ILE C 1 234 ? 1.711 -31.040 39.718 1.00 46.64 234 ILE C CA 1
ATOM 10781 C C . ILE C 1 234 ? 3.070 -31.601 40.277 1.00 40.78 234 ILE C C 1
ATOM 10782 O O . ILE C 1 234 ? 3.217 -32.019 41.450 1.00 38.85 234 ILE C O 1
ATOM 10787 N N . ARG C 1 235 ? 4.038 -31.596 39.411 1.00 36.95 235 ARG C N 1
ATOM 10788 C CA . ARG C 1 235 ? 5.375 -32.018 39.767 1.00 32.78 235 ARG C CA 1
ATOM 10789 C C . ARG C 1 235 ? 6.314 -30.972 39.173 1.00 33.85 235 ARG C C 1
ATOM 10790 O O . ARG C 1 235 ? 6.116 -30.546 38.033 1.00 35.89 235 ARG C O 1
ATOM 10798 N N . GLU C 1 236 ? 7.346 -30.637 39.900 1.00 31.85 236 GLU C N 1
ATOM 10799 C CA . GLU C 1 236 ? 8.269 -29.566 39.525 1.00 32.57 236 GLU C CA 1
ATOM 10800 C C . GLU C 1 236 ? 9.624 -30.100 39.155 1.00 29.29 236 GLU C C 1
ATOM 10801 O O . GLU C 1 236 ? 10.241 -30.815 39.909 1.00 29.45 236 GLU C O 1
ATOM 10807 N N . PHE C 1 237 ? 10.110 -29.742 37.977 1.00 27.15 237 PHE C N 1
ATOM 10808 C CA . PHE C 1 237 ? 11.382 -30.177 37.525 1.00 25.82 237 PHE C CA 1
ATOM 10809 C C . PHE C 1 237 ? 12.321 -29.022 37.625 1.00 25.66 237 PHE C C 1
ATOM 10810 O O . PHE C 1 237 ? 11.919 -27.861 37.371 1.00 26.44 237 PHE C O 1
ATOM 10818 N N . SER C 1 238 ? 13.552 -29.300 38.006 1.00 25.04 238 SER C N 1
ATOM 10819 C CA . SER C 1 238 ? 14.563 -28.279 38.206 1.00 25.72 238 SER C CA 1
ATOM 10820 C C . SER C 1 238 ? 15.919 -28.781 37.804 1.00 24.40 238 SER C C 1
ATOM 10821 O O . SER C 1 238 ? 16.149 -29.989 37.581 1.00 23.12 238 SER C O 1
ATOM 10824 N N . PRO C 1 239 ? 16.860 -27.856 37.596 1.00 25.14 239 PRO C N 1
ATOM 10825 C CA . PRO C 1 239 ? 18.226 -28.328 37.315 1.00 24.69 239 PRO C CA 1
ATOM 10826 C C . PRO C 1 239 ? 18.850 -29.013 38.469 1.00 25.03 239 PRO C C 1
ATOM 10827 O O . PRO C 1 239 ? 18.786 -28.561 39.630 1.00 24.67 239 PRO C O 1
ATOM 10831 N N . LEU C 1 240 ? 19.511 -30.112 38.177 1.00 23.38 240 LEU C N 1
ATOM 10832 C CA . LEU C 1 240 ? 20.211 -30.855 39.209 1.00 24.18 240 LEU C CA 1
ATOM 10833 C C . LEU C 1 240 ? 21.418 -30.007 39.671 1.00 25.04 240 LEU C C 1
ATOM 10834 O O . LEU C 1 240 ? 22.182 -29.511 38.851 1.00 25.62 240 LEU C O 1
ATOM 10839 N N . PRO C 1 241 ? 21.576 -29.794 40.993 1.00 21.98 241 PRO C N 1
ATOM 10840 C CA . PRO C 1 241 ? 22.784 -29.057 41.475 1.00 22.92 241 PRO C CA 1
ATOM 10841 C C . PRO C 1 241 ? 23.989 -29.938 41.364 1.00 23.08 241 PRO C C 1
ATOM 10842 O O . PRO C 1 241 ? 23.922 -31.107 41.755 1.00 22.91 241 PRO C O 1
ATOM 10846 N N . LEU C 1 242 ? 25.078 -29.431 40.748 1.00 21.37 242 LEU C N 1
ATOM 10847 C CA . LEU C 1 242 ? 26.196 -30.254 40.476 1.00 21.06 242 LEU C CA 1
ATOM 10848 C C . LEU C 1 242 ? 27.465 -29.539 40.890 1.00 22.21 242 LEU C C 1
ATOM 10849 O O . LEU C 1 242 ? 27.622 -28.312 40.735 1.00 24.26 242 LEU C O 1
ATOM 10854 N N . ALA C 1 243 ? 28.398 -30.315 41.392 1.00 22.45 243 ALA C N 1
ATOM 10855 C CA . ALA C 1 243 ? 29.743 -29.717 41.783 1.00 22.61 243 ALA C CA 1
ATOM 10856 C C . ALA C 1 243 ? 30.640 -29.753 40.549 1.00 22.83 243 ALA C C 1
ATOM 10857 O O . ALA C 1 243 ? 31.352 -30.758 40.278 1.00 21.76 243 ALA C O 1
ATOM 10859 N N . CYS C 1 244 ? 30.527 -28.715 39.691 1.00 25.00 244 CYS C N 1
ATOM 10860 C CA . CYS C 1 244 ? 31.251 -28.660 38.459 1.00 24.95 244 CYS C CA 1
ATOM 10861 C C . CYS C 1 244 ? 31.243 -27.237 37.995 1.00 25.98 244 CYS C C 1
ATOM 10862 O O . CYS C 1 244 ? 30.442 -26.441 38.480 1.00 26.78 244 CYS C O 1
ATOM 10865 N N . HIS C 1 245 ? 32.081 -26.920 37.031 1.00 25.43 245 HIS C N 1
ATOM 10866 C CA . HIS C 1 245 ? 31.954 -25.646 36.303 1.00 27.65 245 HIS C CA 1
ATOM 10867 C C . HIS C 1 245 ? 32.353 -25.802 34.906 1.00 25.57 245 HIS C C 1
ATOM 10868 O O . HIS C 1 245 ? 33.374 -26.417 34.580 1.00 25.17 245 HIS C O 1
ATOM 10875 N N . ARG C 1 246 ? 31.568 -25.217 34.059 1.00 26.57 246 ARG C N 1
ATOM 10876 C CA . ARG C 1 246 ? 31.826 -25.228 32.640 1.00 28.82 246 ARG C CA 1
ATOM 10877 C C . ARG C 1 246 ? 32.919 -24.244 32.307 1.00 31.18 246 ARG C C 1
ATOM 10878 O O . ARG C 1 246 ? 32.972 -23.149 32.853 1.00 30.43 246 ARG C O 1
ATOM 10886 N N . LEU C 1 247 ? 33.829 -24.683 31.439 1.00 30.75 247 LEU C N 1
ATOM 10887 C CA . LEU C 1 247 ? 35.035 -23.940 31.163 1.00 35.26 247 LEU C CA 1
ATOM 10888 C C . LEU C 1 247 ? 34.841 -22.960 30.022 1.00 38.87 247 LEU C C 1
ATOM 10889 O O . LEU C 1 247 ? 33.800 -22.873 29.408 1.00 42.63 247 LEU C O 1
ATOM 10894 N N . THR C 1 248 ? 35.863 -22.144 29.807 1.00 43.80 248 THR C N 1
ATOM 10895 C CA . THR C 1 248 ? 35.795 -20.995 28.932 1.00 46.30 248 THR C CA 1
ATOM 10896 C C . THR C 1 248 ? 35.573 -21.518 27.507 1.00 51.61 248 THR C C 1
ATOM 10897 O O . THR C 1 248 ? 34.854 -20.898 26.748 1.00 50.08 248 THR C O 1
ATOM 10901 N N . ASP C 1 249 ? 36.206 -22.657 27.162 1.00 47.69 249 ASP C N 1
ATOM 10902 C CA . ASP C 1 249 ? 35.769 -23.483 26.045 1.00 47.72 249 ASP C CA 1
ATOM 10903 C C . ASP C 1 249 ? 34.559 -24.280 26.540 1.00 45.88 249 ASP C C 1
ATOM 10904 O O . ASP C 1 249 ? 34.726 -25.209 27.280 1.00 45.46 249 ASP C O 1
ATOM 10909 N N . PRO C 1 250 ? 33.353 -23.849 26.182 1.00 45.99 250 PRO C N 1
ATOM 10910 C CA . PRO C 1 250 ? 32.197 -24.458 26.777 1.00 43.94 250 PRO C CA 1
ATOM 10911 C C . PRO C 1 250 ? 32.016 -25.953 26.418 1.00 40.26 250 PRO C C 1
ATOM 10912 O O . PRO C 1 250 ? 31.060 -26.480 26.912 1.00 38.12 250 PRO C O 1
ATOM 10916 N N . ASP C 1 251 ? 32.756 -26.563 25.445 1.00 37.71 251 ASP C N 1
ATOM 10917 C CA . ASP C 1 251 ? 32.688 -28.052 25.215 1.00 37.45 251 ASP C CA 1
ATOM 10918 C C . ASP C 1 251 ? 33.204 -28.861 26.445 1.00 36.42 251 ASP C C 1
ATOM 10919 O O . ASP C 1 251 ? 33.016 -30.089 26.472 1.00 37.38 251 ASP C O 1
ATOM 10924 N N . TYR C 1 252 ? 33.880 -28.203 27.399 1.00 32.81 252 TYR C N 1
ATOM 10925 C CA . TYR C 1 252 ? 34.494 -28.856 28.554 1.00 31.48 252 TYR C CA 1
ATOM 10926 C C . TYR C 1 252 ? 33.908 -28.389 29.885 1.00 28.96 252 TYR C C 1
ATOM 10927 O O . TYR C 1 252 ? 33.595 -27.221 30.085 1.00 27.99 252 TYR C O 1
ATOM 10936 N N . VAL C 1 253 ? 33.840 -29.317 30.800 1.00 26.49 253 VAL C N 1
ATOM 10937 C CA . VAL C 1 253 ? 33.458 -29.075 32.139 1.00 25.87 253 VAL C CA 1
ATOM 10938 C C . VAL C 1 253 ? 34.541 -29.585 33.084 1.00 26.32 253 VAL C C 1
ATOM 10939 O O . VAL C 1 253 ? 35.098 -30.701 32.877 1.00 26.82 253 VAL C O 1
ATOM 10943 N N . GLU C 1 254 ? 34.762 -28.879 34.186 1.00 25.41 254 GLU C N 1
ATOM 10944 C CA . GLU C 1 254 ? 35.618 -29.347 35.204 1.00 26.74 254 GLU C CA 1
ATOM 10945 C C . GLU C 1 254 ? 34.685 -29.892 36.309 1.00 25.19 254 GLU C C 1
ATOM 10946 O O . GLU C 1 254 ? 33.987 -29.127 36.946 1.00 25.55 254 GLU C O 1
ATOM 10952 N N . TRP C 1 255 ? 34.719 -31.203 36.436 1.00 23.06 255 TRP C N 1
ATOM 10953 C CA . TRP C 1 255 ? 33.970 -31.916 37.491 1.00 22.12 255 TRP C CA 1
ATOM 10954 C C . TRP C 1 255 ? 34.801 -31.729 38.757 1.00 22.82 255 TRP C C 1
ATOM 10955 O O . TRP C 1 255 ? 36.044 -31.996 38.761 1.00 23.93 255 TRP C O 1
ATOM 10966 N N . HIS C 1 256 ? 34.172 -31.451 39.888 1.00 21.84 256 HIS C N 1
ATOM 10967 C CA . HIS C 1 256 ? 34.928 -31.175 41.131 1.00 21.56 256 HIS C CA 1
ATOM 10968 C C . HIS C 1 256 ? 35.166 -32.371 41.941 1.00 23.13 256 HIS C C 1
ATOM 10969 O O . HIS C 1 256 ? 34.413 -33.327 41.891 1.00 21.60 256 HIS C O 1
ATOM 10976 N N . ALA C 1 257 ? 36.301 -32.401 42.646 1.00 23.34 257 ALA C N 1
ATOM 10977 C CA . ALA C 1 257 ? 36.697 -33.568 43.376 1.00 23.45 257 ALA C CA 1
ATOM 10978 C C . ALA C 1 257 ? 37.529 -33.096 44.604 1.00 24.10 257 ALA C C 1
ATOM 10979 O O . ALA C 1 257 ? 37.504 -31.903 44.933 1.00 26.07 257 ALA C O 1
ATOM 10981 N N . THR C 1 258 ? 38.200 -34.015 45.285 1.00 22.87 258 THR C N 1
ATOM 10982 C CA . THR C 1 258 ? 38.985 -33.722 46.470 1.00 24.02 258 THR C CA 1
ATOM 10983 C C . THR C 1 258 ? 40.099 -32.736 46.168 1.00 24.73 258 THR C C 1
ATOM 10984 O O . THR C 1 258 ? 40.531 -31.977 47.035 1.00 23.86 258 THR C O 1
ATOM 10988 N N . ASP C 1 259 ? 40.553 -32.694 44.905 1.00 23.42 259 ASP C N 1
ATOM 10989 C CA . ASP C 1 259 ? 41.674 -31.754 44.580 1.00 24.16 259 ASP C CA 1
ATOM 10990 C C . ASP C 1 259 ? 41.265 -30.302 44.880 1.00 26.45 259 ASP C C 1
ATOM 10991 O O . ASP C 1 259 ? 42.117 -29.479 45.322 1.00 26.86 259 ASP C O 1
ATOM 10996 N N . ARG C 1 260 ? 39.998 -29.946 44.735 1.00 27.42 260 ARG C N 1
ATOM 10997 C CA . ARG C 1 260 ? 39.680 -28.552 45.026 1.00 28.31 260 ARG C CA 1
ATOM 10998 C C . ARG C 1 260 ? 39.635 -28.262 46.477 1.00 26.72 260 ARG C C 1
ATOM 10999 O O . ARG C 1 260 ? 39.776 -27.120 46.892 1.00 28.69 260 ARG C O 1
ATOM 11007 N N . ILE C 1 261 ? 39.422 -29.270 47.266 1.00 24.57 261 ILE C N 1
ATOM 11008 C CA . ILE C 1 261 ? 39.289 -29.082 48.712 1.00 24.74 261 ILE C CA 1
ATOM 11009 C C . ILE C 1 261 ? 40.704 -29.056 49.306 1.00 25.96 261 ILE C C 1
ATOM 11010 O O . ILE C 1 261 ? 41.017 -28.286 50.239 1.00 26.66 261 ILE C O 1
ATOM 11015 N N . LEU C 1 262 ? 41.582 -29.873 48.771 1.00 25.68 262 LEU C N 1
ATOM 11016 C CA . LEU C 1 262 ? 42.972 -29.873 49.221 1.00 26.30 262 LEU C CA 1
ATOM 11017 C C . LEU C 1 262 ? 43.907 -28.861 48.613 1.00 27.56 262 LEU C C 1
ATOM 11018 O O . LEU C 1 262 ? 45.064 -28.750 49.030 1.00 28.10 262 LEU C O 1
ATOM 11023 N N . GLU C 1 263 ? 43.466 -28.157 47.613 1.00 26.49 263 GLU C N 1
ATOM 11024 C CA . GLU C 1 263 ? 44.356 -27.388 46.775 1.00 30.32 263 GLU C CA 1
ATOM 11025 C C . GLU C 1 263 ? 45.392 -26.531 47.548 1.00 31.56 263 GLU C C 1
ATOM 11026 O O . GLU C 1 263 ? 46.640 -26.598 47.305 1.00 30.08 263 GLU C O 1
ATOM 11032 N N . GLU C 1 264 ? 44.867 -25.711 48.435 1.00 29.74 264 GLU C N 1
ATOM 11033 C CA . GLU C 1 264 ? 45.747 -24.766 49.133 1.00 32.69 264 GLU C CA 1
ATOM 11034 C C . GLU C 1 264 ? 46.701 -25.425 50.092 1.00 31.05 264 GLU C C 1
ATOM 11035 O O . GLU C 1 264 ? 47.741 -24.851 50.412 1.00 33.14 264 GLU C O 1
ATOM 11041 N N . LEU C 1 265 ? 46.370 -26.619 50.579 1.00 28.18 265 LEU C N 1
ATOM 11042 C CA . LEU C 1 265 ? 47.302 -27.379 51.342 1.00 28.94 265 LEU C CA 1
ATOM 11043 C C . LEU C 1 265 ? 48.539 -27.763 50.587 1.00 30.54 265 LEU C C 1
ATOM 11044 O O . LEU C 1 265 ? 49.531 -28.224 51.210 1.00 30.41 265 LEU C O 1
ATOM 11049 N N . PHE C 1 266 ? 48.436 -27.739 49.249 1.00 30.95 266 PHE C N 1
ATOM 11050 C CA . PHE C 1 266 ? 49.617 -28.019 48.382 1.00 32.55 266 PHE C CA 1
ATOM 11051 C C . PHE C 1 266 ? 50.232 -26.736 47.858 1.00 33.72 266 PHE C C 1
ATOM 11052 O O . PHE C 1 266 ? 51.474 -26.670 47.813 1.00 33.31 266 PHE C O 1
ATOM 11060 N N . THR C 1 267 ? 49.390 -25.743 47.514 1.00 31.82 267 THR C N 1
ATOM 11061 C CA . THR C 1 267 ? 49.897 -24.571 46.849 1.00 31.68 267 THR C CA 1
ATOM 11062 C C . THR C 1 267 ? 50.448 -23.466 47.778 1.00 34.77 267 THR C C 1
ATOM 11063 O O . THR C 1 267 ? 51.231 -22.629 47.313 1.00 34.95 267 THR C O 1
ATOM 11067 N N . ASP C 1 268 ? 50.070 -23.474 49.033 1.00 33.20 268 ASP C N 1
ATOM 11068 C CA . ASP C 1 268 ? 50.443 -22.447 49.959 1.00 34.87 268 ASP C CA 1
ATOM 11069 C C . ASP C 1 268 ? 51.472 -23.083 50.850 1.00 35.58 268 ASP C C 1
ATOM 11070 O O . ASP C 1 268 ? 51.150 -23.983 51.590 1.00 36.33 268 ASP C O 1
ATOM 11075 N N . PRO C 1 269 ? 52.730 -22.646 50.778 1.00 36.65 269 PRO C N 1
ATOM 11076 C CA . PRO C 1 269 ? 53.801 -23.281 51.564 1.00 40.38 269 PRO C CA 1
ATOM 11077 C C . PRO C 1 269 ? 53.614 -23.293 53.089 1.00 41.94 269 PRO C C 1
ATOM 11078 O O . PRO C 1 269 ? 54.143 -24.185 53.742 1.00 43.99 269 PRO C O 1
ATOM 11082 N N . VAL C 1 270 ? 52.929 -22.306 53.650 1.00 40.41 270 VAL C N 1
ATOM 11083 C CA . VAL C 1 270 ? 52.682 -22.290 55.058 1.00 41.76 270 VAL C CA 1
ATOM 11084 C C . VAL C 1 270 ? 51.675 -23.430 55.407 1.00 41.86 270 VAL C C 1
ATOM 11085 O O . VAL C 1 270 ? 51.853 -24.152 56.393 1.00 41.01 270 VAL C O 1
ATOM 11089 N N . LYS C 1 271 ? 50.640 -23.629 54.589 1.00 36.63 271 LYS C N 1
ATOM 11090 C CA . LYS C 1 271 ? 49.684 -24.702 54.837 1.00 34.49 271 LYS C CA 1
ATOM 11091 C C . LYS C 1 271 ? 50.356 -26.013 54.574 1.00 34.34 271 LYS C C 1
ATOM 11092 O O . LYS C 1 271 ? 50.249 -26.968 55.327 1.00 33.11 271 LYS C O 1
ATOM 11098 N N . ARG C 1 272 ? 51.125 -26.090 53.505 1.00 35.53 272 ARG C N 1
ATOM 11099 C CA . ARG C 1 272 ? 51.761 -27.343 53.177 1.00 36.27 272 ARG C CA 1
ATOM 11100 C C . ARG C 1 272 ? 52.669 -27.789 54.306 1.00 35.00 272 ARG C C 1
ATOM 11101 O O . ARG C 1 272 ? 52.834 -29.013 54.601 1.00 36.93 272 ARG C O 1
ATOM 11109 N N . GLY C 1 273 ? 53.278 -26.834 54.949 1.00 34.86 273 GLY C N 1
ATOM 11110 C CA . GLY C 1 273 ? 54.116 -27.112 56.092 1.00 36.10 273 GLY C CA 1
ATOM 11111 C C . GLY C 1 273 ? 53.358 -27.753 57.293 1.00 36.28 273 GLY C C 1
ATOM 11112 O O . GLY C 1 273 ? 53.968 -28.344 58.177 1.00 37.32 273 GLY C O 1
ATOM 11113 N N . ARG C 1 274 ? 52.038 -27.601 57.330 1.00 36.06 274 ARG C N 1
ATOM 11114 C CA . ARG C 1 274 ? 51.232 -28.210 58.372 1.00 36.01 274 ARG C CA 1
ATOM 11115 C C . ARG C 1 274 ? 50.461 -29.465 57.973 1.00 35.37 274 ARG C C 1
ATOM 11116 O O . ARG C 1 274 ? 49.660 -29.947 58.733 1.00 33.80 274 ARG C O 1
ATOM 11124 N N . PHE C 1 275 ? 50.674 -29.973 56.770 1.00 30.28 275 PHE C N 1
ATOM 11125 C CA . PHE C 1 275 ? 49.898 -31.087 56.249 1.00 28.37 275 PHE C CA 1
ATOM 11126 C C . PHE C 1 275 ? 50.800 -32.191 55.752 1.00 31.50 275 PHE C C 1
ATOM 11127 O O . PHE C 1 275 ? 51.727 -31.898 54.954 1.00 32.48 275 PHE C O 1
ATOM 11135 N N . THR C 1 276 ? 50.537 -33.429 56.172 1.00 30.80 276 THR C N 1
ATOM 11136 C CA . THR C 1 276 ? 51.328 -34.583 55.809 1.00 30.17 276 THR C CA 1
ATOM 11137 C C . THR C 1 276 ? 50.271 -35.568 55.293 1.00 29.65 276 THR C C 1
ATOM 11138 O O . THR C 1 276 ? 49.274 -35.812 55.971 1.00 29.82 276 THR C O 1
ATOM 11142 N N . LEU C 1 277 ? 50.448 -35.987 54.047 1.00 29.35 277 LEU C N 1
ATOM 11143 C CA . LEU C 1 277 ? 49.648 -37.042 53.431 1.00 27.57 277 LEU C CA 1
ATOM 11144 C C . LEU C 1 277 ? 50.462 -38.311 53.147 1.00 29.09 277 LEU C C 1
ATOM 11145 O O . LEU C 1 277 ? 51.438 -38.287 52.379 1.00 28.64 277 LEU C O 1
ATOM 11150 N N . LEU C 1 278 ? 50.101 -39.416 53.763 1.00 26.34 278 LEU C N 1
ATOM 11151 C CA . LEU C 1 278 ? 50.815 -40.680 53.581 1.00 26.09 278 LEU C CA 1
ATOM 11152 C C . LEU C 1 278 ? 49.910 -41.567 52.704 1.00 25.72 278 LEU C C 1
ATOM 11153 O O . LEU C 1 278 ? 48.847 -41.970 53.143 1.00 25.76 278 LEU C O 1
ATOM 11158 N N . THR C 1 279 ? 50.340 -41.864 51.465 1.00 23.88 279 THR C N 1
ATOM 11159 C CA . THR C 1 279 ? 49.531 -42.764 50.656 1.00 24.63 279 THR C CA 1
ATOM 11160 C C . THR C 1 279 ? 50.044 -44.188 50.777 1.00 24.60 279 THR C C 1
ATOM 11161 O O . THR C 1 279 ? 51.177 -44.446 51.195 1.00 23.75 279 THR C O 1
ATOM 11165 N N . ASN C 1 280 ? 49.237 -45.133 50.313 1.00 22.48 280 ASN C N 1
ATOM 11166 C CA . ASN C 1 280 ? 49.532 -46.561 50.483 1.00 22.19 280 ASN C CA 1
ATOM 11167 C C . ASN C 1 280 ? 49.734 -46.937 51.962 1.00 22.93 280 ASN C C 1
ATOM 11168 O O . ASN C 1 280 ? 50.643 -47.684 52.257 1.00 24.96 280 ASN C O 1
ATOM 11173 N N . HIS C 1 281 ? 49.067 -46.222 52.859 1.00 21.98 281 HIS C N 1
ATOM 11174 C CA . HIS C 1 281 ? 49.234 -46.461 54.309 1.00 22.38 281 HIS C CA 1
ATOM 11175 C C . HIS C 1 281 ? 47.854 -46.797 54.850 1.00 23.09 281 HIS C C 1
ATOM 11176 O O . HIS C 1 281 ? 46.895 -45.972 54.730 1.00 22.11 281 HIS C O 1
ATOM 11183 N N . ARG C 1 282 ? 47.747 -48.019 55.363 1.00 23.06 282 ARG C N 1
ATOM 11184 C CA . ARG C 1 282 ? 46.494 -48.483 55.971 1.00 22.08 282 ARG C CA 1
ATOM 11185 C C . ARG C 1 282 ? 46.401 -48.028 57.419 1.00 22.52 282 ARG C C 1
ATOM 11186 O O . ARG C 1 282 ? 47.299 -48.247 58.195 1.00 21.71 282 ARG C O 1
ATOM 11194 N N . CYS C 1 283 ? 45.300 -47.426 57.827 1.00 20.27 283 CYS C N 1
ATOM 11195 C CA . CYS C 1 283 ? 45.004 -47.242 59.270 1.00 21.23 283 CYS C CA 1
ATOM 11196 C C . CYS C 1 283 ? 44.366 -48.577 59.686 1.00 21.25 283 CYS C C 1
ATOM 11197 O O . CYS C 1 283 ? 43.199 -48.867 59.286 1.00 20.66 283 CYS C O 1
ATOM 11200 N N . THR C 1 284 ? 45.152 -49.402 60.346 1.00 21.82 284 THR C N 1
ATOM 11201 C CA . THR C 1 284 ? 44.705 -50.742 60.697 1.00 23.10 284 THR C CA 1
ATOM 11202 C C . THR C 1 284 ? 43.724 -50.708 61.851 1.00 22.78 284 THR C C 1
ATOM 11203 O O . THR C 1 284 ? 42.690 -51.357 61.829 1.00 23.98 284 THR C O 1
ATOM 11207 N N . LYS C 1 285 ? 44.045 -49.868 62.826 1.00 22.11 285 LYS C N 1
ATOM 11208 C CA . LYS C 1 285 ? 43.132 -49.683 63.995 1.00 23.13 285 LYS C CA 1
ATOM 11209 C C . LYS C 1 285 ? 43.604 -48.513 64.768 1.00 25.22 285 LYS C C 1
ATOM 11210 O O . LYS C 1 285 ? 44.733 -48.041 64.560 1.00 25.59 285 LYS C O 1
ATOM 11216 N N . LEU C 1 286 ? 42.747 -48.044 65.677 1.00 24.70 286 LEU C N 1
ATOM 11217 C CA . LEU C 1 286 ? 43.129 -47.038 66.641 1.00 24.53 286 LEU C CA 1
ATOM 11218 C C . LEU C 1 286 ? 43.346 -47.786 67.954 1.00 25.93 286 LEU C C 1
ATOM 11219 O O . LEU C 1 286 ? 42.700 -48.775 68.203 1.00 24.89 286 LEU C O 1
ATOM 11224 N N . VAL C 1 287 ? 44.245 -47.300 68.797 1.00 23.82 287 VAL C N 1
ATOM 11225 C CA . VAL C 1 287 ? 44.504 -47.970 70.083 1.00 25.53 287 VAL C CA 1
ATOM 11226 C C . VAL C 1 287 ? 44.045 -47.021 71.141 1.00 25.03 287 VAL C C 1
ATOM 11227 O O . VAL C 1 287 ? 44.358 -45.811 71.092 1.00 26.26 287 VAL C O 1
ATOM 11231 N N . PHE C 1 288 ? 43.304 -47.560 72.084 1.00 25.84 288 PHE C N 1
ATOM 11232 C CA . PHE C 1 288 ? 42.671 -46.726 73.109 1.00 25.66 288 PHE C CA 1
ATOM 11233 C C . PHE C 1 288 ? 43.413 -46.789 74.415 1.00 26.32 288 PHE C C 1
ATOM 11234 O O . PHE C 1 288 ? 44.165 -47.718 74.676 1.00 24.11 288 PHE C O 1
ATOM 11242 N N . LYS C 1 289 ? 43.115 -45.816 75.272 1.00 26.62 289 LYS C N 1
ATOM 11243 C CA . LYS C 1 289 ? 43.648 -45.770 76.635 1.00 30.40 289 LYS C CA 1
ATOM 11244 C C . LYS C 1 289 ? 43.238 -47.029 77.356 1.00 28.01 289 LYS C C 1
ATOM 11245 O O . LYS C 1 289 ? 44.028 -47.520 78.136 1.00 25.03 289 LYS C O 1
ATOM 11251 N N . HIS C 1 290 ? 41.991 -47.470 77.233 1.00 26.33 290 HIS C N 1
ATOM 11252 C CA . HIS C 1 290 ? 41.613 -48.758 77.866 1.00 25.10 290 HIS C CA 1
ATOM 11253 C C . HIS C 1 290 ? 40.457 -49.316 77.016 1.00 25.04 290 HIS C C 1
ATOM 11254 O O . HIS C 1 290 ? 39.985 -48.686 76.019 1.00 25.99 290 HIS C O 1
ATOM 11261 N N . TYR C 1 291 ? 39.990 -50.489 77.418 1.00 23.88 291 TYR C N 1
ATOM 11262 C CA . TYR C 1 291 ? 38.994 -51.251 76.643 1.00 25.31 291 TYR C CA 1
ATOM 11263 C C . TYR C 1 291 ? 37.748 -51.600 77.540 1.00 24.16 291 TYR C C 1
ATOM 11264 O O . TYR C 1 291 ? 37.159 -52.679 77.419 1.00 25.21 291 TYR C O 1
ATOM 11273 N N . ARG C 1 292 ? 37.441 -50.669 78.457 1.00 24.89 292 ARG C N 1
ATOM 11274 C CA . ARG C 1 292 ? 36.259 -50.806 79.359 1.00 25.51 292 ARG C CA 1
ATOM 11275 C C . ARG C 1 292 ? 35.067 -50.110 78.825 1.00 24.09 292 ARG C C 1
ATOM 11276 O O . ARG C 1 292 ? 35.030 -48.867 78.657 1.00 26.57 292 ARG C O 1
ATOM 11284 N N . PRO C 1 293 ? 34.079 -50.908 78.446 1.00 23.20 293 PRO C N 1
ATOM 11285 C CA . PRO C 1 293 ? 32.890 -50.275 77.884 1.00 22.97 293 PRO C CA 1
ATOM 11286 C C . PRO C 1 293 ? 32.195 -49.265 78.809 1.00 24.03 293 PRO C C 1
ATOM 11287 O O . PRO C 1 293 ? 32.061 -49.447 80.049 1.00 25.57 293 PRO C O 1
ATOM 11291 N N . GLY C 1 294 ? 31.626 -48.262 78.184 1.00 25.24 294 GLY C N 1
ATOM 11292 C CA . GLY C 1 294 ? 30.823 -47.312 78.900 1.00 25.70 294 GLY C CA 1
ATOM 11293 C C . GLY C 1 294 ? 31.548 -46.268 79.638 1.00 30.72 294 GLY C C 1
ATOM 11294 O O . GLY C 1 294 ? 30.917 -45.457 80.294 1.00 29.25 294 GLY C O 1
ATOM 11295 N N . GLU C 1 295 ? 32.887 -46.328 79.692 1.00 30.19 295 GLU C N 1
ATOM 11296 C CA . GLU C 1 295 ? 33.606 -45.363 80.482 1.00 27.74 295 GLU C CA 1
ATOM 11297 C C . GLU C 1 295 ? 34.308 -44.334 79.608 1.00 27.55 295 GLU C C 1
ATOM 11298 O O . GLU C 1 295 ? 34.634 -44.618 78.485 1.00 25.56 295 GLU C O 1
ATOM 11304 N N . GLU C 1 296 ? 34.530 -43.132 80.140 1.00 28.22 296 GLU C N 1
ATOM 11305 C CA . GLU C 1 296 ? 35.273 -42.100 79.368 1.00 30.47 296 GLU C CA 1
ATOM 11306 C C . GLU C 1 296 ? 36.568 -42.714 78.921 1.00 27.82 296 GLU C C 1
ATOM 11307 O O . GLU C 1 296 ? 37.314 -43.322 79.709 1.00 28.02 296 GLU C O 1
ATOM 11313 N N . ASN C 1 297 ? 36.949 -42.417 77.689 1.00 27.25 297 ASN C N 1
ATOM 11314 C CA . ASN C 1 297 ? 38.074 -43.083 77.049 1.00 27.00 297 ASN C CA 1
ATOM 11315 C C . ASN C 1 297 ? 38.733 -42.074 76.093 1.00 26.59 297 ASN C C 1
ATOM 11316 O O . ASN C 1 297 ? 38.228 -40.966 75.881 1.00 26.13 297 ASN C O 1
ATOM 11321 N N . GLU C 1 298 ? 39.775 -42.501 75.394 1.00 26.37 298 GLU C N 1
ATOM 11322 C CA . GLU C 1 298 ? 40.392 -41.641 74.418 1.00 28.41 298 GLU C CA 1
ATOM 11323 C C . GLU C 1 298 ? 41.322 -42.516 73.580 1.00 26.53 298 GLU C C 1
ATOM 11324 O O . GLU C 1 298 ? 41.727 -43.592 73.986 1.00 25.63 298 GLU C O 1
ATOM 11330 N N . VAL C 1 299 ? 41.631 -42.030 72.389 1.00 24.96 299 VAL C N 1
ATOM 11331 C CA . VAL C 1 299 ? 42.567 -42.692 71.550 1.00 24.02 299 VAL C CA 1
ATOM 11332 C C . VAL C 1 299 ? 43.943 -42.326 71.946 1.00 25.77 299 VAL C C 1
ATOM 11333 O O . VAL C 1 299 ? 44.284 -41.155 72.060 1.00 25.19 299 VAL C O 1
ATOM 11337 N N . ASP C 1 300 ? 44.776 -43.317 72.068 1.00 28.33 300 ASP C N 1
ATOM 11338 C CA . ASP C 1 300 ? 46.170 -43.083 72.405 1.00 31.40 300 ASP C CA 1
ATOM 11339 C C . ASP C 1 300 ? 47.040 -42.916 71.156 1.00 30.48 300 ASP C C 1
ATOM 11340 O O . ASP C 1 300 ? 47.899 -42.029 71.099 1.00 32.23 300 ASP C O 1
ATOM 11345 N N . TYR C 1 301 ? 46.841 -43.753 70.125 1.00 26.16 301 TYR C N 1
ATOM 11346 C CA . TYR C 1 301 ? 47.580 -43.610 68.881 1.00 25.25 301 TYR C CA 1
ATOM 11347 C C . TYR C 1 301 ? 46.843 -44.356 67.771 1.00 26.69 301 TYR C C 1
ATOM 11348 O O . TYR C 1 301 ? 45.961 -45.171 68.054 1.00 24.70 301 TYR C O 1
ATOM 11357 N N . ALA C 1 302 ? 47.203 -44.046 66.531 1.00 24.61 302 ALA C N 1
ATOM 11358 C CA . ALA C 1 302 ? 46.752 -44.884 65.381 1.00 24.69 302 ALA C CA 1
ATOM 11359 C C . ALA C 1 302 ? 47.829 -45.856 64.958 1.00 26.11 302 ALA C C 1
ATOM 11360 O O . ALA C 1 302 ? 49.039 -45.488 64.888 1.00 28.10 302 ALA C O 1
ATOM 11362 N N . LEU C 1 303 ? 47.439 -47.094 64.671 1.00 24.26 303 LEU C N 1
ATOM 11363 C CA . LEU C 1 303 ? 48.366 -48.055 64.185 1.00 26.32 303 LEU C CA 1
ATOM 11364 C C . LEU C 1 303 ? 48.212 -48.095 62.653 1.00 27.60 303 LEU C C 1
ATOM 11365 O O . LEU C 1 303 ? 47.155 -48.465 62.156 1.00 23.94 303 LEU C O 1
ATOM 11370 N N . VAL C 1 304 ? 49.296 -47.768 61.967 1.00 25.54 304 VAL C N 1
ATOM 11371 C CA . VAL C 1 304 ? 49.258 -47.541 60.489 1.00 26.71 304 VAL C CA 1
ATOM 11372 C C . VAL C 1 304 ? 50.349 -48.375 59.865 1.00 27.09 304 VAL C C 1
ATOM 11373 O O . VAL C 1 304 ? 51.507 -48.385 60.315 1.00 32.44 304 VAL C O 1
ATOM 11377 N N . GLU C 1 305 ? 50.046 -48.989 58.740 1.00 26.23 305 GLU C N 1
ATOM 11378 C CA . GLU C 1 305 ? 50.987 -49.887 58.115 1.00 28.60 305 GLU C CA 1
ATOM 11379 C C . GLU C 1 305 ? 51.256 -49.361 56.695 1.00 29.02 305 GLU C C 1
ATOM 11380 O O . GLU C 1 305 ? 50.310 -49.142 55.898 1.00 25.72 305 GLU C O 1
ATOM 11386 N N . ASP C 1 306 ? 52.521 -49.235 56.380 1.00 28.51 306 ASP C N 1
ATOM 11387 C CA . ASP C 1 306 ? 52.905 -48.927 55.012 1.00 30.16 306 ASP C CA 1
ATOM 11388 C C . ASP C 1 306 ? 52.763 -50.149 54.118 1.00 29.51 306 ASP C C 1
ATOM 11389 O O . ASP C 1 306 ? 53.444 -51.153 54.314 1.00 32.20 306 ASP C O 1
ATOM 11394 N N . LEU C 1 307 ? 51.979 -50.057 53.068 1.00 28.60 307 LEU C N 1
ATOM 11395 C CA . LEU C 1 307 ? 51.671 -51.253 52.272 1.00 27.90 307 LEU C CA 1
ATOM 11396 C C . LEU C 1 307 ? 52.610 -51.412 51.100 1.00 31.34 307 LEU C C 1
ATOM 11397 O O . LEU C 1 307 ? 52.616 -52.416 50.447 1.00 29.58 307 LEU C O 1
ATOM 11402 N N . LEU C 1 308 ? 53.434 -50.428 50.859 1.00 33.68 308 LEU C N 1
ATOM 11403 C CA . LEU C 1 308 ? 54.385 -50.548 49.724 1.00 39.22 308 LEU C CA 1
ATOM 11404 C C . LEU C 1 308 ? 55.404 -51.649 49.993 1.00 43.94 308 LEU C C 1
ATOM 11405 O O . LEU C 1 308 ? 56.009 -51.757 51.063 1.00 44.15 308 LEU C O 1
ATOM 11410 N N . PRO C 1 309 ? 55.573 -52.518 49.003 1.00 48.45 309 PRO C N 1
ATOM 11411 C CA . PRO C 1 309 ? 56.222 -53.802 49.154 1.00 53.03 309 PRO C CA 1
ATOM 11412 C C . PRO C 1 309 ? 57.591 -53.750 49.757 1.00 54.31 309 PRO C C 1
ATOM 11413 O O . PRO C 1 309 ? 58.280 -52.748 49.578 1.00 64.54 309 PRO C O 1
ATOM 11417 N N . HIS C 1 310 ? 57.962 -54.812 50.487 1.00 62.96 310 HIS C N 1
ATOM 11418 C CA . HIS C 1 310 ? 59.301 -54.935 51.176 1.00 68.57 310 HIS C CA 1
ATOM 11419 C C . HIS C 1 310 ? 59.519 -56.348 51.663 1.00 65.73 310 HIS C C 1
ATOM 11420 O O . HIS C 1 310 ? 58.484 -56.974 52.029 1.00 57.36 310 HIS C O 1
ATOM 11427 N N . SER C 1 319 ? 57.567 -51.872 59.122 1.00 62.46 319 SER C N 1
ATOM 11428 C CA . SER C 1 319 ? 56.314 -51.716 58.361 1.00 64.77 319 SER C CA 1
ATOM 11429 C C . SER C 1 319 ? 55.188 -50.916 59.113 1.00 54.92 319 SER C C 1
ATOM 11430 O O . SER C 1 319 ? 54.461 -50.012 58.515 1.00 42.56 319 SER C O 1
ATOM 11433 N N . VAL C 1 320 ? 55.045 -51.284 60.403 1.00 49.96 320 VAL C N 1
ATOM 11434 C CA . VAL C 1 320 ? 54.002 -50.750 61.280 1.00 48.31 320 VAL C CA 1
ATOM 11435 C C . VAL C 1 320 ? 54.465 -49.513 62.064 1.00 46.81 320 VAL C C 1
ATOM 11436 O O . VAL C 1 320 ? 55.557 -49.507 62.614 1.00 50.58 320 VAL C O 1
ATOM 11440 N N . LYS C 1 321 ? 53.671 -48.438 62.059 1.00 40.31 321 LYS C N 1
ATOM 11441 C CA . LYS C 1 321 ? 54.022 -47.139 62.635 1.00 39.14 321 LYS C CA 1
ATOM 11442 C C . LYS C 1 321 ? 52.904 -46.807 63.645 1.00 34.73 321 LYS C C 1
ATOM 11443 O O . LYS C 1 321 ? 51.725 -47.044 63.351 1.00 31.55 321 LYS C O 1
ATOM 11449 N N . LYS C 1 322 ? 53.264 -46.229 64.790 1.00 31.75 322 LYS C N 1
ATOM 11450 C CA . LYS C 1 322 ? 52.266 -45.616 65.682 1.00 32.57 322 LYS C CA 1
ATOM 11451 C C . LYS C 1 322 ? 52.214 -44.159 65.368 1.00 32.65 322 LYS C C 1
ATOM 11452 O O . LYS C 1 322 ? 53.215 -43.480 65.429 1.00 33.82 322 LYS C O 1
ATOM 11458 N N . ILE C 1 323 ? 51.087 -43.612 65.053 1.00 30.91 323 ILE C N 1
ATOM 11459 C CA . ILE C 1 323 ? 51.020 -42.158 64.822 1.00 30.25 323 ILE C CA 1
ATOM 11460 C C . ILE C 1 323 ? 50.210 -41.518 65.953 1.00 29.64 323 ILE C C 1
ATOM 11461 O O . ILE C 1 323 ? 49.041 -41.850 66.181 1.00 26.89 323 ILE C O 1
ATOM 11466 N N . TYR C 1 324 ? 50.867 -40.597 66.664 1.00 30.13 324 TYR C N 1
ATOM 11467 C CA . TYR C 1 324 ? 50.286 -39.830 67.763 1.00 32.00 324 TYR C CA 1
ATOM 11468 C C . TYR C 1 324 ? 49.760 -38.473 67.321 1.00 33.00 324 TYR C C 1
ATOM 11469 O O . TYR C 1 324 ? 50.438 -37.702 66.629 1.00 33.32 324 TYR C O 1
ATOM 11478 N N . ALA C 1 325 ? 48.535 -38.199 67.718 1.00 27.57 325 ALA C N 1
ATOM 11479 C CA . ALA C 1 325 ? 47.862 -36.919 67.494 1.00 29.66 325 ALA C CA 1
ATOM 11480 C C . ALA C 1 325 ? 47.021 -36.580 68.751 1.00 28.40 325 ALA C C 1
ATOM 11481 O O . ALA C 1 325 ? 46.681 -37.440 69.530 1.00 30.50 325 ALA C O 1
ATOM 11483 N N . ARG C 1 326 ? 46.630 -35.329 68.851 1.00 29.72 326 ARG C N 1
ATOM 11484 C CA . ARG C 1 326 ? 45.719 -34.911 69.897 1.00 31.35 326 ARG C CA 1
ATOM 11485 C C . ARG C 1 326 ? 44.291 -35.359 69.644 1.00 28.84 326 ARG C C 1
ATOM 11486 O O . ARG C 1 326 ? 43.530 -35.560 70.586 1.00 27.51 326 ARG C O 1
ATOM 11494 N N . SER C 1 327 ? 43.910 -35.542 68.361 1.00 26.81 327 SER C N 1
ATOM 11495 C CA . SER C 1 327 ? 42.576 -35.890 67.971 1.00 27.11 327 SER C CA 1
ATOM 11496 C C . SER C 1 327 ? 42.630 -36.739 66.725 1.00 25.63 327 SER C C 1
ATOM 11497 O O . SER C 1 327 ? 43.645 -36.676 65.948 1.00 23.32 327 SER C O 1
ATOM 11500 N N . TYR C 1 328 ? 41.579 -37.523 66.526 1.00 24.32 328 TYR C N 1
ATOM 11501 C CA . TYR C 1 328 ? 41.575 -38.562 65.513 1.00 23.76 328 TYR C CA 1
ATOM 11502 C C . TYR C 1 328 ? 40.283 -38.476 64.795 1.00 23.63 328 TYR C C 1
ATOM 11503 O O . TYR C 1 328 ? 39.183 -38.386 65.447 1.00 22.10 328 TYR C O 1
ATOM 11512 N N . VAL C 1 329 ? 40.339 -38.565 63.472 1.00 22.24 329 VAL C N 1
ATOM 11513 C CA . VAL C 1 329 ? 39.115 -38.540 62.634 1.00 20.11 329 VAL C CA 1
ATOM 11514 C C . VAL C 1 329 ? 39.161 -39.756 61.697 1.00 22.30 329 VAL C C 1
ATOM 11515 O O . VAL C 1 329 ? 40.179 -40.014 61.050 1.00 23.88 329 VAL C O 1
ATOM 11519 N N . VAL C 1 330 ? 38.131 -40.584 61.740 1.00 20.84 330 VAL C N 1
ATOM 11520 C CA . VAL C 1 330 ? 38.036 -41.722 60.800 1.00 20.74 330 VAL C CA 1
ATOM 11521 C C . VAL C 1 330 ? 37.020 -41.297 59.765 1.00 20.50 330 VAL C C 1
ATOM 11522 O O . VAL C 1 330 ? 35.805 -41.228 60.047 1.00 19.70 330 VAL C O 1
ATOM 11526 N N . ALA C 1 331 ? 37.481 -41.105 58.539 1.00 21.17 331 ALA C N 1
ATOM 11527 C CA . ALA C 1 331 ? 36.674 -40.734 57.402 1.00 21.37 331 ALA C CA 1
ATOM 11528 C C . ALA C 1 331 ? 37.050 -41.617 56.236 1.00 21.06 331 ALA C C 1
ATOM 11529 O O . ALA C 1 331 ? 37.526 -41.180 55.182 1.00 22.48 331 ALA C O 1
ATOM 11531 N N . CYS C 1 332 ? 36.751 -42.891 56.416 1.00 21.36 332 CYS C N 1
ATOM 11532 C CA . CYS C 1 332 ? 37.103 -43.879 55.433 1.00 20.66 332 CYS C CA 1
ATOM 11533 C C . CYS C 1 332 ? 35.957 -44.361 54.561 1.00 20.21 332 CYS C C 1
ATOM 11534 O O . CYS C 1 332 ? 36.131 -45.406 53.934 1.00 21.53 332 CYS C O 1
ATOM 11537 N N . GLY C 1 333 ? 34.856 -43.626 54.531 1.00 20.37 333 GLY C N 1
ATOM 11538 C CA . GLY C 1 333 ? 33.644 -44.029 53.878 1.00 18.32 333 GLY C CA 1
ATOM 11539 C C . GLY C 1 333 ? 32.767 -44.871 54.775 1.00 20.51 333 GLY C C 1
ATOM 11540 O O . GLY C 1 333 ? 33.223 -45.305 55.841 1.00 20.45 333 GLY C O 1
ATOM 11541 N N . ALA C 1 334 ? 31.587 -45.227 54.312 1.00 19.64 334 ALA C N 1
ATOM 11542 C CA . ALA C 1 334 ? 30.599 -45.843 55.222 1.00 18.61 334 ALA C CA 1
ATOM 11543 C C . ALA C 1 334 ? 30.999 -47.202 55.688 1.00 19.73 334 ALA C C 1
ATOM 11544 O O . ALA C 1 334 ? 30.897 -47.494 56.888 1.00 22.19 334 ALA C O 1
ATOM 11546 N N . VAL C 1 335 ? 31.551 -48.026 54.779 1.00 17.94 335 VAL C N 1
ATOM 11547 C CA . VAL C 1 335 ? 31.946 -49.360 55.138 1.00 17.08 335 VAL C CA 1
ATOM 11548 C C . VAL C 1 335 ? 33.223 -49.337 55.982 1.00 18.77 335 VAL C C 1
ATOM 11549 O O . VAL C 1 335 ? 33.308 -49.930 57.056 1.00 21.38 335 VAL C O 1
ATOM 11553 N N . ALA C 1 336 ? 34.218 -48.699 55.415 1.00 18.61 336 ALA C N 1
ATOM 11554 C CA . ALA C 1 336 ? 35.597 -48.809 55.972 1.00 17.44 336 ALA C CA 1
ATOM 11555 C C . ALA C 1 336 ? 35.720 -48.043 57.302 1.00 17.97 336 ALA C C 1
ATOM 11556 O O . ALA C 1 336 ? 36.617 -48.379 58.099 1.00 18.39 336 ALA C O 1
ATOM 11558 N N . THR C 1 337 ? 34.907 -46.999 57.528 1.00 18.56 337 THR C N 1
ATOM 11559 C CA . THR C 1 337 ? 34.964 -46.255 58.788 1.00 19.75 337 THR C CA 1
ATOM 11560 C C . THR C 1 337 ? 34.561 -47.215 59.940 1.00 19.50 337 THR C C 1
ATOM 11561 O O . THR C 1 337 ? 35.245 -47.361 60.990 1.00 18.88 337 THR C O 1
ATOM 11565 N N . ALA C 1 338 ? 33.433 -47.901 59.710 1.00 20.34 338 ALA C N 1
ATOM 11566 C CA . ALA C 1 338 ? 32.967 -48.946 60.682 1.00 20.74 338 ALA C CA 1
ATOM 11567 C C . ALA C 1 338 ? 33.981 -50.067 60.789 1.00 21.01 338 ALA C C 1
ATOM 11568 O O . ALA C 1 338 ? 34.212 -50.590 61.882 1.00 19.24 338 ALA C O 1
ATOM 11570 N N . GLN C 1 339 ? 34.638 -50.468 59.676 1.00 17.73 339 GLN C N 1
ATOM 11571 C CA . GLN C 1 339 ? 35.627 -51.494 59.712 1.00 18.63 339 GLN C CA 1
ATOM 11572 C C . GLN C 1 339 ? 36.851 -51.166 60.555 1.00 19.25 339 GLN C C 1
ATOM 11573 O O . GLN C 1 339 ? 37.255 -52.025 61.315 1.00 19.96 339 GLN C O 1
ATOM 11579 N N . VAL C 1 340 ? 37.302 -49.935 60.457 1.00 18.63 340 VAL C N 1
ATOM 11580 C CA . VAL C 1 340 ? 38.461 -49.496 61.273 1.00 19.36 340 VAL C CA 1
ATOM 11581 C C . VAL C 1 340 ? 38.074 -49.489 62.758 1.00 19.22 340 VAL C C 1
ATOM 11582 O O . VAL C 1 340 ? 38.799 -49.986 63.608 1.00 21.74 340 VAL C O 1
ATOM 11586 N N . LEU C 1 341 ? 36.900 -48.962 63.029 1.00 18.89 341 LEU C N 1
ATOM 11587 C CA . LEU C 1 341 ? 36.459 -48.926 64.440 1.00 21.91 341 LEU C CA 1
ATOM 11588 C C . LEU C 1 341 ? 36.200 -50.308 65.009 1.00 21.04 341 LEU C C 1
ATOM 11589 O O . LEU C 1 341 ? 36.451 -50.597 66.192 1.00 21.30 341 LEU C O 1
ATOM 11594 N N . ALA C 1 342 ? 35.640 -51.224 64.219 1.00 19.85 342 ALA C N 1
ATOM 11595 C CA . ALA C 1 342 ? 35.409 -52.595 64.654 1.00 21.16 342 ALA C CA 1
ATOM 11596 C C . ALA C 1 342 ? 36.783 -53.276 64.931 1.00 22.74 342 ALA C C 1
ATOM 11597 O O . ALA C 1 342 ? 36.990 -53.952 65.982 1.00 22.66 342 ALA C O 1
ATOM 11599 N N . ASN C 1 343 ? 37.734 -53.115 64.035 1.00 20.34 343 ASN C N 1
ATOM 11600 C CA . ASN C 1 343 ? 39.061 -53.693 64.239 1.00 21.16 343 ASN C CA 1
ATOM 11601 C C . ASN C 1 343 ? 39.766 -53.126 65.460 1.00 20.59 343 ASN C C 1
ATOM 11602 O O . ASN C 1 343 ? 40.519 -53.849 66.084 1.00 22.57 343 ASN C O 1
ATOM 11607 N N . SER C 1 344 ? 39.428 -51.902 65.832 1.00 21.64 344 SER C N 1
ATOM 11608 C CA . SER C 1 344 ? 40.009 -51.229 67.034 1.00 22.04 344 SER C CA 1
ATOM 11609 C C . SER C 1 344 ? 39.525 -51.846 68.341 1.00 24.37 344 SER C C 1
ATOM 11610 O O . SER C 1 344 ? 40.180 -51.700 69.379 1.00 24.49 344 SER C O 1
ATOM 11613 N N . HIS C 1 345 ? 38.450 -52.634 68.269 1.00 22.81 345 HIS C N 1
ATOM 11614 C CA . HIS C 1 345 ? 37.949 -53.368 69.468 1.00 24.61 345 HIS C CA 1
ATOM 11615 C C . HIS C 1 345 ? 38.850 -54.513 69.877 1.00 28.56 345 HIS C C 1
ATOM 11616 O O . HIS C 1 345 ? 38.736 -55.063 71.024 1.00 28.86 345 HIS C O 1
ATOM 11623 N N . ILE C 1 346 ? 39.735 -54.912 68.985 1.00 28.49 346 ILE C N 1
ATOM 11624 C CA . ILE C 1 346 ? 40.664 -55.965 69.267 1.00 29.74 346 ILE C CA 1
ATOM 11625 C C . ILE C 1 346 ? 41.985 -55.278 69.735 1.00 32.79 346 ILE C C 1
ATOM 11626 O O . ILE C 1 346 ? 42.692 -54.685 68.934 1.00 31.46 346 ILE C O 1
ATOM 11631 N N . PRO C 1 347 ? 42.319 -55.359 71.031 1.00 35.00 347 PRO C N 1
ATOM 11632 C CA . PRO C 1 347 ? 43.527 -54.618 71.449 1.00 39.74 347 PRO C CA 1
ATOM 11633 C C . PRO C 1 347 ? 44.768 -55.233 70.787 1.00 42.54 347 PRO C C 1
ATOM 11634 O O . PRO C 1 347 ? 44.805 -56.455 70.571 1.00 40.85 347 PRO C O 1
ATOM 11638 N N . PRO C 1 348 ? 45.802 -54.424 70.513 1.00 48.31 348 PRO C N 1
ATOM 11639 C CA . PRO C 1 348 ? 47.046 -55.005 69.899 1.00 52.56 348 PRO C CA 1
ATOM 11640 C C . PRO C 1 348 ? 47.878 -56.007 70.781 1.00 48.41 348 PRO C C 1
ATOM 11641 O O . PRO C 1 348 ? 47.619 -56.128 71.994 1.00 44.92 348 PRO C O 1
ATOM 11645 N N . GLU C 1 366 ? 31.245 -71.242 65.078 1.00 64.90 366 GLU C N 1
ATOM 11646 C CA . GLU C 1 366 ? 31.991 -70.012 65.352 1.00 56.56 366 GLU C CA 1
ATOM 11647 C C . GLU C 1 366 ? 33.107 -69.562 64.301 1.00 52.59 366 GLU C C 1
ATOM 11648 O O . GLU C 1 366 ? 33.756 -68.500 64.467 1.00 40.23 366 GLU C O 1
ATOM 11654 N N . ARG C 1 367 ? 33.285 -70.255 63.170 1.00 48.40 367 ARG C N 1
ATOM 11655 C CA . ARG C 1 367 ? 34.189 -69.677 62.133 1.00 47.91 367 ARG C CA 1
ATOM 11656 C C . ARG C 1 367 ? 33.563 -68.414 61.533 1.00 36.41 367 ARG C C 1
ATOM 11657 O O . ARG C 1 367 ? 34.277 -67.542 61.058 1.00 36.98 367 ARG C O 1
ATOM 11665 N N . ASP C 1 368 ? 32.234 -68.302 61.600 1.00 34.66 368 ASP C N 1
ATOM 11666 C CA . ASP C 1 368 ? 31.476 -67.149 61.152 1.00 34.07 368 ASP C CA 1
ATOM 11667 C C . ASP C 1 368 ? 31.284 -66.103 62.246 1.00 27.55 368 ASP C C 1
ATOM 11668 O O . ASP C 1 368 ? 30.560 -65.134 62.032 1.00 25.77 368 ASP C O 1
ATOM 11673 N N . ALA C 1 369 ? 32.003 -66.199 63.366 1.00 28.52 369 ALA C N 1
ATOM 11674 C CA . ALA C 1 369 ? 31.889 -65.158 64.452 1.00 27.39 369 ALA C CA 1
ATOM 11675 C C . ALA C 1 369 ? 32.238 -63.728 63.989 1.00 26.32 369 ALA C C 1
ATOM 11676 O O . ALA C 1 369 ? 33.191 -63.574 63.214 1.00 26.26 369 ALA C O 1
ATOM 11678 N N . THR C 1 370 ? 31.481 -62.707 64.458 1.00 23.68 370 THR C N 1
ATOM 11679 C CA . THR C 1 370 ? 31.786 -61.325 64.176 1.00 22.93 370 THR C CA 1
ATOM 11680 C C . THR C 1 370 ? 32.388 -60.665 65.359 1.00 23.08 370 THR C C 1
ATOM 11681 O O . THR C 1 370 ? 32.363 -61.177 66.478 1.00 24.68 370 THR C O 1
ATOM 11685 N N . ILE C 1 371 ? 33.013 -59.566 65.135 1.00 22.48 371 ILE C N 1
ATOM 11686 C CA . ILE C 1 371 ? 33.685 -58.810 66.184 1.00 23.09 371 ILE C CA 1
ATOM 11687 C C . ILE C 1 371 ? 32.610 -58.095 66.985 1.00 21.58 371 ILE C C 1
ATOM 11688 O O . ILE C 1 371 ? 31.915 -57.195 66.442 1.00 21.50 371 ILE C O 1
ATOM 11693 N N . PRO C 1 372 ? 32.587 -58.327 68.307 1.00 23.57 372 PRO C N 1
ATOM 11694 C CA . PRO C 1 372 ? 31.636 -57.503 69.109 1.00 25.45 372 PRO C CA 1
ATOM 11695 C C . PRO C 1 372 ? 32.213 -56.111 69.300 1.00 22.47 372 PRO C C 1
ATOM 11696 O O . PRO C 1 372 ? 33.472 -55.951 69.373 1.00 23.02 372 PRO C O 1
ATOM 11700 N N . THR C 1 373 ? 31.355 -55.088 69.382 1.00 21.94 373 THR C N 1
ATOM 11701 C CA . THR C 1 373 ? 31.813 -53.758 69.527 1.00 22.56 373 THR C CA 1
ATOM 11702 C C . THR C 1 373 ? 31.241 -53.087 70.785 1.00 23.91 373 THR C C 1
ATOM 11703 O O . THR C 1 373 ? 30.590 -52.038 70.684 1.00 24.83 373 THR C O 1
ATOM 11707 N N . PRO C 1 374 ? 31.597 -53.622 71.949 1.00 24.23 374 PRO C N 1
ATOM 11708 C CA . PRO C 1 374 ? 30.998 -53.043 73.182 1.00 25.04 374 PRO C CA 1
ATOM 11709 C C . PRO C 1 374 ? 31.442 -51.613 73.596 1.00 25.75 374 PRO C C 1
ATOM 11710 O O . PRO C 1 374 ? 30.751 -51.018 74.394 1.00 27.53 374 PRO C O 1
ATOM 11714 N N . LEU C 1 375 ? 32.520 -51.045 73.090 1.00 22.70 375 LEU C N 1
ATOM 11715 C CA . LEU C 1 375 ? 32.880 -49.695 73.338 1.00 24.08 375 LEU C CA 1
ATOM 11716 C C . LEU C 1 375 ? 32.014 -48.722 72.552 1.00 26.98 375 LEU C C 1
ATOM 11717 O O . LEU C 1 375 ? 31.987 -47.538 72.912 1.00 25.42 375 LEU C O 1
ATOM 11722 N N . MET C 1 376 ? 31.460 -49.205 71.401 1.00 27.95 376 MET C N 1
ATOM 11723 C CA . MET C 1 376 ? 30.665 -48.411 70.379 1.00 22.61 376 MET C CA 1
ATOM 11724 C C . MET C 1 376 ? 29.473 -49.310 69.918 1.00 22.67 376 MET C C 1
ATOM 11725 O O . MET C 1 376 ? 29.482 -49.888 68.815 1.00 21.69 376 MET C O 1
ATOM 11730 N N . PRO C 1 377 ? 28.567 -49.593 70.807 1.00 22.44 377 PRO C N 1
ATOM 11731 C CA . PRO C 1 377 ? 27.551 -50.638 70.635 1.00 22.25 377 PRO C CA 1
ATOM 11732 C C . PRO C 1 377 ? 26.658 -50.479 69.397 1.00 23.87 377 PRO C C 1
ATOM 11733 O O . PRO C 1 377 ? 26.117 -51.526 68.891 1.00 25.72 377 PRO C O 1
ATOM 11737 N N . MET C 1 378 ? 26.487 -49.246 68.898 1.00 21.92 378 MET C N 1
ATOM 11738 C CA . MET C 1 378 ? 25.644 -48.990 67.728 1.00 21.88 378 MET C CA 1
ATOM 11739 C C . MET C 1 378 ? 26.377 -49.043 66.419 1.00 21.08 378 MET C C 1
ATOM 11740 O O . MET C 1 378 ? 25.746 -48.796 65.365 1.00 22.30 378 MET C O 1
ATOM 11745 N N . LEU C 1 379 ? 27.675 -49.400 66.415 1.00 20.71 379 LEU C N 1
ATOM 11746 C CA . LEU C 1 379 ? 28.449 -49.478 65.199 1.00 21.20 379 LEU C CA 1
ATOM 11747 C C . LEU C 1 379 ? 27.781 -50.436 64.229 1.00 20.34 379 LEU C C 1
ATOM 11748 O O . LEU C 1 379 ? 27.435 -51.568 64.607 1.00 19.91 379 LEU C O 1
ATOM 11753 N N . GLY C 1 380 ? 27.553 -49.973 63.003 1.00 22.06 380 GLY C N 1
ATOM 11754 C CA . GLY C 1 380 ? 27.085 -50.850 62.007 1.00 21.73 380 GLY C CA 1
ATOM 11755 C C . GLY C 1 380 ? 25.602 -51.138 62.126 1.00 23.94 380 GLY C C 1
ATOM 11756 O O . GLY C 1 380 ? 25.119 -51.934 61.371 1.00 25.59 380 GLY C O 1
ATOM 11757 N N . LYS C 1 381 ? 24.845 -50.556 63.064 1.00 20.53 381 LYS C N 1
ATOM 11758 C CA . LYS C 1 381 ? 23.416 -50.861 63.137 1.00 20.61 381 LYS C CA 1
ATOM 11759 C C . LYS C 1 381 ? 22.616 -49.729 62.548 1.00 20.06 381 LYS C C 1
ATOM 11760 O O . LYS C 1 381 ? 23.084 -48.603 62.469 1.00 19.16 381 LYS C O 1
ATOM 11766 N N . TYR C 1 382 ? 21.375 -50.038 62.192 1.00 19.17 382 TYR C N 1
ATOM 11767 C CA . TYR C 1 382 ? 20.490 -49.075 61.522 1.00 21.06 382 TYR C CA 1
ATOM 11768 C C . TYR C 1 382 ? 20.971 -48.672 60.101 1.00 21.05 382 TYR C C 1
ATOM 11769 O O . TYR C 1 382 ? 20.823 -47.523 59.696 1.00 21.51 382 TYR C O 1
ATOM 11778 N N . ILE C 1 383 ? 21.724 -49.541 59.426 1.00 20.23 383 ILE C N 1
ATOM 11779 C CA . ILE C 1 383 ? 22.260 -49.109 58.110 1.00 18.59 383 ILE C CA 1
ATOM 11780 C C . ILE C 1 383 ? 21.132 -48.904 57.153 1.00 18.16 383 ILE C C 1
ATOM 11781 O O . ILE C 1 383 ? 20.072 -49.604 57.245 1.00 18.60 383 ILE C O 1
ATOM 11786 N N . THR C 1 384 ? 21.326 -47.945 56.233 1.00 18.35 384 THR C N 1
ATOM 11787 C CA . THR C 1 384 ? 20.331 -47.654 55.192 1.00 19.13 384 THR C CA 1
ATOM 11788 C C . THR C 1 384 ? 21.045 -47.707 53.811 1.00 19.84 384 THR C C 1
ATOM 11789 O O . THR C 1 384 ? 22.214 -47.323 53.722 1.00 20.36 384 THR C O 1
ATOM 11793 N N . GLU C 1 385 ? 20.326 -48.129 52.806 1.00 20.39 385 GLU C N 1
ATOM 11794 C CA . GLU C 1 385 ? 20.800 -48.011 51.418 1.00 20.89 385 GLU C CA 1
ATOM 11795 C C . GLU C 1 385 ? 19.583 -47.794 50.539 1.00 23.48 385 GLU C C 1
ATOM 11796 O O . GLU C 1 385 ? 18.479 -48.089 50.942 1.00 24.42 385 GLU C O 1
ATOM 11802 N N . GLN C 1 386 ? 19.803 -47.212 49.361 1.00 20.24 386 GLN C N 1
ATOM 11803 C CA . GLN C 1 386 ? 18.710 -46.797 48.543 1.00 21.52 386 GLN C CA 1
ATOM 11804 C C . GLN C 1 386 ? 18.395 -47.809 47.440 1.00 22.34 386 GLN C C 1
ATOM 11805 O O . GLN C 1 386 ? 19.250 -48.121 46.645 1.00 21.99 386 GLN C O 1
ATOM 11811 N N . PRO C 1 387 ? 17.122 -48.242 47.319 1.00 19.80 387 PRO C N 1
ATOM 11812 C CA . PRO C 1 387 ? 16.659 -49.010 46.139 1.00 19.64 387 PRO C CA 1
ATOM 11813 C C . PRO C 1 387 ? 16.669 -48.073 44.918 1.00 19.90 387 PRO C C 1
ATOM 11814 O O . PRO C 1 387 ? 16.554 -46.873 45.100 1.00 19.49 387 PRO C O 1
ATOM 11818 N N . MET C 1 388 ? 16.986 -48.575 43.749 1.00 18.72 388 MET C N 1
ATOM 11819 C CA . MET C 1 388 ? 17.063 -47.781 42.552 1.00 20.42 388 MET C CA 1
ATOM 11820 C C . MET C 1 388 ? 16.419 -48.447 41.422 1.00 18.94 388 MET C C 1
ATOM 11821 O O . MET C 1 388 ? 16.569 -49.690 41.189 1.00 20.70 388 MET C O 1
ATOM 11826 N N . THR C 1 389 ? 15.697 -47.659 40.621 1.00 19.48 389 THR C N 1
ATOM 11827 C CA . THR C 1 389 ? 15.189 -48.063 39.375 1.00 17.43 389 THR C CA 1
ATOM 11828 C C . THR C 1 389 ? 15.831 -47.249 38.292 1.00 18.10 389 THR C C 1
ATOM 11829 O O . THR C 1 389 ? 16.244 -46.095 38.563 1.00 19.09 389 THR C O 1
ATOM 11833 N N . PHE C 1 390 ? 15.856 -47.806 37.106 1.00 18.50 390 PHE C N 1
ATOM 11834 C CA . PHE C 1 390 ? 16.622 -47.266 35.979 1.00 19.28 390 PHE C CA 1
ATOM 11835 C C . PHE C 1 390 ? 15.936 -47.600 34.725 1.00 18.54 390 PHE C C 1
ATOM 11836 O O . PHE C 1 390 ? 15.259 -48.646 34.496 1.00 19.51 390 PHE C O 1
ATOM 11844 N N . CYS C 1 391 ? 15.979 -46.649 33.810 1.00 18.46 391 CYS C N 1
ATOM 11845 C CA . CYS C 1 391 ? 15.678 -46.902 32.396 1.00 18.03 391 CYS C CA 1
ATOM 11846 C C . CYS C 1 391 ? 16.339 -45.861 31.500 1.00 18.78 391 CYS C C 1
ATOM 11847 O O . CYS C 1 391 ? 16.736 -44.814 31.987 1.00 18.42 391 CYS C O 1
ATOM 11850 N N . GLN C 1 392 ? 16.289 -46.090 30.196 1.00 17.73 392 GLN C N 1
ATOM 11851 C CA . GLN C 1 392 ? 16.569 -45.076 29.241 1.00 17.67 392 GLN C CA 1
ATOM 11852 C C . GLN C 1 392 ? 15.479 -45.014 28.177 1.00 19.24 392 GLN C C 1
ATOM 11853 O O . GLN C 1 392 ? 14.922 -46.010 27.827 1.00 18.50 392 GLN C O 1
ATOM 11859 N N . VAL C 1 393 ? 15.307 -43.834 27.593 1.00 19.56 393 VAL C N 1
ATOM 11860 C CA . VAL C 1 393 ? 14.395 -43.650 26.514 1.00 18.95 393 VAL C CA 1
ATOM 11861 C C . VAL C 1 393 ? 15.086 -43.021 25.349 1.00 19.58 393 VAL C C 1
ATOM 11862 O O . VAL C 1 393 ? 16.145 -42.394 25.481 1.00 21.52 393 VAL C O 1
ATOM 11866 N N . VAL C 1 394 ? 14.465 -43.177 24.201 1.00 19.75 394 VAL C N 1
ATOM 11867 C CA . VAL C 1 394 ? 14.723 -42.428 22.975 1.00 18.72 394 VAL C CA 1
ATOM 11868 C C . VAL C 1 394 ? 13.670 -41.343 22.889 1.00 20.52 394 VAL C C 1
ATOM 11869 O O . VAL C 1 394 ? 12.483 -41.624 22.989 1.00 19.33 394 VAL C O 1
ATOM 11873 N N . LEU C 1 395 ? 14.101 -40.073 22.782 1.00 20.28 395 LEU C N 1
ATOM 11874 C CA . LEU C 1 395 ? 13.185 -38.975 22.610 1.00 20.80 395 LEU C CA 1
ATOM 11875 C C . LEU C 1 395 ? 12.193 -39.154 21.485 1.00 22.68 395 LEU C C 1
ATOM 11876 O O . LEU C 1 395 ? 12.478 -39.696 20.397 1.00 20.83 395 LEU C O 1
ATOM 11881 N N . ASP C 1 396 ? 10.967 -38.678 21.730 1.00 22.05 396 ASP C N 1
ATOM 11882 C CA . ASP C 1 396 ? 9.991 -38.696 20.669 1.00 22.36 396 ASP C CA 1
ATOM 11883 C C . ASP C 1 396 ? 10.397 -37.845 19.459 1.00 21.84 396 ASP C C 1
ATOM 11884 O O . ASP C 1 396 ? 10.953 -36.740 19.619 1.00 21.98 396 ASP C O 1
ATOM 11889 N N . SER C 1 397 ? 10.015 -38.361 18.312 1.00 22.93 397 SER C N 1
ATOM 11890 C CA . SER C 1 397 ? 10.321 -37.731 17.004 1.00 26.10 397 SER C CA 1
ATOM 11891 C C . SER C 1 397 ? 9.654 -36.327 16.980 1.00 27.94 397 SER C C 1
ATOM 11892 O O . SER C 1 397 ? 10.226 -35.338 16.458 1.00 28.77 397 SER C O 1
ATOM 11895 N N . SER C 1 398 ? 8.464 -36.202 17.550 1.00 27.37 398 SER C N 1
ATOM 11896 C CA . SER C 1 398 ? 7.774 -34.887 17.641 1.00 29.75 398 SER C CA 1
ATOM 11897 C C . SER C 1 398 ? 8.571 -33.833 18.370 1.00 31.35 398 SER C C 1
ATOM 11898 O O . SER C 1 398 ? 8.443 -32.643 18.026 1.00 32.32 398 SER C O 1
ATOM 11901 N N . LEU C 1 399 ? 9.454 -34.200 19.300 1.00 28.91 399 LEU C N 1
ATOM 11902 C CA . LEU C 1 399 ? 10.293 -33.218 19.954 1.00 30.01 399 LEU C CA 1
ATOM 11903 C C . LEU C 1 399 ? 11.405 -32.649 19.112 1.00 31.60 399 LEU C C 1
ATOM 11904 O O . LEU C 1 399 ? 11.977 -31.572 19.445 1.00 30.76 399 LEU C O 1
ATOM 11909 N N . MET C 1 400 ? 11.779 -33.333 18.057 1.00 30.46 400 MET C N 1
ATOM 11910 C CA . MET C 1 400 ? 12.740 -32.773 17.135 1.00 30.14 400 MET C CA 1
ATOM 11911 C C . MET C 1 400 ? 12.183 -31.518 16.417 1.00 34.80 400 MET C C 1
ATOM 11912 O O . MET C 1 400 ? 12.937 -30.578 16.167 1.00 32.62 400 MET C O 1
ATOM 11917 N N . GLU C 1 401 ? 10.868 -31.472 16.203 1.00 34.01 401 GLU C N 1
ATOM 11918 C CA . GLU C 1 401 ? 10.223 -30.267 15.696 1.00 36.59 401 GLU C CA 1
ATOM 11919 C C . GLU C 1 401 ? 10.295 -29.122 16.709 1.00 35.98 401 GLU C C 1
ATOM 11920 O O . GLU C 1 401 ? 10.433 -27.953 16.284 1.00 38.80 401 GLU C O 1
ATOM 11926 N N . VAL C 1 402 ? 10.255 -29.449 18.023 1.00 32.07 402 VAL C N 1
ATOM 11927 C CA . VAL C 1 402 ? 10.386 -28.449 19.087 1.00 33.31 402 VAL C CA 1
ATOM 11928 C C . VAL C 1 402 ? 11.826 -27.898 19.064 1.00 31.94 402 VAL C C 1
ATOM 11929 O O . VAL C 1 402 ? 12.059 -26.716 19.183 1.00 32.64 402 VAL C O 1
ATOM 11933 N N . VAL C 1 403 ? 12.802 -28.762 18.814 1.00 29.72 403 VAL C N 1
ATOM 11934 C CA . VAL C 1 403 ? 14.192 -28.317 18.626 1.00 28.48 403 VAL C CA 1
ATOM 11935 C C . VAL C 1 403 ? 14.324 -27.388 17.442 1.00 32.11 403 VAL C C 1
ATOM 11936 O O . VAL C 1 403 ? 14.986 -26.375 17.551 1.00 29.09 403 VAL C O 1
ATOM 11940 N N . ARG C 1 404 ? 13.641 -27.695 16.334 1.00 35.44 404 ARG C N 1
ATOM 11941 C CA A ARG C 1 404 ? 13.708 -26.810 15.177 0.50 37.51 404 ARG C CA 1
ATOM 11942 C CA B ARG C 1 404 ? 13.665 -26.842 15.142 0.50 38.16 404 ARG C CA 1
ATOM 11943 C C . ARG C 1 404 ? 12.922 -25.526 15.355 1.00 38.84 404 ARG C C 1
ATOM 11944 O O . ARG C 1 404 ? 13.182 -24.553 14.661 1.00 41.34 404 ARG C O 1
ATOM 11959 N N . ASN C 1 405 ? 11.951 -25.500 16.262 1.00 41.83 405 ASN C N 1
ATOM 11960 C CA . ASN C 1 405 ? 11.070 -24.302 16.497 1.00 41.26 405 ASN C CA 1
ATOM 11961 C C . ASN C 1 405 ? 10.542 -24.207 17.894 1.00 41.28 405 ASN C C 1
ATOM 11962 O O . ASN C 1 405 ? 9.363 -24.473 18.104 1.00 42.26 405 ASN C O 1
ATOM 11967 N N . PRO C 1 406 ? 11.394 -23.900 18.871 1.00 38.75 406 PRO C N 1
ATOM 11968 C CA . PRO C 1 406 ? 11.037 -23.924 20.263 1.00 38.84 406 PRO C CA 1
ATOM 11969 C C . PRO C 1 406 ? 10.035 -22.781 20.555 1.00 41.71 406 PRO C C 1
ATOM 11970 O O . PRO C 1 406 ? 10.188 -21.759 19.944 1.00 43.03 406 PRO C O 1
ATOM 11974 N N . PRO C 1 407 ? 9.023 -23.022 21.413 1.00 43.81 407 PRO C N 1
ATOM 11975 C CA . PRO C 1 407 ? 7.984 -22.058 21.768 1.00 47.10 407 PRO C CA 1
ATOM 11976 C C . PRO C 1 407 ? 8.382 -21.095 22.898 1.00 51.10 407 PRO C C 1
ATOM 11977 O O . PRO C 1 407 ? 7.711 -20.107 23.047 1.00 53.14 407 PRO C O 1
ATOM 11981 N N . TRP C 1 408 ? 9.446 -21.345 23.668 1.00 50.87 408 TRP C N 1
ATOM 11982 C CA . TRP C 1 408 ? 9.713 -20.527 24.871 1.00 50.96 408 TRP C CA 1
ATOM 11983 C C . TRP C 1 408 ? 10.453 -19.284 24.501 1.00 53.46 408 TRP C C 1
ATOM 11984 O O . TRP C 1 408 ? 11.194 -19.281 23.550 1.00 47.98 408 TRP C O 1
ATOM 11995 N N . PRO C 1 409 ? 10.247 -18.184 25.241 1.00 54.25 409 PRO C N 1
ATOM 11996 C CA . PRO C 1 409 ? 10.978 -16.959 24.856 1.00 53.69 409 PRO C CA 1
ATOM 11997 C C . PRO C 1 409 ? 12.430 -16.999 25.388 1.00 53.54 409 PRO C C 1
ATOM 11998 O O . PRO C 1 409 ? 12.731 -17.795 26.311 1.00 49.77 409 PRO C O 1
ATOM 12002 N N . GLY C 1 410 ? 13.318 -16.194 24.783 1.00 53.29 410 GLY C N 1
ATOM 12003 C CA . GLY C 1 410 ? 14.742 -16.024 25.252 1.00 53.91 410 GLY C CA 1
ATOM 12004 C C . GLY C 1 410 ? 15.725 -17.100 24.789 1.00 53.12 410 GLY C C 1
ATOM 12005 O O . GLY C 1 410 ? 16.692 -17.467 25.492 1.00 53.77 410 GLY C O 1
ATOM 12006 N N . LEU C 1 411 ? 15.478 -17.620 23.598 1.00 49.17 411 LEU C N 1
ATOM 12007 C CA . LEU C 1 411 ? 16.168 -18.783 23.153 1.00 47.05 411 LEU C CA 1
ATOM 12008 C C . LEU C 1 411 ? 16.853 -18.507 21.861 1.00 46.35 411 LEU C C 1
ATOM 12009 O O . LEU C 1 411 ? 17.042 -19.414 21.093 1.00 45.95 411 LEU C O 1
ATOM 12014 N N . ASP C 1 412 ? 17.285 -17.270 21.628 1.00 46.02 412 ASP C N 1
ATOM 12015 C CA . ASP C 1 412 ? 18.051 -17.015 20.420 1.00 47.90 412 ASP C CA 1
ATOM 12016 C C . ASP C 1 412 ? 19.352 -17.827 20.292 1.00 40.32 412 ASP C C 1
ATOM 12017 O O . ASP C 1 412 ? 19.672 -18.229 19.191 1.00 39.00 412 ASP C O 1
ATOM 12022 N N . TRP C 1 413 ? 20.039 -18.089 21.404 1.00 39.29 413 TRP C N 1
ATOM 12023 C CA . TRP C 1 413 ? 21.245 -18.946 21.481 1.00 38.99 413 TRP C CA 1
ATOM 12024 C C . TRP C 1 413 ? 20.950 -20.342 20.905 1.00 36.70 413 TRP C C 1
ATOM 12025 O O . TRP C 1 413 ? 21.687 -20.873 20.095 1.00 35.70 413 TRP C O 1
ATOM 12036 N N . TRP C 1 414 ? 19.805 -20.893 21.275 1.00 34.41 414 TRP C N 1
ATOM 12037 C CA . TRP C 1 414 ? 19.391 -22.181 20.805 1.00 34.52 414 TRP C CA 1
ATOM 12038 C C . TRP C 1 414 ? 19.083 -22.197 19.331 1.00 34.22 414 TRP C C 1
ATOM 12039 O O . TRP C 1 414 ? 19.642 -23.010 18.570 1.00 34.87 414 TRP C O 1
ATOM 12050 N N . LYS C 1 415 ? 18.271 -21.266 18.867 1.00 36.22 415 LYS C N 1
ATOM 12051 C CA . LYS C 1 415 ? 17.962 -21.170 17.412 1.00 38.34 415 LYS C CA 1
ATOM 12052 C C . LYS C 1 415 ? 19.208 -21.034 16.565 1.00 38.57 415 LYS C C 1
ATOM 12053 O O . LYS C 1 415 ? 19.296 -21.612 15.511 1.00 40.60 415 LYS C O 1
ATOM 12059 N N . GLU C 1 416 ? 20.167 -20.233 16.995 1.00 40.45 416 GLU C N 1
ATOM 12060 C CA . GLU C 1 416 ? 21.439 -20.084 16.277 1.00 41.76 416 GLU C CA 1
ATOM 12061 C C . GLU C 1 416 ? 22.308 -21.377 16.215 1.00 41.22 416 GLU C C 1
ATOM 12062 O O . GLU C 1 416 ? 22.821 -21.681 15.140 1.00 37.74 416 GLU C O 1
ATOM 12068 N N . LYS C 1 417 ? 22.426 -22.102 17.336 1.00 35.85 417 LYS C N 1
ATOM 12069 C CA . LYS C 1 417 ? 23.098 -23.401 17.358 1.00 35.30 417 LYS C CA 1
ATOM 12070 C C . LYS C 1 417 ? 22.438 -24.405 16.434 1.00 32.78 417 LYS C C 1
ATOM 12071 O O . LYS C 1 417 ? 23.132 -25.098 15.706 1.00 34.77 417 LYS C O 1
ATOM 12077 N N . VAL C 1 418 ? 21.110 -24.473 16.436 1.00 30.35 418 VAL C N 1
ATOM 12078 C CA . VAL C 1 418 ? 20.375 -25.344 15.537 1.00 31.48 418 VAL C CA 1
ATOM 12079 C C . VAL C 1 418 ? 20.506 -24.941 14.080 1.00 34.45 418 VAL C C 1
ATOM 12080 O O . VAL C 1 418 ? 20.821 -25.770 13.242 1.00 33.85 418 VAL C O 1
ATOM 12084 N N . ALA C 1 419 ? 20.431 -23.639 13.769 1.00 35.62 419 ALA C N 1
ATOM 12085 C CA . ALA C 1 419 ? 20.638 -23.222 12.392 1.00 36.58 419 ALA C CA 1
ATOM 12086 C C . ALA C 1 419 ? 22.052 -23.588 11.899 1.00 38.26 419 ALA C C 1
ATOM 12087 O O . ALA C 1 419 ? 22.245 -23.941 10.733 1.00 39.65 419 ALA C O 1
ATOM 12089 N N . ARG C 1 420 ? 23.055 -23.444 12.747 1.00 38.62 420 ARG C N 1
ATOM 12090 C CA . ARG C 1 420 ? 24.422 -23.758 12.302 1.00 41.08 420 ARG C CA 1
ATOM 12091 C C . ARG C 1 420 ? 24.542 -25.277 12.052 1.00 40.82 420 ARG C C 1
ATOM 12092 O O . ARG C 1 420 ? 25.264 -25.706 11.151 1.00 37.55 420 ARG C O 1
ATOM 12100 N N . HIS C 1 421 ? 23.884 -26.069 12.916 1.00 35.78 421 HIS C N 1
ATOM 12101 C CA . HIS C 1 421 ? 23.972 -27.488 12.785 1.00 34.83 421 HIS C CA 1
ATOM 12102 C C . HIS C 1 421 ? 23.349 -27.908 11.493 1.00 34.76 421 HIS C C 1
ATOM 12103 O O . HIS C 1 421 ? 23.931 -28.700 10.724 1.00 38.13 421 HIS C O 1
ATOM 12110 N N . VAL C 1 422 ? 22.136 -27.444 11.262 1.00 37.24 422 VAL C N 1
ATOM 12111 C CA . VAL C 1 422 ? 21.367 -27.861 10.108 1.00 40.27 422 VAL C CA 1
ATOM 12112 C C . VAL C 1 422 ? 21.963 -27.420 8.776 1.00 43.81 422 VAL C C 1
ATOM 12113 O O . VAL C 1 422 ? 21.871 -28.137 7.771 1.00 43.22 422 VAL C O 1
ATOM 12117 N N . GLU C 1 423 ? 22.612 -26.261 8.780 1.00 44.20 423 GLU C N 1
ATOM 12118 C CA . GLU C 1 423 ? 23.299 -25.813 7.583 1.00 48.53 423 GLU C CA 1
ATOM 12119 C C . GLU C 1 423 ? 24.523 -26.689 7.345 1.00 46.66 423 GLU C C 1
ATOM 12120 O O . GLU C 1 423 ? 24.795 -27.007 6.195 1.00 45.12 423 GLU C O 1
ATOM 12126 N N . ALA C 1 424 ? 25.267 -27.073 8.391 1.00 44.08 424 ALA C N 1
ATOM 12127 C CA . ALA C 1 424 ? 26.516 -27.854 8.186 1.00 42.67 424 ALA C CA 1
ATOM 12128 C C . ALA C 1 424 ? 26.217 -29.355 7.876 1.00 43.62 424 ALA C C 1
ATOM 12129 O O . ALA C 1 424 ? 27.051 -30.021 7.202 1.00 41.80 424 ALA C O 1
ATOM 12131 N N . PHE C 1 425 ? 25.079 -29.861 8.395 1.00 38.10 425 PHE C N 1
ATOM 12132 C CA . PHE C 1 425 ? 24.630 -31.263 8.247 1.00 37.55 425 PHE C CA 1
ATOM 12133 C C . PHE C 1 425 ? 23.223 -31.366 7.815 1.00 36.93 425 PHE C C 1
ATOM 12134 O O . PHE C 1 425 ? 22.362 -31.878 8.496 1.00 35.08 425 PHE C O 1
ATOM 12142 N N . PRO C 1 426 ? 22.953 -30.931 6.573 1.00 40.67 426 PRO C N 1
ATOM 12143 C CA . PRO C 1 426 ? 21.534 -30.902 6.202 1.00 39.68 426 PRO C CA 1
ATOM 12144 C C . PRO C 1 426 ? 20.840 -32.283 6.051 1.00 38.13 426 PRO C C 1
ATOM 12145 O O . PRO C 1 426 ? 19.619 -32.368 6.145 1.00 39.37 426 PRO C O 1
ATOM 12149 N N . ASN C 1 427 ? 21.588 -33.371 5.877 1.00 40.14 427 ASN C N 1
ATOM 12150 C CA . ASN C 1 427 ? 20.983 -34.693 5.840 1.00 39.22 427 ASN C CA 1
ATOM 12151 C C . ASN C 1 427 ? 20.868 -35.374 7.244 1.00 38.54 427 ASN C C 1
ATOM 12152 O O . ASN C 1 427 ? 20.401 -36.497 7.326 1.00 40.32 427 ASN C O 1
ATOM 12157 N N . ASP C 1 428 ? 21.302 -34.699 8.305 1.00 36.58 428 ASP C N 1
ATOM 12158 C CA . ASP C 1 428 ? 21.137 -35.268 9.681 1.00 33.41 428 ASP C CA 1
ATOM 12159 C C . ASP C 1 428 ? 19.690 -35.251 10.070 1.00 35.43 428 ASP C C 1
ATOM 12160 O O . ASP C 1 428 ? 19.061 -34.217 10.195 1.00 38.54 428 ASP C O 1
ATOM 12165 N N . PRO C 1 429 ? 19.120 -36.401 10.399 1.00 34.58 429 PRO C N 1
ATOM 12166 C CA . PRO C 1 429 ? 17.743 -36.286 10.856 1.00 33.08 429 PRO C CA 1
ATOM 12167 C C . PRO C 1 429 ? 17.551 -35.707 12.257 1.00 33.11 429 PRO C C 1
ATOM 12168 O O . PRO C 1 429 ? 16.410 -35.529 12.689 1.00 31.13 429 PRO C O 1
ATOM 12172 N N . ILE C 1 430 ? 18.633 -35.608 13.037 1.00 29.18 430 ILE C N 1
ATOM 12173 C CA . ILE C 1 430 ? 18.564 -35.055 14.388 1.00 25.86 430 ILE C CA 1
ATOM 12174 C C . ILE C 1 430 ? 19.091 -33.615 14.323 1.00 28.03 430 ILE C C 1
ATOM 12175 O O . ILE C 1 430 ? 20.210 -33.392 13.879 1.00 31.34 430 ILE C O 1
ATOM 12180 N N . PRO C 1 431 ? 18.267 -32.639 14.693 1.00 28.99 431 PRO C N 1
ATOM 12181 C CA . PRO C 1 431 ? 18.659 -31.222 14.626 1.00 30.25 431 PRO C CA 1
ATOM 12182 C C . PRO C 1 431 ? 19.416 -30.706 15.812 1.00 30.32 431 PRO C C 1
ATOM 12183 O O . PRO C 1 431 ? 19.756 -29.536 15.855 1.00 29.90 431 PRO C O 1
ATOM 12187 N N . ILE C 1 432 ? 19.651 -31.558 16.814 1.00 30.86 432 ILE C N 1
ATOM 12188 C CA . ILE C 1 432 ? 20.410 -31.214 17.979 1.00 30.58 432 ILE C CA 1
ATOM 12189 C C . ILE C 1 432 ? 21.889 -31.195 17.554 1.00 28.82 432 ILE C C 1
ATOM 12190 O O . ILE C 1 432 ? 22.327 -32.032 16.806 1.00 28.22 432 ILE C O 1
ATOM 12195 N N . PRO C 1 433 ? 22.636 -30.149 17.950 1.00 29.81 433 PRO C N 1
ATOM 12196 C CA . PRO C 1 433 ? 24.047 -30.050 17.607 1.00 31.84 433 PRO C CA 1
ATOM 12197 C C . PRO C 1 433 ? 24.849 -31.162 18.171 1.00 30.28 433 PRO C C 1
ATOM 12198 O O . PRO C 1 433 ? 24.612 -31.652 19.256 1.00 27.88 433 PRO C O 1
ATOM 12202 N N . PHE C 1 434 ? 25.880 -31.489 17.447 1.00 30.98 434 PHE C N 1
ATOM 12203 C CA . PHE C 1 434 ? 26.730 -32.532 17.889 1.00 34.43 434 PHE C CA 1
ATOM 12204 C C . PHE C 1 434 ? 27.330 -32.352 19.258 1.00 37.37 434 PHE C C 1
ATOM 12205 O O . PHE C 1 434 ? 27.419 -33.295 20.031 1.00 35.83 434 PHE C O 1
ATOM 12213 N N . ARG C 1 435 ? 27.805 -31.228 19.646 1.00 36.18 435 ARG C N 1
ATOM 12214 C CA . ARG C 1 435 ? 28.386 -31.553 21.007 1.00 40.00 435 ARG C CA 1
ATOM 12215 C C . ARG C 1 435 ? 27.477 -31.106 22.118 1.00 37.36 435 ARG C C 1
ATOM 12216 O O . ARG C 1 435 ? 27.973 -30.702 23.132 1.00 35.38 435 ARG C O 1
ATOM 12224 N N . ASP C 1 436 ? 26.161 -31.133 21.874 1.00 32.26 436 ASP C N 1
ATOM 12225 C CA . ASP C 1 436 ? 25.213 -30.528 22.829 1.00 30.26 436 ASP C CA 1
ATOM 12226 C C . ASP C 1 436 ? 25.299 -31.305 24.163 1.00 28.24 436 ASP C C 1
ATOM 12227 O O . ASP C 1 436 ? 25.131 -32.534 24.192 1.00 29.00 436 ASP C O 1
ATOM 12232 N N . PRO C 1 437 ? 25.418 -30.592 25.279 1.00 28.41 437 PRO C N 1
ATOM 12233 C CA . PRO C 1 437 ? 25.564 -31.340 26.567 1.00 28.92 437 PRO C CA 1
ATOM 12234 C C . PRO C 1 437 ? 24.300 -32.039 27.013 1.00 29.14 437 PRO C C 1
ATOM 12235 O O . PRO C 1 437 ? 23.225 -31.714 26.577 1.00 25.75 437 PRO C O 1
ATOM 12239 N N . GLU C 1 438 ? 24.403 -33.063 27.867 1.00 28.13 438 GLU C N 1
ATOM 12240 C CA . GLU C 1 438 ? 23.276 -33.830 28.241 1.00 30.75 438 GLU C CA 1
ATOM 12241 C C . GLU C 1 438 ? 22.401 -33.057 29.202 1.00 25.67 438 GLU C C 1
ATOM 12242 O O . GLU C 1 438 ? 22.892 -32.111 29.820 1.00 24.38 438 GLU C O 1
ATOM 12248 N N . PRO C 1 439 ? 21.167 -33.470 29.334 1.00 25.28 439 PRO C N 1
ATOM 12249 C CA . PRO C 1 439 ? 20.279 -32.894 30.296 1.00 24.07 439 PRO C CA 1
ATOM 12250 C C . PRO C 1 439 ? 20.781 -33.235 31.697 1.00 23.70 439 PRO C C 1
ATOM 12251 O O . PRO C 1 439 ? 21.452 -34.287 31.903 1.00 22.13 439 PRO C O 1
ATOM 12255 N N . GLN C 1 440 ? 20.476 -32.345 32.633 1.00 21.86 440 GLN C N 1
ATOM 12256 C CA . GLN C 1 440 ? 20.872 -32.515 34.060 1.00 21.99 440 GLN C CA 1
ATOM 12257 C C . GLN C 1 440 ? 19.698 -31.992 34.897 1.00 23.45 440 GLN C C 1
ATOM 12258 O O . GLN C 1 440 ? 19.715 -30.874 35.400 1.00 23.31 440 GLN C O 1
ATOM 12264 N N . VAL C 1 441 ? 18.683 -32.833 35.022 1.00 23.29 441 VAL C N 1
ATOM 12265 C CA . VAL C 1 441 ? 17.351 -32.491 35.522 1.00 22.04 441 VAL C CA 1
ATOM 12266 C C . VAL C 1 441 ? 16.997 -33.356 36.747 1.00 21.89 441 VAL C C 1
ATOM 12267 O O . VAL C 1 441 ? 17.375 -34.551 36.846 1.00 22.75 441 VAL C O 1
ATOM 12271 N N . THR C 1 442 ? 16.268 -32.753 37.703 1.00 21.46 442 THR C N 1
ATOM 12272 C CA . THR C 1 442 ? 15.858 -33.472 38.896 1.00 21.12 442 THR C CA 1
ATOM 12273 C C . THR C 1 442 ? 14.431 -33.092 39.232 1.00 23.06 442 THR C C 1
ATOM 12274 O O . THR C 1 442 ? 13.913 -32.051 38.776 1.00 21.30 442 THR C O 1
ATOM 12278 N N . ILE C 1 443 ? 13.817 -33.945 40.029 1.00 23.94 443 ILE C N 1
ATOM 12279 C CA . ILE C 1 443 ? 12.584 -33.557 40.756 1.00 24.33 443 ILE C CA 1
ATOM 12280 C C . ILE C 1 443 ? 12.977 -33.700 42.246 1.00 25.65 443 ILE C C 1
ATOM 12281 O O . ILE C 1 443 ? 13.407 -34.789 42.679 1.00 27.48 443 ILE C O 1
ATOM 12286 N N . LYS C 1 444 ? 12.901 -32.634 42.966 1.00 27.51 444 LYS C N 1
ATOM 12287 C CA . LYS C 1 444 ? 13.236 -32.667 44.397 1.00 28.45 444 LYS C CA 1
ATOM 12288 C C . LYS C 1 444 ? 12.281 -33.601 45.184 1.00 27.65 444 LYS C C 1
ATOM 12289 O O . LYS C 1 444 ? 11.069 -33.544 44.986 1.00 26.12 444 LYS C O 1
ATOM 12295 N N . PHE C 1 445 ? 12.873 -34.402 46.045 1.00 26.19 445 PHE C N 1
ATOM 12296 C CA . PHE C 1 445 ? 12.109 -35.236 46.980 1.00 25.96 445 PHE C CA 1
ATOM 12297 C C . PHE C 1 445 ? 11.020 -34.384 47.658 1.00 26.42 445 PHE C C 1
ATOM 12298 O O . PHE C 1 445 ? 11.281 -33.281 48.117 1.00 25.67 445 PHE C O 1
ATOM 12306 N N . THR C 1 446 ? 9.839 -34.965 47.762 1.00 26.90 446 THR C N 1
ATOM 12307 C CA . THR C 1 446 ? 8.722 -34.400 48.594 1.00 27.89 446 THR C CA 1
ATOM 12308 C C . THR C 1 446 ? 8.111 -35.580 49.355 1.00 27.95 446 THR C C 1
ATOM 12309 O O . THR C 1 446 ? 8.298 -36.719 48.997 1.00 26.36 446 THR C O 1
ATOM 12313 N N . GLU C 1 447 ? 7.348 -35.335 50.399 1.00 29.22 447 GLU C N 1
ATOM 12314 C CA . GLU C 1 447 ? 6.740 -36.490 51.093 1.00 30.38 447 GLU C CA 1
ATOM 12315 C C . GLU C 1 447 ? 5.610 -37.113 50.333 1.00 29.76 447 GLU C C 1
ATOM 12316 O O . GLU C 1 447 ? 5.319 -38.324 50.491 1.00 30.28 447 GLU C O 1
ATOM 12322 N N . GLU C 1 448 ? 5.041 -36.388 49.415 1.00 30.46 448 GLU C N 1
ATOM 12323 C CA . GLU C 1 448 ? 4.019 -37.021 48.565 1.00 33.50 448 GLU C CA 1
ATOM 12324 C C . GLU C 1 448 ? 4.582 -37.999 47.511 1.00 32.04 448 GLU C C 1
ATOM 12325 O O . GLU C 1 448 ? 3.859 -38.929 47.059 1.00 30.67 448 GLU C O 1
ATOM 12331 N N . HIS C 1 449 ? 5.813 -37.754 47.037 1.00 28.73 449 HIS C N 1
ATOM 12332 C CA . HIS C 1 449 ? 6.535 -38.666 46.067 1.00 26.03 449 HIS C CA 1
ATOM 12333 C C . HIS C 1 449 ? 7.944 -38.818 46.583 1.00 23.38 449 HIS C C 1
ATOM 12334 O O . HIS C 1 449 ? 8.885 -38.155 46.119 1.00 23.87 449 HIS C O 1
ATOM 12341 N N . PRO C 1 450 ? 8.106 -39.640 47.655 1.00 23.38 450 PRO C N 1
ATOM 12342 C CA . PRO C 1 450 ? 9.289 -39.642 48.470 1.00 22.07 450 PRO C CA 1
ATOM 12343 C C . PRO C 1 450 ? 10.445 -40.488 47.883 1.00 23.46 450 PRO C C 1
ATOM 12344 O O . PRO C 1 450 ? 10.872 -41.472 48.448 1.00 23.60 450 PRO C O 1
ATOM 12348 N N . TRP C 1 451 ? 10.946 -40.010 46.775 1.00 22.88 451 TRP C N 1
ATOM 12349 C CA . TRP C 1 451 ? 12.165 -40.529 46.154 1.00 21.08 451 TRP C CA 1
ATOM 12350 C C . TRP C 1 451 ? 12.857 -39.405 45.446 1.00 21.57 451 TRP C C 1
ATOM 12351 O O . TRP C 1 451 ? 12.318 -38.285 45.411 1.00 23.58 451 TRP C O 1
ATOM 12362 N N . HIS C 1 452 ? 14.124 -39.650 45.028 1.00 19.80 452 HIS C N 1
ATOM 12363 C CA . HIS C 1 452 ? 14.928 -38.640 44.342 1.00 19.32 452 HIS C CA 1
ATOM 12364 C C . HIS C 1 452 ? 15.044 -39.065 42.897 1.00 19.23 452 HIS C C 1
ATOM 12365 O O . HIS C 1 452 ? 15.415 -40.201 42.622 1.00 21.70 452 HIS C O 1
ATOM 12372 N N . VAL C 1 453 ? 14.844 -38.147 42.012 1.00 20.51 453 VAL C N 1
ATOM 12373 C CA . VAL C 1 453 ? 14.815 -38.383 40.534 1.00 21.96 453 VAL C CA 1
ATOM 12374 C C . VAL C 1 453 ? 15.926 -37.664 39.873 1.00 21.54 453 VAL C C 1
ATOM 12375 O O . VAL C 1 453 ? 16.159 -36.414 40.094 1.00 23.84 453 VAL C O 1
ATOM 12379 N N . GLN C 1 454 ? 16.648 -38.360 38.958 1.00 21.07 454 GLN C N 1
ATOM 12380 C CA . GLN C 1 454 ? 17.690 -37.739 38.126 1.00 21.54 454 GLN C CA 1
ATOM 12381 C C . GLN C 1 454 ? 17.336 -38.132 36.692 1.00 23.67 454 GLN C C 1
ATOM 12382 O O . GLN C 1 454 ? 17.033 -39.332 36.437 1.00 21.35 454 GLN C O 1
ATOM 12388 N N . ILE C 1 455 ? 17.370 -37.153 35.812 1.00 23.01 455 ILE C N 1
ATOM 12389 C CA . ILE C 1 455 ? 16.926 -37.300 34.401 1.00 23.11 455 ILE C CA 1
ATOM 12390 C C . ILE C 1 455 ? 18.109 -36.663 33.695 1.00 25.45 455 ILE C C 1
ATOM 12391 O O . ILE C 1 455 ? 18.318 -35.412 33.736 1.00 24.74 455 ILE C O 1
ATOM 12396 N N . HIS C 1 456 ? 18.959 -37.486 33.104 1.00 24.53 456 HIS C N 1
ATOM 12397 C CA . HIS C 1 456 ? 20.320 -37.096 32.724 1.00 24.73 456 HIS C CA 1
ATOM 12398 C C . HIS C 1 456 ? 20.957 -38.015 31.767 1.00 28.98 456 HIS C C 1
ATOM 12399 O O . HIS C 1 456 ? 20.264 -38.777 31.080 1.00 24.54 456 HIS C O 1
ATOM 12406 N N . ARG C 1 457 ? 22.288 -37.934 31.602 1.00 29.00 457 ARG C N 1
ATOM 12407 C CA . ARG C 1 457 ? 23.007 -38.997 31.064 1.00 36.84 457 ARG C CA 1
ATOM 12408 C C . ARG C 1 457 ? 24.181 -39.177 32.013 1.00 49.46 457 ARG C C 1
ATOM 12409 O O . ARG C 1 457 ? 24.731 -38.158 32.596 1.00 54.02 457 ARG C O 1
ATOM 12417 N N . ASP C 1 458 ? 24.394 -40.462 32.270 1.00 49.14 458 ASP C N 1
ATOM 12418 C CA . ASP C 1 458 ? 25.677 -41.067 32.675 1.00 56.37 458 ASP C CA 1
ATOM 12419 C C . ASP C 1 458 ? 26.260 -41.847 31.469 1.00 52.30 458 ASP C C 1
ATOM 12420 O O . ASP C 1 458 ? 25.531 -42.372 30.564 1.00 48.64 458 ASP C O 1
ATOM 12425 N N . ALA C 1 459 ? 27.586 -41.892 31.420 1.00 53.05 459 ALA C N 1
ATOM 12426 C CA . ALA C 1 459 ? 28.283 -42.968 30.723 1.00 47.67 459 ALA C CA 1
ATOM 12427 C C . ALA C 1 459 ? 27.527 -44.334 30.862 1.00 47.14 459 ALA C C 1
ATOM 12428 O O . ALA C 1 459 ? 26.997 -44.704 32.000 1.00 39.99 459 ALA C O 1
ATOM 12430 N N . PHE C 1 460 ? 27.420 -45.044 29.718 1.00 44.99 460 PHE C N 1
ATOM 12431 C CA . PHE C 1 460 ? 26.642 -46.325 29.630 1.00 45.78 460 PHE C CA 1
ATOM 12432 C C . PHE C 1 460 ? 27.202 -47.197 28.503 1.00 51.06 460 PHE C C 1
ATOM 12433 O O . PHE C 1 460 ? 27.628 -46.712 27.444 1.00 48.57 460 PHE C O 1
ATOM 12441 N N . SER C 1 461 ? 27.219 -48.489 28.751 1.00 53.75 461 SER C N 1
ATOM 12442 C CA . SER C 1 461 ? 27.766 -49.467 27.822 1.00 58.10 461 SER C CA 1
ATOM 12443 C C . SER C 1 461 ? 26.602 -50.117 26.966 1.00 60.40 461 SER C C 1
ATOM 12444 O O . SER C 1 461 ? 25.927 -51.027 27.463 1.00 59.25 461 SER C O 1
ATOM 12447 N N . TYR C 1 462 ? 26.381 -49.645 25.721 1.00 50.39 462 TYR C N 1
ATOM 12448 C CA . TYR C 1 462 ? 25.277 -50.131 24.841 1.00 54.24 462 TYR C CA 1
ATOM 12449 C C . TYR C 1 462 ? 25.496 -51.524 24.268 1.00 57.25 462 TYR C C 1
ATOM 12450 O O . TYR C 1 462 ? 26.559 -51.784 23.699 1.00 56.40 462 TYR C O 1
ATOM 12459 N N . GLY C 1 463 ? 24.495 -52.402 24.443 1.00 53.08 463 GLY C N 1
ATOM 12460 C CA . GLY C 1 463 ? 24.416 -53.668 23.709 1.00 57.44 463 GLY C CA 1
ATOM 12461 C C . GLY C 1 463 ? 24.283 -53.505 22.177 1.00 55.02 463 GLY C C 1
ATOM 12462 O O . GLY C 1 463 ? 24.188 -52.358 21.606 1.00 50.76 463 GLY C O 1
ATOM 12463 N N . ALA C 1 464 ? 24.197 -54.661 21.533 1.00 49.54 464 ALA C N 1
ATOM 12464 C CA . ALA C 1 464 ? 24.252 -54.805 20.049 1.00 55.98 464 ALA C CA 1
ATOM 12465 C C . ALA C 1 464 ? 23.035 -54.246 19.294 1.00 54.22 464 ALA C C 1
ATOM 12466 O O . ALA C 1 464 ? 23.116 -54.019 18.072 1.00 58.68 464 ALA C O 1
ATOM 12468 N N . VAL C 1 465 ? 21.910 -54.143 20.007 1.00 51.85 465 VAL C N 1
ATOM 12469 C CA . VAL C 1 465 ? 20.690 -53.465 19.538 1.00 53.50 465 VAL C CA 1
ATOM 12470 C C . VAL C 1 465 ? 20.847 -51.934 19.817 1.00 51.31 465 VAL C C 1
ATOM 12471 O O . VAL C 1 465 ? 20.808 -51.124 18.888 1.00 47.89 465 VAL C O 1
ATOM 12475 N N . ALA C 1 466 ? 21.045 -51.557 21.084 1.00 45.69 466 ALA C N 1
ATOM 12476 C CA . ALA C 1 466 ? 20.913 -50.169 21.483 1.00 47.75 466 ALA C CA 1
ATOM 12477 C C . ALA C 1 466 ? 22.042 -49.283 20.911 1.00 45.48 466 ALA C C 1
ATOM 12478 O O . ALA C 1 466 ? 21.821 -48.096 20.686 1.00 43.87 466 ALA C O 1
ATOM 12480 N N . GLU C 1 467 ? 23.230 -49.843 20.605 1.00 49.72 467 GLU C N 1
ATOM 12481 C CA . GLU C 1 467 ? 24.377 -49.033 20.035 1.00 50.81 467 GLU C CA 1
ATOM 12482 C C . GLU C 1 467 ? 24.119 -48.478 18.600 1.00 48.53 467 GLU C C 1
ATOM 12483 O O . GLU C 1 467 ? 24.926 -47.793 18.009 1.00 45.62 467 GLU C O 1
ATOM 12489 N N . ASN C 1 468 ? 23.045 -48.921 17.998 1.00 41.75 468 ASN C N 1
ATOM 12490 C CA . ASN C 1 468 ? 22.634 -48.374 16.713 1.00 39.84 468 ASN C CA 1
ATOM 12491 C C . ASN C 1 468 ? 21.958 -46.999 16.818 1.00 34.41 468 ASN C C 1
ATOM 12492 O O . ASN C 1 468 ? 21.576 -46.454 15.807 1.00 33.33 468 ASN C O 1
ATOM 12497 N N . MET C 1 469 ? 21.655 -46.529 18.050 1.00 31.67 469 MET C N 1
ATOM 12498 C CA . MET C 1 469 ? 20.905 -45.314 18.220 1.00 30.69 469 MET C CA 1
ATOM 12499 C C . MET C 1 469 ? 21.942 -44.175 18.468 1.00 34.70 469 MET C C 1
ATOM 12500 O O . MET C 1 469 ? 22.934 -44.381 19.149 1.00 36.88 469 MET C O 1
ATOM 12505 N N . ASP C 1 470 ? 21.627 -42.979 18.018 1.00 32.93 470 ASP C N 1
ATOM 12506 C CA . ASP C 1 470 ? 22.395 -41.756 18.268 1.00 28.56 470 ASP C CA 1
ATOM 12507 C C . ASP C 1 470 ? 22.244 -41.270 19.668 1.00 28.03 470 ASP C C 1
ATOM 12508 O O . ASP C 1 470 ? 21.142 -41.124 20.165 1.00 26.25 470 ASP C O 1
ATOM 12513 N N . THR C 1 471 ? 23.339 -40.946 20.305 1.00 27.17 471 THR C N 1
ATOM 12514 C CA . THR C 1 471 ? 23.332 -40.523 21.713 1.00 28.17 471 THR C CA 1
ATOM 12515 C C . THR C 1 471 ? 22.622 -39.223 22.058 1.00 26.59 471 THR C C 1
ATOM 12516 O O . THR C 1 471 ? 22.169 -39.008 23.166 1.00 26.20 471 THR C O 1
ATOM 12520 N N . ARG C 1 472 ? 22.446 -38.337 21.065 1.00 25.33 472 ARG C N 1
ATOM 12521 C CA . ARG C 1 472 ? 21.850 -37.075 21.277 1.00 23.91 472 ARG C CA 1
ATOM 12522 C C . ARG C 1 472 ? 20.346 -37.225 21.649 1.00 23.17 472 ARG C C 1
ATOM 12523 O O . ARG C 1 472 ? 19.863 -36.363 22.329 1.00 23.75 472 ARG C O 1
ATOM 12531 N N . VAL C 1 473 ? 19.745 -38.384 21.335 1.00 21.61 473 VAL C N 1
ATOM 12532 C CA . VAL C 1 473 ? 18.313 -38.506 21.591 1.00 21.75 473 VAL C CA 1
ATOM 12533 C C . VAL C 1 473 ? 18.048 -39.545 22.697 1.00 21.09 473 VAL C C 1
ATOM 12534 O O . VAL C 1 473 ? 16.904 -39.962 22.863 1.00 22.85 473 VAL C O 1
ATOM 12538 N N . ILE C 1 474 ? 19.063 -39.928 23.466 1.00 20.36 474 ILE C N 1
ATOM 12539 C CA . ILE C 1 474 ? 18.863 -40.841 24.621 1.00 21.66 474 ILE C CA 1
ATOM 12540 C C . ILE C 1 474 ? 18.847 -40.019 25.912 1.00 23.44 474 ILE C C 1
ATOM 12541 O O . ILE C 1 474 ? 19.645 -39.086 26.049 1.00 22.61 474 ILE C O 1
ATOM 12546 N N . VAL C 1 475 ? 17.960 -40.363 26.836 1.00 20.45 475 VAL C N 1
ATOM 12547 C CA . VAL C 1 475 ? 17.889 -39.732 28.150 1.00 20.30 475 VAL C CA 1
ATOM 12548 C C . VAL C 1 475 ? 17.810 -40.880 29.149 1.00 20.54 475 VAL C C 1
ATOM 12549 O O . VAL C 1 475 ? 17.029 -41.854 28.923 1.00 20.25 475 VAL C O 1
ATOM 12553 N N . ASP C 1 476 ? 18.512 -40.788 30.275 1.00 20.22 476 ASP C N 1
ATOM 12554 C CA . ASP C 1 476 ? 18.554 -41.792 31.306 1.00 21.43 476 ASP C CA 1
ATOM 12555 C C . ASP C 1 476 ? 17.696 -41.286 32.501 1.00 21.47 476 ASP C C 1
ATOM 12556 O O . ASP C 1 476 ? 17.592 -40.090 32.759 1.00 20.84 476 ASP C O 1
ATOM 12561 N N . TYR C 1 477 ? 17.134 -42.246 33.238 1.00 19.39 477 TYR C N 1
ATOM 12562 C CA . TYR C 1 477 ? 16.317 -42.008 34.395 1.00 19.53 477 TYR C CA 1
ATOM 12563 C C . TYR C 1 477 ? 16.823 -42.844 35.504 1.00 19.18 477 TYR C C 1
ATOM 12564 O O . TYR C 1 477 ? 16.965 -44.051 35.349 1.00 19.40 477 TYR C O 1
ATOM 12573 N N . ARG C 1 478 ? 17.122 -42.233 36.655 1.00 18.91 478 ARG C N 1
ATOM 12574 C CA . ARG C 1 478 ? 17.510 -42.963 37.819 1.00 18.82 478 ARG C CA 1
ATOM 12575 C C . ARG C 1 478 ? 16.668 -42.475 38.971 1.00 19.49 478 ARG C C 1
ATOM 12576 O O . ARG C 1 478 ? 16.699 -41.265 39.244 1.00 18.83 478 ARG C O 1
ATOM 12584 N N . PHE C 1 479 ? 15.907 -43.353 39.592 1.00 18.37 479 PHE C N 1
ATOM 12585 C CA . PHE C 1 479 ? 15.081 -42.989 40.683 1.00 18.37 479 PHE C CA 1
ATOM 12586 C C . PHE C 1 479 ? 15.607 -43.759 41.904 1.00 18.47 479 PHE C C 1
ATOM 12587 O O . PHE C 1 479 ? 15.798 -44.977 41.826 1.00 17.93 479 PHE C O 1
ATOM 12595 N N . PHE C 1 480 ? 15.938 -43.004 42.957 1.00 18.75 480 PHE C N 1
ATOM 12596 C CA . PHE C 1 480 ? 16.453 -43.550 44.177 1.00 18.17 480 PHE C CA 1
ATOM 12597 C C . PHE C 1 480 ? 15.389 -43.400 45.307 1.00 18.83 480 PHE C C 1
ATOM 12598 O O . PHE C 1 480 ? 14.861 -42.295 45.535 1.00 19.70 480 PHE C O 1
ATOM 12606 N N . GLY C 1 481 ? 15.139 -44.472 46.021 1.00 19.66 481 GLY C N 1
ATOM 12607 C CA . GLY C 1 481 ? 14.211 -44.490 47.147 1.00 21.01 481 GLY C CA 1
ATOM 12608 C C . GLY C 1 481 ? 14.964 -44.410 48.465 1.00 21.34 481 GLY C C 1
ATOM 12609 O O . GLY C 1 481 ? 16.221 -44.345 48.463 1.00 21.81 481 GLY C O 1
ATOM 12610 N N . TYR C 1 482 ? 14.251 -44.325 49.590 1.00 19.47 482 TYR C N 1
ATOM 12611 C CA . TYR C 1 482 ? 14.931 -44.484 50.888 1.00 20.84 482 TYR C CA 1
ATOM 12612 C C . TYR C 1 482 ? 14.507 -45.741 51.617 1.00 20.42 482 TYR C C 1
ATOM 12613 O O . TYR C 1 482 ? 13.426 -46.355 51.312 1.00 18.92 482 TYR C O 1
ATOM 12622 N N . THR C 1 483 ? 15.320 -46.135 52.609 1.00 19.33 483 THR C N 1
ATOM 12623 C CA . THR C 1 483 ? 14.926 -47.220 53.500 1.00 20.27 483 THR C CA 1
ATOM 12624 C C . THR C 1 483 ? 14.939 -46.684 54.871 1.00 19.60 483 THR C C 1
ATOM 12625 O O . THR C 1 483 ? 15.777 -45.829 55.250 1.00 20.20 483 THR C O 1
ATOM 12629 N N . GLU C 1 484 ? 13.945 -47.097 55.642 1.00 21.09 484 GLU C N 1
ATOM 12630 C CA . GLU C 1 484 ? 13.873 -46.726 57.064 1.00 21.69 484 GLU C CA 1
ATOM 12631 C C . GLU C 1 484 ? 15.032 -47.324 57.859 1.00 19.39 484 GLU C C 1
ATOM 12632 O O . GLU C 1 484 ? 15.323 -48.510 57.772 1.00 20.67 484 GLU C O 1
ATOM 12638 N N . PRO C 1 485 ? 15.613 -46.551 58.767 1.00 20.27 485 PRO C N 1
ATOM 12639 C CA . PRO C 1 485 ? 16.574 -47.095 59.717 1.00 21.40 485 PRO C CA 1
ATOM 12640 C C . PRO C 1 485 ? 15.949 -48.077 60.643 1.00 22.50 485 PRO C C 1
ATOM 12641 O O . PRO C 1 485 ? 14.992 -47.749 61.294 1.00 22.82 485 PRO C O 1
ATOM 12645 N N . GLN C 1 486 ? 16.483 -49.290 60.680 1.00 21.58 486 GLN C N 1
ATOM 12646 C CA . GLN C 1 486 ? 15.974 -50.363 61.552 1.00 24.70 486 GLN C CA 1
ATOM 12647 C C . GLN C 1 486 ? 17.201 -50.956 62.188 1.00 20.90 486 GLN C C 1
ATOM 12648 O O . GLN C 1 486 ? 18.188 -51.237 61.533 1.00 19.52 486 GLN C O 1
ATOM 12654 N N . GLU C 1 487 ? 17.095 -51.249 63.489 1.00 22.26 487 GLU C N 1
ATOM 12655 C CA . GLU C 1 487 ? 18.247 -51.657 64.243 1.00 22.96 487 GLU C CA 1
ATOM 12656 C C . GLU C 1 487 ? 18.771 -53.013 63.761 1.00 23.68 487 GLU C C 1
ATOM 12657 O O . GLU C 1 487 ? 19.994 -53.216 63.687 1.00 23.52 487 GLU C O 1
ATOM 12663 N N . ALA C 1 488 ? 17.892 -53.898 63.350 1.00 23.37 488 ALA C N 1
ATOM 12664 C CA . ALA C 1 488 ? 18.276 -55.215 62.863 1.00 23.94 488 ALA C CA 1
ATOM 12665 C C . ALA C 1 488 ? 19.020 -55.171 61.453 1.00 22.78 488 ALA C C 1
ATOM 12666 O O . ALA C 1 488 ? 19.543 -56.171 61.053 1.00 22.78 488 ALA C O 1
ATOM 12668 N N . ASN C 1 489 ? 18.965 -54.091 60.696 1.00 19.43 489 ASN C N 1
ATOM 12669 C CA . ASN C 1 489 ? 19.726 -53.976 59.447 1.00 18.99 489 ASN C CA 1
ATOM 12670 C C . ASN C 1 489 ? 21.179 -53.543 59.807 1.00 20.17 489 ASN C C 1
ATOM 12671 O O . ASN C 1 489 ? 21.377 -52.499 60.431 1.00 20.12 489 ASN C O 1
ATOM 12676 N N . GLU C 1 490 ? 22.124 -54.419 59.515 1.00 18.32 490 GLU C N 1
ATOM 12677 C CA . GLU C 1 490 ? 23.446 -54.234 60.041 1.00 19.75 490 GLU C CA 1
ATOM 12678 C C . GLU C 1 490 ? 24.544 -54.564 59.106 1.00 19.22 490 GLU C C 1
ATOM 12679 O O . GLU C 1 490 ? 24.394 -55.350 58.203 1.00 19.39 490 GLU C O 1
ATOM 12685 N N . LEU C 1 491 ? 25.666 -53.945 59.403 1.00 18.54 491 LEU C N 1
ATOM 12686 C CA . LEU C 1 491 ? 26.976 -54.231 58.839 1.00 18.76 491 LEU C CA 1
ATOM 12687 C C . LEU C 1 491 ? 27.792 -54.735 59.973 1.00 19.94 491 LEU C C 1
ATOM 12688 O O . LEU C 1 491 ? 27.972 -54.031 61.005 1.00 20.67 491 LEU C O 1
ATOM 12693 N N . VAL C 1 492 ? 28.279 -55.962 59.839 1.00 19.04 492 VAL C N 1
ATOM 12694 C CA . VAL C 1 492 ? 29.122 -56.578 60.832 1.00 19.71 492 VAL C CA 1
ATOM 12695 C C . VAL C 1 492 ? 30.448 -57.005 60.189 1.00 19.50 492 VAL C C 1
ATOM 12696 O O . VAL C 1 492 ? 30.604 -57.126 58.982 1.00 19.54 492 VAL C O 1
ATOM 12700 N N . PHE C 1 493 ? 31.372 -57.308 61.028 1.00 18.68 493 PHE C N 1
ATOM 12701 C CA . PHE C 1 493 ? 32.749 -57.618 60.614 1.00 19.62 493 PHE C CA 1
ATOM 12702 C C . PHE C 1 493 ? 33.221 -58.946 61.122 1.00 19.32 493 PHE C C 1
ATOM 12703 O O . PHE C 1 493 ? 33.105 -59.315 62.308 1.00 22.15 493 PHE C O 1
ATOM 12711 N N . GLN C 1 494 ? 33.758 -59.724 60.204 1.00 19.66 494 GLN C N 1
ATOM 12712 C CA . GLN C 1 494 ? 34.096 -61.107 60.558 1.00 20.17 494 GLN C CA 1
ATOM 12713 C C . GLN C 1 494 ? 35.434 -61.232 61.331 1.00 22.29 494 GLN C C 1
ATOM 12714 O O . GLN C 1 494 ? 36.401 -60.564 60.985 1.00 23.37 494 GLN C O 1
ATOM 12720 N N . GLN C 1 495 ? 35.469 -62.080 62.330 1.00 23.25 495 GLN C N 1
ATOM 12721 C CA . GLN C 1 495 ? 36.711 -62.305 63.081 1.00 26.34 495 GLN C CA 1
ATOM 12722 C C . GLN C 1 495 ? 37.703 -63.179 62.322 1.00 28.55 495 GLN C C 1
ATOM 12723 O O . GLN C 1 495 ? 38.883 -63.087 62.595 1.00 30.93 495 GLN C O 1
ATOM 12729 N N . HIS C 1 496 ? 37.262 -64.070 61.424 1.00 25.82 496 HIS C N 1
ATOM 12730 C CA . HIS C 1 496 ? 38.178 -65.095 60.845 1.00 28.27 496 HIS C CA 1
ATOM 12731 C C . HIS C 1 496 ? 38.235 -64.994 59.326 1.00 30.32 496 HIS C C 1
ATOM 12732 O O . HIS C 1 496 ? 38.821 -65.851 58.660 1.00 32.15 496 HIS C O 1
ATOM 12739 N N . TYR C 1 497 ? 37.598 -64.008 58.761 1.00 23.80 497 TYR C N 1
ATOM 12740 C CA . TYR C 1 497 ? 37.673 -63.781 57.310 1.00 23.11 497 TYR C CA 1
ATOM 12741 C C . TYR C 1 497 ? 38.187 -62.376 57.138 1.00 22.85 497 TYR C C 1
ATOM 12742 O O . TYR C 1 497 ? 37.768 -61.460 57.827 1.00 20.58 497 TYR C O 1
ATOM 12751 N N . ARG C 1 498 ? 39.052 -62.177 56.146 1.00 25.21 498 ARG C N 1
ATOM 12752 C CA . ARG C 1 498 ? 39.572 -60.801 55.902 1.00 24.18 498 ARG C CA 1
ATOM 12753 C C . ARG C 1 498 ? 39.460 -60.387 54.469 1.00 25.49 498 ARG C C 1
ATOM 12754 O O . ARG C 1 498 ? 39.401 -61.236 53.602 1.00 26.13 498 ARG C O 1
ATOM 12762 N N . ASP C 1 499 ? 39.427 -59.085 54.194 1.00 22.40 499 ASP C N 1
ATOM 12763 C CA . ASP C 1 499 ? 39.444 -58.593 52.811 1.00 24.70 499 ASP C CA 1
ATOM 12764 C C . ASP C 1 499 ? 40.893 -58.563 52.288 1.00 24.76 499 ASP C C 1
ATOM 12765 O O . ASP C 1 499 ? 41.762 -59.014 52.954 1.00 24.97 499 ASP C O 1
ATOM 12770 N N . ALA C 1 500 ? 41.109 -58.078 51.060 1.00 25.63 500 ALA C N 1
ATOM 12771 C CA . ALA C 1 500 ? 42.403 -58.188 50.397 1.00 27.96 500 ALA C CA 1
ATOM 12772 C C . ALA C 1 500 ? 43.430 -57.267 51.039 1.00 26.27 500 ALA C C 1
ATOM 12773 O O . ALA C 1 500 ? 44.657 -57.450 50.830 1.00 28.26 500 ALA C O 1
ATOM 12775 N N . TYR C 1 501 ? 42.958 -56.329 51.861 1.00 26.80 501 TYR C N 1
ATOM 12776 C CA . TYR C 1 501 ? 43.877 -55.478 52.618 1.00 26.85 501 TYR C CA 1
ATOM 12777 C C . TYR C 1 501 ? 44.072 -55.903 54.091 1.00 29.05 501 TYR C C 1
ATOM 12778 O O . TYR C 1 501 ? 44.580 -55.157 54.878 1.00 26.95 501 TYR C O 1
ATOM 12787 N N . ASP C 1 502 ? 43.687 -57.130 54.389 1.00 25.26 502 ASP C N 1
ATOM 12788 C CA . ASP C 1 502 ? 43.835 -57.703 55.701 1.00 30.25 502 ASP C CA 1
ATOM 12789 C C . ASP C 1 502 ? 43.005 -57.086 56.783 1.00 25.92 502 ASP C C 1
ATOM 12790 O O . ASP C 1 502 ? 43.333 -57.205 57.951 1.00 27.94 502 ASP C O 1
ATOM 12795 N N . MET C 1 503 ? 41.915 -56.446 56.425 1.00 23.63 503 MET C N 1
ATOM 12796 C CA . MET C 1 503 ? 41.017 -55.871 57.369 1.00 22.96 503 MET C CA 1
ATOM 12797 C C . MET C 1 503 ? 39.771 -56.845 57.481 1.00 22.67 503 MET C C 1
ATOM 12798 O O . MET C 1 503 ? 39.458 -57.632 56.585 1.00 22.52 503 MET C O 1
ATOM 12803 N N . PRO C 1 504 ? 39.060 -56.754 58.582 1.00 21.11 504 PRO C N 1
ATOM 12804 C CA . PRO C 1 504 ? 37.944 -57.727 58.810 1.00 21.04 504 PRO C CA 1
ATOM 12805 C C . PRO C 1 504 ? 36.964 -57.648 57.734 1.00 19.19 504 PRO C C 1
ATOM 12806 O O . PRO C 1 504 ? 36.497 -56.553 57.392 1.00 18.41 504 PRO C O 1
ATOM 12810 N N . GLN C 1 505 ? 36.547 -58.817 57.243 1.00 19.09 505 GLN C N 1
ATOM 12811 C CA . GLN C 1 505 ? 35.616 -58.880 56.093 1.00 19.01 505 GLN C CA 1
ATOM 12812 C C . GLN C 1 505 ? 34.220 -58.338 56.484 1.00 19.31 505 GLN C C 1
ATOM 12813 O O . GLN C 1 505 ? 33.676 -58.763 57.538 1.00 18.67 505 GLN C O 1
ATOM 12819 N N . PRO C 1 506 ? 33.674 -57.375 55.722 1.00 17.58 506 PRO C N 1
ATOM 12820 C CA . PRO C 1 506 ? 32.317 -56.869 55.956 1.00 17.21 506 PRO C CA 1
ATOM 12821 C C . PRO C 1 506 ? 31.259 -57.874 55.532 1.00 18.20 506 PRO C C 1
ATOM 12822 O O . PRO C 1 506 ? 31.416 -58.478 54.470 1.00 19.87 506 PRO C O 1
ATOM 12826 N N . THR C 1 507 ? 30.180 -57.997 56.329 1.00 18.18 507 THR C N 1
ATOM 12827 C CA . THR C 1 507 ? 29.053 -58.823 56.000 1.00 18.24 507 THR C CA 1
ATOM 12828 C C . THR C 1 507 ? 27.844 -57.962 56.224 1.00 18.34 507 THR C C 1
ATOM 12829 O O . THR C 1 507 ? 27.697 -57.251 57.248 1.00 18.87 507 THR C O 1
ATOM 12833 N N . PHE C 1 508 ? 26.910 -58.034 55.286 1.00 17.98 508 PHE C N 1
ATOM 12834 C CA . PHE C 1 508 ? 25.677 -57.286 55.362 1.00 18.09 508 PHE C CA 1
ATOM 12835 C C . PHE C 1 508 ? 24.537 -58.165 55.748 1.00 18.67 508 PHE C C 1
ATOM 12836 O O . PHE C 1 508 ? 24.456 -59.351 55.297 1.00 18.39 508 PHE C O 1
ATOM 12844 N N . LYS C 1 509 ? 23.655 -57.620 56.578 1.00 18.48 509 LYS C N 1
ATOM 12845 C CA . LYS C 1 509 ? 22.360 -58.228 56.879 1.00 19.58 509 LYS C CA 1
ATOM 12846 C C . LYS C 1 509 ? 21.268 -57.162 56.719 1.00 20.77 509 LYS C C 1
ATOM 12847 O O . LYS C 1 509 ? 21.017 -56.383 57.628 1.00 21.11 509 LYS C O 1
ATOM 12853 N N . PHE C 1 510 ? 20.741 -57.047 55.518 1.00 19.67 510 PHE C N 1
ATOM 12854 C CA . PHE C 1 510 ? 19.924 -55.961 55.130 1.00 20.11 510 PHE C CA 1
ATOM 12855 C C . PHE C 1 510 ? 18.625 -56.505 54.571 1.00 20.76 510 PHE C C 1
ATOM 12856 O O . PHE C 1 510 ? 18.651 -57.235 53.545 1.00 21.66 510 PHE C O 1
ATOM 12864 N N . THR C 1 511 ? 17.508 -56.078 55.147 1.00 19.62 511 THR C N 1
ATOM 12865 C CA . THR C 1 511 ? 16.217 -56.414 54.574 1.00 20.49 511 THR C CA 1
ATOM 12866 C C . THR C 1 511 ? 15.340 -55.142 54.702 1.00 21.68 511 THR C C 1
ATOM 12867 O O . THR C 1 511 ? 15.133 -54.584 55.770 1.00 20.69 511 THR C O 1
ATOM 12871 N N . MET C 1 512 ? 14.741 -54.744 53.632 1.00 19.81 512 MET C N 1
ATOM 12872 C CA . MET C 1 512 ? 13.829 -53.638 53.618 1.00 22.35 512 MET C CA 1
ATOM 12873 C C . MET C 1 512 ? 12.536 -53.902 54.317 1.00 22.36 512 MET C C 1
ATOM 12874 O O . MET C 1 512 ? 12.083 -55.037 54.467 1.00 22.47 512 MET C O 1
ATOM 12879 N N . SER C 1 513 ? 11.949 -52.821 54.789 1.00 23.01 513 SER C N 1
ATOM 12880 C CA . SER C 1 513 ? 10.641 -52.951 55.487 1.00 22.98 513 SER C CA 1
ATOM 12881 C C . SER C 1 513 ? 9.484 -53.058 54.538 1.00 22.35 513 SER C C 1
ATOM 12882 O O . SER C 1 513 ? 9.602 -52.789 53.343 1.00 21.22 513 SER C O 1
ATOM 12885 N N . GLN C 1 514 ? 8.319 -53.371 55.070 1.00 21.49 514 GLN C N 1
ATOM 12886 C CA . GLN C 1 514 ? 7.135 -53.382 54.199 1.00 24.01 514 GLN C CA 1
ATOM 12887 C C . GLN C 1 514 ? 6.813 -52.007 53.583 1.00 22.36 514 GLN C C 1
ATOM 12888 O O . GLN C 1 514 ? 6.484 -51.921 52.411 1.00 22.32 514 GLN C O 1
ATOM 12894 N N . ASP C 1 515 ? 6.937 -50.923 54.367 1.00 21.10 515 ASP C N 1
ATOM 12895 C CA . ASP C 1 515 ? 6.791 -49.611 53.811 1.00 23.00 515 ASP C CA 1
ATOM 12896 C C . ASP C 1 515 ? 7.821 -49.222 52.788 1.00 20.92 515 ASP C C 1
ATOM 12897 O O . ASP C 1 515 ? 7.490 -48.528 51.813 1.00 20.61 515 ASP C O 1
ATOM 12902 N N . ASP C 1 516 ? 9.082 -49.634 52.964 1.00 20.07 516 ASP C N 1
ATOM 12903 C CA . ASP C 1 516 ? 10.103 -49.422 51.985 1.00 18.25 516 ASP C CA 1
ATOM 12904 C C . ASP C 1 516 ? 9.749 -50.081 50.616 1.00 18.99 516 ASP C C 1
ATOM 12905 O O . ASP C 1 516 ? 9.937 -49.436 49.535 1.00 19.14 516 ASP C O 1
ATOM 12910 N N . ARG C 1 517 ? 9.216 -51.300 50.701 1.00 19.28 517 ARG C N 1
ATOM 12911 C CA . ARG C 1 517 ? 8.851 -52.034 49.515 1.00 19.29 517 ARG C CA 1
ATOM 12912 C C . ARG C 1 517 ? 7.660 -51.340 48.821 1.00 20.53 517 ARG C C 1
ATOM 12913 O O . ARG C 1 517 ? 7.642 -51.220 47.617 1.00 19.78 517 ARG C O 1
ATOM 12921 N N . ALA C 1 518 ? 6.684 -50.916 49.576 1.00 18.57 518 ALA C N 1
ATOM 12922 C CA . ALA C 1 518 ? 5.488 -50.252 49.038 1.00 20.68 518 ALA C CA 1
ATOM 12923 C C . ALA C 1 518 ? 5.935 -48.970 48.318 1.00 20.19 518 ALA C C 1
ATOM 12924 O O . ALA C 1 518 ? 5.490 -48.681 47.192 1.00 19.30 518 ALA C O 1
ATOM 12926 N N . ARG C 1 519 ? 6.828 -48.206 48.934 1.00 19.19 519 ARG C N 1
ATOM 12927 C CA . ARG C 1 519 ? 7.341 -46.975 48.250 1.00 21.12 519 ARG C CA 1
ATOM 12928 C C . ARG C 1 519 ? 8.121 -47.335 46.980 1.00 18.00 519 ARG C C 1
ATOM 12929 O O . ARG C 1 519 ? 7.991 -46.656 45.923 1.00 18.53 519 ARG C O 1
ATOM 12937 N N . ALA C 1 520 ? 8.863 -48.440 47.057 1.00 18.91 520 ALA C N 1
ATOM 12938 C CA . ALA C 1 520 ? 9.708 -48.844 45.897 1.00 19.15 520 ALA C CA 1
ATOM 12939 C C . ALA C 1 520 ? 8.793 -49.194 44.679 1.00 17.42 520 ALA C C 1
ATOM 12940 O O . ALA C 1 520 ? 9.144 -48.898 43.544 1.00 18.59 520 ALA C O 1
ATOM 12942 N N . ARG C 1 521 ? 7.647 -49.816 44.944 1.00 18.88 521 ARG C N 1
ATOM 12943 C CA . ARG C 1 521 ? 6.699 -50.076 43.845 1.00 19.59 521 ARG C CA 1
ATOM 12944 C C . ARG C 1 521 ? 6.120 -48.803 43.244 1.00 20.62 521 ARG C C 1
ATOM 12945 O O . ARG C 1 521 ? 6.100 -48.618 42.000 1.00 20.54 521 ARG C O 1
ATOM 12953 N N . ARG C 1 522 ? 5.713 -47.880 44.125 1.00 20.40 522 ARG C N 1
ATOM 12954 C CA . ARG C 1 522 ? 5.248 -46.608 43.675 1.00 19.92 522 ARG C CA 1
ATOM 12955 C C . ARG C 1 522 ? 6.287 -45.828 42.848 1.00 20.11 522 ARG C C 1
ATOM 12956 O O . ARG C 1 522 ? 5.957 -45.178 41.874 1.00 20.63 522 ARG C O 1
ATOM 12964 N N . MET C 1 523 ? 7.537 -45.942 43.254 1.00 19.80 523 MET C N 1
ATOM 12965 C CA . MET C 1 523 ? 8.636 -45.330 42.570 1.00 18.59 523 MET C CA 1
ATOM 12966 C C . MET C 1 523 ? 8.835 -45.851 41.180 1.00 17.63 523 MET C C 1
ATOM 12967 O O . MET C 1 523 ? 9.026 -45.102 40.199 1.00 16.64 523 MET C O 1
ATOM 12972 N N . MET C 1 524 ? 8.789 -47.143 41.048 1.00 17.52 524 MET C N 1
ATOM 12973 C CA . MET C 1 524 ? 8.840 -47.775 39.718 1.00 16.95 524 MET C CA 1
ATOM 12974 C C . MET C 1 524 ? 7.697 -47.335 38.843 1.00 19.66 524 MET C C 1
ATOM 12975 O O . MET C 1 524 ? 7.898 -46.991 37.635 1.00 17.64 524 MET C O 1
ATOM 12980 N N . ASP C 1 525 ? 6.473 -47.355 39.411 1.00 17.82 525 ASP C N 1
ATOM 12981 C CA . ASP C 1 525 ? 5.382 -46.790 38.662 1.00 21.32 525 ASP C CA 1
ATOM 12982 C C . ASP C 1 525 ? 5.562 -45.356 38.172 1.00 22.49 525 ASP C C 1
ATOM 12983 O O . ASP C 1 525 ? 5.219 -45.024 37.003 1.00 19.86 525 ASP C O 1
ATOM 12988 N N . ASP C 1 526 ? 6.116 -44.557 39.051 1.00 19.93 526 ASP C N 1
ATOM 12989 C CA . ASP C 1 526 ? 6.377 -43.137 38.775 1.00 20.05 526 ASP C CA 1
ATOM 12990 C C . ASP C 1 526 ? 7.394 -42.995 37.670 1.00 20.63 526 ASP C C 1
ATOM 12991 O O . ASP C 1 526 ? 7.253 -42.188 36.802 1.00 20.75 526 ASP C O 1
ATOM 12996 N N . MET C 1 527 ? 8.442 -43.814 37.708 1.00 19.55 527 MET C N 1
ATOM 12997 C CA . MET C 1 527 ? 9.466 -43.764 36.642 1.00 19.63 527 MET C CA 1
ATOM 12998 C C . MET C 1 527 ? 8.873 -44.093 35.293 1.00 20.83 527 MET C C 1
ATOM 12999 O O . MET C 1 527 ? 9.127 -43.374 34.272 1.00 19.77 527 MET C O 1
ATOM 13004 N N . CYS C 1 528 ? 8.041 -45.113 35.245 1.00 20.19 528 CYS C N 1
ATOM 13005 C CA . CYS C 1 528 ? 7.447 -45.490 33.980 1.00 21.85 528 CYS C CA 1
ATOM 13006 C C . CYS C 1 528 ? 6.540 -44.376 33.454 1.00 24.88 528 CYS C C 1
ATOM 13007 O O . CYS C 1 528 ? 6.638 -44.008 32.269 1.00 24.04 528 CYS C O 1
ATOM 13010 N N . ASN C 1 529 ? 5.717 -43.793 34.323 1.00 22.44 529 ASN C N 1
ATOM 13011 C CA . ASN C 1 529 ? 4.851 -42.647 33.975 1.00 23.39 529 ASN C CA 1
ATOM 13012 C C . ASN C 1 529 ? 5.611 -41.432 33.430 1.00 23.23 529 ASN C C 1
ATOM 13013 O O . ASN C 1 529 ? 5.326 -40.938 32.369 1.00 22.92 529 ASN C O 1
ATOM 13018 N N . ILE C 1 530 ? 6.680 -41.083 34.105 1.00 19.97 530 ILE C N 1
ATOM 13019 C CA . ILE C 1 530 ? 7.475 -39.880 33.765 1.00 20.97 530 ILE C CA 1
ATOM 13020 C C . ILE C 1 530 ? 8.217 -40.076 32.488 1.00 19.11 530 ILE C C 1
ATOM 13021 O O . ILE C 1 530 ? 8.217 -39.233 31.575 1.00 20.34 530 ILE C O 1
ATOM 13026 N N . ALA C 1 531 ? 8.933 -41.191 32.380 1.00 20.41 531 ALA C N 1
ATOM 13027 C CA . ALA C 1 531 ? 9.822 -41.455 31.188 1.00 20.83 531 ALA C CA 1
ATOM 13028 C C . ALA C 1 531 ? 8.994 -41.475 29.894 1.00 21.21 531 ALA C C 1
ATOM 13029 O O . ALA C 1 531 ? 9.387 -40.884 28.881 1.00 21.41 531 ALA C O 1
ATOM 13031 N N . LEU C 1 532 ? 7.814 -42.077 29.956 1.00 19.09 532 LEU C N 1
ATOM 13032 C CA . LEU C 1 532 ? 6.977 -42.223 28.762 1.00 20.15 532 LEU C CA 1
ATOM 13033 C C . LEU C 1 532 ? 6.279 -40.927 28.273 1.00 21.73 532 LEU C C 1
ATOM 13034 O O . LEU C 1 532 ? 5.645 -40.895 27.212 1.00 22.79 532 LEU C O 1
ATOM 13039 N N . LYS C 1 533 ? 6.428 -39.866 29.046 1.00 21.48 533 LYS C N 1
ATOM 13040 C CA . LYS C 1 533 ? 5.913 -38.553 28.577 1.00 23.11 533 LYS C CA 1
ATOM 13041 C C . LYS C 1 533 ? 6.709 -38.013 27.445 1.00 24.96 533 LYS C C 1
ATOM 13042 O O . LYS C 1 533 ? 6.156 -37.247 26.670 1.00 24.63 533 LYS C O 1
ATOM 13048 N N . ILE C 1 534 ? 8.020 -38.282 27.373 1.00 22.02 534 ILE C N 1
ATOM 13049 C CA . ILE C 1 534 ? 8.865 -37.613 26.331 1.00 22.96 534 ILE C CA 1
ATOM 13050 C C . ILE C 1 534 ? 9.581 -38.578 25.404 1.00 23.19 534 ILE C C 1
ATOM 13051 O O . ILE C 1 534 ? 10.228 -38.191 24.422 1.00 24.01 534 ILE C O 1
ATOM 13056 N N . GLY C 1 535 ? 9.471 -39.861 25.707 1.00 24.24 535 GLY C N 1
ATOM 13057 C CA . GLY C 1 535 ? 10.192 -40.834 24.967 1.00 22.74 535 GLY C CA 1
ATOM 13058 C C . GLY C 1 535 ? 9.713 -42.230 25.207 1.00 20.76 535 GLY C C 1
ATOM 13059 O O . GLY C 1 535 ? 8.841 -42.467 26.009 1.00 21.72 535 GLY C O 1
ATOM 13060 N N . GLY C 1 536 ? 10.328 -43.159 24.485 1.00 21.62 536 GLY C N 1
ATOM 13061 C CA . GLY C 1 536 ? 9.973 -44.548 24.575 1.00 20.63 536 GLY C CA 1
ATOM 13062 C C . GLY C 1 536 ? 11.185 -45.403 24.935 1.00 20.58 536 GLY C C 1
ATOM 13063 O O . GLY C 1 536 ? 12.305 -45.061 24.565 1.00 20.46 536 GLY C O 1
ATOM 13064 N N . TYR C 1 537 ? 10.977 -46.490 25.664 1.00 20.50 537 TYR C N 1
ATOM 13065 C CA . TYR C 1 537 ? 12.132 -47.211 26.270 1.00 19.32 537 TYR C CA 1
ATOM 13066 C C . TYR C 1 537 ? 13.085 -47.703 25.220 1.00 18.94 537 TYR C C 1
ATOM 13067 O O . TYR C 1 537 ? 12.723 -48.240 24.195 1.00 20.27 537 TYR C O 1
ATOM 13076 N N . LEU C 1 538 ? 14.364 -47.477 25.455 1.00 19.49 538 LEU C N 1
ATOM 13077 C CA . LEU C 1 538 ? 15.394 -47.994 24.591 1.00 19.04 538 LEU C CA 1
ATOM 13078 C C . LEU C 1 538 ? 15.568 -49.516 24.776 1.00 19.93 538 LEU C C 1
ATOM 13079 O O . LEU C 1 538 ? 15.697 -49.945 25.926 1.00 21.16 538 LEU C O 1
ATOM 13084 N N . PRO C 1 539 ? 15.502 -50.300 23.756 1.00 21.90 539 PRO C N 1
ATOM 13085 C CA . PRO C 1 539 ? 15.684 -51.699 23.930 1.00 23.17 539 PRO C CA 1
ATOM 13086 C C . PRO C 1 539 ? 16.984 -52.024 24.721 1.00 24.24 539 PRO C C 1
ATOM 13087 O O . PRO C 1 539 ? 18.036 -51.453 24.478 1.00 27.03 539 PRO C O 1
ATOM 13091 N N . GLY C 1 540 ? 16.829 -52.891 25.720 1.00 24.34 540 GLY C N 1
ATOM 13092 C CA . GLY C 1 540 ? 17.879 -53.220 26.676 1.00 25.40 540 GLY C CA 1
ATOM 13093 C C . GLY C 1 540 ? 17.952 -52.395 27.900 1.00 22.25 540 GLY C C 1
ATOM 13094 O O . GLY C 1 540 ? 18.544 -52.839 28.910 1.00 23.81 540 GLY C O 1
ATOM 13095 N N . SER C 1 541 ? 17.239 -51.276 27.925 1.00 19.41 541 SER C N 1
ATOM 13096 C CA . SER C 1 541 ? 17.227 -50.373 29.087 1.00 18.82 541 SER C CA 1
ATOM 13097 C C . SER C 1 541 ? 15.784 -50.037 29.512 1.00 17.45 541 SER C C 1
ATOM 13098 O O . SER C 1 541 ? 15.417 -48.940 29.840 1.00 16.18 541 SER C O 1
ATOM 13101 N N . GLU C 1 542 ? 14.992 -51.101 29.464 1.00 16.27 542 GLU C N 1
ATOM 13102 C CA . GLU C 1 542 ? 13.598 -50.976 29.923 1.00 18.46 542 GLU C CA 1
ATOM 13103 C C . GLU C 1 542 ? 13.619 -50.908 31.453 1.00 18.61 542 GLU C C 1
ATOM 13104 O O . GLU C 1 542 ? 14.607 -51.244 32.108 1.00 18.84 542 GLU C O 1
ATOM 13110 N N . PRO C 1 543 ? 12.533 -50.429 32.043 1.00 19.78 543 PRO C N 1
ATOM 13111 C CA . PRO C 1 543 ? 12.430 -50.242 33.505 1.00 18.38 543 PRO C CA 1
ATOM 13112 C C . PRO C 1 543 ? 12.813 -51.431 34.313 1.00 17.71 543 PRO C C 1
ATOM 13113 O O . PRO C 1 543 ? 12.291 -52.532 34.064 1.00 18.72 543 PRO C O 1
ATOM 13117 N N . GLN C 1 544 ? 13.724 -51.210 35.263 1.00 17.81 544 GLN C N 1
ATOM 13118 C CA . GLN C 1 544 ? 14.279 -52.333 36.029 1.00 17.65 544 GLN C CA 1
ATOM 13119 C C . GLN C 1 544 ? 14.813 -51.816 37.311 1.00 17.16 544 GLN C C 1
ATOM 13120 O O . GLN C 1 544 ? 15.242 -50.630 37.428 1.00 16.97 544 GLN C O 1
ATOM 13126 N N . PHE C 1 545 ? 14.751 -52.650 38.322 1.00 18.31 545 PHE C N 1
ATOM 13127 C CA . PHE C 1 545 ? 15.484 -52.451 39.561 1.00 15.96 545 PHE C CA 1
ATOM 13128 C C . PHE C 1 545 ? 16.955 -52.793 39.368 1.00 17.48 545 PHE C C 1
ATOM 13129 O O . PHE C 1 545 ? 17.303 -53.752 38.695 1.00 18.34 545 PHE C O 1
ATOM 13137 N N . MET C 1 546 ? 17.788 -52.076 40.070 1.00 18.58 546 MET C N 1
ATOM 13138 C CA . MET C 1 546 ? 19.245 -52.398 40.063 1.00 20.77 546 MET C CA 1
ATOM 13139 C C . MET C 1 546 ? 19.633 -53.260 41.285 1.00 19.49 546 MET C C 1
ATOM 13140 O O . MET C 1 546 ? 18.917 -53.366 42.235 1.00 19.32 546 MET C O 1
ATOM 13145 N N . THR C 1 547 ? 20.812 -53.853 41.258 1.00 19.02 547 THR C N 1
ATOM 13146 C CA . THR C 1 547 ? 21.286 -54.702 42.359 1.00 19.08 547 THR C CA 1
ATOM 13147 C C . THR C 1 547 ? 21.386 -53.824 43.637 1.00 18.20 547 THR C C 1
ATOM 13148 O O . THR C 1 547 ? 21.897 -52.704 43.572 1.00 20.20 547 THR C O 1
ATOM 13152 N N . PRO C 1 548 ? 20.918 -54.301 44.764 1.00 19.06 548 PRO C N 1
ATOM 13153 C CA . PRO C 1 548 ? 21.027 -53.537 45.979 1.00 18.85 548 PRO C CA 1
ATOM 13154 C C . PRO C 1 548 ? 22.467 -53.147 46.292 1.00 19.75 548 PRO C C 1
ATOM 13155 O O . PRO C 1 548 ? 23.370 -53.945 46.151 1.00 18.13 548 PRO C O 1
ATOM 13159 N N . GLY C 1 549 ? 22.659 -51.903 46.694 1.00 18.82 549 GLY C N 1
ATOM 13160 C CA . GLY C 1 549 ? 24.003 -51.435 46.936 1.00 17.79 549 GLY C CA 1
ATOM 13161 C C . GLY C 1 549 ? 24.608 -50.638 45.788 1.00 20.73 549 GLY C C 1
ATOM 13162 O O . GLY C 1 549 ? 25.547 -49.918 46.001 1.00 19.11 549 GLY C O 1
ATOM 13163 N N . LEU C 1 550 ? 24.035 -50.716 44.589 1.00 19.04 550 LEU C N 1
ATOM 13164 C CA . LEU C 1 550 ? 24.665 -50.072 43.454 1.00 20.09 550 LEU C CA 1
ATOM 13165 C C . LEU C 1 550 ? 24.645 -48.530 43.564 1.00 19.62 550 LEU C C 1
ATOM 13166 O O . LEU C 1 550 ? 25.494 -47.866 43.000 1.00 18.30 550 LEU C O 1
ATOM 13171 N N . ALA C 1 551 ? 23.779 -47.957 44.355 1.00 18.93 551 ALA C N 1
ATOM 13172 C CA . ALA C 1 551 ? 23.734 -46.489 44.600 1.00 19.90 551 ALA C CA 1
ATOM 13173 C C . ALA C 1 551 ? 24.974 -45.993 45.290 1.00 18.78 551 ALA C C 1
ATOM 13174 O O . ALA C 1 551 ? 25.307 -44.842 45.169 1.00 20.11 551 ALA C O 1
ATOM 13176 N N . LEU C 1 552 ? 25.585 -46.843 46.083 1.00 19.45 552 LEU C N 1
ATOM 13177 C CA . LEU C 1 552 ? 26.766 -46.572 46.908 1.00 19.21 552 LEU C CA 1
ATOM 13178 C C . LEU C 1 552 ? 26.468 -45.497 47.980 1.00 22.13 552 LEU C C 1
ATOM 13179 O O . LEU C 1 552 ? 27.326 -44.674 48.301 1.00 22.70 552 LEU C O 1
ATOM 13184 N N . HIS C 1 553 ? 25.224 -45.414 48.325 1.00 18.85 553 HIS C N 1
ATOM 13185 C CA . HIS C 1 553 ? 24.789 -44.379 49.266 1.00 20.25 553 HIS C CA 1
ATOM 13186 C C . HIS C 1 553 ? 24.556 -44.961 50.647 1.00 19.08 553 HIS C C 1
ATOM 13187 O O . HIS C 1 553 ? 23.799 -44.356 51.476 1.00 23.45 553 HIS C O 1
ATOM 13194 N N . LEU C 1 554 ? 25.151 -46.089 50.915 1.00 18.36 554 LEU C N 1
ATOM 13195 C CA . LEU C 1 554 ? 25.128 -46.725 52.232 1.00 17.74 554 LEU C CA 1
ATOM 13196 C C . LEU C 1 554 ? 25.349 -45.604 53.296 1.00 17.94 554 LEU C C 1
ATOM 13197 O O . LEU C 1 554 ? 26.288 -44.818 53.237 1.00 20.07 554 LEU C O 1
ATOM 13202 N N . ALA C 1 555 ? 24.497 -45.624 54.335 1.00 20.06 555 ALA C N 1
ATOM 13203 C CA . ALA C 1 555 ? 24.554 -44.659 55.417 1.00 19.21 555 ALA C CA 1
ATOM 13204 C C . ALA C 1 555 ? 24.217 -45.328 56.732 1.00 19.01 555 ALA C C 1
ATOM 13205 O O . ALA C 1 555 ? 23.782 -46.496 56.803 1.00 20.05 555 ALA C O 1
ATOM 13207 N N . GLY C 1 556 ? 24.458 -44.589 57.772 1.00 18.56 556 GLY C N 1
ATOM 13208 C CA . GLY C 1 556 ? 24.105 -45.079 59.098 1.00 19.77 556 GLY C CA 1
ATOM 13209 C C . GLY C 1 556 ? 25.006 -46.092 59.757 1.00 20.40 556 GLY C C 1
ATOM 13210 O O . GLY C 1 556 ? 24.638 -46.622 60.817 1.00 22.53 556 GLY C O 1
ATOM 13211 N N . THR C 1 557 ? 26.185 -46.321 59.211 1.00 18.84 557 THR C N 1
ATOM 13212 C CA . THR C 1 557 ? 27.081 -47.230 59.784 1.00 18.39 557 THR C CA 1
ATOM 13213 C C . THR C 1 557 ? 27.841 -46.698 61.027 1.00 19.64 557 THR C C 1
ATOM 13214 O O . THR C 1 557 ? 28.360 -47.522 61.840 1.00 19.59 557 THR C O 1
ATOM 13218 N N . THR C 1 558 ? 27.893 -45.368 61.204 1.00 21.10 558 THR C N 1
ATOM 13219 C CA . THR C 1 558 ? 28.476 -44.765 62.380 1.00 20.55 558 THR C CA 1
ATOM 13220 C C . THR C 1 558 ? 27.578 -43.562 62.681 1.00 21.70 558 THR C C 1
ATOM 13221 O O . THR C 1 558 ? 27.985 -42.406 62.691 1.00 21.27 558 THR C O 1
ATOM 13225 N N . ARG C 1 559 ? 26.305 -43.842 62.944 1.00 19.57 559 ARG C N 1
ATOM 13226 C CA . ARG C 1 559 ? 25.309 -42.831 62.886 1.00 20.97 559 ARG C CA 1
ATOM 13227 C C . ARG C 1 559 ? 25.439 -41.812 64.001 1.00 21.23 559 ARG C C 1
ATOM 13228 O O . ARG C 1 559 ? 25.814 -42.184 65.110 1.00 20.62 559 ARG C O 1
ATOM 13236 N N . CYS C 1 560 ? 25.200 -40.559 63.648 1.00 20.69 560 CYS C N 1
ATOM 13237 C CA . CYS C 1 560 ? 25.435 -39.450 64.548 1.00 20.89 560 CYS C CA 1
ATOM 13238 C C . CYS C 1 560 ? 24.159 -38.702 64.809 1.00 21.64 560 CYS C C 1
ATOM 13239 O O . CYS C 1 560 ? 23.367 -38.401 63.890 1.00 25.12 560 CYS C O 1
ATOM 13242 N N . GLY C 1 561 ? 23.927 -38.319 66.087 1.00 23.39 561 GLY C N 1
ATOM 13243 C CA . GLY C 1 561 ? 22.625 -37.664 66.303 1.00 22.50 561 GLY C CA 1
ATOM 13244 C C . GLY C 1 561 ? 22.430 -37.333 67.770 1.00 25.59 561 GLY C C 1
ATOM 13245 O O . GLY C 1 561 ? 23.277 -37.611 68.611 1.00 24.12 561 GLY C O 1
ATOM 13246 N N . LEU C 1 562 ? 21.218 -36.863 68.073 1.00 27.45 562 LEU C N 1
ATOM 13247 C CA . LEU C 1 562 ? 20.872 -36.416 69.424 1.00 27.78 562 LEU C CA 1
ATOM 13248 C C . LEU C 1 562 ? 20.510 -37.588 70.332 1.00 29.87 562 LEU C C 1
ATOM 13249 O O . LEU C 1 562 ? 20.575 -37.435 71.561 1.00 30.59 562 LEU C O 1
ATOM 13254 N N . ASP C 1 563 ? 20.035 -38.690 69.776 1.00 28.37 563 ASP C N 1
ATOM 13255 C CA . ASP C 1 563 ? 19.662 -39.842 70.649 1.00 32.46 563 ASP C CA 1
ATOM 13256 C C . ASP C 1 563 ? 20.862 -40.702 70.990 1.00 30.14 563 ASP C C 1
ATOM 13257 O O . ASP C 1 563 ? 21.194 -41.662 70.224 1.00 27.61 563 ASP C O 1
ATOM 13262 N N . THR C 1 564 ? 21.512 -40.386 72.103 1.00 26.74 564 THR C N 1
ATOM 13263 C CA . THR C 1 564 ? 22.808 -41.037 72.412 1.00 27.60 564 THR C CA 1
ATOM 13264 C C . THR C 1 564 ? 22.749 -42.558 72.412 1.00 26.45 564 THR C C 1
ATOM 13265 O O . THR C 1 564 ? 23.641 -43.240 71.935 1.00 28.20 564 THR C O 1
ATOM 13269 N N . GLN C 1 565 ? 21.676 -43.117 72.949 1.00 28.00 565 GLN C N 1
ATOM 13270 C CA . GLN C 1 565 ? 21.640 -44.581 73.106 1.00 28.14 565 GLN C CA 1
ATOM 13271 C C . GLN C 1 565 ? 21.594 -45.301 71.728 1.00 27.01 565 GLN C C 1
ATOM 13272 O O . GLN C 1 565 ? 22.008 -46.434 71.662 1.00 28.05 565 GLN C O 1
ATOM 13278 N N . LYS C 1 566 ? 21.099 -44.642 70.683 1.00 23.52 566 LYS C N 1
ATOM 13279 C CA . LYS C 1 566 ? 20.897 -45.291 69.396 1.00 24.09 566 LYS C CA 1
ATOM 13280 C C . LYS C 1 566 ? 21.915 -44.784 68.348 1.00 24.85 566 LYS C C 1
ATOM 13281 O O . LYS C 1 566 ? 21.753 -45.086 67.159 1.00 22.69 566 LYS C O 1
ATOM 13287 N N . THR C 1 567 ? 22.895 -44.000 68.787 1.00 21.95 567 THR C N 1
ATOM 13288 C CA . THR C 1 567 ? 23.902 -43.402 67.874 1.00 21.95 567 THR C CA 1
ATOM 13289 C C . THR C 1 567 ? 25.279 -43.836 68.267 1.00 21.37 567 THR C C 1
ATOM 13290 O O . THR C 1 567 ? 25.559 -44.196 69.436 1.00 23.20 567 THR C O 1
ATOM 13294 N N . VAL C 1 568 ? 26.182 -43.725 67.324 1.00 20.15 568 VAL C N 1
ATOM 13295 C CA . VAL C 1 568 ? 27.607 -43.908 67.560 1.00 19.75 568 VAL C CA 1
ATOM 13296 C C . VAL C 1 568 ? 28.238 -42.592 68.040 1.00 21.71 568 VAL C C 1
ATOM 13297 O O . VAL C 1 568 ? 29.190 -42.616 68.816 1.00 21.82 568 VAL C O 1
ATOM 13301 N N . GLY C 1 569 ? 27.774 -41.487 67.482 1.00 22.28 569 GLY C N 1
ATOM 13302 C CA . GLY C 1 569 ? 28.331 -40.181 67.866 1.00 23.02 569 GLY C CA 1
ATOM 13303 C C . GLY C 1 569 ? 27.273 -39.130 68.066 1.00 22.16 569 GLY C C 1
ATOM 13304 O O . GLY C 1 569 ? 26.119 -39.357 67.759 1.00 23.08 569 GLY C O 1
ATOM 13305 N N . ASN C 1 570 ? 27.706 -37.965 68.599 1.00 23.96 570 ASN C N 1
ATOM 13306 C CA . ASN C 1 570 ? 26.794 -36.925 68.825 1.00 23.28 570 ASN C CA 1
ATOM 13307 C C . ASN C 1 570 ? 26.611 -36.046 67.575 1.00 23.78 570 ASN C C 1
ATOM 13308 O O . ASN C 1 570 ? 27.088 -36.385 66.453 1.00 24.86 570 ASN C O 1
ATOM 13313 N N . THR C 1 571 ? 25.938 -34.895 67.712 1.00 23.85 571 THR C N 1
ATOM 13314 C CA . THR C 1 571 ? 25.721 -34.093 66.482 1.00 26.15 571 THR C CA 1
ATOM 13315 C C . THR C 1 571 ? 26.981 -33.351 65.933 1.00 26.51 571 THR C C 1
ATOM 13316 O O . THR C 1 571 ? 26.935 -32.780 64.829 1.00 26.24 571 THR C O 1
ATOM 13320 N N . HIS C 1 572 ? 28.045 -33.365 66.691 1.00 25.35 572 HIS C N 1
ATOM 13321 C CA . HIS C 1 572 ? 29.378 -32.923 66.237 1.00 26.61 572 HIS C CA 1
ATOM 13322 C C . HIS C 1 572 ? 30.245 -34.102 65.766 1.00 24.38 572 HIS C C 1
ATOM 13323 O O . HIS C 1 572 ? 31.409 -33.972 65.416 1.00 24.63 572 HIS C O 1
ATOM 13330 N N . CYS C 1 573 ? 29.624 -35.262 65.620 1.00 22.76 573 CYS C N 1
ATOM 13331 C CA . CYS C 1 573 ? 30.277 -36.449 65.152 1.00 22.72 573 CYS C CA 1
ATOM 13332 C C . CYS C 1 573 ? 31.387 -36.974 66.076 1.00 21.79 573 CYS C C 1
ATOM 13333 O O . CYS C 1 573 ? 32.244 -37.741 65.657 1.00 20.84 573 CYS C O 1
ATOM 13336 N N . LYS C 1 574 ? 31.352 -36.556 67.325 1.00 21.67 574 LYS C N 1
ATOM 13337 C CA . LYS C 1 574 ? 32.300 -37.070 68.275 1.00 22.47 574 LYS C CA 1
ATOM 13338 C C . LYS C 1 574 ? 31.757 -38.419 68.790 1.00 21.12 574 LYS C C 1
ATOM 13339 O O . LYS C 1 574 ? 30.540 -38.497 69.246 1.00 22.86 574 LYS C O 1
ATOM 13345 N N . VAL C 1 575 ? 32.566 -39.454 68.740 1.00 20.91 575 VAL C N 1
ATOM 13346 C CA . VAL C 1 575 ? 32.156 -40.783 69.195 1.00 20.75 575 VAL C CA 1
ATOM 13347 C C . VAL C 1 575 ? 31.896 -40.788 70.721 1.00 23.16 575 VAL C C 1
ATOM 13348 O O . VAL C 1 575 ? 32.664 -40.232 71.486 1.00 22.64 575 VAL C O 1
ATOM 13352 N N . HIS C 1 576 ? 30.740 -41.341 71.129 1.00 21.94 576 HIS C N 1
ATOM 13353 C CA . HIS C 1 576 ? 30.376 -41.306 72.564 1.00 22.40 576 HIS C CA 1
ATOM 13354 C C . HIS C 1 576 ? 31.417 -41.977 73.428 1.00 23.27 576 HIS C C 1
ATOM 13355 O O . HIS C 1 576 ? 32.038 -43.016 73.095 1.00 21.82 576 HIS C O 1
ATOM 13362 N N . ASN C 1 577 ? 31.699 -41.314 74.547 1.00 24.06 577 ASN C N 1
ATOM 13363 C CA . ASN C 1 577 ? 32.700 -41.757 75.517 1.00 26.05 577 ASN C CA 1
ATOM 13364 C C . ASN C 1 577 ? 34.170 -41.549 75.105 1.00 26.24 577 ASN C C 1
ATOM 13365 O O . ASN C 1 577 ? 35.049 -41.953 75.843 1.00 27.46 577 ASN C O 1
ATOM 13370 N N . PHE C 1 578 ? 34.412 -40.968 73.950 1.00 24.52 578 PHE C N 1
ATOM 13371 C CA . PHE C 1 578 ? 35.757 -40.705 73.543 1.00 26.79 578 PHE C CA 1
ATOM 13372 C C . PHE C 1 578 ? 35.939 -39.191 73.395 1.00 27.47 578 PHE C C 1
ATOM 13373 O O . PHE C 1 578 ? 35.314 -38.565 72.573 1.00 28.22 578 PHE C O 1
ATOM 13381 N N . ASN C 1 579 ? 36.883 -38.628 74.128 1.00 29.29 579 ASN C N 1
ATOM 13382 C CA . ASN C 1 579 ? 36.994 -37.211 74.079 1.00 29.14 579 ASN C CA 1
ATOM 13383 C C . ASN C 1 579 ? 37.709 -36.707 72.786 1.00 28.48 579 ASN C C 1
ATOM 13384 O O . ASN C 1 579 ? 37.707 -35.548 72.524 1.00 32.01 579 ASN C O 1
ATOM 13389 N N . ASN C 1 580 ? 38.335 -37.579 71.999 1.00 25.88 580 ASN C N 1
ATOM 13390 C CA . ASN C 1 580 ? 39.218 -37.137 70.892 1.00 25.04 580 ASN C CA 1
ATOM 13391 C C . ASN C 1 580 ? 39.028 -37.916 69.599 1.00 23.34 580 ASN C C 1
ATOM 13392 O O . ASN C 1 580 ? 39.982 -38.006 68.823 1.00 24.96 580 ASN C O 1
ATOM 13397 N N . LEU C 1 581 ? 37.849 -38.494 69.427 1.00 22.99 581 LEU C N 1
ATOM 13398 C CA . LEU C 1 581 ? 37.558 -39.397 68.302 1.00 22.22 581 LEU C CA 1
ATOM 13399 C C . LEU C 1 581 ? 36.340 -38.946 67.608 1.00 22.67 581 LEU C C 1
ATOM 13400 O O . LEU C 1 581 ? 35.262 -38.849 68.218 1.00 22.61 581 LEU C O 1
ATOM 13405 N N . TYR C 1 582 ? 36.515 -38.706 66.277 1.00 22.69 582 TYR C N 1
ATOM 13406 C CA . TYR C 1 582 ? 35.431 -38.244 65.435 1.00 21.25 582 TYR C CA 1
ATOM 13407 C C . TYR C 1 582 ? 35.313 -39.144 64.193 1.00 20.48 582 TYR C C 1
ATOM 13408 O O . TYR C 1 582 ? 36.287 -39.806 63.786 1.00 20.95 582 TYR C O 1
ATOM 13417 N N . VAL C 1 583 ? 34.102 -39.192 63.651 1.00 20.84 583 VAL C N 1
ATOM 13418 C CA . VAL C 1 583 ? 33.763 -39.890 62.445 1.00 21.47 583 VAL C CA 1
ATOM 13419 C C . VAL C 1 583 ? 33.276 -38.972 61.381 1.00 22.12 583 VAL C C 1
ATOM 13420 O O . VAL C 1 583 ? 32.710 -37.923 61.671 1.00 22.44 583 VAL C O 1
ATOM 13424 N N . GLY C 1 584 ? 33.437 -39.403 60.127 1.00 20.80 584 GLY C N 1
ATOM 13425 C CA . GLY C 1 584 ? 32.922 -38.665 59.002 1.00 20.38 584 GLY C CA 1
ATOM 13426 C C . GLY C 1 584 ? 32.438 -39.581 57.847 1.00 18.72 584 GLY C C 1
ATOM 13427 O O . GLY C 1 584 ? 32.921 -40.722 57.708 1.00 21.84 584 GLY C O 1
ATOM 13428 N N . GLY C 1 585 ? 31.609 -39.000 56.972 1.00 20.26 585 GLY C N 1
ATOM 13429 C CA . GLY C 1 585 ? 31.141 -39.663 55.754 1.00 20.45 585 GLY C CA 1
ATOM 13430 C C . GLY C 1 585 ? 29.666 -39.924 55.855 1.00 19.12 585 GLY C C 1
ATOM 13431 O O . GLY C 1 585 ? 28.987 -39.623 56.896 1.00 18.81 585 GLY C O 1
ATOM 13432 N N . ASN C 1 586 ? 29.166 -40.610 54.850 1.00 18.11 586 ASN C N 1
ATOM 13433 C CA . ASN C 1 586 ? 27.770 -40.932 54.759 1.00 17.84 586 ASN C CA 1
ATOM 13434 C C . ASN C 1 586 ? 27.334 -41.809 55.888 1.00 18.40 586 ASN C C 1
ATOM 13435 O O . ASN C 1 586 ? 26.163 -41.810 56.246 1.00 19.40 586 ASN C O 1
ATOM 13440 N N . GLY C 1 587 ? 28.260 -42.530 56.490 1.00 18.55 587 GLY C N 1
ATOM 13441 C CA . GLY C 1 587 ? 27.917 -43.330 57.675 1.00 19.95 587 GLY C CA 1
ATOM 13442 C C . GLY C 1 587 ? 27.410 -42.591 58.880 1.00 19.22 587 GLY C C 1
ATOM 13443 O O . GLY C 1 587 ? 26.700 -43.147 59.737 1.00 18.84 587 GLY C O 1
ATOM 13444 N N . VAL C 1 588 ? 27.611 -41.264 58.938 1.00 20.69 588 VAL C N 1
ATOM 13445 C CA . VAL C 1 588 ? 27.158 -40.471 60.076 1.00 19.81 588 VAL C CA 1
ATOM 13446 C C . VAL C 1 588 ? 25.674 -40.114 59.971 1.00 20.93 588 VAL C C 1
ATOM 13447 O O . VAL C 1 588 ? 25.082 -39.753 60.941 1.00 22.54 588 VAL C O 1
ATOM 13451 N N . ILE C 1 589 ? 25.106 -40.198 58.773 1.00 20.94 589 ILE C N 1
ATOM 13452 C CA . ILE C 1 589 ? 23.708 -39.784 58.514 1.00 19.35 589 ILE C CA 1
ATOM 13453 C C . ILE C 1 589 ? 22.782 -40.866 59.071 1.00 19.75 589 ILE C C 1
ATOM 13454 O O . ILE C 1 589 ? 22.877 -42.014 58.689 1.00 19.40 589 ILE C O 1
ATOM 13459 N N . GLU C 1 590 ? 21.908 -40.437 59.938 1.00 21.90 590 GLU C N 1
ATOM 13460 C CA . GLU C 1 590 ? 21.041 -41.319 60.705 1.00 20.90 590 GLU C CA 1
ATOM 13461 C C . GLU C 1 590 ? 19.637 -41.529 60.168 1.00 21.39 590 GLU C C 1
ATOM 13462 O O . GLU C 1 590 ? 18.861 -42.294 60.746 1.00 21.11 590 GLU C O 1
ATOM 13468 N N . THR C 1 591 ? 19.263 -40.815 59.134 1.00 19.57 591 THR C N 1
ATOM 13469 C CA . THR C 1 591 ? 17.919 -40.831 58.608 1.00 20.08 591 THR C CA 1
ATOM 13470 C C . THR C 1 591 ? 17.871 -41.759 57.413 1.00 21.87 591 THR C C 1
ATOM 13471 O O . THR C 1 591 ? 18.919 -42.152 56.824 1.00 22.02 591 THR C O 1
ATOM 13475 N N . GLY C 1 592 ? 16.646 -42.053 56.993 1.00 20.13 592 GLY C N 1
ATOM 13476 C CA . GLY C 1 592 ? 16.533 -42.704 55.686 1.00 22.85 592 GLY C CA 1
ATOM 13477 C C . GLY C 1 592 ? 16.277 -41.582 54.664 1.00 22.69 592 GLY C C 1
ATOM 13478 O O . GLY C 1 592 ? 15.245 -40.884 54.718 1.00 25.65 592 GLY C O 1
ATOM 13479 N N . PHE C 1 593 ? 17.173 -41.483 53.722 1.00 19.93 593 PHE C N 1
ATOM 13480 C CA . PHE C 1 593 ? 17.131 -40.455 52.693 1.00 20.92 593 PHE C CA 1
ATOM 13481 C C . PHE C 1 593 ? 17.305 -41.107 51.316 1.00 19.23 593 PHE C C 1
ATOM 13482 O O . PHE C 1 593 ? 17.834 -42.224 51.134 1.00 20.35 593 PHE C O 1
ATOM 13490 N N . ALA C 1 594 ? 16.796 -40.364 50.341 1.00 20.45 594 ALA C N 1
ATOM 13491 C CA . ALA C 1 594 ? 16.778 -40.723 48.937 1.00 20.04 594 ALA C CA 1
ATOM 13492 C C . ALA C 1 594 ? 17.781 -39.982 48.080 1.00 21.17 594 ALA C C 1
ATOM 13493 O O . ALA C 1 594 ? 18.248 -40.475 47.068 1.00 22.26 594 ALA C O 1
ATOM 13495 N N . ALA C 1 595 ? 18.062 -38.754 48.430 1.00 20.98 595 ALA C N 1
ATOM 13496 C CA . ALA C 1 595 ? 18.925 -37.868 47.673 1.00 21.73 595 ALA C CA 1
ATOM 13497 C C . ALA C 1 595 ? 20.415 -38.209 47.840 1.00 21.57 595 ALA C C 1
ATOM 13498 O O . ALA C 1 595 ? 20.782 -39.013 48.691 1.00 20.58 595 ALA C O 1
ATOM 13500 N N . ASN C 1 596 ? 21.259 -37.667 46.967 1.00 20.09 596 ASN C N 1
ATOM 13501 C CA . ASN C 1 596 ? 22.697 -37.954 47.024 1.00 20.44 596 ASN C CA 1
ATOM 13502 C C . ASN C 1 596 ? 23.307 -37.327 48.322 1.00 21.34 596 ASN C C 1
ATOM 13503 O O . ASN C 1 596 ? 23.045 -36.145 48.595 1.00 21.81 596 ASN C O 1
ATOM 13508 N N . PRO C 1 597 ? 24.092 -38.101 49.098 1.00 20.06 597 PRO C N 1
ATOM 13509 C CA . PRO C 1 597 ? 24.428 -37.665 50.451 1.00 20.36 597 PRO C CA 1
ATOM 13510 C C . PRO C 1 597 ? 25.649 -36.783 50.636 1.00 20.40 597 PRO C C 1
ATOM 13511 O O . PRO C 1 597 ? 25.780 -36.217 51.729 1.00 20.17 597 PRO C O 1
ATOM 13515 N N . THR C 1 598 ? 26.502 -36.722 49.602 1.00 22.10 598 THR C N 1
ATOM 13516 C CA . THR C 1 598 ? 27.835 -36.107 49.793 1.00 20.97 598 THR C CA 1
ATOM 13517 C C . THR C 1 598 ? 27.796 -34.681 50.395 1.00 22.47 598 THR C C 1
ATOM 13518 O O . THR C 1 598 ? 28.513 -34.397 51.341 1.00 21.30 598 THR C O 1
ATOM 13522 N N . LEU C 1 599 ? 26.904 -33.837 49.879 1.00 22.42 599 LEU C N 1
ATOM 13523 C CA . LEU C 1 599 ? 26.806 -32.457 50.368 1.00 21.88 599 LEU C CA 1
ATOM 13524 C C . LEU C 1 599 ? 26.430 -32.410 51.870 1.00 23.26 599 LEU C C 1
ATOM 13525 O O . LEU C 1 599 ? 27.037 -31.651 52.674 1.00 22.30 599 LEU C O 1
ATOM 13530 N N . THR C 1 600 ? 25.493 -33.276 52.282 1.00 19.83 600 THR C N 1
ATOM 13531 C CA . THR C 1 600 ? 25.126 -33.356 53.700 1.00 20.02 600 THR C CA 1
ATOM 13532 C C . THR C 1 600 ? 26.242 -33.922 54.569 1.00 20.47 600 THR C C 1
ATOM 13533 O O . THR C 1 600 ? 26.499 -33.442 55.698 1.00 21.59 600 THR C O 1
ATOM 13537 N N . SER C 1 601 ? 26.988 -34.885 54.033 1.00 20.40 601 SER C N 1
ATOM 13538 C CA . SER C 1 601 ? 28.113 -35.383 54.767 1.00 20.31 601 SER C CA 1
ATOM 13539 C C . SER C 1 601 ? 29.198 -34.334 54.966 1.00 19.84 601 SER C C 1
ATOM 13540 O O . SER C 1 601 ? 29.827 -34.250 56.004 1.00 21.90 601 SER C O 1
ATOM 13543 N N . ILE C 1 602 ? 29.421 -33.517 53.928 1.00 20.23 602 ILE C N 1
ATOM 13544 C CA . ILE C 1 602 ? 30.310 -32.326 54.090 1.00 22.06 602 ILE C CA 1
ATOM 13545 C C . ILE C 1 602 ? 29.855 -31.390 55.171 1.00 20.91 602 ILE C C 1
ATOM 13546 O O . ILE C 1 602 ? 30.688 -30.913 55.913 1.00 21.73 602 ILE C O 1
ATOM 13551 N N . CYS C 1 603 ? 28.551 -31.084 55.286 1.00 22.39 603 CYS C N 1
ATOM 13552 C CA . CYS C 1 603 ? 28.013 -30.273 56.375 1.00 23.94 603 CYS C CA 1
ATOM 13553 C C . CYS C 1 603 ? 28.448 -30.872 57.731 1.00 24.27 603 CYS C C 1
ATOM 13554 O O . CYS C 1 603 ? 28.879 -30.154 58.620 1.00 21.88 603 CYS C O 1
ATOM 13557 N N . TYR C 1 604 ? 28.332 -32.192 57.900 1.00 24.10 604 TYR C N 1
ATOM 13558 C CA . TYR C 1 604 ? 28.796 -32.823 59.143 1.00 23.11 604 TYR C CA 1
ATOM 13559 C C . TYR C 1 604 ? 30.253 -32.766 59.387 1.00 21.96 604 TYR C C 1
ATOM 13560 O O . TYR C 1 604 ? 30.705 -32.632 60.500 1.00 22.51 604 TYR C O 1
ATOM 13569 N N . ALA C 1 605 ? 31.034 -32.802 58.329 1.00 20.83 605 ALA C N 1
ATOM 13570 C CA . ALA C 1 605 ? 32.483 -32.590 58.453 1.00 22.60 605 ALA C CA 1
ATOM 13571 C C . ALA C 1 605 ? 32.897 -31.212 58.905 1.00 22.79 605 ALA C C 1
ATOM 13572 O O . ALA C 1 605 ? 33.863 -31.019 59.664 1.00 24.21 605 ALA C O 1
ATOM 13574 N N . ILE C 1 606 ? 32.175 -30.253 58.416 1.00 23.58 606 ILE C N 1
ATOM 13575 C CA . ILE C 1 606 ? 32.338 -28.819 58.838 1.00 24.92 606 ILE C CA 1
ATOM 13576 C C . ILE C 1 606 ? 32.015 -28.694 60.331 1.00 26.01 606 ILE C C 1
ATOM 13577 O O . ILE C 1 606 ? 32.790 -28.113 61.080 1.00 25.56 606 ILE C O 1
ATOM 13582 N N . ARG C 1 607 ? 30.864 -29.188 60.719 1.00 24.99 607 ARG C N 1
ATOM 13583 C CA . ARG C 1 607 ? 30.454 -29.176 62.100 1.00 27.06 607 ARG C CA 1
ATOM 13584 C C . ARG C 1 607 ? 31.467 -29.855 63.012 1.00 26.70 607 ARG C C 1
ATOM 13585 O O . ARG C 1 607 ? 31.831 -29.285 64.067 1.00 24.90 607 ARG C O 1
ATOM 13593 N N . ALA C 1 608 ? 31.928 -31.051 62.642 1.00 23.63 608 ALA C N 1
ATOM 13594 C CA . ALA C 1 608 ? 32.896 -31.756 63.416 1.00 23.67 608 ALA C CA 1
ATOM 13595 C C . ALA C 1 608 ? 34.235 -31.033 63.451 1.00 24.05 608 ALA C C 1
ATOM 13596 O O . ALA C 1 608 ? 34.885 -30.987 64.516 1.00 25.64 608 ALA C O 1
ATOM 13598 N N . SER C 1 609 ? 34.689 -30.527 62.298 1.00 25.21 609 SER C N 1
ATOM 13599 C CA . SER C 1 609 ? 35.958 -29.771 62.269 1.00 25.37 609 SER C CA 1
ATOM 13600 C C . SER C 1 609 ? 35.934 -28.603 63.293 1.00 25.60 609 SER C C 1
ATOM 13601 O O . SER C 1 609 ? 36.950 -28.338 63.963 1.00 28.30 609 SER C O 1
ATOM 13604 N N . ASN C 1 610 ? 34.829 -27.880 63.283 1.00 26.95 610 ASN C N 1
ATOM 13605 C CA . ASN C 1 610 ? 34.661 -26.700 64.149 1.00 30.13 610 ASN C CA 1
ATOM 13606 C C . ASN C 1 610 ? 34.680 -27.120 65.626 1.00 31.76 610 ASN C C 1
ATOM 13607 O O . ASN C 1 610 ? 35.229 -26.389 66.450 1.00 31.56 610 ASN C O 1
ATOM 13612 N N . ASP C 1 611 ? 34.175 -28.315 65.937 1.00 28.95 611 ASP C N 1
ATOM 13613 C CA . ASP C 1 611 ? 34.274 -28.827 67.254 1.00 29.69 611 ASP C CA 1
ATOM 13614 C C . ASP C 1 611 ? 35.747 -29.156 67.601 1.00 30.92 611 ASP C C 1
ATOM 13615 O O . ASP C 1 611 ? 36.241 -28.844 68.729 1.00 31.11 611 ASP C O 1
ATOM 13620 N N . ILE C 1 612 ? 36.467 -29.759 66.656 1.00 27.73 612 ILE C N 1
ATOM 13621 C CA . ILE C 1 612 ? 37.842 -30.141 66.902 1.00 27.43 612 ILE C CA 1
ATOM 13622 C C . ILE C 1 612 ? 38.667 -28.840 67.043 1.00 29.67 612 ILE C C 1
ATOM 13623 O O . ILE C 1 612 ? 39.510 -28.730 67.937 1.00 31.65 612 ILE C O 1
ATOM 13628 N N . ILE C 1 613 ? 38.310 -27.815 66.266 1.00 28.85 613 ILE C N 1
ATOM 13629 C CA . ILE C 1 613 ? 39.103 -26.530 66.300 1.00 30.42 613 ILE C CA 1
ATOM 13630 C C . ILE C 1 613 ? 38.812 -25.806 67.650 1.00 33.68 613 ILE C C 1
ATOM 13631 O O . ILE C 1 613 ? 39.752 -25.336 68.322 1.00 34.84 613 ILE C O 1
ATOM 13636 N N . ALA C 1 614 ? 37.558 -25.793 68.083 1.00 33.93 614 ALA C N 1
ATOM 13637 C CA . ALA C 1 614 ? 37.181 -25.241 69.404 1.00 36.87 614 ALA C CA 1
ATOM 13638 C C . ALA C 1 614 ? 37.880 -25.942 70.586 1.00 37.80 614 ALA C C 1
ATOM 13639 O O . ALA C 1 614 ? 38.267 -25.269 71.557 1.00 40.20 614 ALA C O 1
ATOM 13641 N N . LYS C 1 615 ? 38.068 -27.258 70.526 1.00 34.11 615 LYS C N 1
ATOM 13642 C CA . LYS C 1 615 ? 38.573 -28.035 71.642 1.00 38.44 615 LYS C CA 1
ATOM 13643 C C . LYS C 1 615 ? 40.064 -28.212 71.654 1.00 41.64 615 LYS C C 1
ATOM 13644 O O . LYS C 1 615 ? 40.667 -28.239 72.718 1.00 45.27 615 LYS C O 1
ATOM 13650 N N . PHE C 1 616 ? 40.660 -28.387 70.490 1.00 38.03 616 PHE C N 1
ATOM 13651 C CA . PHE C 1 616 ? 42.087 -28.749 70.400 1.00 41.77 616 PHE C CA 1
ATOM 13652 C C . PHE C 1 616 ? 42.899 -27.627 69.713 1.00 44.85 616 PHE C C 1
ATOM 13653 O O . PHE C 1 616 ? 44.117 -27.781 69.559 1.00 48.25 616 PHE C O 1
ATOM 13661 N N . GLY C 1 617 ? 42.221 -26.542 69.295 1.00 46.02 617 GLY C N 1
ATOM 13662 C CA . GLY C 1 617 ? 42.874 -25.412 68.559 1.00 48.17 617 GLY C CA 1
ATOM 13663 C C . GLY C 1 617 ? 43.669 -24.452 69.470 1.00 53.21 617 GLY C C 1
ATOM 13664 O O . GLY C 1 617 ? 43.606 -24.602 70.709 1.00 51.54 617 GLY C O 1
ATOM 13665 N N . PRO D 1 13 ? 65.989 -22.302 19.732 1.00 42.65 13 PRO D N 1
ATOM 13666 C CA . PRO D 1 13 ? 65.369 -23.582 19.452 1.00 42.00 13 PRO D CA 1
ATOM 13667 C C . PRO D 1 13 ? 65.935 -24.701 20.324 1.00 36.48 13 PRO D C 1
ATOM 13668 O O . PRO D 1 13 ? 67.083 -24.674 20.700 1.00 36.78 13 PRO D O 1
ATOM 13672 N N . TYR D 1 14 ? 65.088 -25.660 20.615 1.00 30.39 14 TYR D N 1
ATOM 13673 C CA . TYR D 1 14 ? 65.490 -26.923 21.218 1.00 28.31 14 TYR D CA 1
ATOM 13674 C C . TYR D 1 14 ? 66.420 -27.673 20.292 1.00 26.86 14 TYR D C 1
ATOM 13675 O O . TYR D 1 14 ? 66.481 -27.412 19.067 1.00 28.64 14 TYR D O 1
ATOM 13684 N N . ASP D 1 15 ? 67.184 -28.574 20.846 1.00 25.18 15 ASP D N 1
ATOM 13685 C CA . ASP D 1 15 ? 67.963 -29.459 19.949 1.00 23.76 15 ASP D CA 1
ATOM 13686 C C . ASP D 1 15 ? 67.054 -30.507 19.296 1.00 22.82 15 ASP D C 1
ATOM 13687 O O . ASP D 1 15 ? 67.201 -30.840 18.122 1.00 25.16 15 ASP D O 1
ATOM 13692 N N . VAL D 1 16 ? 66.059 -31.029 20.054 1.00 23.69 16 VAL D N 1
ATOM 13693 C CA . VAL D 1 16 ? 65.195 -32.080 19.549 1.00 21.37 16 VAL D CA 1
ATOM 13694 C C . VAL D 1 16 ? 63.789 -31.794 20.011 1.00 20.89 16 VAL D C 1
ATOM 13695 O O . VAL D 1 16 ? 63.590 -31.507 21.206 1.00 21.62 16 VAL D O 1
ATOM 13699 N N . PHE D 1 17 ? 62.850 -31.899 19.111 1.00 20.39 17 PHE D N 1
ATOM 13700 C CA . PHE D 1 17 ? 61.418 -31.862 19.429 1.00 20.58 17 PHE D CA 1
ATOM 13701 C C . PHE D 1 17 ? 60.957 -33.285 19.211 1.00 20.14 17 PHE D C 1
ATOM 13702 O O . PHE D 1 17 ? 61.222 -33.875 18.182 1.00 20.17 17 PHE D O 1
ATOM 13710 N N . ILE D 1 18 ? 60.138 -33.777 20.133 1.00 19.95 18 ILE D N 1
ATOM 13711 C CA . ILE D 1 18 ? 59.555 -35.153 20.038 1.00 18.07 18 ILE D CA 1
ATOM 13712 C C . ILE D 1 18 ? 58.055 -35.063 20.194 1.00 18.99 18 ILE D C 1
ATOM 13713 O O . ILE D 1 18 ? 57.604 -34.494 21.216 1.00 19.26 18 ILE D O 1
ATOM 13718 N N . ALA D 1 19 ? 57.328 -35.595 19.222 1.00 17.13 19 ALA D N 1
ATOM 13719 C CA . ALA D 1 19 ? 55.868 -35.776 19.372 1.00 18.06 19 ALA D CA 1
ATOM 13720 C C . ALA D 1 19 ? 55.648 -37.210 19.883 1.00 17.32 19 ALA D C 1
ATOM 13721 O O . ALA D 1 19 ? 56.001 -38.204 19.225 1.00 18.08 19 ALA D O 1
ATOM 13723 N N . GLY D 1 20 ? 55.007 -37.296 21.053 1.00 19.87 20 GLY D N 1
ATOM 13724 C CA . GLY D 1 20 ? 54.622 -38.544 21.629 1.00 20.65 20 GLY D CA 1
ATOM 13725 C C . GLY D 1 20 ? 55.523 -38.953 22.819 1.00 20.72 20 GLY D C 1
ATOM 13726 O O . GLY D 1 20 ? 56.758 -38.794 22.816 1.00 21.16 20 GLY D O 1
ATOM 13727 N N . SER D 1 21 ? 54.868 -39.440 23.881 1.00 19.74 21 SER D N 1
ATOM 13728 C CA . SER D 1 21 ? 55.576 -39.756 25.147 1.00 19.65 21 SER D CA 1
ATOM 13729 C C . SER D 1 21 ? 55.343 -41.217 25.564 1.00 20.65 21 SER D C 1
ATOM 13730 O O . SER D 1 21 ? 55.416 -41.597 26.746 1.00 20.46 21 SER D O 1
ATOM 13733 N N . GLY D 1 22 ? 55.174 -42.072 24.584 1.00 19.68 22 GLY D N 1
ATOM 13734 C CA . GLY D 1 22 ? 55.282 -43.507 24.739 1.00 18.39 22 GLY D CA 1
ATOM 13735 C C . GLY D 1 22 ? 56.730 -43.913 25.002 1.00 18.01 22 GLY D C 1
ATOM 13736 O O . GLY D 1 22 ? 57.663 -43.079 25.050 1.00 18.66 22 GLY D O 1
ATOM 13737 N N . PRO D 1 23 ? 56.950 -45.223 25.147 1.00 17.15 23 PRO D N 1
ATOM 13738 C CA . PRO D 1 23 ? 58.294 -45.720 25.457 1.00 18.72 23 PRO D CA 1
ATOM 13739 C C . PRO D 1 23 ? 59.311 -45.394 24.398 1.00 21.10 23 PRO D C 1
ATOM 13740 O O . PRO D 1 23 ? 60.516 -45.189 24.689 1.00 20.21 23 PRO D O 1
ATOM 13744 N N . ILE D 1 24 ? 58.818 -45.297 23.160 1.00 19.72 24 ILE D N 1
ATOM 13745 C CA . ILE D 1 24 ? 59.787 -44.925 22.068 1.00 19.11 24 ILE D CA 1
ATOM 13746 C C . ILE D 1 24 ? 60.164 -43.447 22.136 1.00 18.98 24 ILE D C 1
ATOM 13747 O O . ILE D 1 24 ? 61.385 -43.131 22.141 1.00 18.88 24 ILE D O 1
ATOM 13752 N N . GLY D 1 25 ? 59.204 -42.526 22.185 1.00 17.55 25 GLY D N 1
ATOM 13753 C CA . GLY D 1 25 ? 59.490 -41.131 22.438 1.00 19.47 25 GLY D CA 1
ATOM 13754 C C . GLY D 1 25 ? 60.363 -40.906 23.634 1.00 20.39 25 GLY D C 1
ATOM 13755 O O . GLY D 1 25 ? 61.353 -40.158 23.643 1.00 19.49 25 GLY D O 1
ATOM 13756 N N . ALA D 1 26 ? 60.047 -41.609 24.703 1.00 19.30 26 ALA D N 1
ATOM 13757 C CA . ALA D 1 26 ? 60.828 -41.494 25.942 1.00 18.41 26 ALA D CA 1
ATOM 13758 C C . ALA D 1 26 ? 62.295 -41.952 25.750 1.00 17.37 26 ALA D C 1
ATOM 13759 O O . ALA D 1 26 ? 63.209 -41.392 26.408 1.00 19.67 26 ALA D O 1
ATOM 13761 N N . THR D 1 27 ? 62.528 -42.993 24.959 1.00 16.22 27 THR D N 1
ATOM 13762 C CA . THR D 1 27 ? 63.874 -43.480 24.684 1.00 17.29 27 THR D CA 1
ATOM 13763 C C . THR D 1 27 ? 64.660 -42.368 23.988 1.00 18.45 27 THR D C 1
ATOM 13764 O O . THR D 1 27 ? 65.810 -42.124 24.316 1.00 19.72 27 THR D O 1
ATOM 13768 N N . PHE D 1 28 ? 64.057 -41.764 22.969 1.00 20.67 28 PHE D N 1
ATOM 13769 C CA . PHE D 1 28 ? 64.682 -40.579 22.308 1.00 19.20 28 PHE D CA 1
ATOM 13770 C C . PHE D 1 28 ? 65.003 -39.524 23.339 1.00 20.44 28 PHE D C 1
ATOM 13771 O O . PHE D 1 28 ? 66.132 -38.987 23.347 1.00 20.61 28 PHE D O 1
ATOM 13779 N N . ALA D 1 29 ? 64.043 -39.179 24.196 1.00 18.99 29 ALA D N 1
ATOM 13780 C CA . ALA D 1 29 ? 64.291 -38.110 25.128 1.00 19.98 29 ALA D CA 1
ATOM 13781 C C . ALA D 1 29 ? 65.420 -38.441 26.063 1.00 20.15 29 ALA D C 1
ATOM 13782 O O . ALA D 1 29 ? 66.287 -37.612 26.348 1.00 19.82 29 ALA D O 1
ATOM 13784 N N . LYS D 1 30 ? 65.399 -39.656 26.603 1.00 19.23 30 LYS D N 1
ATOM 13785 C CA . LYS D 1 30 ? 66.416 -40.092 27.535 1.00 21.29 30 LYS D CA 1
ATOM 13786 C C . LYS D 1 30 ? 67.833 -40.042 26.919 1.00 21.09 30 LYS D C 1
ATOM 13787 O O . LYS D 1 30 ? 68.808 -39.507 27.488 1.00 20.94 30 LYS D O 1
ATOM 13793 N N . LEU D 1 31 ? 67.941 -40.645 25.742 1.00 20.63 31 LEU D N 1
ATOM 13794 C CA . LEU D 1 31 ? 69.244 -40.729 25.130 1.00 21.60 31 LEU D CA 1
ATOM 13795 C C . LEU D 1 31 ? 69.730 -39.350 24.734 1.00 21.33 31 LEU D C 1
ATOM 13796 O O . LEU D 1 31 ? 70.952 -39.051 24.897 1.00 22.17 31 LEU D O 1
ATOM 13801 N N . CYS D 1 32 ? 68.838 -38.544 24.193 1.00 20.64 32 CYS D N 1
ATOM 13802 C CA . CYS D 1 32 ? 69.282 -37.183 23.792 1.00 23.95 32 CYS D CA 1
ATOM 13803 C C . CYS D 1 32 ? 69.611 -36.267 24.946 1.00 23.63 32 CYS D C 1
ATOM 13804 O O . CYS D 1 32 ? 70.681 -35.614 24.924 1.00 23.41 32 CYS D O 1
ATOM 13807 N N . VAL D 1 33 ? 68.786 -36.289 26.034 1.00 22.08 33 VAL D N 1
ATOM 13808 C CA . VAL D 1 33 ? 69.175 -35.552 27.245 1.00 23.44 33 VAL D CA 1
ATOM 13809 C C . VAL D 1 33 ? 70.477 -35.993 27.882 1.00 25.35 33 VAL D C 1
ATOM 13810 O O . VAL D 1 33 ? 71.299 -35.189 28.352 1.00 25.02 33 VAL D O 1
ATOM 13814 N N . ASP D 1 34 ? 70.700 -37.287 27.875 1.00 25.61 34 ASP D N 1
ATOM 13815 C CA . ASP D 1 34 ? 71.946 -37.853 28.402 1.00 28.21 34 ASP D CA 1
ATOM 13816 C C . ASP D 1 34 ? 73.160 -37.409 27.589 1.00 28.34 34 ASP D C 1
ATOM 13817 O O . ASP D 1 34 ? 74.267 -37.343 28.136 1.00 27.96 34 ASP D O 1
ATOM 13822 N N . ALA D 1 35 ? 72.956 -37.126 26.293 1.00 27.89 35 ALA D N 1
ATOM 13823 C CA . ALA D 1 35 ? 73.956 -36.527 25.395 1.00 28.79 35 ALA D CA 1
ATOM 13824 C C . ALA D 1 35 ? 74.049 -34.981 25.439 1.00 29.44 35 ALA D C 1
ATOM 13825 O O . ALA D 1 35 ? 74.672 -34.376 24.570 1.00 27.95 35 ALA D O 1
ATOM 13827 N N . ASN D 1 36 ? 73.452 -34.377 26.456 1.00 28.02 36 ASN D N 1
ATOM 13828 C CA . ASN D 1 36 ? 73.422 -32.958 26.699 1.00 31.42 36 ASN D CA 1
ATOM 13829 C C . ASN D 1 36 ? 72.646 -32.196 25.700 1.00 30.68 36 ASN D C 1
ATOM 13830 O O . ASN D 1 36 ? 72.903 -31.024 25.526 1.00 31.38 36 ASN D O 1
ATOM 13835 N N . LEU D 1 37 ? 71.664 -32.822 25.062 1.00 27.34 37 LEU D N 1
ATOM 13836 C CA . LEU D 1 37 ? 70.786 -32.082 24.190 1.00 27.34 37 LEU D CA 1
ATOM 13837 C C . LEU D 1 37 ? 69.554 -31.579 24.939 1.00 28.76 37 LEU D C 1
ATOM 13838 O O . LEU D 1 37 ? 69.091 -32.185 25.926 1.00 27.28 37 LEU D O 1
ATOM 13843 N N . ARG D 1 38 ? 69.001 -30.480 24.451 1.00 26.74 38 ARG D N 1
ATOM 13844 C CA . ARG D 1 38 ? 67.792 -29.882 25.011 1.00 28.19 38 ARG D CA 1
ATOM 13845 C C . ARG D 1 38 ? 66.606 -30.375 24.216 1.00 25.70 38 ARG D C 1
ATOM 13846 O O . ARG D 1 38 ? 66.523 -30.256 22.996 1.00 24.92 38 ARG D O 1
ATOM 13854 N N . VAL D 1 39 ? 65.658 -30.977 24.939 1.00 23.88 39 VAL D N 1
ATOM 13855 C CA . VAL D 1 39 ? 64.579 -31.728 24.304 1.00 22.13 39 VAL D CA 1
ATOM 13856 C C . VAL D 1 39 ? 63.196 -31.144 24.764 1.00 22.91 39 VAL D C 1
ATOM 13857 O O . VAL D 1 39 ? 62.999 -30.821 25.940 1.00 24.47 39 VAL D O 1
ATOM 13861 N N . CYS D 1 40 ? 62.315 -30.939 23.825 1.00 22.10 40 CYS D N 1
ATOM 13862 C CA . CYS D 1 40 ? 60.934 -30.607 24.115 1.00 22.02 40 CYS D CA 1
ATOM 13863 C C . CYS D 1 40 ? 60.073 -31.718 23.575 1.00 23.33 40 CYS D C 1
ATOM 13864 O O . CYS D 1 40 ? 60.140 -32.072 22.359 1.00 22.91 40 CYS D O 1
ATOM 13867 N N . MET D 1 41 ? 59.274 -32.311 24.435 1.00 22.74 41 MET D N 1
ATOM 13868 C CA . MET D 1 41 ? 58.361 -33.408 24.110 1.00 20.02 41 MET D CA 1
ATOM 13869 C C . MET D 1 41 ? 56.952 -32.961 24.292 1.00 19.53 41 MET D C 1
ATOM 13870 O O . MET D 1 41 ? 56.643 -32.279 25.290 1.00 22.95 41 MET D O 1
ATOM 13875 N N . VAL D 1 42 ? 56.105 -33.238 23.299 1.00 20.14 42 VAL D N 1
ATOM 13876 C CA . VAL D 1 42 ? 54.657 -32.911 23.428 1.00 20.91 42 VAL D CA 1
ATOM 13877 C C . VAL D 1 42 ? 53.888 -34.207 23.443 1.00 19.97 42 VAL D C 1
ATOM 13878 O O . VAL D 1 42 ? 54.218 -35.119 22.704 1.00 21.16 42 VAL D O 1
ATOM 13882 N N . GLU D 1 43 ? 52.863 -34.295 24.280 1.00 19.19 43 GLU D N 1
ATOM 13883 C CA . GLU D 1 43 ? 51.991 -35.443 24.397 1.00 18.42 43 GLU D CA 1
ATOM 13884 C C . GLU D 1 43 ? 50.529 -34.932 24.401 1.00 19.80 43 GLU D C 1
ATOM 13885 O O . GLU D 1 43 ? 50.167 -34.033 25.128 1.00 20.17 43 GLU D O 1
ATOM 13891 N N . ILE D 1 44 ? 49.777 -35.486 23.473 1.00 19.33 44 ILE D N 1
ATOM 13892 C CA . ILE D 1 44 ? 48.403 -35.084 23.231 1.00 18.51 44 ILE D CA 1
ATOM 13893 C C . ILE D 1 44 ? 47.475 -35.398 24.361 1.00 19.14 44 ILE D C 1
ATOM 13894 O O . ILE D 1 44 ? 46.510 -34.665 24.621 1.00 18.88 44 ILE D O 1
ATOM 13899 N N . GLY D 1 45 ? 47.766 -36.472 25.056 1.00 20.61 45 GLY D N 1
ATOM 13900 C CA . GLY D 1 45 ? 46.946 -36.861 26.224 1.00 20.38 45 GLY D CA 1
ATOM 13901 C C . GLY D 1 45 ? 47.426 -36.251 27.520 1.00 20.16 45 GLY D C 1
ATOM 13902 O O . GLY D 1 45 ? 48.407 -35.470 27.599 1.00 21.86 45 GLY D O 1
ATOM 13903 N N . ALA D 1 46 ? 46.813 -36.732 28.578 1.00 20.60 46 ALA D N 1
ATOM 13904 C CA . ALA D 1 46 ? 47.109 -36.231 29.943 1.00 20.39 46 ALA D CA 1
ATOM 13905 C C . ALA D 1 46 ? 48.158 -37.130 30.626 1.00 21.52 46 ALA D C 1
ATOM 13906 O O . ALA D 1 46 ? 48.341 -38.306 30.314 1.00 22.50 46 ALA D O 1
ATOM 13908 N N . ALA D 1 47 ? 48.816 -36.569 31.615 1.00 23.57 47 ALA D N 1
ATOM 13909 C CA . ALA D 1 47 ? 49.554 -37.397 32.610 1.00 24.82 47 ALA D CA 1
ATOM 13910 C C . ALA D 1 47 ? 48.522 -38.003 33.564 1.00 28.33 47 ALA D C 1
ATOM 13911 O O . ALA D 1 47 ? 47.888 -37.323 34.307 1.00 28.51 47 ALA D O 1
ATOM 13913 N N . ASP D 1 48 ? 48.343 -39.328 33.525 1.00 25.66 48 ASP D N 1
ATOM 13914 C CA . ASP D 1 48 ? 47.293 -39.915 34.297 1.00 28.43 48 ASP D CA 1
ATOM 13915 C C . ASP D 1 48 ? 47.726 -41.167 35.073 1.00 30.70 48 ASP D C 1
ATOM 13916 O O . ASP D 1 48 ? 46.876 -41.946 35.501 1.00 28.53 48 ASP D O 1
ATOM 13921 N N . SER D 1 49 ? 49.023 -41.458 35.135 1.00 24.50 49 SER D N 1
ATOM 13922 C CA . SER D 1 49 ? 49.476 -42.532 36.023 1.00 24.89 49 SER D CA 1
ATOM 13923 C C . SER D 1 49 ? 50.881 -42.116 36.557 1.00 24.62 49 SER D C 1
ATOM 13924 O O . SER D 1 49 ? 51.744 -41.816 35.766 1.00 25.69 49 SER D O 1
ATOM 13927 N N . PHE D 1 50 ? 51.155 -42.204 37.839 1.00 24.52 50 PHE D N 1
ATOM 13928 C CA . PHE D 1 50 ? 52.372 -41.622 38.442 1.00 25.09 50 PHE D CA 1
ATOM 13929 C C . PHE D 1 50 ? 52.983 -42.547 39.442 1.00 25.71 50 PHE D C 1
ATOM 13930 O O . PHE D 1 50 ? 52.272 -43.236 40.215 1.00 24.43 50 PHE D O 1
ATOM 13938 N N . THR D 1 51 ? 54.309 -42.456 39.567 1.00 25.00 51 THR D N 1
ATOM 13939 C CA . THR D 1 51 ? 54.983 -42.940 40.743 1.00 25.64 51 THR D CA 1
ATOM 13940 C C . THR D 1 51 ? 55.721 -41.717 41.320 1.00 27.74 51 THR D C 1
ATOM 13941 O O . THR D 1 51 ? 55.555 -40.606 40.848 1.00 29.55 51 THR D O 1
ATOM 13945 N N . SER D 1 52 ? 56.504 -41.930 42.331 1.00 27.51 52 SER D N 1
ATOM 13946 C CA . SER D 1 52 ? 57.231 -40.816 42.916 1.00 29.32 52 SER D CA 1
ATOM 13947 C C . SER D 1 52 ? 58.599 -41.315 43.275 1.00 29.82 52 SER D C 1
ATOM 13948 O O . SER D 1 52 ? 58.711 -42.418 43.783 1.00 28.70 52 SER D O 1
ATOM 13951 N N . LYS D 1 53 ? 59.643 -40.495 43.122 1.00 31.11 53 LYS D N 1
ATOM 13952 C CA . LYS D 1 53 ? 60.981 -40.892 43.452 1.00 30.54 53 LYS D CA 1
ATOM 13953 C C . LYS D 1 53 ? 61.695 -39.690 44.046 1.00 34.20 53 LYS D C 1
ATOM 13954 O O . LYS D 1 53 ? 61.371 -38.539 43.780 1.00 28.83 53 LYS D O 1
ATOM 13960 N N . PRO D 1 54 ? 62.706 -39.973 44.839 1.00 34.74 54 PRO D N 1
ATOM 13961 C CA . PRO D 1 54 ? 63.374 -38.844 45.494 1.00 36.04 54 PRO D CA 1
ATOM 13962 C C . PRO D 1 54 ? 64.142 -38.048 44.454 1.00 34.00 54 PRO D C 1
ATOM 13963 O O . PRO D 1 54 ? 64.678 -38.612 43.522 1.00 32.37 54 PRO D O 1
ATOM 13967 N N . MET D 1 55 ? 64.142 -36.741 44.632 1.00 34.70 55 MET D N 1
ATOM 13968 C CA . MET D 1 55 ? 64.939 -35.835 43.826 1.00 38.47 55 MET D CA 1
ATOM 13969 C C . MET D 1 55 ? 66.407 -36.103 44.199 1.00 37.46 55 MET D C 1
ATOM 13970 O O . MET D 1 55 ? 66.750 -36.211 45.355 1.00 38.16 55 MET D O 1
ATOM 13975 N N . LYS D 1 56 ? 67.287 -36.219 43.230 1.00 35.52 56 LYS D N 1
ATOM 13976 C CA . LYS D 1 56 ? 68.735 -36.370 43.531 1.00 40.16 56 LYS D CA 1
ATOM 13977 C C . LYS D 1 56 ? 69.277 -35.135 44.317 1.00 41.40 56 LYS D C 1
ATOM 13978 O O . LYS D 1 56 ? 68.844 -34.059 43.848 1.00 42.07 56 LYS D O 1
ATOM 13984 N N . VAL D 1 65 ? 58.698 -39.132 51.876 1.00 58.83 65 VAL D N 1
ATOM 13985 C CA . VAL D 1 65 ? 57.405 -39.887 51.629 1.00 60.06 65 VAL D CA 1
ATOM 13986 C C . VAL D 1 65 ? 56.885 -39.660 50.197 1.00 58.11 65 VAL D C 1
ATOM 13987 O O . VAL D 1 65 ? 56.938 -38.517 49.691 1.00 52.02 65 VAL D O 1
ATOM 13991 N N . GLN D 1 66 ? 56.357 -40.712 49.549 1.00 50.03 66 GLN D N 1
ATOM 13992 C CA . GLN D 1 66 ? 55.805 -40.560 48.203 1.00 49.73 66 GLN D CA 1
ATOM 13993 C C . GLN D 1 66 ? 54.916 -39.348 48.036 1.00 48.16 66 GLN D C 1
ATOM 13994 O O . GLN D 1 66 ? 54.133 -38.970 48.949 1.00 47.46 66 GLN D O 1
ATOM 14000 N N . PHE D 1 67 ? 55.171 -38.657 46.937 1.00 47.92 67 PHE D N 1
ATOM 14001 C CA . PHE D 1 67 ? 54.522 -37.368 46.606 1.00 50.86 67 PHE D CA 1
ATOM 14002 C C . PHE D 1 67 ? 54.560 -36.307 47.718 1.00 49.89 67 PHE D C 1
ATOM 14003 O O . PHE D 1 67 ? 53.853 -35.316 47.590 1.00 55.06 67 PHE D O 1
ATOM 14011 N N . GLY D 1 68 ? 55.381 -36.490 48.745 1.00 52.62 68 GLY D N 1
ATOM 14012 C CA . GLY D 1 68 ? 55.704 -35.459 49.722 1.00 53.19 68 GLY D CA 1
ATOM 14013 C C . GLY D 1 68 ? 57.044 -34.736 49.386 1.00 65.76 68 GLY D C 1
ATOM 14014 O O . GLY D 1 68 ? 57.385 -34.529 48.215 1.00 51.41 68 GLY D O 1
ATOM 14015 N N . PRO D 1 69 ? 57.850 -34.414 50.417 1.00 71.51 69 PRO D N 1
ATOM 14016 C CA . PRO D 1 69 ? 58.964 -33.437 50.352 1.00 68.44 69 PRO D CA 1
ATOM 14017 C C . PRO D 1 69 ? 60.336 -33.963 49.882 1.00 62.23 69 PRO D C 1
ATOM 14018 O O . PRO D 1 69 ? 60.902 -34.884 50.464 1.00 60.38 69 PRO D O 1
ATOM 14022 N N . GLY D 1 70 ? 60.892 -33.350 48.843 1.00 53.67 70 GLY D N 1
ATOM 14023 C CA . GLY D 1 70 ? 62.025 -33.931 48.196 1.00 46.86 70 GLY D CA 1
ATOM 14024 C C . GLY D 1 70 ? 61.683 -35.096 47.282 1.00 42.27 70 GLY D C 1
ATOM 14025 O O . GLY D 1 70 ? 62.548 -35.734 46.785 1.00 40.70 70 GLY D O 1
ATOM 14026 N N . GLN D 1 71 ? 60.422 -35.409 47.070 1.00 37.94 71 GLN D N 1
ATOM 14027 C CA . GLN D 1 71 ? 60.099 -36.389 46.034 1.00 36.18 71 GLN D CA 1
ATOM 14028 C C . GLN D 1 71 ? 59.570 -35.692 44.792 1.00 36.80 71 GLN D C 1
ATOM 14029 O O . GLN D 1 71 ? 59.086 -34.570 44.874 1.00 36.72 71 GLN D O 1
ATOM 14035 N N . VAL D 1 72 ? 59.632 -36.350 43.633 1.00 31.98 72 VAL D N 1
ATOM 14036 C CA . VAL D 1 72 ? 59.154 -35.752 42.368 1.00 32.70 72 VAL D CA 1
ATOM 14037 C C . VAL D 1 72 ? 58.236 -36.797 41.771 1.00 31.31 72 VAL D C 1
ATOM 14038 O O . VAL D 1 72 ? 58.549 -38.005 41.748 1.00 30.68 72 VAL D O 1
ATOM 14042 N N . PRO D 1 73 ? 57.064 -36.390 41.359 1.00 33.30 73 PRO D N 1
ATOM 14043 C CA . PRO D 1 73 ? 56.202 -37.328 40.676 1.00 31.07 73 PRO D CA 1
ATOM 14044 C C . PRO D 1 73 ? 56.719 -37.643 39.258 1.00 29.89 73 PRO D C 1
ATOM 14045 O O . PRO D 1 73 ? 57.206 -36.755 38.543 1.00 32.67 73 PRO D O 1
ATOM 14049 N N . ILE D 1 74 ? 56.605 -38.904 38.854 1.00 26.76 74 ILE D N 1
ATOM 14050 C CA . ILE D 1 74 ? 57.111 -39.333 37.563 1.00 25.61 74 ILE D CA 1
ATOM 14051 C C . ILE D 1 74 ? 55.890 -39.926 36.813 1.00 26.64 74 ILE D C 1
ATOM 14052 O O . ILE D 1 74 ? 55.323 -40.921 37.275 1.00 24.11 74 ILE D O 1
ATOM 14057 N N . PRO D 1 75 ? 55.471 -39.297 35.707 1.00 25.28 75 PRO D N 1
ATOM 14058 C CA . PRO D 1 75 ? 54.348 -39.861 34.921 1.00 26.29 75 PRO D CA 1
ATOM 14059 C C . PRO D 1 75 ? 54.736 -40.998 34.037 1.00 23.30 75 PRO D C 1
ATOM 14060 O O . PRO D 1 75 ? 55.916 -41.379 33.912 1.00 22.56 75 PRO D O 1
ATOM 14064 N N . GLY D 1 76 ? 53.729 -41.613 33.440 1.00 21.61 76 GLY D N 1
ATOM 14065 C CA . GLY D 1 76 ? 53.963 -42.802 32.610 1.00 19.08 76 GLY D CA 1
ATOM 14066 C C . GLY D 1 76 ? 54.210 -44.095 33.353 1.00 20.52 76 GLY D C 1
ATOM 14067 O O . GLY D 1 76 ? 54.768 -45.043 32.753 1.00 21.49 76 GLY D O 1
ATOM 14068 N N . TYR D 1 77 ? 53.720 -44.213 34.574 1.00 18.80 77 TYR D N 1
ATOM 14069 C CA . TYR D 1 77 ? 53.878 -45.381 35.415 1.00 19.08 77 TYR D CA 1
ATOM 14070 C C . TYR D 1 77 ? 52.858 -46.446 35.050 1.00 19.09 77 TYR D C 1
ATOM 14071 O O . TYR D 1 77 ? 51.730 -46.117 34.636 1.00 19.61 77 TYR D O 1
ATOM 14080 N N . HIS D 1 78 ? 53.232 -47.722 35.112 1.00 18.05 78 HIS D N 1
ATOM 14081 C CA . HIS D 1 78 ? 52.301 -48.753 34.760 1.00 18.74 78 HIS D CA 1
ATOM 14082 C C . HIS D 1 78 ? 51.133 -48.794 35.713 1.00 18.37 78 HIS D C 1
ATOM 14083 O O . HIS D 1 78 ? 51.310 -48.892 36.918 1.00 19.03 78 HIS D O 1
ATOM 14090 N N . LYS D 1 79 ? 49.948 -48.743 35.157 1.00 17.12 79 LYS D N 1
ATOM 14091 C CA . LYS D 1 79 ? 48.722 -48.770 35.953 1.00 19.33 79 LYS D CA 1
ATOM 14092 C C . LYS D 1 79 ? 48.483 -50.021 36.712 1.00 19.10 79 LYS D C 1
ATOM 14093 O O . LYS D 1 79 ? 47.836 -50.010 37.796 1.00 19.99 79 LYS D O 1
ATOM 14099 N N . LYS D 1 80 ? 49.061 -51.142 36.268 1.00 19.95 80 LYS D N 1
ATOM 14100 C CA . LYS D 1 80 ? 48.877 -52.411 36.971 1.00 20.69 80 LYS D CA 1
ATOM 14101 C C . LYS D 1 80 ? 49.754 -52.466 38.259 1.00 18.95 80 LYS D C 1
ATOM 14102 O O . LYS D 1 80 ? 49.652 -53.410 39.076 1.00 19.13 80 LYS D O 1
ATOM 14108 N N . ASN D 1 81 ? 50.645 -51.465 38.431 1.00 19.17 81 ASN D N 1
ATOM 14109 C CA . ASN D 1 81 ? 51.476 -51.395 39.638 1.00 20.38 81 ASN D CA 1
ATOM 14110 C C . ASN D 1 81 ? 50.736 -50.919 40.867 1.00 21.31 81 ASN D C 1
ATOM 14111 O O . ASN D 1 81 ? 51.189 -51.161 41.960 1.00 22.18 81 ASN D O 1
ATOM 14116 N N . GLU D 1 82 ? 49.571 -50.323 40.700 1.00 20.29 82 GLU D N 1
ATOM 14117 C CA . GLU D 1 82 ? 48.781 -49.903 41.882 1.00 23.31 82 GLU D CA 1
ATOM 14118 C C . GLU D 1 82 ? 48.385 -51.172 42.610 1.00 23.13 82 GLU D C 1
ATOM 14119 O O . GLU D 1 82 ? 48.001 -52.195 42.037 1.00 23.07 82 GLU D O 1
ATOM 14125 N N . ILE D 1 83 ? 48.483 -51.137 43.921 1.00 21.21 83 ILE D N 1
ATOM 14126 C CA . ILE D 1 83 ? 48.275 -52.284 44.769 1.00 24.57 83 ILE D CA 1
ATOM 14127 C C . ILE D 1 83 ? 46.855 -52.897 44.510 1.00 24.27 83 ILE D C 1
ATOM 14128 O O . ILE D 1 83 ? 46.706 -54.092 44.552 1.00 23.13 83 ILE D O 1
ATOM 14133 N N . GLU D 1 84 ? 45.885 -52.050 44.289 1.00 25.54 84 GLU D N 1
ATOM 14134 C CA . GLU D 1 84 ? 44.446 -52.446 44.109 1.00 27.45 84 GLU D CA 1
ATOM 14135 C C . GLU D 1 84 ? 44.487 -53.552 42.981 1.00 25.06 84 GLU D C 1
ATOM 14136 O O . GLU D 1 84 ? 43.718 -54.505 43.057 1.00 26.23 84 GLU D O 1
ATOM 14142 N N . TYR D 1 85 ? 45.258 -53.348 41.899 1.00 22.91 85 TYR D N 1
ATOM 14143 C CA . TYR D 1 85 ? 45.289 -54.256 40.776 1.00 23.50 85 TYR D CA 1
ATOM 14144 C C . TYR D 1 85 ? 46.226 -55.439 41.013 1.00 27.88 85 TYR D C 1
ATOM 14145 O O . TYR D 1 85 ? 46.101 -56.468 40.370 1.00 31.33 85 TYR D O 1
ATOM 14154 N N . GLN D 1 86 ? 47.206 -55.316 41.898 1.00 27.26 86 GLN D N 1
ATOM 14155 C CA . GLN D 1 86 ? 47.991 -56.489 42.172 1.00 26.84 86 GLN D CA 1
ATOM 14156 C C . GLN D 1 86 ? 47.123 -57.407 43.019 1.00 27.58 86 GLN D C 1
ATOM 14157 O O . GLN D 1 86 ? 47.305 -58.633 43.013 1.00 30.38 86 GLN D O 1
ATOM 14163 N N . LYS D 1 87 ? 46.246 -56.824 43.855 1.00 28.35 87 LYS D N 1
ATOM 14164 C CA . LYS D 1 87 ? 45.357 -57.626 44.672 1.00 28.51 87 LYS D CA 1
ATOM 14165 C C . LYS D 1 87 ? 44.107 -58.157 43.920 1.00 33.38 87 LYS D C 1
ATOM 14166 O O . LYS D 1 87 ? 43.585 -59.172 44.298 1.00 37.14 87 LYS D O 1
ATOM 14172 N N . ASP D 1 88 ? 43.628 -57.454 42.911 1.00 29.94 88 ASP D N 1
ATOM 14173 C CA . ASP D 1 88 ? 42.370 -57.833 42.193 1.00 34.09 88 ASP D CA 1
ATOM 14174 C C . ASP D 1 88 ? 42.684 -57.726 40.677 1.00 31.78 88 ASP D C 1
ATOM 14175 O O . ASP D 1 88 ? 42.361 -56.753 40.044 1.00 30.03 88 ASP D O 1
ATOM 14180 N N . ILE D 1 89 ? 43.409 -58.703 40.146 1.00 29.88 89 ILE D N 1
ATOM 14181 C CA . ILE D 1 89 ? 44.000 -58.588 38.832 1.00 29.95 89 ILE D CA 1
ATOM 14182 C C . ILE D 1 89 ? 42.882 -58.479 37.754 1.00 29.46 89 ILE D C 1
ATOM 14183 O O . ILE D 1 89 ? 42.987 -57.824 36.695 1.00 27.56 89 ILE D O 1
ATOM 14188 N N . ASP D 1 90 ? 41.797 -59.169 38.013 1.00 28.54 90 ASP D N 1
ATOM 14189 C CA . ASP D 1 90 ? 40.725 -59.242 36.953 1.00 32.34 90 ASP D CA 1
ATOM 14190 C C . ASP D 1 90 ? 40.051 -57.916 36.725 1.00 32.28 90 ASP D C 1
ATOM 14191 O O . ASP D 1 90 ? 39.629 -57.622 35.585 1.00 29.38 90 ASP D O 1
ATOM 14196 N N . ARG D 1 91 ? 40.147 -57.026 37.697 1.00 26.88 91 ARG D N 1
ATOM 14197 C CA . ARG D 1 91 ? 39.569 -55.720 37.537 1.00 26.77 91 ARG D CA 1
ATOM 14198 C C . ARG D 1 91 ? 40.360 -54.862 36.511 1.00 24.86 91 ARG D C 1
ATOM 14199 O O . ARG D 1 91 ? 39.856 -53.904 35.975 1.00 24.19 91 ARG D O 1
ATOM 14207 N N . PHE D 1 92 ? 41.617 -55.215 36.179 1.00 22.93 92 PHE D N 1
ATOM 14208 C CA . PHE D 1 92 ? 42.435 -54.369 35.354 1.00 21.63 92 PHE D CA 1
ATOM 14209 C C . PHE D 1 92 ? 41.976 -54.431 33.895 1.00 20.31 92 PHE D C 1
ATOM 14210 O O . PHE D 1 92 ? 42.209 -53.512 33.155 1.00 20.66 92 PHE D O 1
ATOM 14218 N N . VAL D 1 93 ? 41.134 -55.391 33.569 1.00 21.18 93 VAL D N 1
ATOM 14219 C CA . VAL D 1 93 ? 40.579 -55.404 32.203 1.00 21.79 93 VAL D CA 1
ATOM 14220 C C . VAL D 1 93 ? 39.836 -54.102 31.907 1.00 18.01 93 VAL D C 1
ATOM 14221 O O . VAL D 1 93 ? 39.842 -53.564 30.819 1.00 18.44 93 VAL D O 1
ATOM 14225 N N . ASN D 1 94 ? 39.188 -53.541 32.942 1.00 19.79 94 ASN D N 1
ATOM 14226 C CA . ASN D 1 94 ? 38.504 -52.291 32.791 1.00 20.06 94 ASN D CA 1
ATOM 14227 C C . ASN D 1 94 ? 39.398 -51.112 32.484 1.00 21.31 94 ASN D C 1
ATOM 14228 O O . ASN D 1 94 ? 39.007 -50.194 31.773 1.00 20.51 94 ASN D O 1
ATOM 14233 N N . VAL D 1 95 ? 40.595 -51.139 33.052 1.00 20.26 95 VAL D N 1
ATOM 14234 C CA . VAL D 1 95 ? 41.587 -50.094 32.825 1.00 21.07 95 VAL D CA 1
ATOM 14235 C C . VAL D 1 95 ? 42.000 -50.173 31.390 1.00 21.93 95 VAL D C 1
ATOM 14236 O O . VAL D 1 95 ? 42.091 -49.121 30.747 1.00 23.81 95 VAL D O 1
ATOM 14240 N N . ILE D 1 96 ? 42.252 -51.362 30.842 1.00 20.20 96 ILE D N 1
ATOM 14241 C CA . ILE D 1 96 ? 42.665 -51.455 29.523 1.00 21.52 96 ILE D CA 1
ATOM 14242 C C . ILE D 1 96 ? 41.563 -50.960 28.585 1.00 22.43 96 ILE D C 1
ATOM 14243 O O . ILE D 1 96 ? 41.818 -50.175 27.684 1.00 24.14 96 ILE D O 1
ATOM 14248 N N . LYS D 1 97 ? 40.383 -51.451 28.828 1.00 22.28 97 LYS D N 1
ATOM 14249 C CA . LYS D 1 97 ? 39.267 -50.995 28.015 1.00 22.20 97 LYS D CA 1
ATOM 14250 C C . LYS D 1 97 ? 39.096 -49.486 28.068 1.00 22.64 97 LYS D C 1
ATOM 14251 O O . LYS D 1 97 ? 38.812 -48.860 27.062 1.00 25.29 97 LYS D O 1
ATOM 14257 N N . GLY D 1 98 ? 39.223 -48.887 29.236 1.00 19.67 98 GLY D N 1
ATOM 14258 C CA . GLY D 1 98 ? 39.098 -47.447 29.362 1.00 20.71 98 GLY D CA 1
ATOM 14259 C C . GLY D 1 98 ? 40.178 -46.680 28.606 1.00 22.01 98 GLY D C 1
ATOM 14260 O O . GLY D 1 98 ? 39.991 -45.482 28.332 1.00 26.74 98 GLY D O 1
ATOM 14261 N N . ALA D 1 99 ? 41.324 -47.327 28.341 1.00 21.81 99 ALA D N 1
ATOM 14262 C CA . ALA D 1 99 ? 42.507 -46.664 27.799 1.00 21.76 99 ALA D CA 1
ATOM 14263 C C . ALA D 1 99 ? 42.495 -46.704 26.232 1.00 22.65 99 ALA D C 1
ATOM 14264 O O . ALA D 1 99 ? 43.313 -46.029 25.595 1.00 24.10 99 ALA D O 1
ATOM 14266 N N . LEU D 1 100 ? 41.674 -47.555 25.635 1.00 21.64 100 LEU D N 1
ATOM 14267 C CA . LEU D 1 100 ? 41.780 -47.857 24.205 1.00 21.22 100 LEU D CA 1
ATOM 14268 C C . LEU D 1 100 ? 40.728 -47.121 23.418 1.00 25.58 100 LEU D C 1
ATOM 14269 O O . LEU D 1 100 ? 39.532 -47.222 23.714 1.00 22.75 100 LEU D O 1
ATOM 14274 N N . SER D 1 101 ? 41.146 -46.386 22.389 1.00 20.18 101 SER D N 1
ATOM 14275 C CA . SER D 1 101 ? 40.231 -45.642 21.563 1.00 21.70 101 SER D CA 1
ATOM 14276 C C . SER D 1 101 ? 40.295 -46.234 20.139 1.00 21.39 101 SER D C 1
ATOM 14277 O O . SER D 1 101 ? 41.333 -46.154 19.504 1.00 19.64 101 SER D O 1
ATOM 14280 N N . THR D 1 102 ? 39.197 -46.816 19.657 1.00 19.52 102 THR D N 1
ATOM 14281 C CA . THR D 1 102 ? 39.204 -47.577 18.392 1.00 19.02 102 THR D CA 1
ATOM 14282 C C . THR D 1 102 ? 39.458 -46.630 17.183 1.00 20.49 102 THR D C 1
ATOM 14283 O O . THR D 1 102 ? 38.904 -45.515 17.182 1.00 20.83 102 THR D O 1
ATOM 14287 N N . CYS D 1 103 ? 40.316 -47.009 16.241 1.00 19.30 103 CYS D N 1
ATOM 14288 C CA . CYS D 1 103 ? 40.725 -46.096 15.186 1.00 19.50 103 CYS D CA 1
ATOM 14289 C C . CYS D 1 103 ? 39.677 -45.792 14.124 1.00 20.66 103 CYS D C 1
ATOM 14290 O O . CYS D 1 103 ? 39.487 -44.640 13.799 1.00 20.63 103 CYS D O 1
ATOM 14293 N N . SER D 1 104 ? 39.022 -46.832 13.639 1.00 19.53 104 SER D N 1
ATOM 14294 C CA . SER D 1 104 ? 38.128 -46.714 12.495 1.00 19.04 104 SER D CA 1
ATOM 14295 C C . SER D 1 104 ? 36.903 -47.591 12.687 1.00 20.62 104 SER D C 1
ATOM 14296 O O . SER D 1 104 ? 36.998 -48.814 12.630 1.00 19.85 104 SER D O 1
ATOM 14299 N N . ILE D 1 105 ? 35.762 -46.969 12.881 1.00 22.53 105 ILE D N 1
ATOM 14300 C CA . ILE D 1 105 ? 34.501 -47.660 13.129 1.00 21.62 105 ILE D CA 1
ATOM 14301 C C . ILE D 1 105 ? 33.590 -47.352 11.937 1.00 22.05 105 ILE D C 1
ATOM 14302 O O . ILE D 1 105 ? 33.251 -46.190 11.694 1.00 22.88 105 ILE D O 1
ATOM 14307 N N . PRO D 1 106 ? 33.216 -48.382 11.151 1.00 23.10 106 PRO D N 1
ATOM 14308 C CA . PRO D 1 106 ? 32.429 -48.068 9.954 1.00 22.53 106 PRO D CA 1
ATOM 14309 C C . PRO D 1 106 ? 31.036 -47.664 10.329 1.00 24.73 106 PRO D C 1
ATOM 14310 O O . PRO D 1 106 ? 30.568 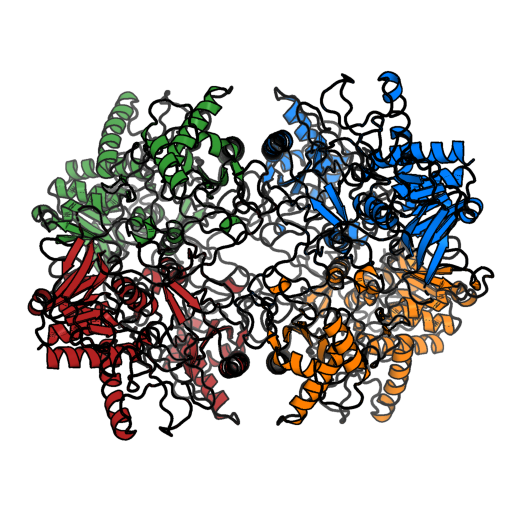-47.974 11.433 1.00 21.23 106 PRO D O 1
ATOM 14314 N N . THR D 1 107 ? 30.378 -46.971 9.422 1.00 24.10 107 THR D N 1
ATOM 14315 C CA . THR D 1 107 ? 29.010 -46.592 9.621 1.00 24.44 107 THR D CA 1
ATOM 14316 C C . THR D 1 107 ? 28.157 -47.820 9.465 1.00 25.78 107 THR D C 1
ATOM 14317 O O . THR D 1 107 ? 28.587 -48.757 8.824 1.00 24.41 107 THR D O 1
ATOM 14321 N N . SER D 1 108 ? 26.886 -47.779 9.925 1.00 24.97 108 SER D N 1
ATOM 14322 C CA . SER D 1 108 ? 25.948 -48.843 9.693 1.00 25.06 108 SER D CA 1
ATOM 14323 C C . SER D 1 108 ? 24.563 -48.188 9.762 1.00 23.49 108 SER D C 1
ATOM 14324 O O . SER D 1 108 ? 24.416 -47.115 10.345 1.00 25.06 108 SER D O 1
ATOM 14327 N N . ASN D 1 109 ? 23.601 -48.875 9.211 1.00 25.42 109 ASN D N 1
ATOM 14328 C CA . ASN D 1 109 ? 22.240 -48.382 9.278 1.00 21.90 109 ASN D CA 1
ATOM 14329 C C . ASN D 1 109 ? 21.283 -49.481 9.597 1.00 27.17 109 ASN D C 1
ATOM 14330 O O . ASN D 1 109 ? 20.403 -49.743 8.843 1.00 29.03 109 ASN D O 1
ATOM 14335 N N . ASN D 1 110 ? 21.454 -50.124 10.748 1.00 25.20 110 ASN D N 1
ATOM 14336 C CA . ASN D 1 110 ? 20.691 -51.294 11.111 1.00 27.07 110 ASN D CA 1
ATOM 14337 C C . ASN D 1 110 ? 19.315 -50.869 11.604 1.00 24.63 110 ASN D C 1
ATOM 14338 O O . ASN D 1 110 ? 19.154 -49.838 12.252 1.00 24.05 110 ASN D O 1
ATOM 14343 N N . HIS D 1 111 ? 18.316 -51.606 11.197 1.00 23.92 111 HIS D N 1
ATOM 14344 C CA . HIS D 1 111 ? 16.936 -51.361 11.676 1.00 24.88 111 HIS D CA 1
ATOM 14345 C C . HIS D 1 111 ? 16.765 -51.943 13.057 1.00 23.00 111 HIS D C 1
ATOM 14346 O O . HIS D 1 111 ? 17.057 -53.072 13.240 1.00 27.29 111 HIS D O 1
ATOM 14353 N N . ILE D 1 112 ? 16.222 -51.179 14.007 1.00 21.34 112 ILE D N 1
ATOM 14354 C CA . ILE D 1 112 ? 15.910 -51.703 15.348 1.00 24.45 112 ILE D CA 1
ATOM 14355 C C . ILE D 1 112 ? 14.412 -51.913 15.338 1.00 20.52 112 ILE D C 1
ATOM 14356 O O . ILE D 1 112 ? 13.653 -50.942 15.439 1.00 22.35 112 ILE D O 1
ATOM 14361 N N . ALA D 1 113 ? 13.991 -53.164 15.208 1.00 21.49 113 ALA D N 1
ATOM 14362 C CA . ALA D 1 113 ? 12.574 -53.419 14.896 1.00 22.75 113 ALA D CA 1
ATOM 14363 C C . ALA D 1 113 ? 11.714 -53.141 16.152 1.00 23.36 113 ALA D C 1
ATOM 14364 O O . ALA D 1 113 ? 10.500 -52.927 16.016 1.00 22.67 113 ALA D O 1
ATOM 14366 N N . THR D 1 114 ? 12.289 -53.163 17.375 1.00 22.21 114 THR D N 1
ATOM 14367 C CA . THR D 1 114 ? 11.463 -53.015 18.573 1.00 19.25 114 THR D CA 1
ATOM 14368 C C . THR D 1 114 ? 11.506 -51.665 19.234 1.00 22.33 114 THR D C 1
ATOM 14369 O O . THR D 1 114 ? 11.211 -51.528 20.433 1.00 21.95 114 THR D O 1
ATOM 14373 N N . LEU D 1 115 ? 11.908 -50.630 18.506 1.00 20.39 115 LEU D N 1
ATOM 14374 C CA . LEU D 1 115 ? 11.811 -49.313 19.033 1.00 19.91 115 LEU D CA 1
ATOM 14375 C C . LEU D 1 115 ? 10.292 -48.956 19.208 1.00 21.18 115 LEU D C 1
ATOM 14376 O O . LEU D 1 115 ? 9.446 -49.362 18.452 1.00 19.65 115 LEU D O 1
ATOM 14381 N N . ASP D 1 116 ? 10.026 -48.144 20.201 1.00 19.82 116 ASP D N 1
ATOM 14382 C CA . ASP D 1 116 ? 8.684 -47.578 20.427 1.00 21.91 116 ASP D CA 1
ATOM 14383 C C . ASP D 1 116 ? 8.417 -46.798 19.131 1.00 22.42 116 ASP D C 1
ATOM 14384 O O . ASP D 1 116 ? 9.211 -46.015 18.689 1.00 23.59 116 ASP D O 1
ATOM 14389 N N . PRO D 1 117 ? 7.259 -47.000 18.566 1.00 22.38 117 PRO D N 1
ATOM 14390 C CA . PRO D 1 117 ? 6.971 -46.365 17.277 1.00 21.84 117 PRO D CA 1
ATOM 14391 C C . PRO D 1 117 ? 6.910 -44.818 17.261 1.00 19.03 117 PRO D C 1
ATOM 14392 O O . PRO D 1 117 ? 6.930 -44.234 16.153 1.00 23.78 117 PRO D O 1
ATOM 14396 N N . SER D 1 118 ? 6.862 -44.137 18.376 1.00 20.82 118 SER D N 1
ATOM 14397 C CA . SER D 1 118 ? 6.895 -42.700 18.405 1.00 21.53 118 SER D CA 1
ATOM 14398 C C . SER D 1 118 ? 8.294 -42.039 18.475 1.00 21.46 118 SER D C 1
ATOM 14399 O O . SER D 1 118 ? 8.431 -40.765 18.323 1.00 21.57 118 SER D O 1
ATOM 14402 N N . VAL D 1 119 ? 9.325 -42.820 18.608 1.00 22.16 119 VAL D N 1
ATOM 14403 C CA . VAL D 1 119 ? 10.654 -42.260 18.817 1.00 20.43 119 VAL D CA 1
ATOM 14404 C C . VAL D 1 119 ? 11.453 -41.954 17.576 1.00 21.67 119 VAL D C 1
ATOM 14405 O O . VAL D 1 119 ? 11.167 -42.493 16.534 1.00 21.99 119 VAL D O 1
ATOM 14409 N N . VAL D 1 120 ? 12.478 -41.123 17.743 1.00 20.44 120 VAL D N 1
ATOM 14410 C CA . VAL D 1 120 ? 13.425 -40.809 16.697 1.00 23.31 120 VAL D CA 1
ATOM 14411 C C . VAL D 1 120 ? 13.994 -42.104 16.182 1.00 26.41 120 VAL D C 1
ATOM 14412 O O . VAL D 1 120 ? 14.407 -42.954 16.969 1.00 23.36 120 VAL D O 1
ATOM 14416 N N . SER D 1 121 ? 13.979 -42.260 14.846 1.00 24.55 121 SER D N 1
ATOM 14417 C CA . SER D 1 121 ? 14.534 -43.464 14.231 1.00 25.75 121 SER D CA 1
ATOM 14418 C C . SER D 1 121 ? 15.286 -43.171 12.939 1.00 25.28 121 SER D C 1
ATOM 14419 O O . SER D 1 121 ? 14.911 -42.268 12.245 1.00 26.01 121 SER D O 1
ATOM 14422 N N . ASN D 1 122 ? 16.239 -44.020 12.641 1.00 23.57 122 ASN D N 1
ATOM 14423 C CA . ASN D 1 122 ? 16.859 -44.043 11.284 1.00 22.51 122 ASN D CA 1
ATOM 14424 C C . ASN D 1 122 ? 15.893 -44.634 10.291 1.00 21.77 122 ASN D C 1
ATOM 14425 O O . ASN D 1 122 ? 14.920 -45.273 10.645 1.00 26.51 122 ASN D O 1
ATOM 14430 N N . SER D 1 123 ? 16.131 -44.424 9.021 1.00 24.47 123 SER D N 1
ATOM 14431 C CA . SER D 1 123 ? 15.359 -45.051 7.949 1.00 24.63 123 SER D CA 1
ATOM 14432 C C . SER D 1 123 ? 16.281 -45.404 6.834 1.00 24.54 123 SER D C 1
ATOM 14433 O O . SER D 1 123 ? 17.443 -45.056 6.872 1.00 25.00 123 SER D O 1
ATOM 14436 N N . LEU D 1 124 ? 15.772 -46.048 5.797 1.00 28.62 124 LEU D N 1
ATOM 14437 C CA . LEU D 1 124 ? 16.603 -46.480 4.655 1.00 27.90 124 LEU D CA 1
ATOM 14438 C C . LEU D 1 124 ? 17.173 -45.267 4.002 1.00 31.95 124 LEU D C 1
ATOM 14439 O O . LEU D 1 124 ? 18.378 -45.192 3.796 1.00 34.46 124 LEU D O 1
ATOM 14444 N N . ASP D 1 125 ? 16.359 -44.271 3.764 1.00 33.73 125 ASP D N 1
ATOM 14445 C CA . ASP D 1 125 ? 16.802 -42.953 3.210 1.00 40.61 125 ASP D CA 1
ATOM 14446 C C . ASP D 1 125 ? 17.486 -41.951 4.081 1.00 37.59 125 ASP D C 1
ATOM 14447 O O . ASP D 1 125 ? 18.119 -41.067 3.556 1.00 34.34 125 ASP D O 1
ATOM 14452 N N . LYS D 1 126 ? 17.289 -42.012 5.376 1.00 34.56 126 LYS D N 1
ATOM 14453 C CA . LYS D 1 126 ? 17.793 -41.039 6.311 1.00 33.51 126 LYS D CA 1
ATOM 14454 C C . LYS D 1 126 ? 18.431 -41.827 7.470 1.00 28.74 126 LYS D C 1
ATOM 14455 O O . LYS D 1 126 ? 17.830 -42.001 8.530 1.00 27.64 126 LYS D O 1
ATOM 14461 N N . PRO D 1 127 ? 19.653 -42.295 7.239 1.00 25.93 127 PRO D N 1
ATOM 14462 C CA . PRO D 1 127 ? 20.418 -42.895 8.277 1.00 25.14 127 PRO D CA 1
ATOM 14463 C C . PRO D 1 127 ? 20.825 -41.860 9.322 1.00 26.73 127 PRO D C 1
ATOM 14464 O O . PRO D 1 127 ? 20.943 -40.675 9.028 1.00 25.48 127 PRO D O 1
ATOM 14468 N N . PHE D 1 128 ? 21.224 -42.331 10.499 1.00 25.92 128 PHE D N 1
ATOM 14469 C CA . PHE D 1 128 ? 21.855 -41.424 11.448 1.00 25.76 128 PHE D CA 1
ATOM 14470 C C . PHE D 1 128 ? 23.203 -40.960 10.930 1.00 28.43 128 PHE D C 1
ATOM 14471 O O . PHE D 1 128 ? 23.857 -41.658 10.142 1.00 27.93 128 PHE D O 1
ATOM 14479 N N . ILE D 1 129 ? 23.576 -39.753 11.331 1.00 27.55 129 ILE D N 1
ATOM 14480 C CA . ILE D 1 129 ? 24.928 -39.236 11.136 1.00 30.40 129 ILE D CA 1
ATOM 14481 C C . ILE D 1 129 ? 25.470 -39.141 12.565 1.00 32.81 129 ILE D C 1
ATOM 14482 O O . ILE D 1 129 ? 25.067 -38.250 13.333 1.00 31.98 129 ILE D O 1
ATOM 14487 N N . SER D 1 130 ? 26.427 -39.986 12.876 1.00 33.39 130 SER D N 1
ATOM 14488 C CA . SER D 1 130 ? 26.807 -40.121 14.243 1.00 36.49 130 SER D CA 1
ATOM 14489 C C . SER D 1 130 ? 28.211 -39.847 14.385 1.00 35.81 130 SER D C 1
ATOM 14490 O O . SER D 1 130 ? 29.082 -40.209 13.524 1.00 34.58 130 SER D O 1
ATOM 14493 N N . LEU D 1 131 ? 28.510 -39.026 15.403 1.00 39.09 131 LEU D N 1
ATOM 14494 C CA . LEU D 1 131 ? 29.871 -38.707 15.643 1.00 43.47 131 LEU D CA 1
ATOM 14495 C C . LEU D 1 131 ? 30.620 -40.012 15.924 1.00 42.71 131 LEU D C 1
ATOM 14496 O O . LEU D 1 131 ? 30.097 -40.934 16.555 1.00 38.92 131 LEU D O 1
ATOM 14501 N N . GLY D 1 132 ? 31.832 -40.044 15.463 1.00 37.76 132 GLY D N 1
ATOM 14502 C CA . GLY D 1 132 ? 32.759 -41.104 15.839 1.00 36.32 132 GLY D CA 1
ATOM 14503 C C . GLY D 1 132 ? 32.799 -42.283 14.856 1.00 37.30 132 GLY D C 1
ATOM 14504 O O . GLY D 1 132 ? 33.463 -43.259 15.130 1.00 39.31 132 GLY D O 1
ATOM 14505 N N . LYS D 1 133 ? 32.069 -42.194 13.753 1.00 29.24 133 LYS D N 1
ATOM 14506 C CA . LYS D 1 133 ? 32.076 -43.247 12.750 1.00 27.03 133 LYS D CA 1
ATOM 14507 C C . LYS D 1 133 ? 32.821 -42.750 11.523 1.00 29.22 133 LYS D C 1
ATOM 14508 O O . LYS D 1 133 ? 32.882 -41.533 11.284 1.00 31.27 133 LYS D O 1
ATOM 14514 N N . ASN D 1 134 ? 33.396 -43.689 10.770 1.00 22.50 134 ASN D N 1
ATOM 14515 C CA . ASN D 1 134 ? 34.144 -43.380 9.581 1.00 21.87 134 ASN D CA 1
ATOM 14516 C C . ASN D 1 134 ? 33.393 -43.833 8.347 1.00 23.02 134 ASN D C 1
ATOM 14517 O O . ASN D 1 134 ? 33.414 -45.021 7.985 1.00 23.66 134 ASN D O 1
ATOM 14522 N N . PRO D 1 135 ? 32.752 -42.884 7.616 1.00 24.44 135 PRO D N 1
ATOM 14523 C CA . PRO D 1 135 ? 31.970 -43.268 6.476 1.00 25.80 135 PRO D CA 1
ATOM 14524 C C . PRO D 1 135 ? 32.791 -43.853 5.349 1.00 26.19 135 PRO D C 1
ATOM 14525 O O . PRO D 1 135 ? 32.272 -44.575 4.495 1.00 25.99 135 PRO D O 1
ATOM 14529 N N . ALA D 1 136 ? 34.100 -43.595 5.340 1.00 21.77 136 ALA D N 1
ATOM 14530 C CA . ALA D 1 136 ? 34.950 -44.111 4.266 1.00 23.90 136 ALA D CA 1
ATOM 14531 C C . ALA D 1 136 ? 35.378 -45.588 4.471 1.00 24.27 136 ALA D C 1
ATOM 14532 O O . ALA D 1 136 ? 35.869 -46.251 3.543 1.00 23.75 136 ALA D O 1
ATOM 14534 N N . GLN D 1 137 ? 35.222 -46.112 5.672 1.00 22.06 137 GLN D N 1
ATOM 14535 C CA . GLN D 1 137 ? 35.792 -47.422 5.995 1.00 20.63 137 GLN D CA 1
ATOM 14536 C C . GLN D 1 137 ? 34.954 -48.529 5.424 1.00 22.23 137 GLN D C 1
ATOM 14537 O O . GLN D 1 137 ? 33.777 -48.739 5.797 1.00 22.73 137 GLN D O 1
ATOM 14543 N N . ASN D 1 138 ? 35.535 -49.339 4.590 1.00 22.14 138 ASN D N 1
ATOM 14544 C CA . ASN D 1 138 ? 34.912 -50.614 4.208 1.00 22.56 138 ASN D CA 1
ATOM 14545 C C . ASN D 1 138 ? 35.126 -51.637 5.286 1.00 21.53 138 ASN D C 1
ATOM 14546 O O . ASN D 1 138 ? 36.255 -51.970 5.633 1.00 19.76 138 ASN D O 1
ATOM 14551 N N . PRO D 1 139 ? 34.083 -52.187 5.827 1.00 23.00 139 PRO D N 1
ATOM 14552 C CA . PRO D 1 139 ? 34.280 -53.122 7.011 1.00 22.75 139 PRO D CA 1
ATOM 14553 C C . PRO D 1 139 ? 35.056 -54.391 6.684 1.00 23.16 139 PRO D C 1
ATOM 14554 O O . PRO D 1 139 ? 35.762 -54.918 7.518 1.00 26.92 139 PRO D O 1
ATOM 14558 N N . PHE D 1 140 ? 35.005 -54.797 5.432 1.00 22.33 140 PHE D N 1
ATOM 14559 C CA . PHE D 1 140 ? 35.631 -56.074 5.035 1.00 22.36 140 PHE D CA 1
ATOM 14560 C C . PHE D 1 140 ? 37.141 -56.029 4.881 1.00 21.65 140 PHE D C 1
ATOM 14561 O O . PHE D 1 140 ? 37.778 -57.107 4.831 1.00 21.62 140 PHE D O 1
ATOM 14569 N N . VAL D 1 141 ? 37.716 -54.807 4.818 1.00 20.39 141 VAL D N 1
ATOM 14570 C CA . VAL D 1 141 ? 39.160 -54.635 4.766 1.00 20.27 141 VAL D CA 1
ATOM 14571 C C . VAL D 1 141 ? 39.680 -53.827 5.925 1.00 20.19 141 VAL D C 1
ATOM 14572 O O . VAL D 1 141 ? 40.775 -53.243 5.928 1.00 21.25 141 VAL D O 1
ATOM 14576 N N . ASN D 1 142 ? 38.908 -53.763 6.985 1.00 18.77 142 ASN D N 1
ATOM 14577 C CA . ASN D 1 142 ? 39.248 -53.030 8.188 1.00 18.51 142 ASN D CA 1
ATOM 14578 C C . ASN D 1 142 ? 40.168 -53.786 9.112 1.00 18.93 142 ASN D C 1
ATOM 14579 O O . ASN D 1 142 ? 40.238 -54.996 9.044 1.00 21.08 142 ASN D O 1
ATOM 14584 N N . LEU D 1 143 ? 40.837 -53.032 9.989 1.00 20.01 143 LEU D N 1
ATOM 14585 C CA . LEU D 1 143 ? 41.391 -53.583 11.275 1.00 18.47 143 LEU D CA 1
ATOM 14586 C C . LEU D 1 143 ? 40.521 -53.048 12.388 1.00 19.96 143 LEU D C 1
ATOM 14587 O O . LEU D 1 143 ? 40.817 -52.063 13.053 1.00 18.62 143 LEU D O 1
ATOM 14592 N N . GLY D 1 144 ? 39.392 -53.716 12.546 1.00 18.45 144 GLY D N 1
ATOM 14593 C CA . GLY D 1 144 ? 38.276 -53.125 13.337 1.00 19.63 144 GLY D CA 1
ATOM 14594 C C . GLY D 1 144 ? 38.593 -53.010 14.834 1.00 20.45 144 GLY D C 1
ATOM 14595 O O . GLY D 1 144 ? 37.944 -52.198 15.475 1.00 19.08 144 GLY D O 1
ATOM 14596 N N . ALA D 1 145 ? 39.625 -53.704 15.352 1.00 20.34 145 ALA D N 1
ATOM 14597 C CA . ALA D 1 145 ? 40.003 -53.663 16.761 1.00 18.18 145 ALA D CA 1
ATOM 14598 C C . ALA D 1 145 ? 41.269 -52.843 16.971 1.00 18.09 145 ALA D C 1
ATOM 14599 O O . ALA D 1 145 ? 41.746 -52.710 18.094 1.00 18.65 145 ALA D O 1
ATOM 14601 N N . GLU D 1 146 ? 41.860 -52.314 15.885 1.00 17.70 146 GLU D N 1
ATOM 14602 C CA . GLU D 1 146 ? 43.022 -51.393 16.045 1.00 18.82 146 GLU D CA 1
ATOM 14603 C C . GLU D 1 146 ? 42.566 -50.188 16.835 1.00 18.45 146 GLU D C 1
ATOM 14604 O O . GLU D 1 146 ? 41.469 -49.686 16.626 1.00 18.15 146 GLU D O 1
ATOM 14610 N N . ALA D 1 147 ? 43.347 -49.814 17.826 1.00 18.33 147 ALA D N 1
ATOM 14611 C CA . ALA D 1 147 ? 43.048 -48.796 18.775 1.00 18.50 147 ALA D CA 1
ATOM 14612 C C . ALA D 1 147 ? 44.347 -48.082 19.257 1.00 20.38 147 ALA D C 1
ATOM 14613 O O . ALA D 1 147 ? 45.436 -48.599 19.044 1.00 17.62 147 ALA D O 1
ATOM 14615 N N . VAL D 1 148 ? 44.177 -46.897 19.788 1.00 18.49 148 VAL D N 1
ATOM 14616 C CA . VAL D 1 148 ? 45.272 -46.074 20.332 1.00 19.31 148 VAL D CA 1
ATOM 14617 C C . VAL D 1 148 ? 44.990 -45.732 21.786 1.00 20.34 148 VAL D C 1
ATOM 14618 O O . VAL D 1 148 ? 43.816 -45.788 22.216 1.00 19.06 148 VAL D O 1
ATOM 14622 N N . THR D 1 149 ? 46.049 -45.385 22.536 1.00 18.62 149 THR D N 1
ATOM 14623 C CA . THR D 1 149 ? 45.958 -44.847 23.876 1.00 19.43 149 THR D CA 1
ATOM 14624 C C . THR D 1 149 ? 46.652 -43.496 23.949 1.00 19.92 149 THR D C 1
ATOM 14625 O O . THR D 1 149 ? 47.796 -43.361 23.518 1.00 21.46 149 THR D O 1
ATOM 14629 N N . ARG D 1 150 ? 45.914 -42.496 24.382 1.00 19.46 150 ARG D N 1
ATOM 14630 C CA . ARG D 1 150 ? 46.477 -41.126 24.472 1.00 19.35 150 ARG D CA 1
ATOM 14631 C C . ARG D 1 150 ? 46.717 -40.816 25.915 1.00 21.58 150 ARG D C 1
ATOM 14632 O O . ARG D 1 150 ? 45.787 -40.682 26.688 1.00 21.11 150 ARG D O 1
ATOM 14640 N N . GLY D 1 151 ? 47.966 -40.647 26.296 1.00 20.25 151 GLY D N 1
ATOM 14641 C CA . GLY D 1 151 ? 48.306 -40.319 27.685 1.00 20.82 151 GLY D CA 1
ATOM 14642 C C . GLY D 1 151 ? 49.833 -40.391 27.785 1.00 19.67 151 GLY D C 1
ATOM 14643 O O . GLY D 1 151 ? 50.458 -40.968 26.932 1.00 19.40 151 GLY D O 1
ATOM 14644 N N . VAL D 1 152 ? 50.400 -39.825 28.847 1.00 18.60 152 VAL D N 1
ATOM 14645 C CA . VAL D 1 152 ? 51.808 -39.909 29.032 1.00 18.65 152 VAL D CA 1
ATOM 14646 C C . VAL D 1 152 ? 52.172 -41.371 29.241 1.00 19.30 152 VAL D C 1
ATOM 14647 O O . VAL D 1 152 ? 51.529 -42.058 30.046 1.00 17.90 152 VAL D O 1
ATOM 14651 N N . GLY D 1 153 ? 53.171 -41.844 28.467 1.00 19.11 153 GLY D N 1
ATOM 14652 C CA . GLY D 1 153 ? 53.576 -43.260 28.495 1.00 20.93 153 GLY D CA 1
ATOM 14653 C C . GLY D 1 153 ? 52.829 -44.084 27.440 1.00 19.01 153 GLY D C 1
ATOM 14654 O O . GLY D 1 153 ? 53.179 -45.230 27.186 1.00 19.49 153 GLY D O 1
ATOM 14655 N N . GLY D 1 154 ? 51.882 -43.483 26.691 1.00 18.41 154 GLY D N 1
ATOM 14656 C CA . GLY D 1 154 ? 51.245 -44.205 25.619 1.00 18.30 154 GLY D CA 1
ATOM 14657 C C . GLY D 1 154 ? 50.592 -45.516 26.137 1.00 17.83 154 GLY D C 1
ATOM 14658 O O . GLY D 1 154 ? 50.040 -45.564 27.235 1.00 18.32 154 GLY D O 1
ATOM 14659 N N . MET D 1 155 ? 50.721 -46.550 25.326 1.00 17.06 155 MET D N 1
ATOM 14660 C CA . MET D 1 155 ? 50.203 -47.874 25.711 1.00 18.77 155 MET D CA 1
ATOM 14661 C C . MET D 1 155 ? 51.052 -48.569 26.785 1.00 18.45 155 MET D C 1
ATOM 14662 O O . MET D 1 155 ? 50.583 -49.620 27.313 1.00 17.99 155 MET D O 1
ATOM 14667 N N . SER D 1 156 ? 52.252 -48.025 27.107 1.00 16.94 156 SER D N 1
ATOM 14668 C CA . SER D 1 156 ? 53.100 -48.675 28.124 1.00 18.08 156 SER D CA 1
ATOM 14669 C C . SER D 1 156 ? 52.508 -48.607 29.474 1.00 17.12 156 SER D C 1
ATOM 14670 O O . SER D 1 156 ? 52.982 -49.288 30.420 1.00 19.51 156 SER D O 1
ATOM 14673 N N . THR D 1 157 ? 51.482 -47.809 29.677 1.00 16.36 157 THR D N 1
ATOM 14674 C CA . THR D 1 157 ? 50.811 -47.788 31.033 1.00 17.82 157 THR D CA 1
ATOM 14675 C C . THR D 1 157 ? 49.817 -48.946 31.276 1.00 18.28 157 THR D C 1
ATOM 14676 O O . THR D 1 157 ? 49.371 -49.107 32.385 1.00 18.04 157 THR D O 1
ATOM 14680 N N . HIS D 1 158 ? 49.561 -49.752 30.264 1.00 17.83 158 HIS D N 1
ATOM 14681 C CA . HIS D 1 158 ? 48.739 -50.963 30.444 1.00 17.41 158 HIS D CA 1
ATOM 14682 C C . HIS D 1 158 ? 49.324 -52.188 29.778 1.00 17.94 158 HIS D C 1
ATOM 14683 O O . HIS D 1 158 ? 48.725 -53.260 29.936 1.00 19.18 158 HIS D O 1
ATOM 14690 N N . TRP D 1 159 ? 50.447 -52.146 29.025 1.00 17.23 159 TRP D N 1
ATOM 14691 C CA . TRP D 1 159 ? 50.822 -53.276 28.180 1.00 18.01 159 TRP D CA 1
ATOM 14692 C C . TRP D 1 159 ? 51.237 -54.476 29.037 1.00 17.21 159 TRP D C 1
ATOM 14693 O O . TRP D 1 159 ? 51.467 -54.349 30.241 1.00 17.99 159 TRP D O 1
ATOM 14704 N N . THR D 1 160 ? 51.283 -55.652 28.429 1.00 17.68 160 THR D N 1
ATOM 14705 C CA . THR D 1 160 ? 51.630 -56.877 29.152 1.00 20.19 160 THR D CA 1
ATOM 14706 C C . THR D 1 160 ? 53.113 -57.127 29.208 1.00 19.65 160 THR D C 1
ATOM 14707 O O . THR D 1 160 ? 53.474 -58.065 29.838 1.00 19.89 160 THR D O 1
ATOM 14711 N N . CYS D 1 161 ? 53.921 -56.202 28.746 1.00 17.24 161 CYS D N 1
ATOM 14712 C CA . CYS D 1 161 ? 55.367 -56.179 28.987 1.00 17.85 161 CYS D CA 1
ATOM 14713 C C . CYS D 1 161 ? 56.160 -57.312 28.355 1.00 17.15 161 CYS D C 1
ATOM 14714 O O . CYS D 1 161 ? 57.361 -57.479 28.659 1.00 17.40 161 CYS D O 1
ATOM 14717 N N . ALA D 1 162 ? 55.631 -57.997 27.337 1.00 17.54 162 ALA D N 1
ATOM 14718 C CA . ALA D 1 162 ? 56.379 -59.110 26.717 1.00 18.27 162 ALA D CA 1
ATOM 14719 C C . ALA D 1 162 ? 57.413 -58.519 25.762 1.00 18.49 162 ALA D C 1
ATOM 14720 O O . ALA D 1 162 ? 57.024 -57.760 24.887 1.00 19.72 162 ALA D O 1
ATOM 14722 N N . THR D 1 163 ? 58.673 -58.922 25.874 1.00 17.05 163 THR D N 1
ATOM 14723 C CA . THR D 1 163 ? 59.707 -58.345 25.074 1.00 18.09 163 THR D CA 1
ATOM 14724 C C . THR D 1 163 ? 60.611 -59.440 24.513 1.00 17.98 163 THR D C 1
ATOM 14725 O O . THR D 1 163 ? 61.860 -59.563 24.832 1.00 19.40 163 THR D O 1
ATOM 14729 N N . PRO D 1 164 ? 60.053 -60.278 23.645 1.00 18.80 164 PRO D N 1
ATOM 14730 C CA . PRO D 1 164 ? 60.956 -61.167 22.884 1.00 16.95 164 PRO D CA 1
ATOM 14731 C C . PRO D 1 164 ? 61.765 -60.472 21.796 1.00 20.08 164 PRO D C 1
ATOM 14732 O O . PRO D 1 164 ? 61.420 -59.390 21.345 1.00 18.05 164 PRO D O 1
ATOM 14736 N N . GLU D 1 165 ? 62.875 -61.086 21.385 1.00 18.30 165 GLU D N 1
ATOM 14737 C CA . GLU D 1 165 ? 63.537 -60.658 20.119 1.00 19.20 165 GLU D CA 1
ATOM 14738 C C . GLU D 1 165 ? 62.802 -61.234 18.915 1.00 19.05 165 GLU D C 1
ATOM 14739 O O . GLU D 1 165 ? 62.091 -62.228 18.962 1.00 22.39 165 GLU D O 1
ATOM 14745 N N . PHE D 1 166 ? 63.100 -60.663 17.767 1.00 18.57 166 PHE D N 1
ATOM 14746 C CA . PHE D 1 166 ? 62.653 -61.182 16.512 1.00 18.26 166 PHE D CA 1
ATOM 14747 C C . PHE D 1 166 ? 63.585 -62.200 15.961 1.00 19.30 166 PHE D C 1
ATOM 14748 O O . PHE D 1 166 ? 64.780 -62.107 16.105 1.00 19.76 166 PHE D O 1
ATOM 14756 N N . PHE D 1 167 ? 62.996 -63.165 15.317 1.00 19.96 167 PHE D N 1
ATOM 14757 C CA . PHE D 1 167 ? 63.698 -64.254 14.668 1.00 20.05 167 PHE D CA 1
ATOM 14758 C C . PHE D 1 167 ? 64.507 -63.927 13.400 1.00 21.22 167 PHE D C 1
ATOM 14759 O O . PHE D 1 167 ? 64.048 -63.269 12.506 1.00 20.86 167 PHE D O 1
ATOM 14767 N N . ALA D 1 168 ? 65.765 -64.340 13.418 1.00 20.57 168 ALA D N 1
ATOM 14768 C CA . ALA D 1 168 ? 66.715 -64.191 12.273 1.00 22.57 168 ALA D CA 1
ATOM 14769 C C . ALA D 1 168 ? 67.062 -65.609 11.827 1.00 23.71 168 ALA D C 1
ATOM 14770 O O . ALA D 1 168 ? 67.747 -66.289 12.608 1.00 25.35 168 ALA D O 1
ATOM 14772 N N . PRO D 1 169 ? 66.675 -66.023 10.608 1.00 23.70 169 PRO D N 1
ATOM 14773 C CA . PRO D 1 169 ? 66.965 -67.364 10.160 1.00 27.37 169 PRO D CA 1
ATOM 14774 C C . PRO D 1 169 ? 68.442 -67.632 9.946 1.00 28.82 169 PRO D C 1
ATOM 14775 O O . PRO D 1 169 ? 69.196 -66.708 9.696 1.00 27.47 169 PRO D O 1
ATOM 14779 N N . ALA D 1 170 ? 68.855 -68.873 10.080 1.00 29.85 170 ALA D N 1
ATOM 14780 C CA . ALA D 1 170 ? 70.259 -69.251 9.809 1.00 31.55 170 ALA D CA 1
ATOM 14781 C C . ALA D 1 170 ? 70.716 -68.808 8.424 1.00 32.87 170 ALA D C 1
ATOM 14782 O O . ALA D 1 170 ? 71.837 -68.336 8.235 1.00 36.52 170 ALA D O 1
ATOM 14784 N N . ASP D 1 171 ? 69.858 -68.940 7.441 1.00 32.52 171 ASP D N 1
ATOM 14785 C CA . ASP D 1 171 ? 70.136 -68.448 6.069 1.00 35.55 171 ASP D CA 1
ATOM 14786 C C . ASP D 1 171 ? 69.699 -67.000 5.929 1.00 33.80 171 ASP D C 1
ATOM 14787 O O . ASP D 1 171 ? 68.468 -66.674 5.903 1.00 30.67 171 ASP D O 1
ATOM 14792 N N . PHE D 1 172 ? 70.689 -66.136 5.749 1.00 30.14 172 PHE D N 1
ATOM 14793 C CA . PHE D 1 172 ? 70.437 -64.718 5.543 1.00 29.33 172 PHE D CA 1
ATOM 14794 C C . PHE D 1 172 ? 69.564 -64.355 4.370 1.00 30.44 172 PHE D C 1
ATOM 14795 O O . PHE D 1 172 ? 68.921 -63.290 4.347 1.00 31.52 172 PHE D O 1
ATOM 14803 N N . ASN D 1 173 ? 69.543 -65.214 3.356 1.00 32.76 173 ASN D N 1
ATOM 14804 C CA . ASN D 1 173 ? 68.712 -65.015 2.167 1.00 33.63 173 ASN D CA 1
ATOM 14805 C C . ASN D 1 173 ? 67.460 -65.856 2.218 1.00 34.10 173 ASN D C 1
ATOM 14806 O O . ASN D 1 173 ? 66.839 -66.034 1.199 1.00 33.99 173 ASN D O 1
ATOM 14811 N N . ALA D 1 174 ? 67.029 -66.289 3.418 1.00 31.72 174 ALA D N 1
ATOM 14812 C CA . ALA D 1 174 ? 65.763 -67.014 3.561 1.00 33.08 174 ALA D CA 1
ATOM 14813 C C . ALA D 1 174 ? 64.615 -66.131 3.017 1.00 31.10 174 ALA D C 1
ATOM 14814 O O . ALA D 1 174 ? 64.643 -64.916 3.125 1.00 29.58 174 ALA D O 1
ATOM 14816 N N . PRO D 1 175 ? 63.588 -66.748 2.411 1.00 30.61 175 PRO D N 1
ATOM 14817 C CA . PRO D 1 175 ? 62.501 -65.980 1.840 1.00 31.83 175 PRO D CA 1
ATOM 14818 C C . PRO D 1 175 ? 61.707 -65.203 2.917 1.00 29.71 175 PRO D C 1
ATOM 14819 O O . PRO D 1 175 ? 61.098 -64.212 2.591 1.00 33.82 175 PRO D O 1
ATOM 14823 N N . HIS D 1 176 ? 61.766 -65.618 4.183 1.00 26.28 176 HIS D N 1
ATOM 14824 C CA . HIS D 1 176 ? 61.123 -64.802 5.229 1.00 23.89 176 HIS D CA 1
ATOM 14825 C C . HIS D 1 176 ? 62.006 -64.656 6.407 1.00 22.77 176 HIS D C 1
ATOM 14826 O O . HIS D 1 176 ? 62.695 -65.596 6.799 1.00 23.15 176 HIS D O 1
ATOM 14833 N N . ARG D 1 177 ? 61.962 -63.507 7.059 1.00 24.09 177 ARG D N 1
ATOM 14834 C CA . ARG D 1 177 ? 62.636 -63.282 8.340 1.00 22.63 177 ARG D CA 1
ATOM 14835 C C . ARG D 1 177 ? 61.729 -62.408 9.161 1.00 22.43 177 ARG D C 1
ATOM 14836 O O . ARG D 1 177 ? 61.035 -61.510 8.637 1.00 21.99 177 ARG D O 1
ATOM 14844 N N . GLU D 1 178 ? 61.709 -62.530 10.486 1.00 20.52 178 GLU D N 1
ATOM 14845 C CA . GLU D 1 178 ? 61.072 -61.491 11.306 1.00 20.89 178 GLU D CA 1
ATOM 14846 C C . GLU D 1 178 ? 61.938 -60.279 11.560 1.00 19.03 178 GLU D C 1
ATOM 14847 O O . GLU D 1 178 ? 61.461 -59.170 11.561 1.00 20.44 178 GLU D O 1
ATOM 14853 N N . ARG D 1 179 ? 63.186 -60.477 11.843 1.00 19.83 179 ARG D N 1
ATOM 14854 C CA . ARG D 1 179 ? 64.112 -59.371 12.199 1.00 19.90 179 ARG D CA 1
ATOM 14855 C C . ARG D 1 179 ? 64.568 -58.623 10.926 1.00 19.87 179 ARG D C 1
ATOM 14856 O O . ARG D 1 179 ? 65.140 -59.246 10.026 1.00 18.92 179 ARG D O 1
ATOM 14864 N N . PRO D 1 180 ? 64.290 -57.342 10.845 1.00 18.67 180 PRO D N 1
ATOM 14865 C CA . PRO D 1 180 ? 64.736 -56.679 9.614 1.00 19.10 180 PRO D CA 1
ATOM 14866 C C . PRO D 1 180 ? 66.248 -56.664 9.473 1.00 20.50 180 PRO D C 1
ATOM 14867 O O . PRO D 1 180 ? 66.951 -56.698 10.488 1.00 20.54 180 PRO D O 1
ATOM 14871 N N . LYS D 1 181 ? 66.696 -56.448 8.243 1.00 20.78 181 LYS D N 1
ATOM 14872 C CA . LYS D 1 181 ? 68.127 -56.304 7.983 1.00 22.27 181 LYS D CA 1
ATOM 14873 C C . LYS D 1 181 ? 68.532 -54.829 8.212 1.00 22.28 181 LYS D C 1
ATOM 14874 O O . LYS D 1 181 ? 67.902 -53.889 7.759 1.00 22.31 181 LYS D O 1
ATOM 14880 N N . LEU D 1 182 ? 69.666 -54.709 8.887 1.00 22.65 182 LEU D N 1
ATOM 14881 C CA . LEU D 1 182 ? 70.247 -53.444 9.134 1.00 23.51 182 LEU D CA 1
ATOM 14882 C C . LEU D 1 182 ? 71.519 -53.336 8.306 1.00 25.98 182 LEU D C 1
ATOM 14883 O O . LEU D 1 182 ? 72.104 -52.252 8.328 1.00 25.53 182 LEU D O 1
ATOM 14888 N N . SER D 1 183 ? 71.953 -54.429 7.661 1.00 23.96 183 SER D N 1
ATOM 14889 C CA . SER D 1 183 ? 73.148 -54.463 6.809 1.00 27.58 183 SER D CA 1
ATOM 14890 C C . SER D 1 183 ? 72.853 -55.511 5.803 1.00 29.14 183 SER D C 1
ATOM 14891 O O . SER D 1 183 ? 72.039 -56.409 6.049 1.00 27.68 183 SER D O 1
ATOM 14894 N N . THR D 1 184 ? 73.484 -55.408 4.640 1.00 30.20 184 THR D N 1
ATOM 14895 C CA . THR D 1 184 ? 73.442 -56.518 3.712 1.00 30.87 184 THR D CA 1
ATOM 14896 C C . THR D 1 184 ? 74.453 -57.641 3.956 1.00 32.51 184 THR D C 1
ATOM 14897 O O . THR D 1 184 ? 74.465 -58.625 3.207 1.00 34.91 184 THR D O 1
ATOM 14901 N N . ASP D 1 185 ? 75.292 -57.494 4.980 1.00 31.82 185 ASP D N 1
ATOM 14902 C CA . ASP D 1 185 ? 76.280 -58.524 5.298 1.00 31.68 185 ASP D CA 1
ATOM 14903 C C . ASP D 1 185 ? 75.750 -59.245 6.578 1.00 30.12 185 ASP D C 1
ATOM 14904 O O . ASP D 1 185 ? 75.404 -58.555 7.548 1.00 28.21 185 ASP D O 1
ATOM 14909 N N . ALA D 1 186 ? 75.603 -60.563 6.547 1.00 30.20 186 ALA D N 1
ATOM 14910 C CA . ALA D 1 186 ? 74.942 -61.290 7.669 1.00 29.52 186 ALA D CA 1
ATOM 14911 C C . ALA D 1 186 ? 75.673 -61.056 8.983 1.00 29.09 186 ALA D C 1
ATOM 14912 O O . ALA D 1 186 ? 75.111 -60.939 10.051 1.00 26.22 186 ALA D O 1
ATOM 14914 N N . ALA D 1 187 ? 76.997 -61.058 8.930 1.00 32.14 187 ALA D N 1
ATOM 14915 C CA . ALA D 1 187 ? 77.800 -61.008 10.188 1.00 31.70 187 ALA D CA 1
ATOM 14916 C C . ALA D 1 187 ? 77.699 -59.608 10.791 1.00 29.48 187 ALA D C 1
ATOM 14917 O O . ALA D 1 187 ? 77.524 -59.435 12.023 1.00 27.77 187 ALA D O 1
ATOM 14919 N N . GLU D 1 188 ? 77.761 -58.578 9.982 1.00 27.76 188 GLU D N 1
ATOM 14920 C CA . GLU D 1 188 ? 77.544 -57.216 10.466 1.00 29.17 188 GLU D CA 1
ATOM 14921 C C . GLU D 1 188 ? 76.114 -56.954 11.018 1.00 27.21 188 GLU D C 1
ATOM 14922 O O . GLU D 1 188 ? 75.949 -56.374 12.058 1.00 25.94 188 GLU D O 1
ATOM 14928 N N . ASP D 1 189 ? 75.106 -57.405 10.289 1.00 25.53 189 ASP D N 1
ATOM 14929 C CA . ASP D 1 189 ? 73.728 -57.343 10.780 1.00 24.71 189 ASP D CA 1
ATOM 14930 C C . ASP D 1 189 ? 73.639 -57.978 12.152 1.00 25.30 189 ASP D C 1
ATOM 14931 O O . ASP D 1 189 ? 72.998 -57.436 13.053 1.00 24.99 189 ASP D O 1
ATOM 14936 N N . ALA D 1 190 ? 74.194 -59.171 12.302 1.00 24.21 190 ALA D N 1
ATOM 14937 C CA . ALA D 1 190 ? 74.150 -59.897 13.580 1.00 25.83 190 ALA D CA 1
ATOM 14938 C C . ALA D 1 190 ? 74.818 -59.093 14.723 1.00 24.18 190 ALA D C 1
ATOM 14939 O O . ALA D 1 190 ? 74.263 -58.957 15.878 1.00 25.59 190 ALA D O 1
ATOM 14941 N N . ARG D 1 191 ? 75.931 -58.472 14.436 1.00 27.40 191 ARG D N 1
ATOM 14942 C CA . ARG D 1 191 ? 76.643 -57.710 15.458 1.00 29.83 191 ARG D CA 1
ATOM 14943 C C . ARG D 1 191 ? 75.847 -56.473 15.859 1.00 28.19 191 ARG D C 1
ATOM 14944 O O . ARG D 1 191 ? 75.742 -56.162 17.039 1.00 27.11 191 ARG D O 1
ATOM 14952 N N . ILE D 1 192 ? 75.256 -55.784 14.867 1.00 25.57 192 ILE D N 1
ATOM 14953 C CA . ILE D 1 192 ? 74.510 -54.597 15.182 1.00 26.51 192 ILE D CA 1
ATOM 14954 C C . ILE D 1 192 ? 73.280 -54.961 16.092 1.00 23.36 192 ILE D C 1
ATOM 14955 O O . ILE D 1 192 ? 73.073 -54.329 17.088 1.00 21.89 192 ILE D O 1
ATOM 14960 N N . TRP D 1 193 ? 72.537 -56.005 15.728 1.00 22.97 193 TRP D N 1
ATOM 14961 C CA . TRP D 1 193 ? 71.356 -56.368 16.511 1.00 21.40 193 TRP D CA 1
ATOM 14962 C C . TRP D 1 193 ? 71.741 -56.918 17.873 1.00 23.06 193 TRP D C 1
ATOM 14963 O O . TRP D 1 193 ? 71.023 -56.699 18.830 1.00 22.23 193 TRP D O 1
ATOM 14974 N N . LYS D 1 194 ? 72.857 -57.662 18.008 1.00 24.61 194 LYS D N 1
ATOM 14975 C CA . LYS D 1 194 ? 73.237 -58.104 19.348 1.00 26.01 194 LYS D CA 1
ATOM 14976 C C . LYS D 1 194 ? 73.482 -56.885 20.266 1.00 24.78 194 LYS D C 1
ATOM 14977 O O . LYS D 1 194 ? 73.044 -56.827 21.431 1.00 25.24 194 LYS D O 1
ATOM 14983 N N . ASP D 1 195 ? 74.128 -55.841 19.765 1.00 25.77 195 ASP D N 1
ATOM 14984 C CA A ASP D 1 195 ? 74.382 -54.579 20.477 0.50 26.47 195 ASP D CA 1
ATOM 14985 C CA B ASP D 1 195 ? 74.341 -54.699 20.621 0.50 26.35 195 ASP D CA 1
ATOM 14986 C C . ASP D 1 195 ? 73.050 -53.895 20.863 1.00 24.71 195 ASP D C 1
ATOM 14987 O O . ASP D 1 195 ? 72.863 -53.445 21.979 1.00 25.25 195 ASP D O 1
ATOM 14996 N N . LEU D 1 196 ? 72.190 -53.705 19.875 1.00 21.42 196 LEU D N 1
ATOM 14997 C CA . LEU D 1 196 ? 70.960 -52.973 20.064 1.00 21.01 196 LEU D CA 1
ATOM 14998 C C . LEU D 1 196 ? 70.045 -53.699 21.051 1.00 19.51 196 LEU D C 1
ATOM 14999 O O . LEU D 1 196 ? 69.495 -53.083 21.928 1.00 18.66 196 LEU D O 1
ATOM 15004 N N . TYR D 1 197 ? 69.840 -54.983 20.835 1.00 20.69 197 TYR D N 1
ATOM 15005 C CA . TYR D 1 197 ? 68.979 -55.703 21.737 1.00 20.16 197 TYR D CA 1
ATOM 15006 C C . TYR D 1 197 ? 69.500 -55.679 23.202 1.00 22.21 197 TYR D C 1
ATOM 15007 O O . TYR D 1 197 ? 68.720 -55.547 24.104 1.00 19.33 197 TYR D O 1
ATOM 15016 N N . ALA D 1 198 ? 70.802 -55.836 23.407 1.00 20.45 198 ALA D N 1
ATOM 15017 C CA . ALA D 1 198 ? 71.343 -55.714 24.776 1.00 21.73 198 ALA D CA 1
ATOM 15018 C C . ALA D 1 198 ? 70.981 -54.373 25.409 1.00 21.58 198 ALA D C 1
ATOM 15019 O O . ALA D 1 198 ? 70.570 -54.296 26.566 1.00 21.21 198 ALA D O 1
ATOM 15021 N N . GLN D 1 199 ? 71.107 -53.275 24.639 1.00 22.33 199 GLN D N 1
ATOM 15022 C CA . GLN D 1 199 ? 70.815 -51.944 25.197 1.00 21.67 199 GLN D CA 1
ATOM 15023 C C . GLN D 1 199 ? 69.296 -51.724 25.402 1.00 19.76 199 GLN D C 1
ATOM 15024 O O . GLN D 1 199 ? 68.877 -51.172 26.414 1.00 20.99 199 GLN D O 1
ATOM 15030 N N . ALA D 1 200 ? 68.511 -52.223 24.445 1.00 18.62 200 ALA D N 1
ATOM 15031 C CA . ALA D 1 200 ? 67.003 -52.126 24.510 1.00 19.64 200 ALA D CA 1
ATOM 15032 C C . ALA D 1 200 ? 66.497 -52.846 25.762 1.00 18.48 200 ALA D C 1
ATOM 15033 O O . ALA D 1 200 ? 65.629 -52.336 26.505 1.00 18.09 200 ALA D O 1
ATOM 15035 N N . LYS D 1 201 ? 67.021 -54.042 25.992 1.00 19.61 201 LYS D N 1
ATOM 15036 C CA . LYS D 1 201 ? 66.682 -54.798 27.208 1.00 19.25 201 LYS D CA 1
ATOM 15037 C C . LYS D 1 201 ? 67.022 -54.141 28.497 1.00 20.76 201 LYS D C 1
ATOM 15038 O O . LYS D 1 201 ? 66.271 -54.221 29.472 1.00 22.04 201 LYS D O 1
ATOM 15044 N N . GLU D 1 202 ? 68.105 -53.374 28.543 1.00 21.90 202 GLU D N 1
ATOM 15045 C CA . GLU D 1 202 ? 68.455 -52.662 29.742 1.00 23.03 202 GLU D CA 1
ATOM 15046 C C . GLU D 1 202 ? 67.540 -51.435 29.881 1.00 24.10 202 GLU D C 1
ATOM 15047 O O . GLU D 1 202 ? 67.083 -51.114 30.964 1.00 23.65 202 GLU D O 1
ATOM 15053 N N . ILE D 1 203 ? 67.222 -50.756 28.788 1.00 23.32 203 ILE D N 1
ATOM 15054 C CA . ILE D 1 203 ? 66.342 -49.585 28.876 1.00 22.62 203 ILE D CA 1
ATOM 15055 C C . ILE D 1 203 ? 64.983 -49.976 29.425 1.00 21.28 203 ILE D C 1
ATOM 15056 O O . ILE D 1 203 ? 64.468 -49.353 30.350 1.00 20.91 203 ILE D O 1
ATOM 15061 N N . ILE D 1 204 ? 64.431 -51.065 28.884 1.00 19.61 204 ILE D N 1
ATOM 15062 C CA . ILE D 1 204 ? 63.058 -51.459 29.321 1.00 19.09 204 ILE D CA 1
ATOM 15063 C C . ILE D 1 204 ? 63.030 -52.505 30.465 1.00 19.62 204 ILE D C 1
ATOM 15064 O O . ILE D 1 204 ? 61.999 -52.658 31.152 1.00 19.33 204 ILE D O 1
ATOM 15069 N N . GLY D 1 205 ? 64.187 -53.104 30.762 1.00 19.46 205 GLY D N 1
ATOM 15070 C CA . GLY D 1 205 ? 64.387 -53.946 31.915 1.00 20.41 205 GLY D CA 1
ATOM 15071 C C . GLY D 1 205 ? 63.831 -55.370 31.756 1.00 20.85 205 GLY D C 1
ATOM 15072 O O . GLY D 1 205 ? 63.124 -55.920 32.646 1.00 22.16 205 GLY D O 1
ATOM 15073 N N . THR D 1 206 ? 64.115 -55.996 30.617 1.00 19.54 206 THR D N 1
ATOM 15074 C CA . THR D 1 206 ? 63.595 -57.352 30.281 1.00 18.25 206 THR D CA 1
ATOM 15075 C C . THR D 1 206 ? 64.252 -58.343 31.243 1.00 19.63 206 THR D C 1
ATOM 15076 O O . THR D 1 206 ? 65.492 -58.295 31.483 1.00 20.02 206 THR D O 1
ATOM 15080 N N . SER D 1 207 ? 63.483 -59.341 31.644 1.00 18.45 207 SER D N 1
ATOM 15081 C CA . SER D 1 207 ? 63.967 -60.503 32.407 1.00 18.70 207 SER D CA 1
ATOM 15082 C C . SER D 1 207 ? 63.209 -61.724 32.070 1.00 17.98 207 SER D C 1
ATOM 15083 O O . SER D 1 207 ? 61.989 -61.644 31.798 1.00 18.05 207 SER D O 1
ATOM 15086 N N . THR D 1 208 ? 63.877 -62.881 32.095 1.00 18.68 208 THR D N 1
ATOM 15087 C CA . THR D 1 208 ? 63.214 -64.116 31.884 1.00 19.20 208 THR D CA 1
ATOM 15088 C C . THR D 1 208 ? 63.035 -64.945 33.130 1.00 20.35 208 THR D C 1
ATOM 15089 O O . THR D 1 208 ? 62.621 -66.134 33.050 1.00 21.03 208 THR D O 1
ATOM 15093 N N . THR D 1 209 ? 63.322 -64.400 34.292 1.00 19.09 209 THR D N 1
ATOM 15094 C CA . THR D 1 209 ? 63.319 -65.206 35.490 1.00 19.39 209 THR D CA 1
ATOM 15095 C C . THR D 1 209 ? 62.313 -64.803 36.577 1.00 19.87 209 THR D C 1
ATOM 15096 O O . THR D 1 209 ? 62.342 -65.396 37.680 1.00 20.47 209 THR D O 1
ATOM 15100 N N . GLU D 1 210 ? 61.426 -63.880 36.298 1.00 18.90 210 GLU D N 1
ATOM 15101 C CA . GLU D 1 210 ? 60.562 -63.337 37.327 1.00 19.83 210 GLU D CA 1
ATOM 15102 C C . GLU D 1 210 ? 59.413 -64.224 37.763 1.00 22.08 210 GLU D C 1
ATOM 15103 O O . GLU D 1 210 ? 58.772 -63.892 38.764 1.00 23.47 210 GLU D O 1
ATOM 15109 N N . PHE D 1 211 ? 59.170 -65.305 37.033 1.00 19.73 211 PHE D N 1
ATOM 15110 C CA . PHE D 1 211 ? 58.133 -66.261 37.413 1.00 20.65 211 PHE D CA 1
ATOM 15111 C C . PHE D 1 211 ? 58.728 -67.642 37.688 1.00 20.55 211 PHE D C 1
ATOM 15112 O O . PHE D 1 211 ? 58.008 -68.650 37.776 1.00 20.96 211 PHE D O 1
ATOM 15120 N N . ASP D 1 212 ? 60.050 -67.748 37.900 1.00 20.81 212 ASP D N 1
ATOM 15121 C CA . ASP D 1 212 ? 60.672 -69.044 38.077 1.00 22.16 212 ASP D CA 1
ATOM 15122 C C . ASP D 1 212 ? 60.391 -69.790 39.370 1.00 21.96 212 ASP D C 1
ATOM 15123 O O . ASP D 1 212 ? 60.689 -70.981 39.427 1.00 23.28 212 ASP D O 1
ATOM 15128 N N . HIS D 1 213 ? 59.814 -69.149 40.352 1.00 20.99 213 HIS D N 1
ATOM 15129 C CA . HIS D 1 213 ? 59.294 -69.761 41.518 1.00 22.44 213 HIS D CA 1
ATOM 15130 C C . HIS D 1 213 ? 57.784 -69.738 41.691 1.00 22.20 213 HIS D C 1
ATOM 15131 O O . HIS D 1 213 ? 57.298 -69.801 42.805 1.00 23.11 213 HIS D O 1
ATOM 15138 N N . SER D 1 214 ? 57.114 -69.672 40.557 1.00 19.96 214 SER D N 1
ATOM 15139 C CA . SER D 1 214 ? 55.684 -69.947 40.429 1.00 20.87 214 SER D CA 1
ATOM 15140 C C . SER D 1 214 ? 55.471 -71.439 40.179 1.00 19.47 214 SER D C 1
ATOM 15141 O O . SER D 1 214 ? 56.116 -72.036 39.282 1.00 21.52 214 SER D O 1
ATOM 15144 N N . ILE D 1 215 ? 54.614 -72.052 40.976 1.00 20.03 215 ILE D N 1
ATOM 15145 C CA . ILE D 1 215 ? 54.246 -73.451 40.710 1.00 20.49 215 ILE D CA 1
ATOM 15146 C C . ILE D 1 215 ? 53.548 -73.612 39.327 1.00 19.26 215 ILE D C 1
ATOM 15147 O O . ILE D 1 215 ? 53.932 -74.521 38.583 1.00 20.44 215 ILE D O 1
ATOM 15152 N N . ARG D 1 216 ? 52.581 -72.763 39.061 1.00 20.92 216 ARG D N 1
ATOM 15153 C CA . ARG D 1 216 ? 51.837 -72.786 37.766 1.00 20.79 216 ARG D CA 1
ATOM 15154 C C . ARG D 1 216 ? 52.780 -72.653 36.575 1.00 20.58 216 ARG D C 1
ATOM 15155 O O . ARG D 1 216 ? 52.699 -73.406 35.612 1.00 19.31 216 ARG D O 1
ATOM 15163 N N . HIS D 1 217 ? 53.690 -71.696 36.667 1.00 19.22 217 HIS D N 1
ATOM 15164 C CA . HIS D 1 217 ? 54.677 -71.493 35.621 1.00 18.94 217 HIS D CA 1
ATOM 15165 C C . HIS D 1 217 ? 55.499 -72.748 35.432 1.00 20.65 217 HIS D C 1
ATOM 15166 O O . HIS D 1 217 ? 55.737 -73.197 34.278 1.00 19.80 217 HIS D O 1
ATOM 15173 N N . ASN D 1 218 ? 56.090 -73.254 36.470 1.00 19.47 218 ASN D N 1
ATOM 15174 C CA . ASN D 1 218 ? 56.929 -74.448 36.369 1.00 20.15 218 ASN D CA 1
ATOM 15175 C C . ASN D 1 218 ? 56.169 -75.697 35.951 1.00 19.67 218 ASN D C 1
ATOM 15176 O O . ASN D 1 218 ? 56.703 -76.458 35.167 1.00 19.88 218 ASN D O 1
ATOM 15181 N N . LEU D 1 219 ? 54.951 -75.850 36.403 1.00 20.58 219 LEU D N 1
ATOM 15182 C CA . LEU D 1 219 ? 54.136 -76.992 36.021 1.00 19.39 219 LEU D CA 1
ATOM 15183 C C . LEU D 1 219 ? 53.930 -76.924 34.501 1.00 19.65 219 LEU D C 1
ATOM 15184 O O . LEU D 1 219 ? 54.107 -77.982 33.818 1.00 21.03 219 LEU D O 1
ATOM 15189 N N . VAL D 1 220 ? 53.513 -75.786 33.963 1.00 19.55 220 VAL D N 1
ATOM 15190 C CA . VAL D 1 220 ? 53.233 -75.656 32.545 1.00 19.44 220 VAL D CA 1
ATOM 15191 C C . VAL D 1 220 ? 54.548 -75.848 31.721 1.00 20.17 220 VAL D C 1
ATOM 15192 O O . VAL D 1 220 ? 54.611 -76.598 30.775 1.00 19.16 220 VAL D O 1
ATOM 15196 N N . LEU D 1 221 ? 55.574 -75.142 32.070 1.00 19.94 221 LEU D N 1
ATOM 15197 C CA . LEU D 1 221 ? 56.818 -75.216 31.325 1.00 20.52 221 LEU D CA 1
ATOM 15198 C C . LEU D 1 221 ? 57.454 -76.563 31.320 1.00 20.61 221 LEU D C 1
ATOM 15199 O O . LEU D 1 221 ? 57.824 -77.103 30.280 1.00 21.34 221 LEU D O 1
ATOM 15204 N N . ARG D 1 222 ? 57.543 -77.179 32.503 1.00 21.90 222 ARG D N 1
ATOM 15205 C CA . ARG D 1 222 ? 58.215 -78.463 32.624 1.00 21.48 222 ARG D CA 1
ATOM 15206 C C . ARG D 1 222 ? 57.399 -79.577 32.017 1.00 21.86 222 ARG D C 1
ATOM 15207 O O . ARG D 1 222 ? 57.962 -80.465 31.364 1.00 20.70 222 ARG D O 1
ATOM 15215 N N . LYS D 1 223 ? 56.053 -79.546 32.162 1.00 22.11 223 LYS D N 1
ATOM 15216 C CA . LYS D 1 223 ? 55.259 -80.638 31.605 1.00 21.47 223 LYS D CA 1
ATOM 15217 C C . LYS D 1 223 ? 55.345 -80.481 30.107 1.00 20.18 223 LYS D C 1
ATOM 15218 O O . LYS D 1 223 ? 55.493 -81.469 29.395 1.00 21.53 223 LYS D O 1
ATOM 15224 N N . TYR D 1 224 ? 55.308 -79.249 29.548 1.00 19.09 224 TYR D N 1
ATOM 15225 C CA . TYR D 1 224 ? 55.261 -79.141 28.113 1.00 17.85 224 TYR D CA 1
ATOM 15226 C C . TYR D 1 224 ? 56.606 -79.573 27.488 1.00 20.13 224 TYR D C 1
ATOM 15227 O O . TYR D 1 224 ? 56.660 -80.249 26.484 1.00 20.70 224 TYR D O 1
ATOM 15236 N N . ASN D 1 225 ? 57.712 -79.185 28.114 1.00 19.83 225 ASN D N 1
ATOM 15237 C CA . ASN D 1 225 ? 59.000 -79.694 27.619 1.00 20.12 225 ASN D CA 1
ATOM 15238 C C . ASN D 1 225 ? 59.110 -81.198 27.711 1.00 22.68 225 ASN D C 1
ATOM 15239 O O . ASN D 1 225 ? 59.593 -81.871 26.765 1.00 25.36 225 ASN D O 1
ATOM 15244 N N . ASP D 1 226 ? 58.631 -81.778 28.790 1.00 22.59 226 ASP D N 1
ATOM 15245 C CA . ASP D 1 226 ? 58.662 -83.261 28.896 1.00 24.41 226 ASP D CA 1
ATOM 15246 C C . ASP D 1 226 ? 57.909 -83.930 27.783 1.00 25.02 226 ASP D C 1
ATOM 15247 O O . ASP D 1 226 ? 58.339 -84.922 27.250 1.00 27.26 226 ASP D O 1
ATOM 15252 N N . ILE D 1 227 ? 56.745 -83.386 27.462 1.00 25.39 227 ILE D N 1
ATOM 15253 C CA . ILE D 1 227 ? 55.924 -83.905 26.388 1.00 25.79 227 ILE D CA 1
ATOM 15254 C C . ILE D 1 227 ? 56.607 -83.739 25.058 1.00 25.75 227 ILE D C 1
ATOM 15255 O O . ILE D 1 227 ? 56.734 -84.725 24.285 1.00 31.55 227 ILE D O 1
ATOM 15260 N N . PHE D 1 228 ? 57.034 -82.543 24.756 1.00 24.33 228 PHE D N 1
ATOM 15261 C CA . PHE D 1 228 ? 57.472 -82.241 23.419 1.00 26.51 228 PHE D CA 1
ATOM 15262 C C . PHE D 1 228 ? 58.902 -82.736 23.150 1.00 33.95 228 PHE D C 1
ATOM 15263 O O . PHE D 1 228 ? 59.265 -82.915 21.987 1.00 41.70 228 PHE D O 1
ATOM 15271 N N . GLN D 1 229 ? 59.664 -83.008 24.205 1.00 34.06 229 GLN D N 1
ATOM 15272 C CA . GLN D 1 229 ? 61.001 -83.607 23.995 1.00 37.38 229 GLN D CA 1
ATOM 15273 C C . GLN D 1 229 ? 60.829 -84.996 23.412 1.00 37.79 229 GLN D C 1
ATOM 15274 O O . GLN D 1 229 ? 61.716 -85.477 22.736 1.00 45.40 229 GLN D O 1
ATOM 15280 N N . LYS D 1 230 ? 59.737 -85.675 23.711 1.00 44.62 230 LYS D N 1
ATOM 15281 C CA . LYS D 1 230 ? 59.501 -87.041 23.221 1.00 46.89 230 LYS D CA 1
ATOM 15282 C C . LYS D 1 230 ? 58.742 -87.095 21.835 1.00 51.47 230 LYS D C 1
ATOM 15283 O O . LYS D 1 230 ? 58.452 -88.161 21.333 1.00 44.11 230 LYS D O 1
ATOM 15289 N N . GLU D 1 231 ? 58.356 -85.965 21.237 1.00 52.81 231 GLU D N 1
ATOM 15290 C CA . GLU D 1 231 ? 57.493 -86.043 20.048 1.00 52.88 231 GLU D CA 1
ATOM 15291 C C . GLU D 1 231 ? 58.394 -86.046 18.830 1.00 51.24 231 GLU D C 1
ATOM 15292 O O . GLU D 1 231 ? 59.566 -85.647 18.907 1.00 44.13 231 GLU D O 1
ATOM 15298 N N . ASN D 1 232 ? 57.873 -86.562 17.713 1.00 52.03 232 ASN D N 1
ATOM 15299 C CA . ASN D 1 232 ? 58.668 -86.660 16.452 1.00 56.79 232 ASN D CA 1
ATOM 15300 C C . ASN D 1 232 ? 59.233 -85.319 16.084 1.00 53.46 232 ASN D C 1
ATOM 15301 O O . ASN D 1 232 ? 60.429 -85.155 15.803 1.00 53.70 232 ASN D O 1
ATOM 15306 N N . VAL D 1 233 ? 58.333 -84.338 16.132 1.00 48.69 233 VAL D N 1
ATOM 15307 C CA . VAL D 1 233 ? 58.710 -82.927 15.957 1.00 42.79 233 VAL D CA 1
ATOM 15308 C C . VAL D 1 233 ? 58.882 -82.225 17.353 1.00 37.64 233 VAL D C 1
ATOM 15309 O O . VAL D 1 233 ? 57.853 -81.990 18.062 1.00 32.28 233 VAL D O 1
ATOM 15313 N N . ILE D 1 234 ? 60.128 -81.922 17.705 1.00 34.83 234 ILE D N 1
ATOM 15314 C CA . ILE D 1 234 ? 60.470 -81.255 18.974 1.00 36.44 234 ILE D CA 1
ATOM 15315 C C . ILE D 1 234 ? 60.085 -79.792 18.983 1.00 30.94 234 ILE D C 1
ATOM 15316 O O . ILE D 1 234 ? 60.264 -79.060 18.028 1.00 27.93 234 ILE D O 1
ATOM 15321 N N . ARG D 1 235 ? 59.524 -79.339 20.077 1.00 26.53 235 ARG D N 1
ATOM 15322 C CA . ARG D 1 235 ? 59.138 -77.904 20.175 1.00 24.46 235 ARG D CA 1
ATOM 15323 C C . ARG D 1 235 ? 59.686 -77.547 21.558 1.00 24.28 235 ARG D C 1
ATOM 15324 O O . ARG D 1 235 ? 59.575 -78.352 22.485 1.00 28.14 235 ARG D O 1
ATOM 15332 N N . GLU D 1 236 ? 60.382 -76.415 21.675 1.00 22.94 236 GLU D N 1
ATOM 15333 C CA . GLU D 1 236 ? 60.951 -75.974 22.947 1.00 20.99 236 GLU D CA 1
ATOM 15334 C C . GLU D 1 236 ? 60.117 -74.883 23.577 1.00 19.77 236 GLU D C 1
ATOM 15335 O O . GLU D 1 236 ? 59.811 -73.892 22.928 1.00 20.16 236 GLU D O 1
ATOM 15341 N N . PHE D 1 237 ? 59.806 -75.035 24.826 1.00 18.23 237 PHE D N 1
ATOM 15342 C CA . PHE D 1 237 ? 59.086 -74.084 25.593 1.00 17.89 237 PHE D CA 1
ATOM 15343 C C . PHE D 1 237 ? 60.056 -73.330 26.500 1.00 19.70 237 PHE D C 1
ATOM 15344 O O . PHE D 1 237 ? 60.939 -73.929 27.059 1.00 19.78 237 PHE D O 1
ATOM 15352 N N . SER D 1 238 ? 59.857 -72.033 26.646 1.00 19.43 238 SER D N 1
ATOM 15353 C CA . SER D 1 238 ? 60.782 -71.202 27.383 1.00 18.20 238 SER D CA 1
ATOM 15354 C C . SER D 1 238 ? 60.025 -70.150 28.126 1.00 19.93 238 SER D C 1
ATOM 15355 O O . SER D 1 238 ? 58.844 -69.925 27.884 1.00 18.12 238 SER D O 1
ATOM 15358 N N . PRO D 1 239 ? 60.624 -69.487 29.117 1.00 18.93 239 PRO D N 1
ATOM 15359 C CA . PRO D 1 239 ? 59.896 -68.382 29.742 1.00 18.23 239 PRO D CA 1
ATOM 15360 C C . PRO D 1 239 ? 59.783 -67.222 28.822 1.00 18.04 239 PRO D C 1
ATOM 15361 O O . PRO D 1 239 ? 60.704 -66.875 28.024 1.00 18.17 239 PRO D O 1
ATOM 15365 N N . LEU D 1 240 ? 58.647 -66.573 28.891 1.00 17.25 240 LEU D N 1
ATOM 15366 C CA . LEU D 1 240 ? 58.375 -65.336 28.101 1.00 16.47 240 LEU D CA 1
ATOM 15367 C C . LEU D 1 240 ? 59.198 -64.219 28.701 1.00 18.65 240 LEU D C 1
ATOM 15368 O O . LEU D 1 240 ? 59.179 -63.994 29.900 1.00 21.18 240 LEU D O 1
ATOM 15373 N N . PRO D 1 241 ? 60.059 -63.570 27.911 1.00 17.98 241 PRO D N 1
ATOM 15374 C CA . PRO D 1 241 ? 60.796 -62.417 28.451 1.00 18.74 241 PRO D CA 1
ATOM 15375 C C . PRO D 1 241 ? 59.846 -61.294 28.712 1.00 17.18 241 PRO D C 1
ATOM 15376 O O . PRO D 1 241 ? 59.040 -60.964 27.870 1.00 18.25 241 PRO D O 1
ATOM 15380 N N . LEU D 1 242 ? 59.974 -60.697 29.892 1.00 17.03 242 LEU D N 1
ATOM 15381 C CA . LEU D 1 242 ? 59.081 -59.667 30.358 1.00 17.05 242 LEU D CA 1
ATOM 15382 C C . LEU D 1 242 ? 59.803 -58.494 30.949 1.00 17.89 242 LEU D C 1
ATOM 15383 O O . LEU D 1 242 ? 60.745 -58.654 31.707 1.00 19.28 242 LEU D O 1
ATOM 15388 N N . ALA D 1 243 ? 59.309 -57.308 30.611 1.00 17.98 243 ALA D N 1
ATOM 15389 C CA . ALA D 1 243 ? 59.811 -56.049 31.209 1.00 17.93 243 ALA D CA 1
ATOM 15390 C C . ALA D 1 243 ? 59.141 -55.786 32.549 1.00 17.51 243 ALA D C 1
ATOM 15391 O O . ALA D 1 243 ? 58.148 -55.075 32.660 1.00 19.58 243 ALA D O 1
ATOM 15393 N N . CYS D 1 244 ? 59.656 -56.480 33.562 1.00 18.50 244 CYS D N 1
ATOM 15394 C CA . CYS D 1 244 ? 59.170 -56.362 34.920 1.00 18.29 244 CYS D CA 1
ATOM 15395 C C . CYS D 1 244 ? 60.180 -56.899 35.899 1.00 18.50 244 CYS D C 1
ATOM 15396 O O . CYS D 1 244 ? 61.187 -57.520 35.511 1.00 18.15 244 CYS D O 1
ATOM 15399 N N . HIS D 1 245 ? 59.968 -56.596 37.166 1.00 19.48 245 HIS D N 1
ATOM 15400 C CA . HIS D 1 245 ? 60.705 -57.362 38.200 1.00 19.85 245 HIS D CA 1
ATOM 15401 C C . HIS D 1 245 ? 59.826 -57.644 39.391 1.00 20.28 245 HIS D C 1
ATOM 15402 O O . HIS D 1 245 ? 59.081 -56.754 39.857 1.00 18.64 245 HIS D O 1
ATOM 15409 N N . ARG D 1 246 ? 59.952 -58.845 39.946 1.00 21.70 246 ARG D N 1
ATOM 15410 C CA . ARG D 1 246 ? 59.295 -59.229 41.175 1.00 20.49 246 ARG D CA 1
ATOM 15411 C C . ARG D 1 246 ? 59.891 -58.555 42.360 1.00 21.55 246 ARG D C 1
ATOM 15412 O O . ARG D 1 246 ? 61.144 -58.422 42.398 1.00 21.05 246 ARG D O 1
ATOM 15420 N N . LEU D 1 247 ? 59.084 -58.059 43.286 1.00 20.94 247 LEU D N 1
ATOM 15421 C CA . LEU D 1 247 ? 59.605 -57.230 44.326 1.00 25.92 247 LEU D CA 1
ATOM 15422 C C . LEU D 1 247 ? 60.068 -58.099 45.481 1.00 29.08 247 LEU D C 1
ATOM 15423 O O . LEU D 1 247 ? 59.893 -59.329 45.434 1.00 28.84 247 LEU D O 1
ATOM 15428 N N . THR D 1 248 ? 60.694 -57.496 46.490 1.00 32.99 248 THR D N 1
ATOM 15429 C CA . THR D 1 248 ? 61.241 -58.315 47.626 1.00 34.70 248 THR D CA 1
ATOM 15430 C C . THR D 1 248 ? 60.134 -58.875 48.469 1.00 34.78 248 THR D C 1
ATOM 15431 O O . THR D 1 248 ? 60.357 -59.821 49.186 1.00 36.12 248 THR D O 1
ATOM 15435 N N . ASP D 1 249 ? 58.931 -58.331 48.373 1.00 32.37 249 ASP D N 1
ATOM 15436 C CA . ASP D 1 249 ? 57.757 -59.092 48.769 1.00 33.04 249 ASP D CA 1
ATOM 15437 C C . ASP D 1 249 ? 57.266 -59.779 47.465 1.00 32.02 249 ASP D C 1
ATOM 15438 O O . ASP D 1 249 ? 56.706 -59.069 46.630 1.00 30.37 249 ASP D O 1
ATOM 15443 N N . PRO D 1 250 ? 57.482 -61.103 47.309 1.00 32.55 250 PRO D N 1
ATOM 15444 C CA . PRO D 1 250 ? 57.351 -61.728 46.022 1.00 31.53 250 PRO D CA 1
ATOM 15445 C C . PRO D 1 250 ? 55.886 -61.836 45.638 1.00 30.84 250 PRO D C 1
ATOM 15446 O O . PRO D 1 250 ? 55.620 -62.328 44.560 1.00 31.12 250 PRO D O 1
ATOM 15450 N N . ASP D 1 251 ? 54.926 -61.352 46.451 1.00 29.30 251 ASP D N 1
ATOM 15451 C CA . ASP D 1 251 ? 53.504 -61.291 45.959 1.00 27.97 251 ASP D CA 1
ATOM 15452 C C . ASP D 1 251 ? 53.270 -60.131 44.933 1.00 27.21 251 ASP D C 1
ATOM 15453 O O . ASP D 1 251 ? 52.193 -60.002 44.304 1.00 27.98 251 ASP D O 1
ATOM 15458 N N . TYR D 1 252 ? 54.205 -59.244 44.800 1.00 23.86 252 TYR D N 1
ATOM 15459 C CA . TYR D 1 252 ? 54.086 -58.067 43.961 1.00 22.24 252 TYR D CA 1
ATOM 15460 C C . TYR D 1 252 ? 55.129 -58.068 42.862 1.00 20.95 252 TYR D C 1
ATOM 15461 O O . TYR D 1 252 ? 56.275 -58.490 43.076 1.00 23.34 252 TYR D O 1
ATOM 15470 N N . VAL D 1 253 ? 54.723 -57.552 41.729 1.00 20.98 253 VAL D N 1
ATOM 15471 C CA . VAL D 1 253 ? 55.604 -57.343 40.550 1.00 20.10 253 VAL D CA 1
ATOM 15472 C C . VAL D 1 253 ? 55.509 -55.901 40.155 1.00 21.17 253 VAL D C 1
ATOM 15473 O O . VAL D 1 253 ? 54.362 -55.341 40.102 1.00 24.03 253 VAL D O 1
ATOM 15477 N N . GLU D 1 254 ? 56.641 -55.296 39.871 1.00 19.32 254 GLU D N 1
ATOM 15478 C CA . GLU D 1 254 ? 56.654 -54.007 39.239 1.00 20.38 254 GLU D CA 1
ATOM 15479 C C . GLU D 1 254 ? 56.750 -54.190 37.731 1.00 21.39 254 GLU D C 1
ATOM 15480 O O . GLU D 1 254 ? 57.745 -54.640 37.208 1.00 19.62 254 GLU D O 1
ATOM 15486 N N . TRP D 1 255 ? 55.677 -53.828 37.014 1.00 17.96 255 TRP D N 1
ATOM 15487 C CA . TRP D 1 255 ? 55.636 -53.869 35.560 1.00 18.66 255 TRP D CA 1
ATOM 15488 C C . TRP D 1 255 ? 56.233 -52.583 35.058 1.00 19.36 255 TRP D C 1
ATOM 15489 O O . TRP D 1 255 ? 55.927 -51.532 35.571 1.00 18.42 255 TRP D O 1
ATOM 15500 N N . HIS D 1 256 ? 57.119 -52.677 34.051 1.00 18.95 256 HIS D N 1
ATOM 15501 C CA . HIS D 1 256 ? 57.845 -51.538 33.571 1.00 19.22 256 HIS D CA 1
ATOM 15502 C C . HIS D 1 256 ? 57.065 -50.800 32.557 1.00 18.74 256 HIS D C 1
ATOM 15503 O O . HIS D 1 256 ? 56.330 -51.364 31.769 1.00 18.58 256 HIS D O 1
ATOM 15510 N N . ALA D 1 257 ? 57.318 -49.485 32.487 1.00 19.38 257 ALA D N 1
ATOM 15511 C CA . ALA D 1 257 ? 56.627 -48.588 31.589 1.00 19.24 257 ALA D CA 1
ATOM 15512 C C . ALA D 1 257 ? 57.563 -47.368 31.367 1.00 20.62 257 ALA D C 1
ATOM 15513 O O . ALA D 1 257 ? 58.798 -47.434 31.656 1.00 21.56 257 ALA D O 1
ATOM 15515 N N . THR D 1 258 ? 57.024 -46.331 30.766 1.00 20.41 258 THR D N 1
ATOM 15516 C CA . THR D 1 258 ? 57.762 -45.130 30.410 1.00 19.57 258 THR D CA 1
ATOM 15517 C C . THR D 1 258 ? 58.411 -44.462 31.576 1.00 20.01 258 THR D C 1
ATOM 15518 O O . THR D 1 258 ? 59.455 -43.825 31.444 1.00 19.02 258 THR D O 1
ATOM 15522 N N . ASP D 1 259 ? 57.864 -44.620 32.773 1.00 21.60 259 ASP D N 1
ATOM 15523 C CA . ASP D 1 259 ? 58.464 -43.987 33.972 1.00 23.29 259 ASP D CA 1
ATOM 15524 C C . ASP D 1 259 ? 59.918 -44.432 34.214 1.00 23.86 259 ASP D C 1
ATOM 15525 O O . ASP D 1 259 ? 60.732 -43.618 34.611 1.00 24.36 259 ASP D O 1
ATOM 15530 N N . ARG D 1 260 ? 60.274 -45.660 33.891 1.00 22.84 260 ARG D N 1
ATOM 15531 C CA . ARG D 1 260 ? 61.659 -46.056 34.100 1.00 24.86 260 ARG D CA 1
ATOM 15532 C C . ARG D 1 260 ? 62.593 -45.398 33.119 1.00 22.97 260 ARG D C 1
ATOM 15533 O O . ARG D 1 260 ? 63.786 -45.269 33.398 1.00 23.28 260 ARG D O 1
ATOM 15541 N N . ILE D 1 261 ? 62.056 -45.084 31.965 1.00 21.50 261 ILE D N 1
ATOM 15542 C CA . ILE D 1 261 ? 62.876 -44.495 30.853 1.00 22.54 261 ILE D CA 1
ATOM 15543 C C . ILE D 1 261 ? 63.058 -42.999 31.162 1.00 23.10 261 ILE D C 1
ATOM 15544 O O . ILE D 1 261 ? 64.166 -42.482 31.050 1.00 23.78 261 ILE D O 1
ATOM 15549 N N . LEU D 1 262 ? 61.972 -42.358 31.598 1.00 23.82 262 LEU D N 1
ATOM 15550 C CA . LEU D 1 262 ? 61.989 -40.866 31.884 1.00 24.30 262 LEU D CA 1
ATOM 15551 C C . LEU D 1 262 ? 62.525 -40.523 33.259 1.00 25.51 262 LEU D C 1
ATOM 15552 O O . LEU D 1 262 ? 62.754 -39.331 33.545 1.00 23.72 262 LEU D O 1
ATOM 15557 N N . GLU D 1 263 ? 62.722 -41.495 34.126 1.00 24.76 263 GLU D N 1
ATOM 15558 C CA . GLU D 1 263 ? 62.919 -41.223 35.543 1.00 27.50 263 GLU D CA 1
ATOM 15559 C C . GLU D 1 263 ? 63.960 -40.089 35.825 1.00 24.70 263 GLU D C 1
ATOM 15560 O O . GLU D 1 263 ? 63.672 -39.166 36.531 1.00 24.74 263 GLU D O 1
ATOM 15566 N N . GLU D 1 264 ? 65.151 -40.194 35.244 1.00 24.63 264 GLU D N 1
ATOM 15567 C CA . GLU D 1 264 ? 66.172 -39.231 35.558 1.00 27.58 264 GLU D CA 1
ATOM 15568 C C . GLU D 1 264 ? 65.958 -37.871 34.985 1.00 26.15 264 GLU D C 1
ATOM 15569 O O . GLU D 1 264 ? 66.532 -36.898 35.481 1.00 26.28 264 GLU D O 1
ATOM 15575 N N . LEU D 1 265 ? 65.153 -37.780 33.933 1.00 25.95 265 LEU D N 1
ATOM 15576 C CA . LEU D 1 265 ? 64.767 -36.473 33.410 1.00 27.82 265 LEU D CA 1
ATOM 15577 C C . LEU D 1 265 ? 63.906 -35.713 34.343 1.00 28.63 265 LEU D C 1
ATOM 15578 O O . LEU D 1 265 ? 63.715 -34.548 34.150 1.00 29.86 265 LEU D O 1
ATOM 15583 N N . PHE D 1 266 ? 63.345 -36.421 35.329 1.00 26.80 266 PHE D N 1
ATOM 15584 C CA . PHE D 1 266 ? 62.629 -35.784 36.425 1.00 26.84 266 PHE D CA 1
ATOM 15585 C C . PHE D 1 266 ? 63.445 -35.676 37.724 1.00 26.93 266 PHE D C 1
ATOM 15586 O O . PHE D 1 266 ? 63.305 -34.719 38.427 1.00 29.48 266 PHE D O 1
ATOM 15594 N N . THR D 1 267 ? 64.285 -36.648 38.044 1.00 24.98 267 THR D N 1
ATOM 15595 C CA . THR D 1 267 ? 64.916 -36.692 39.357 1.00 27.05 267 THR D CA 1
ATOM 15596 C C . THR D 1 267 ? 66.242 -35.980 39.405 1.00 28.14 267 THR D C 1
ATOM 15597 O O . THR D 1 267 ? 66.689 -35.592 40.483 1.00 28.24 267 THR D O 1
ATOM 15601 N N . ASP D 1 268 ? 66.885 -35.882 38.254 1.00 27.24 268 ASP D N 1
ATOM 15602 C CA . ASP D 1 268 ? 68.229 -35.276 38.165 1.00 28.49 268 ASP D CA 1
ATOM 15603 C C . ASP D 1 268 ? 68.058 -33.828 37.746 1.00 29.16 268 ASP D C 1
ATOM 15604 O O . ASP D 1 268 ? 67.593 -33.502 36.632 1.00 28.21 268 ASP D O 1
ATOM 15609 N N . PRO D 1 269 ? 68.445 -32.924 38.602 1.00 28.77 269 PRO D N 1
ATOM 15610 C CA . PRO D 1 269 ? 68.161 -31.541 38.277 1.00 32.21 269 PRO D CA 1
ATOM 15611 C C . PRO D 1 269 ? 68.912 -31.017 37.044 1.00 31.82 269 PRO D C 1
ATOM 15612 O O . PRO D 1 269 ? 68.394 -30.165 36.308 1.00 32.00 269 PRO D O 1
ATOM 15616 N N . VAL D 1 270 ? 70.074 -31.558 36.737 1.00 31.15 270 VAL D N 1
ATOM 15617 C CA . VAL D 1 270 ? 70.730 -31.141 35.478 1.00 31.63 270 VAL D CA 1
ATOM 15618 C C . VAL D 1 270 ? 69.980 -31.611 34.251 1.00 29.46 270 VAL D C 1
ATOM 15619 O O . VAL D 1 270 ? 69.708 -30.862 33.272 1.00 29.37 270 VAL D O 1
ATOM 15623 N N . LYS D 1 271 ? 69.553 -32.866 34.280 1.00 28.74 271 LYS D N 1
ATOM 15624 C CA . LYS D 1 271 ? 68.777 -33.398 33.145 1.00 28.20 271 LYS D CA 1
ATOM 15625 C C . LYS D 1 271 ? 67.406 -32.799 33.045 1.00 26.72 271 LYS D C 1
ATOM 15626 O O . LYS D 1 271 ? 66.913 -32.473 31.976 1.00 25.98 271 LYS D O 1
ATOM 15632 N N . ARG D 1 272 ? 66.784 -32.587 34.179 1.00 27.48 272 ARG D N 1
ATOM 15633 C CA . ARG D 1 272 ? 65.472 -31.908 34.186 1.00 28.82 272 ARG D CA 1
ATOM 15634 C C . ARG D 1 272 ? 65.491 -30.553 33.549 1.00 29.20 272 ARG D C 1
ATOM 15635 O O . ARG D 1 272 ? 64.566 -30.162 32.830 1.00 27.60 272 ARG D O 1
ATOM 15643 N N . GLY D 1 273 ? 66.603 -29.832 33.705 1.00 30.08 273 GLY D N 1
ATOM 15644 C CA . GLY D 1 273 ? 66.767 -28.516 33.091 1.00 31.87 273 GLY D CA 1
ATOM 15645 C C . GLY D 1 273 ? 66.908 -28.570 31.586 1.00 31.21 273 GLY D C 1
ATOM 15646 O O . GLY D 1 273 ? 66.803 -27.546 30.943 1.00 34.40 273 GLY D O 1
ATOM 15647 N N . ARG D 1 274 ? 67.166 -29.755 31.036 1.00 28.22 274 ARG D N 1
ATOM 15648 C CA . ARG D 1 274 ? 67.221 -29.935 29.567 1.00 27.68 274 ARG D CA 1
ATOM 15649 C C . ARG D 1 274 ? 65.975 -30.581 28.948 1.00 25.77 274 ARG D C 1
ATOM 15650 O O . ARG D 1 274 ? 65.951 -30.883 27.724 1.00 25.82 274 ARG D O 1
ATOM 15658 N N . PHE D 1 275 ? 64.945 -30.830 29.752 1.00 24.89 275 PHE D N 1
ATOM 15659 C CA . PHE D 1 275 ? 63.775 -31.530 29.277 1.00 23.82 275 PHE D CA 1
ATOM 15660 C C . PHE D 1 275 ? 62.477 -30.804 29.594 1.00 25.10 275 PHE D C 1
ATOM 15661 O O . PHE D 1 275 ? 62.270 -30.395 30.740 1.00 26.41 275 PHE D O 1
ATOM 15669 N N . THR D 1 276 ? 61.663 -30.608 28.571 1.00 23.42 276 THR D N 1
ATOM 15670 C CA . THR D 1 276 ? 60.355 -30.024 28.766 1.00 25.35 276 THR D CA 1
ATOM 15671 C C . THR D 1 276 ? 59.338 -31.015 28.255 1.00 24.08 276 THR D C 1
ATOM 15672 O O . THR D 1 276 ? 59.453 -31.485 27.118 1.00 23.91 276 THR D O 1
ATOM 15676 N N . LEU D 1 277 ? 58.338 -31.285 29.075 1.00 22.45 277 LEU D N 1
ATOM 15677 C CA . LEU D 1 277 ? 57.254 -32.143 28.668 1.00 23.09 277 LEU D CA 1
ATOM 15678 C C . LEU D 1 277 ? 55.940 -31.373 28.694 1.00 23.38 277 LEU D C 1
ATOM 15679 O O . LEU D 1 277 ? 55.582 -30.772 29.699 1.00 26.50 277 LEU D O 1
ATOM 15684 N N . LEU D 1 278 ? 55.311 -31.243 27.546 1.00 20.60 278 LEU D N 1
ATOM 15685 C CA . LEU D 1 278 ? 54.068 -30.508 27.479 1.00 21.53 278 LEU D CA 1
ATOM 15686 C C . LEU D 1 278 ? 52.922 -31.546 27.322 1.00 22.20 278 LEU D C 1
ATOM 15687 O O . LEU D 1 278 ? 52.755 -32.085 26.248 1.00 23.40 278 LEU D O 1
ATOM 15692 N N . THR D 1 279 ? 52.051 -31.655 28.320 1.00 21.52 279 THR D N 1
ATOM 15693 C CA . THR D 1 279 ? 50.910 -32.557 28.201 1.00 21.51 279 THR D CA 1
ATOM 15694 C C . THR D 1 279 ? 49.646 -31.845 27.711 1.00 22.25 279 THR D C 1
ATOM 15695 O O . THR D 1 279 ? 49.536 -30.622 27.761 1.00 23.00 279 THR D O 1
ATOM 15699 N N . ASN D 1 280 ? 48.678 -32.647 27.220 1.00 21.81 280 ASN D N 1
ATOM 15700 C CA . ASN D 1 280 ? 47.495 -32.136 26.574 1.00 21.35 280 ASN D CA 1
ATOM 15701 C C . ASN D 1 280 ? 47.878 -31.147 25.428 1.00 21.92 280 ASN D C 1
ATOM 15702 O O . ASN D 1 280 ? 47.171 -30.180 25.191 1.00 22.80 280 ASN D O 1
ATOM 15707 N N . HIS D 1 281 ? 48.983 -31.407 24.728 1.00 19.67 281 HIS D N 1
ATOM 15708 C CA . HIS D 1 281 ? 49.402 -30.654 23.605 1.00 22.14 281 HIS D CA 1
ATOM 15709 C C . HIS D 1 281 ? 49.501 -31.531 22.374 1.00 21.00 281 HIS D C 1
ATOM 15710 O O . HIS D 1 281 ? 50.326 -32.483 22.332 1.00 20.97 281 HIS D O 1
ATOM 15717 N N . ARG D 1 282 ? 48.679 -31.199 21.378 1.00 21.35 282 ARG D N 1
ATOM 15718 C CA . ARG D 1 282 ? 48.646 -31.875 20.119 1.00 21.13 282 ARG D CA 1
ATOM 15719 C C . ARG D 1 282 ? 49.727 -31.387 19.200 1.00 24.64 282 ARG D C 1
ATOM 15720 O O . ARG D 1 282 ? 49.818 -30.187 18.964 1.00 22.68 282 ARG D O 1
ATOM 15728 N N . CYS D 1 283 ? 50.540 -32.294 18.672 1.00 20.16 283 CYS D N 1
ATOM 15729 C CA . CYS D 1 283 ? 51.339 -32.020 17.469 1.00 21.92 283 CYS D CA 1
ATOM 15730 C C . CYS D 1 283 ? 50.414 -32.126 16.298 1.00 21.22 283 CYS D C 1
ATOM 15731 O O . CYS D 1 283 ? 50.050 -33.215 15.816 1.00 21.51 283 CYS D O 1
ATOM 15734 N N . THR D 1 284 ? 49.934 -30.976 15.810 1.00 21.11 284 THR D N 1
ATOM 15735 C CA . THR D 1 284 ? 48.936 -31.023 14.758 1.00 20.56 284 THR D CA 1
ATOM 15736 C C . THR D 1 284 ? 49.604 -31.336 13.442 1.00 22.04 284 THR D C 1
ATOM 15737 O O . THR D 1 284 ? 49.038 -32.065 12.606 1.00 21.77 284 THR D O 1
ATOM 15741 N N . LYS D 1 285 ? 50.732 -30.738 13.208 1.00 21.32 285 LYS D N 1
ATOM 15742 C CA . LYS D 1 285 ? 51.468 -31.024 11.995 1.00 21.69 285 LYS D CA 1
ATOM 15743 C C . LYS D 1 285 ? 52.878 -30.426 12.129 1.00 21.49 285 LYS D C 1
ATOM 15744 O O . LYS D 1 285 ? 53.193 -29.692 13.033 1.00 23.40 285 LYS D O 1
ATOM 15750 N N . LEU D 1 286 ? 53.767 -30.889 11.242 1.00 20.58 286 LEU D N 1
ATOM 15751 C CA . LEU D 1 286 ? 55.085 -30.320 11.050 1.00 22.26 286 LEU D CA 1
ATOM 15752 C C . LEU D 1 286 ? 54.950 -29.438 9.830 1.00 22.50 286 LEU D C 1
ATOM 15753 O O . LEU D 1 286 ? 54.226 -29.771 8.905 1.00 27.05 286 LEU D O 1
ATOM 15758 N N . VAL D 1 287 ? 55.561 -28.269 9.885 1.00 22.79 287 VAL D N 1
ATOM 15759 C CA . VAL D 1 287 ? 55.572 -27.345 8.742 1.00 22.06 287 VAL D CA 1
ATOM 15760 C C . VAL D 1 287 ? 56.998 -27.409 8.151 1.00 22.09 287 VAL D C 1
ATOM 15761 O O . VAL D 1 287 ? 57.991 -27.323 8.849 1.00 21.51 287 VAL D O 1
ATOM 15765 N N . PHE D 1 288 ? 57.018 -27.617 6.853 1.00 24.11 288 PHE D N 1
ATOM 15766 C CA . PHE D 1 288 ? 58.208 -27.866 6.102 1.00 22.54 288 PHE D CA 1
ATOM 15767 C C . PHE D 1 288 ? 58.719 -26.606 5.401 1.00 22.94 288 PHE D C 1
ATOM 15768 O O . PHE D 1 288 ? 57.929 -25.667 5.163 1.00 24.46 288 PHE D O 1
ATOM 15776 N N . LYS D 1 289 ? 60.006 -26.613 5.055 1.00 24.33 289 LYS D N 1
ATOM 15777 C CA . LYS D 1 289 ? 60.629 -25.511 4.292 1.00 26.00 289 LYS D CA 1
ATOM 15778 C C . LYS D 1 289 ? 59.830 -25.310 2.970 1.00 25.20 289 LYS D C 1
ATOM 15779 O O . LYS D 1 289 ? 59.615 -24.157 2.484 1.00 23.41 289 LYS D O 1
ATOM 15785 N N . HIS D 1 290 ? 59.405 -26.376 2.331 1.00 22.90 290 HIS D N 1
ATOM 15786 C CA . HIS D 1 290 ? 58.619 -26.275 1.081 1.00 22.52 290 HIS D CA 1
ATOM 15787 C C . HIS D 1 290 ? 57.883 -27.561 0.911 1.00 22.16 290 HIS D C 1
ATOM 15788 O O . HIS D 1 290 ? 58.003 -28.482 1.750 1.00 22.66 290 HIS D O 1
ATOM 15795 N N . TYR D 1 291 ? 57.048 -27.618 -0.126 1.00 22.42 291 TYR D N 1
ATOM 15796 C CA . TYR D 1 291 ? 56.100 -28.719 -0.396 1.00 22.39 291 TYR D CA 1
ATOM 15797 C C . TYR D 1 291 ? 56.307 -29.359 -1.738 1.00 22.90 291 TYR D C 1
ATOM 15798 O O . TYR D 1 291 ? 55.393 -29.876 -2.363 1.00 23.28 291 TYR D O 1
ATOM 15807 N N . ARG D 1 292 ? 57.565 -29.381 -2.198 1.00 22.19 292 ARG D N 1
ATOM 15808 C CA . ARG D 1 292 ? 57.911 -29.988 -3.456 1.00 22.20 292 ARG D CA 1
ATOM 15809 C C . ARG D 1 292 ? 58.503 -31.403 -3.233 1.00 23.82 292 ARG D C 1
ATOM 15810 O O . ARG D 1 292 ? 59.583 -31.558 -2.606 1.00 24.34 292 ARG D O 1
ATOM 15818 N N . PRO D 1 293 ? 57.868 -32.388 -3.834 1.00 22.51 293 PRO D N 1
ATOM 15819 C CA . PRO D 1 293 ? 58.301 -33.775 -3.570 1.00 23.12 293 PRO D CA 1
ATOM 15820 C C . PRO D 1 293 ? 59.531 -34.109 -4.337 1.00 21.17 293 PRO D C 1
ATOM 15821 O O . PRO D 1 293 ? 59.743 -33.640 -5.454 1.00 21.67 293 PRO D O 1
ATOM 15825 N N . GLY D 1 294 ? 60.290 -35.026 -3.745 1.00 21.26 294 GLY D N 1
ATOM 15826 C CA . GLY D 1 294 ? 61.419 -35.642 -4.382 1.00 21.91 294 GLY D CA 1
ATOM 15827 C C . GLY D 1 294 ? 62.747 -34.971 -4.215 1.00 22.47 294 GLY D C 1
ATOM 15828 O O . GLY D 1 294 ? 63.803 -35.599 -4.539 1.00 24.32 294 GLY D O 1
ATOM 15829 N N . GLU D 1 295 ? 62.763 -33.764 -3.621 1.00 22.45 295 GLU D N 1
ATOM 15830 C CA . GLU D 1 295 ? 64.000 -33.006 -3.414 1.00 22.39 295 GLU D CA 1
ATOM 15831 C C . GLU D 1 295 ? 64.207 -32.786 -1.925 1.00 22.14 295 GLU D C 1
ATOM 15832 O O . GLU D 1 295 ? 63.301 -33.043 -1.118 1.00 22.42 295 GLU D O 1
ATOM 15838 N N . GLU D 1 296 ? 65.421 -32.384 -1.564 1.00 21.33 296 GLU D N 1
ATOM 15839 C CA . GLU D 1 296 ? 65.811 -32.188 -0.197 1.00 22.65 296 GLU D CA 1
ATOM 15840 C C . GLU D 1 296 ? 64.887 -31.227 0.479 1.00 22.44 296 GLU D C 1
ATOM 15841 O O . GLU D 1 296 ? 64.497 -30.181 -0.130 1.00 21.64 296 GLU D O 1
ATOM 15847 N N . ASN D 1 297 ? 64.514 -31.534 1.738 1.00 21.41 297 ASN D N 1
ATOM 15848 C CA . ASN D 1 297 ? 63.553 -30.749 2.489 1.00 21.38 297 ASN D CA 1
ATOM 15849 C C . ASN D 1 297 ? 63.946 -30.697 3.969 1.00 22.72 297 ASN D C 1
ATOM 15850 O O . ASN D 1 297 ? 64.926 -31.366 4.384 1.00 23.91 297 ASN D O 1
ATOM 15855 N N . GLU D 1 298 ? 63.251 -29.873 4.798 1.00 21.92 298 GLU D N 1
ATOM 15856 C CA . GLU D 1 298 ? 63.602 -29.780 6.222 1.00 23.18 298 GLU D CA 1
ATOM 15857 C C . GLU D 1 298 ? 62.319 -29.392 6.911 1.00 21.99 298 GLU D C 1
ATOM 15858 O O . GLU D 1 298 ? 61.432 -28.753 6.312 1.00 21.73 298 GLU D O 1
ATOM 15864 N N . VAL D 1 299 ? 62.220 -29.778 8.165 1.00 20.12 299 VAL D N 1
ATOM 15865 C CA . VAL D 1 299 ? 61.141 -29.282 9.000 1.00 21.45 299 VAL D CA 1
ATOM 15866 C C . VAL D 1 299 ? 61.483 -27.921 9.472 1.00 22.38 299 VAL D C 1
ATOM 15867 O O . VAL D 1 299 ? 62.612 -27.744 9.984 1.00 23.35 299 VAL D O 1
ATOM 15871 N N . ASP D 1 300 ? 60.580 -26.961 9.282 1.00 24.25 300 ASP D N 1
ATOM 15872 C CA . ASP D 1 300 ? 60.831 -25.562 9.785 1.00 26.71 300 ASP D CA 1
ATOM 15873 C C . ASP D 1 300 ? 60.400 -25.363 11.259 1.00 25.48 300 ASP D C 1
ATOM 15874 O O . ASP D 1 300 ? 61.088 -24.741 12.031 1.00 25.75 300 ASP D O 1
ATOM 15879 N N . TYR D 1 301 ? 59.266 -25.930 11.632 1.00 22.71 301 TYR D N 1
ATOM 15880 C CA . TYR D 1 301 ? 58.797 -25.904 13.021 1.00 22.98 301 TYR D CA 1
ATOM 15881 C C . TYR D 1 301 ? 57.691 -26.971 13.174 1.00 22.15 301 TYR D C 1
ATOM 15882 O O . TYR D 1 301 ? 57.097 -27.421 12.191 1.00 21.33 301 TYR D O 1
ATOM 15891 N N . ALA D 1 302 ? 57.322 -27.188 14.412 1.00 23.82 302 ALA D N 1
ATOM 15892 C CA . ALA D 1 302 ? 56.134 -27.982 14.731 1.00 21.06 302 ALA D CA 1
ATOM 15893 C C . ALA D 1 302 ? 54.967 -27.049 15.152 1.00 21.90 302 ALA D C 1
ATOM 15894 O O . ALA D 1 302 ? 55.177 -26.140 15.953 1.00 24.57 302 ALA D O 1
ATOM 15896 N N . LEU D 1 303 ? 53.770 -27.306 14.625 1.00 21.32 303 LEU D N 1
ATOM 15897 C CA . LEU D 1 303 ? 52.529 -26.601 14.980 1.00 21.82 303 LEU D CA 1
ATOM 15898 C C . LEU D 1 303 ? 51.877 -27.393 16.090 1.00 23.64 303 LEU D C 1
ATOM 15899 O O . LEU D 1 303 ? 51.422 -28.544 15.884 1.00 25.10 303 LEU D O 1
ATOM 15904 N N . VAL D 1 304 ? 51.851 -26.818 17.278 1.00 23.09 304 VAL D N 1
ATOM 15905 C CA . VAL D 1 304 ? 51.361 -27.552 18.437 1.00 24.98 304 VAL D CA 1
ATOM 15906 C C . VAL D 1 304 ? 50.231 -26.748 19.055 1.00 27.65 304 VAL D C 1
ATOM 15907 O O . VAL D 1 304 ? 50.307 -25.494 19.171 1.00 27.60 304 VAL D O 1
ATOM 15911 N N . GLU D 1 305 ? 49.200 -27.442 19.521 1.00 25.25 305 GLU D N 1
ATOM 15912 C CA . GLU D 1 305 ? 48.086 -26.739 20.136 1.00 26.35 305 GLU D CA 1
ATOM 15913 C C . GLU D 1 305 ? 47.803 -27.229 21.548 1.00 25.18 305 GLU D C 1
ATOM 15914 O O . GLU D 1 305 ? 47.716 -28.441 21.772 1.00 22.45 305 GLU D O 1
ATOM 15920 N N . ASP D 1 306 ? 47.701 -26.327 22.484 1.00 24.05 306 ASP D N 1
ATOM 15921 C CA . ASP D 1 306 ? 47.301 -26.687 23.849 1.00 26.25 306 ASP D CA 1
ATOM 15922 C C . ASP D 1 306 ? 45.817 -26.941 23.840 1.00 25.10 306 ASP D C 1
ATOM 15923 O O . ASP D 1 306 ? 45.005 -26.032 23.498 1.00 25.34 306 ASP D O 1
ATOM 15928 N N . LEU D 1 307 ? 45.442 -28.133 24.201 1.00 23.12 307 LEU D N 1
ATOM 15929 C CA . LEU D 1 307 ? 44.055 -28.561 24.084 1.00 24.38 307 LEU D CA 1
ATOM 15930 C C . LEU D 1 307 ? 43.285 -28.210 25.334 1.00 29.77 307 LEU D C 1
ATOM 15931 O O . LEU D 1 307 ? 42.069 -28.209 25.291 1.00 28.59 307 LEU D O 1
ATOM 15936 N N . LEU D 1 308 ? 43.942 -27.891 26.442 1.00 30.22 308 LEU D N 1
ATOM 15937 C CA . LEU D 1 308 ? 43.183 -27.552 27.676 1.00 37.92 308 LEU D CA 1
ATOM 15938 C C . LEU D 1 308 ? 42.807 -26.084 27.595 1.00 43.17 308 LEU D C 1
ATOM 15939 O O . LEU D 1 308 ? 43.609 -25.195 27.156 1.00 40.15 308 LEU D O 1
ATOM 15944 N N . PRO D 1 309 ? 41.573 -25.770 28.012 1.00 46.27 309 PRO D N 1
ATOM 15945 C CA . PRO D 1 309 ? 41.239 -24.323 28.049 1.00 53.41 309 PRO D CA 1
ATOM 15946 C C . PRO D 1 309 ? 41.937 -23.617 29.214 1.00 60.79 309 PRO D C 1
ATOM 15947 O O . PRO D 1 309 ? 42.124 -24.250 30.273 1.00 63.31 309 PRO D O 1
ATOM 15951 N N . HIS D 1 310 ? 42.310 -22.350 29.018 1.00 79.28 310 HIS D N 1
ATOM 15952 C CA . HIS D 1 310 ? 43.080 -21.599 30.022 1.00 83.41 310 HIS D CA 1
ATOM 15953 C C . HIS D 1 310 ? 42.520 -20.212 30.227 1.00 84.13 310 HIS D C 1
ATOM 15954 O O . HIS D 1 310 ? 41.373 -20.092 30.667 1.00 77.65 310 HIS D O 1
ATOM 15961 N N . SER D 1 319 ? 47.054 -20.267 22.431 1.00 44.73 319 SER D N 1
ATOM 15962 C CA . SER D 1 319 ? 46.902 -21.692 22.580 1.00 47.79 319 SER D CA 1
ATOM 15963 C C . SER D 1 319 ? 47.606 -22.508 21.436 1.00 44.02 319 SER D C 1
ATOM 15964 O O . SER D 1 319 ? 48.038 -23.611 21.689 1.00 40.18 319 SER D O 1
ATOM 15967 N N . VAL D 1 320 ? 47.713 -21.935 20.227 1.00 42.95 320 VAL D N 1
ATOM 15968 C CA . VAL D 1 320 ? 48.554 -22.480 19.116 1.00 40.70 320 VAL D CA 1
ATOM 15969 C C . VAL D 1 320 ? 49.951 -21.897 19.169 1.00 41.74 320 VAL D C 1
ATOM 15970 O O . VAL D 1 320 ? 50.083 -20.708 19.325 1.00 40.46 320 VAL D O 1
ATOM 15974 N N . LYS D 1 321 ? 50.987 -22.718 19.064 1.00 37.33 321 LYS D N 1
ATOM 15975 C CA . LYS D 1 321 ? 52.358 -22.339 19.272 1.00 38.07 321 LYS D CA 1
ATOM 15976 C C . LYS D 1 321 ? 53.174 -22.989 18.136 1.00 34.39 321 LYS D C 1
ATOM 15977 O O . LYS D 1 321 ? 52.859 -24.048 17.631 1.00 31.49 321 LYS D O 1
ATOM 15983 N N . LYS D 1 322 ? 54.210 -22.323 17.745 1.00 31.63 322 LYS D N 1
ATOM 15984 C CA . LYS D 1 322 ? 55.151 -22.898 16.798 1.00 31.01 322 LYS D CA 1
ATOM 15985 C C . LYS D 1 322 ? 56.359 -23.268 17.663 1.00 30.60 322 LYS D C 1
ATOM 15986 O O . LYS D 1 322 ? 56.899 -22.368 18.340 1.00 32.17 322 LYS D O 1
ATOM 15992 N N . ILE D 1 323 ? 56.826 -24.495 17.601 1.00 28.26 323 ILE D N 1
ATOM 15993 C CA . ILE D 1 323 ? 57.986 -24.892 18.376 1.00 28.11 323 ILE D CA 1
ATOM 15994 C C . ILE D 1 323 ? 59.122 -25.245 17.404 1.00 26.95 323 ILE D C 1
ATOM 15995 O O . ILE D 1 323 ? 58.969 -26.035 16.556 1.00 26.10 323 ILE D O 1
ATOM 16000 N N . TYR D 1 324 ? 60.255 -24.642 17.631 1.00 27.50 324 TYR D N 1
ATOM 16001 C CA . TYR D 1 324 ? 61.367 -24.723 16.790 1.00 27.94 324 TYR D CA 1
ATOM 16002 C C . TYR D 1 324 ? 62.394 -25.595 17.457 1.00 27.40 324 TYR D C 1
ATOM 16003 O O . TYR D 1 324 ? 62.739 -25.386 18.640 1.00 27.85 324 TYR D O 1
ATOM 16012 N N . ALA D 1 325 ? 62.973 -26.465 16.659 1.00 25.87 325 ALA D N 1
ATOM 16013 C CA . ALA D 1 325 ? 64.073 -27.275 17.096 1.00 26.60 325 ALA D CA 1
ATOM 16014 C C . ALA D 1 325 ? 65.012 -27.575 15.949 1.00 26.75 325 ALA D C 1
ATOM 16015 O O . ALA D 1 325 ? 64.667 -27.395 14.779 1.00 27.03 325 ALA D O 1
ATOM 16017 N N . ARG D 1 326 ? 66.166 -28.130 16.285 1.00 26.86 326 ARG D N 1
ATOM 16018 C CA . ARG D 1 326 ? 67.098 -28.539 15.240 1.00 27.53 326 ARG D CA 1
ATOM 16019 C C . ARG D 1 326 ? 66.741 -29.827 14.586 1.00 26.79 326 ARG D C 1
ATOM 16020 O O . ARG D 1 326 ? 67.032 -29.989 13.387 1.00 26.76 326 ARG D O 1
ATOM 16028 N N . SER D 1 327 ? 66.050 -30.738 15.302 1.00 24.42 327 SER D N 1
ATOM 16029 C CA . SER D 1 327 ? 65.628 -32.015 14.733 1.00 23.52 327 SER D CA 1
ATOM 16030 C C . SER D 1 327 ? 64.240 -32.335 15.337 1.00 22.18 327 SER D C 1
ATOM 16031 O O . SER D 1 327 ? 63.964 -31.847 16.436 1.00 21.46 327 SER D O 1
ATOM 16034 N N . TYR D 1 328 ? 63.494 -33.145 14.638 1.00 20.85 328 TYR D N 1
ATOM 16035 C CA . TYR D 1 328 ? 62.136 -33.456 14.929 1.00 20.83 328 TYR D CA 1
ATOM 16036 C C . TYR D 1 328 ? 61.976 -34.973 14.885 1.00 19.93 328 TYR D C 1
ATOM 16037 O O . TYR D 1 328 ? 62.417 -35.618 13.921 1.00 19.76 328 TYR D O 1
ATOM 16046 N N . VAL D 1 329 ? 61.289 -35.490 15.889 1.00 19.37 329 VAL D N 1
ATOM 16047 C CA . VAL D 1 329 ? 60.996 -36.905 15.994 1.00 18.66 329 VAL D CA 1
ATOM 16048 C C . VAL D 1 329 ? 59.510 -37.096 16.146 1.00 18.35 329 VAL D C 1
ATOM 16049 O O . VAL D 1 329 ? 58.912 -36.553 17.053 1.00 18.87 329 VAL D O 1
ATOM 16053 N N . VAL D 1 330 ? 58.907 -37.884 15.282 1.00 18.18 330 VAL D N 1
ATOM 16054 C CA . VAL D 1 330 ? 57.533 -38.212 15.431 1.00 18.18 330 VAL D CA 1
ATOM 16055 C C . VAL D 1 330 ? 57.472 -39.723 15.906 1.00 17.93 330 VAL D C 1
ATOM 16056 O O . VAL D 1 330 ? 57.750 -40.636 15.148 1.00 18.10 330 VAL D O 1
ATOM 16060 N N . ALA D 1 331 ? 57.093 -39.861 17.143 1.00 18.35 331 ALA D N 1
ATOM 16061 C CA . ALA D 1 331 ? 56.979 -41.158 17.821 1.00 18.35 331 ALA D CA 1
ATOM 16062 C C . ALA D 1 331 ? 55.549 -41.224 18.444 1.00 17.95 331 ALA D C 1
ATOM 16063 O O . ALA D 1 331 ? 55.374 -41.280 19.680 1.00 18.11 331 ALA D O 1
ATOM 16065 N N . CYS D 1 332 ? 54.550 -41.195 17.606 1.00 17.82 332 CYS D N 1
ATOM 16066 C CA . CYS D 1 332 ? 53.179 -41.160 18.024 1.00 18.88 332 CYS D CA 1
ATOM 16067 C C . CYS D 1 332 ? 52.455 -42.481 17.924 1.00 19.42 332 CYS D C 1
ATOM 16068 O O . CYS D 1 332 ? 51.192 -42.459 18.036 1.00 21.28 332 CYS D O 1
ATOM 16071 N N . GLY D 1 333 ? 53.203 -43.559 17.792 1.00 20.11 333 GLY D N 1
ATOM 16072 C CA . GLY D 1 333 ? 52.659 -44.934 17.510 1.00 20.95 333 GLY D CA 1
ATOM 16073 C C . GLY D 1 333 ? 52.334 -45.121 16.062 1.00 20.45 333 GLY D C 1
ATOM 16074 O O . GLY D 1 333 ? 52.499 -44.171 15.253 1.00 19.15 333 GLY D O 1
ATOM 16075 N N . ALA D 1 334 ? 51.932 -46.319 15.693 1.00 20.90 334 ALA D N 1
ATOM 16076 C CA . ALA D 1 334 ? 51.947 -46.691 14.267 1.00 20.64 334 ALA D CA 1
ATOM 16077 C C . ALA D 1 334 ? 50.892 -45.895 13.490 1.00 19.78 334 ALA D C 1
ATOM 16078 O O . ALA D 1 334 ? 51.139 -45.427 12.352 1.00 21.45 334 ALA D O 1
ATOM 16080 N N . VAL D 1 335 ? 49.715 -45.778 14.047 1.00 17.54 335 VAL D N 1
ATOM 16081 C CA . VAL D 1 335 ? 48.695 -45.024 13.390 1.00 18.01 335 VAL D CA 1
ATOM 16082 C C . VAL D 1 335 ? 48.976 -43.494 13.422 1.00 18.18 335 VAL D C 1
ATOM 16083 O O . VAL D 1 335 ? 48.970 -42.837 12.347 1.00 18.12 335 VAL D O 1
ATOM 16087 N N . ALA D 1 336 ? 49.228 -42.958 14.586 1.00 17.86 336 ALA D N 1
ATOM 16088 C CA . ALA D 1 336 ? 49.209 -41.506 14.731 1.00 18.07 336 ALA D CA 1
ATOM 16089 C C . ALA D 1 336 ? 50.532 -40.924 14.122 1.00 18.22 336 ALA D C 1
ATOM 16090 O O . ALA D 1 336 ? 50.492 -39.714 13.785 1.00 18.93 336 ALA D O 1
ATOM 16092 N N . THR D 1 337 ? 51.616 -41.682 14.049 1.00 18.16 337 THR D N 1
ATOM 16093 C CA . THR D 1 337 ? 52.876 -41.131 13.436 1.00 18.63 337 THR D CA 1
ATOM 16094 C C . THR D 1 337 ? 52.534 -40.804 11.947 1.00 19.56 337 THR D C 1
ATOM 16095 O O . THR D 1 337 ? 52.801 -39.676 11.432 1.00 20.33 337 THR D O 1
ATOM 16099 N N . ALA D 1 338 ? 51.906 -41.740 11.294 1.00 18.19 338 ALA D N 1
ATOM 16100 C CA . ALA D 1 338 ? 51.516 -41.596 9.870 1.00 19.05 338 ALA D CA 1
ATOM 16101 C C . ALA D 1 338 ? 50.463 -40.490 9.779 1.00 18.72 338 ALA D C 1
ATOM 16102 O O . ALA D 1 338 ? 50.441 -39.683 8.819 1.00 19.23 338 ALA D O 1
ATOM 16104 N N . GLN D 1 339 ? 49.567 -40.382 10.766 1.00 18.98 339 GLN D N 1
ATOM 16105 C CA . GLN D 1 339 ? 48.519 -39.341 10.787 1.00 19.24 339 GLN D CA 1
ATOM 16106 C C . GLN D 1 339 ? 49.121 -37.904 10.829 1.00 20.05 339 GLN D C 1
ATOM 16107 O O . GLN D 1 339 ? 48.703 -37.013 10.099 1.00 20.12 339 GLN D O 1
ATOM 16113 N N . VAL D 1 340 ? 50.099 -37.727 11.720 1.00 19.27 340 VAL D N 1
ATOM 16114 C CA . VAL D 1 340 ? 50.771 -36.411 11.829 1.00 20.08 340 VAL D CA 1
ATOM 16115 C C . VAL D 1 340 ? 51.475 -36.103 10.497 1.00 20.71 340 VAL D C 1
ATOM 16116 O O . VAL D 1 340 ? 51.380 -34.949 10.011 1.00 21.22 340 VAL D O 1
ATOM 16120 N N . LEU D 1 341 ? 52.202 -37.097 9.976 1.00 19.77 341 LEU D N 1
ATOM 16121 C CA . LEU D 1 341 ? 52.884 -36.818 8.662 1.00 20.75 341 LEU D CA 1
ATOM 16122 C C . LEU D 1 341 ? 51.935 -36.562 7.508 1.00 21.02 341 LEU D C 1
ATOM 16123 O O . LEU D 1 341 ? 52.217 -35.758 6.606 1.00 21.79 341 LEU D O 1
ATOM 16128 N N . ALA D 1 342 ? 50.822 -37.282 7.445 1.00 20.43 342 ALA D N 1
ATOM 16129 C CA . ALA D 1 342 ? 49.780 -36.991 6.462 1.00 20.73 342 ALA D CA 1
ATOM 16130 C C . ALA D 1 342 ? 49.229 -35.593 6.612 1.00 21.28 342 ALA D C 1
ATOM 16131 O O . ALA D 1 342 ? 49.135 -34.848 5.581 1.00 22.02 342 ALA D O 1
ATOM 16133 N N . ASN D 1 343 ? 48.883 -35.197 7.858 1.00 20.92 343 ASN D N 1
ATOM 16134 C CA . ASN D 1 343 ? 48.360 -33.912 8.098 1.00 22.14 343 ASN D CA 1
ATOM 16135 C C . ASN D 1 343 ? 49.345 -32.825 7.701 1.00 22.41 343 ASN D C 1
ATOM 16136 O O . ASN D 1 343 ? 48.951 -31.720 7.289 1.00 24.55 343 ASN D O 1
ATOM 16141 N N . SER D 1 344 ? 50.616 -33.133 7.856 1.00 22.40 344 SER D N 1
ATOM 16142 C CA . SER D 1 344 ? 51.647 -32.200 7.503 1.00 22.91 344 SER D CA 1
ATOM 16143 C C . SER D 1 344 ? 51.776 -31.960 5.960 1.00 24.62 344 SER D C 1
ATOM 16144 O O . SER D 1 344 ? 52.367 -30.963 5.566 1.00 25.77 344 SER D O 1
ATOM 16147 N N . HIS D 1 345 ? 51.148 -32.759 5.132 1.00 25.34 345 HIS D N 1
ATOM 16148 C CA . HIS D 1 345 ? 51.119 -32.525 3.668 1.00 25.84 345 HIS D CA 1
ATOM 16149 C C . HIS D 1 345 ? 50.191 -31.392 3.313 1.00 28.87 345 HIS D C 1
ATOM 16150 O O . HIS D 1 345 ? 50.328 -30.784 2.259 1.00 31.51 345 HIS D O 1
ATOM 16157 N N . ILE D 1 346 ? 49.304 -30.987 4.222 1.00 29.42 346 ILE D N 1
ATOM 16158 C CA . ILE D 1 346 ? 48.561 -29.778 4.060 1.00 31.51 346 ILE D CA 1
ATOM 16159 C C . ILE D 1 346 ? 49.300 -28.535 4.644 1.00 32.43 346 ILE D C 1
ATOM 16160 O O . ILE D 1 346 ? 49.413 -28.390 5.852 1.00 30.92 346 ILE D O 1
ATOM 16165 N N . PRO D 1 347 ? 49.760 -27.626 3.768 1.00 35.50 347 PRO D N 1
ATOM 16166 C CA . PRO D 1 347 ? 50.502 -26.455 4.295 1.00 37.66 347 PRO D CA 1
ATOM 16167 C C . PRO D 1 347 ? 49.603 -25.616 5.214 1.00 41.57 347 PRO D C 1
ATOM 16168 O O . PRO D 1 347 ? 48.388 -25.671 5.050 1.00 40.75 347 PRO D O 1
ATOM 16172 N N . PRO D 1 348 ? 50.174 -24.887 6.190 1.00 46.84 348 PRO D N 1
ATOM 16173 C CA . PRO D 1 348 ? 49.334 -24.098 7.139 1.00 49.85 348 PRO D CA 1
ATOM 16174 C C . PRO D 1 348 ? 48.693 -22.870 6.477 1.00 50.47 348 PRO D C 1
ATOM 16175 O O . PRO D 1 348 ? 49.115 -22.557 5.350 1.00 47.01 348 PRO D O 1
ATOM 16179 N N . GLU D 1 366 ? 34.396 -37.500 -4.118 1.00 55.32 366 GLU D N 1
ATOM 16180 C CA . GLU D 1 366 ? 35.031 -36.407 -3.423 1.00 54.16 366 GLU D CA 1
ATOM 16181 C C . GLU D 1 366 ? 34.914 -36.497 -1.877 1.00 47.33 366 GLU D C 1
ATOM 16182 O O . GLU D 1 366 ? 35.891 -36.247 -1.198 1.00 41.53 366 GLU D O 1
ATOM 16188 N N . ARG D 1 367 ? 33.744 -36.765 -1.297 1.00 47.52 367 ARG D N 1
ATOM 16189 C CA . ARG D 1 367 ? 33.682 -36.650 0.158 1.00 47.91 367 ARG D CA 1
ATOM 16190 C C . ARG D 1 367 ? 34.641 -37.638 0.873 1.00 38.88 367 ARG D C 1
ATOM 16191 O O . ARG D 1 367 ? 35.068 -37.387 2.009 1.00 34.73 367 ARG D O 1
ATOM 16199 N N . ASP D 1 368 ? 34.857 -38.790 0.240 1.00 35.90 368 ASP D N 1
ATOM 16200 C CA . ASP D 1 368 ? 35.755 -39.791 0.724 1.00 35.60 368 ASP D CA 1
ATOM 16201 C C . ASP D 1 368 ? 37.222 -39.598 0.244 1.00 31.52 368 ASP D C 1
ATOM 16202 O O . ASP D 1 368 ? 38.018 -40.529 0.390 1.00 30.63 368 ASP D O 1
ATOM 16207 N N . ALA D 1 369 ? 37.584 -38.437 -0.297 1.00 30.54 369 ALA D N 1
ATOM 16208 C CA . ALA D 1 369 ? 38.960 -38.211 -0.793 1.00 29.14 369 ALA D CA 1
ATOM 16209 C C . ALA D 1 369 ? 39.969 -38.344 0.360 1.00 27.80 369 ALA D C 1
ATOM 16210 O O . ALA D 1 369 ? 39.709 -37.887 1.497 1.00 26.44 369 ALA D O 1
ATOM 16212 N N . THR D 1 370 ? 41.105 -38.980 0.096 1.00 26.21 370 THR D N 1
ATOM 16213 C CA . THR D 1 370 ? 42.168 -39.082 1.084 1.00 25.47 370 THR D CA 1
ATOM 16214 C C . THR D 1 370 ? 43.281 -38.045 0.801 1.00 25.63 370 THR D C 1
ATOM 16215 O O . THR D 1 370 ? 43.377 -37.493 -0.324 1.00 25.38 370 THR D O 1
ATOM 16219 N N . ILE D 1 371 ? 44.117 -37.822 1.781 1.00 24.01 371 ILE D N 1
ATOM 16220 C CA . ILE D 1 371 ? 45.202 -36.857 1.720 1.00 24.56 371 ILE D CA 1
ATOM 16221 C C . ILE D 1 371 ? 46.342 -37.514 0.923 1.00 24.16 371 ILE D C 1
ATOM 16222 O O . ILE D 1 371 ? 46.883 -38.546 1.304 1.00 23.16 371 ILE D O 1
ATOM 16227 N N . PRO D 1 372 ? 46.737 -36.866 -0.200 1.00 26.36 372 PRO D N 1
ATOM 16228 C CA . PRO D 1 372 ? 47.883 -37.482 -0.949 1.00 25.80 372 PRO D CA 1
ATOM 16229 C C . PRO D 1 372 ? 49.137 -37.181 -0.186 1.00 24.44 372 PRO D C 1
ATOM 16230 O O . PRO D 1 372 ? 49.204 -36.153 0.421 1.00 23.71 372 PRO D O 1
ATOM 16234 N N . THR D 1 373 ? 50.130 -38.073 -0.190 1.00 24.00 373 THR D N 1
ATOM 16235 C CA . THR D 1 373 ? 51.298 -37.871 0.616 1.00 23.81 373 THR D CA 1
ATOM 16236 C C . THR D 1 373 ? 52.533 -38.011 -0.308 1.00 25.29 373 THR D C 1
ATOM 16237 O O . THR D 1 373 ? 53.477 -38.796 -0.050 1.00 25.04 373 THR D O 1
ATOM 16241 N N . PRO D 1 374 ? 52.632 -37.102 -1.285 1.00 25.09 374 PRO D N 1
ATOM 16242 C CA . PRO D 1 374 ? 53.780 -37.299 -2.223 1.00 26.18 374 PRO D CA 1
ATOM 16243 C C . PRO D 1 374 ? 55.157 -36.937 -1.641 1.00 25.35 374 PRO D C 1
ATOM 16244 O O . PRO D 1 374 ? 56.166 -37.239 -2.278 1.00 25.80 374 PRO D O 1
ATOM 16248 N N . LEU D 1 375 ? 55.247 -36.198 -0.543 1.00 24.92 375 LEU D N 1
ATOM 16249 C CA . LEU D 1 375 ? 56.538 -35.840 -0.005 1.00 25.71 375 LEU D CA 1
ATOM 16250 C C . LEU D 1 375 ? 57.169 -37.122 0.608 1.00 26.49 375 LEU D C 1
ATOM 16251 O O . LEU D 1 375 ? 58.380 -37.151 0.761 1.00 26.20 375 LEU D O 1
ATOM 16256 N N . MET D 1 376 ? 56.302 -38.098 0.944 1.00 25.37 376 MET D N 1
ATOM 16257 C CA . MET D 1 376 ? 56.661 -39.417 1.596 1.00 25.03 376 MET D CA 1
ATOM 16258 C C . MET D 1 376 ? 55.787 -40.485 0.984 1.00 24.94 376 MET D C 1
ATOM 16259 O O . MET D 1 376 ? 54.807 -40.934 1.615 1.00 24.62 376 MET D O 1
ATOM 16264 N N . PRO D 1 377 ? 56.068 -40.843 -0.286 1.00 26.10 377 PRO D N 1
ATOM 16265 C CA . PRO D 1 377 ? 55.137 -41.596 -1.095 1.00 26.40 377 PRO D CA 1
ATOM 16266 C C . PRO D 1 377 ? 54.839 -43.020 -0.557 1.00 25.57 377 PRO D C 1
ATOM 16267 O O . PRO D 1 377 ? 53.780 -43.612 -0.878 1.00 24.38 377 PRO D O 1
ATOM 16271 N N . MET D 1 378 ? 55.730 -43.565 0.290 1.00 23.82 378 MET D N 1
ATOM 16272 C CA . MET D 1 378 ? 55.433 -44.930 0.878 1.00 23.36 378 MET D CA 1
ATOM 16273 C C . MET D 1 378 ? 54.737 -44.880 2.236 1.00 21.88 378 MET D C 1
ATOM 16274 O O . MET D 1 378 ? 54.504 -45.922 2.882 1.00 21.41 378 MET D O 1
ATOM 16279 N N . LEU D 1 379 ? 54.394 -43.695 2.701 1.00 20.96 379 LEU D N 1
ATOM 16280 C CA . LEU D 1 379 ? 53.641 -43.519 3.935 1.00 21.52 379 LEU D CA 1
ATOM 16281 C C . LEU D 1 379 ? 52.345 -44.329 3.914 1.00 20.82 379 LEU D C 1
ATOM 16282 O O . LEU D 1 379 ? 51.579 -44.257 3.008 1.00 19.89 379 LEU D O 1
ATOM 16287 N N . GLY D 1 380 ? 52.160 -45.093 4.965 1.00 20.55 380 GLY D N 1
ATOM 16288 C CA . GLY D 1 380 ? 51.018 -45.934 5.096 1.00 20.40 380 GLY D CA 1
ATOM 16289 C C . GLY D 1 380 ? 50.930 -47.087 4.111 1.00 22.22 380 GLY D C 1
ATOM 16290 O O . GLY D 1 380 ? 49.848 -47.668 4.035 1.00 22.74 380 GLY D O 1
ATOM 16291 N N . LYS D 1 381 ? 51.959 -47.424 3.354 1.00 19.91 381 LYS D N 1
ATOM 16292 C CA . LYS D 1 381 ? 51.882 -48.575 2.472 1.00 20.75 381 LYS D CA 1
ATOM 16293 C C . LYS D 1 381 ? 52.643 -49.777 3.093 1.00 20.05 381 LYS D C 1
ATOM 16294 O O . LYS D 1 381 ? 53.506 -49.550 3.849 1.00 20.03 381 LYS D O 1
ATOM 16300 N N . TYR D 1 382 ? 52.374 -50.973 2.632 1.00 19.71 382 TYR D N 1
ATOM 16301 C CA . TYR D 1 382 ? 52.955 -52.174 3.178 1.00 20.25 382 TYR D CA 1
ATOM 16302 C C . TYR D 1 382 ? 52.614 -52.412 4.655 1.00 19.24 382 TYR D C 1
ATOM 16303 O O . TYR D 1 382 ? 53.426 -53.026 5.429 1.00 19.25 382 TYR D O 1
ATOM 16312 N N . ILE D 1 383 ? 51.459 -52.001 5.129 1.00 19.05 383 ILE D N 1
ATOM 16313 C CA . ILE D 1 383 ? 51.205 -52.128 6.556 1.00 18.40 383 ILE D CA 1
ATOM 16314 C C . ILE D 1 383 ? 50.992 -53.630 6.850 1.00 18.10 383 ILE D C 1
ATOM 16315 O O . ILE D 1 383 ? 50.495 -54.405 6.009 1.00 19.78 383 ILE D O 1
ATOM 16320 N N . THR D 1 384 ? 51.295 -53.990 8.087 1.00 19.00 384 THR D N 1
ATOM 16321 C CA . THR D 1 384 ? 51.169 -55.389 8.535 1.00 19.81 384 THR D CA 1
ATOM 16322 C C . THR D 1 384 ? 50.441 -55.360 9.857 1.00 20.49 384 THR D C 1
ATOM 16323 O O . THR D 1 384 ? 50.612 -54.480 10.715 1.00 20.79 384 THR D O 1
ATOM 16327 N N . GLU D 1 385 ? 49.673 -56.435 10.123 1.00 20.00 385 GLU D N 1
ATOM 16328 C CA . GLU D 1 385 ? 49.108 -56.611 11.434 1.00 20.63 385 GLU D CA 1
ATOM 16329 C C . GLU D 1 385 ? 49.010 -58.157 11.630 1.00 20.61 385 GLU D C 1
ATOM 16330 O O . GLU D 1 385 ? 49.043 -58.907 10.692 1.00 24.28 385 GLU D O 1
ATOM 16336 N N . GLN D 1 386 ? 48.851 -58.594 12.852 1.00 18.95 386 GLN D N 1
ATOM 16337 C CA . GLN D 1 386 ? 49.021 -59.986 13.186 1.00 19.40 386 GLN D CA 1
ATOM 16338 C C . GLN D 1 386 ? 47.686 -60.656 13.376 1.00 20.65 386 GLN D C 1
ATOM 16339 O O . GLN D 1 386 ? 46.945 -60.180 14.236 1.00 23.02 386 GLN D O 1
ATOM 16345 N N . PRO D 1 387 ? 47.389 -61.699 12.642 1.00 19.62 387 PRO D N 1
ATOM 16346 C CA . PRO D 1 387 ? 46.165 -62.494 13.030 1.00 20.28 387 PRO D CA 1
ATOM 16347 C C . PRO D 1 387 ? 46.443 -63.158 14.370 1.00 19.95 387 PRO D C 1
ATOM 16348 O O . PRO D 1 387 ? 47.592 -63.422 14.708 1.00 18.88 387 PRO D O 1
ATOM 16352 N N . MET D 1 388 ? 45.401 -63.378 15.135 1.00 18.74 388 MET D N 1
ATOM 16353 C CA . MET D 1 388 ? 45.542 -63.914 16.532 1.00 19.37 388 MET D CA 1
ATOM 16354 C C . MET D 1 388 ? 44.450 -65.018 16.739 1.00 18.20 388 MET D C 1
ATOM 16355 O O . MET D 1 388 ? 43.267 -64.822 16.395 1.00 18.41 388 MET D O 1
ATOM 16360 N N . THR D 1 389 ? 44.862 -66.133 17.303 1.00 17.79 389 THR D N 1
ATOM 16361 C CA . THR D 1 389 ? 43.909 -67.120 17.828 1.00 17.34 389 THR D CA 1
ATOM 16362 C C . THR D 1 389 ? 44.079 -67.150 19.361 1.00 17.13 389 THR D C 1
ATOM 16363 O O . THR D 1 389 ? 45.173 -66.771 19.906 1.00 16.45 389 THR D O 1
ATOM 16367 N N . PHE D 1 390 ? 42.982 -67.473 20.002 1.00 16.95 390 PHE D N 1
ATOM 16368 C CA . PHE D 1 390 ? 42.948 -67.445 21.468 1.00 16.99 390 PHE D CA 1
ATOM 16369 C C . PHE D 1 390 ? 42.119 -68.637 21.944 1.00 16.89 390 PHE D C 1
ATOM 16370 O O . PHE D 1 390 ? 41.139 -69.073 21.318 1.00 16.32 390 PHE D O 1
ATOM 16378 N N . CYS D 1 391 ? 42.512 -69.174 23.106 1.00 16.38 391 CYS D N 1
ATOM 16379 C CA . CYS D 1 391 ? 41.617 -70.000 23.885 1.00 16.99 391 CYS D CA 1
ATOM 16380 C C . CYS D 1 391 ? 42.085 -69.961 25.359 1.00 16.00 391 CYS D C 1
ATOM 16381 O O . CYS D 1 391 ? 43.174 -69.456 25.680 1.00 16.37 391 CYS D O 1
ATOM 16384 N N . GLN D 1 392 ? 41.264 -70.509 26.234 1.00 16.34 392 GLN D N 1
ATOM 16385 C CA . GLN D 1 392 ? 41.678 -70.787 27.607 1.00 16.53 392 GLN D CA 1
ATOM 16386 C C . GLN D 1 392 ? 41.386 -72.260 27.888 1.00 16.66 392 GLN D C 1
ATOM 16387 O O . GLN D 1 392 ? 40.383 -72.809 27.365 1.00 16.51 392 GLN D O 1
ATOM 16393 N N . VAL D 1 393 ? 42.196 -72.847 28.780 1.00 16.00 393 VAL D N 1
ATOM 16394 C CA . VAL D 1 393 ? 41.940 -74.243 29.295 1.00 16.20 393 VAL D CA 1
ATOM 16395 C C . VAL D 1 393 ? 41.815 -74.184 30.788 1.00 16.43 393 VAL D C 1
ATOM 16396 O O . VAL D 1 393 ? 42.345 -73.223 31.455 1.00 16.45 393 VAL D O 1
ATOM 16400 N N . VAL D 1 394 ? 41.226 -75.233 31.318 1.00 16.77 394 VAL D N 1
ATOM 16401 C CA . VAL D 1 394 ? 41.263 -75.609 32.715 1.00 17.34 394 VAL D CA 1
ATOM 16402 C C . VAL D 1 394 ? 42.264 -76.747 32.771 1.00 17.65 394 VAL D C 1
ATOM 16403 O O . VAL D 1 394 ? 42.176 -77.715 31.972 1.00 17.73 394 VAL D O 1
ATOM 16407 N N . LEU D 1 395 ? 43.242 -76.646 33.693 1.00 17.65 395 LEU D N 1
ATOM 16408 C CA . LEU D 1 395 ? 44.270 -77.683 33.809 1.00 18.04 395 LEU D CA 1
ATOM 16409 C C . LEU D 1 395 ? 43.606 -79.066 34.133 1.00 18.58 395 LEU D C 1
ATOM 16410 O O . LEU D 1 395 ? 42.606 -79.177 34.891 1.00 18.45 395 LEU D O 1
ATOM 16415 N N . ASP D 1 396 ? 44.228 -80.100 33.568 1.00 19.24 396 ASP D N 1
ATOM 16416 C CA . ASP D 1 396 ? 43.897 -81.494 33.895 1.00 20.37 396 ASP D CA 1
ATOM 16417 C C . ASP D 1 396 ? 43.901 -81.783 35.400 1.00 20.75 396 ASP D C 1
ATOM 16418 O O . ASP D 1 396 ? 44.865 -81.430 36.141 1.00 20.17 396 ASP D O 1
ATOM 16423 N N . SER D 1 397 ? 42.898 -82.533 35.852 1.00 21.23 397 SER D N 1
ATOM 16424 C CA . SER D 1 397 ? 42.935 -82.939 37.255 1.00 22.92 397 SER D CA 1
ATOM 16425 C C . SER D 1 397 ? 44.131 -83.857 37.615 1.00 23.60 397 SER D C 1
ATOM 16426 O O . SER D 1 397 ? 44.680 -83.787 38.727 1.00 22.75 397 SER D O 1
ATOM 16429 N N . SER D 1 398 ? 44.651 -84.600 36.647 1.00 23.62 398 SER D N 1
ATOM 16430 C CA . SER D 1 398 ? 45.846 -85.370 36.831 1.00 24.09 398 SER D CA 1
ATOM 16431 C C . SER D 1 398 ? 47.107 -84.507 37.151 1.00 25.32 398 SER D C 1
ATOM 16432 O O . SER D 1 398 ? 48.004 -84.972 37.879 1.00 26.14 398 SER D O 1
ATOM 16435 N N . LEU D 1 399 ? 47.120 -83.259 36.700 1.00 23.97 399 LEU D N 1
ATOM 16436 C CA . LEU D 1 399 ? 48.193 -82.375 37.050 1.00 24.35 399 LEU D CA 1
ATOM 16437 C C . LEU D 1 399 ? 48.141 -81.922 38.501 1.00 24.63 399 LEU D C 1
ATOM 16438 O O . LEU D 1 399 ? 49.178 -81.473 39.021 1.00 23.19 399 LEU D O 1
ATOM 16443 N N . MET D 1 400 ? 46.989 -81.966 39.162 1.00 23.90 400 MET D N 1
ATOM 16444 C CA . MET D 1 400 ? 46.960 -81.603 40.588 1.00 24.21 400 MET D CA 1
ATOM 16445 C C . MET D 1 400 ? 47.742 -82.657 41.395 1.00 25.11 400 MET D C 1
ATOM 16446 O O . MET D 1 400 ? 48.332 -82.353 42.440 1.00 24.86 400 MET D O 1
ATOM 16451 N N . GLU D 1 401 ? 47.751 -83.899 40.916 1.00 24.90 401 GLU D N 1
ATOM 16452 C CA . GLU D 1 401 ? 48.545 -84.895 41.562 1.00 28.33 401 GLU D CA 1
ATOM 16453 C C . GLU D 1 401 ? 50.056 -84.628 41.317 1.00 26.72 401 GLU D C 1
ATOM 16454 O O . GLU D 1 401 ? 50.895 -84.810 42.233 1.00 26.79 401 GLU D O 1
ATOM 16460 N N . VAL D 1 402 ? 50.371 -84.151 40.133 1.00 25.34 402 VAL D N 1
ATOM 16461 C CA . VAL D 1 402 ? 51.765 -83.663 39.905 1.00 24.77 402 VAL D CA 1
ATOM 16462 C C . VAL D 1 402 ? 52.122 -82.534 40.885 1.00 24.41 402 VAL D C 1
ATOM 16463 O O . VAL D 1 402 ? 53.300 -82.511 41.410 1.00 24.78 402 VAL D O 1
ATOM 16467 N N . VAL D 1 403 ? 51.191 -81.629 41.117 1.00 23.27 403 VAL D N 1
ATOM 16468 C CA . VAL D 1 403 ? 51.422 -80.520 42.044 1.00 23.43 403 VAL D CA 1
ATOM 16469 C C . VAL D 1 403 ? 51.713 -81.094 43.448 1.00 24.62 403 VAL D C 1
ATOM 16470 O O . VAL D 1 403 ? 52.704 -80.687 44.142 1.00 23.25 403 VAL D O 1
ATOM 16474 N N . ARG D 1 404 ? 50.951 -82.086 43.861 1.00 24.82 404 ARG D N 1
ATOM 16475 C CA A ARG D 1 404 ? 51.176 -82.655 45.201 0.50 26.87 404 ARG D CA 1
ATOM 16476 C CA B ARG D 1 404 ? 51.104 -82.715 45.177 0.50 27.23 404 ARG D CA 1
ATOM 16477 C C . ARG D 1 404 ? 52.412 -83.506 45.275 1.00 28.36 404 ARG D C 1
ATOM 16478 O O . ARG D 1 404 ? 52.913 -83.690 46.382 1.00 30.93 404 ARG D O 1
ATOM 16493 N N . ASN D 1 405 ? 52.876 -84.046 44.154 1.00 29.00 405 ASN D N 1
ATOM 16494 C CA . ASN D 1 405 ? 54.046 -84.953 44.137 1.00 32.96 405 ASN D CA 1
ATOM 16495 C C . ASN D 1 405 ? 54.849 -84.843 42.835 1.00 31.12 405 ASN D C 1
ATOM 16496 O O . ASN D 1 405 ? 54.749 -85.710 41.945 1.00 32.95 405 ASN D O 1
ATOM 16501 N N . PRO D 1 406 ? 55.618 -83.786 42.653 1.00 30.93 406 PRO D N 1
ATOM 16502 C CA . PRO D 1 406 ? 56.193 -83.479 41.352 1.00 31.10 406 PRO D CA 1
ATOM 16503 C C . PRO D 1 406 ? 57.304 -84.444 40.990 1.00 34.90 406 PRO D C 1
ATOM 16504 O O . PRO D 1 406 ? 58.060 -84.874 41.851 1.00 35.12 406 PRO D O 1
ATOM 16508 N N . PRO D 1 407 ? 57.353 -84.880 39.744 1.00 36.35 407 PRO D N 1
ATOM 16509 C CA . PRO D 1 407 ? 58.343 -85.910 39.518 1.00 39.19 407 PRO D CA 1
ATOM 16510 C C . PRO D 1 407 ? 59.774 -85.345 39.290 1.00 38.83 407 PRO D C 1
ATOM 16511 O O . PRO D 1 407 ? 60.732 -86.102 39.275 1.00 49.11 407 PRO D O 1
ATOM 16515 N N . TRP D 1 408 ? 59.953 -84.051 39.142 1.00 38.15 408 TRP D N 1
ATOM 16516 C CA . TRP D 1 408 ? 61.268 -83.476 38.709 1.00 37.36 408 TRP D CA 1
ATOM 16517 C C . TRP D 1 408 ? 62.074 -83.422 39.980 1.00 43.03 408 TRP D C 1
ATOM 16518 O O . TRP D 1 408 ? 61.611 -82.852 40.935 1.00 40.40 408 TRP D O 1
ATOM 16529 N N . PRO D 1 409 ? 63.272 -84.069 39.987 1.00 41.24 409 PRO D N 1
ATOM 16530 C CA . PRO D 1 409 ? 64.084 -84.034 41.209 1.00 43.04 409 PRO D CA 1
ATOM 16531 C C . PRO D 1 409 ? 64.419 -82.563 41.575 1.00 39.96 409 PRO D C 1
ATOM 16532 O O . PRO D 1 409 ? 64.340 -81.683 40.758 1.00 38.27 409 PRO D O 1
ATOM 16536 N N . GLY D 1 410 ? 64.646 -82.299 42.871 1.00 45.85 410 GLY D N 1
ATOM 16537 C CA . GLY D 1 410 ? 65.057 -80.955 43.338 1.00 42.87 410 GLY D CA 1
ATOM 16538 C C . GLY D 1 410 ? 64.115 -79.836 43.410 1.00 42.40 410 GLY D C 1
ATOM 16539 O O . GLY D 1 410 ? 64.558 -78.723 43.309 1.00 45.34 410 GLY D O 1
ATOM 16540 N N . LEU D 1 411 ? 62.779 -80.083 43.594 1.00 39.98 411 LEU D N 1
ATOM 16541 C CA . LEU D 1 411 ? 61.721 -79.014 43.635 1.00 38.43 411 LEU D CA 1
ATOM 16542 C C . LEU D 1 411 ? 61.202 -78.878 45.052 1.00 38.21 411 LEU D C 1
ATOM 16543 O O . LEU D 1 411 ? 59.976 -78.735 45.338 1.00 35.13 411 LEU D O 1
ATOM 16548 N N . ASP D 1 412 ? 62.154 -78.884 45.969 1.00 36.76 412 ASP D N 1
ATOM 16549 C CA . ASP D 1 412 ? 61.841 -78.753 47.401 1.00 36.82 412 ASP D CA 1
ATOM 16550 C C . ASP D 1 412 ? 61.045 -77.443 47.673 1.00 32.02 412 ASP D C 1
ATOM 16551 O O . ASP D 1 412 ? 60.191 -77.400 48.499 1.00 31.40 412 ASP D O 1
ATOM 16556 N N . TRP D 1 413 ? 61.312 -76.380 46.970 1.00 30.16 413 TRP D N 1
ATOM 16557 C CA . TRP D 1 413 ? 60.637 -75.111 47.241 1.00 29.43 413 TRP D CA 1
ATOM 16558 C C . TRP D 1 413 ? 59.115 -75.193 46.926 1.00 28.04 413 TRP D C 1
ATOM 16559 O O . TRP D 1 413 ? 58.249 -74.681 47.627 1.00 29.69 413 TRP D O 1
ATOM 16570 N N . TRP D 1 414 ? 58.874 -75.901 45.881 1.00 26.99 414 TRP D N 1
ATOM 16571 C CA . TRP D 1 414 ? 57.467 -76.231 45.398 1.00 27.16 414 TRP D CA 1
ATOM 16572 C C . TRP D 1 414 ? 56.801 -77.109 46.410 1.00 27.51 414 TRP D C 1
ATOM 16573 O O . TRP D 1 414 ? 55.684 -76.797 46.831 1.00 27.20 414 TRP D O 1
ATOM 16584 N N . LYS D 1 415 ? 57.465 -78.193 46.813 1.00 28.95 415 LYS D N 1
ATOM 16585 C CA . LYS D 1 415 ? 56.877 -79.091 47.806 1.00 31.84 415 LYS D CA 1
ATOM 16586 C C . LYS D 1 415 ? 56.583 -78.370 49.113 1.00 32.60 415 LYS D C 1
ATOM 16587 O O . LYS D 1 415 ? 55.528 -78.566 49.707 1.00 32.06 415 LYS D O 1
ATOM 16593 N N . GLU D 1 416 ? 57.459 -77.463 49.528 1.00 34.19 416 GLU D N 1
ATOM 16594 C CA . GLU D 1 416 ? 57.161 -76.705 50.789 1.00 36.96 416 GLU D CA 1
ATOM 16595 C 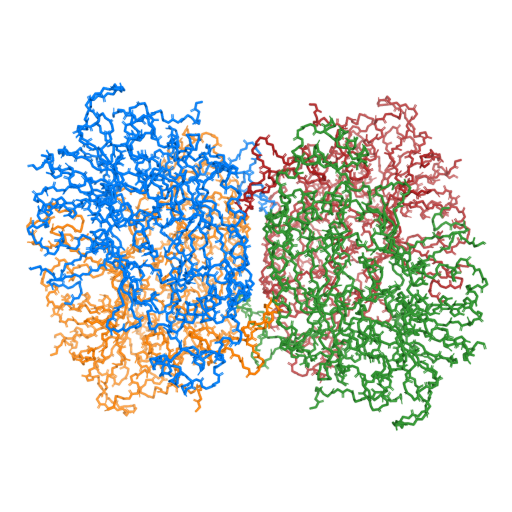C . GLU D 1 416 ? 55.941 -75.775 50.659 1.00 32.76 416 GLU D C 1
ATOM 16596 O O . GLU D 1 416 ? 55.177 -75.688 51.570 1.00 31.81 416 GLU D O 1
ATOM 16602 N N . LYS D 1 417 ? 55.802 -75.070 49.547 1.00 31.39 417 LYS D N 1
ATOM 16603 C CA . LYS D 1 417 ? 54.628 -74.188 49.318 1.00 32.52 417 LYS D CA 1
ATOM 16604 C C . LYS D 1 417 ? 53.337 -74.953 49.269 1.00 30.43 417 LYS D C 1
ATOM 16605 O O . LYS D 1 417 ? 52.349 -74.538 49.857 1.00 31.78 417 LYS D O 1
ATOM 16611 N N . VAL D 1 418 ? 53.393 -76.112 48.640 1.00 28.49 418 VAL D N 1
ATOM 16612 C CA . VAL D 1 418 ? 52.186 -76.947 48.554 1.00 29.01 418 VAL D CA 1
ATOM 16613 C C . VAL D 1 418 ? 51.811 -77.472 49.943 1.00 30.48 418 VAL D C 1
ATOM 16614 O O . VAL D 1 418 ? 50.632 -77.456 50.343 1.00 32.31 418 VAL D O 1
ATOM 16618 N N . ALA D 1 419 ? 52.801 -77.961 50.683 1.00 30.77 419 ALA D N 1
ATOM 16619 C CA . ALA D 1 419 ? 52.519 -78.541 51.988 1.00 34.11 419 ALA D CA 1
ATOM 16620 C C . ALA D 1 419 ? 51.919 -77.482 52.879 1.00 35.32 419 ALA D C 1
ATOM 16621 O O . ALA D 1 419 ? 51.069 -77.759 53.662 1.00 36.06 419 ALA D O 1
ATOM 16623 N N . ARG D 1 420 ? 52.438 -76.266 52.836 1.00 35.73 420 ARG D N 1
ATOM 16624 C CA . ARG D 1 420 ? 51.867 -75.211 53.658 1.00 36.98 420 ARG D CA 1
ATOM 16625 C C . ARG D 1 420 ? 50.421 -74.906 53.285 1.00 35.35 420 ARG D C 1
ATOM 16626 O O . ARG D 1 420 ? 49.581 -74.642 54.128 1.00 32.93 420 ARG D O 1
ATOM 16634 N N . HIS D 1 421 ? 50.140 -74.869 51.992 1.00 32.19 421 HIS D N 1
ATOM 16635 C CA . HIS D 1 421 ? 48.755 -74.617 51.560 1.00 31.35 421 HIS D CA 1
ATOM 16636 C C . HIS D 1 421 ? 47.778 -75.718 51.957 1.00 30.33 421 HIS D C 1
ATOM 16637 O O . HIS D 1 421 ? 46.638 -75.472 52.420 1.00 31.92 421 HIS D O 1
ATOM 16644 N N . VAL D 1 422 ? 48.184 -76.960 51.776 1.00 31.88 422 VAL D N 1
ATOM 16645 C CA . VAL D 1 422 ? 47.345 -78.102 52.064 1.00 34.06 422 VAL D CA 1
ATOM 16646 C C . VAL D 1 422 ? 47.112 -78.209 53.580 1.00 38.45 422 VAL D C 1
ATOM 16647 O O . VAL D 1 422 ? 46.057 -78.632 54.008 1.00 38.50 422 VAL D O 1
ATOM 16651 N N . GLU D 1 423 ? 48.101 -77.765 54.353 1.00 41.37 423 GLU D N 1
ATOM 16652 C CA . GLU D 1 423 ? 48.005 -77.710 55.832 1.00 45.85 423 GLU D CA 1
ATOM 16653 C C . GLU D 1 423 ? 47.004 -76.630 56.215 1.00 48.30 423 GLU D C 1
ATOM 16654 O O . GLU D 1 423 ? 46.080 -76.925 56.989 1.00 46.09 423 GLU D O 1
ATOM 16660 N N . ALA D 1 424 ? 47.079 -75.434 55.603 1.00 45.19 424 ALA D N 1
ATOM 16661 C CA . ALA D 1 424 ? 46.115 -74.354 55.958 1.00 44.41 424 ALA D CA 1
ATOM 16662 C C . ALA D 1 424 ? 44.711 -74.473 55.353 1.00 46.06 424 ALA D C 1
ATOM 16663 O O . ALA D 1 424 ? 43.748 -74.059 55.973 1.00 48.47 424 ALA D O 1
ATOM 16665 N N . PHE D 1 425 ? 44.587 -75.090 54.173 1.00 38.79 425 PHE D N 1
ATOM 16666 C CA . PHE D 1 425 ? 43.302 -75.300 53.516 1.00 38.88 425 PHE D CA 1
ATOM 16667 C C . PHE D 1 425 ? 43.133 -76.777 53.091 1.00 36.49 425 PHE D C 1
ATOM 16668 O O . PHE D 1 425 ? 43.210 -77.134 51.915 1.00 34.41 425 PHE D O 1
ATOM 16676 N N . PRO D 1 426 ? 42.880 -77.663 54.080 1.00 37.80 426 PRO D N 1
ATOM 16677 C CA . PRO D 1 426 ? 42.832 -79.051 53.779 1.00 37.15 426 PRO D CA 1
ATOM 16678 C C . PRO D 1 426 ? 41.612 -79.367 52.995 1.00 37.16 426 PRO D C 1
ATOM 16679 O O . PRO D 1 426 ? 41.657 -80.345 52.300 1.00 38.22 426 PRO D O 1
ATOM 16683 N N . ASN D 1 427 ? 40.535 -78.557 53.048 1.00 40.69 427 ASN D N 1
ATOM 16684 C CA . ASN D 1 427 ? 39.394 -78.901 52.140 1.00 41.11 427 ASN D CA 1
ATOM 16685 C C . ASN D 1 427 ? 39.482 -78.284 50.704 1.00 38.19 427 ASN D C 1
ATOM 16686 O O . ASN D 1 427 ? 38.584 -78.550 49.884 1.00 34.86 427 ASN D O 1
ATOM 16691 N N . ASP D 1 428 ? 40.551 -77.533 50.396 1.00 34.89 428 ASP D N 1
ATOM 16692 C CA . ASP D 1 428 ? 40.678 -77.015 48.990 1.00 31.69 428 ASP D CA 1
ATOM 16693 C C . ASP D 1 428 ? 41.011 -78.117 48.013 1.00 31.82 428 ASP D C 1
ATOM 16694 O O . ASP D 1 428 ? 42.067 -78.744 48.141 1.00 37.52 428 ASP D O 1
ATOM 16699 N N . PRO D 1 429 ? 40.225 -78.334 46.979 1.00 31.62 429 PRO D N 1
ATOM 16700 C CA . PRO D 1 429 ? 40.573 -79.344 45.993 1.00 32.15 429 PRO D CA 1
ATOM 16701 C C . PRO D 1 429 ? 41.737 -78.983 45.132 1.00 30.51 429 PRO D C 1
ATOM 16702 O O . PRO D 1 429 ? 42.148 -79.788 44.332 1.00 30.49 429 PRO D O 1
ATOM 16706 N N . ILE D 1 430 ? 42.173 -77.717 45.184 1.00 27.57 430 ILE D N 1
ATOM 16707 C CA . ILE D 1 430 ? 43.281 -77.276 44.392 1.00 25.33 430 ILE D CA 1
ATOM 16708 C C . ILE D 1 430 ? 44.499 -77.093 45.378 1.00 25.03 430 ILE D C 1
ATOM 16709 O O . ILE D 1 430 ? 44.440 -76.287 46.287 1.00 26.27 430 ILE D O 1
ATOM 16714 N N . PRO D 1 431 ? 45.548 -77.820 45.137 1.00 25.50 431 PRO D N 1
ATOM 16715 C CA . PRO D 1 431 ? 46.722 -77.837 46.042 1.00 25.23 431 PRO D CA 1
ATOM 16716 C C . PRO D 1 431 ? 47.746 -76.709 45.670 1.00 27.87 431 PRO D C 1
ATOM 16717 O O . PRO D 1 431 ? 48.799 -76.571 46.310 1.00 27.33 431 PRO D O 1
ATOM 16721 N N . ILE D 1 432 ? 47.469 -75.922 44.641 1.00 27.42 432 ILE D N 1
ATOM 16722 C CA . ILE D 1 432 ? 48.329 -74.763 44.274 1.00 24.07 432 ILE D CA 1
ATOM 16723 C C . ILE D 1 432 ? 48.032 -73.689 45.316 1.00 25.73 432 ILE D C 1
ATOM 16724 O O . ILE D 1 432 ? 46.889 -73.404 45.652 1.00 24.72 432 ILE D O 1
ATOM 16729 N N . PRO D 1 433 ? 49.066 -73.004 45.833 1.00 25.63 433 PRO D N 1
ATOM 16730 C CA . PRO D 1 433 ? 48.855 -71.945 46.821 1.00 26.48 433 PRO D CA 1
ATOM 16731 C C . PRO D 1 433 ? 48.107 -70.779 46.263 1.00 25.23 433 PRO D C 1
ATOM 16732 O O . PRO D 1 433 ? 48.185 -70.498 45.046 1.00 22.90 433 PRO D O 1
ATOM 16736 N N . PHE D 1 434 ? 47.397 -70.086 47.123 1.00 24.82 434 PHE D N 1
ATOM 16737 C CA . PHE D 1 434 ? 46.574 -68.981 46.665 1.00 26.10 434 PHE D CA 1
ATOM 16738 C C . PHE D 1 434 ? 47.296 -67.841 45.993 1.00 30.04 434 PHE D C 1
ATOM 16739 O O . PHE D 1 434 ? 46.820 -67.206 45.035 1.00 35.66 434 PHE D O 1
ATOM 16747 N N . ARG D 1 435 ? 48.431 -67.514 46.396 1.00 29.90 435 ARG D N 1
ATOM 16748 C CA . ARG D 1 435 ? 48.799 -66.351 45.478 1.00 32.05 435 ARG D CA 1
ATOM 16749 C C . ARG D 1 435 ? 49.785 -66.715 44.407 1.00 30.03 435 ARG D C 1
ATOM 16750 O O . ARG D 1 435 ? 50.568 -65.890 43.923 1.00 28.62 435 ARG D O 1
ATOM 16758 N N . ASP D 1 436 ? 49.738 -67.956 44.010 1.00 26.00 436 ASP D N 1
ATOM 16759 C CA . ASP D 1 436 ? 50.820 -68.433 43.137 1.00 25.29 436 ASP D CA 1
ATOM 16760 C C . ASP D 1 436 ? 50.733 -67.642 41.811 1.00 25.02 436 ASP D C 1
ATOM 16761 O O . ASP D 1 436 ? 49.663 -67.570 41.181 1.00 24.39 436 ASP D O 1
ATOM 16766 N N . PRO D 1 437 ? 51.846 -67.159 41.318 1.00 24.98 437 PRO D N 1
ATOM 16767 C CA . PRO D 1 437 ? 51.726 -66.406 40.023 1.00 25.05 437 PRO D CA 1
ATOM 16768 C C . PRO D 1 437 ? 51.371 -67.215 38.827 1.00 23.19 437 PRO D C 1
ATOM 16769 O O . PRO D 1 437 ? 51.531 -68.451 38.702 1.00 20.98 437 PRO D O 1
ATOM 16773 N N . GLU D 1 438 ? 50.847 -66.524 37.808 1.00 23.78 438 GLU D N 1
ATOM 16774 C CA . GLU D 1 438 ? 50.484 -67.232 36.656 1.00 24.14 438 GLU D CA 1
ATOM 16775 C C . GLU D 1 438 ? 51.679 -67.704 35.825 1.00 21.47 438 GLU D C 1
ATOM 16776 O O . GLU D 1 438 ? 52.712 -67.154 36.020 1.00 20.94 438 GLU D O 1
ATOM 16782 N N . PRO D 1 439 ? 51.490 -68.628 34.954 1.00 20.35 439 PRO D N 1
ATOM 16783 C CA . PRO D 1 439 ? 52.543 -69.073 34.008 1.00 19.17 439 PRO D CA 1
ATOM 16784 C C . PRO D 1 439 ? 52.864 -67.947 33.028 1.00 20.49 439 PRO D C 1
ATOM 16785 O O . PRO D 1 439 ? 52.029 -67.104 32.729 1.00 17.21 439 PRO D O 1
ATOM 16789 N N . GLN D 1 440 ? 54.091 -67.892 32.605 1.00 17.93 440 GLN D N 1
ATOM 16790 C CA . GLN D 1 440 ? 54.557 -66.905 31.630 1.00 17.61 440 GLN D CA 1
ATOM 16791 C C . GLN D 1 440 ? 55.467 -67.626 30.637 1.00 17.49 440 GLN D C 1
ATOM 16792 O O . GLN D 1 440 ? 56.712 -67.576 30.782 1.00 17.57 440 GLN D O 1
ATOM 16798 N N . VAL D 1 441 ? 54.887 -68.330 29.695 1.00 17.65 441 VAL D N 1
ATOM 16799 C CA . VAL D 1 441 ? 55.585 -69.273 28.838 1.00 16.10 441 VAL D CA 1
ATOM 16800 C C . VAL D 1 441 ? 55.440 -68.930 27.382 1.00 18.56 441 VAL D C 1
ATOM 16801 O O . VAL D 1 441 ? 54.412 -68.337 26.953 1.00 17.44 441 VAL D O 1
ATOM 16805 N N . THR D 1 442 ? 56.476 -69.227 26.601 1.00 17.75 442 THR D N 1
ATOM 16806 C CA . THR D 1 442 ? 56.421 -68.981 25.151 1.00 16.67 442 THR D CA 1
ATOM 16807 C C . THR D 1 442 ? 57.023 -70.143 24.401 1.00 17.31 442 THR D C 1
ATOM 16808 O O . THR D 1 442 ? 57.753 -70.978 24.959 1.00 16.80 442 THR D O 1
ATOM 16812 N N . ILE D 1 443 ? 56.785 -70.170 23.079 1.00 16.54 443 ILE D N 1
ATOM 16813 C CA . ILE D 1 443 ? 57.589 -70.954 22.195 1.00 19.28 443 ILE D CA 1
ATOM 16814 C C . ILE D 1 443 ? 58.136 -69.891 21.187 1.00 20.58 443 ILE D C 1
ATOM 16815 O O . ILE D 1 443 ? 57.394 -69.179 20.584 1.00 19.52 443 ILE D O 1
ATOM 16820 N N . LYS D 1 444 ? 59.428 -69.827 21.048 1.00 18.88 444 LYS D N 1
ATOM 16821 C CA . LYS D 1 444 ? 59.962 -68.862 20.102 1.00 20.08 444 LYS D CA 1
ATOM 16822 C C . LYS D 1 444 ? 59.632 -69.212 18.686 1.00 20.82 444 LYS D C 1
ATOM 16823 O O . LYS D 1 444 ? 59.771 -70.366 18.312 1.00 21.09 444 LYS D O 1
ATOM 16829 N N . PHE D 1 445 ? 59.335 -68.173 17.909 1.00 19.78 445 PHE D N 1
ATOM 16830 C CA . PHE D 1 445 ? 59.119 -68.245 16.495 1.00 17.45 445 PHE D CA 1
ATOM 16831 C C . PHE D 1 445 ? 60.265 -69.022 15.842 1.00 20.11 445 PHE D C 1
ATOM 16832 O O . PHE D 1 445 ? 61.463 -68.791 16.122 1.00 21.50 445 PHE D O 1
ATOM 16840 N N . THR D 1 446 ? 59.897 -69.899 14.950 1.00 22.02 446 THR D N 1
ATOM 16841 C CA . THR D 1 446 ? 60.894 -70.582 14.069 1.00 23.42 446 THR D CA 1
ATOM 16842 C C . THR D 1 446 ? 60.283 -70.578 12.639 1.00 24.38 446 THR D C 1
ATOM 16843 O O . THR D 1 446 ? 59.062 -70.443 12.447 1.00 22.27 446 THR D O 1
ATOM 16847 N N . GLU D 1 447 ? 61.136 -70.801 11.614 1.00 25.65 447 GLU D N 1
ATOM 16848 C CA . GLU D 1 447 ? 60.570 -70.807 10.249 1.00 27.79 447 GLU D CA 1
ATOM 16849 C C . GLU D 1 447 ? 59.719 -72.050 10.048 1.00 24.39 447 GLU D C 1
ATOM 16850 O O . GLU D 1 447 ? 58.808 -71.997 9.299 1.00 24.94 447 GLU D O 1
ATOM 16856 N N . GLU D 1 448 ? 59.945 -73.149 10.759 1.00 25.44 448 GLU D N 1
ATOM 16857 C CA . GLU D 1 448 ? 59.101 -74.327 10.627 1.00 27.11 448 GLU D CA 1
ATOM 16858 C C . GLU D 1 448 ? 57.707 -74.193 11.282 1.00 27.57 448 GLU D C 1
ATOM 16859 O O . GLU D 1 448 ? 56.778 -74.790 10.811 1.00 26.31 448 GLU D O 1
ATOM 16865 N N . HIS D 1 449 ? 57.590 -73.369 12.347 1.00 23.17 449 HIS D N 1
ATOM 16866 C CA . HIS D 1 449 ? 56.273 -73.027 12.980 1.00 21.35 449 HIS D CA 1
ATOM 16867 C C . HIS D 1 449 ? 56.210 -71.509 13.183 1.00 19.11 449 HIS D C 1
ATOM 16868 O O . HIS D 1 449 ? 56.450 -71.008 14.299 1.00 19.34 449 HIS D O 1
ATOM 16875 N N . PRO D 1 450 ? 55.931 -70.756 12.112 1.00 19.83 450 PRO D N 1
ATOM 16876 C CA . PRO D 1 450 ? 56.161 -69.319 12.054 1.00 19.71 450 PRO D CA 1
ATOM 16877 C C . PRO D 1 450 ? 55.045 -68.470 12.641 1.00 18.11 450 PRO D C 1
ATOM 16878 O O . PRO D 1 450 ? 54.401 -67.640 11.962 1.00 20.79 450 PRO D O 1
ATOM 16882 N N . TRP D 1 451 ? 54.944 -68.607 13.958 1.00 17.72 451 TRP D N 1
ATOM 16883 C CA . TRP D 1 451 ? 54.066 -67.774 14.745 1.00 17.73 451 TRP D CA 1
ATOM 16884 C C . TRP D 1 451 ? 54.620 -67.655 16.093 1.00 17.16 451 TRP D C 1
ATOM 16885 O O . TRP D 1 451 ? 55.612 -68.323 16.399 1.00 18.77 451 TRP D O 1
ATOM 16896 N N . HIS D 1 452 ? 54.032 -66.760 16.898 1.00 16.38 452 HIS D N 1
ATOM 16897 C CA . HIS D 1 452 ? 54.509 -66.473 18.215 1.00 16.27 452 HIS D CA 1
ATOM 16898 C C . HIS D 1 452 ? 53.479 -66.966 19.203 1.00 16.79 452 HIS D C 1
ATOM 16899 O O . HIS D 1 452 ? 52.284 -66.615 19.082 1.00 18.46 452 HIS D O 1
ATOM 16906 N N . VAL D 1 453 ? 53.954 -67.656 20.229 1.00 18.44 453 VAL D N 1
ATOM 16907 C CA . VAL D 1 453 ? 53.063 -68.342 21.214 1.00 18.86 453 VAL D CA 1
ATOM 16908 C C . VAL D 1 453 ? 53.228 -67.751 22.569 1.00 19.28 453 VAL D C 1
ATOM 16909 O O . VAL D 1 453 ? 54.356 -67.613 23.048 1.00 18.42 453 VAL D O 1
ATOM 16913 N N . GLN D 1 454 ? 52.106 -67.400 23.232 1.00 18.17 454 GLN D N 1
ATOM 16914 C CA . GLN D 1 454 ? 52.142 -67.081 24.634 1.00 18.68 454 GLN D CA 1
ATOM 16915 C C . GLN D 1 454 ? 51.183 -67.947 25.400 1.00 19.15 454 GLN D C 1
ATOM 16916 O O . GLN D 1 454 ? 50.019 -68.076 24.978 1.00 18.64 454 GLN D O 1
ATOM 16922 N N . ILE D 1 455 ? 51.631 -68.438 26.553 1.00 17.94 455 ILE D N 1
ATOM 16923 C CA . ILE D 1 455 ? 50.875 -69.356 27.362 1.00 16.82 455 ILE D CA 1
ATOM 16924 C C . ILE D 1 455 ? 50.992 -68.788 28.747 1.00 19.24 455 ILE D C 1
ATOM 16925 O O . ILE D 1 455 ? 52.084 -68.781 29.329 1.00 19.57 455 ILE D O 1
ATOM 16930 N N . HIS D 1 456 ? 49.917 -68.124 29.218 1.00 19.88 456 HIS D N 1
ATOM 16931 C CA . HIS D 1 456 ? 50.031 -67.200 30.328 1.00 21.07 456 HIS D CA 1
ATOM 16932 C C . HIS D 1 456 ? 48.690 -66.927 30.880 1.00 24.28 456 HIS D C 1
ATOM 16933 O O . HIS D 1 456 ? 47.747 -67.710 30.696 1.00 23.80 456 HIS D O 1
ATOM 16940 N N . ARG D 1 457 ? 48.546 -65.807 31.575 1.00 24.45 457 ARG D N 1
ATOM 16941 C CA . ARG D 1 457 ? 47.311 -65.222 31.887 1.00 31.01 457 ARG D CA 1
ATOM 16942 C C . ARG D 1 457 ? 47.502 -63.710 31.656 1.00 42.57 457 ARG D C 1
ATOM 16943 O O . ARG D 1 457 ? 48.654 -63.143 31.827 1.00 41.71 457 ARG D O 1
ATOM 16951 N N . ASP D 1 458 ? 46.397 -63.127 31.237 1.00 42.53 458 ASP D N 1
ATOM 16952 C CA . ASP D 1 458 ? 46.146 -61.716 31.014 1.00 55.43 458 ASP D CA 1
ATOM 16953 C C . ASP D 1 458 ? 44.955 -61.365 31.854 1.00 55.96 458 ASP D C 1
ATOM 16954 O O . ASP D 1 458 ? 44.137 -62.232 32.131 1.00 53.68 458 ASP D O 1
ATOM 16959 N N . ALA D 1 459 ? 44.820 -60.105 32.228 1.00 61.04 459 ALA D N 1
ATOM 16960 C CA . ALA D 1 459 ? 43.515 -59.613 32.717 1.00 67.90 459 ALA D CA 1
ATOM 16961 C C . ALA D 1 459 ? 42.331 -60.161 31.785 1.00 68.52 459 ALA D C 1
ATOM 16962 O O . ALA D 1 459 ? 42.348 -60.006 30.540 1.00 60.76 459 ALA D O 1
ATOM 16964 N N . PHE D 1 460 ? 41.351 -60.852 32.402 1.00 73.73 460 PHE D N 1
ATOM 16965 C CA . PHE D 1 460 ? 40.156 -61.397 31.685 1.00 72.31 460 PHE D CA 1
ATOM 16966 C C . PHE D 1 460 ? 38.823 -61.262 32.473 1.00 77.38 460 PHE D C 1
ATOM 16967 O O . PHE D 1 460 ? 38.783 -61.389 33.706 1.00 67.77 460 PHE D O 1
ATOM 16975 N N . SER D 1 461 ? 37.721 -61.007 31.772 1.00 70.84 461 SER D N 1
ATOM 16976 C CA . SER D 1 461 ? 36.419 -61.131 32.426 1.00 82.99 461 SER D CA 1
ATOM 16977 C C . SER D 1 461 ? 35.647 -62.379 31.946 1.00 80.94 461 SER D C 1
ATOM 16978 O O . SER D 1 461 ? 35.448 -62.608 30.749 1.00 84.48 461 SER D O 1
ATOM 16981 N N . TYR D 1 462 ? 35.273 -63.174 32.942 1.00 69.00 462 TYR D N 1
ATOM 16982 C CA . TYR D 1 462 ? 34.576 -64.444 32.812 1.00 66.97 462 TYR D CA 1
ATOM 16983 C C . TYR D 1 462 ? 33.110 -64.246 32.805 1.00 63.74 462 TYR D C 1
ATOM 16984 O O . TYR D 1 462 ? 32.572 -63.615 33.699 1.00 77.10 462 TYR D O 1
ATOM 16993 N N . GLY D 1 463 ? 32.452 -64.835 31.835 1.00 63.18 463 GLY D N 1
ATOM 16994 C CA . GLY D 1 463 ? 31.012 -64.824 31.819 1.00 65.82 463 GLY D CA 1
ATOM 16995 C C . GLY D 1 463 ? 30.507 -65.695 32.961 1.00 65.60 463 GLY D C 1
ATOM 16996 O O . GLY D 1 463 ? 31.309 -66.272 33.811 1.00 56.98 463 GLY D O 1
ATOM 16997 N N . ALA D 1 464 ? 29.174 -65.799 32.913 1.00 68.08 464 ALA D N 1
ATOM 16998 C CA . ALA D 1 464 ? 28.306 -66.503 33.891 1.00 75.43 464 ALA D CA 1
ATOM 16999 C C . ALA D 1 464 ? 28.465 -68.053 33.940 1.00 76.61 464 ALA D C 1
ATOM 17000 O O . ALA D 1 464 ? 28.102 -68.655 34.940 1.00 79.34 464 ALA D O 1
ATOM 17002 N N . VAL D 1 465 ? 28.936 -68.696 32.862 1.00 76.70 465 VAL D N 1
ATOM 17003 C CA . VAL D 1 465 ? 29.439 -70.094 32.942 1.00 71.90 465 VAL D CA 1
ATOM 17004 C C . VAL D 1 465 ? 30.912 -70.084 33.478 1.00 71.30 465 VAL D C 1
ATOM 17005 O O . VAL D 1 465 ? 31.116 -70.626 34.592 1.00 61.56 465 VAL D O 1
ATOM 17009 N N . ALA D 1 466 ? 31.885 -69.453 32.744 1.00 61.67 466 ALA D N 1
ATOM 17010 C CA . ALA D 1 466 ? 33.275 -69.438 33.142 1.00 61.84 466 ALA D CA 1
ATOM 17011 C C . ALA D 1 466 ? 33.601 -68.946 34.582 1.00 57.34 466 ALA D C 1
ATOM 17012 O O . ALA D 1 466 ? 34.422 -69.576 35.218 1.00 49.23 466 ALA D O 1
ATOM 17014 N N . GLU D 1 467 ? 32.967 -67.897 35.150 1.00 59.84 467 GLU D N 1
ATOM 17015 C CA . GLU D 1 467 ? 33.461 -67.359 36.493 1.00 57.92 467 GLU D CA 1
ATOM 17016 C C . GLU D 1 467 ? 33.328 -68.364 37.679 1.00 48.61 467 GLU D C 1
ATOM 17017 O O . GLU D 1 467 ? 33.755 -68.139 38.796 1.00 46.30 467 GLU D O 1
ATOM 17023 N N . ASN D 1 468 ? 32.662 -69.461 37.420 1.00 42.32 468 ASN D N 1
ATOM 17024 C CA . ASN D 1 468 ? 32.552 -70.491 38.369 1.00 39.54 468 ASN D CA 1
ATOM 17025 C C . ASN D 1 468 ? 33.836 -71.277 38.587 1.00 35.38 468 ASN D C 1
ATOM 17026 O O . ASN D 1 468 ? 33.900 -72.070 39.496 1.00 35.75 468 ASN D O 1
ATOM 17031 N N . MET D 1 469 ? 34.884 -70.991 37.866 1.00 31.29 469 MET D N 1
ATOM 17032 C CA . MET D 1 469 ? 36.069 -71.810 37.955 1.00 30.62 469 MET D CA 1
ATOM 17033 C C . MET D 1 469 ? 37.102 -70.993 38.698 1.00 33.61 469 MET D C 1
ATOM 17034 O O . MET D 1 469 ? 37.227 -69.793 38.456 1.00 36.56 469 MET D O 1
ATOM 17039 N N . ASP D 1 470 ? 38.003 -71.666 39.356 1.00 28.44 470 ASP D N 1
ATOM 17040 C CA . ASP D 1 470 ? 39.116 -71.055 40.078 1.00 26.72 470 ASP D CA 1
ATOM 17041 C C . ASP D 1 470 ? 40.179 -70.619 39.212 1.00 24.42 470 ASP D C 1
ATOM 17042 O O . ASP D 1 470 ? 40.696 -71.362 38.353 1.00 22.99 470 ASP D O 1
ATOM 17047 N N . THR D 1 471 ? 40.670 -69.413 39.447 1.00 26.93 471 THR D N 1
ATOM 17048 C CA . THR D 1 471 ? 41.717 -68.837 38.611 1.00 27.14 471 THR D CA 1
ATOM 17049 C C . THR D 1 471 ? 43.029 -69.579 38.582 1.00 23.37 471 THR D C 1
ATOM 17050 O O . THR D 1 471 ? 43.800 -69.568 37.599 1.00 21.39 471 THR D O 1
ATOM 17054 N N . ARG D 1 472 ? 43.360 -70.293 39.660 1.00 20.83 472 ARG D N 1
ATOM 17055 C CA . ARG D 1 472 ? 44.594 -71.008 39.720 1.00 19.77 472 ARG D CA 1
ATOM 17056 C C . ARG D 1 472 ? 44.796 -72.097 38.637 1.00 20.94 472 ARG D C 1
ATOM 17057 O O . ARG D 1 472 ? 45.891 -72.548 38.345 1.00 20.05 472 ARG D O 1
ATOM 17065 N N . VAL D 1 473 ? 43.655 -72.585 38.142 1.00 19.49 473 VAL D N 1
ATOM 17066 C CA . VAL D 1 473 ? 43.689 -73.703 37.177 1.00 19.00 473 VAL D CA 1
ATOM 17067 C C . VAL D 1 473 ? 43.337 -73.287 35.758 1.00 18.72 473 VAL D C 1
ATOM 17068 O O . VAL D 1 473 ? 43.154 -74.130 34.907 1.00 19.66 473 VAL D O 1
ATOM 17072 N N . ILE D 1 474 ? 43.298 -72.001 35.451 1.00 18.87 474 ILE D N 1
ATOM 17073 C CA . ILE D 1 474 ? 43.032 -71.482 34.111 1.00 18.27 474 ILE D CA 1
ATOM 17074 C C . ILE D 1 474 ? 44.369 -71.111 33.499 1.00 19.39 474 ILE D C 1
ATOM 17075 O O . ILE D 1 474 ? 45.233 -70.454 34.164 1.00 20.72 474 ILE D O 1
ATOM 17080 N N . VAL D 1 475 ? 44.531 -71.413 32.212 1.00 17.39 475 VAL D N 1
ATOM 17081 C CA . VAL D 1 475 ? 45.691 -71.035 31.416 1.00 17.17 475 VAL D CA 1
ATOM 17082 C C . VAL D 1 475 ? 45.207 -70.494 30.108 1.00 18.14 475 VAL D C 1
ATOM 17083 O O . VAL D 1 475 ? 44.275 -71.070 29.520 1.00 18.25 475 VAL D O 1
ATOM 17087 N N . ASP D 1 476 ? 45.737 -69.325 29.669 1.00 16.17 476 ASP D N 1
ATOM 17088 C CA . ASP D 1 476 ? 45.380 -68.643 28.406 1.00 18.64 476 ASP D CA 1
ATOM 17089 C C . ASP D 1 476 ? 46.392 -68.910 27.352 1.00 17.32 476 ASP D C 1
ATOM 17090 O O . ASP D 1 476 ? 47.625 -69.099 27.648 1.00 17.49 476 ASP D O 1
ATOM 17095 N N . TYR D 1 477 ? 45.941 -68.982 26.095 1.00 15.54 477 TYR D N 1
ATOM 17096 C CA . TYR D 1 477 ? 46.796 -69.225 24.942 1.00 15.74 477 TYR D CA 1
ATOM 17097 C C . TYR D 1 477 ? 46.504 -68.058 23.971 1.00 15.60 477 TYR D C 1
ATOM 17098 O O . TYR D 1 477 ? 45.346 -67.837 23.535 1.00 16.96 477 TYR D O 1
ATOM 17107 N N . ARG D 1 478 ? 47.545 -67.369 23.537 1.00 15.96 478 ARG D N 1
ATOM 17108 C CA . ARG D 1 478 ? 47.454 -66.411 22.471 1.00 17.49 478 ARG D CA 1
ATOM 17109 C C . ARG D 1 478 ? 48.508 -66.703 21.441 1.00 17.12 478 ARG D C 1
ATOM 17110 O O . ARG D 1 478 ? 49.720 -66.820 21.761 1.00 16.24 478 ARG D O 1
ATOM 17118 N N . PHE D 1 479 ? 48.101 -66.980 20.200 1.00 14.89 479 PHE D N 1
ATOM 17119 C CA . PHE D 1 479 ? 49.003 -67.353 19.167 1.00 15.22 479 PHE D CA 1
ATOM 17120 C C . PHE D 1 479 ? 48.908 -66.195 18.131 1.00 17.08 479 PHE D C 1
ATOM 17121 O O . PHE D 1 479 ? 47.816 -65.877 17.704 1.00 16.87 479 PHE D O 1
ATOM 17129 N N . PHE D 1 480 ? 50.038 -65.590 17.756 1.00 15.96 480 PHE D N 1
ATOM 17130 C CA . PHE D 1 480 ? 50.027 -64.443 16.822 1.00 16.07 480 PHE D CA 1
ATOM 17131 C C . PHE D 1 480 ? 50.773 -64.832 15.565 1.00 16.70 480 PHE D C 1
ATOM 17132 O O . PHE D 1 480 ? 51.877 -65.411 15.635 1.00 16.31 480 PHE D O 1
ATOM 17140 N N . GLY D 1 481 ? 50.217 -64.596 14.412 1.00 17.10 481 GLY D N 1
ATOM 17141 C CA . GLY D 1 481 ? 50.894 -64.859 13.169 1.00 17.33 481 GLY D CA 1
ATOM 17142 C C . GLY D 1 481 ? 51.444 -63.614 12.595 1.00 17.45 481 GLY D C 1
ATOM 17143 O O . GLY D 1 481 ? 51.368 -62.532 13.194 1.00 18.65 481 GLY D O 1
ATOM 17144 N N . TYR D 1 482 ? 52.042 -63.741 11.423 1.00 18.52 482 TYR D N 1
ATOM 17145 C CA . TYR D 1 482 ? 52.489 -62.587 10.722 1.00 17.18 482 TYR D CA 1
ATOM 17146 C C . TYR D 1 482 ? 51.744 -62.424 9.393 1.00 17.57 482 TYR D C 1
ATOM 17147 O O . TYR D 1 482 ? 51.182 -63.398 8.861 1.00 19.54 482 TYR D O 1
ATOM 17156 N N . THR D 1 483 ? 51.809 -61.205 8.841 1.00 17.54 483 THR D N 1
ATOM 17157 C CA . THR D 1 483 ? 51.287 -60.944 7.502 1.00 19.38 483 THR D CA 1
ATOM 17158 C C . THR D 1 483 ? 52.478 -60.395 6.680 1.00 20.92 483 THR D C 1
ATOM 17159 O O . THR D 1 483 ? 53.294 -59.595 7.165 1.00 19.31 483 THR D O 1
ATOM 17163 N N . GLU D 1 484 ? 52.528 -60.797 5.451 1.00 19.00 484 GLU D N 1
ATOM 17164 C CA . GLU D 1 484 ? 53.569 -60.318 4.524 1.00 22.29 484 GLU D CA 1
ATOM 17165 C C . GLU D 1 484 ? 53.305 -58.879 4.164 1.00 20.88 484 GLU D C 1
ATOM 17166 O O . GLU D 1 484 ? 52.141 -58.439 3.930 1.00 19.87 484 GLU D O 1
ATOM 17172 N N . PRO D 1 485 ? 54.344 -58.074 4.177 1.00 20.40 485 PRO D N 1
ATOM 17173 C CA . PRO D 1 485 ? 54.201 -56.684 3.624 1.00 21.55 485 PRO D CA 1
ATOM 17174 C C . PRO D 1 485 ? 53.808 -56.680 2.161 1.00 21.21 485 PRO D C 1
ATOM 17175 O O . PRO D 1 485 ? 54.505 -57.269 1.322 1.00 21.04 485 PRO D O 1
ATOM 17179 N N . GLN D 1 486 ? 52.720 -56.020 1.802 1.00 20.80 486 GLN D N 1
ATOM 17180 C CA . GLN D 1 486 ? 52.249 -55.875 0.434 1.00 21.32 486 GLN D CA 1
ATOM 17181 C C . GLN D 1 486 ? 51.929 -54.419 0.237 1.00 22.09 486 GLN D C 1
ATOM 17182 O O . GLN D 1 486 ? 51.221 -53.782 1.020 1.00 20.71 486 GLN D O 1
ATOM 17188 N N . GLU D 1 487 ? 52.278 -53.916 -0.942 1.00 21.50 487 GLU D N 1
ATOM 17189 C CA . GLU D 1 487 ? 52.087 -52.517 -1.219 1.00 23.09 487 GLU D CA 1
ATOM 17190 C C . GLU D 1 487 ? 50.650 -52.077 -1.147 1.00 22.24 487 GLU D C 1
ATOM 17191 O O . GLU D 1 487 ? 50.352 -51.000 -0.700 1.00 25.32 487 GLU D O 1
ATOM 17197 N N . ALA D 1 488 ? 49.757 -52.943 -1.536 1.00 24.16 488 ALA D N 1
ATOM 17198 C CA . ALA D 1 488 ? 48.334 -52.569 -1.570 1.00 24.15 488 ALA D CA 1
ATOM 17199 C C . ALA D 1 488 ? 47.647 -52.497 -0.220 1.00 21.65 488 ALA D C 1
ATOM 17200 O O . ALA D 1 488 ? 46.496 -52.008 -0.153 1.00 23.36 488 ALA D O 1
ATOM 17202 N N . ASN D 1 489 ? 48.274 -53.042 0.802 1.00 19.93 489 ASN D N 1
ATOM 17203 C CA . ASN D 1 489 ? 47.792 -52.963 2.155 1.00 21.75 489 ASN D CA 1
ATOM 17204 C C . ASN D 1 489 ? 48.190 -51.617 2.722 1.00 20.39 489 ASN D C 1
ATOM 17205 O O . ASN D 1 489 ? 49.423 -51.318 2.874 1.00 20.39 489 ASN D O 1
ATOM 17210 N N . GLU D 1 490 ? 47.191 -50.790 3.035 1.00 20.77 490 GLU D N 1
ATOM 17211 C CA . GLU D 1 490 ? 47.466 -49.406 3.359 1.00 20.81 490 GLU D CA 1
ATOM 17212 C C . GLU D 1 490 ? 46.637 -48.827 4.457 1.00 21.86 490 GLU D C 1
ATOM 17213 O O . GLU D 1 490 ? 45.515 -49.274 4.714 1.00 19.81 490 GLU D O 1
ATOM 17219 N N . LEU D 1 491 ? 47.231 -47.817 5.104 1.00 18.35 491 LEU D N 1
ATOM 17220 C CA . LEU D 1 491 ? 46.577 -46.862 5.970 1.00 19.60 491 LEU D CA 1
ATOM 17221 C C . LEU D 1 491 ? 46.595 -45.524 5.262 1.00 20.11 491 LEU D C 1
ATOM 17222 O O . LEU D 1 491 ? 47.696 -45.096 4.825 1.00 19.72 491 LEU D O 1
ATOM 17227 N N . VAL D 1 492 ? 45.423 -44.963 5.052 1.00 19.35 492 VAL D N 1
ATOM 17228 C CA . VAL D 1 492 ? 45.218 -43.692 4.391 1.00 20.00 492 VAL D CA 1
ATOM 17229 C C . VAL D 1 492 ? 44.466 -42.749 5.317 1.00 20.55 492 VAL D C 1
ATOM 17230 O O . VAL D 1 492 ? 43.853 -43.206 6.296 1.00 20.14 492 VAL D O 1
ATOM 17234 N N . PHE D 1 493 ? 44.540 -41.467 5.065 1.00 19.94 493 PHE D N 1
ATOM 17235 C CA . PHE D 1 493 ? 43.902 -40.526 5.923 1.00 20.15 493 PHE D CA 1
ATOM 17236 C C . PHE D 1 493 ? 42.869 -39.701 5.145 1.00 20.75 493 PHE D C 1
ATOM 17237 O O . PHE D 1 493 ? 43.148 -39.138 4.038 1.00 21.27 493 PHE D O 1
ATOM 17245 N N . GLN D 1 494 ? 41.693 -39.529 5.747 1.00 19.29 494 GLN D N 1
ATOM 17246 C CA . GLN D 1 494 ? 40.632 -38.779 5.114 1.00 21.60 494 GLN D CA 1
ATOM 17247 C C . GLN D 1 494 ? 40.808 -37.256 5.121 1.00 22.77 494 GLN D C 1
ATOM 17248 O O . GLN D 1 494 ? 41.147 -36.655 6.146 1.00 24.21 494 GLN D O 1
ATOM 17254 N N . GLN D 1 495 ? 40.502 -36.635 3.974 1.00 24.70 495 GLN D N 1
ATOM 17255 C CA . GLN D 1 495 ? 40.545 -35.166 3.860 1.00 27.63 495 GLN D CA 1
ATOM 17256 C C . GLN D 1 495 ? 39.390 -34.495 4.592 1.00 30.59 495 GLN D C 1
ATOM 17257 O O . GLN D 1 495 ? 39.565 -33.406 5.035 1.00 31.22 495 GLN D O 1
ATOM 17263 N N . HIS D 1 496 ? 38.194 -35.107 4.649 1.00 28.83 496 HIS D N 1
ATOM 17264 C CA . HIS D 1 496 ? 36.978 -34.429 5.118 1.00 31.45 496 HIS D CA 1
ATOM 17265 C C . HIS D 1 496 ? 36.381 -35.047 6.361 1.00 29.12 496 HIS D C 1
ATOM 17266 O O . HIS D 1 496 ? 35.258 -34.666 6.751 1.00 32.75 496 HIS D O 1
ATOM 17273 N N . TYR D 1 497 ? 36.989 -36.063 6.881 1.00 25.42 497 TYR D N 1
ATOM 17274 C CA . TYR D 1 497 ? 36.538 -36.619 8.183 1.00 26.60 497 TYR D CA 1
ATOM 17275 C C . TYR D 1 497 ? 37.670 -36.523 9.146 1.00 25.76 497 TYR D C 1
ATOM 17276 O O . TYR D 1 497 ? 38.795 -36.773 8.743 1.00 23.19 497 TYR D O 1
ATOM 17285 N N . ARG D 1 498 ? 37.361 -36.272 10.425 1.00 26.27 498 ARG D N 1
ATOM 17286 C CA . ARG D 1 498 ? 38.388 -36.091 11.436 1.00 26.33 498 ARG D CA 1
ATOM 17287 C C . ARG D 1 498 ? 38.062 -36.928 12.664 1.00 27.95 498 ARG D C 1
ATOM 17288 O O . ARG D 1 498 ? 36.882 -37.274 12.902 1.00 28.22 498 ARG D O 1
ATOM 17296 N N . ASP D 1 499 ? 39.076 -37.376 13.387 1.00 25.00 499 ASP D N 1
ATOM 17297 C CA . ASP D 1 499 ? 38.882 -38.068 14.677 1.00 26.40 499 ASP D CA 1
ATOM 17298 C C . ASP D 1 499 ? 38.497 -37.048 15.742 1.00 25.44 499 ASP D C 1
ATOM 17299 O O . ASP D 1 499 ? 38.360 -35.909 15.506 1.00 23.17 499 ASP D O 1
ATOM 17304 N N . ALA D 1 500 ? 38.343 -37.511 16.977 1.00 27.48 500 ALA D N 1
ATOM 17305 C CA . ALA D 1 500 ? 37.896 -36.669 18.066 1.00 27.64 500 ALA D CA 1
ATOM 17306 C C . ALA D 1 500 ? 38.849 -35.563 18.521 1.00 27.66 500 ALA D C 1
ATOM 17307 O O . ALA D 1 500 ? 38.414 -34.591 19.116 1.00 27.51 500 ALA D O 1
ATOM 17309 N N . TYR D 1 501 ? 40.148 -35.660 18.099 1.00 26.85 501 TYR D N 1
ATOM 17310 C CA . TYR D 1 501 ? 41.135 -34.678 18.354 1.00 25.48 501 TYR D CA 1
ATOM 17311 C C . TYR D 1 501 ? 41.417 -33.847 17.097 1.00 27.31 501 TYR D C 1
ATOM 17312 O O . TYR D 1 501 ? 42.410 -33.043 17.035 1.00 27.67 501 TYR D O 1
ATOM 17321 N N . ASP D 1 502 ? 40.462 -33.827 16.166 1.00 25.25 502 ASP D N 1
ATOM 17322 C CA . ASP D 1 502 ? 40.533 -32.971 15.010 1.00 27.83 502 ASP D CA 1
ATOM 17323 C C . ASP D 1 502 ? 41.689 -33.346 14.051 1.00 27.20 502 ASP D C 1
ATOM 17324 O O . ASP D 1 502 ? 42.070 -32.539 13.179 1.00 26.60 502 ASP D O 1
ATOM 17329 N N . MET D 1 503 ? 42.197 -34.563 14.140 1.00 23.86 503 MET D N 1
ATOM 17330 C CA . MET D 1 503 ? 43.204 -35.049 13.202 1.00 22.17 503 MET D CA 1
ATOM 17331 C C . MET D 1 503 ? 42.539 -35.896 12.105 1.00 22.40 503 MET D C 1
ATOM 17332 O O . MET D 1 503 ? 41.414 -36.428 12.246 1.00 24.25 503 MET D O 1
ATOM 17337 N N . PRO D 1 504 ? 43.174 -36.021 10.959 1.00 22.40 504 PRO D N 1
ATOM 17338 C CA . PRO D 1 504 ? 42.526 -36.736 9.828 1.00 22.09 504 PRO D CA 1
ATOM 17339 C C . PRO D 1 504 ? 42.174 -38.172 10.151 1.00 20.43 504 PRO D C 1
ATOM 17340 O O . PRO D 1 504 ? 42.964 -38.902 10.702 1.00 20.49 504 PRO D O 1
ATOM 17344 N N . GLN D 1 505 ? 40.954 -38.570 9.785 1.00 19.44 505 GLN D N 1
ATOM 17345 C CA . GLN D 1 505 ? 40.465 -39.877 10.126 1.00 18.82 505 GLN D CA 1
ATOM 17346 C C . GLN D 1 505 ? 41.206 -40.965 9.433 1.00 19.27 505 GLN D C 1
ATOM 17347 O O . GLN D 1 505 ? 41.358 -40.951 8.208 1.00 19.20 505 GLN D O 1
ATOM 17353 N N . PRO D 1 506 ? 41.748 -41.944 10.170 1.00 20.12 506 PRO D N 1
ATOM 17354 C CA . PRO D 1 506 ? 42.387 -43.069 9.547 1.00 19.53 506 PRO D CA 1
ATOM 17355 C C . PRO D 1 506 ? 41.420 -44.070 8.927 1.00 19.89 506 PRO D C 1
ATOM 17356 O O . PRO D 1 506 ? 40.342 -44.334 9.503 1.00 20.19 506 PRO D O 1
ATOM 17360 N N . THR D 1 507 ? 41.797 -44.577 7.773 1.00 19.26 507 THR D N 1
ATOM 17361 C CA . THR D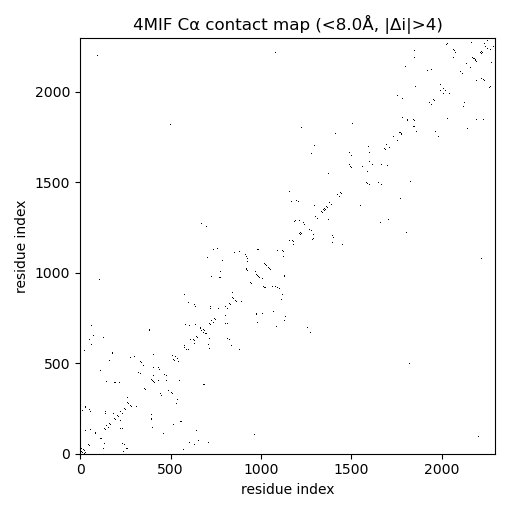 1 507 ? 41.032 -45.611 7.045 1.00 19.80 507 THR D CA 1
ATOM 17362 C C . THR D 1 507 ? 42.028 -46.725 6.725 1.00 19.82 507 THR D C 1
ATOM 17363 O O . THR D 1 507 ? 43.098 -46.459 6.185 1.00 18.65 507 THR D O 1
ATOM 17367 N N . PHE D 1 508 ? 41.609 -47.982 6.976 1.00 18.96 508 PHE D N 1
ATOM 17368 C CA . PHE D 1 508 ? 42.396 -49.169 6.651 1.00 19.06 508 PHE D CA 1
ATOM 17369 C C . PHE D 1 508 ? 41.913 -49.853 5.372 1.00 19.77 508 PHE D C 1
ATOM 17370 O O . PHE D 1 508 ? 40.708 -49.953 5.106 1.00 20.25 508 PHE D O 1
ATOM 17378 N N . LYS D 1 509 ? 42.902 -50.378 4.611 1.00 19.70 509 LYS D N 1
ATOM 17379 C CA . LYS D 1 509 ? 42.614 -51.252 3.481 1.00 21.47 509 LYS D CA 1
ATOM 17380 C C . LYS D 1 509 ? 43.565 -52.384 3.613 1.00 21.15 509 LYS D C 1
ATOM 17381 O O . LYS D 1 509 ? 44.754 -52.273 3.174 1.00 19.98 509 LYS D O 1
ATOM 17387 N N . PHE D 1 510 ? 43.149 -53.444 4.322 1.00 19.45 510 PHE D N 1
ATOM 17388 C CA . PHE D 1 510 ? 44.006 -54.529 4.655 1.00 20.02 510 PHE D CA 1
ATOM 17389 C C . PHE D 1 510 ? 43.395 -55.868 4.291 1.00 21.93 510 PHE D C 1
ATOM 17390 O O . PHE D 1 510 ? 42.263 -56.165 4.725 1.00 21.27 510 PHE D O 1
ATOM 17398 N N . THR D 1 511 ? 44.112 -56.649 3.459 1.00 21.26 511 THR D N 1
ATOM 17399 C CA . THR D 1 511 ? 43.659 -57.987 3.067 1.00 22.15 511 THR D CA 1
ATOM 17400 C C . THR D 1 511 ? 44.894 -58.894 3.144 1.00 24.43 511 THR D C 1
ATOM 17401 O O . THR D 1 511 ? 45.911 -58.634 2.480 1.00 23.87 511 THR D O 1
ATOM 17405 N N . MET D 1 512 ? 44.771 -59.988 3.879 1.00 21.44 512 MET D N 1
ATOM 17406 C CA . MET D 1 512 ? 45.858 -60.947 3.983 1.00 22.89 512 MET D CA 1
ATOM 17407 C C . MET D 1 512 ? 46.119 -61.666 2.652 1.00 21.07 512 MET D C 1
ATOM 17408 O O . MET D 1 512 ? 45.219 -61.864 1.832 1.00 22.43 512 MET D O 1
ATOM 17413 N N . SER D 1 513 ? 47.327 -62.194 2.498 1.00 21.32 513 SER D N 1
ATOM 17414 C CA . SER D 1 513 ? 47.691 -62.970 1.322 1.00 23.01 513 SER D CA 1
ATOM 17415 C C . SER D 1 513 ? 47.221 -64.435 1.482 1.00 22.74 513 SER D C 1
ATOM 17416 O O . SER D 1 513 ? 46.947 -64.895 2.582 1.00 20.35 513 SER D O 1
ATOM 17419 N N . GLN D 1 514 ? 47.262 -65.175 0.398 1.00 22.60 514 GLN D N 1
ATOM 17420 C CA . GLN D 1 514 ? 47.011 -66.607 0.458 1.00 23.83 514 GLN D CA 1
ATOM 17421 C C . GLN D 1 514 ? 47.986 -67.313 1.401 1.00 22.11 514 GLN D C 1
ATOM 17422 O O . GLN D 1 514 ? 47.565 -68.177 2.137 1.00 22.72 514 GLN D O 1
ATOM 17428 N N . ASP D 1 515 ? 49.293 -66.962 1.376 1.00 20.49 515 ASP D N 1
ATOM 17429 C CA . ASP D 1 515 ? 50.237 -67.603 2.263 1.00 21.77 515 ASP D CA 1
ATOM 17430 C C . ASP D 1 515 ? 49.946 -67.232 3.712 1.00 20.35 515 ASP D C 1
ATOM 17431 O O . ASP D 1 515 ? 50.155 -68.031 4.612 1.00 20.23 515 ASP D O 1
ATOM 17436 N N . ASP D 1 516 ? 49.572 -65.979 3.958 1.00 19.12 516 ASP D N 1
ATOM 17437 C CA . ASP D 1 516 ? 49.201 -65.553 5.321 1.00 19.40 516 ASP D CA 1
ATOM 17438 C C . ASP D 1 516 ? 48.054 -66.449 5.854 1.00 19.45 516 ASP D C 1
ATOM 17439 O O . ASP D 1 516 ? 48.029 -66.820 7.055 1.00 18.89 516 ASP D O 1
ATOM 17444 N N . ARG D 1 517 ? 47.087 -66.686 4.986 1.00 18.36 517 ARG D N 1
ATOM 17445 C CA . ARG D 1 517 ? 45.915 -67.476 5.342 1.00 19.96 517 ARG D CA 1
ATOM 17446 C C . ARG D 1 517 ? 46.294 -68.946 5.649 1.00 20.27 517 ARG D C 1
ATOM 17447 O O . ARG D 1 517 ? 45.812 -69.560 6.628 1.00 19.50 517 ARG D O 1
ATOM 17455 N N . ALA D 1 518 ? 47.166 -69.494 4.833 1.00 20.31 518 ALA D N 1
ATOM 17456 C CA . ALA D 1 518 ? 47.593 -70.900 4.995 1.00 20.35 518 ALA D CA 1
ATOM 17457 C C . ALA D 1 518 ? 48.303 -71.024 6.344 1.00 19.77 518 ALA D C 1
ATOM 17458 O O . ALA D 1 518 ? 48.077 -71.972 7.086 1.00 21.35 518 ALA D O 1
ATOM 17460 N N . ARG D 1 519 ? 49.171 -70.088 6.680 1.00 19.01 519 ARG D N 1
ATOM 17461 C CA . ARG D 1 519 ? 49.840 -70.082 7.987 1.00 18.95 519 ARG D CA 1
ATOM 17462 C C . ARG D 1 519 ? 48.863 -69.895 9.144 1.00 18.41 519 ARG D C 1
ATOM 17463 O O . ARG D 1 519 ? 49.027 -70.558 10.160 1.00 19.82 519 ARG D O 1
ATOM 17471 N N . ALA D 1 520 ? 47.890 -69.047 8.973 1.00 17.38 520 ALA D N 1
ATOM 17472 C CA . ALA D 1 520 ? 46.810 -68.825 10.017 1.00 17.71 520 ALA D CA 1
ATOM 17473 C C . ALA D 1 520 ? 46.103 -70.124 10.338 1.00 17.61 520 ALA D C 1
ATOM 17474 O O . ALA D 1 520 ? 45.806 -70.397 11.550 1.00 17.23 520 ALA D O 1
ATOM 17476 N N . ARG D 1 521 ? 45.857 -70.940 9.333 1.00 18.45 521 ARG D N 1
ATOM 17477 C CA . ARG D 1 521 ? 45.155 -72.223 9.597 1.00 18.11 521 ARG D CA 1
ATOM 17478 C C . ARG D 1 521 ? 46.081 -73.111 10.333 1.00 18.44 521 ARG D C 1
ATOM 17479 O O . ARG D 1 521 ? 45.728 -73.769 11.335 1.00 18.42 521 ARG D O 1
ATOM 17487 N N . ARG D 1 522 ? 47.352 -73.137 9.916 1.00 18.80 522 ARG D N 1
ATOM 17488 C CA . ARG D 1 522 ? 48.254 -74.034 10.615 1.00 18.26 522 ARG D CA 1
ATOM 17489 C C . ARG D 1 522 ? 48.481 -73.606 12.056 1.00 18.04 522 ARG D C 1
ATOM 17490 O O . ARG D 1 522 ? 48.665 -74.445 12.954 1.00 17.76 522 ARG D O 1
ATOM 17498 N N . MET D 1 523 ? 48.405 -72.303 12.309 1.00 17.73 523 MET D N 1
ATOM 17499 C CA . MET D 1 523 ? 48.552 -71.749 13.638 1.00 18.35 523 MET D CA 1
ATOM 17500 C C . MET D 1 523 ? 47.440 -72.159 14.541 1.00 15.95 523 MET D C 1
ATOM 17501 O O . MET D 1 523 ? 47.634 -72.539 15.699 1.00 16.48 523 MET D O 1
ATOM 17506 N N . MET D 1 524 ? 46.250 -72.063 14.010 1.00 17.08 524 MET D N 1
ATOM 17507 C CA . MET D 1 524 ? 45.061 -72.515 14.746 1.00 16.89 524 MET D CA 1
ATOM 17508 C C . MET D 1 524 ? 45.130 -74.015 15.101 1.00 18.07 524 MET D C 1
ATOM 17509 O O . MET D 1 524 ? 44.871 -74.397 16.271 1.00 17.67 524 MET D O 1
ATOM 17514 N N . ASP D 1 525 ? 45.562 -74.823 14.174 1.00 17.41 525 ASP D N 1
ATOM 17515 C CA . ASP D 1 525 ? 45.746 -76.237 14.403 1.00 18.44 525 ASP D CA 1
ATOM 17516 C C . ASP D 1 525 ? 46.786 -76.536 15.457 1.00 17.83 525 ASP D C 1
ATOM 17517 O O . ASP D 1 525 ? 46.569 -77.378 16.374 1.00 17.26 525 ASP D O 1
ATOM 17522 N N . ASP D 1 526 ? 47.869 -75.751 15.428 1.00 17.21 526 ASP D N 1
ATOM 17523 C CA . ASP D 1 526 ? 48.947 -75.840 16.410 1.00 18.74 526 ASP D CA 1
ATOM 17524 C C . ASP D 1 526 ? 48.410 -75.483 17.803 1.00 16.56 526 ASP D C 1
ATOM 17525 O O . ASP D 1 526 ? 48.707 -76.110 18.818 1.00 18.15 526 ASP D O 1
ATOM 17530 N N . MET D 1 527 ? 47.620 -74.455 17.917 1.00 17.15 527 MET D N 1
ATOM 17531 C CA . MET D 1 527 ? 47.130 -74.028 19.221 1.00 17.15 527 MET D CA 1
ATOM 17532 C C . MET D 1 527 ? 46.243 -75.103 19.825 1.00 16.65 527 MET D C 1
ATOM 17533 O O . MET D 1 527 ? 46.279 -75.353 21.039 1.00 15.81 527 MET D O 1
ATOM 17538 N N . CYS D 1 528 ? 45.341 -75.649 19.016 1.00 17.02 528 CYS D N 1
ATOM 17539 C CA . CYS D 1 528 ? 44.448 -76.748 19.527 1.00 18.40 528 CYS D CA 1
ATOM 17540 C C . CYS D 1 528 ? 45.297 -77.947 20.008 1.00 19.20 528 CYS D C 1
ATOM 17541 O O . CYS D 1 528 ? 45.093 -78.461 21.125 1.00 21.63 528 CYS D O 1
ATOM 17544 N N . ASN D 1 529 ? 46.302 -78.303 19.216 1.00 18.60 529 ASN D N 1
ATOM 17545 C CA . ASN D 1 529 ? 47.164 -79.441 19.583 1.00 18.86 529 ASN D CA 1
ATOM 17546 C C . ASN D 1 529 ? 47.886 -79.170 20.933 1.00 18.98 529 ASN D C 1
ATOM 17547 O O . ASN D 1 529 ? 47.961 -80.043 21.789 1.00 18.82 529 ASN D O 1
ATOM 17552 N N . ILE D 1 530 ? 48.476 -77.993 21.037 1.00 16.20 530 ILE D N 1
ATOM 17553 C CA . ILE D 1 530 ? 49.250 -77.592 22.246 1.00 17.11 530 ILE D CA 1
ATOM 17554 C C . ILE D 1 530 ? 48.407 -77.439 23.485 1.00 16.40 530 ILE D C 1
ATOM 17555 O O . ILE D 1 530 ? 48.715 -78.033 24.507 1.00 18.01 530 ILE D O 1
ATOM 17560 N N . ALA D 1 531 ? 47.313 -76.717 23.403 1.00 16.76 531 ALA D N 1
ATOM 17561 C CA . ALA D 1 531 ? 46.509 -76.493 24.542 1.00 17.13 531 ALA D CA 1
ATOM 17562 C C . ALA D 1 531 ? 45.992 -77.748 25.128 1.00 16.46 531 ALA D C 1
ATOM 17563 O O . ALA D 1 531 ? 45.932 -77.909 26.374 1.00 16.31 531 ALA D O 1
ATOM 17565 N N . LEU D 1 532 ? 45.583 -78.675 24.251 1.00 16.85 532 LEU D N 1
ATOM 17566 C CA . LEU D 1 532 ? 45.015 -79.946 24.763 1.00 17.23 532 LEU D CA 1
ATOM 17567 C C . LEU D 1 532 ? 45.964 -80.933 25.439 1.00 18.53 532 LEU D C 1
ATOM 17568 O O . LEU D 1 532 ? 45.526 -81.922 26.014 1.00 18.28 532 LEU D O 1
ATOM 17573 N N . LYS D 1 533 ? 47.271 -80.652 25.409 1.00 18.19 533 LYS D N 1
ATOM 17574 C CA . LYS D 1 533 ? 48.183 -81.475 26.100 1.00 18.19 533 LYS D CA 1
ATOM 17575 C C . LYS D 1 533 ? 48.062 -81.342 27.575 1.00 18.71 533 LYS D C 1
ATOM 17576 O O . LYS D 1 533 ? 48.367 -82.354 28.246 1.00 20.45 533 LYS D O 1
ATOM 17582 N N . ILE D 1 534 ? 47.627 -80.183 28.150 1.00 18.79 534 ILE D N 1
ATOM 17583 C CA . ILE D 1 534 ? 47.618 -80.032 29.608 1.00 18.72 534 ILE D CA 1
ATOM 17584 C C . ILE D 1 534 ? 46.254 -79.624 30.166 1.00 18.62 534 ILE D C 1
ATOM 17585 O O . ILE D 1 534 ? 46.092 -79.604 31.385 1.00 18.65 534 ILE D O 1
ATOM 17590 N N . GLY D 1 535 ? 45.293 -79.405 29.306 1.00 17.88 535 GLY D N 1
ATOM 17591 C CA . GLY D 1 535 ? 43.954 -79.061 29.792 1.00 18.43 535 GLY D CA 1
ATOM 17592 C C . GLY D 1 535 ? 42.923 -79.143 28.743 1.00 19.19 535 GLY D C 1
ATOM 17593 O O . GLY D 1 535 ? 43.194 -79.498 27.589 1.00 18.67 535 GLY D O 1
ATOM 17594 N N . GLY D 1 536 ? 41.723 -78.745 29.113 1.00 17.83 536 GLY D N 1
ATOM 17595 C CA . GLY D 1 536 ? 40.585 -78.822 28.265 1.00 18.79 536 GLY D CA 1
ATOM 17596 C C . GLY D 1 536 ? 39.885 -77.460 28.181 1.00 20.20 536 GLY D C 1
ATOM 17597 O O . GLY D 1 536 ? 39.907 -76.688 29.146 1.00 17.80 536 GLY D O 1
ATOM 17598 N N . TYR D 1 537 ? 39.352 -77.110 27.011 1.00 17.17 537 TYR D N 1
ATOM 17599 C CA . TYR D 1 537 ? 38.899 -75.717 26.761 1.00 17.39 537 TYR D CA 1
ATOM 17600 C C . TYR D 1 537 ? 37.869 -75.294 27.798 1.00 19.31 537 TYR D C 1
ATOM 17601 O O . TYR D 1 537 ? 36.967 -76.050 28.155 1.00 18.41 537 TYR D O 1
ATOM 17610 N N . LEU D 1 538 ? 38.036 -74.115 28.323 1.00 18.80 538 LEU D N 1
ATOM 17611 C CA . LEU D 1 538 ? 37.076 -73.548 29.223 1.00 17.79 538 LEU D CA 1
ATOM 17612 C C . LEU D 1 538 ? 35.841 -73.102 28.373 1.00 18.35 538 LEU D C 1
ATOM 17613 O O . LEU D 1 538 ? 36.006 -72.344 27.398 1.00 18.96 538 LEU D O 1
ATOM 17618 N N . PRO D 1 539 ? 34.623 -73.467 28.781 1.00 20.38 539 PRO D N 1
ATOM 17619 C CA . PRO D 1 539 ? 33.454 -73.029 28.047 1.00 22.69 539 PRO D CA 1
ATOM 17620 C C . PRO D 1 539 ? 33.430 -71.532 27.860 1.00 22.30 539 PRO D C 1
ATOM 17621 O O . PRO D 1 539 ? 33.680 -70.756 28.840 1.00 22.56 539 PRO D O 1
ATOM 17625 N N . GLY D 1 540 ? 33.140 -71.102 26.634 1.00 21.11 540 GLY D N 1
ATOM 17626 C CA . GLY D 1 540 ? 33.220 -69.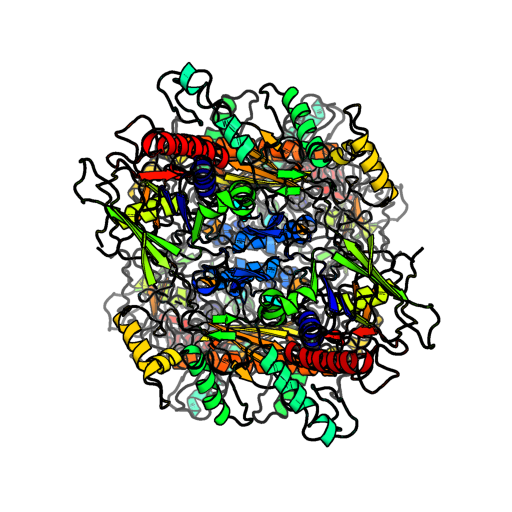678 26.174 1.00 21.52 540 GLY D CA 1
ATOM 17627 C C . GLY D 1 540 ? 34.513 -69.221 25.685 1.00 21.49 540 GLY D C 1
ATOM 17628 O O . GLY D 1 540 ? 34.606 -68.196 25.067 1.00 22.44 540 GLY D O 1
ATOM 17629 N N . SER D 1 541 ? 35.577 -69.974 25.962 1.00 17.48 541 SER D N 1
ATOM 17630 C CA . SER D 1 541 ? 36.880 -69.627 25.524 1.00 17.10 541 SER D CA 1
ATOM 17631 C C . SER D 1 541 ? 37.538 -70.718 24.695 1.00 16.68 541 SER D C 1
ATOM 17632 O O . SER D 1 541 ? 38.706 -71.002 24.762 1.00 17.03 541 SER D O 1
ATOM 17635 N N . GLU D 1 542 ? 36.711 -71.285 23.860 1.00 16.97 542 GLU D N 1
ATOM 17636 C CA . GLU D 1 542 ? 37.144 -72.277 22.910 1.00 18.38 542 GLU D CA 1
ATOM 17637 C C . GLU D 1 542 ? 37.929 -71.640 21.788 1.00 17.82 542 GLU D C 1
ATOM 17638 O O . GLU D 1 542 ? 37.908 -70.432 21.588 1.00 17.50 542 GLU D O 1
ATOM 17644 N N . PRO D 1 543 ? 38.650 -72.457 21.053 1.00 16.77 543 PRO D N 1
ATOM 17645 C CA . PRO D 1 543 ? 39.576 -71.864 20.106 1.00 17.63 543 PRO D CA 1
ATOM 17646 C C . PRO D 1 543 ? 38.889 -71.008 19.048 1.00 16.92 543 PRO D C 1
ATOM 17647 O O . PRO D 1 543 ? 37.890 -71.451 18.416 1.00 18.22 543 PRO D O 1
ATOM 17651 N N . GLN D 1 544 ? 39.441 -69.810 18.847 1.00 18.23 544 GLN D N 1
ATOM 17652 C CA . GLN D 1 544 ? 38.831 -68.838 17.996 1.00 16.76 544 GLN D CA 1
ATOM 17653 C C . GLN D 1 544 ? 39.779 -67.810 17.520 1.00 16.65 544 GLN D C 1
ATOM 17654 O O . GLN D 1 544 ? 40.799 -67.531 18.187 1.00 17.22 544 GLN D O 1
ATOM 17660 N N . PHE D 1 545 ? 39.478 -67.254 16.328 1.00 17.07 545 PHE D N 1
ATOM 17661 C CA . PHE D 1 545 ? 40.168 -66.084 15.844 1.00 16.95 545 PHE D CA 1
ATOM 17662 C C . PHE D 1 545 ? 39.626 -64.850 16.517 1.00 17.86 545 PHE D C 1
ATOM 17663 O O . PHE D 1 545 ? 38.415 -64.731 16.787 1.00 19.43 545 PHE D O 1
ATOM 17671 N N . MET D 1 546 ? 40.496 -63.859 16.698 1.00 19.21 546 MET D N 1
ATOM 17672 C CA . MET D 1 546 ? 40.134 -62.559 17.261 1.00 19.33 546 MET D CA 1
ATOM 17673 C C . MET D 1 546 ? 39.935 -61.511 16.144 1.00 18.58 546 MET D C 1
ATOM 17674 O O . MET D 1 546 ? 40.351 -61.720 14.995 1.00 19.54 546 MET D O 1
ATOM 17679 N N . THR D 1 547 ? 39.217 -60.435 16.471 1.00 18.74 547 THR D N 1
ATOM 17680 C CA . THR D 1 547 ? 38.961 -59.371 15.509 1.00 18.75 547 THR D CA 1
ATOM 17681 C C . THR D 1 547 ? 40.290 -58.790 15.017 1.00 18.80 547 THR D C 1
ATOM 17682 O O . THR D 1 547 ? 41.195 -58.545 15.806 1.00 19.46 547 THR D O 1
ATOM 17686 N N . PRO D 1 548 ? 40.441 -58.637 13.709 1.00 20.69 548 PRO D N 1
ATOM 17687 C CA . PRO D 1 548 ? 41.687 -58.062 13.171 1.00 22.25 548 PRO D CA 1
ATOM 17688 C C . PRO D 1 548 ? 42.012 -56.729 13.817 1.00 20.17 548 PRO D C 1
ATOM 17689 O O . PRO D 1 548 ? 41.160 -55.872 13.998 1.00 19.15 548 PRO D O 1
ATOM 17693 N N . GLY D 1 549 ? 43.276 -56.607 14.196 1.00 19.37 549 GLY D N 1
ATOM 17694 C CA . GLY D 1 549 ? 43.795 -55.431 14.884 1.00 19.07 549 GLY D CA 1
ATOM 17695 C C . GLY D 1 549 ? 43.865 -55.482 16.364 1.00 19.83 549 GLY D C 1
ATOM 17696 O O . GLY D 1 549 ? 44.472 -54.663 16.975 1.00 18.90 549 GLY D O 1
ATOM 17697 N N . LEU D 1 550 ? 43.240 -56.507 16.996 1.00 18.44 550 LEU D N 1
ATOM 17698 C CA . LEU D 1 550 ? 43.226 -56.614 18.423 1.00 18.20 550 LEU D CA 1
ATOM 17699 C C . LEU D 1 550 ? 44.592 -56.753 19.025 1.00 18.71 550 LEU D C 1
ATOM 17700 O O . LEU D 1 550 ? 44.843 -56.355 20.162 1.00 19.56 550 LEU D O 1
ATOM 17705 N N . ALA D 1 551 ? 45.532 -57.261 18.245 1.00 18.93 551 ALA D N 1
ATOM 17706 C CA . ALA D 1 551 ? 46.915 -57.471 18.766 1.00 20.16 551 ALA D CA 1
ATOM 17707 C C . ALA D 1 551 ? 47.601 -56.105 19.001 1.00 19.20 551 ALA D C 1
ATOM 17708 O O . ALA D 1 551 ? 48.538 -55.969 19.814 1.00 19.61 551 ALA D O 1
ATOM 17710 N N . LEU D 1 552 ? 47.179 -55.064 18.289 1.00 18.48 552 LEU D N 1
ATOM 17711 C CA . LEU D 1 552 ? 47.725 -53.735 18.403 1.00 17.75 552 LEU D CA 1
ATOM 17712 C C . LEU D 1 552 ? 49.227 -53.699 17.961 1.00 19.38 552 LEU D C 1
ATOM 17713 O O . LEU D 1 552 ? 50.031 -52.929 18.445 1.00 24.17 552 LEU D O 1
ATOM 17718 N N . HIS D 1 553 ? 49.580 -54.576 17.108 1.00 19.30 553 HIS D N 1
ATOM 17719 C CA . HIS D 1 553 ? 50.981 -54.695 16.653 1.00 19.36 553 HIS D CA 1
ATOM 17720 C C . HIS D 1 553 ? 51.113 -54.228 15.207 1.00 20.16 553 HIS D C 1
ATOM 17721 O O . HIS D 1 553 ? 52.091 -54.611 14.527 1.00 22.48 553 HIS D O 1
ATOM 17728 N N . LEU D 1 554 ? 50.174 -53.402 14.767 1.00 18.37 554 LEU D N 1
ATOM 17729 C CA . LEU D 1 554 ? 50.257 -52.711 13.445 1.00 18.15 554 LEU D CA 1
ATOM 17730 C C . LEU D 1 554 ? 51.685 -52.188 13.241 1.00 18.36 554 LEU D C 1
ATOM 17731 O O . LEU D 1 554 ? 52.264 -51.488 14.119 1.00 18.32 554 LEU D O 1
ATOM 17736 N N . ALA D 1 555 ? 52.199 -52.465 12.059 1.00 17.46 555 ALA D N 1
ATOM 17737 C CA . ALA D 1 555 ? 53.524 -51.997 11.758 1.00 17.32 555 ALA D CA 1
ATOM 17738 C C . ALA D 1 555 ? 53.625 -51.592 10.277 1.00 18.14 555 ALA D C 1
ATOM 17739 O O . ALA D 1 555 ? 52.669 -51.753 9.536 1.00 18.26 555 ALA D O 1
ATOM 17741 N N . GLY D 1 556 ? 54.781 -51.032 9.893 1.00 18.13 556 GLY D N 1
ATOM 17742 C CA . GLY D 1 556 ? 55.050 -50.786 8.441 1.00 17.83 556 GLY D CA 1
ATOM 17743 C C . GLY D 1 556 ? 54.379 -49.505 7.919 1.00 19.30 556 GLY D C 1
ATOM 17744 O O . GLY D 1 556 ? 54.356 -49.282 6.734 1.00 22.95 556 GLY D O 1
ATOM 17745 N N . THR D 1 557 ? 53.755 -48.715 8.797 1.00 18.25 557 THR D N 1
ATOM 17746 C CA . THR D 1 557 ? 53.083 -47.475 8.422 1.00 19.60 557 THR D CA 1
ATOM 17747 C C . THR D 1 557 ? 54.052 -46.332 8.114 1.00 20.06 557 THR D C 1
ATOM 17748 O O . THR D 1 557 ? 53.638 -45.395 7.411 1.00 21.21 557 THR D O 1
ATOM 17752 N N . THR D 1 558 ? 55.288 -46.357 8.651 1.00 19.30 558 THR D N 1
ATOM 17753 C CA . THR D 1 558 ? 56.358 -45.435 8.288 1.00 20.53 558 THR D CA 1
ATOM 17754 C C . THR D 1 558 ? 57.660 -46.239 8.128 1.00 18.68 558 THR D C 1
ATOM 17755 O O . THR D 1 558 ? 58.629 -46.068 8.877 1.00 19.06 558 THR D O 1
ATOM 17759 N N . ARG D 1 559 ? 57.633 -47.212 7.239 1.00 20.04 559 ARG D N 1
ATOM 17760 C CA . ARG D 1 559 ? 58.591 -48.310 7.295 1.00 18.21 559 ARG D CA 1
ATOM 17761 C C . ARG D 1 559 ? 60.007 -47.841 6.955 1.00 18.57 559 ARG D C 1
ATOM 17762 O O . ARG D 1 559 ? 60.192 -46.991 6.090 1.00 19.49 559 ARG D O 1
ATOM 17770 N N . CYS D 1 560 ? 60.973 -48.385 7.680 1.00 19.03 560 CYS D N 1
ATOM 17771 C CA . CYS D 1 560 ? 62.361 -47.978 7.585 1.00 19.07 560 CYS D CA 1
ATOM 17772 C C . CYS D 1 560 ? 63.190 -49.176 7.192 1.00 19.15 560 CYS D C 1
ATOM 17773 O O . CYS D 1 560 ? 63.078 -50.264 7.774 1.00 20.12 560 CYS D O 1
ATOM 17776 N N . GLY D 1 561 ? 64.129 -48.941 6.269 1.00 19.49 561 GLY D N 1
ATOM 17777 C CA . GLY D 1 561 ? 65.020 -50.018 5.938 1.00 21.21 561 GLY D CA 1
ATOM 17778 C C . GLY D 1 561 ? 65.991 -49.595 4.839 1.00 23.59 561 GLY D C 1
ATOM 17779 O O . GLY D 1 561 ? 66.095 -48.439 4.462 1.00 23.84 561 GLY D O 1
ATOM 17780 N N . LEU D 1 562 ? 66.740 -50.580 4.370 1.00 22.94 562 LEU D N 1
ATOM 17781 C CA . LEU D 1 562 ? 67.752 -50.353 3.320 1.00 26.05 562 LEU D CA 1
ATOM 17782 C C . LEU D 1 562 ? 67.189 -50.043 1.926 1.00 27.12 562 LEU D C 1
ATOM 17783 O O . LEU D 1 562 ? 67.844 -49.392 1.114 1.00 28.50 562 LEU D O 1
ATOM 17788 N N . ASP D 1 563 ? 66.010 -50.495 1.581 1.00 26.99 563 ASP D N 1
ATOM 17789 C CA . ASP D 1 563 ? 65.477 -50.270 0.198 1.00 28.73 563 ASP D CA 1
ATOM 17790 C C . ASP D 1 563 ? 64.760 -48.890 0.097 1.00 28.10 563 ASP D C 1
ATOM 17791 O O . ASP D 1 563 ? 63.546 -48.745 0.419 1.00 27.75 563 ASP D O 1
ATOM 17796 N N . THR D 1 564 ? 65.497 -47.888 -0.391 1.00 27.05 564 THR D N 1
ATOM 17797 C CA . THR D 1 564 ? 65.038 -46.516 -0.353 1.00 30.17 564 THR D CA 1
ATOM 17798 C C . THR D 1 564 ? 63.710 -46.344 -1.138 1.00 28.34 564 THR D C 1
ATOM 17799 O O . THR D 1 564 ? 62.725 -45.696 -0.638 1.00 32.51 564 THR D O 1
ATOM 17803 N N . GLN D 1 565 ? 63.556 -47.064 -2.212 1.00 27.18 565 GLN D N 1
ATOM 17804 C CA . GLN D 1 565 ? 62.347 -46.856 -3.033 1.00 29.95 565 GLN D CA 1
ATOM 17805 C C . GLN D 1 565 ? 61.097 -47.446 -2.418 1.00 26.97 565 GLN D C 1
ATOM 17806 O O . GLN D 1 565 ? 60.001 -47.049 -2.797 1.00 27.19 565 GLN D O 1
ATOM 17812 N N . LYS D 1 566 ? 61.243 -48.350 -1.439 1.00 25.25 566 LYS D N 1
ATOM 17813 C CA . LYS D 1 566 ? 60.062 -48.936 -0.800 1.00 25.58 566 LYS D CA 1
ATOM 17814 C C . LYS D 1 566 ? 59.827 -48.562 0.659 1.00 22.24 566 LYS D C 1
ATOM 17815 O O . LYS D 1 566 ? 58.973 -49.130 1.329 1.00 22.99 566 LYS D O 1
ATOM 17821 N N . THR D 1 567 ? 60.594 -47.604 1.149 1.00 21.54 567 THR D N 1
ATOM 17822 C CA . THR D 1 567 ? 60.569 -47.218 2.527 1.00 20.93 567 THR D CA 1
ATOM 17823 C C . THR D 1 567 ? 60.262 -45.746 2.680 1.00 20.30 567 THR D C 1
ATOM 17824 O O . THR D 1 567 ? 60.434 -44.927 1.733 1.00 21.05 567 THR D O 1
ATOM 17828 N N . VAL D 1 568 ? 59.833 -45.388 3.873 1.00 19.83 568 VAL D N 1
ATOM 17829 C CA . VAL D 1 568 ? 59.685 -43.992 4.288 1.00 20.27 568 VAL D CA 1
ATOM 17830 C C . VAL D 1 568 ? 60.982 -43.394 4.850 1.00 20.04 568 VAL D C 1
ATOM 17831 O O . VAL D 1 568 ? 61.277 -42.213 4.704 1.00 21.50 568 VAL D O 1
ATOM 17835 N N . GLY D 1 569 ? 61.755 -44.228 5.535 1.00 20.27 569 GLY D N 1
ATOM 17836 C CA . GLY D 1 569 ? 62.997 -43.773 6.112 1.00 19.19 569 GLY D CA 1
ATOM 17837 C C . GLY D 1 569 ? 64.081 -44.850 5.979 1.00 21.08 569 GLY D C 1
ATOM 17838 O O . GLY D 1 569 ? 63.860 -45.986 5.520 1.00 19.69 569 GLY D O 1
ATOM 17839 N N . ASN D 1 570 ? 65.286 -44.413 6.318 1.00 20.83 570 ASN D N 1
ATOM 17840 C CA . ASN D 1 570 ? 66.466 -45.249 6.236 1.00 20.60 570 ASN D CA 1
ATOM 17841 C C . ASN D 1 570 ? 66.642 -46.091 7.497 1.00 21.04 570 ASN D C 1
ATOM 17842 O O . ASN D 1 570 ? 65.769 -46.083 8.341 1.00 18.06 570 ASN D O 1
ATOM 17847 N N . THR D 1 571 ? 67.773 -46.822 7.626 1.00 22.05 571 THR D N 1
ATOM 17848 C CA . THR D 1 571 ? 67.858 -47.688 8.773 1.00 22.30 571 THR D CA 1
ATOM 17849 C C . THR D 1 571 ? 68.157 -46.968 10.060 1.00 21.20 571 THR D C 1
ATOM 17850 O O . THR D 1 571 ? 68.144 -47.608 11.151 1.00 22.66 571 THR D O 1
ATOM 17854 N N . HIS D 1 572 ? 68.446 -45.658 9.992 1.00 21.61 572 HIS D N 1
ATOM 17855 C CA . HIS D 1 572 ? 68.466 -44.851 11.172 1.00 20.48 572 HIS D CA 1
ATOM 17856 C C . HIS D 1 572 ? 67.149 -44.098 11.433 1.00 19.83 572 HIS D C 1
ATOM 17857 O O . HIS D 1 572 ? 67.127 -43.206 12.294 1.00 19.69 572 HIS D O 1
ATOM 17864 N N . CYS D 1 573 ? 66.112 -44.485 10.689 1.00 19.08 573 CYS D N 1
ATOM 17865 C CA . CYS D 1 573 ? 64.771 -43.915 10.808 1.00 19.08 573 CYS D CA 1
ATOM 17866 C C . CYS D 1 573 ? 64.668 -42.447 10.402 1.00 18.48 573 CYS D C 1
ATOM 17867 O O . CYS D 1 573 ? 63.670 -41.757 10.839 1.00 20.28 573 CYS D O 1
ATOM 17870 N N . LYS D 1 574 ? 65.622 -41.994 9.594 1.00 20.03 574 LYS D N 1
ATOM 17871 C CA . LYS D 1 574 ? 65.549 -40.631 9.055 1.00 19.80 574 LYS D CA 1
ATOM 17872 C C . LYS D 1 574 ? 64.666 -40.689 7.846 1.00 19.50 574 LYS D C 1
ATOM 17873 O O . LYS D 1 574 ? 64.902 -41.474 6.930 1.00 19.02 574 LYS D O 1
ATOM 17879 N N . VAL D 1 575 ? 63.628 -39.832 7.804 1.00 19.31 575 VAL D N 1
ATOM 17880 C CA . VAL D 1 575 ? 62.748 -39.753 6.649 1.00 18.67 575 VAL D CA 1
ATOM 17881 C C . VAL D 1 575 ? 63.505 -39.285 5.390 1.00 19.80 575 VAL D C 1
ATOM 17882 O O . VAL D 1 575 ? 64.262 -38.306 5.422 1.00 22.38 575 VAL D O 1
ATOM 17886 N N . HIS D 1 576 ? 63.280 -40.021 4.311 1.00 19.32 576 HIS D N 1
ATOM 17887 C CA . HIS D 1 576 ? 63.985 -39.710 3.057 1.00 20.49 576 HIS D CA 1
ATOM 17888 C C . HIS D 1 576 ? 63.675 -38.301 2.605 1.00 20.61 576 HIS D C 1
ATOM 17889 O O . HIS D 1 576 ? 62.530 -37.810 2.679 1.00 21.62 576 HIS D O 1
ATOM 17896 N N . ASN D 1 577 ? 64.765 -37.667 2.172 1.00 20.85 577 ASN D N 1
ATOM 17897 C CA . ASN D 1 577 ? 64.778 -36.264 1.738 1.00 22.61 577 ASN D CA 1
ATOM 17898 C C . ASN D 1 577 ? 64.665 -35.222 2.818 1.00 25.43 577 ASN D C 1
ATOM 17899 O O . ASN D 1 577 ? 64.755 -34.002 2.519 1.00 27.00 577 ASN D O 1
ATOM 17904 N N . PHE D 1 578 ? 64.508 -35.591 4.061 1.00 23.93 578 PHE D N 1
ATOM 17905 C CA . PHE D 1 578 ? 64.476 -34.624 5.150 1.00 23.72 578 PHE D CA 1
ATOM 17906 C C . PHE D 1 578 ? 65.730 -34.751 5.983 1.00 27.33 578 PHE D C 1
ATOM 17907 O O . PHE D 1 578 ? 65.950 -35.812 6.580 1.00 28.32 578 PHE D O 1
ATOM 17915 N N . ASN D 1 579 ? 66.531 -33.695 6.183 1.00 25.91 579 ASN D N 1
ATOM 17916 C CA A ASN D 1 579 ? 67.749 -33.867 6.997 0.50 27.54 579 ASN D CA 1
ATOM 17917 C CA B ASN D 1 579 ? 67.733 -33.808 6.964 0.50 28.52 579 ASN D CA 1
ATOM 17918 C C . ASN D 1 579 ? 67.474 -33.916 8.481 1.00 27.59 579 ASN D C 1
ATOM 17919 O O . ASN D 1 579 ? 68.290 -34.463 9.221 1.00 32.08 579 ASN D O 1
ATOM 17928 N N . ASN D 1 580 ? 66.290 -33.450 8.927 1.00 22.49 580 ASN D N 1
ATOM 17929 C CA . ASN D 1 580 ? 66.092 -33.267 10.359 1.00 22.27 580 ASN D CA 1
ATOM 17930 C C . ASN D 1 580 ? 64.792 -33.899 10.959 1.00 21.68 580 ASN D C 1
ATOM 17931 O O . ASN D 1 580 ? 64.260 -33.385 11.921 1.00 20.79 580 ASN D O 1
ATOM 17936 N N . LEU D 1 581 ? 64.273 -34.863 10.243 1.00 19.80 581 LEU D N 1
ATOM 17937 C CA . LEU D 1 581 ? 63.012 -35.586 10.540 1.00 18.81 581 LEU D CA 1
ATOM 17938 C C . LEU D 1 581 ? 63.202 -37.061 10.687 1.00 19.77 581 LEU D C 1
ATOM 17939 O O . LEU D 1 581 ? 63.684 -37.774 9.763 1.00 18.82 581 LEU D O 1
ATOM 17944 N N . TYR D 1 582 ? 62.902 -37.550 11.887 1.00 19.34 582 TYR D N 1
ATOM 17945 C CA . TYR D 1 582 ? 62.951 -38.981 12.227 1.00 19.07 582 TYR D CA 1
ATOM 17946 C C . TYR D 1 582 ? 61.586 -39.501 12.673 1.00 19.17 582 TYR D C 1
ATOM 17947 O O . TYR D 1 582 ? 60.750 -38.745 13.247 1.00 18.92 582 TYR D O 1
ATOM 17956 N N . VAL D 1 583 ? 61.412 -40.790 12.461 1.00 17.87 583 VAL D N 1
ATOM 17957 C CA . VAL D 1 583 ? 60.257 -41.504 12.961 1.00 18.06 583 VAL D CA 1
ATOM 17958 C C . VAL D 1 583 ? 60.603 -42.611 13.958 1.00 19.00 583 VAL D C 1
ATOM 17959 O O . VAL D 1 583 ? 61.719 -43.143 14.006 1.00 17.67 583 VAL D O 1
ATOM 17963 N N . GLY D 1 584 ? 59.619 -42.952 14.766 1.00 19.66 584 GLY D N 1
ATOM 17964 C CA . GLY D 1 584 ? 59.838 -44.012 15.762 1.00 18.53 584 GLY D CA 1
ATOM 17965 C C . GLY D 1 584 ? 58.554 -44.794 16.006 1.00 19.64 584 GLY D C 1
ATOM 17966 O O . GLY D 1 584 ? 57.487 -44.266 15.798 1.00 18.22 584 GLY D O 1
ATOM 17967 N N . GLY D 1 585 ? 58.720 -46.033 16.497 1.00 17.88 585 GLY D N 1
ATOM 17968 C CA . GLY D 1 585 ? 57.628 -46.881 16.856 1.00 18.80 585 GLY D CA 1
ATOM 17969 C C . GLY D 1 585 ? 57.515 -48.065 15.958 1.00 18.61 585 GLY D C 1
ATOM 17970 O O . GLY D 1 585 ? 58.314 -48.305 15.079 1.00 17.89 585 GLY D O 1
ATOM 17971 N N . ASN D 1 586 ? 56.462 -48.868 16.224 1.00 16.80 586 ASN D N 1
ATOM 17972 C CA . ASN D 1 586 ? 56.281 -50.105 15.504 1.00 16.38 586 ASN D CA 1
ATOM 17973 C C . ASN D 1 586 ? 56.048 -49.871 13.987 1.00 17.07 586 ASN D C 1
ATOM 17974 O O . ASN D 1 586 ? 56.249 -50.784 13.175 1.00 17.51 586 ASN D O 1
ATOM 17979 N N . GLY D 1 587 ? 55.615 -48.675 13.650 1.00 17.16 587 GLY D N 1
ATOM 17980 C CA . GLY D 1 587 ? 55.424 -48.296 12.265 1.00 16.52 587 GLY D CA 1
ATOM 17981 C C . GLY D 1 587 ? 56.731 -48.316 11.450 1.00 16.70 587 GLY D C 1
ATOM 17982 O O . GLY D 1 587 ? 56.646 -48.376 10.224 1.00 18.67 587 GLY D O 1
ATOM 17983 N N . VAL D 1 588 ? 57.885 -48.251 12.113 1.00 16.88 588 VAL D N 1
ATOM 17984 C CA . VAL D 1 588 ? 59.179 -48.255 11.402 1.00 16.37 588 VAL D CA 1
ATOM 17985 C C . VAL D 1 588 ? 59.534 -49.661 10.937 1.00 17.66 588 VAL D C 1
ATOM 17986 O O . VAL D 1 588 ? 60.296 -49.850 10.015 1.00 18.11 588 VAL D O 1
ATOM 17990 N N . ILE D 1 589 ? 58.967 -50.679 11.569 1.00 17.29 589 ILE D N 1
ATOM 17991 C CA . ILE D 1 589 ? 59.355 -52.069 11.276 1.00 17.09 589 ILE D CA 1
ATOM 17992 C C . ILE D 1 589 ? 58.798 -52.492 9.919 1.00 18.71 589 ILE D C 1
ATOM 17993 O O . ILE D 1 589 ? 57.575 -52.383 9.630 1.00 20.05 589 ILE D O 1
ATOM 17998 N N . GLU D 1 590 ? 59.680 -52.941 9.049 1.00 19.31 590 GLU D N 1
ATOM 17999 C CA . GLU D 1 590 ? 59.326 -53.237 7.627 1.00 18.85 590 GLU D CA 1
ATOM 18000 C C . GLU D 1 590 ? 59.011 -54.678 7.271 1.00 20.08 590 GLU D C 1
ATOM 18001 O O . GLU D 1 590 ? 58.666 -54.958 6.133 1.00 19.74 590 GLU D O 1
ATOM 18007 N N . THR D 1 591 ? 59.150 -55.573 8.218 1.00 18.76 591 THR D N 1
ATOM 18008 C CA . THR D 1 591 ? 58.983 -57.018 7.991 1.00 18.80 591 THR D CA 1
ATOM 18009 C C . THR D 1 591 ? 57.619 -57.453 8.471 1.00 19.11 591 THR D C 1
ATOM 18010 O O . THR D 1 591 ? 56.949 -56.692 9.173 1.00 20.43 591 THR D O 1
ATOM 18014 N N . GLY D 1 592 ? 57.233 -58.645 8.051 1.00 19.44 592 GLY D N 1
ATOM 18015 C CA . GLY D 1 592 ? 56.051 -59.245 8.635 1.00 19.65 592 GLY D CA 1
ATOM 18016 C C . GLY D 1 592 ? 56.566 -60.083 9.792 1.00 18.64 592 GLY D C 1
ATOM 18017 O O . GLY D 1 592 ? 57.400 -61.032 9.638 1.00 19.25 592 GLY D O 1
ATOM 18018 N N . PHE D 1 593 ? 56.155 -59.721 10.998 1.00 19.10 593 PHE D N 1
ATOM 18019 C CA . PHE D 1 593 ? 56.653 -60.394 12.227 1.00 18.34 593 PHE D CA 1
ATOM 18020 C C . PHE D 1 593 ? 55.445 -60.818 13.013 1.00 18.82 593 PHE D C 1
ATOM 18021 O O . PHE D 1 593 ? 54.333 -60.288 12.863 1.00 18.49 593 PHE D O 1
ATOM 18029 N N . ALA D 1 594 ? 55.689 -61.780 13.901 1.00 18.82 594 ALA D N 1
ATOM 18030 C CA . ALA D 1 594 ? 54.580 -62.307 14.787 1.00 18.10 594 ALA D CA 1
ATOM 18031 C C . ALA D 1 594 ? 54.780 -61.994 16.249 1.00 20.79 594 ALA D C 1
ATOM 18032 O O . ALA D 1 594 ? 53.832 -61.998 17.019 1.00 18.55 594 ALA D O 1
ATOM 18034 N N . ALA D 1 595 ? 56.046 -61.817 16.681 1.00 17.48 595 ALA D N 1
ATOM 18035 C CA . ALA D 1 595 ? 56.355 -61.514 18.075 1.00 18.64 595 ALA D CA 1
ATOM 18036 C C . ALA D 1 595 ? 55.992 -60.042 18.449 1.00 19.07 595 ALA D C 1
ATOM 18037 O O . ALA D 1 595 ? 55.637 -59.205 17.605 1.00 21.16 595 ALA D O 1
ATOM 18039 N N . ASN D 1 596 ? 56.029 -59.788 19.738 1.00 17.91 596 ASN D N 1
ATOM 18040 C CA . ASN D 1 596 ? 55.660 -58.510 20.242 1.00 18.92 596 ASN D CA 1
ATOM 18041 C C . ASN D 1 596 ? 56.728 -57.526 19.834 1.00 18.79 596 ASN D C 1
ATOM 18042 O O . ASN D 1 596 ? 57.900 -57.790 19.991 1.00 18.94 596 ASN D O 1
ATOM 18047 N N . PRO D 1 597 ? 56.326 -56.388 19.256 1.00 18.90 597 PRO D N 1
ATOM 18048 C CA . PRO D 1 597 ? 57.315 -55.490 18.638 1.00 18.31 597 PRO D CA 1
ATOM 18049 C C . PRO D 1 597 ? 58.088 -54.469 19.480 1.00 19.67 597 PRO D C 1
ATOM 18050 O O . PRO D 1 597 ? 59.065 -53.940 18.965 1.00 18.41 597 PRO D O 1
ATOM 18054 N N . THR D 1 598 ? 57.661 -54.174 20.703 1.00 17.92 598 THR D N 1
ATOM 18055 C CA . THR D 1 598 ? 58.174 -53.011 21.409 1.00 18.36 598 THR D CA 1
ATOM 18056 C C . THR D 1 598 ? 59.659 -53.071 21.548 1.00 18.58 598 THR D C 1
ATOM 18057 O O . THR D 1 598 ? 60.346 -52.041 21.374 1.00 17.43 598 THR D O 1
ATOM 18061 N N . LEU D 1 599 ? 60.219 -54.228 21.921 1.00 18.33 599 LEU D N 1
ATOM 18062 C CA . LEU D 1 599 ? 61.661 -54.298 22.136 1.00 18.40 599 LEU D CA 1
ATOM 18063 C C . LEU D 1 599 ? 62.451 -53.885 20.853 1.00 18.75 599 LEU D C 1
ATOM 18064 O O . LEU D 1 599 ? 63.424 -53.166 20.886 1.00 19.84 599 LEU D O 1
ATOM 18069 N N . THR D 1 600 ? 62.027 -54.420 19.714 1.00 18.17 600 THR D N 1
ATOM 18070 C CA . THR D 1 600 ? 62.622 -54.150 18.448 1.00 17.82 600 THR D CA 1
ATOM 18071 C C . THR D 1 600 ? 62.450 -52.641 18.047 1.00 19.50 600 THR D C 1
ATOM 18072 O O . THR D 1 600 ? 63.380 -52.000 17.541 1.00 18.27 600 THR D O 1
ATOM 18076 N N . SER D 1 601 ? 61.272 -52.034 18.300 1.00 19.06 601 SER D N 1
ATOM 18077 C CA . SER D 1 601 ? 61.093 -50.590 18.138 1.00 18.74 601 SER D CA 1
ATOM 18078 C C . SER D 1 601 ? 62.019 -49.771 18.981 1.00 18.28 601 SER D C 1
ATOM 18079 O O . SER D 1 601 ? 62.576 -48.776 18.464 1.00 19.00 601 SER D O 1
ATOM 18082 N N . ILE D 1 602 ? 62.324 -50.236 20.211 1.00 18.80 602 ILE D N 1
ATOM 18083 C CA . ILE D 1 602 ? 63.287 -49.561 21.050 1.00 18.53 602 ILE D CA 1
ATOM 18084 C C . ILE D 1 602 ? 64.665 -49.628 20.394 1.00 18.79 602 ILE D C 1
ATOM 18085 O O . ILE D 1 602 ? 65.392 -48.623 20.384 1.00 19.33 602 ILE D O 1
ATOM 18090 N N . CYS D 1 603 ? 65.024 -50.739 19.812 1.00 18.83 603 CYS D N 1
ATOM 18091 C CA . CYS D 1 603 ? 66.296 -50.798 19.066 1.00 19.54 603 CYS D CA 1
ATOM 18092 C C . CYS D 1 603 ? 66.433 -49.741 17.970 1.00 18.82 603 CYS D C 1
ATOM 18093 O O . CYS D 1 603 ? 67.476 -49.118 17.812 1.00 18.81 603 CYS D O 1
ATOM 18096 N N . TYR D 1 604 ? 65.339 -49.557 17.223 1.00 18.94 604 TYR D N 1
ATOM 18097 C CA . TYR D 1 604 ? 65.308 -48.501 16.212 1.00 18.82 604 TYR D CA 1
ATOM 18098 C C . TYR D 1 604 ? 65.394 -47.160 16.847 1.00 17.88 604 TYR D C 1
ATOM 18099 O O . TYR D 1 604 ? 66.013 -46.305 16.235 1.00 18.91 604 TYR D O 1
ATOM 18108 N N . ALA D 1 605 ? 64.765 -46.913 18.018 1.00 16.80 605 ALA D N 1
ATOM 18109 C CA . ALA D 1 605 ? 64.874 -45.621 18.676 1.00 17.60 605 ALA D CA 1
ATOM 18110 C C . ALA D 1 605 ? 66.292 -45.316 19.114 1.00 18.60 605 ALA D C 1
ATOM 18111 O O . ALA D 1 605 ? 66.781 -44.191 19.066 1.00 18.89 605 ALA D O 1
ATOM 18113 N N . ILE D 1 606 ? 67.002 -46.343 19.484 1.00 18.88 606 ILE D N 1
ATOM 18114 C CA . ILE D 1 606 ? 68.413 -46.201 19.907 1.00 19.89 606 ILE D CA 1
ATOM 18115 C C . ILE D 1 606 ? 69.226 -45.774 18.725 1.00 20.25 606 ILE D C 1
ATOM 18116 O O . ILE D 1 606 ? 70.048 -44.836 18.742 1.00 20.54 606 ILE D O 1
ATOM 18121 N N . ARG D 1 607 ? 69.079 -46.524 17.674 1.00 20.31 607 ARG D N 1
ATOM 18122 C CA . ARG D 1 607 ? 69.739 -46.220 16.446 1.00 22.30 607 ARG D CA 1
ATOM 18123 C C . ARG D 1 607 ? 69.488 -44.820 15.898 1.00 23.76 607 ARG D C 1
ATOM 18124 O O . ARG D 1 607 ? 70.445 -44.113 15.500 1.00 22.99 607 ARG D O 1
ATOM 18132 N N . ALA D 1 608 ? 68.256 -44.352 15.870 1.00 19.01 608 ALA D N 1
ATOM 18133 C CA . ALA D 1 608 ? 67.867 -43.044 15.429 1.00 20.60 608 ALA D CA 1
ATOM 18134 C C . ALA D 1 608 ? 68.373 -41.966 16.398 1.00 20.77 608 ALA D C 1
ATOM 18135 O O . ALA D 1 608 ? 68.923 -40.940 15.983 1.00 20.58 608 ALA D O 1
ATOM 18137 N N . SER D 1 609 ? 68.307 -42.214 17.723 1.00 20.42 609 SER D N 1
ATOM 18138 C CA . SER D 1 609 ? 68.811 -41.270 18.639 1.00 20.12 609 SER D CA 1
ATOM 18139 C C . SER D 1 609 ? 70.316 -41.112 18.456 1.00 22.52 609 SER D C 1
ATOM 18140 O O . SER D 1 609 ? 70.832 -39.971 18.476 1.00 21.37 609 SER D O 1
ATOM 18143 N N . ASN D 1 610 ? 71.027 -42.203 18.191 1.00 20.55 610 ASN D N 1
ATOM 18144 C CA . ASN D 1 610 ? 72.457 -42.082 17.979 1.00 22.43 610 ASN D CA 1
ATOM 18145 C C . ASN D 1 610 ? 72.827 -41.284 16.724 1.00 23.19 610 ASN D C 1
ATOM 18146 O O . ASN D 1 610 ? 73.857 -40.512 16.678 1.00 24.20 610 ASN D O 1
ATOM 18151 N N . ASP D 1 611 ? 72.019 -41.405 15.680 1.00 21.52 611 ASP D N 1
ATOM 18152 C CA . ASP D 1 611 ? 72.189 -40.542 14.509 1.00 23.05 611 ASP D CA 1
ATOM 18153 C C . ASP D 1 611 ? 71.968 -39.102 14.821 1.00 23.81 611 ASP D C 1
ATOM 18154 O O . ASP D 1 611 ? 72.738 -38.251 14.385 1.00 24.22 611 ASP D O 1
ATOM 18159 N N . ILE D 1 612 ? 70.898 -38.772 15.578 1.00 22.44 612 ILE D N 1
ATOM 18160 C CA . ILE D 1 612 ? 70.632 -37.416 15.947 1.00 22.83 612 ILE D CA 1
ATOM 18161 C C . ILE D 1 612 ? 71.781 -36.873 16.760 1.00 24.11 612 ILE D C 1
ATOM 18162 O O . ILE D 1 612 ? 72.216 -35.758 16.529 1.00 25.99 612 ILE D O 1
ATOM 18167 N N . ILE D 1 613 ? 72.249 -37.637 17.729 1.00 24.10 613 ILE D N 1
ATOM 18168 C CA . ILE D 1 613 ? 73.330 -37.156 18.560 1.00 24.26 613 ILE D CA 1
ATOM 18169 C C . ILE D 1 613 ? 74.579 -36.864 17.706 1.00 26.78 613 ILE D C 1
ATOM 18170 O O . ILE D 1 613 ? 75.287 -35.904 17.949 1.00 28.46 613 ILE D O 1
ATOM 18175 N N . ALA D 1 614 ? 74.873 -37.764 16.796 1.00 26.58 614 ALA D N 1
ATOM 18176 C CA . ALA D 1 614 ? 76.060 -37.649 15.915 1.00 30.27 614 ALA D CA 1
ATOM 18177 C C . ALA D 1 614 ? 75.944 -36.397 15.078 1.00 31.80 614 ALA D C 1
ATOM 18178 O O . ALA D 1 614 ? 76.942 -35.664 14.888 1.00 34.38 614 ALA D O 1
ATOM 18180 N N . LYS D 1 615 ? 74.784 -36.170 14.491 1.00 30.84 615 LYS D N 1
ATOM 18181 C CA . LYS D 1 615 ? 74.546 -35.012 13.609 1.00 35.07 615 LYS D CA 1
ATOM 18182 C C . LYS D 1 615 ? 74.253 -33.674 14.259 1.00 38.54 615 LYS D C 1
ATOM 18183 O O . LYS D 1 615 ? 74.753 -32.636 13.810 1.00 41.57 615 LYS D O 1
ATOM 18189 N N . PHE D 1 616 ? 73.534 -33.672 15.354 1.00 33.75 616 PHE D N 1
ATOM 18190 C CA . PHE D 1 616 ? 73.059 -32.495 15.980 1.00 38.14 616 PHE D CA 1
ATOM 18191 C C . PHE D 1 616 ? 73.714 -32.300 17.348 1.00 41.45 616 PHE D C 1
ATOM 18192 O O . PHE D 1 616 ? 73.404 -31.375 18.024 1.00 45.02 616 PHE D O 1
ATOM 18200 N N . GLY D 1 617 ? 74.624 -33.165 17.745 1.00 40.24 617 GLY D N 1
ATOM 18201 C CA . GLY D 1 617 ? 75.321 -32.952 18.995 1.00 41.65 617 GLY D CA 1
ATOM 18202 C C . GLY D 1 617 ? 76.635 -32.214 18.587 1.00 44.87 617 GLY D C 1
ATOM 18203 O O . GLY D 1 617 ? 77.355 -31.804 19.474 1.00 63.15 617 GLY D O 1
#

Foldseek 3Di:
DFAEEEEAQAQLSLLLLLLCLVLVGFYEYEFQAEQDAWWWAAFCVTPDPRIFIFGWFAPCQPVVCLVVVLVCVVVVVVFWQWFAAEDDADDDPPDDVPDDHGDPPRGDDDAFHDPLFDVVQFLGQQTWGGYRNTCQNHDQFFDDDWADDPDNPPPAGQFFAQDPDPVVSVVLCVVLLVVLCVLLVKDQCLQVLFLQQCLLQVLLQVVQVPDPDHFHKGFGIGSWHQDPPNSGIRHTTSRSSCVCCTRYVSNVVSYHYHYSKDQQEFEKPDQDAPAFIATAWTWIARRDPCDTDTHGHSFYEYAHAQQVSLLRHLSNSDHVQQFDFRQRRNQNLFFFQKKFWWKKKFKFFFDLVCQVCQCPPPDPDSVSSNVQLVVQCVVCVPDSRSRDVSRAWHFMWTHADVVQHKIKTKTDHNDDDDPQQVVDDPVRMIMIMIIHWAFGDGQWGKTFGPNDAHPVRTTRIYTRHDGDPVSVVSVVVRLVVRVVSNVSTGDTRPPGPIDIDRRNSVNLIEQSQAEDDPLVNGQYYLLQAGPSYPRYGYFYRHHHNRTHRDRCGSVRSSSSVSNSVVSSVPSD/DFAEEEEAQAQLSLLLLLLQLVLVGFYEYEFQAEQDAWWKAFFPPDPCCVVDDIPGPRIDIFGWFAPCQPVVCLVVVLVCVVVVVVFWAWQAAEDDADFDPPPDVVDDHADDPRGDDDAFHDPLFDVVQFLGQATWGGHRNTCQNHDQFFDDDWADDPDNVPVAGQFFAQDPDPVVSVVLVVVLLVVLCVLLVKDQCLQVLFPQQCLLQVLLQVVQVPDPDHFHKGFGTGSWHQDPPNSGIRHTTSRSSCVCCTRPVSSVVSYHYHYSKDQQEFAKPDQDAPAFIATAWTWIARRDDVGTDTHGHNFYEYAHAQQVSLLRLLSHNPHPVVQFDFRQRRNQNLFFFQKKFKWKKKFKFFFDLVSQVCQCPPDDPPCPSSNVQLVVQCVVCVPDSHSRDVSRAWHWMWTDADPVLHKIKTKTDHNDDDDPQQVVDDPVRMIMIMIIHWAFRDRQWGKTFGPNDAHPSRTTRIYTRHDGDPVSVVSVVVRLVVRVVSNVSTGDTGPPRPMDIDRRNNVNLMEQSQAEDDPVVNHQYYLLQAGPSYPRYGYFYRHNHNRTHRGRCPSVRSSSSVSNSVVSSVVSD/DFAEEEEDQALLSLLLLLLQLVLVGFYEYEFQAEQDAWWWAAFCVTPDPSIFIFGWFAQCQPVVCLVVVLVLVVVLVVFWAWFAAEDDADFDPPPDVVDDHADDVRGDDDPFHDPLFDPVQFLGQATWGGHRNTCQNHDPFFFDDWADDPDNPDPAGQFFAQDPDVVVSVVLVVVLLVVLCVLLVKDQCLQVLFPQQCLLQVLLQVVQVPDDDHFHKGFGIGSWHQDPPNSGIRHTTSRSSCVCCGRYVSSVVRYHYHYSKDQQEFEKPDLDAPAQIATAWTWIARRPPPGIDTHGHSFYEYEHAQQVSLLRLLSNNDHCLQQPFRQRRNQNQFFFQKKFKWKKKFKFFFDLVSQVCQCPPPDPPCPSSNVQLVVQCVVCVPDSRSRDVSRAWHFMWTDADVVLHKIKTWTDHNDDDDPQLVVDDPVRMIMIMIIHWAFGDGQWGWTFGPNDAGPVRTTRIYTRHDGDPVRVVSVVVRLVVRVVSNVVGGDTRPPGPIDIDRRNSLNLIEQSQAEDPPLVNHQYYQLQAGPSYPRYGYFYRHHRNRIHRGRCPSVRSSSSVSNSVVSSVPSD/DFAEEEEAQAQLSLLLLLLQLVLVGFYEYEFQAEQDAWWWAAFCVTVDDRIFIFGWFAPCQPVVCLVVVLVCVVVLVVFWAWFAAADDADADPPDDVVDDHADPPRGDDDPFHDPLADPVQDLGQATWGGHRNTCQNHDQFFDDDWADDPDNVPPAGQFFAQDPPVVVSVVLVVVLLVVLCVLLVKDQCLQVLFPQQCLLQVLLQVVQVPDPHHFHKGFGIGSWHQDPVNSGIRHTTSRSSCVCCTRYVSNVVSYHYHYSKDQQEFAKPDQDADAFIATAWTFIARRDPVGTDTHGHNFYEYAHAQQVSLLRQLSNSDHCVQQDFRQRRNQNLFFFQKKFKWKKKFKFFFDLVVQVCQCPPPDPPPVSSNVQLVVQCVVCVPDSRSRDVSRAWHRMWTDADPVQHKIKTKTDHNDDDDPQQVPDDPSRMIMIMIIHWAFGDGQWGKTFGPNDAHPVRTTRIYTRHDGDPVSVVSVVVRLVVRVVSVVVTGDTRPPGPIDIDRRNSVNLIEQSQAEDPPLVNGQYYQLQAGPSYPRYGYFYRNHHNRTHRDRCPSVRSSSSVSNSVVSSVVSD

Secondary structure (DSSP, 8-state):
-EEEEEE--SHHHHHHHHHHHHTT--EEEE-SS----EEEEE---TTSTTEEEEES--GGGSHHHHHSGGGHHHHHHHH-EES--B------TTS-TTB----SSS----TT-BTT--GGG--TT-EE--STTGGGGT---B-PPPP--SSTT-S--SSPPS-SSHHHHHHHHHHHHHHHHHHHTEES-TTTT-HHHHHHHHHHHHHHHTSSS---EEEPPEEEEE-SSTT-EEE--HHHHHHHHHH-HHHHTTEEEETTEEEEEEEES---TTS-B-EEEEEEEE-S---EEEE-EEEEEE-S-HHHHHHHHHHTTS---TTPBPP-TTSTTTTBS-B---EEEEEEEEBTHHHHHHHS-SSTT-HHHHHHHHHHHHH-TT-S--S-TTPPPP-EEE---SSS-SEEEEE-------TTGGGS-GGGEEEEEEE------TT-EEEEEEEEE-TTSPEEEEEE----HHHHHHHHHHHHHHHHHHTTTEEEPTT--SEEPPTTTT---B-TT-BSS-GGG-SB-TT-BBTTBTTEEE-SGGG--S---S--HHHHHHHHHHHHHHHHHHH-/-EEEEEE--SHHHHHHHHHHHHTT--EEEEESS----EEEEEPTT-TTTTTPPTTSTTEEEEES--GGGSHHHHHSGGGHHHHHHHH-EES--B------TTS-TTB----SSS----TT-BTT--GGG--TT-EE--STTGGGGT---B-PPPP--SSTT-S--SSPPS-SSHHHHHHHHHHHHHHHHHHHTEES-TTTT-HHHHHHHHHHHHHHHSSSS----EEPPEEEEE-SSTT-EEE--HHHHHHHHHH-HHHHTTEEEEESEEEEEEEES---TTS-B-EEEEEEEE-S---EEEE-EEEEEE-S-HHHHHHHHHHTTS----TT-B---TTSTTTTBS-B---EEEEEEEEBHHHHHHHHS--SSS-HHHHHHHHHHHHH-TT-S--S-TTPPPP-EEE---SSS-SEEEEE-------TTGGGS-GGGEEEEEEE------TT-EEEEEEEEE-TTSSEEEEEE----HHHHHHHHHHHHHHHHHHTTTEEEPTT--SEEPPTTTT---B-TT-BSS-GGG-SB-TT-BBTTBTTEEE-SGGG--S---S--HHHHHHHHHHHHHHHHHHH-/-EEEEEE--SHHHHHHHHHHHHTT--EEEEESS----EEEEE---TTSSSEEEEE---GGGSHHHHHSGGGHHHHHHHH-EES--B------TTS-TTB----SSS----TT-BTT--GGG--TT-EE--STTGGGGT---B-PPPP--SSTT-S--SSPPS-SSHHHHHHHHHHHHHHHHHHHTEES-TTTT-HHHHHHHHHHHHHHHTSSS----EEPPEEEEE-SSTT-EEE--HHHHHHHHHHSHHHHTTEEEEESEEEEEEEES---TTS-B-EEEEEEEE-S---EEEE-EEEEEE-S-HHHHHHHHHHHTS---TT-B---TTSTTTTBS-B---EEEEEEEEBTHHHHHHHS--SSS-HHHHHHHHHHHHH-TT-S--S-TTPPPP-EEE---SSS-SEEEEE-------TTGGGS-GGGEEEEEEE------TT-EEEEEEEEE-TTSSEEEEEE----HHHHHHHHHHHHHHHHHHTTTEEEPTT--SEEPPTTTT---B-TT-BSS-GGG-SB-TT-BBTTBTTEEE-SGGG--S---S--HHHHHHHHHHHHHHHHHHH-/-EEEEEE--SHHHHHHHHHHHHTT--EEEE-SS----EEEEE---TTSTTEEEEES--GGGSHHHHHSGGGHHHHHHHH-EES--B------TTS-TTB----SSS----TT-BTT--GGG--TT-EE--STTGGGGT---B-PPPP--SSTT-S--SSPPS-SSHHHHHHHHHHHHHHHHHHHTEES-TTTT-HHHHHHHHHHHHHHHTSSS----EEPPEEEEE-SSTT-EEE--HHHHHHHHHH-HHHHTTEEEETTEEEEEEEES---TTS-B-EEEEEEEE-S---EEEE-EEEEEE-SHHHHHHHHHHHTTS---TTPBPP-TTSTTTTBS-B---EEEEEEEEBHHHHHHHHS--STT-HHHHHHHHHHHHH-TT-S--S-TTPPPP-EEE---SSS-SEEEEE-------TTGGGS-GGGEEEEEEE------TT-EEEEEEEEE-TTSSEEEEEE----HHHHHHHHHHHHHHHHHHTTTEEEPTT--SEEPPTTTT---B-TT-BSS-GGG-SB-TT-BBTTBTTEEE-SGGG--S---S--HHHHHHHHHHHHHHHHHHH-

Radius of gyration: 39.54 Å; Cα contacts (8 Å, |Δi|>4): 5732; chains: 4; bounding box: 108×105×100 Å

=== Feature glossary ===
Key to the feature types in this record:

pLDDT. pLDDT is the predicted lDDT-Cα score: AlphaFold's confidence that the local environment of each residue (all inter-atomic distances within 15 Å) is correctly placed. It is a per-residue number between 0 and 100, with higher meaning more reliable.

Radius of gyration, Cα contacts, bounding box. The geometric summary reports three shape descriptors. Rg (radius of gyration) measures how spread out the Cα atoms are about their centre of mass; compact globular proteins have small Rg, elongated or unfolded ones large. Cα contacts (<8 Å, |i−j|>4) count long-range residue pairs in spatial proximity — high for tightly packed folds, near zero for rods or random coil. The bounding-box extents give the protein's footprint along x, y, z in Å.

Backbone torsions (φ/ψ). Backbone dihedral angles. Every residue except chain termini has a φ (preceding-C → N → Cα → C) and a ψ (N → Cα → C → next-N). They are reported in degrees following the IUPAC sign convention. Secondary structure is essentially a statement about which (φ, ψ) basin each residue occupies.

Contact-map, Ramachandran, and PAE plots. Plot images: a contact map (which residues are close in 3D, as an N×N binary image), a Ramachandran scatter (backbone torsion angles, revealing secondary-structure composition at a glance), and — for AlphaFold structures — a PAE heatmap (pairwise prediction confidence).

Predicted aligned error. Predicted Aligned Error (PAE) is an AlphaFold confidence matrix: entry (i, j) is the expected error in the position of residue j, in ångströms, when the prediction is superimposed on the true structure at residue i. Low PAE within a block of residues means that block is internally rigid and well-predicted; high PAE between two blocks means their relative placement is uncertain even if each block individually is confident.

Secondary structure (3-state, P-SEA). Three-state secondary structure (P-SEA) collapses the eight DSSP classes into helix (a), strand (b), and coil (c). P-SEA assigns these from Cα geometry alone — distances and angles — without requiring backbone oxygens, so it works on any Cα trace.

Solvent-accessible surface area. Solvent-accessible surface area (SASA) is the area in Å² traced out by the centre of a 1.4 Å probe sphere (a water molecule) rolled over the protein's van der Waals surface (Shrake–Rupley / Lee–Richards construction). Buried residues have near-zero SASA; fully exposed residues can exceed 200 Å². The total SASA scales roughly with the number of surface residues.

Foldseek 3Di. The Foldseek 3Di string encodes local tertiary geometry as a 20-letter alphabet — one character per residue — derived from the relative positions of nearby Cα atoms. Unlike the amino-acid sequence, 3Di is a direct function of the 3D structure, so two proteins with the same fold have similar 3Di strings even at low sequence identity.

B-factor. For experimental (PDB) structures, the B-factor (temperature factor) quantifies the positional spread of each atom in the crystal — a combination of thermal vibration and static disorder — in units of Å². High B-factors mark flexible loops or poorly resolved regions; low B-factors mark the rigid, well-ordered core.

mmCIF coordinates. The mmCIF block holds the 3D Cartesian coordinates of each backbone atom (N, Cα, C, O) in ångströms. mmCIF is the PDB's canonical archive format — a tagged-loop text representation of the atomic model.

InterPro / GO / CATH / organism. Functional annotations link the protein to curated databases. InterPro entries identify conserved domains and families by matching the sequence against member-database signatures (Pfam, PROSITE, CDD, …). Gene Ontology (GO) terms describe molecular function, biological process, and cellular component in a controlled vocabulary. CATH places the structure in a hierarchical fold classification (Class/Architecture/Topology/Homologous-superfamily). The organism is the source species.

Rendered structure images. Structure images are PyMOL renders from six orthogonal camera directions. Cartoon representation draws helices as coils and strands as arrows; sticks shows the backbone as bonds; surface shows the solvent-excluded envelope. Rainbow coloring maps sequence position to hue (blue→red, N→C); chain coloring assigns a distinct color per polypeptide.

Sequence. This is the polypeptide sequence — one letter per residue, N-terminus first. Length ranges from a few dozen residues for small domains to over a thousand for large multi-domain proteins.

Secondary structure (8-state, DSSP). The SS8 string is DSSP's per-residue secondary-structure call. α-helix (H) means an i→i+4 H-bond ladder; β-strand (E) means the residue participates in a β-sheet; 3₁₀ (G) and π (I) are tighter and wider helices; T/S are turns/bends; '-' is loop.

Nearest PDB structures. Structural nearest neighbors (via Foldseek easy-search vs the PDB). Reported per hit: target PDB id, E-value, and alignment TM-score. A TM-score above ~0.5 is the conventional threshold for 'same fold'.